Protein 8J3M (pdb70)

Organism: NCBI:txid77133

Secondary structure (DSSP, 8-state):
-----STT-S-TT-EEEEE--HHHH---TTSTTPPPBHHHHHHTSTTSSGGG--SSSTT-TTT-HHHHHHHHHHHT-SEEEEE--HHHH-TTSSSS--HHHHHHHHHHHHHHHHTT-EEEEEEESS--BHHHHHTTGGGSTTHHHHHHHHHHHHHHHHTTT--EEEEEE-HHHHHIIIIII-SSTT-----HHHHHHHHHHHHHHHHHHHHHHHSSS--EEEEEEEE-PEEPSSS-HHHHHHHHHHHT--BTTB-TT-SHHHHHHHHHS---GGGGG---TTPPP--HHHHHHHT---SEEEEEES--EEB-TTSPBPPPPTT--B-TTSPBP-TTHHHHHHHHHHHHH---EEEEEE---B-----TTS----HHHHHHHHHHHHHHHHHHHTT--EEEEEEE-SB----GGGGGG-B--SEEEETTTTEEEE-HHHHHHHHHHHTTTTT-/-----SSS-S-TT-EEEEE--HHHH---TT-TTPPPBHHHHHTTSTTSSGGG--TTTTT-TTT-HHHHHHHHHHHT-SEEEEE--HHHH-TTSSS---HHHHHHHHHHHHHHHHTT-EEEEEEESS--BHHHHTTTGGGSTTHHHHHHHHHHHHHHHHTTT--EEEEEE-HHHHHIIIIIS-SSTT-----HHHHHHHHHHHHHHHHHHHHHHHSSS--EEEEEEEE--EE-SSSSHHHHHHHHHHHT--BTTB-TT-SHHHHIIIIIS---THHHH---TTPPP--HHHHHHHT---SEEEEEES--EEB-TTSPBPPPPTT--B-TTSPBP-TTHHHHHHHHHHHHH---EEEEEE---B-----TTS----HHHHHHHHHHHHHHHHHHHTT--EEEEEEE-SS----GGGGGG-B--SEEEETTTTEEEE-HHHHHHHHHHHTTTTT-/---TT-EEEEE--HHHH---TTSTTPPPBHHHHHHTSTTSSGGG--TTTTT-TTT-HHHHHHHHHHHT-SEEEEE--HHHHSTTSSSS--HHHHHHHHHHHHHHHHTTPEEEEEEESS--BHHHHTTTGGGSTTHHHHHHHHHHHHHHHHTTT--EEEEEE-HHHHHIIIIII-SSTT-----HHHHHHHHHHHHHHHHHHHHHHHSSS--EEEEEEE--PEEPSSS-HHHHHHHHHHHT--BTTB-TT-SHHHHIIIIIS---HHHHH---TT-----HHHHHHHT---SEEEEE-S--EEB-TTSPBPPPPTT--B-TTSPBP-TTHHHHHHHHHHHHH---EEEEEE---B-----TTS----HHHHHHHHHHHHHHHHHHHTT--EEEEEEE-SB----GGGGGG-B--SEEEETTTTEEEE-HHHHHHHHHHHTTTTT-/---TT-EEEEE--HHHH---TT-TTPPPBHHHHHTTSTTSSGGG--SSSTT-GGGGHHHHHHHHHHTT-SEEEEE--HHHHSTTSSSS--HHHHHHHHHHHHHHHHTT-EEEEEEESS--BHHHHHTTGGGSTTHHHHHHHHHHHHHHHHTTT--EEEEEE-HHHHHIIIIII-SSTT-----HHHHHHHHHHHHHHHHHHHHHHHSSS--EEEEEEE--PEEESSS-HHHHHHHHHHHT--BTTB-TT-SHHHHIIIIIS---GGGGG---TT-----HHHHHHHT---SEEEEE-S--EEE-TTSPBPPPPTT--B-TTS-B--TTHHHHHHHHHHHHH---EEEEEE---B-----TTS----HHHHHHHHHHHHHHHHHHHTT--EEEEEEE-SB----GGGGGG-B--SEEEETTTTEEEE-HHHHHHHHHHHTTTS--

Foldseek 3Di:
DAFDAQVVFFDPQFQQAAEDECLWAAAPQPPQQFAAFLQNVQLCDPPLADVSFGSNCWLNCLVCVLVLLVLCLVLVGQAYHYEQQCRLQVVLLADDGRVSSLVSVVVNLCSCVVSNHAYAYEHDDQGHRVNCVVVVALLDPCNLVSLLRSLLVCCVSPVVRHFHYEHDAAQLCNLCCCAPVQSFPPRHNDDLLSSQSSLLSSLLSQLSSVVSSPPDDHHAYEYEHEAAQEDFPDPPPLRLVLSLCLQQDAASVGHSNGDNQRVCLQQVLDGPPRLVVDDDPNHDDCDSVSSPSSHDDGAEYEYAYAYHFYAYSNNHTDDDDDVADAAQVGHHQHLLCLQRVLQSVCVVRVHEYEHQEYWGWHPWDQDPVRATEDVVRQVSVLSNSVNNSVNVSRPRRYRYYHYPHCEQTQPGNHGSSTGGHCWYADPVVSDTHRHPNSNSSSVCVVVVNPVD/DAFPFQPPFFDPQFQAAAADECLWAAAPQPDLQQAAFLQNVQLCDPPLFAVSFGSNCWLNCLPVVLVLLVLCLVLVGQAYHYEQQCRLQPVLLADDGRVSSLVSVVVNLCSQVVSNHAYAYEHDPQGHRVNVVVVVALLDPCNLVSLLRSLLVCCVSPVVRHAHYEHYAAQLCSLCCCAPVQSFPPRHNDDLQSSLSSLLSSLLSQLSSVVSSPPDDHHAYEYEHEAAQEDFPDPPPLSLVLSLCLLQDAASVGHSNGDNQNCCLQQVLDGPPRLVVDDPPPRDDCDSVSSVSSHDDGQEYEYAYAHHFYAYSNNHTDDDDPPAPAALVGHHQHQLCLQRVLLSVCVPRVHEYEHNEYFGWHPWDQDPVRATEDVVRQVSCLSNSVNNSVNVSRPRRYRYYHYPHCEQTQPGSHGSSTGGHCWYADPVVSDIHRHPSSNSSSVCVVVVNPPD/DFDPQFQQAAEDECLWAAAPCPPLQQAAFLQNVQLCPPPLADVSFGSNCWLNCLVVVLVLLVLCLVLPGQAYEYEQQCRLQVVLLDDDGRVSSLVSVVVNLVSCVVSNHAYAYEHDPLRHRVNCVVVVALLDPCNLVSLLRSLLVCCVSPVVRHQHYEHYAAQLCSLCCDAPCQSFPPRHRDDLLSSQSSLLSSLLSLLSSVVSSPPDDHHAYEYEHAAAFEDFPDPPPLSLVLRLCLLQDAASVGHSRGDNQRVCLQQVLDGPPRLVVDDPPNHDDDDSVSSVSSHDDGAEYEYAYAYHFYAYSNNHTDDDDPPAPAALVGHHQHLLCLQSVLLSCCVVRVHAYEHNEYFGWHPWDQDPVRATEDVVRQCSCLSNVVNNVVNVVVPRHYRYHHYPHCEQTQPGNHGSSTGGHCWYADPVVSDTHGHPNSNSSSVCVVVVNPVD/DFDPLFQAAAEDECLWAAAPQPDLQQAAFLQNVQLCPPPLFDVSFGSNCKLNCLVVVPVLLVLCLVLVGQAYHYEQQCRLQVVLLDDDGRVSSLVSVVVNLCSCVVSNYAYAYEHDPLGHRVNCVVVVALLDPCNLVSLLRSLLVCCVSCVVRHQHYEDDAAQLCSLCCCAPVQSFPPRHRDDLLSSQSSLLSSLLSQLSSVVSSPPDDHHAYEYEHEAAQEAFPDPDPLSLVLSLCLLQDAASVGQSNGDNQNVCLQQVLDGDPRLVVDPDPNHDDCDSVSSVSSHDDGQEYEYAYAYHFYAYSNSHTDDDDVPAPAALVGHHQHLLCLQRVQLSCCVVRVHAYEHNEYFGWHPWDQDPVRATEDVVRLVSVLSNVVNNVVNVVVPGRYRYHHYPHCEQTQPGSHGSSTGGHCWYADPVVSDTHRHVNSNSSSVCVVVVNPVD

Sequence (1792 aa):
LVPRGSHMGFPKDFLWGTATASYQIEGAAFEDGKGLNIWDVFSHQEGKIFENHNGDVACDHYNRLEEDLDILSKLGVKSYRFSVSWSRVLPAGIGQVNHKGIAFYQMLISGLRERGIIPCMTLYHWDLPYALHLKGGWLNDDSPNWFAEYAKVIKTYFGKEVSYFITFNEPQVFVGCGYLSGNHAPGYQLPKAEIVRIAHNVLKAHGLAVKELRKGEPCKIGFTGASCPCIPASDRKEDIEAAYNQYFSSNSNEFVFTDAFWFDPVLKGRYPKWVTYINNVSMPIITKEDMELISQPIDFVGLNIYNGKYVNEDGGILQKKQGVPRTAIGWPITQEALYWGPRFTSERYHKPIMITENGMSCHDCISLDGKVHDENRIDYMHRYLLQLKKAIADGVDVEGYYAWSLLDNFEWANGYNDRFGITYVDYETQQRIIKDSGFFYQQIIETNGDLLLVPRGSHMGFPKDFLWGTATASYQIEGAAFEDGKGLNIWDVFSHQEGKIFENHNGDVACDHYNRLEEDLDILSKLGVKSYRFSVSWSRVLPAGIGQVNHKGIAFYQMLISGLRERGIIPCMTLYHWDLPYALHLKGGWLNDDSPNWFAEYAKVIKTYFGKEVSYFITFNEPQVFVGCGYLSGNHAPGYQLPKAEIVRIAHNVLKAHGLAVKELRKGEPCKIGFTGASCPCIPASDRKEDIEAAYNQYFSSNSNEFVFTDAFWFDPVLKGRYPKWVTYINNVSMPIITKEDMELISQPIDFVGLNIYNGKYVNEDGGILQKKQGVPRTAIGWPITQEALYWGPRFTSERYHKPIMITENGMSCHDCISLDGKVHDENRIDYMHRYLLQLKKAIADGVDVEGYYAWSLLDNFEWANGYNDRFGITYVDYETQQRIIKDSGFFYQQIIETNGDLLGFPKDFLWGTATASYQIEGAAFEDGKGLNIWDVFSHQEGKIFENHNGDVACDHYNRLEEDLDILSKLGVKSYRFSVSWSRVLPAGIGQVNHKGIAFYQMLISGLRERGIIPCMTLYHWDLPYALHLKGGWLNDDSPNWFAEYAKVIKTYFGKEVSYFITFNEPQVFVGCGYLSGNHAPGYQLPKAEIVRIAHNVLKAHGLAVKELRKGEPCKIGFTGASCPCIPASDRKEDIEAAYNQYFSSNSNEFVFTDAFWFDPVLKGRYPKWVTYINNVSMPIITKEDMELISQPIDFVGLNIYNGKYVNEDGGILQKKQGVPRTAIGWPITQEALYWGPRFTSERYHKPIMITENGMSCHDCISLDGKVHDENRIDYMHRYLLQLKKAIADGVDVEGYYAWSLLDNFEWANGYNDRFGITYVDYETQQRIIKDSGFFYQQIIETNGDLLGFPKDFLWGTATASYQIEGAAFEDGKGLNIWDVFSHQEGKIFENHNGDVACDHYNRLEEDLDILSKLGVKSYRFSVSWSRVLPAGIGQVNHKGIAFYQMLISGLRERGIIPCMTLYHWDLPYALHLKGGWLNDDSPNWFAEYAKVIKTYFGKEVSYFITFNEPQVFVGCGYLSGNHAPGYQLPKAEIVRIAHNVLKAHGLAVKELRKGEPCKIGFTGASCPCIPASDRKEDIEAAYNQYFSSNSNEFVFTDAFWFDPVLKGRYPKWVTYINNVSMPIITKEDMELISQPIDFVGLNIYNGKYVNEDGGILQKKQGVPRTAIGWPITQEALYWGPRFTSERYHKPIMITENGMSCHDCISLDGKVHDENRIDYMHRYLLQLKKAIADGVDVEGYYAWSLLDNFEWANGYNDRFGITYVDYETQQRIIKDSGFFYQQIIETNGDLL

Structure (mmCIF, N/CA/C/O backbone):
data_8J3M
#
_entry.id   8J3M
#
_cell.length_a   105.701
_cell.length_b   113.873
_cell.length_c   181.865
_cell.angle_alpha   90.000
_cell.angle_beta   90.000
_cell.angle_gamma   90.000
#
_symmetry.space_group_name_H-M   'P 21 21 21'
#
loop_
_entity.id
_entity.type
_entity.pdbx_description
1 polymer Beta-glucosidase
2 non-polymer GLYCEROL
3 non-polymer 'SULFATE ION'
4 water water
#
loop_
_atom_site.group_PDB
_atom_site.id
_atom_site.type_symbol
_atom_site.label_atom_id
_atom_site.label_alt_id
_atom_site.label_comp_id
_atom_site.label_asym_id
_atom_site.label_entity_id
_atom_site.label_seq_id
_atom_site.pdbx_PDB_ins_code
_atom_site.Cartn_x
_atom_site.Cartn_y
_atom_site.Cartn_z
_atom_site.occupancy
_atom_site.B_iso_or_equiv
_atom_site.auth_seq_id
_atom_site.auth_comp_id
_atom_site.auth_asym_id
_atom_site.auth_atom_id
_atom_site.pdbx_PDB_model_num
ATOM 1 N N . LEU A 1 14 ? -13.237 48.908 43.454 1.000 47.110 -6 LEU A N 1
ATOM 2 C CA . LEU A 1 14 ? -12.844 50.156 44.163 1.000 47.256 -6 LEU A CA 1
ATOM 3 C C . LEU A 1 14 ? -14.005 51.145 44.163 1.000 45.664 -6 LEU A C 1
ATOM 4 O O . LEU A 1 14 ? -14.797 51.200 43.231 1.000 44.971 -6 LEU A O 1
ATOM 9 N N . VAL A 1 15 ? -14.055 51.965 45.209 1.000 45.414 -5 VAL A N 1
ATOM 10 C CA . VAL A 1 15 ? -15.009 53.052 45.282 1.000 46.678 -5 VAL A CA 1
ATOM 11 C C . VAL A 1 15 ? -14.315 54.337 44.841 1.000 44.237 -5 VAL A C 1
ATOM 12 O O . VAL A 1 15 ? -13.347 54.752 45.471 1.000 45.858 -5 VAL A O 1
ATOM 16 N N . PRO A 1 16 ? -14.766 55.012 43.759 1.000 42.883 -4 PRO A N 1
ATOM 17 C CA . PRO A 1 16 ? -14.102 56.235 43.309 1.000 47.082 -4 PRO A CA 1
ATOM 18 C C . PRO A 1 16 ? -14.022 57.330 44.378 1.000 51.194 -4 PRO A C 1
ATOM 19 O O . PRO A 1 16 ? -14.750 57.326 45.373 1.000 46.277 -4 PRO A O 1
ATOM 23 N N . ARG A 1 17 ? -13.069 58.240 44.158 1.000 55.912 -3 ARG A N 1
ATOM 24 C CA . ARG A 1 17 ? -12.869 59.421 44.978 1.000 59.818 -3 ARG A CA 1
ATOM 25 C C . ARG A 1 17 ? -13.357 60.652 44.211 1.000 56.675 -3 ARG A C 1
ATOM 26 O O . ARG A 1 17 ? -13.855 61.592 44.817 1.000 59.548 -3 ARG A O 1
ATOM 34 N N . GLY A 1 18 ? -13.219 60.626 42.876 1.000 54.519 -2 GLY A N 1
ATOM 35 C CA . GLY A 1 18 ? -13.480 61.780 42.031 1.000 57.587 -2 GLY A CA 1
ATOM 36 C C . GLY A 1 18 ? -12.187 62.493 41.632 1.000 60.791 -2 GLY A C 1
ATOM 37 O O . GLY A 1 18 ? -11.176 62.381 42.322 1.000 53.893 -2 GLY A O 1
ATOM 38 N N . SER A 1 19 ? -12.242 63.248 40.526 1.000 66.044 -1 SER A N 1
ATOM 39 C CA . SER A 1 19 ? -11.067 63.891 39.951 1.000 72.098 -1 SER A CA 1
ATOM 40 C C . SER A 1 19 ? -10.660 65.116 40.770 1.000 78.781 -1 SER A C 1
ATOM 41 O O . SER A 1 19 ? -9.469 65.367 40.942 1.000 86.839 -1 SER A O 1
ATOM 44 N N . HIS A 1 20 ? -11.660 65.857 41.270 1.000 77.366 0 HIS A N 1
ATOM 45 C CA . HIS A 1 20 ? -11.479 67.227 41.726 1.000 80.762 0 HIS A CA 1
ATOM 46 C C . HIS A 1 20 ? -10.085 67.437 42.316 1.000 78.045 0 HIS A C 1
ATOM 47 O O . HIS A 1 20 ? -9.289 68.188 41.751 1.000 71.868 0 HIS A O 1
ATOM 54 N N . MET A 1 21 ? -9.803 66.766 43.443 1.000 75.527 1 MET A N 1
ATOM 55 C CA . MET A 1 21 ? -8.637 67.081 44.256 1.000 76.779 1 MET A CA 1
ATOM 56 C C . MET A 1 21 ? -7.348 66.774 43.491 1.000 71.515 1 MET A C 1
ATOM 57 O O . MET A 1 21 ? -6.364 67.492 43.653 1.000 72.378 1 MET A O 1
ATOM 62 N N . GLY A 1 22 ? -7.366 65.723 42.655 1.000 65.528 2 GLY A N 1
ATOM 63 C CA . GLY A 1 22 ? -6.157 65.206 42.036 1.000 58.650 2 GLY A CA 1
ATOM 64 C C . GLY A 1 22 ? -5.274 64.541 43.088 1.000 55.955 2 GLY A C 1
ATOM 65 O O . GLY A 1 22 ? -5.760 63.761 43.910 1.000 54.264 2 GLY A O 1
ATOM 66 N N . PHE A 1 23 ? -3.986 64.895 43.092 1.000 53.655 3 PHE A N 1
ATOM 67 C CA . PHE A 1 23 ? -3.049 64.343 44.056 1.000 51.903 3 PHE A CA 1
ATOM 68 C C . PHE A 1 23 ? -3.357 64.893 45.447 1.000 52.113 3 PHE A C 1
ATOM 69 O O . PHE A 1 23 ? -3.625 66.079 45.593 1.000 47.085 3 PHE A O 1
ATOM 77 N N . PRO A 1 24 ? -3.339 64.048 46.507 1.000 57.567 4 PRO A N 1
ATOM 78 C CA . PRO A 1 24 ? -3.536 64.515 47.880 1.000 59.937 4 PRO A CA 1
ATOM 79 C C . PRO A 1 24 ? -2.611 65.660 48.279 1.000 60.672 4 PRO A C 1
ATOM 80 O O . PRO A 1 24 ? -1.551 65.861 47.688 1.000 57.540 4 PRO A O 1
ATOM 84 N N . LYS A 1 25 ? -3.034 66.396 49.308 1.000 64.292 5 LYS A N 1
ATOM 85 C CA . LYS A 1 25 ? -2.344 67.600 49.737 1.000 71.013 5 LYS A CA 1
ATOM 86 C C . LYS A 1 25 ? -1.017 67.214 50.388 1.000 65.261 5 LYS A C 1
ATOM 87 O O . LYS A 1 25 ? -0.042 67.957 50.301 1.000 63.536 5 LYS A O 1
ATOM 93 N N . ASP A 1 26 ? -0.994 66.038 51.024 1.000 62.556 6 ASP A N 1
ATOM 94 C CA . ASP A 1 26 ? 0.164 65.578 51.777 1.000 65.783 6 ASP A CA 1
ATOM 95 C C . ASP A 1 26 ? 0.889 64.475 50.997 1.000 61.504 6 ASP A C 1
ATOM 96 O O . ASP A 1 26 ? 1.536 63.606 51.586 1.000 58.764 6 ASP A O 1
ATOM 101 N N . PHE A 1 27 ? 0.810 64.540 49.661 1.000 53.352 7 PHE A N 1
ATOM 102 C CA . PHE A 1 27 ? 1.412 63.535 48.801 1.000 54.002 7 PHE A CA 1
ATOM 103 C C . PHE A 1 27 ? 2.935 63.671 48.832 1.000 51.240 7 PHE A C 1
ATOM 104 O O . PHE A 1 27 ? 3.469 64.762 48.616 1.000 43.918 7 PHE A O 1
ATOM 112 N N . LEU A 1 28 ? 3.615 62.544 49.094 1.000 51.076 8 LEU A N 1
ATOM 113 C CA . LEU A 1 28 ? 5.068 62.504 49.175 1.000 50.276 8 LEU A CA 1
ATOM 114 C C . LEU A 1 28 ? 5.664 62.433 47.771 1.000 47.584 8 LEU A C 1
ATOM 115 O O . LEU A 1 28 ? 5.832 61.351 47.215 1.000 50.860 8 LEU A O 1
ATOM 120 N N . TRP A 1 29 ? 5.960 63.606 47.206 1.000 44.843 9 TRP A N 1
ATOM 121 C CA . TRP A 1 29 ? 6.745 63.718 45.989 1.000 45.988 9 TRP A CA 1
ATOM 122 C C . TRP A 1 29 ? 8.216 63.494 46.321 1.000 48.631 9 TRP A C 1
ATOM 123 O O . TRP A 1 29 ? 8.856 64.357 46.929 1.000 49.801 9 TRP A O 1
ATOM 134 N N . GLY A 1 30 ? 8.735 62.323 45.925 1.000 46.933 10 GLY A N 1
ATOM 135 C CA . GLY A 1 30 ? 10.063 61.901 46.346 1.000 44.037 10 GLY A CA 1
ATOM 136 C C . GLY A 1 30 ? 10.992 61.547 45.184 1.000 43.489 10 GLY A C 1
ATOM 137 O O . GLY A 1 30 ? 10.609 61.603 44.016 1.000 38.749 10 GLY A O 1
ATOM 138 N N . THR A 1 31 ? 12.235 61.218 45.554 1.000 40.814 11 THR A N 1
ATOM 139 C CA . THR A 1 31 ? 13.209 60.601 44.675 1.000 39.723 11 THR A CA 1
ATOM 140 C C . THR A 1 31 ? 13.883 59.490 45.478 1.000 38.870 11 THR A C 1
ATOM 141 O O . THR A 1 31 ? 13.930 59.554 46.710 1.000 36.631 11 THR A O 1
ATOM 145 N N . ALA A 1 32 ? 14.376 58.457 44.785 1.000 35.807 12 ALA A N 1
ATOM 146 C CA . ALA A 1 32 ? 14.920 57.296 45.469 1.000 32.542 12 ALA A CA 1
ATOM 147 C C . ALA A 1 32 ? 16.330 57.003 44.973 1.000 33.513 12 ALA A C 1
ATOM 148 O O . ALA A 1 32 ? 16.667 57.258 43.815 1.000 34.399 12 ALA A O 1
ATOM 150 N N . THR A 1 33 ? 17.138 56.482 45.900 1.000 34.439 13 THR A N 1
ATOM 151 C CA . THR A 1 33 ? 18.445 55.931 45.605 1.000 34.382 13 THR A CA 1
ATOM 152 C C . THR A 1 33 ? 18.615 54.670 46.446 1.000 33.747 13 THR A C 1
ATOM 153 O O . THR A 1 33 ? 17.699 54.306 47.190 1.000 33.467 13 THR A O 1
ATOM 157 N N . ALA A 1 34 ? 19.801 54.049 46.337 1.000 33.223 14 ALA A N 1
ATOM 158 C CA . ALA A 1 34 ? 20.181 52.898 47.138 1.000 31.862 14 ALA A CA 1
ATOM 159 C C . ALA A 1 34 ? 21.668 52.976 47.474 1.000 31.363 14 ALA A C 1
ATOM 160 O O . ALA A 1 34 ? 22.463 53.483 46.691 1.000 31.702 14 ALA A O 1
ATOM 162 N N . SER A 1 35 ? 22.030 52.421 48.628 1.000 32.593 15 SER A N 1
ATOM 163 C CA . SER A 1 35 ? 23.347 52.636 49.200 1.000 33.007 15 SER A CA 1
ATOM 164 C C . SER A 1 35 ? 24.440 52.256 48.205 1.000 31.031 15 SER A C 1
ATOM 165 O O . SER A 1 35 ? 25.216 53.122 47.811 1.000 31.767 15 SER A O 1
ATOM 168 N N . TYR A 1 36 ? 24.477 50.984 47.778 1.000 30.638 16 TYR A N 1
ATOM 169 C CA . TYR A 1 36 ? 25.568 50.506 46.940 1.000 31.555 16 TYR A CA 1
ATOM 170 C C . TYR A 1 36 ? 25.626 51.263 45.616 1.000 31.186 16 TYR A C 1
ATOM 171 O O . TYR A 1 36 ? 26.689 51.391 45.016 1.000 31.710 16 TYR A O 1
ATOM 180 N N . GLN A 1 37 ? 24.481 51.756 45.145 1.000 30.048 17 GLN A N 1
ATOM 181 C CA . GLN A 1 37 ? 24.437 52.336 43.818 1.000 29.008 17 GLN A CA 1
ATOM 182 C C . GLN A 1 37 ? 25.084 53.723 43.794 1.000 28.990 17 GLN A C 1
ATOM 183 O O . GLN A 1 37 ? 25.572 54.127 42.737 1.000 28.838 17 GLN A O 1
ATOM 189 N N . ILE A 1 38 ? 25.100 54.449 44.929 1.000 28.127 18 ILE A N 1
ATOM 190 C CA . ILE A 1 38 ? 25.543 55.840 44.922 1.000 29.256 18 ILE A CA 1
ATOM 191 C C . ILE A 1 38 ? 26.735 56.102 45.852 1.000 32.165 18 ILE A C 1
ATOM 192 O O . ILE A 1 38 ? 27.542 56.977 45.549 1.000 32.559 18 ILE A O 1
ATOM 197 N N . GLU A 1 39 ? 26.863 55.381 46.974 1.000 35.203 19 GLU A N 1
ATOM 198 C CA . GLU A 1 39 ? 27.674 55.864 48.093 1.000 33.683 19 GLU A CA 1
ATOM 199 C C . GLU A 1 39 ? 29.173 55.864 47.795 1.000 36.109 19 GLU A C 1
ATOM 200 O O . GLU A 1 39 ? 29.876 56.811 48.146 1.000 35.635 19 GLU A O 1
ATOM 206 N N . GLY A 1 40 ? 29.675 54.783 47.191 1.000 36.173 20 GLY A N 1
ATOM 207 C CA . GLY A 1 40 ? 31.108 54.559 47.155 1.000 35.015 20 GLY A CA 1
ATOM 208 C C . GLY A 1 40 ? 31.669 54.339 48.560 1.000 34.914 20 GLY A C 1
ATOM 209 O O . GLY A 1 40 ? 30.987 53.787 49.421 1.000 31.817 20 GLY A O 1
ATOM 210 N N . ALA A 1 41 ? 32.919 54.780 48.777 1.000 36.029 21 ALA A N 1
ATOM 211 C CA . ALA A 1 41 ? 33.648 54.548 50.021 1.000 33.970 21 ALA A CA 1
ATOM 212 C C . ALA A 1 41 ? 33.345 53.154 50.571 1.000 33.011 21 ALA A C 1
ATOM 213 O O . ALA A 1 41 ? 33.029 52.982 51.748 1.000 32.328 21 ALA A O 1
ATOM 215 N N . ALA A 1 42 ? 33.494 52.148 49.705 1.000 34.810 22 ALA A N 1
ATOM 216 C CA . ALA A 1 42 ? 33.088 50.787 50.010 1.000 36.366 22 ALA A CA 1
ATOM 217 C C . ALA A 1 42 ? 34.039 50.126 51.009 1.000 39.201 22 ALA A C 1
ATOM 218 O O . ALA A 1 42 ? 33.645 49.176 51.680 1.000 42.624 22 ALA A O 1
ATOM 220 N N . PHE A 1 43 ? 35.279 50.621 51.109 1.000 42.088 23 PHE A N 1
ATOM 221 C CA . PHE A 1 43 ? 36.287 50.011 51.969 1.000 43.758 23 PHE A CA 1
ATOM 222 C C . PHE A 1 43 ? 36.841 51.022 52.980 1.000 45.695 23 PHE A C 1
ATOM 223 O O . PHE A 1 43 ? 37.972 50.872 53.438 1.000 44.500 23 PHE A O 1
ATOM 231 N N . GLU A 1 44 ? 36.040 52.031 53.349 1.000 46.968 24 GLU A N 1
ATOM 232 C CA . GLU A 1 44 ? 36.505 53.122 54.195 1.000 49.599 24 GLU A CA 1
ATOM 233 C C . GLU A 1 44 ? 35.797 53.095 55.546 1.000 46.669 24 GLU A C 1
ATOM 234 O O . GLU A 1 44 ? 34.720 52.520 55.681 1.000 47.094 24 GLU A O 1
ATOM 240 N N . ASP A 1 45 ? 36.430 53.725 56.544 1.000 46.075 25 ASP A N 1
ATOM 241 C CA . ASP A 1 45 ? 35.774 54.074 57.795 1.000 44.269 25 ASP A CA 1
ATOM 242 C C . ASP A 1 45 ? 35.189 52.829 58.459 1.000 41.984 25 ASP A C 1
ATOM 243 O O . ASP A 1 45 ? 34.107 52.883 59.040 1.000 44.767 25 ASP A O 1
ATOM 248 N N . GLY A 1 46 ? 35.919 51.711 58.356 1.000 40.492 26 GLY A N 1
ATOM 249 C CA . GLY A 1 46 ? 35.583 50.482 59.056 1.000 38.817 26 GLY A CA 1
ATOM 250 C C . GLY A 1 46 ? 34.353 49.754 58.508 1.000 39.007 26 GLY A C 1
ATOM 251 O O . GLY A 1 46 ? 33.894 48.803 59.132 1.000 41.451 26 GLY A O 1
ATOM 252 N N . LYS A 1 47 ? 33.836 50.159 57.339 1.000 40.854 27 LYS A N 1
ATOM 253 C CA . LYS A 1 47 ? 32.693 49.482 56.738 1.000 37.526 27 LYS A CA 1
ATOM 254 C C . LYS A 1 47 ? 33.076 48.050 56.367 1.000 34.443 27 LYS A C 1
ATOM 255 O O . LYS A 1 47 ? 34.142 47.818 55.813 1.000 32.743 27 LYS A O 1
ATOM 261 N N . GLY A 1 48 ? 32.195 47.092 56.654 1.000 34.241 28 GLY A N 1
ATOM 262 C CA . GLY A 1 48 ? 32.440 45.699 56.302 1.000 35.082 28 GLY A CA 1
ATOM 263 C C . GLY A 1 48 ? 32.088 45.414 54.842 1.000 33.271 28 GLY A C 1
ATOM 264 O O . GLY A 1 48 ? 31.300 46.133 54.238 1.000 31.960 28 GLY A O 1
ATOM 265 N N . LEU A 1 49 ? 32.680 44.360 54.277 1.000 32.071 29 LEU A N 1
ATOM 266 C CA . LEU A 1 49 ? 32.390 43.984 52.903 1.000 31.652 29 LEU A CA 1
ATOM 267 C C . LEU A 1 49 ? 30.916 43.607 52.790 1.000 30.234 29 LEU A C 1
ATOM 268 O O . LEU A 1 49 ? 30.330 43.065 53.718 1.000 31.286 29 LEU A O 1
ATOM 273 N N . ASN A 1 50 ? 30.324 43.886 51.630 1.000 33.136 30 ASN A N 1
ATOM 274 C CA . ASN A 1 50 ? 29.013 43.345 51.299 1.000 31.678 30 ASN A CA 1
ATOM 275 C C . ASN A 1 50 ? 29.162 42.453 50.067 1.000 29.542 30 ASN A C 1
ATOM 276 O O . ASN A 1 50 ? 30.224 42.429 49.438 1.000 28.699 30 ASN A O 1
ATOM 281 N N . ILE A 1 51 ? 28.089 41.726 49.728 1.000 28.994 31 ILE A N 1
ATOM 282 C CA . ILE A 1 51 ? 28.156 40.718 48.683 1.000 26.881 31 ILE A CA 1
ATOM 283 C C . ILE A 1 51 ? 28.407 41.369 47.327 1.000 28.104 31 ILE A C 1
ATOM 284 O O . ILE A 1 51 ? 29.002 40.743 46.451 1.000 29.636 31 ILE A O 1
ATOM 289 N N . TRP A 1 52 ? 27.996 42.632 47.165 1.000 28.294 32 TRP A N 1
ATOM 290 C CA . TRP A 1 52 ? 28.186 43.336 45.909 1.000 27.013 32 TRP A CA 1
ATOM 291 C C . TRP A 1 52 ? 29.627 43.815 45.728 1.000 28.734 32 TRP A C 1
ATOM 292 O O . TRP A 1 52 ? 30.087 43.928 44.597 1.000 28.392 32 TRP A O 1
ATOM 303 N N . ASP A 1 53 ? 30.331 44.116 46.825 1.000 30.432 33 ASP A N 1
ATOM 304 C CA . ASP A 1 53 ? 31.759 44.399 46.748 1.000 32.397 33 ASP A CA 1
ATOM 305 C C . ASP A 1 53 ? 32.509 43.191 46.182 1.000 29.857 33 ASP A C 1
ATOM 306 O O . ASP A 1 53 ? 33.417 43.354 45.377 1.000 36.279 33 ASP A O 1
ATOM 311 N N . VAL A 1 54 ? 32.163 41.981 46.628 1.000 28.870 34 VAL A N 1
ATOM 312 C CA . VAL A 1 54 ? 32.848 40.784 46.169 1.000 29.693 34 VAL A CA 1
ATOM 313 C C . VAL A 1 54 ? 32.334 40.378 44.787 1.000 30.048 34 VAL A C 1
ATOM 314 O O . VAL A 1 54 ? 33.123 40.070 43.898 1.000 30.031 34 VAL A O 1
ATOM 318 N N . PHE A 1 55 ? 31.012 40.404 44.594 1.000 30.204 35 PHE A N 1
ATOM 319 C CA . PHE A 1 55 ? 30.419 40.007 43.325 1.000 29.688 35 PHE A CA 1
ATOM 320 C C . PHE A 1 55 ? 30.919 40.891 42.185 1.000 29.547 35 PHE A C 1
ATOM 321 O O . PHE A 1 55 ? 31.307 40.380 41.136 1.000 30.213 35 PHE A O 1
ATOM 329 N N . SER A 1 56 ? 30.889 42.214 42.395 1.000 29.790 36 SER A N 1
ATOM 330 C CA . SER A 1 56 ? 31.238 43.183 41.363 1.000 29.076 36 SER A CA 1
ATOM 331 C C . SER A 1 56 ? 32.707 43.071 40.950 1.000 30.330 36 SER A C 1
ATOM 332 O O . SER A 1 56 ? 33.052 43.472 39.845 1.000 32.741 36 SER A O 1
ATOM 335 N N . HIS A 1 57 ? 33.567 42.544 41.830 1.000 31.428 37 HIS A N 1
ATOM 336 C CA . HIS A 1 57 ? 34.990 42.398 41.539 1.000 33.600 37 HIS A CA 1
ATOM 337 C C . HIS A 1 57 ? 35.299 41.047 40.901 1.000 34.283 37 HIS A C 1
ATOM 338 O O . HIS A 1 57 ? 36.458 40.756 40.624 1.000 35.220 37 HIS A O 1
ATOM 345 N N . GLN A 1 58 ? 34.271 40.230 40.668 1.000 37.769 38 GLN A N 1
ATOM 346 C CA . GLN A 1 58 ? 34.434 38.953 39.995 1.000 40.078 38 GLN A CA 1
ATOM 347 C C . GLN A 1 58 ? 34.357 39.174 38.479 1.000 40.838 38 GLN A C 1
ATOM 348 O O . GLN A 1 58 ? 33.430 39.807 37.963 1.000 35.776 38 GLN A O 1
ATOM 354 N N . GLU A 1 59 ? 35.371 38.665 37.768 1.000 42.759 39 GLU A N 1
ATOM 355 C CA . GLU A 1 59 ? 35.491 38.832 36.326 1.000 43.244 39 GLU A CA 1
ATOM 356 C C . GLU A 1 59 ? 34.184 38.437 35.644 1.000 34.567 39 GLU A C 1
ATOM 357 O O . GLU A 1 59 ? 33.653 37.363 35.898 1.000 35.374 39 GLU A O 1
ATOM 363 N N . GLY A 1 60 ? 33.651 39.340 34.818 1.000 33.561 40 GLY A N 1
ATOM 364 C CA . GLY A 1 60 ? 32.570 39.012 33.899 1.000 32.824 40 GLY A CA 1
ATOM 365 C C . GLY A 1 60 ? 31.169 39.224 34.472 1.000 31.710 40 GLY A C 1
ATOM 366 O O . GLY A 1 60 ? 30.196 39.145 33.731 1.000 30.706 40 GLY A O 1
ATOM 367 N N . LYS A 1 61 ? 31.056 39.507 35.772 1.000 29.468 41 LYS A N 1
ATOM 368 C CA . LYS A 1 61 ? 29.756 39.601 36.414 1.000 30.415 41 LYS A CA 1
ATOM 369 C C . LYS A 1 61 ? 29.038 40.910 36.071 1.000 29.486 41 LYS A C 1
ATOM 370 O O . LYS A 1 61 ? 27.810 40.937 36.000 1.000 28.324 41 LYS A O 1
ATOM 376 N N . ILE A 1 62 ? 29.800 41.984 35.867 1.000 29.255 42 ILE A N 1
ATOM 377 C CA . ILE A 1 62 ? 29.241 43.296 35.598 1.000 28.908 42 ILE A CA 1
ATOM 378 C C . ILE A 1 62 ? 29.684 43.747 34.213 1.000 30.230 42 ILE A C 1
ATOM 379 O O . ILE A 1 62 ? 30.788 43.430 33.779 1.000 30.447 42 ILE A O 1
ATOM 384 N N . PHE A 1 63 ? 28.824 44.540 33.561 1.000 32.728 43 PHE A N 1
ATOM 385 C CA . PHE A 1 63 ? 29.166 45.280 32.359 1.000 31.528 43 PHE A CA 1
ATOM 386 C C . PHE A 1 63 ? 30.528 45.953 32.514 1.000 33.304 43 PHE A C 1
ATOM 387 O O . PHE A 1 63 ? 30.723 46.778 33.411 1.000 28.842 43 PHE A O 1
ATOM 395 N N . GLU A 1 64 ? 31.449 45.561 31.622 1.000 33.234 44 GLU A N 1
ATOM 396 C CA . GLU A 1 64 ? 32.811 46.068 31.544 1.000 36.772 44 GLU A CA 1
ATOM 397 C C . GLU A 1 64 ? 33.495 46.090 32.913 1.000 34.935 44 GLU A C 1
ATOM 398 O O . GLU A 1 64 ? 34.310 46.963 33.173 1.000 34.367 44 GLU A O 1
ATOM 404 N N . ASN A 1 65 ? 33.181 45.106 33.762 1.000 34.097 45 ASN A N 1
ATOM 405 C CA . ASN A 1 65 ? 33.791 44.959 35.075 1.000 35.520 45 ASN A CA 1
ATOM 406 C C . ASN A 1 65 ? 33.673 46.237 35.903 1.000 34.445 45 ASN A C 1
ATOM 407 O O . ASN A 1 65 ? 34.508 46.485 36.768 1.000 33.819 45 ASN A O 1
ATOM 412 N N . HIS A 1 66 ? 32.605 47.015 35.690 1.000 32.903 46 HIS A N 1
ATOM 413 C CA . HIS A 1 66 ? 32.312 48.141 36.560 1.000 30.985 46 HIS A CA 1
ATOM 414 C C . HIS A 1 66 ? 32.057 47.612 37.971 1.000 29.723 46 HIS A C 1
ATOM 415 O O . HIS A 1 66 ? 31.768 46.432 38.154 1.000 31.015 46 HIS A O 1
ATOM 422 N N . ASN A 1 67 ? 32.188 48.494 38.966 1.000 30.470 47 ASN A N 1
ATOM 423 C CA . ASN A 1 67 ? 31.882 48.165 40.350 1.000 31.064 47 ASN A CA 1
ATOM 424 C C . ASN A 1 67 ? 31.466 49.432 41.081 1.000 28.503 47 ASN A C 1
ATOM 425 O O . ASN A 1 67 ? 31.604 50.525 40.540 1.000 28.510 47 ASN A O 1
ATOM 430 N N . GLY A 1 68 ? 30.987 49.261 42.319 1.000 27.745 48 GLY A N 1
ATOM 431 C CA . GLY A 1 68 ? 30.491 50.360 43.129 1.000 27.616 48 GLY A CA 1
ATOM 432 C C . GLY A 1 68 ? 31.490 50.857 44.176 1.000 28.626 48 GLY A C 1
ATOM 433 O O . GLY A 1 68 ? 31.083 51.471 45.163 1.000 30.208 48 GLY A O 1
ATOM 434 N N . ASP A 1 69 ? 32.789 50.617 43.945 1.000 28.784 49 ASP A N 1
ATOM 435 C CA . ASP A 1 69 ? 33.838 51.083 44.844 1.000 31.832 49 ASP A CA 1
ATOM 436 C C . ASP A 1 69 ? 33.685 52.575 45.115 1.000 33.100 49 ASP A C 1
ATOM 437 O O . ASP A 1 69 ? 33.752 53.007 46.262 1.000 32.771 49 ASP A O 1
ATOM 442 N N . VAL A 1 70 ? 33.489 53.346 44.037 1.000 34.354 50 VAL A N 1
ATOM 443 C CA . VAL A 1 70 ? 33.406 54.793 44.102 1.000 33.803 50 VAL A CA 1
ATOM 444 C C . VAL A 1 70 ? 31.978 55.237 43.796 1.000 31.453 50 VAL A C 1
ATOM 445 O O . VAL A 1 70 ? 31.437 56.102 44.479 1.000 31.337 50 VAL A O 1
ATOM 449 N N . ALA A 1 71 ? 31.377 54.667 42.747 1.000 32.758 51 ALA A N 1
ATOM 450 C CA . ALA A 1 71 ? 30.019 55.020 42.360 1.000 31.959 51 ALA A CA 1
ATOM 451 C C . ALA A 1 71 ? 29.931 56.531 42.157 1.000 32.148 51 ALA A C 1
ATOM 452 O O . ALA A 1 71 ? 30.703 57.088 41.375 1.000 33.181 51 ALA A O 1
ATOM 454 N N . CYS A 1 72 ? 29.008 57.184 42.875 1.000 32.159 52 CYS A N 1
ATOM 455 C CA . CYS A 1 72 ? 28.798 58.618 42.779 1.000 32.030 52 CYS A CA 1
ATOM 456 C C . CYS A 1 72 ? 29.522 59.333 43.917 1.000 32.920 52 CYS A C 1
ATOM 457 O O . CYS A 1 72 ? 29.410 60.546 44.050 1.000 34.859 52 CYS A O 1
ATOM 460 N N . ASP A 1 73 ? 30.247 58.566 44.740 1.000 34.319 53 ASP A N 1
ATOM 461 C CA . ASP A 1 73 ? 31.046 59.111 45.827 1.000 36.064 53 ASP A CA 1
ATOM 462 C C . ASP A 1 73 ? 30.159 59.945 46.753 1.000 35.765 53 ASP A C 1
ATOM 463 O O . ASP A 1 73 ? 30.616 60.921 47.342 1.000 38.068 53 ASP A O 1
ATOM 468 N N . HIS A 1 74 ? 28.908 59.504 46.909 1.000 32.924 54 HIS A N 1
ATOM 469 C CA . HIS A 1 74 ? 27.885 60.209 47.665 1.000 35.239 54 HIS A CA 1
ATOM 470 C C . HIS A 1 74 ? 28.230 60.275 49.153 1.000 37.213 54 HIS A C 1
ATOM 471 O O . HIS A 1 74 ? 27.806 61.195 49.851 1.000 40.200 54 HIS A O 1
ATOM 478 N N . TYR A 1 75 ? 28.975 59.280 49.641 1.000 37.658 55 TYR A N 1
ATOM 479 C CA . TYR A 1 75 ? 29.486 59.291 51.002 1.000 38.823 55 TYR A CA 1
ATOM 480 C C . TYR A 1 75 ? 30.274 60.575 51.283 1.000 40.282 55 TYR A C 1
ATOM 481 O O . TYR A 1 75 ? 30.170 61.129 52.375 1.000 39.813 55 TYR A O 1
ATOM 490 N N . ASN A 1 76 ? 31.055 61.044 50.301 1.000 39.020 56 ASN A N 1
ATOM 491 C CA . ASN A 1 76 ? 31.905 62.213 50.480 1.000 40.327 56 ASN A CA 1
ATOM 492 C C . ASN A 1 76 ? 31.277 63.485 49.915 1.000 41.657 56 ASN A C 1
ATOM 493 O O . ASN A 1 76 ? 31.831 64.565 50.113 1.000 45.225 56 ASN A O 1
ATOM 498 N N . ARG A 1 77 ? 30.153 63.372 49.194 1.000 41.908 57 ARG A N 1
ATOM 499 C CA . ARG A 1 77 ? 29.573 64.523 48.514 1.000 40.483 57 ARG A CA 1
ATOM 500 C C . ARG A 1 77 ? 28.121 64.691 48.944 1.000 40.549 57 ARG A C 1
ATOM 501 O O . ARG A 1 77 ? 27.305 65.206 48.181 1.000 41.597 57 ARG A O 1
ATOM 509 N N . LEU A 1 78 ? 27.847 64.273 50.184 1.000 40.466 58 LEU A N 1
ATOM 510 C CA . LEU A 1 78 ? 26.518 64.259 50.776 1.000 43.783 58 LEU A CA 1
ATOM 511 C C . LEU A 1 78 ? 25.874 65.642 50.683 1.000 46.008 58 LEU A C 1
ATOM 512 O O . LEU A 1 78 ? 24.709 65.779 50.303 1.000 45.690 58 LEU A O 1
ATOM 517 N N . GLU A 1 79 ? 26.665 66.652 51.051 1.000 44.281 59 GLU A N 1
ATOM 518 C CA . GLU A 1 79 ? 26.215 68.028 51.151 1.000 47.023 59 GLU A CA 1
ATOM 519 C C . GLU A 1 79 ? 25.690 68.499 49.799 1.000 41.752 59 GLU A C 1
ATOM 520 O O . GLU A 1 79 ? 24.652 69.142 49.724 1.000 39.348 59 GLU A O 1
ATOM 526 N N . GLU A 1 80 ? 26.446 68.192 48.743 1.000 40.528 60 GLU A N 1
ATOM 527 C CA . GLU A 1 80 ? 26.139 68.642 47.397 1.000 41.926 60 GLU A CA 1
ATOM 528 C C . GLU A 1 80 ? 24.822 68.027 46.918 1.000 42.248 60 GLU A C 1
ATOM 529 O O . GLU A 1 80 ? 24.083 68.665 46.180 1.000 46.643 60 GLU A O 1
ATOM 535 N N . ASP A 1 81 ? 24.541 66.783 47.328 1.000 42.634 61 ASP A N 1
ATOM 536 C CA . ASP A 1 81 ? 23.381 66.057 46.837 1.000 42.713 61 ASP A CA 1
ATOM 537 C C . ASP A 1 81 ? 22.136 66.515 47.593 1.000 42.075 61 ASP A C 1
ATOM 538 O O . ASP A 1 81 ? 21.049 66.592 47.019 1.000 41.751 61 ASP A O 1
ATOM 543 N N . LEU A 1 82 ? 22.309 66.812 48.884 1.000 41.415 62 LEU A N 1
ATOM 544 C CA . LEU A 1 82 ? 21.247 67.408 49.679 1.000 42.939 62 LEU A CA 1
ATOM 545 C C . LEU A 1 82 ? 20.822 68.753 49.092 1.000 43.132 62 LEU A C 1
ATOM 546 O O . LEU A 1 82 ? 19.639 69.093 49.102 1.000 44.275 62 LEU A O 1
ATOM 551 N N . ASP A 1 83 ? 21.790 69.525 48.588 1.000 43.227 63 ASP A N 1
ATOM 552 C CA . ASP A 1 83 ? 21.486 70.814 47.990 1.000 45.141 63 ASP A CA 1
ATOM 553 C C . ASP A 1 83 ? 20.661 70.599 46.727 1.000 43.764 63 ASP A C 1
ATOM 554 O O . ASP A 1 83 ? 19.757 71.381 46.445 1.000 43.079 63 ASP A O 1
ATOM 559 N N . ILE A 1 84 ? 20.960 69.530 45.984 1.000 41.461 64 ILE A N 1
ATOM 560 C CA . ILE A 1 84 ? 20.176 69.222 44.802 1.000 43.186 64 ILE A CA 1
ATOM 561 C C . ILE A 1 84 ? 18.736 68.864 45.192 1.000 42.498 64 ILE A C 1
ATOM 562 O O . ILE A 1 84 ? 17.803 69.275 44.502 1.000 45.157 64 ILE A O 1
ATOM 567 N N . LEU A 1 85 ? 18.542 68.133 46.298 1.000 41.698 65 LEU A N 1
ATOM 568 C CA . LEU A 1 85 ? 17.200 67.779 46.752 1.000 43.869 65 LEU A CA 1
ATOM 569 C C . LEU A 1 85 ? 16.380 69.027 47.094 1.000 45.707 65 LEU A C 1
ATOM 570 O O . LEU A 1 85 ? 15.227 69.133 46.674 1.000 46.096 65 LEU A O 1
ATOM 575 N N . SER A 1 86 ? 16.972 69.951 47.871 1.000 47.903 66 SER A N 1
ATOM 576 C CA . SER A 1 86 ? 16.342 71.221 48.210 1.000 47.873 66 SER A CA 1
ATOM 577 C C . SER A 1 86 ? 16.037 72.012 46.949 1.000 48.541 66 SER A C 1
ATOM 578 O O . SER A 1 86 ? 14.940 72.538 46.793 1.000 47.665 66 SER A O 1
ATOM 581 N N . LYS A 1 87 ? 17.033 72.105 46.067 1.000 49.352 67 LYS A N 1
ATOM 582 C CA . LYS A 1 87 ? 16.889 72.889 44.856 1.000 54.856 67 LYS A CA 1
ATOM 583 C C . LYS A 1 87 ? 15.681 72.399 44.064 1.000 56.196 67 LYS A C 1
ATOM 584 O O . LYS A 1 87 ? 14.948 73.211 43.512 1.000 59.808 67 LYS A O 1
ATOM 590 N N . LEU A 1 88 ? 15.476 71.076 44.024 1.000 57.366 68 LEU A N 1
ATOM 591 C CA . LEU A 1 88 ? 14.415 70.483 43.223 1.000 57.869 68 LEU A CA 1
ATOM 592 C C . LEU A 1 88 ? 13.071 70.618 43.931 1.000 54.681 68 LEU A C 1
ATOM 593 O O . LEU A 1 88 ? 12.028 70.535 43.286 1.000 49.088 68 LEU A O 1
ATOM 598 N N . GLY A 1 89 ? 13.108 70.818 45.253 1.000 52.747 69 GLY A N 1
ATOM 599 C CA . GLY A 1 89 ? 11.896 71.005 46.032 1.000 50.622 69 GLY A CA 1
ATOM 600 C C . GLY A 1 89 ? 11.219 69.675 46.348 1.000 48.397 69 GLY A C 1
ATOM 601 O O . GLY A 1 89 ? 10.013 69.633 46.548 1.000 48.178 69 GLY A O 1
ATOM 602 N N . VAL A 1 90 ? 12.025 68.608 46.418 1.000 47.289 70 VAL A N 1
ATOM 603 C CA . VAL A 1 90 ? 11.549 67.265 46.709 1.000 46.864 70 VAL A CA 1
ATOM 604 C C . VAL A 1 90 ? 11.050 67.222 48.153 1.000 46.413 70 VAL A C 1
ATOM 605 O O . VAL A 1 90 ? 11.681 67.800 49.031 1.000 50.592 70 VAL A O 1
ATOM 609 N N . LYS A 1 91 ? 9.936 66.516 48.396 1.000 47.736 71 LYS A N 1
ATOM 610 C CA . LYS A 1 91 ? 9.341 66.439 49.726 1.000 47.910 71 LYS A CA 1
ATOM 611 C C . LYS A 1 91 ? 9.923 65.279 50.532 1.000 45.651 71 LYS A C 1
ATOM 612 O O . LYS A 1 91 ? 10.049 65.373 51.753 1.000 42.012 71 LYS A O 1
ATOM 618 N N . SER A 1 92 ? 10.260 64.181 49.848 1.000 44.458 72 SER A N 1
ATOM 619 C CA . SER A 1 92 ? 10.755 62.989 50.518 1.000 42.196 72 SER A CA 1
ATOM 620 C C . SER A 1 92 ? 11.967 62.438 49.765 1.000 42.981 72 SER A C 1
ATOM 621 O O . SER A 1 92 ? 12.047 62.542 48.546 1.000 41.064 72 SER A O 1
ATOM 624 N N . TYR A 1 93 ? 12.935 61.901 50.517 1.000 43.537 73 TYR A N 1
ATOM 625 C CA . TYR A 1 93 ? 14.108 61.270 49.940 1.000 40.368 73 TYR A CA 1
ATOM 626 C C . TYR A 1 93 ? 14.147 59.819 50.400 1.000 40.267 73 TYR A C 1
ATOM 627 O O . TYR A 1 93 ? 14.305 59.549 51.587 1.000 41.383 73 TYR A O 1
ATOM 636 N N . ARG A 1 94 ? 13.978 58.900 49.447 1.000 39.002 74 ARG A N 1
ATOM 637 C CA . ARG A 1 94 ? 14.124 57.481 49.718 1.000 37.693 74 ARG A CA 1
ATOM 638 C C . ARG A 1 94 ? 15.564 57.054 49.443 1.000 34.395 74 ARG A C 1
ATOM 639 O O . ARG A 1 94 ? 16.088 57.275 48.361 1.000 35.085 74 ARG A O 1
ATOM 647 N N . PHE A 1 95 ? 16.181 56.450 50.454 1.000 35.320 75 PHE A N 1
ATOM 648 C CA . PHE A 1 95 ? 17.552 55.973 50.405 1.000 34.998 75 PHE A CA 1
ATOM 649 C C . PHE A 1 95 ? 17.610 54.656 51.164 1.000 32.925 75 PHE A C 1
ATOM 650 O O . PHE A 1 95 ? 16.687 54.364 51.927 1.000 32.744 75 PHE A O 1
ATOM 658 N N . SER A 1 96 ? 18.719 53.914 51.007 1.000 33.325 76 SER A N 1
ATOM 659 C CA . SER A 1 96 ? 18.919 52.687 51.768 1.000 31.686 76 SER A CA 1
ATOM 660 C C . SER A 1 96 ? 20.104 52.868 52.703 1.000 31.816 76 SER A C 1
ATOM 661 O O . SER A 1 96 ? 21.036 53.608 52.397 1.000 35.060 76 SER A O 1
ATOM 664 N N . VAL A 1 97 ? 20.038 52.173 53.839 1.000 33.096 77 VAL A N 1
ATOM 665 C CA . VAL A 1 97 ? 21.151 52.107 54.764 1.000 34.304 77 VAL A CA 1
ATOM 666 C C . VAL A 1 97 ? 22.007 50.902 54.392 1.000 32.486 77 VAL A C 1
ATOM 667 O O . VAL A 1 97 ? 21.495 49.818 54.147 1.000 34.180 77 VAL A O 1
ATOM 671 N N . SER A 1 98 ? 23.323 51.109 54.330 1.000 36.612 78 SER A N 1
ATOM 672 C CA . SER A 1 98 ? 24.256 50.017 54.120 1.000 34.939 78 SER A CA 1
ATOM 673 C C . SER A 1 98 ? 24.452 49.307 55.449 1.000 35.153 78 SER A C 1
ATOM 674 O O . SER A 1 98 ? 25.145 49.813 56.328 1.000 39.380 78 SER A O 1
ATOM 677 N N . TRP A 1 99 ? 23.811 48.144 55.561 1.000 33.789 79 TRP A N 1
ATOM 678 C CA . TRP A 1 99 ? 23.912 47.262 56.708 1.000 32.204 79 TRP A CA 1
ATOM 679 C C . TRP A 1 99 ? 25.372 47.082 57.110 1.000 33.856 79 TRP A C 1
ATOM 680 O O . TRP A 1 99 ? 25.703 47.149 58.295 1.000 33.578 79 TRP A O 1
ATOM 691 N N . SER A 1 100 ? 26.247 46.895 56.115 1.000 33.592 80 SER A N 1
ATOM 692 C CA . SER A 1 100 ? 27.637 46.557 56.375 1.000 34.474 80 SER A CA 1
ATOM 693 C C . SER A 1 100 ? 28.432 47.783 56.823 1.000 36.416 80 SER A C 1
ATOM 694 O O . SER A 1 100 ? 29.510 47.657 57.406 1.000 37.948 80 SER A O 1
ATOM 697 N N . ARG A 1 101 ? 27.889 48.975 56.578 1.000 37.035 81 ARG A N 1
ATOM 698 C CA . ARG A 1 101 ? 28.520 50.200 57.039 1.000 39.115 81 ARG A CA 1
ATOM 699 C C . ARG A 1 101 ? 28.248 50.412 58.531 1.000 38.548 81 ARG A C 1
ATOM 700 O O . ARG A 1 101 ? 29.091 50.935 59.253 1.000 39.524 81 ARG A O 1
ATOM 708 N N . VAL A 1 102 ? 27.067 50.011 59.001 1.000 40.601 82 VAL A N 1
ATOM 709 C CA . VAL A 1 102 ? 26.709 50.211 60.395 1.000 41.963 82 VAL A CA 1
ATOM 710 C C . VAL A 1 102 ? 27.069 48.981 61.227 1.000 41.264 82 VAL A C 1
ATOM 711 O O . VAL A 1 102 ? 27.412 49.133 62.394 1.000 46.832 82 VAL A O 1
ATOM 715 N N . LEU A 1 103 ? 26.983 47.783 60.632 1.000 40.389 83 LEU A N 1
ATOM 716 C CA . LEU A 1 103 ? 27.369 46.535 61.280 1.000 38.638 83 LEU A CA 1
ATOM 717 C C . LEU A 1 103 ? 28.349 45.780 60.381 1.000 37.874 83 LEU A C 1
ATOM 718 O O . LEU A 1 103 ? 27.938 44.906 59.621 1.000 35.947 83 LEU A O 1
ATOM 723 N N . PRO A 1 104 ? 29.671 46.075 60.433 1.000 37.664 84 PRO A N 1
ATOM 724 C CA . PRO A 1 104 ? 30.643 45.460 59.523 1.000 38.462 84 PRO A CA 1
ATOM 725 C C . PRO A 1 104 ? 30.561 43.937 59.410 1.000 38.006 84 PRO A C 1
ATOM 726 O O . PRO A 1 104 ? 30.757 43.395 58.329 1.000 39.071 84 PRO A O 1
ATOM 730 N N . ALA A 1 105 ? 30.273 43.252 60.524 1.000 39.254 85 ALA A N 1
ATOM 731 C CA . ALA A 1 105 ? 30.151 41.800 60.530 1.000 38.655 85 ALA A CA 1
ATOM 732 C C . ALA A 1 105 ? 28.688 41.379 60.378 1.000 38.414 85 ALA A C 1
ATOM 733 O O . ALA A 1 105 ? 28.383 40.192 60.436 1.000 38.160 85 ALA A O 1
ATOM 735 N N . GLY A 1 106 ? 27.780 42.352 60.217 1.000 41.047 86 GLY A N 1
ATOM 736 C CA . GLY A 1 106 ? 26.358 42.080 60.041 1.000 42.101 86 GLY A CA 1
ATOM 737 C C . GLY A 1 106 ? 25.592 41.987 61.364 1.000 40.110 86 GLY A C 1
ATOM 738 O O . GLY A 1 106 ? 24.392 42.276 61.425 1.000 37.053 86 GLY A O 1
ATOM 739 N N . ILE A 1 107 ? 26.285 41.518 62.403 1.000 40.891 87 ILE A N 1
ATOM 740 C CA . ILE A 1 107 ? 25.755 41.488 63.758 1.000 41.922 87 ILE A CA 1
ATOM 741 C C . ILE A 1 107 ? 26.859 41.918 64.723 1.000 42.356 87 ILE A C 1
ATOM 742 O O . ILE A 1 107 ? 28.027 41.956 64.351 1.000 40.151 87 ILE A O 1
ATOM 747 N N . GLY A 1 108 ? 26.465 42.213 65.968 1.000 43.694 88 GLY A N 1
ATOM 748 C CA . GLY A 1 108 ? 27.392 42.554 67.030 1.000 44.762 88 GLY A CA 1
ATOM 749 C C . GLY A 1 108 ? 27.796 44.025 66.985 1.000 46.602 88 GLY A C 1
ATOM 750 O O . GLY A 1 108 ? 26.952 44.917 67.087 1.000 47.986 88 GLY A O 1
ATOM 751 N N . GLN A 1 109 ? 29.101 44.255 66.814 1.000 46.579 89 GLN A N 1
ATOM 752 C CA . GLN A 1 109 ? 29.710 45.560 67.001 1.000 50.555 89 GLN A CA 1
ATOM 753 C C . GLN A 1 109 ? 29.139 46.561 65.995 1.000 51.569 89 GLN A C 1
ATOM 754 O O . GLN A 1 109 ? 29.136 46.316 64.792 1.000 53.092 89 GLN A O 1
ATOM 760 N N . VAL A 1 110 ? 28.671 47.703 66.505 1.000 49.457 90 VAL A N 1
ATOM 761 C CA . VAL A 1 110 ? 28.199 48.788 65.662 1.000 47.657 90 VAL A CA 1
ATOM 762 C C . VAL A 1 110 ? 29.398 49.646 65.272 1.000 45.980 90 VAL A C 1
ATOM 763 O O . VAL A 1 110 ? 30.352 49.765 66.033 1.000 42.572 90 VAL A O 1
ATOM 767 N N . ASN A 1 111 ? 29.344 50.210 64.062 1.000 45.885 91 ASN A N 1
ATOM 768 C CA . ASN A 1 111 ? 30.396 51.060 63.528 1.000 48.510 91 ASN A CA 1
ATOM 769 C C . ASN A 1 111 ? 29.912 52.504 63.570 1.000 49.335 91 ASN A C 1
ATOM 770 O O . ASN A 1 111 ? 29.047 52.882 62.785 1.000 49.729 91 ASN A O 1
ATOM 775 N N . HIS A 1 112 ? 30.512 53.311 64.453 1.000 52.574 92 HIS A N 1
ATOM 776 C CA . HIS A 1 112 ? 29.979 54.625 64.781 1.000 51.969 92 HIS A CA 1
ATOM 777 C C . HIS A 1 112 ? 30.206 55.603 63.628 1.000 48.283 92 HIS A C 1
ATOM 778 O O . HIS A 1 112 ? 29.365 56.461 63.374 1.000 46.247 92 HIS A O 1
ATOM 785 N N . LYS A 1 113 ? 31.328 55.455 62.914 1.000 46.397 93 LYS A N 1
ATOM 786 C CA . LYS A 1 113 ? 31.591 56.257 61.731 1.000 50.259 93 LYS A CA 1
ATOM 787 C C . LYS A 1 113 ? 30.473 56.052 60.709 1.000 49.821 93 LYS A C 1
ATOM 788 O O . LYS A 1 113 ? 30.082 56.991 60.016 1.000 49.918 93 LYS A O 1
ATOM 794 N N . GLY A 1 114 ? 29.966 54.816 60.634 1.000 48.189 94 GLY A N 1
ATOM 795 C CA . GLY A 1 114 ? 28.868 54.477 59.748 1.000 47.288 94 GLY A CA 1
ATOM 796 C C . GLY A 1 114 ? 27.562 55.138 60.176 1.000 44.075 94 GLY A C 1
ATOM 797 O O . GLY A 1 114 ? 26.873 55.732 59.354 1.000 41.926 94 GLY A O 1
ATOM 798 N N . ILE A 1 115 ? 27.230 55.012 61.464 1.000 44.114 95 ILE A N 1
ATOM 799 C CA . ILE A 1 115 ? 26.060 55.664 62.032 1.000 43.342 95 ILE A CA 1
ATOM 800 C C . ILE A 1 115 ? 26.144 57.163 61.757 1.000 41.426 95 ILE A C 1
ATOM 801 O O . ILE A 1 115 ? 25.181 57.770 61.293 1.000 42.362 95 ILE A O 1
ATOM 806 N N . ALA A 1 116 ? 27.322 57.734 62.016 1.000 40.163 96 ALA A N 1
ATOM 807 C CA . ALA A 1 116 ? 27.549 59.162 61.876 1.000 42.967 96 ALA A CA 1
ATOM 808 C C . ALA A 1 116 ? 27.172 59.645 60.476 1.000 44.262 96 ALA A C 1
ATOM 809 O O . ALA A 1 116 ? 26.689 60.763 60.329 1.000 46.404 96 ALA A O 1
ATOM 811 N N . PHE A 1 117 ? 27.436 58.830 59.444 1.000 43.421 97 PHE A N 1
ATOM 812 C CA . PHE A 1 117 ? 27.197 59.262 58.074 1.000 40.687 97 PHE A CA 1
ATOM 813 C C . PHE A 1 117 ? 25.703 59.451 57.843 1.000 37.382 97 PHE A C 1
ATOM 814 O O . PHE A 1 117 ? 25.289 60.472 57.300 1.000 36.902 97 PHE A O 1
ATOM 822 N N . TYR A 1 118 ? 24.914 58.454 58.256 1.000 38.475 98 TYR A N 1
ATOM 823 C CA . TYR A 1 118 ? 23.475 58.470 58.057 1.000 41.244 98 TYR A CA 1
ATOM 824 C C . TYR A 1 118 ? 22.844 59.513 58.976 1.000 43.109 98 TYR A C 1
ATOM 825 O O . TYR A 1 118 ? 21.837 60.132 58.624 1.000 38.913 98 TYR A O 1
ATOM 834 N N . GLN A 1 119 ? 23.463 59.711 60.145 1.000 45.936 99 GLN A N 1
ATOM 835 C CA . GLN A 1 119 ? 23.081 60.785 61.049 1.000 47.200 99 GLN A CA 1
ATOM 836 C C . GLN A 1 119 ? 23.222 62.131 60.345 1.000 45.214 99 GLN A C 1
ATOM 837 O O . GLN A 1 119 ? 22.299 62.942 60.383 1.000 46.175 99 GLN A O 1
ATOM 843 N N . MET A 1 120 ? 24.372 62.353 59.695 1.000 44.886 100 MET A N 1
ATOM 844 C CA . MET A 1 120 ? 24.626 63.607 59.002 1.000 46.674 100 MET A CA 1
ATOM 845 C C . MET A 1 120 ? 23.656 63.762 57.824 1.000 45.939 100 MET A C 1
ATOM 846 O O . MET A 1 120 ? 23.228 64.875 57.527 1.000 48.146 100 MET A O 1
ATOM 851 N N . LEU A 1 121 ? 23.298 62.652 57.162 1.000 45.108 101 LEU A N 1
ATOM 852 C CA . LEU A 1 121 ? 22.342 62.684 56.059 1.000 43.785 101 LEU A CA 1
ATOM 853 C C . LEU A 1 121 ? 20.959 63.065 56.574 1.000 43.479 101 LEU A C 1
ATOM 854 O O . LEU A 1 121 ? 20.287 63.907 55.985 1.000 44.888 101 LEU A O 1
ATOM 859 N N . ILE A 1 122 ? 20.535 62.446 57.676 1.000 43.537 102 ILE A N 1
ATOM 860 C CA . ILE A 1 122 ? 19.183 62.656 58.170 1.000 45.290 102 ILE A CA 1
ATOM 861 C C . ILE A 1 122 ? 19.042 64.067 58.746 1.000 45.690 102 ILE A C 1
ATOM 862 O O . ILE A 1 122 ? 17.989 64.675 58.602 1.000 45.910 102 ILE A O 1
ATOM 867 N N . SER A 1 123 ? 20.101 64.596 59.372 1.000 47.817 103 SER A N 1
ATOM 868 C CA . SER A 1 123 ? 20.091 65.969 59.862 1.000 45.965 103 SER A CA 1
ATOM 869 C C . SER A 1 123 ? 19.987 66.932 58.684 1.000 47.561 103 SER A C 1
ATOM 870 O O . SER A 1 123 ? 19.198 67.873 58.724 1.000 51.662 103 SER A O 1
ATOM 873 N N . GLY A 1 124 ? 20.792 66.679 57.644 1.000 44.231 104 GLY A N 1
ATOM 874 C CA . GLY A 1 124 ? 20.753 67.457 56.414 1.000 45.538 104 GLY A CA 1
ATOM 875 C C . GLY A 1 124 ? 19.369 67.479 55.761 1.000 45.145 104 GLY A C 1
ATOM 876 O O . GLY A 1 124 ? 18.982 68.486 55.173 1.000 43.858 104 GLY A O 1
ATOM 877 N N . LEU A 1 125 ? 18.641 66.357 55.857 1.000 51.108 105 LEU A N 1
ATOM 878 C CA . LEU A 1 125 ? 17.302 66.226 55.296 1.000 50.069 105 LEU A CA 1
ATOM 879 C C . LEU A 1 125 ? 16.297 67.024 56.126 1.000 50.698 105 LEU A C 1
ATOM 880 O O . LEU A 1 125 ? 15.476 67.752 55.569 1.000 49.609 105 LEU A O 1
ATOM 885 N N . ARG A 1 126 ? 16.345 66.855 57.454 1.000 51.053 106 ARG A N 1
ATOM 886 C CA . ARG A 1 126 ? 15.388 67.504 58.340 1.000 52.454 106 ARG A CA 1
ATOM 887 C C . ARG A 1 126 ? 15.618 69.017 58.324 1.000 49.334 106 ARG A C 1
ATOM 888 O O . ARG A 1 126 ? 14.654 69.775 58.346 1.000 47.023 106 ARG A O 1
ATOM 896 N N . GLU A 1 127 ? 16.887 69.435 58.232 1.000 48.304 107 GLU A N 1
ATOM 897 C CA . GLU A 1 127 ? 17.263 70.837 58.115 1.000 51.586 107 GLU A CA 1
ATOM 898 C C . GLU A 1 127 ? 16.637 71.460 56.864 1.000 52.391 107 GLU A C 1
ATOM 899 O O . GLU A 1 127 ? 16.348 72.656 56.851 1.000 49.111 107 GLU A O 1
ATOM 905 N N . ARG A 1 128 ? 16.446 70.653 55.809 1.000 49.422 108 ARG A N 1
ATOM 906 C CA . ARG A 1 128 ? 15.893 71.142 54.555 1.000 46.474 108 ARG A CA 1
ATOM 907 C C . ARG A 1 128 ? 14.401 70.819 54.459 1.000 46.571 108 ARG A C 1
ATOM 908 O O . ARG A 1 128 ? 13.777 71.093 53.436 1.000 41.945 108 ARG A O 1
ATOM 916 N N . GLY A 1 129 ? 13.837 70.240 55.529 1.000 49.488 109 GLY A N 1
ATOM 917 C CA . GLY A 1 129 ? 12.424 69.887 55.588 1.000 51.052 109 GLY A CA 1
ATOM 918 C C . GLY A 1 129 ? 12.047 68.758 54.627 1.000 52.050 109 GLY A C 1
ATOM 919 O O . GLY A 1 129 ? 10.943 68.751 54.083 1.000 48.594 109 GLY A O 1
ATOM 920 N N . ILE A 1 130 ? 12.968 67.804 54.426 1.000 49.754 110 ILE A N 1
ATOM 921 C CA . ILE A 1 130 ? 12.735 66.681 53.529 1.000 47.867 110 ILE A CA 1
ATOM 922 C C . ILE A 1 130 ? 12.499 65.434 54.376 1.000 45.696 110 ILE A C 1
ATOM 923 O O . ILE A 1 130 ? 13.317 65.112 55.236 1.000 45.214 110 ILE A O 1
ATOM 928 N N . ILE A 1 131 ? 11.378 64.746 54.117 1.000 41.987 111 ILE A N 1
ATOM 929 C CA . ILE A 1 131 ? 10.986 63.578 54.891 1.000 44.008 111 ILE A CA 1
ATOM 930 C C . ILE A 1 131 ? 11.838 62.374 54.489 1.000 47.111 111 ILE A C 1
ATOM 931 O O . ILE A 1 131 ? 11.793 61.916 53.345 1.000 43.729 111 ILE A O 1
ATOM 936 N N . PRO A 1 132 ? 12.631 61.814 55.431 1.000 45.488 112 PRO A N 1
ATOM 937 C CA . PRO A 1 132 ? 13.373 60.577 55.183 1.000 45.039 112 PRO A CA 1
ATOM 938 C C . PRO A 1 132 ? 12.469 59.363 54.969 1.000 44.266 112 PRO A C 1
ATOM 939 O O . PRO A 1 132 ? 11.545 59.133 55.746 1.000 43.221 112 PRO A O 1
ATOM 943 N N . CYS A 1 133 ? 12.753 58.597 53.906 1.000 42.425 113 CYS A N 1
ATOM 944 C CA . CYS A 1 133 ? 12.156 57.284 53.697 1.000 41.647 113 CYS A CA 1
ATOM 945 C C . CYS A 1 133 ? 13.279 56.245 53.615 1.000 40.231 113 CYS A C 1
ATOM 946 O O . CYS A 1 133 ? 14.016 56.200 52.635 1.000 41.234 113 CYS A O 1
ATOM 949 N N . MET A 1 134 ? 13.424 55.433 54.671 1.000 41.373 114 MET A N 1
ATOM 950 C CA . MET A 1 134 ? 14.616 54.619 54.860 1.000 39.200 114 MET A CA 1
ATOM 951 C C . MET A 1 134 ? 14.313 53.173 54.488 1.000 37.906 114 MET A C 1
ATOM 952 O O . MET A 1 134 ? 13.524 52.521 55.167 1.000 31.639 114 MET A O 1
ATOM 957 N N . THR A 1 135 ? 14.965 52.704 53.410 1.000 37.251 115 THR A N 1
ATOM 958 C CA . THR A 1 135 ? 15.016 51.296 53.040 1.000 35.753 115 THR A CA 1
ATOM 959 C C . THR A 1 135 ? 16.084 50.624 53.907 1.000 34.455 115 THR A C 1
ATOM 960 O O . THR A 1 135 ? 17.216 51.092 53.952 1.000 31.676 115 THR A O 1
ATOM 964 N N . LEU A 1 136 ? 15.722 49.548 54.617 1.000 34.294 116 LEU A N 1
ATOM 965 C CA . LEU A 1 136 ? 16.682 48.846 55.456 1.000 33.553 116 LEU A CA 1
ATOM 966 C C . LEU A 1 136 ? 17.567 47.933 54.609 1.000 32.915 116 LEU A C 1
ATOM 967 O O . LEU A 1 136 ? 18.783 47.921 54.802 1.000 35.687 116 LEU A O 1
ATOM 972 N N . TYR A 1 137 ? 16.953 47.168 53.696 1.000 30.881 117 TYR A N 1
ATOM 973 C CA . TYR A 1 137 ? 17.674 46.215 52.859 1.000 30.792 117 TYR A CA 1
ATOM 974 C C . TYR A 1 137 ? 17.428 46.465 51.371 1.000 30.606 117 TYR A C 1
ATOM 975 O O . TYR A 1 137 ? 16.355 46.167 50.837 1.000 30.601 117 TYR A O 1
ATOM 984 N N . HIS A 1 138 ? 18.460 46.978 50.698 1.000 31.906 118 HIS A N 1
ATOM 985 C CA . HIS A 1 138 ? 18.434 47.128 49.256 1.000 32.029 118 HIS A CA 1
ATOM 986 C C . HIS A 1 138 ? 19.615 46.353 48.680 1.000 29.984 118 HIS A C 1
ATOM 987 O O . HIS A 1 138 ? 20.440 46.938 48.000 1.000 28.765 118 HIS A O 1
ATOM 994 N N . TRP A 1 139 ? 19.714 45.069 49.066 1.000 30.870 119 TRP A N 1
ATOM 995 C CA . TRP A 1 139 ? 20.446 44.015 48.371 1.000 30.317 119 TRP A CA 1
ATOM 996 C C . TRP A 1 139 ? 21.874 43.832 48.886 1.000 32.385 119 TRP A C 1
ATOM 997 O O . TRP A 1 139 ? 22.519 42.837 48.544 1.000 30.308 119 TRP A O 1
ATOM 1008 N N . ASP A 1 140 ? 22.374 44.777 49.690 1.000 31.568 120 ASP A N 1
ATOM 1009 C CA . ASP A 1 140 ? 23.782 44.764 50.065 1.000 30.895 120 ASP A CA 1
ATOM 1010 C C . ASP A 1 140 ? 23.968 43.937 51.334 1.000 31.316 120 ASP A C 1
ATOM 1011 O O . ASP A 1 140 ? 24.321 44.482 52.376 1.000 33.689 120 ASP A O 1
ATOM 1016 N N . LEU A 1 141 ? 23.765 42.614 51.221 1.000 30.485 121 LEU A N 1
ATOM 1017 C CA . LEU A 1 141 ? 23.924 41.706 52.350 1.000 30.994 121 LEU A CA 1
ATOM 1018 C C . LEU A 1 141 ? 25.370 41.745 52.831 1.000 31.982 121 LEU A C 1
ATOM 1019 O O . LEU A 1 141 ? 26.294 41.597 52.027 1.000 33.686 121 LEU A O 1
ATOM 1024 N N . PRO A 1 142 ? 25.613 41.958 54.146 1.000 30.965 122 PRO A N 1
ATOM 1025 C CA . PRO A 1 142 ? 26.962 41.852 54.703 1.000 31.842 122 PRO A CA 1
ATOM 1026 C C . PRO A 1 142 ? 27.629 40.512 54.389 1.000 31.716 122 PRO A C 1
ATOM 1027 O O . PRO A 1 142 ? 27.067 39.435 54.616 1.000 32.782 122 PRO A O 1
ATOM 1031 N N . TYR A 1 143 ? 28.854 40.598 53.876 1.000 31.492 123 TYR A N 1
ATOM 1032 C CA . TYR A 1 143 ? 29.554 39.441 53.357 1.000 33.289 123 TYR A CA 1
ATOM 1033 C C . TYR A 1 143 ? 29.774 38.405 54.453 1.000 31.844 123 TYR A C 1
ATOM 1034 O O . TYR A 1 143 ? 29.682 37.214 54.190 1.000 32.877 123 TYR A O 1
ATOM 1043 N N . ALA A 1 144 ? 30.055 38.865 55.675 1.000 33.080 124 ALA A N 1
ATOM 1044 C CA . ALA A 1 144 ? 30.259 37.979 56.812 1.000 33.454 124 ALA A CA 1
ATOM 1045 C C . ALA A 1 144 ? 29.050 37.065 56.987 1.000 33.877 124 ALA A C 1
ATOM 1046 O O . ALA A 1 144 ? 29.201 35.901 57.359 1.000 34.264 124 ALA A O 1
ATOM 1048 N N . LEU A 1 145 ? 27.850 37.596 56.721 1.000 33.888 125 LEU A N 1
ATOM 1049 C CA . LEU A 1 145 ? 26.626 36.824 56.874 1.000 33.847 125 LEU A CA 1
ATOM 1050 C C . LEU A 1 145 ? 26.461 35.854 55.703 1.000 34.223 125 LEU A C 1
ATOM 1051 O O . LEU A 1 145 ? 25.936 34.756 55.869 1.000 35.391 125 LEU A O 1
ATOM 1056 N N . HIS A 1 146 ? 26.902 36.278 54.517 1.000 34.501 126 HIS A N 1
ATOM 1057 C CA . HIS A 1 146 ? 26.960 35.412 53.352 1.000 31.690 126 HIS A CA 1
ATOM 1058 C C . HIS A 1 146 ? 27.861 34.204 53.628 1.000 29.741 126 HIS A C 1
ATOM 1059 O O . HIS A 1 146 ? 27.531 33.089 53.261 1.000 27.390 126 HIS A O 1
ATOM 1066 N N . LEU A 1 147 ? 28.991 34.411 54.312 1.000 30.872 127 LEU A N 1
ATOM 1067 C CA . LEU A 1 147 ? 29.889 33.310 54.625 1.000 31.153 127 LEU A CA 1
ATOM 1068 C C . LEU A 1 147 ? 29.196 32.284 55.522 1.000 31.721 127 LEU A C 1
ATOM 1069 O O . LEU A 1 147 ? 29.592 31.122 55.528 1.000 33.097 127 LEU A O 1
ATOM 1074 N N . LYS A 1 148 ? 28.156 32.712 56.256 1.000 31.775 128 LYS A N 1
ATOM 1075 C CA . LYS A 1 148 ? 27.396 31.837 57.134 1.000 32.055 128 LYS A CA 1
ATOM 1076 C C . LYS A 1 148 ? 26.118 31.327 56.466 1.000 30.934 128 LYS A C 1
ATOM 1077 O O . LYS A 1 148 ? 25.196 30.883 57.152 1.000 29.305 128 LYS A O 1
ATOM 1083 N N . GLY A 1 149 ? 26.064 31.375 55.130 1.000 29.847 129 GLY A N 1
ATOM 1084 C CA . GLY A 1 149 ? 24.964 30.800 54.372 1.000 28.603 129 GLY A CA 1
ATOM 1085 C C . GLY A 1 149 ? 23.910 31.829 53.962 1.000 29.890 129 GLY A C 1
ATOM 1086 O O . GLY A 1 149 ? 22.941 31.487 53.285 1.000 29.819 129 GLY A O 1
ATOM 1087 N N . GLY A 1 150 ? 24.100 33.095 54.361 1.000 30.664 130 GLY A N 1
ATOM 1088 C CA . GLY A 1 150 ? 23.144 34.139 54.038 1.000 30.756 130 GLY A CA 1
ATOM 1089 C C . GLY A 1 150 ? 21.722 33.716 54.409 1.000 30.418 130 GLY A C 1
ATOM 1090 O O . GLY A 1 150 ? 21.487 33.234 55.515 1.000 30.583 130 GLY A O 1
ATOM 1091 N N . TRP A 1 151 ? 20.801 33.850 53.452 1.000 30.683 131 TRP A N 1
ATOM 1092 C CA . TRP A 1 151 ? 19.376 33.691 53.701 1.000 31.245 131 TRP A CA 1
ATOM 1093 C C . TRP A 1 151 ? 18.978 32.219 53.765 1.000 31.762 131 TRP A C 1
ATOM 1094 O O . TRP A 1 151 ? 17.814 31.915 54.032 1.000 32.082 131 TRP A O 1
ATOM 1105 N N . LEU A 1 152 ? 19.948 31.321 53.533 1.000 30.768 132 LEU A N 1
ATOM 1106 C CA . LEU A 1 152 ? 19.747 29.891 53.713 1.000 30.932 132 LEU A CA 1
ATOM 1107 C C . LEU A 1 152 ? 19.782 29.531 55.189 1.000 30.760 132 LEU A C 1
ATOM 1108 O O . LEU A 1 152 ? 19.218 28.510 55.567 1.000 32.111 132 LEU A O 1
ATOM 1113 N N . ASN A 1 153 ? 20.467 30.357 55.991 1.000 32.716 133 ASN A N 1
ATOM 1114 C CA . ASN A 1 153 ? 20.669 30.102 57.409 1.000 32.107 133 ASN A CA 1
ATOM 1115 C C . ASN A 1 153 ? 19.383 30.390 58.181 1.000 33.856 133 ASN A C 1
ATOM 1116 O O . ASN A 1 153 ? 18.748 31.434 57.988 1.000 33.112 133 ASN A O 1
ATOM 1121 N N . ASP A 1 154 ? 19.029 29.454 59.073 1.000 35.030 134 ASP A N 1
ATOM 1122 C CA . ASP A 1 154 ? 17.858 29.567 59.930 1.000 36.739 134 ASP A CA 1
ATOM 1123 C C . ASP A 1 154 ? 17.904 30.851 60.750 1.000 35.870 134 ASP A C 1
ATOM 1124 O O . ASP A 1 154 ? 16.861 31.369 61.111 1.000 35.311 134 ASP A O 1
ATOM 1129 N N . ASP A 1 155 ? 19.108 31.356 61.053 1.000 36.797 135 ASP A N 1
ATOM 1130 C CA . ASP A 1 155 ? 19.274 32.508 61.926 1.000 36.128 135 ASP A CA 1
ATOM 1131 C C . ASP A 1 155 ? 19.213 33.833 61.166 1.000 36.235 135 ASP A C 1
ATOM 1132 O O . ASP A 1 155 ? 19.203 34.891 61.799 1.000 36.289 135 ASP A O 1
ATOM 1137 N N . SER A 1 156 ? 19.126 33.793 59.828 1.000 35.225 136 SER A N 1
ATOM 1138 C CA . SER A 1 156 ? 19.142 35.019 59.047 1.000 33.747 136 SER A CA 1
ATOM 1139 C C . SER A 1 156 ? 18.020 35.975 59.469 1.000 33.993 136 SER A C 1
ATOM 1140 O O . SER A 1 156 ? 18.220 37.184 59.464 1.000 34.360 136 SER A O 1
ATOM 1143 N N . PRO A 1 157 ? 16.803 35.524 59.843 1.000 36.908 137 PRO A N 1
ATOM 1144 C CA . PRO A 1 157 ? 15.799 36.458 60.353 1.000 36.210 137 PRO A CA 1
ATOM 1145 C C . PRO A 1 157 ? 16.305 37.208 61.583 1.000 36.121 137 PRO A C 1
ATOM 1146 O O . PRO A 1 157 ? 16.139 38.421 61.670 1.000 40.961 137 PRO A O 1
ATOM 1150 N N . ASN A 1 158 ? 16.960 36.493 62.505 1.000 36.066 138 ASN A N 1
ATOM 1151 C CA . ASN A 1 158 ? 17.439 37.092 63.742 1.000 37.709 138 ASN A CA 1
ATOM 1152 C C . ASN A 1 158 ? 18.550 38.097 63.461 1.000 38.739 138 ASN A C 1
ATOM 1153 O O . ASN A 1 158 ? 18.671 39.083 64.176 1.000 37.824 138 ASN A O 1
ATOM 1158 N N . TRP A 1 159 ? 19.370 37.828 62.434 1.000 37.963 139 TRP A N 1
ATOM 1159 C CA . TRP A 1 159 ? 20.413 38.749 62.023 1.000 37.161 139 TRP A CA 1
ATOM 1160 C C . TRP A 1 159 ? 19.772 40.060 61.596 1.000 36.504 139 TRP A C 1
ATOM 1161 O O . TRP A 1 159 ? 20.228 41.135 61.992 1.000 34.060 139 TRP A O 1
ATOM 1172 N N . PHE A 1 160 ? 18.722 39.935 60.771 1.000 35.528 140 PHE A N 1
ATOM 1173 C CA . PHE A 1 160 ? 18.020 41.088 60.237 1.000 37.016 140 PHE A CA 1
ATOM 1174 C C . PHE A 1 160 ? 17.333 41.856 61.369 1.000 36.288 140 PHE A C 1
ATOM 1175 O O . PHE A 1 160 ? 17.356 43.081 61.381 1.000 37.020 140 PHE A O 1
ATOM 1183 N N . ALA A 1 161 ? 16.734 41.134 62.319 1.000 37.453 141 ALA A N 1
ATOM 1184 C CA . ALA A 1 161 ? 16.090 41.743 63.477 1.000 37.143 141 ALA A CA 1
ATOM 1185 C C . ALA A 1 161 ? 17.075 42.614 64.257 1.000 36.618 141 ALA A C 1
ATOM 1186 O O . ALA A 1 161 ? 16.772 43.752 64.594 1.000 37.898 141 ALA A O 1
ATOM 1188 N N . GLU A 1 162 ? 18.270 42.080 64.521 1.000 38.054 142 GLU A N 1
ATOM 1189 C CA . GLU A 1 162 ? 19.318 42.816 65.216 1.000 40.080 142 GLU A CA 1
ATOM 1190 C C . GLU A 1 162 ? 19.643 44.114 64.470 1.000 40.167 142 GLU A C 1
ATOM 1191 O O . GLU A 1 162 ? 19.786 45.164 65.091 1.000 42.517 142 GLU A O 1
ATOM 1197 N N . TYR A 1 163 ? 19.743 44.036 63.137 1.000 39.640 143 TYR A N 1
ATOM 1198 C CA . TYR A 1 163 ? 19.985 45.189 62.284 1.000 38.280 143 TYR A CA 1
ATOM 1199 C C . TYR A 1 163 ? 18.841 46.196 62.414 1.000 37.756 143 TYR A C 1
ATOM 1200 O O . TYR A 1 163 ? 19.076 47.394 62.576 1.000 32.555 143 TYR A O 1
ATOM 1209 N N . ALA A 1 164 ? 17.601 45.699 62.345 1.000 36.141 144 ALA A N 1
ATOM 1210 C CA . ALA A 1 164 ? 16.436 46.559 62.461 1.000 38.408 144 ALA A CA 1
ATOM 1211 C C . ALA A 1 164 ? 16.493 47.310 63.793 1.000 40.396 144 ALA A C 1
ATOM 1212 O O . ALA A 1 164 ? 16.346 48.528 63.829 1.000 42.524 144 ALA A O 1
ATOM 1214 N N . LYS A 1 165 ? 16.794 46.590 64.879 1.000 43.620 145 LYS A N 1
ATOM 1215 C CA . LYS A 1 165 ? 16.822 47.192 66.204 1.000 47.222 145 LYS A CA 1
ATOM 1216 C C . LYS A 1 165 ? 17.812 48.351 66.231 1.000 49.012 145 LYS A C 1
ATOM 1217 O O . LYS A 1 165 ? 17.523 49.405 66.792 1.000 51.758 145 LYS A O 1
ATOM 1223 N N . VAL A 1 166 ? 18.985 48.136 65.627 1.000 49.211 146 VAL A N 1
ATOM 1224 C CA . VAL A 1 166 ? 20.012 49.163 65.572 1.000 48.895 146 VAL A CA 1
ATOM 1225 C C . VAL A 1 166 ? 19.489 50.353 64.768 1.000 43.870 146 VAL A C 1
ATOM 1226 O O . VAL A 1 166 ? 19.706 51.495 65.161 1.000 41.517 146 VAL A O 1
ATOM 1230 N N . ILE A 1 167 ? 18.795 50.088 63.654 1.000 40.407 147 ILE A N 1
ATOM 1231 C CA . ILE A 1 167 ? 18.227 51.158 62.849 1.000 39.611 147 ILE A CA 1
ATOM 1232 C C . ILE A 1 167 ? 17.306 52.017 63.721 1.000 40.419 147 ILE A C 1
ATOM 1233 O O . ILE A 1 167 ? 17.499 53.222 63.826 1.000 42.573 147 ILE A O 1
ATOM 1238 N N . LYS A 1 168 ? 16.303 51.396 64.345 1.000 42.440 148 LYS A N 1
ATOM 1239 C CA . LYS A 1 168 ? 15.345 52.116 65.171 1.000 45.137 148 LYS A CA 1
ATOM 1240 C C . LYS A 1 168 ? 16.068 52.880 66.279 1.000 45.423 148 LYS A C 1
ATOM 1241 O O . LYS A 1 168 ? 15.794 54.053 66.505 1.000 47.778 148 LYS A O 1
ATOM 1247 N N . THR A 1 169 ? 16.994 52.200 66.964 1.000 45.965 149 THR A N 1
ATOM 1248 C CA . THR A 1 169 ? 17.741 52.786 68.065 1.000 47.732 149 THR A CA 1
ATOM 1249 C C . THR A 1 169 ? 18.359 54.122 67.657 1.000 50.276 149 THR A C 1
ATOM 1250 O O . THR A 1 169 ? 18.191 55.113 68.362 1.000 51.515 149 THR A O 1
ATOM 1254 N N . TYR A 1 170 ? 19.074 54.151 66.527 1.000 49.124 150 TYR A N 1
ATOM 1255 C CA . TYR A 1 170 ? 19.872 55.314 66.175 1.000 49.355 150 TYR A CA 1
ATOM 1256 C C . TYR A 1 170 ? 19.085 56.301 65.312 1.000 48.717 150 TYR A C 1
ATOM 1257 O O . TYR A 1 170 ? 19.451 57.471 65.267 1.000 50.655 150 TYR A O 1
ATOM 1266 N N . PHE A 1 171 ? 18.020 55.851 64.632 1.000 47.884 151 PHE A N 1
ATOM 1267 C CA . PHE A 1 171 ? 17.331 56.700 63.666 1.000 45.638 151 PHE A CA 1
ATOM 1268 C C . PHE A 1 171 ? 15.823 56.762 63.921 1.000 45.960 151 PHE A C 1
ATOM 1269 O O . PHE A 1 171 ? 15.105 57.429 63.180 1.000 46.065 151 PHE A O 1
ATOM 1277 N N . GLY A 1 172 ? 15.338 56.077 64.962 1.000 48.602 152 GLY A N 1
ATOM 1278 C CA . GLY A 1 172 ? 13.913 56.054 65.263 1.000 51.425 152 GLY A CA 1
ATOM 1279 C C . GLY A 1 172 ? 13.384 57.433 65.662 1.000 52.871 152 GLY A C 1
ATOM 1280 O O . GLY A 1 172 ? 12.193 57.708 65.534 1.000 48.419 152 GLY A O 1
ATOM 1281 N N . LYS A 1 173 ? 14.285 58.295 66.142 1.000 53.281 153 LYS A N 1
ATOM 1282 C CA . LYS A 1 173 ? 13.918 59.636 66.557 1.000 59.573 153 LYS A CA 1
ATOM 1283 C C . LYS A 1 173 ? 13.427 60.420 65.341 1.000 59.083 153 LYS A C 1
ATOM 1284 O O . LYS A 1 173 ? 12.299 60.899 65.329 1.000 62.324 153 LYS A O 1
ATOM 1290 N N . GLU A 1 174 ? 14.261 60.508 64.300 1.000 55.783 154 GLU A N 1
ATOM 1291 C CA . GLU A 1 174 ? 14.052 61.500 63.260 1.000 55.407 154 GLU A CA 1
ATOM 1292 C C . GLU A 1 174 ? 13.499 60.893 61.971 1.000 52.104 154 GLU A C 1
ATOM 1293 O O . GLU A 1 174 ? 13.177 61.642 61.046 1.000 49.825 154 GLU A O 1
ATOM 1299 N N . VAL A 1 175 ? 13.390 59.558 61.892 1.000 47.580 155 VAL A N 1
ATOM 1300 C CA . VAL A 1 175 ? 12.885 58.919 60.685 1.000 46.536 155 VAL A CA 1
ATOM 1301 C C . VAL A 1 175 ? 11.587 58.183 61.011 1.000 42.662 155 VAL A C 1
ATOM 1302 O O . VAL A 1 175 ? 11.573 57.361 61.916 1.000 43.016 155 VAL A O 1
ATOM 1306 N N . SER A 1 176 ? 10.532 58.453 60.227 1.000 45.136 156 SER A N 1
ATOM 1307 C CA . SER A 1 176 ? 9.188 57.947 60.489 1.000 47.652 156 SER A CA 1
ATOM 1308 C C . SER A 1 176 ? 8.645 57.123 59.320 1.000 44.970 156 SER A C 1
ATOM 1309 O O . SER A 1 176 ? 7.489 56.708 59.351 1.000 42.144 156 SER A O 1
ATOM 1312 N N . TYR A 1 177 ? 9.472 56.907 58.290 1.000 45.430 157 TYR A N 1
ATOM 1313 C CA . TYR A 1 177 ? 9.118 56.071 57.154 1.000 44.531 157 TYR A CA 1
ATOM 1314 C C . TYR A 1 177 ? 10.235 55.056 56.913 1.000 45.105 157 TYR A C 1
ATOM 1315 O O . TYR A 1 177 ? 11.380 55.422 56.651 1.000 40.862 157 TYR A O 1
ATOM 1324 N N . PHE A 1 178 ? 9.881 53.773 57.020 1.000 46.939 158 PHE A N 1
ATOM 1325 C CA . PHE A 1 178 ? 10.830 52.687 56.859 1.000 44.460 158 PHE A CA 1
ATOM 1326 C C . PHE A 1 178 ? 10.270 51.678 55.864 1.000 44.334 158 PHE A C 1
ATOM 1327 O O . PHE A 1 178 ? 9.070 51.411 55.867 1.000 44.044 158 PHE A O 1
ATOM 1335 N N . ILE A 1 179 ? 11.162 51.127 55.034 1.000 39.845 159 ILE A N 1
ATOM 1336 C CA . ILE A 1 179 ? 10.858 49.984 54.198 1.000 36.278 159 ILE A CA 1
ATOM 1337 C C . ILE A 1 179 ? 11.857 48.888 54.550 1.000 35.269 159 ILE A C 1
ATOM 1338 O O . ILE A 1 179 ? 13.062 49.122 54.521 1.000 38.970 159 ILE A O 1
ATOM 1343 N N . THR A 1 180 ? 11.347 47.704 54.898 1.000 37.162 160 THR A N 1
ATOM 1344 C CA . THR A 1 180 ? 12.186 46.595 55.324 1.000 38.027 160 THR A CA 1
ATOM 1345 C C . THR A 1 180 ? 12.980 46.046 54.140 1.000 40.274 160 THR A C 1
ATOM 1346 O O . THR A 1 180 ? 14.209 46.005 54.194 1.000 40.437 160 THR A O 1
ATOM 1350 N N . PHE A 1 181 ? 12.273 45.641 53.074 1.000 35.593 161 PHE A N 1
ATOM 1351 C CA . PHE A 1 181 ? 12.915 44.972 51.954 1.000 34.742 161 PHE A CA 1
ATOM 1352 C C . PHE A 1 181 ? 12.566 45.668 50.642 1.000 33.030 161 PHE A C 1
ATOM 1353 O O . PHE A 1 181 ? 11.419 46.015 50.393 1.000 34.753 161 PHE A O 1
ATOM 1361 N N . ASN A 1 182 ? 13.585 45.849 49.802 1.000 32.942 162 ASN A N 1
ATOM 1362 C CA . ASN A 1 182 ? 13.384 46.271 48.431 1.000 33.237 162 ASN A CA 1
ATOM 1363 C C . ASN A 1 182 ? 13.405 45.053 47.520 1.000 33.650 162 ASN A C 1
ATOM 1364 O O . ASN A 1 182 ? 14.409 44.354 47.467 1.000 32.614 162 ASN A O 1
ATOM 1369 N N . GLU A 1 183 ? 12.302 44.838 46.795 1.000 32.919 163 GLU A N 1
ATOM 1370 C CA . GLU A 1 183 ? 12.255 43.928 45.661 1.000 34.081 163 GLU A CA 1
ATOM 1371 C C . GLU A 1 183 ? 12.860 42.566 46.000 1.000 33.880 163 GLU A C 1
ATOM 1372 O O . GLU A 1 183 ? 13.885 42.183 45.454 1.000 33.209 163 GLU A O 1
ATOM 1378 N N . PRO A 1 184 ? 12.217 41.756 46.864 1.000 35.421 164 PRO A N 1
ATOM 1379 C CA . PRO A 1 184 ? 12.643 40.371 47.083 1.000 34.450 164 PRO A CA 1
ATOM 1380 C C . PRO A 1 184 ? 12.588 39.523 45.815 1.000 34.386 164 PRO A C 1
ATOM 1381 O O . PRO A 1 184 ? 13.383 38.604 45.638 1.000 35.617 164 PRO A O 1
ATOM 1385 N N . GLN A 1 185 ? 11.648 39.850 44.924 1.000 32.694 165 GLN A N 1
ATOM 1386 C CA . GLN A 1 185 ? 11.588 39.229 43.617 1.000 30.622 165 GLN A CA 1
ATOM 1387 C C . GLN A 1 185 ? 12.968 39.236 42.967 1.000 30.709 165 GLN A C 1
ATOM 1388 O O . GLN A 1 185 ? 13.364 38.241 42.368 1.000 30.392 165 GLN A O 1
ATOM 1394 N N . VAL A 1 186 ? 13.665 40.376 43.043 1.000 28.950 166 VAL A N 1
ATOM 1395 C CA . VAL A 1 186 ? 14.876 40.571 42.271 1.000 30.573 166 VAL A CA 1
ATOM 1396 C C . VAL A 1 186 ? 16.063 40.006 43.044 1.000 29.837 166 VAL A C 1
ATOM 1397 O O . VAL A 1 186 ? 16.832 39.222 42.486 1.000 30.292 166 VAL A O 1
ATOM 1401 N N . PHE A 1 187 ? 16.206 40.371 44.323 1.000 30.109 167 PHE A N 1
ATOM 1402 C CA . PHE A 1 187 ? 17.430 40.018 45.029 1.000 30.322 167 PHE A CA 1
ATOM 1403 C C . PHE A 1 187 ? 17.455 38.528 45.339 1.000 29.128 167 PHE A C 1
ATOM 1404 O O . PHE A 1 187 ? 18.538 37.964 45.449 1.000 27.860 167 PHE A O 1
ATOM 1412 N N . VAL A 1 188 ? 16.278 37.896 45.442 1.000 28.832 168 VAL A N 1
ATOM 1413 C CA . VAL A 1 188 ? 16.219 36.453 45.611 1.000 29.116 168 VAL A CA 1
ATOM 1414 C C . VAL A 1 188 ? 16.231 35.784 44.241 1.000 30.743 168 VAL A C 1
ATOM 1415 O O . VAL A 1 188 ? 17.005 34.859 44.018 1.000 30.310 168 VAL A O 1
ATOM 1419 N N . GLY A 1 189 ? 15.346 36.238 43.346 1.000 28.720 169 GLY A N 1
ATOM 1420 C CA . GLY A 1 189 ? 15.268 35.693 42.003 1.000 29.765 169 GLY A CA 1
ATOM 1421 C C . GLY A 1 189 ? 16.571 35.831 41.213 1.000 30.103 169 GLY A C 1
ATOM 1422 O O . GLY A 1 189 ? 17.073 34.855 40.656 1.000 32.074 169 GLY A O 1
ATOM 1423 N N . CYS A 1 190 ? 17.092 37.057 41.114 1.000 30.607 170 CYS A N 1
ATOM 1424 C CA . CYS A 1 190 ? 18.292 37.303 40.331 1.000 29.677 170 CYS A CA 1
ATOM 1425 C C . CYS A 1 190 ? 19.522 36.881 41.141 1.000 28.651 170 CYS A C 1
ATOM 1426 O O . CYS A 1 190 ? 20.518 36.419 40.589 1.000 29.768 170 CYS A O 1
ATOM 1429 N N . GLY A 1 191 ? 19.440 37.015 42.467 1.000 27.935 171 GLY A N 1
ATOM 1430 C CA . GLY A 1 191 ? 20.571 36.710 43.329 1.000 28.066 171 GLY A CA 1
ATOM 1431 C C . GLY A 1 191 ? 20.820 35.211 43.463 1.000 28.311 171 GLY A C 1
ATOM 1432 O O . GLY A 1 191 ? 21.957 34.765 43.593 1.000 28.317 171 GLY A O 1
ATOM 1433 N N . TYR A 1 192 ? 19.742 34.431 43.437 1.000 28.286 172 TYR A N 1
ATOM 1434 C CA . TYR A 1 192 ? 19.818 33.043 43.846 1.000 28.917 172 TYR A CA 1
ATOM 1435 C C . TYR A 1 192 ? 19.179 32.084 42.841 1.000 28.961 172 TYR A C 1
ATOM 1436 O O . TYR A 1 192 ? 19.450 30.890 42.938 1.000 28.587 172 TYR A O 1
ATOM 1445 N N . LEU A 1 193 ? 18.358 32.562 41.886 1.000 27.924 173 LEU A N 1
ATOM 1446 C CA . LEU A 1 193 ? 17.773 31.646 40.909 1.000 28.664 173 LEU A CA 1
ATOM 1447 C C . LEU A 1 193 ? 18.444 31.819 39.547 1.000 28.319 173 LEU A C 1
ATOM 1448 O O . LEU A 1 193 ? 18.941 30.845 38.996 1.000 27.931 173 LEU A O 1
ATOM 1453 N N . SER A 1 194 ? 18.492 33.049 39.022 1.000 30.140 174 SER A N 1
ATOM 1454 C CA . SER A 1 194 ? 19.068 33.290 37.705 1.000 32.235 174 SER A CA 1
ATOM 1455 C C . SER A 1 194 ? 20.583 33.451 37.810 1.000 33.087 174 SER A C 1
ATOM 1456 O O . SER A 1 194 ? 21.304 33.091 36.886 1.000 30.235 174 SER A O 1
ATOM 1459 N N . GLY A 1 195 ? 21.045 34.045 38.917 1.000 32.075 175 GLY A N 1
ATOM 1460 C CA . GLY A 1 195 ? 22.463 34.136 39.228 1.000 31.697 175 GLY A CA 1
ATOM 1461 C C . GLY A 1 195 ? 23.144 35.370 38.640 1.000 30.277 175 GLY A C 1
ATOM 1462 O O . GLY A 1 195 ? 24.367 35.441 38.629 1.000 27.806 175 GLY A O 1
ATOM 1463 N N . ASN A 1 196 ? 22.358 36.347 38.165 1.000 31.657 176 ASN A N 1
ATOM 1464 C CA . ASN A 1 196 ? 22.911 37.511 37.496 1.000 31.574 176 ASN A CA 1
ATOM 1465 C C . ASN A 1 196 ? 23.263 38.602 38.495 1.000 30.111 176 ASN A C 1
ATOM 1466 O O . ASN A 1 196 ? 24.033 39.494 38.157 1.000 31.709 176 ASN A O 1
ATOM 1471 N N . HIS A 1 197 ? 22.674 38.536 39.693 1.000 28.461 177 HIS A N 1
ATOM 1472 C CA . HIS A 1 197 ? 22.972 39.465 40.768 1.000 29.759 177 HIS A CA 1
ATOM 1473 C C . HIS A 1 197 ? 23.682 38.732 41.899 1.000 28.797 177 HIS A C 1
ATOM 1474 O O . HIS A 1 197 ? 23.650 37.509 41.968 1.000 29.666 177 HIS A O 1
ATOM 1481 N N . ALA A 1 198 ? 24.312 39.506 42.785 1.000 29.464 178 ALA A N 1
ATOM 1482 C CA . ALA A 1 198 ? 24.998 38.952 43.939 1.000 29.833 178 ALA A CA 1
ATOM 1483 C C . ALA A 1 198 ? 24.006 38.154 44.773 1.000 28.838 178 ALA A C 1
ATOM 1484 O O . ALA A 1 198 ? 22.861 38.571 44.922 1.000 28.300 178 ALA A O 1
ATOM 1486 N N . PRO A 1 199 ? 24.417 37.017 45.371 1.000 27.359 179 PRO A N 1
ATOM 1487 C CA . PRO A 1 199 ? 25.782 36.495 45.249 1.000 27.578 179 PRO A CA 1
ATOM 1488 C C . PRO A 1 199 ? 26.060 35.644 44.011 1.000 28.203 179 PRO A C 1
ATOM 1489 O O . PRO A 1 199 ? 27.171 35.166 43.836 1.000 28.055 179 PRO A O 1
ATOM 1493 N N . GLY A 1 200 ? 25.048 35.450 43.157 1.000 30.196 180 GLY A N 1
ATOM 1494 C CA . GLY A 1 200 ? 25.259 34.894 41.830 1.000 29.052 180 GLY A CA 1
ATOM 1495 C C . GLY A 1 200 ? 25.013 33.390 41.775 1.000 29.617 180 GLY A C 1
ATOM 1496 O O . GLY A 1 200 ? 25.689 32.678 41.047 1.000 27.604 180 GLY A O 1
ATOM 1497 N N . TYR A 1 201 ? 24.043 32.910 42.562 1.000 31.310 181 TYR A N 1
ATOM 1498 C CA . TYR A 1 201 ? 23.766 31.486 42.652 1.000 30.121 181 TYR A CA 1
ATOM 1499 C C . TYR A 1 201 ? 22.568 31.116 41.775 1.000 31.095 181 TYR A C 1
ATOM 1500 O O . TYR A 1 201 ? 21.754 31.963 41.387 1.000 29.069 181 TYR A O 1
ATOM 1509 N N . GLN A 1 202 ? 22.528 29.830 41.424 1.000 31.592 182 GLN A N 1
ATOM 1510 C CA . GLN A 1 202 ? 21.413 29.215 40.724 1.000 31.538 182 GLN A CA 1
ATOM 1511 C C . GLN A 1 202 ? 20.981 28.016 41.553 1.000 29.123 182 GLN A C 1
ATOM 1512 O O . GLN A 1 202 ? 21.497 26.923 41.376 1.000 28.976 182 GLN A O 1
ATOM 1518 N N . LEU A 1 203 ? 20.065 28.261 42.490 1.000 28.222 183 LEU A N 1
ATOM 1519 C CA . LEU A 1 203 ? 19.697 27.282 43.494 1.000 29.412 183 LEU A CA 1
ATOM 1520 C C . LEU A 1 203 ? 18.405 26.571 43.101 1.000 30.583 183 LEU A C 1
ATOM 1521 O O . LEU A 1 203 ? 17.586 27.101 42.360 1.000 30.679 183 LEU A O 1
ATOM 1526 N N . PRO A 1 204 ? 18.166 25.345 43.605 1.000 32.975 184 PRO A N 1
ATOM 1527 C CA . PRO A 1 204 ? 16.898 24.661 43.361 1.000 32.797 184 PRO A CA 1
ATOM 1528 C C . PRO A 1 204 ? 15.726 25.347 44.055 1.000 33.984 184 PRO A C 1
ATOM 1529 O O . PRO A 1 204 ? 15.901 26.084 45.026 1.000 31.909 184 PRO A O 1
ATOM 1533 N N . LYS A 1 205 ? 14.536 25.034 43.541 1.000 33.839 185 LYS A N 1
ATOM 1534 C CA . LYS A 1 205 ? 13.265 25.603 43.959 1.000 37.380 185 LYS A CA 1
ATOM 1535 C C . LYS A 1 205 ? 13.138 25.601 45.485 1.000 35.430 185 LYS A C 1
ATOM 1536 O O . LYS A 1 205 ? 12.805 26.623 46.086 1.000 38.472 185 LYS A O 1
ATOM 1542 N N . ALA A 1 206 ? 13.433 24.457 46.109 1.000 34.376 186 ALA A N 1
ATOM 1543 C CA . ALA A 1 206 ? 13.276 24.304 47.546 1.000 32.651 186 ALA A CA 1
ATOM 1544 C C . ALA A 1 206 ? 14.082 25.362 48.296 1.000 33.571 186 ALA A C 1
ATOM 1545 O O . ALA A 1 206 ? 13.636 25.875 49.324 1.000 33.238 186 ALA A O 1
ATOM 1547 N N . GLU A 1 207 ? 15.289 25.655 47.804 1.000 30.934 187 GLU A N 1
ATOM 1548 C CA . GLU A 1 207 ? 16.156 26.618 48.466 1.000 31.874 187 GLU A CA 1
ATOM 1549 C C . GLU A 1 207 ? 15.646 28.037 48.225 1.000 30.238 187 GLU A C 1
ATOM 1550 O O . GLU A 1 207 ? 15.750 28.899 49.093 1.000 31.466 187 GLU A O 1
ATOM 1556 N N . ILE A 1 208 ? 15.090 28.278 47.042 1.000 29.068 188 ILE A N 1
ATOM 1557 C CA . ILE A 1 208 ? 14.441 29.546 46.773 1.000 31.710 188 ILE A CA 1
ATOM 1558 C C . ILE A 1 208 ? 13.291 29.749 47.769 1.000 31.134 188 ILE A C 1
ATOM 1559 O O . ILE A 1 208 ? 13.122 30.844 48.296 1.000 30.245 188 ILE A O 1
ATOM 1564 N N . VAL A 1 209 ? 12.514 28.694 48.045 1.000 32.348 189 VAL A N 1
ATOM 1565 C CA . VAL A 1 209 ? 11.408 28.804 48.992 1.000 32.454 189 VAL A CA 1
ATOM 1566 C C . VAL A 1 209 ? 11.949 29.046 50.402 1.000 32.794 189 VAL A C 1
ATOM 1567 O O . VAL A 1 209 ? 11.417 29.875 51.135 1.000 34.567 189 VAL A O 1
ATOM 1571 N N . ARG A 1 210 ? 13.002 28.312 50.777 1.000 32.116 190 ARG A N 1
ATOM 1572 C CA . ARG A 1 210 ? 13.680 28.501 52.050 1.000 31.585 190 ARG A CA 1
ATOM 1573 C C . ARG A 1 210 ? 14.157 29.945 52.233 1.000 31.786 190 ARG A C 1
ATOM 1574 O O . ARG A 1 210 ? 14.015 30.517 53.312 1.000 31.659 190 ARG A O 1
ATOM 1582 N N . ILE A 1 211 ? 14.776 30.523 51.200 1.000 30.384 191 ILE A N 1
ATOM 1583 C CA . ILE A 1 211 ? 15.282 31.883 51.300 1.000 30.197 191 ILE A CA 1
ATOM 1584 C C . ILE A 1 211 ? 14.103 32.847 51.422 1.000 30.578 191 ILE A C 1
ATOM 1585 O O . ILE A 1 211 ? 14.132 33.753 52.252 1.000 31.664 191 ILE A O 1
ATOM 1590 N N . ALA A 1 212 ? 13.087 32.656 50.576 1.000 31.158 192 ALA A N 1
ATOM 1591 C CA . ALA A 1 212 ? 11.903 33.494 50.622 1.000 33.451 192 ALA A CA 1
ATOM 1592 C C . ALA A 1 212 ? 11.357 33.500 52.041 1.000 33.951 192 ALA A C 1
ATOM 1593 O O . ALA A 1 212 ? 11.120 34.562 52.615 1.000 38.049 192 ALA A O 1
ATOM 1595 N N . HIS A 1 213 ? 11.197 32.295 52.594 1.000 36.051 193 HIS A N 1
ATOM 1596 C CA . HIS A 1 213 ? 10.569 32.115 53.891 1.000 36.154 193 HIS A CA 1
ATOM 1597 C C . HIS A 1 213 ? 11.365 32.876 54.944 1.000 36.281 193 HIS A C 1
ATOM 1598 O O . HIS A 1 213 ? 10.785 33.541 55.799 1.000 39.138 193 HIS A O 1
ATOM 1605 N N . ASN A 1 214 ? 12.695 32.830 54.832 1.000 33.785 194 ASN A N 1
ATOM 1606 C CA . ASN A 1 214 ? 13.563 33.473 55.801 1.000 35.243 194 ASN A CA 1
ATOM 1607 C C . ASN A 1 214 ? 13.589 34.988 55.596 1.000 35.032 194 ASN A C 1
ATOM 1608 O O . ASN A 1 214 ? 13.795 35.727 56.555 1.000 34.543 194 ASN A O 1
ATOM 1613 N N . VAL A 1 215 ? 13.400 35.457 54.358 1.000 34.783 195 VAL A N 1
ATOM 1614 C CA . VAL A 1 215 ? 13.315 36.890 54.109 1.000 35.701 195 VAL A CA 1
ATOM 1615 C C . VAL A 1 215 ? 12.005 37.421 54.693 1.000 37.091 195 VAL A C 1
ATOM 1616 O O . VAL A 1 215 ? 11.963 38.511 55.262 1.000 35.652 195 VAL A O 1
ATOM 1620 N N . LEU A 1 216 ? 10.928 36.648 54.539 1.000 38.086 196 LEU A N 1
ATOM 1621 C CA . LEU A 1 216 ? 9.617 37.091 54.992 1.000 39.710 196 LEU A CA 1
ATOM 1622 C C . LEU A 1 216 ? 9.569 37.109 56.516 1.000 39.646 196 LEU A C 1
ATOM 1623 O O . LEU A 1 216 ? 9.119 38.092 57.089 1.000 44.283 196 LEU A O 1
ATOM 1628 N N . LYS A 1 217 ? 10.074 36.055 57.168 1.000 38.333 197 LYS A N 1
ATOM 1629 C CA . LYS A 1 217 ? 10.162 36.039 58.619 1.000 38.492 197 LYS A CA 1
ATOM 1630 C C . LYS A 1 217 ? 11.058 37.174 59.111 1.000 39.282 197 LYS A C 1
ATOM 1631 O O . LYS A 1 217 ? 10.770 37.784 60.143 1.000 38.194 197 LYS A O 1
ATOM 1637 N N . ALA A 1 218 ? 12.151 37.447 58.383 1.000 36.500 198 ALA A N 1
ATOM 1638 C CA . ALA A 1 218 ? 13.004 38.575 58.712 1.000 34.922 198 ALA A CA 1
ATOM 1639 C C . ALA A 1 218 ? 12.176 39.856 58.718 1.000 36.876 198 ALA A C 1
ATOM 1640 O O . ALA A 1 218 ? 12.379 40.708 59.576 1.000 38.551 198 ALA A O 1
ATOM 1642 N N . HIS A 1 219 ? 11.279 39.987 57.730 1.000 36.199 199 HIS A N 1
ATOM 1643 C CA . HIS A 1 219 ? 10.431 41.158 57.603 1.000 38.946 199 HIS A CA 1
ATOM 1644 C C . HIS A 1 219 ? 9.628 41.337 58.891 1.000 38.920 199 HIS A C 1
ATOM 1645 O O . HIS A 1 219 ? 9.648 42.413 59.484 1.000 40.533 199 HIS A O 1
ATOM 1652 N N . GLY A 1 220 ? 8.945 40.267 59.313 1.000 40.456 200 GLY A N 1
ATOM 1653 C CA . GLY A 1 220 ? 8.147 40.276 60.529 1.000 39.803 200 GLY A CA 1
ATOM 1654 C C . GLY A 1 220 ? 8.935 40.820 61.715 1.000 41.253 200 GLY A C 1
ATOM 1655 O O . GLY A 1 220 ? 8.537 41.797 62.344 1.000 44.526 200 GLY A O 1
ATOM 1656 N N . LEU A 1 221 ? 10.079 40.191 61.989 1.000 40.357 201 LEU A N 1
ATOM 1657 C CA . LEU A 1 221 ? 10.884 40.543 63.143 1.000 42.337 201 LEU A CA 1
ATOM 1658 C C . LEU A 1 221 ? 11.323 42.002 63.060 1.000 42.527 201 LEU A C 1
ATOM 1659 O O . LEU A 1 221 ? 11.370 42.688 64.076 1.000 43.665 201 LEU A O 1
ATOM 1664 N N . ALA A 1 222 ? 11.634 42.475 61.848 1.000 40.708 202 ALA A N 1
ATOM 1665 C CA . ALA A 1 222 ? 12.047 43.855 61.665 1.000 39.921 202 ALA A CA 1
ATOM 1666 C C . ALA A 1 222 ? 10.885 44.799 61.980 1.000 42.170 202 ALA A C 1
ATOM 1667 O O . ALA A 1 222 ? 11.079 45.807 62.666 1.000 38.310 202 ALA A O 1
ATOM 1669 N N . VAL A 1 223 ? 9.680 44.467 61.491 1.000 40.988 203 VAL A N 1
ATOM 1670 C CA . VAL A 1 223 ? 8.508 45.284 61.767 1.000 43.285 203 VAL A CA 1
ATOM 1671 C C . VAL A 1 223 ? 8.392 45.461 63.282 1.000 43.879 203 VAL A C 1
ATOM 1672 O O . VAL A 1 223 ? 8.333 46.586 63.771 1.000 43.083 203 VAL A O 1
ATOM 1676 N N . LYS A 1 224 ? 8.403 44.343 64.014 1.000 44.955 204 LYS A N 1
ATOM 1677 C CA . LYS A 1 224 ? 8.337 44.364 65.467 1.000 46.209 204 LYS A CA 1
ATOM 1678 C C . LYS A 1 224 ? 9.401 45.299 66.046 1.000 48.291 204 LYS A C 1
ATOM 1679 O O . LYS A 1 224 ? 9.110 46.057 66.972 1.000 46.341 204 LYS A O 1
ATOM 1685 N N . GLU A 1 225 ? 10.624 45.260 65.499 1.000 46.451 205 GLU A N 1
ATOM 1686 C CA . GLU A 1 225 ? 11.706 46.080 66.027 1.000 46.644 205 GLU A CA 1
ATOM 1687 C C . GLU A 1 225 ? 11.458 47.555 65.726 1.000 45.538 205 GLU A C 1
ATOM 1688 O O . GLU A 1 225 ? 11.833 48.417 66.519 1.000 46.820 205 GLU A O 1
ATOM 1694 N N . LEU A 1 226 ? 10.812 47.836 64.589 1.000 44.839 206 LEU A N 1
ATOM 1695 C CA . LEU A 1 226 ? 10.539 49.203 64.176 1.000 45.745 206 LEU A CA 1
ATOM 1696 C C . LEU A 1 226 ? 9.345 49.781 64.942 1.000 45.450 206 LEU A C 1
ATOM 1697 O O . LEU A 1 226 ? 9.176 50.996 64.969 1.000 44.375 206 LEU A O 1
ATOM 1702 N N . ARG A 1 227 ? 8.530 48.914 65.557 1.000 46.363 207 ARG A N 1
ATOM 1703 C CA . ARG A 1 227 ? 7.365 49.335 66.323 1.000 47.979 207 ARG A CA 1
ATOM 1704 C C . ARG A 1 227 ? 7.764 49.818 67.719 1.000 53.163 207 ARG A C 1
ATOM 1705 O O . ARG A 1 227 ? 7.045 50.611 68.324 1.000 56.053 207 ARG A O 1
ATOM 1713 N N . LYS A 1 228 ? 8.906 49.346 68.230 1.000 53.367 208 LYS A N 1
ATOM 1714 C CA . LYS A 1 228 ? 9.361 49.725 69.558 1.000 56.223 208 LYS A CA 1
ATOM 1715 C C . LYS A 1 228 ? 9.888 51.158 69.527 1.000 56.746 208 LYS A C 1
ATOM 1716 O O . LYS A 1 228 ? 10.858 51.442 68.831 1.000 62.706 208 LYS A O 1
ATOM 1722 N N . GLY A 1 229 ? 9.245 52.046 70.297 1.000 53.332 209 GLY A N 1
ATOM 1723 C CA . GLY A 1 229 ? 9.661 53.436 70.399 1.000 50.880 209 GLY A CA 1
ATOM 1724 C C . GLY A 1 229 ? 8.759 54.359 69.582 1.000 51.182 209 GLY A C 1
ATOM 1725 O O . GLY A 1 229 ? 7.545 54.197 69.581 1.000 49.560 209 GLY A O 1
ATOM 1726 N N . GLU A 1 230 ? 9.367 55.305 68.858 1.000 52.891 210 GLU A N 1
ATOM 1727 C CA . GLU A 1 230 ? 8.626 56.381 68.219 1.000 52.147 210 GLU A CA 1
ATOM 1728 C C . GLU A 1 230 ? 7.733 55.788 67.134 1.000 52.793 210 GLU A C 1
ATOM 1729 O O . GLU A 1 230 ? 8.146 54.876 66.428 1.000 52.503 210 GLU A O 1
ATOM 1735 N N . PRO A 1 231 ? 6.481 56.270 66.964 1.000 51.838 211 PRO A N 1
ATOM 1736 C CA . PRO A 1 231 ? 5.599 55.734 65.929 1.000 49.559 211 PRO A CA 1
ATOM 1737 C C . PRO A 1 231 ? 6.157 56.063 64.547 1.000 47.781 211 PRO A C 1
ATOM 1738 O O . PRO A 1 231 ? 6.890 57.037 64.384 1.000 48.200 211 PRO A O 1
ATOM 1742 N N . CYS A 1 232 ? 5.806 55.236 63.560 1.000 47.407 212 CYS A N 1
ATOM 1743 C CA . CYS A 1 232 ? 6.336 55.367 62.215 1.000 45.897 212 CYS A CA 1
ATOM 1744 C C . CYS A 1 232 ? 5.495 54.528 61.260 1.000 43.716 212 CYS A C 1
ATOM 1745 O O . CYS A 1 232 ? 4.721 53.686 61.700 1.000 39.533 212 CYS A O 1
ATOM 1748 N N . LYS A 1 233 ? 5.662 54.789 59.955 1.000 48.924 213 LYS A N 1
ATOM 1749 C CA . LYS A 1 233 ? 4.992 54.041 58.901 1.000 49.009 213 LYS A CA 1
ATOM 1750 C C . LYS A 1 233 ? 5.973 53.052 58.272 1.000 46.566 213 LYS A C 1
ATOM 1751 O O . LYS A 1 233 ? 7.056 53.435 57.842 1.000 43.989 213 LYS A O 1
ATOM 1757 N N . ILE A 1 234 ? 5.582 51.776 58.233 1.000 47.792 214 ILE A N 1
ATOM 1758 C CA . ILE A 1 234 ? 6.447 50.711 57.756 1.000 46.025 214 ILE A CA 1
ATOM 1759 C C . ILE A 1 234 ? 5.871 50.172 56.454 1.000 43.588 214 ILE A C 1
ATOM 1760 O O . ILE A 1 234 ? 4.657 50.062 56.321 1.000 41.166 214 ILE A O 1
ATOM 1765 N N . GLY A 1 235 ? 6.761 49.867 55.498 1.000 40.695 215 GLY A N 1
ATOM 1766 C CA . GLY A 1 235 ? 6.360 49.379 54.191 1.000 38.601 215 GLY A CA 1
ATOM 1767 C C . GLY A 1 235 ? 7.171 48.160 53.760 1.000 38.829 215 GLY A C 1
ATOM 1768 O O . GLY A 1 235 ? 8.205 47.854 54.359 1.000 39.267 215 GLY A O 1
ATOM 1769 N N . PHE A 1 236 ? 6.674 47.495 52.706 1.000 37.980 216 PHE A N 1
ATOM 1770 C CA . PHE A 1 236 ? 7.358 46.424 51.995 1.000 37.321 216 PHE A CA 1
ATOM 1771 C C . PHE A 1 236 ? 7.243 46.687 50.492 1.000 37.843 216 PHE A C 1
ATOM 1772 O O . PHE A 1 236 ? 6.142 46.863 49.975 1.000 35.823 216 PHE A O 1
ATOM 1780 N N . THR A 1 237 ? 8.383 46.703 49.786 1.000 37.736 217 THR A N 1
ATOM 1781 C CA . THR A 1 237 ? 8.424 47.053 48.370 1.000 37.085 217 THR A CA 1
ATOM 1782 C C . THR A 1 237 ? 8.642 45.814 47.506 1.000 35.237 217 THR A C 1
ATOM 1783 O O . THR A 1 237 ? 9.610 45.090 47.714 1.000 35.757 217 THR A O 1
ATOM 1787 N N . GLY A 1 238 ? 7.759 45.595 46.525 1.000 34.970 218 GLY A N 1
ATOM 1788 C CA . GLY A 1 238 ? 7.927 44.533 45.547 1.000 32.266 218 GLY A CA 1
ATOM 1789 C C . GLY A 1 238 ? 8.232 45.092 44.161 1.000 34.616 218 GLY A C 1
ATOM 1790 O O . GLY A 1 238 ? 7.802 46.194 43.823 1.000 35.806 218 GLY A O 1
ATOM 1791 N N . ALA A 1 239 ? 8.990 44.327 43.366 1.000 34.586 219 ALA A N 1
ATOM 1792 C CA . ALA A 1 239 ? 9.077 44.569 41.936 1.000 34.262 219 ALA A CA 1
ATOM 1793 C C . ALA A 1 239 ? 7.769 44.106 41.312 1.000 37.022 219 ALA A C 1
ATOM 1794 O O . ALA A 1 239 ? 7.401 42.941 41.452 1.000 35.820 219 ALA A O 1
ATOM 1796 N N . SER A 1 240 ? 7.077 45.026 40.642 1.000 37.620 220 SER A N 1
ATOM 1797 C CA . SER A 1 240 ? 5.792 44.709 40.049 1.000 39.909 220 SER A CA 1
ATOM 1798 C C . SER A 1 240 ? 5.864 44.900 38.542 1.000 39.867 220 SER A C 1
ATOM 1799 O O . SER A 1 240 ? 6.405 45.887 38.051 1.000 40.356 220 SER A O 1
ATOM 1802 N N . CYS A 1 241 ? 5.315 43.926 37.820 1.000 43.770 221 CYS A N 1
ATOM 1803 C CA . CYS A 1 241 ? 5.156 44.025 36.384 1.000 45.663 221 CYS A CA 1
ATOM 1804 C C . CYS A 1 241 ? 3.665 43.904 36.091 1.000 44.851 221 CYS A C 1
ATOM 1805 O O . CYS A 1 241 ? 3.167 42.800 35.898 1.000 42.890 221 CYS A O 1
ATOM 1808 N N . PRO A 1 242 ? 2.897 45.022 36.133 1.000 44.489 222 PRO A N 1
ATOM 1809 C CA . PRO A 1 242 ? 1.441 44.971 35.972 1.000 41.658 222 PRO A CA 1
ATOM 1810 C C . PRO A 1 242 ? 0.972 44.369 34.652 1.000 39.602 222 PRO A C 1
ATOM 1811 O O . PRO A 1 242 ? 1.515 44.659 33.590 1.000 39.066 222 PRO A O 1
ATOM 1815 N N . CYS A 1 243 ? -0.036 43.499 34.753 1.000 40.658 223 CYS A N 1
ATOM 1816 C CA . CYS A 1 243 ? -0.766 43.015 33.595 1.000 40.477 223 CYS A CA 1
ATOM 1817 C C . CYS A 1 243 ? -1.786 44.068 33.176 1.000 39.878 223 CYS A C 1
ATOM 1818 O O . CYS A 1 243 ? -2.624 44.459 33.984 1.000 38.246 223 CYS A O 1
ATOM 1821 N N . ILE A 1 244 ? -1.690 44.515 31.920 1.000 40.997 224 ILE A N 1
ATOM 1822 C CA . ILE A 1 244 ? -2.535 45.573 31.386 1.000 41.237 224 ILE A CA 1
ATOM 1823 C C . ILE A 1 244 ? -3.644 44.936 30.549 1.000 40.442 224 ILE A C 1
ATOM 1824 O O . ILE A 1 244 ? -3.363 44.326 29.522 1.000 37.565 224 ILE A O 1
ATOM 1829 N N . PRO A 1 245 ? -4.929 45.095 30.945 1.000 39.919 225 PRO A N 1
ATOM 1830 C CA . PRO A 1 245 ? -6.042 44.420 30.281 1.000 40.408 225 PRO A CA 1
ATOM 1831 C C . PRO A 1 245 ? -6.217 44.857 28.833 1.000 41.783 225 PRO A C 1
ATOM 1832 O O . PRO A 1 245 ? -5.890 45.989 28.485 1.000 44.312 225 PRO A O 1
ATOM 1836 N N . ALA A 1 246 ? -6.780 43.962 28.014 1.000 44.011 226 ALA A N 1
ATOM 1837 C CA . ALA A 1 246 ? -6.943 44.215 26.591 1.000 47.627 226 ALA A CA 1
ATOM 1838 C C . ALA A 1 246 ? -7.946 45.345 26.347 1.000 49.409 226 ALA A C 1
ATOM 1839 O O . ALA A 1 246 ? -7.856 46.046 25.342 1.000 50.591 226 ALA A O 1
ATOM 1841 N N . SER A 1 247 ? -8.911 45.509 27.258 1.000 47.789 227 SER A N 1
ATOM 1842 C CA . SER A 1 247 ? -9.884 46.585 27.153 1.000 49.979 227 SER A CA 1
ATOM 1843 C C . SER A 1 247 ? -10.501 46.850 28.524 1.000 49.878 227 SER A C 1
ATOM 1844 O O . SER A 1 247 ? -10.050 46.284 29.519 1.000 45.754 227 SER A O 1
ATOM 1847 N N . ASP A 1 248 ? -11.532 47.708 28.562 1.000 50.969 228 ASP A N 1
ATOM 1848 C CA . ASP A 1 248 ? -12.233 48.012 29.798 1.000 54.632 228 ASP A CA 1
ATOM 1849 C C . ASP A 1 248 ? -13.350 47.003 30.066 1.000 53.009 228 ASP A C 1
ATOM 1850 O O . ASP A 1 248 ? -14.045 47.132 31.068 1.000 54.321 228 ASP A O 1
ATOM 1855 N N . ARG A 1 249 ? -13.530 45.994 29.204 1.000 55.061 229 ARG A N 1
ATOM 1856 C CA . ARG A 1 249 ? -14.551 44.984 29.457 1.000 57.648 229 ARG A CA 1
ATOM 1857 C C . ARG A 1 249 ? -14.237 44.292 30.782 1.000 55.884 229 ARG A C 1
ATOM 1858 O O . ARG A 1 249 ? -13.071 44.115 31.122 1.000 55.300 229 ARG A O 1
ATOM 1866 N N . LYS A 1 250 ? -15.283 43.922 31.529 1.000 55.314 230 LYS A N 1
ATOM 1867 C CA . LYS A 1 250 ? -15.121 43.402 32.882 1.000 57.525 230 LYS A CA 1
ATOM 1868 C C . LYS A 1 250 ? -14.350 42.083 32.891 1.000 56.664 230 LYS A C 1
ATOM 1869 O O . LYS A 1 250 ? -13.560 41.840 33.802 1.000 55.437 230 LYS A O 1
ATOM 1875 N N . GLU A 1 251 ? -14.594 41.231 31.890 1.000 52.353 231 GLU A N 1
ATOM 1876 C CA . GLU A 1 251 ? -13.924 39.943 31.811 1.000 57.109 231 GLU A CA 1
ATOM 1877 C C . GLU A 1 251 ? -12.430 40.137 31.535 1.000 56.264 231 GLU A C 1
ATOM 1878 O O . GLU A 1 251 ? -11.610 39.374 32.039 1.000 54.534 231 GLU A O 1
ATOM 1884 N N . ASP A 1 252 ? -12.081 41.155 30.738 1.000 55.619 232 ASP A N 1
ATOM 1885 C CA . ASP A 1 252 ? -10.702 41.371 30.322 1.000 55.518 232 ASP A CA 1
ATOM 1886 C C . ASP A 1 252 ? -9.903 41.891 31.516 1.000 51.089 232 ASP A C 1
ATOM 1887 O O . ASP A 1 252 ? -8.787 41.443 31.764 1.000 48.205 232 ASP A O 1
ATOM 1892 N N . ILE A 1 253 ? -10.502 42.823 32.260 1.000 46.472 233 ILE A N 1
ATOM 1893 C CA . ILE A 1 253 ? -9.901 43.317 33.484 1.000 48.627 233 ILE A CA 1
ATOM 1894 C C . ILE A 1 253 ? -9.676 42.137 34.427 1.000 48.150 233 ILE A C 1
ATOM 1895 O O . ILE A 1 253 ? -8.587 41.979 34.966 1.000 47.990 233 ILE A O 1
ATOM 1900 N N . GLU A 1 254 ? -10.710 41.309 34.598 1.000 50.015 234 GLU A N 1
ATOM 1901 C CA . GLU A 1 254 ? -10.679 40.185 35.521 1.000 54.572 234 GLU A CA 1
ATOM 1902 C C . GLU A 1 254 ? -9.557 39.209 35.158 1.000 48.460 234 GLU A C 1
ATOM 1903 O O . GLU A 1 254 ? -8.909 38.666 36.042 1.000 47.543 234 GLU A O 1
ATOM 1909 N N . ALA A 1 255 ? -9.350 38.972 33.860 1.000 46.758 235 ALA A N 1
ATOM 1910 C CA . ALA A 1 255 ? -8.336 38.040 33.395 1.000 45.781 235 ALA A CA 1
ATOM 1911 C C . ALA A 1 255 ? -6.938 38.597 33.680 1.000 46.737 235 ALA A C 1
ATOM 1912 O O . ALA A 1 255 ? -6.022 37.848 34.036 1.000 43.675 235 ALA A O 1
ATOM 1914 N N . ALA A 1 256 ? -6.796 39.918 33.520 1.000 42.186 236 ALA A N 1
ATOM 1915 C CA . ALA A 1 256 ? -5.540 40.598 33.780 1.000 42.288 236 ALA A CA 1
ATOM 1916 C C . ALA A 1 256 ? -5.233 40.561 35.275 1.000 41.125 236 ALA A C 1
ATOM 1917 O O . ALA A 1 256 ? -4.081 40.394 35.662 1.000 41.220 236 ALA A O 1
ATOM 1919 N N . TYR A 1 257 ? -6.277 40.682 36.103 1.000 37.513 237 TYR A N 1
ATOM 1920 C CA . TYR A 1 257 ? -6.126 40.663 37.549 1.000 38.190 237 TYR A CA 1
ATOM 1921 C C . TYR A 1 257 ? -5.642 39.286 37.994 1.000 38.863 237 TYR A C 1
ATOM 1922 O O . TYR A 1 257 ? -4.761 39.182 38.847 1.000 43.270 237 TYR A O 1
ATOM 1931 N N . ASN A 1 258 ? -6.244 38.237 37.426 1.000 39.621 238 ASN A N 1
ATOM 1932 C CA . ASN A 1 258 ? -5.924 36.870 37.801 1.000 41.824 238 ASN A CA 1
ATOM 1933 C C . ASN A 1 258 ? -4.493 36.532 37.383 1.000 41.476 238 ASN A C 1
ATOM 1934 O O . ASN A 1 258 ? -3.756 35.945 38.167 1.000 40.138 238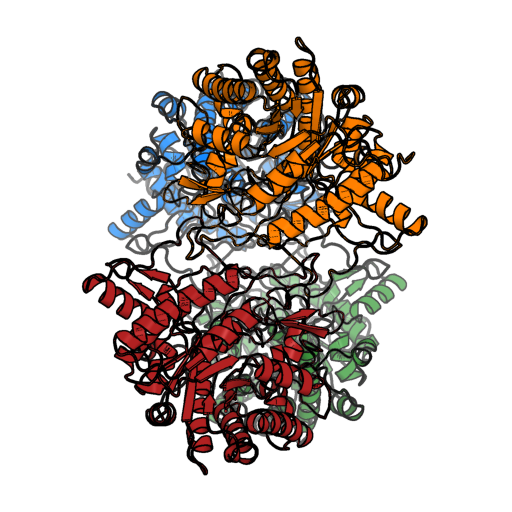 ASN A O 1
ATOM 1939 N N . GLN A 1 259 ? -4.113 36.905 36.153 1.000 41.467 239 GLN A N 1
ATOM 1940 C CA . GLN A 1 259 ? -2.778 36.631 35.650 1.000 44.763 239 GLN A CA 1
ATOM 1941 C C . GLN A 1 259 ? -1.743 37.360 36.509 1.000 45.824 239 GLN A C 1
ATOM 1942 O O . GLN A 1 259 ? -0.687 36.808 36.799 1.000 49.773 239 GLN A O 1
ATOM 1948 N N . TYR A 1 260 ? -2.073 38.584 36.938 1.000 44.258 240 TYR A N 1
ATOM 1949 C CA . TYR A 1 260 ? -1.172 39.435 37.704 1.000 44.031 240 TYR A CA 1
ATOM 1950 C C . TYR A 1 260 ? -0.886 38.822 39.073 1.000 40.595 240 TYR A C 1
ATOM 1951 O O . TYR A 1 260 ? 0.214 38.960 39.602 1.000 37.498 240 TYR A O 1
ATOM 1960 N N . PHE A 1 261 ? -1.890 38.165 39.656 1.000 38.958 241 PHE A N 1
ATOM 1961 C CA . PHE A 1 261 ? -1.744 37.611 40.991 1.000 37.873 241 PHE A CA 1
ATOM 1962 C C . PHE A 1 261 ? -1.574 36.096 40.937 1.000 35.617 241 PHE A C 1
ATOM 1963 O O . PHE A 1 261 ? -1.670 35.439 41.967 1.000 37.169 241 PHE A O 1
ATOM 1971 N N . SER A 1 262 ? -1.264 35.548 39.757 1.000 35.520 242 SER A N 1
ATOM 1972 C CA . SER A 1 262 ? -1.032 34.119 39.641 1.000 38.784 242 SER A CA 1
ATOM 1973 C C . SER A 1 262 ? 0.411 33.785 40.018 1.000 38.619 242 SER A C 1
ATOM 1974 O O . SER A 1 262 ? 1.297 34.643 39.989 1.000 35.361 242 SER A O 1
ATOM 1977 N N . SER A 1 263 ? 0.612 32.524 40.412 1.000 38.701 243 SER A N 1
ATOM 1978 C CA . SER A 1 263 ? 1.933 31.956 40.617 1.000 39.850 243 SER A CA 1
ATOM 1979 C C . SER A 1 263 ? 1.803 30.440 40.597 1.000 40.885 243 SER A C 1
ATOM 1980 O O . SER A 1 263 ? 0.705 29.914 40.720 1.000 37.598 243 SER A O 1
ATOM 1983 N N . ASN A 1 264 ? 2.930 29.756 40.392 1.000 41.536 244 ASN A N 1
ATOM 1984 C CA . ASN A 1 264 ? 2.977 28.308 40.468 1.000 40.757 244 ASN A CA 1
ATOM 1985 C C . ASN A 1 264 ? 4.414 27.909 40.781 1.000 41.185 244 ASN A C 1
ATOM 1986 O O . ASN A 1 264 ? 5.302 28.756 40.754 1.000 40.994 244 ASN A O 1
ATOM 1991 N N . SER A 1 265 ? 4.621 26.618 41.053 1.000 42.394 245 SER A N 1
ATOM 1992 C CA . SER A 1 265 ? 5.904 26.113 41.519 1.000 45.886 245 SER A CA 1
ATOM 1993 C C . SER A 1 265 ? 7.000 26.280 40.465 1.000 45.804 245 SER A C 1
ATOM 1994 O O . SER A 1 265 ? 8.171 26.288 40.817 1.000 51.455 245 SER A O 1
ATOM 1997 N N . ASN A 1 266 ? 6.633 26.468 39.191 1.000 45.958 246 ASN A N 1
ATOM 1998 C CA . ASN A 1 266 ? 7.611 26.665 38.130 1.000 47.412 246 ASN A CA 1
ATOM 1999 C C . ASN A 1 266 ? 7.847 28.146 37.821 1.000 48.875 246 ASN A C 1
ATOM 2000 O O . ASN A 1 266 ? 8.675 28.468 36.974 1.000 49.714 246 ASN A O 1
ATOM 2005 N N . GLU A 1 267 ? 7.111 29.050 38.470 1.000 47.536 247 GLU A N 1
ATOM 2006 C CA . GLU A 1 267 ? 7.182 30.463 38.137 1.000 47.908 247 GLU A CA 1
ATOM 2007 C C . GLU A 1 267 ? 6.513 31.249 39.257 1.000 45.916 247 GLU A C 1
ATOM 2008 O O . GLU A 1 267 ? 5.314 31.513 39.197 1.000 44.625 247 GLU A O 1
ATOM 2014 N N . PHE A 1 268 ? 7.280 31.564 40.306 1.000 42.173 248 PHE A N 1
ATOM 2015 C CA . PHE A 1 268 ? 6.716 32.250 41.459 1.000 39.254 248 PHE A CA 1
ATOM 2016 C C . PHE A 1 268 ? 7.587 33.411 41.923 1.000 39.872 248 PHE A C 1
ATOM 2017 O O . PHE A 1 268 ? 7.049 34.408 42.404 1.000 40.085 248 PHE A O 1
ATOM 2025 N N . VAL A 1 269 ? 8.918 33.275 41.823 1.000 35.226 249 VAL A N 1
ATOM 2026 C CA . VAL A 1 269 ? 9.796 34.117 42.616 1.000 36.060 249 VAL A CA 1
ATOM 2027 C C . VAL A 1 269 ? 9.673 35.576 42.182 1.000 34.619 249 VAL A C 1
ATOM 2028 O O . VAL A 1 269 ? 9.826 36.461 43.017 1.000 33.392 249 VAL A O 1
ATOM 2032 N N . PHE A 1 270 ? 9.386 35.816 40.898 1.000 36.468 250 PHE A N 1
ATOM 2033 C CA . PHE A 1 270 ? 9.236 37.164 40.369 1.000 37.353 250 PHE A CA 1
ATOM 2034 C C . PHE A 1 270 ? 7.785 37.655 40.388 1.000 40.287 250 PHE A C 1
ATOM 2035 O O . PHE A 1 270 ? 7.493 38.685 39.791 1.000 44.182 250 PHE A O 1
ATOM 2043 N N . THR A 1 271 ? 6.869 36.948 41.059 1.000 38.319 251 THR A N 1
ATOM 2044 C CA . THR A 1 271 ? 5.469 37.350 41.049 1.000 37.822 251 THR A CA 1
ATOM 2045 C C . THR A 1 271 ? 5.186 38.272 42.228 1.000 39.980 251 THR A C 1
ATOM 2046 O O . THR A 1 271 ? 6.001 38.425 43.138 1.000 38.757 251 THR A O 1
ATOM 2050 N N . ASP A 1 272 ? 4.005 38.889 42.183 1.000 37.380 252 ASP A N 1
ATOM 2051 C CA . ASP A 1 272 ? 3.538 39.724 43.270 1.000 39.571 252 ASP A CA 1
ATOM 2052 C C . ASP A 1 272 ? 2.980 38.855 44.389 1.000 36.135 252 ASP A C 1
ATOM 2053 O O . ASP A 1 272 ? 3.305 39.060 45.552 1.000 35.616 252 ASP A O 1
ATOM 2058 N N . ALA A 1 273 ? 2.142 37.882 44.018 1.000 36.342 253 ALA A N 1
ATOM 2059 C CA . ALA A 1 273 ? 1.330 37.156 44.984 1.000 37.104 253 ALA A CA 1
ATOM 2060 C C . ALA A 1 273 ? 2.214 36.390 45.963 1.000 37.306 253 ALA A C 1
ATOM 2061 O O . ALA A 1 273 ? 1.928 36.348 47.159 1.000 37.511 253 ALA A O 1
ATOM 2063 N N . PHE A 1 274 ? 3.313 35.822 45.450 1.000 36.084 254 PHE A N 1
ATOM 2064 C CA . PHE A 1 274 ? 4.124 34.896 46.216 1.000 33.947 254 PHE A CA 1
ATOM 2065 C C . PHE A 1 274 ? 4.646 35.590 47.465 1.000 34.231 254 PHE A C 1
ATOM 2066 O O . PHE A 1 274 ? 4.773 34.944 48.502 1.000 37.054 254 PHE A O 1
ATOM 2074 N N . TRP A 1 275 ? 4.939 36.897 47.351 1.000 34.214 255 TRP A N 1
ATOM 2075 C CA . TRP A 1 275 ? 5.512 37.673 48.447 1.000 36.150 255 TRP A CA 1
ATOM 2076 C C . TRP A 1 275 ? 4.446 38.456 49.215 1.000 37.112 255 TRP A C 1
ATOM 2077 O O . TRP A 1 275 ? 4.433 38.460 50.443 1.000 37.516 255 TRP A O 1
ATOM 2088 N N . PHE A 1 276 ? 3.569 39.144 48.482 1.000 39.380 256 PHE A N 1
ATOM 2089 C CA . PHE A 1 276 ? 2.633 40.070 49.096 1.000 40.359 256 PHE A CA 1
ATOM 2090 C C . PHE A 1 276 ? 1.513 39.339 49.843 1.000 40.421 256 PHE A C 1
ATOM 2091 O O . PHE A 1 276 ? 0.970 39.890 50.796 1.000 44.100 256 PHE A O 1
ATOM 2099 N N . ASP A 1 277 ? 1.141 38.128 49.409 1.000 37.283 257 ASP A N 1
ATOM 2100 C CA . ASP A 1 277 ? 0.124 37.355 50.110 1.000 37.496 257 ASP A CA 1
ATOM 2101 C C . ASP A 1 277 ? 0.608 36.997 51.516 1.000 38.716 257 ASP A C 1
ATOM 2102 O O . ASP A 1 277 ? -0.089 37.268 52.491 1.000 40.398 257 ASP A O 1
ATOM 2107 N N . PRO A 1 278 ? 1.784 36.357 51.698 1.000 37.667 258 PRO A N 1
ATOM 2108 C CA . PRO A 1 278 ? 2.323 36.143 53.040 1.000 38.236 258 PRO A CA 1
ATOM 2109 C C . PRO A 1 278 ? 2.388 37.402 53.902 1.000 42.116 258 PRO A C 1
ATOM 2110 O O . PRO A 1 278 ? 1.990 37.375 55.066 1.000 42.183 258 PRO A O 1
ATOM 2114 N N . VAL A 1 279 ? 2.895 38.506 53.338 1.000 43.224 259 VAL A N 1
ATOM 2115 C CA . VAL A 1 279 ? 3.045 39.728 54.115 1.000 44.552 259 VAL A CA 1
ATOM 2116 C C . VAL A 1 279 ? 1.665 40.213 54.564 1.000 45.003 259 VAL A C 1
ATOM 2117 O O . VAL A 1 279 ? 1.455 40.449 55.748 1.000 45.994 259 VAL A O 1
ATOM 2121 N N . LEU A 1 280 ? 0.727 40.335 53.617 1.000 42.378 260 LEU A N 1
ATOM 2122 C CA . LEU A 1 280 ? -0.497 41.085 53.844 1.000 43.768 260 LEU A CA 1
ATOM 2123 C C . LEU A 1 280 ? -1.647 40.171 54.269 1.000 44.961 260 LEU A C 1
ATOM 2124 O O . LEU A 1 280 ? -2.425 40.559 55.132 1.000 50.504 260 LEU A O 1
ATOM 2129 N N . LYS A 1 281 ? -1.758 38.972 53.675 1.000 44.184 261 LYS A N 1
ATOM 2130 C CA . LYS A 1 281 ? -2.839 38.049 53.996 1.000 44.935 261 LYS A CA 1
ATOM 2131 C C . LYS A 1 281 ? -2.386 36.907 54.912 1.000 44.095 261 LYS A C 1
ATOM 2132 O O . LYS A 1 281 ? -3.210 36.123 55.361 1.000 44.302 261 LYS A O 1
ATOM 2138 N N . GLY A 1 282 ? -1.087 36.784 55.185 1.000 45.378 262 GLY A N 1
ATOM 2139 C CA . GLY A 1 282 ? -0.603 35.763 56.105 1.000 46.246 262 GLY A CA 1
ATOM 2140 C C . GLY A 1 282 ? -0.700 34.341 55.546 1.000 45.666 262 GLY A C 1
ATOM 2141 O O . GLY A 1 282 ? -0.741 33.377 56.304 1.000 43.584 262 GLY A O 1
ATOM 2142 N N . ARG A 1 283 ? -0.710 34.204 54.217 1.000 45.678 263 ARG A N 1
ATOM 2143 C CA . ARG A 1 283 ? -0.757 32.892 53.597 1.000 46.525 263 ARG A CA 1
ATOM 2144 C C . ARG A 1 283 ? 0.049 32.928 52.297 1.000 47.091 263 ARG A C 1
ATOM 2145 O O . ARG A 1 283 ? 0.031 33.935 51.587 1.000 46.858 263 ARG A O 1
ATOM 2153 N N . TYR A 1 284 ? 0.754 31.824 52.002 1.000 39.793 264 TYR A N 1
ATOM 2154 C CA . TYR A 1 284 ? 1.381 31.639 50.705 1.000 38.982 264 TYR A CA 1
ATOM 2155 C C . TYR A 1 284 ? 0.316 31.248 49.693 1.000 39.718 264 TYR A C 1
ATOM 2156 O O . TYR A 1 284 ? -0.782 30.843 50.066 1.000 40.501 264 TYR A O 1
ATOM 2165 N N . PRO A 1 285 ? 0.612 31.358 48.382 1.000 37.272 265 PRO A N 1
ATOM 2166 C CA . PRO A 1 285 ? -0.234 30.759 47.353 1.000 39.685 265 PRO A CA 1
ATOM 2167 C C . PRO A 1 285 ? -0.430 29.271 47.632 1.000 43.158 265 PRO A C 1
ATOM 2168 O O . PRO A 1 285 ? 0.489 28.609 48.113 1.000 38.850 265 PRO A O 1
ATOM 2172 N N . LYS A 1 286 ? -1.626 28.760 47.304 1.000 46.904 266 LYS A N 1
ATOM 2173 C CA . LYS A 1 286 ? -2.074 27.458 47.774 1.000 51.631 266 LYS A CA 1
ATOM 2174 C C . LYS A 1 286 ? -1.063 26.387 47.361 1.000 47.520 266 LYS A C 1
ATOM 2175 O O . LYS A 1 286 ? -0.761 25.496 48.147 1.000 47.161 266 LYS A O 1
ATOM 2181 N N . TRP A 1 287 ? -0.509 26.508 46.149 1.000 44.240 267 TRP A N 1
ATOM 2182 C CA . TRP A 1 287 ? 0.368 25.490 45.595 1.000 45.617 267 TRP A CA 1
ATOM 2183 C C . TRP A 1 287 ? 1.523 25.167 46.544 1.000 46.615 267 TRP A C 1
ATOM 2184 O O . TRP A 1 287 ? 1.986 24.032 46.574 1.000 50.064 267 TRP A O 1
ATOM 2195 N N . VAL A 1 288 ? 1.979 26.146 47.332 1.000 49.620 268 VAL A N 1
ATOM 2196 C CA . VAL A 1 288 ? 3.149 25.962 48.182 1.000 49.598 268 VAL A CA 1
ATOM 2197 C C . VAL A 1 288 ? 2.941 24.799 49.158 1.000 49.829 268 VAL A C 1
ATOM 2198 O O . VAL A 1 288 ? 3.895 24.088 49.465 1.000 47.008 268 VAL A O 1
ATOM 2202 N N . THR A 1 289 ? 1.702 24.583 49.621 1.000 53.088 269 THR A N 1
ATOM 2203 C CA . THR A 1 289 ? 1.427 23.593 50.656 1.000 54.908 269 THR A CA 1
ATOM 2204 C C . THR A 1 289 ? 1.632 22.163 50.152 1.000 52.402 269 THR A C 1
ATOM 2205 O O . THR A 1 289 ? 1.799 21.257 50.958 1.000 52.311 269 THR A O 1
ATOM 2209 N N . TYR A 1 290 ? 1.583 21.947 48.834 1.000 50.550 270 TYR A N 1
ATOM 2210 C CA . TYR A 1 290 ? 1.630 20.604 48.279 1.000 51.088 270 TYR A CA 1
ATOM 2211 C C . TYR A 1 290 ? 3.025 20.260 47.768 1.000 53.579 270 TYR A C 1
ATOM 2212 O O . TYR A 1 290 ? 3.226 19.155 47.276 1.000 55.358 270 TYR A O 1
ATOM 2221 N N . ILE A 1 291 ? 3.978 21.198 47.871 1.000 57.307 271 ILE A N 1
ATOM 2222 C CA . ILE A 1 291 ? 5.336 20.946 47.411 1.000 61.014 271 ILE A CA 1
ATOM 2223 C C . ILE A 1 291 ? 6.036 20.070 48.443 1.000 58.246 271 ILE A C 1
ATOM 2224 O O . ILE A 1 291 ? 5.926 20.313 49.642 1.000 58.694 271 ILE A O 1
ATOM 2229 N N . ASN A 1 292 ? 6.768 19.068 47.949 1.000 61.448 272 ASN A N 1
ATOM 2230 C CA . ASN A 1 292 ? 7.363 18.044 48.796 1.000 65.853 272 ASN A CA 1
ATOM 2231 C C . ASN A 1 292 ? 8.842 17.848 48.453 1.000 64.876 272 ASN A C 1
ATOM 2232 O O . ASN A 1 292 ? 9.453 16.893 48.924 1.000 63.915 272 ASN A O 1
ATOM 2237 N N . ASN A 1 293 ? 9.425 18.773 47.671 1.000 64.813 273 ASN A N 1
ATOM 2238 C CA . ASN A 1 293 ? 10.778 18.617 47.153 1.000 62.485 273 ASN A CA 1
ATOM 2239 C C . ASN A 1 293 ? 11.752 18.369 48.299 1.000 56.003 273 ASN A C 1
ATOM 2240 O O . ASN A 1 293 ? 11.489 18.728 49.443 1.000 56.672 273 ASN A O 1
ATOM 2245 N N . VAL A 1 294 ? 12.888 17.762 47.956 1.000 57.694 274 VAL A N 1
ATOM 2246 C CA . VAL A 1 294 ? 13.935 17.488 48.925 1.000 55.872 274 VAL A CA 1
ATOM 2247 C C . VAL A 1 294 ? 14.355 18.823 49.540 1.000 54.426 274 VAL A C 1
ATOM 2248 O O . VAL A 1 294 ? 14.661 19.769 48.813 1.000 47.416 274 VAL A O 1
ATOM 2252 N N . SER A 1 295 ? 14.317 18.898 50.879 1.000 50.058 275 SER A N 1
ATOM 2253 C CA . SER A 1 295 ? 14.880 20.017 51.618 1.000 45.768 275 SER A CA 1
ATOM 2254 C C . SER A 1 295 ? 13.897 21.181 51.745 1.000 42.961 275 SER A C 1
ATOM 2255 O O . SER A 1 295 ? 14.287 22.259 52.181 1.000 40.612 275 SER A O 1
ATOM 2258 N N . MET A 1 296 ? 12.622 20.978 51.399 1.000 44.128 276 MET A N 1
ATOM 2259 C CA . MET A 1 296 ? 11.659 22.058 51.539 1.000 43.338 276 MET A CA 1
ATOM 2260 C C . MET A 1 296 ? 11.672 22.530 52.988 1.000 40.151 276 MET A C 1
ATOM 2261 O O . MET A 1 296 ? 11.811 21.721 53.892 1.000 42.558 276 MET A O 1
ATOM 2266 N N . PRO A 1 297 ? 11.586 23.849 53.262 1.000 38.709 277 PRO A N 1
ATOM 2267 C CA . PRO A 1 297 ? 11.484 24.340 54.637 1.000 41.344 277 PRO A CA 1
ATOM 2268 C C . PRO A 1 297 ? 10.128 23.980 55.241 1.000 42.308 277 PRO A C 1
ATOM 2269 O O . PRO A 1 297 ? 9.138 23.882 54.521 1.000 38.484 277 PRO A O 1
ATOM 2273 N N . ILE A 1 298 ? 10.100 23.783 56.563 1.000 44.875 278 ILE A N 1
ATOM 2274 C CA . ILE A 1 298 ? 8.850 23.565 57.274 1.000 46.468 278 ILE A CA 1
ATOM 2275 C C . ILE A 1 298 ? 8.198 24.925 57.505 1.000 43.994 278 ILE A C 1
ATOM 2276 O O . ILE A 1 298 ? 8.788 25.806 58.121 1.000 44.692 278 ILE A O 1
ATOM 2281 N N . ILE A 1 299 ? 6.993 25.104 56.959 1.000 42.638 279 ILE A N 1
ATOM 2282 C CA . ILE A 1 299 ? 6.302 26.379 57.060 1.000 44.282 279 ILE A CA 1
ATOM 2283 C C . ILE A 1 299 ? 5.157 26.228 58.063 1.000 44.034 279 ILE A C 1
ATOM 2284 O O . ILE A 1 299 ? 4.257 25.427 57.835 1.000 38.380 279 ILE A O 1
ATOM 2289 N N . THR A 1 300 ? 5.228 26.983 59.173 1.000 45.923 280 THR A N 1
ATOM 2290 C CA . THR A 1 300 ? 4.322 26.815 60.302 1.000 48.421 280 THR A CA 1
ATOM 2291 C C . THR A 1 300 ? 3.376 28.011 60.404 1.000 50.412 280 THR A C 1
ATOM 2292 O O . THR A 1 300 ? 3.570 29.034 59.754 1.000 48.329 280 THR A O 1
ATOM 2296 N N . LYS A 1 301 ? 2.366 27.872 61.268 1.000 54.609 281 LYS A N 1
ATOM 2297 C CA . LYS A 1 301 ? 1.315 28.862 61.425 1.000 55.183 281 LYS A CA 1
ATOM 2298 C C . LYS A 1 301 ? 1.893 30.060 62.172 1.000 52.070 281 LYS A C 1
ATOM 2299 O O . LYS A 1 301 ? 1.534 31.203 61.892 1.000 51.927 281 LYS A O 1
ATOM 2305 N N . GLU A 1 302 ? 2.793 29.771 63.120 1.000 50.512 282 GLU A N 1
ATOM 2306 C CA . GLU A 1 302 ? 3.517 30.789 63.865 1.000 53.801 282 GLU A CA 1
ATOM 2307 C C . GLU A 1 302 ? 4.380 31.616 62.910 1.000 51.802 282 GLU A C 1
ATOM 2308 O O . GLU A 1 302 ? 4.545 32.820 63.109 1.000 48.440 282 GLU A O 1
ATOM 2314 N N . ASP A 1 303 ? 4.943 30.954 61.888 1.000 48.723 283 ASP A N 1
ATOM 2315 C CA . ASP A 1 303 ? 5.718 31.637 60.864 1.000 45.320 283 ASP A CA 1
ATOM 2316 C C . ASP A 1 303 ? 4.838 32.684 60.182 1.000 43.449 283 ASP A C 1
ATOM 2317 O O . ASP A 1 303 ? 5.256 33.829 60.034 1.000 43.082 283 ASP A O 1
ATOM 2322 N N . MET A 1 304 ? 3.620 32.278 59.793 1.000 41.074 284 MET A N 1
ATOM 2323 C CA . MET A 1 304 ? 2.769 33.092 58.939 1.000 43.476 284 MET A CA 1
ATOM 2324 C C . MET A 1 304 ? 2.203 34.289 59.705 1.000 46.473 284 MET A C 1
ATOM 2325 O O . MET A 1 304 ? 1.988 35.344 59.109 1.000 48.644 284 MET A O 1
ATOM 2330 N N . GLU A 1 305 ? 1.973 34.133 61.016 1.000 47.314 285 GLU A N 1
ATOM 2331 C CA . GLU A 1 305 ? 1.586 35.248 61.870 1.000 49.540 285 GLU A CA 1
ATOM 2332 C C . GLU A 1 305 ? 2.741 36.237 62.012 1.000 45.173 285 GLU A C 1
ATOM 2333 O O . GLU A 1 305 ? 2.534 37.449 61.977 1.000 44.006 285 GLU A O 1
ATOM 2339 N N . LEU A 1 306 ? 3.954 35.713 62.216 1.000 43.219 286 LEU A N 1
ATOM 2340 C CA . LEU A 1 306 ? 5.138 36.554 62.306 1.000 43.960 286 LEU A CA 1
ATOM 2341 C C . LEU A 1 306 ? 5.313 37.368 61.020 1.000 44.633 286 LEU A C 1
ATOM 2342 O O . LEU A 1 306 ? 5.565 38.566 61.079 1.000 42.190 286 LEU A O 1
ATOM 2347 N N . ILE A 1 307 ? 5.171 36.710 59.863 1.000 40.730 287 ILE A N 1
ATOM 2348 C CA . ILE A 1 307 ? 5.396 37.344 58.573 1.000 40.983 287 ILE A CA 1
ATOM 2349 C C . ILE A 1 307 ? 4.404 38.488 58.381 1.000 42.590 287 ILE A C 1
ATOM 2350 O O . ILE A 1 307 ? 4.771 39.560 57.907 1.000 41.523 287 ILE A O 1
ATOM 2355 N N . SER A 1 308 ? 3.148 38.260 58.773 1.000 46.457 288 SER A N 1
ATOM 2356 C CA . SER A 1 308 ? 2.071 39.182 58.457 1.000 45.687 288 SER A CA 1
ATOM 2357 C C . SER A 1 308 ? 1.853 40.195 59.578 1.000 44.754 288 SER A C 1
ATOM 2358 O O . SER A 1 308 ? 0.718 40.441 59.960 1.000 46.039 288 SER A O 1
ATOM 2361 N N . GLN A 1 309 ? 2.926 40.796 60.098 1.000 45.869 289 GLN A N 1
ATOM 2362 C CA . GLN A 1 309 ? 2.777 41.886 61.048 1.000 46.695 289 GLN A CA 1
ATOM 2363 C C . GLN A 1 309 ? 2.110 43.068 60.352 1.000 49.343 289 GLN A C 1
ATOM 2364 O O . GLN A 1 309 ? 2.413 43.349 59.199 1.000 51.437 289 GLN A O 1
ATOM 2370 N N . PRO A 1 310 ? 1.203 43.814 61.020 1.000 47.494 290 PRO A N 1
ATOM 2371 C CA . PRO A 1 310 ? 0.563 44.965 60.387 1.000 45.223 290 PRO A CA 1
ATOM 2372 C C . PRO A 1 310 ? 1.600 45.978 59.898 1.000 42.642 290 PRO A C 1
ATOM 2373 O O . PRO A 1 310 ? 2.497 46.378 60.639 1.000 43.342 290 PRO A O 1
ATOM 2377 N N . ILE A 1 311 ? 1.480 46.363 58.628 1.000 41.498 291 ILE A N 1
ATOM 2378 C CA . ILE A 1 311 ? 2.312 47.397 58.035 1.000 43.071 291 ILE A CA 1
ATOM 2379 C C . ILE A 1 311 ? 1.386 48.442 57.430 1.000 42.538 291 ILE A C 1
ATOM 2380 O O . ILE A 1 311 ? 0.211 48.164 57.201 1.000 46.313 291 ILE A O 1
ATOM 2385 N N . ASP A 1 312 ? 1.956 49.601 57.099 1.000 41.606 292 ASP A N 1
ATOM 2386 C CA . ASP A 1 312 ? 1.186 50.809 56.862 1.000 41.459 292 ASP A CA 1
ATOM 2387 C C . ASP A 1 312 ? 0.985 51.059 55.373 1.000 41.004 292 ASP A C 1
ATOM 2388 O O . ASP A 1 312 ? -0.075 51.542 54.986 1.000 41.252 292 ASP A O 1
ATOM 2393 N N . PHE A 1 313 ? 1.990 50.746 54.543 1.000 40.456 293 PHE A N 1
ATOM 2394 C CA . PHE A 1 313 ? 1.854 50.950 53.110 1.000 40.721 293 PHE A CA 1
ATOM 2395 C C . PHE A 1 313 ? 2.510 49.809 52.336 1.000 40.320 293 PHE A C 1
ATOM 2396 O O . PHE A 1 313 ? 3.376 49.111 52.853 1.000 40.287 293 PHE A O 1
ATOM 2404 N N . VAL A 1 314 ? 2.045 49.626 51.097 1.000 40.426 294 VAL A N 1
ATOM 2405 C CA . VAL A 1 314 ? 2.645 48.718 50.139 1.000 40.802 294 VAL A CA 1
ATOM 2406 C C . VAL A 1 314 ? 3.492 49.554 49.180 1.000 43.367 294 VAL A C 1
ATOM 2407 O O . VAL A 1 314 ? 3.035 50.579 48.672 1.000 40.739 294 VAL A O 1
ATOM 2411 N N . GLY A 1 315 ? 4.748 49.129 48.988 1.000 40.731 295 GLY A N 1
ATOM 2412 C CA . GLY A 1 315 ? 5.646 49.762 48.039 1.000 38.204 295 GLY A CA 1
ATOM 2413 C C . GLY A 1 315 ? 5.630 49.034 46.698 1.000 35.877 295 GLY A C 1
ATOM 2414 O O . GLY A 1 315 ? 5.823 47.824 46.635 1.000 36.636 295 GLY A O 1
ATOM 2415 N N . LEU A 1 316 ? 5.382 49.782 45.624 1.000 36.608 296 LEU A N 1
ATOM 2416 C CA . LEU A 1 316 ? 5.431 49.228 44.284 1.000 35.342 296 LEU A CA 1
ATOM 2417 C C . LEU A 1 316 ? 6.559 49.908 43.510 1.000 35.395 296 LEU A C 1
ATOM 2418 O O . LEU A 1 316 ? 6.611 51.135 43.431 1.000 33.512 296 LEU A O 1
ATOM 2423 N N . ASN A 1 317 ? 7.473 49.084 42.980 1.000 33.608 297 ASN A N 1
ATOM 2424 C CA . ASN A 1 317 ? 8.440 49.507 41.987 1.000 32.609 297 ASN A CA 1
ATOM 2425 C C . ASN A 1 317 ? 7.878 49.107 40.639 1.000 32.380 297 ASN A C 1
ATOM 2426 O O . ASN A 1 317 ? 7.806 47.926 40.325 1.000 36.367 297 ASN A O 1
ATOM 2431 N N . ILE A 1 318 ? 7.404 50.096 39.886 1.000 34.254 298 ILE A N 1
ATOM 2432 C CA . ILE A 1 318 ? 6.825 49.830 38.583 1.000 34.783 298 ILE A CA 1
ATOM 2433 C C . ILE A 1 318 ? 7.565 50.669 37.554 1.000 34.668 298 ILE A C 1
ATOM 2434 O O . ILE A 1 318 ? 7.657 51.884 37.696 1.000 36.739 298 ILE A O 1
ATOM 2439 N N . TYR A 1 319 ? 8.115 49.979 36.551 1.000 38.464 299 TYR A N 1
ATOM 2440 C CA . TYR A 1 319 ? 8.787 50.593 35.417 1.000 37.097 299 TYR A CA 1
ATOM 2441 C C . TYR A 1 319 ? 7.942 50.376 34.164 1.000 38.039 299 TYR A C 1
ATOM 2442 O O . TYR A 1 319 ? 7.759 51.282 33.354 1.000 39.309 299 TYR A O 1
ATOM 2451 N N . ASN A 1 320 ? 7.394 49.172 34.022 1.000 39.583 300 ASN A N 1
ATOM 2452 C CA . ASN A 1 320 ? 6.526 48.875 32.900 1.000 42.364 300 ASN A CA 1
ATOM 2453 C C . ASN A 1 320 ? 5.702 47.639 33.233 1.000 41.955 300 ASN A C 1
ATOM 2454 O O . ASN A 1 320 ? 5.917 47.005 34.260 1.000 43.200 300 ASN A O 1
ATOM 2459 N N . GLY A 1 321 ? 4.744 47.332 32.358 1.000 40.258 301 GLY A N 1
ATOM 2460 C CA . GLY A 1 321 ? 3.902 46.165 32.518 1.000 40.795 301 GLY A CA 1
ATOM 2461 C C . GLY A 1 321 ? 3.916 45.319 31.253 1.000 41.549 301 GLY A C 1
ATOM 2462 O O . GLY A 1 321 ? 4.807 45.472 30.421 1.000 39.095 301 GLY A O 1
ATOM 2463 N N . LYS A 1 322 ? 2.913 44.441 31.142 1.000 44.833 302 LYS A N 1
ATOM 2464 C CA . LYS A 1 322 ? 2.757 43.552 30.006 1.000 47.919 302 LYS A CA 1
ATOM 2465 C C . LYS A 1 322 ? 1.300 43.596 29.560 1.000 46.966 302 LYS A C 1
ATOM 2466 O O . LYS A 1 322 ? 0.393 43.513 30.388 1.000 46.533 302 LYS A O 1
ATOM 2472 N N . TYR A 1 323 ? 1.089 43.768 28.250 1.000 47.282 303 TYR A N 1
ATOM 2473 C CA . TYR A 1 323 ? -0.252 43.751 27.683 1.000 46.607 303 TYR A CA 1
ATOM 2474 C C . TYR A 1 323 ? -0.729 42.304 27.595 1.000 47.945 303 TYR A C 1
ATOM 2475 O O . TYR A 1 323 ? -0.036 41.458 27.032 1.000 50.820 303 TYR A O 1
ATOM 2484 N N . VAL A 1 324 ? -1.900 42.028 28.185 1.000 45.985 304 VAL A N 1
ATOM 2485 C CA . VAL A 1 324 ? -2.461 40.690 28.153 1.000 49.440 304 VAL A CA 1
ATOM 2486 C C . VAL A 1 324 ? -3.725 40.711 27.305 1.000 50.174 304 VAL A C 1
ATOM 2487 O O . VAL A 1 324 ? -4.341 41.757 27.131 1.000 49.978 304 VAL A O 1
ATOM 2491 N N . ASN A 1 325 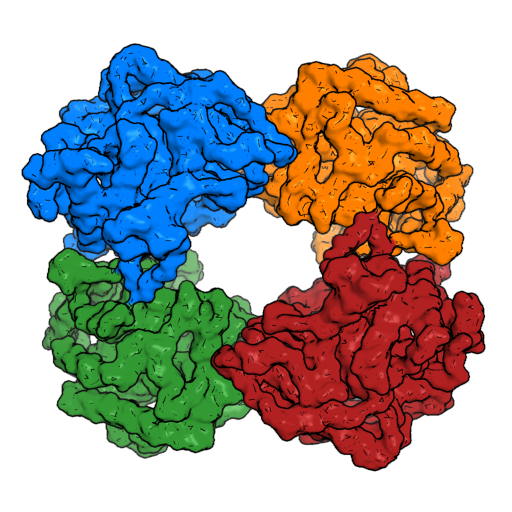? -4.089 39.532 26.793 1.000 53.694 305 ASN A N 1
ATOM 2492 C CA . ASN A 1 325 ? -5.280 39.369 25.976 1.000 55.095 305 ASN A CA 1
ATOM 2493 C C . ASN A 1 325 ? -6.487 39.201 26.900 1.000 57.277 305 ASN A C 1
ATOM 2494 O O . ASN A 1 325 ? -6.389 39.382 28.118 1.000 54.143 305 ASN A O 1
ATOM 2499 N N . GLU A 1 326 ? -7.632 38.870 26.297 1.000 59.220 306 GLU A N 1
ATOM 2500 C CA . GLU A 1 326 ? -8.886 38.729 27.021 1.000 61.409 306 GLU A CA 1
ATOM 2501 C C . GLU A 1 326 ? -8.813 37.565 28.013 1.000 60.319 306 GLU A C 1
ATOM 2502 O O . GLU A 1 326 ? -9.518 37.593 29.021 1.000 58.051 306 GLU A O 1
ATOM 2508 N N . ASP A 1 327 ? -7.961 36.561 27.733 1.000 62.373 307 ASP A N 1
ATOM 2509 C CA . ASP A 1 327 ? -7.868 35.350 28.543 1.000 60.661 307 ASP A CA 1
ATOM 2510 C C . ASP A 1 327 ? -6.674 35.392 29.499 1.000 59.422 307 ASP A C 1
ATOM 2511 O O . ASP A 1 327 ? -6.445 34.427 30.222 1.000 63.807 307 ASP A O 1
ATOM 2516 N N . GLY A 1 328 ? -5.897 36.482 29.487 1.000 56.254 308 GLY A N 1
ATOM 2517 C CA . GLY A 1 328 ? -4.820 36.671 30.449 1.000 53.068 308 GLY A CA 1
ATOM 2518 C C . GLY A 1 328 ? -3.459 36.192 29.944 1.000 53.715 308 GLY A C 1
ATOM 2519 O O . GLY A 1 328 ? -2.488 36.228 30.697 1.000 53.501 308 GLY A O 1
ATOM 2520 N N . GLY A 1 329 ? -3.398 35.736 28.682 1.000 52.555 309 GLY A N 1
ATOM 2521 C CA . GLY A 1 329 ? -2.142 35.402 28.028 1.000 52.123 309 GLY A CA 1
ATOM 2522 C C . GLY A 1 329 ? -1.413 36.669 27.590 1.000 55.165 309 GLY A C 1
ATOM 2523 O O . GLY A 1 329 ? -2.035 37.707 27.392 1.000 55.330 309 GLY A O 1
ATOM 2524 N N . ILE A 1 330 ? -0.090 36.585 27.446 1.000 60.987 310 ILE A N 1
ATOM 2525 C CA . ILE A 1 330 ? 0.717 37.780 27.247 1.000 62.553 310 ILE A CA 1
ATOM 2526 C C . ILE A 1 330 ? 0.714 38.107 25.756 1.000 59.791 310 ILE A C 1
ATOM 2527 O O . ILE A 1 330 ? 1.099 37.269 24.949 1.000 60.379 310 ILE A O 1
ATOM 2532 N N . LEU A 1 331 ? 0.252 39.315 25.405 1.000 61.608 311 LEU A N 1
ATOM 2533 C CA . LEU A 1 331 ? 0.159 39.743 24.017 1.000 65.426 311 LEU A CA 1
ATOM 2534 C C . LEU A 1 331 ? 1.547 40.084 23.475 1.000 69.516 311 LEU A C 1
ATOM 2535 O O . LEU A 1 331 ? 2.397 40.588 24.206 1.000 69.109 311 LEU A O 1
ATOM 2540 N N . GLN A 1 332 ? 1.746 39.828 22.174 1.000 71.088 312 GLN A N 1
ATOM 2541 C CA . GLN A 1 332 ? 3.003 40.106 21.493 1.000 72.647 312 GLN A CA 1
ATOM 2542 C C . GLN A 1 332 ? 3.237 41.615 21.472 1.000 65.292 312 GLN A C 1
ATOM 2543 O O . GLN A 1 332 ? 2.311 42.368 21.182 1.000 64.740 312 GLN A O 1
ATOM 2549 N N . LYS A 1 333 ? 4.474 42.043 21.763 1.000 59.782 313 LYS A N 1
ATOM 2550 C CA . LYS A 1 333 ? 4.807 43.458 21.837 1.000 54.928 313 LYS A CA 1
ATOM 2551 C C . LYS A 1 333 ? 4.616 44.105 20.464 1.000 52.154 313 LYS A C 1
ATOM 2552 O O . LYS A 1 333 ? 4.780 43.459 19.435 1.000 53.081 313 LYS A O 1
ATOM 2558 N N . LYS A 1 334 ? 4.245 45.389 20.462 1.000 48.314 314 LYS A N 1
ATOM 2559 C CA . LYS A 1 334 ? 4.049 46.132 19.229 1.000 47.525 314 LYS A CA 1
ATOM 2560 C C . LYS A 1 334 ? 5.399 46.308 18.542 1.000 42.072 314 LYS A C 1
ATOM 2561 O O . LYS A 1 334 ? 6.438 46.421 19.194 1.000 37.590 314 LYS A O 1
ATOM 2567 N N . GLN A 1 335 ? 5.370 46.336 17.214 1.000 39.436 315 GLN A N 1
ATOM 2568 C CA . GLN A 1 335 ? 6.591 46.484 16.449 1.000 38.353 315 GLN A CA 1
ATOM 2569 C C . GLN A 1 335 ? 7.112 47.912 16.604 1.000 37.567 315 GLN A C 1
ATOM 2570 O O . GLN A 1 335 ? 6.401 48.869 16.304 1.000 38.609 315 GLN A O 1
ATOM 2576 N N . GLY A 1 336 ? 8.364 48.040 17.066 1.000 36.418 316 GLY A N 1
ATOM 2577 C CA . GLY A 1 336 ? 8.962 49.337 17.339 1.000 35.668 316 GLY A CA 1
ATOM 2578 C C . GLY A 1 336 ? 8.263 50.072 18.484 1.000 36.662 316 GLY A C 1
ATOM 2579 O O . GLY A 1 336 ? 8.239 51.299 18.508 1.000 35.379 316 GLY A O 1
ATOM 2580 N N . VAL A 1 337 ? 7.698 49.308 19.429 1.000 37.514 317 VAL A N 1
ATOM 2581 C CA . VAL A 1 337 ? 7.138 49.849 20.658 1.000 38.810 317 VAL A CA 1
ATOM 2582 C C . VAL A 1 337 ? 8.141 50.814 21.290 1.000 40.111 317 VAL A C 1
ATOM 2583 O O . VAL A 1 337 ? 9.337 50.536 21.333 1.000 42.351 317 VAL A O 1
ATOM 2587 N N . PRO A 1 338 ? 7.707 52.001 21.768 1.000 41.079 318 PRO A N 1
ATOM 2588 C CA . PRO A 1 338 ? 8.589 52.891 22.521 1.000 40.086 318 PRO A CA 1
ATOM 2589 C C . PRO A 1 338 ? 9.274 52.187 23.686 1.000 37.528 318 PRO A C 1
ATOM 2590 O O . PRO A 1 338 ? 8.628 51.481 24.457 1.000 32.106 318 PRO A O 1
ATOM 2594 N N . ARG A 1 339 ? 10.589 52.402 23.812 1.000 37.996 319 ARG A N 1
ATOM 2595 C CA . ARG A 1 339 ? 11.374 51.662 24.783 1.000 37.554 319 ARG A CA 1
ATOM 2596 C C . ARG A 1 339 ? 12.393 52.600 25.424 1.000 37.681 319 ARG A C 1
ATOM 2597 O O . ARG A 1 339 ? 12.453 53.776 25.088 1.000 38.029 319 ARG A O 1
ATOM 2605 N N . THR A 1 340 ? 13.180 52.061 26.359 1.000 36.081 320 THR A N 1
ATOM 2606 C CA . THR A 1 340 ? 14.130 52.850 27.125 1.000 34.575 320 THR A CA 1
ATOM 2607 C C . THR A 1 340 ? 15.537 52.374 26.774 1.000 33.595 320 THR A C 1
ATOM 2608 O O . THR A 1 340 ? 15.699 51.506 25.918 1.000 31.933 320 THR A O 1
ATOM 2612 N N . ALA A 1 341 ? 16.542 52.945 27.450 1.000 35.441 321 ALA A N 1
ATOM 2613 C CA . ALA A 1 341 ? 17.940 52.700 27.121 1.000 34.736 321 ALA A CA 1
ATOM 2614 C C . ALA A 1 341 ? 18.374 51.316 27.607 1.000 35.171 321 ALA A C 1
ATOM 2615 O O . ALA A 1 341 ? 19.378 50.781 27.140 1.000 34.590 321 ALA A O 1
ATOM 2617 N N . ILE A 1 342 ? 17.621 50.750 28.555 1.000 32.983 322 ILE A N 1
ATOM 2618 C CA . ILE A 1 342 ? 17.947 49.455 29.128 1.000 32.533 322 ILE A CA 1
ATOM 2619 C C . ILE A 1 342 ? 17.194 48.357 28.378 1.000 33.724 322 ILE A C 1
ATOM 2620 O O . ILE A 1 342 ? 17.398 47.179 28.649 1.000 35.032 322 ILE A O 1
ATOM 2625 N N . GLY A 1 343 ? 16.317 48.744 27.443 1.000 33.654 323 GLY A N 1
ATOM 2626 C CA . GLY A 1 343 ? 15.649 47.778 26.584 1.000 34.543 323 GLY A CA 1
ATOM 2627 C C . GLY A 1 343 ? 14.170 47.572 26.917 1.000 34.116 323 GLY A C 1
ATOM 2628 O O . GLY A 1 343 ? 13.447 47.004 26.106 1.000 33.702 323 GLY A O 1
ATOM 2629 N N . TRP A 1 344 ? 13.726 48.034 28.095 1.000 36.001 324 TRP A N 1
ATOM 2630 C CA . TRP A 1 344 ? 12.351 47.845 28.546 1.000 34.712 324 TRP A CA 1
ATOM 2631 C C . TRP A 1 344 ? 11.378 48.694 27.731 1.000 36.478 324 TRP A C 1
ATOM 2632 O O . TRP A 1 344 ? 11.696 49.822 27.342 1.000 33.830 324 TRP A O 1
ATOM 2643 N N . PRO A 1 345 ? 10.130 48.209 27.533 1.000 38.265 325 PRO A N 1
ATOM 2644 C CA . PRO A 1 345 ? 9.104 48.988 26.846 1.000 38.532 325 PRO A CA 1
ATOM 2645 C C . PRO A 1 345 ? 8.468 50.027 27.762 1.000 39.332 325 PRO A C 1
ATOM 2646 O O . PRO A 1 345 ? 8.414 49.853 28.980 1.000 36.475 325 PRO A O 1
ATOM 2650 N N . ILE A 1 346 ? 7.989 51.108 27.137 1.000 42.892 326 ILE A N 1
ATOM 2651 C CA . ILE A 1 346 ? 7.236 52.145 27.816 1.000 40.488 326 ILE A CA 1
ATOM 2652 C C . ILE A 1 346 ? 5.766 51.755 27.738 1.000 37.763 326 ILE A C 1
ATOM 2653 O O . ILE A 1 346 ? 5.244 51.633 26.636 1.000 33.086 326 ILE A O 1
ATOM 2658 N N . THR A 1 347 ? 5.152 51.544 28.915 1.000 35.473 327 THR A N 1
ATOM 2659 C CA . THR A 1 347 ? 3.772 51.104 29.055 1.000 38.035 327 THR A CA 1
ATOM 2660 C C . THR A 1 347 ? 3.118 51.906 30.178 1.000 36.681 327 THR A C 1
ATOM 2661 O O . THR A 1 347 ? 3.072 51.479 31.328 1.000 35.235 327 THR A O 1
ATOM 2665 N N . GLN A 1 348 ? 2.639 53.097 29.825 1.000 39.324 328 GLN A N 1
ATOM 2666 C CA . GLN A 1 348 ? 2.143 54.076 30.785 1.000 39.473 328 GLN A CA 1
ATOM 2667 C C . GLN A 1 348 ? 1.053 53.502 31.693 1.000 38.247 328 GLN A C 1
ATOM 2668 O O . GLN A 1 348 ? 0.986 53.854 32.871 1.000 37.956 328 GLN A O 1
ATOM 2674 N N . GLU A 1 349 ? 0.213 52.608 31.158 1.000 38.728 329 GLU A N 1
ATOM 2675 C CA . GLU A 1 349 ? -0.959 52.129 31.879 1.000 38.069 329 GLU A CA 1
ATOM 2676 C C . GLU A 1 349 ? -0.550 51.261 33.072 1.000 37.781 329 GLU A C 1
ATOM 2677 O O . GLU A 1 349 ? -1.351 51.035 33.977 1.000 36.650 329 GLU A O 1
ATOM 2683 N N . ALA A 1 350 ? 0.707 50.792 33.097 1.000 35.544 330 ALA A N 1
ATOM 2684 C CA . ALA A 1 350 ? 1.192 50.000 34.215 1.000 33.187 330 ALA A CA 1
ATOM 2685 C C . ALA A 1 350 ? 1.052 50.773 35.525 1.000 36.338 330 ALA A C 1
ATOM 2686 O O . ALA A 1 350 ? 0.817 50.174 36.578 1.000 36.328 330 ALA A O 1
ATOM 2688 N N . LEU A 1 351 ? 1.164 52.107 35.468 1.000 37.804 331 LEU A N 1
ATOM 2689 C CA . LEU A 1 351 ? 1.090 52.903 36.683 1.000 39.873 331 LEU A CA 1
ATOM 2690 C C . LEU A 1 351 ? -0.362 53.271 37.013 1.000 39.724 331 LEU A C 1
ATOM 2691 O O . LEU A 1 351 ? -0.594 54.036 37.948 1.000 37.535 331 LEU A O 1
ATOM 2696 N N . TYR A 1 352 ? -1.321 52.712 36.256 1.000 40.574 332 TYR A N 1
ATOM 2697 C CA . TYR A 1 352 ? -2.727 52.697 36.642 1.000 40.091 332 TYR A CA 1
ATOM 2698 C C . TYR A 1 352 ? -3.095 51.313 37.177 1.000 36.457 332 TYR A C 1
ATOM 2699 O O . TYR A 1 352 ? -3.500 51.169 38.327 1.000 35.387 332 TYR A O 1
ATOM 2708 N N . TRP A 1 353 ? -2.948 50.292 36.330 1.000 36.702 333 TRP A N 1
ATOM 2709 C CA . TRP A 1 353 ? -3.421 48.951 36.650 1.000 38.431 333 TRP A CA 1
ATOM 2710 C C . TRP A 1 353 ? -2.643 48.315 37.803 1.000 37.117 333 TRP A C 1
ATOM 2711 O O . TRP A 1 353 ? -3.225 47.635 38.640 1.000 36.329 333 TRP A O 1
ATOM 2722 N N . GLY A 1 354 ? -1.331 48.541 37.862 1.000 35.904 334 GLY A N 1
ATOM 2723 C CA . GLY A 1 354 ? -0.545 48.068 38.987 1.000 34.259 334 GLY A CA 1
ATOM 2724 C C . GLY A 1 354 ? -1.130 48.523 40.326 1.000 34.594 334 GLY A C 1
ATOM 2725 O O . GLY A 1 354 ? -1.539 47.698 41.137 1.000 33.072 334 GLY A O 1
ATOM 2726 N N . PRO A 1 355 ? -1.150 49.841 40.631 1.000 33.381 335 PRO A N 1
ATOM 2727 C CA . PRO A 1 355 ? -1.737 50.329 41.880 1.000 34.297 335 PRO A CA 1
ATOM 2728 C C . PRO A 1 355 ? -3.201 49.930 42.085 1.000 36.764 335 PRO A C 1
ATOM 2729 O O . PRO A 1 355 ? -3.622 49.688 43.214 1.000 37.086 335 PRO A O 1
ATOM 2733 N N . ARG A 1 356 ? -3.974 49.861 40.995 1.000 34.833 336 ARG A N 1
ATOM 2734 C CA . ARG A 1 356 ? -5.383 49.527 41.095 1.000 37.563 336 ARG A CA 1
ATOM 2735 C C . ARG A 1 356 ? -5.554 48.103 41.617 1.000 39.259 336 ARG A C 1
ATOM 2736 O O . ARG A 1 356 ? -6.237 47.893 42.616 1.000 37.806 336 ARG A O 1
ATOM 2744 N N . PHE A 1 357 ? -4.935 47.129 40.930 1.000 38.061 337 PHE A N 1
ATOM 2745 C CA . PHE A 1 357 ? -5.084 45.725 41.286 1.000 36.153 337 PHE A CA 1
ATOM 2746 C C . PHE A 1 357 ? -4.526 45.467 42.678 1.000 36.075 337 PHE A C 1
ATOM 2747 O O . PHE A 1 357 ? -5.103 44.690 43.435 1.000 36.115 337 PHE A O 1
ATOM 2755 N N . THR A 1 358 ? -3.421 46.141 43.019 1.000 36.859 338 THR A N 1
ATOM 2756 C CA . THR A 1 358 ? -2.813 45.970 44.327 1.000 37.344 338 THR A CA 1
ATOM 2757 C C . THR A 1 358 ? -3.760 46.503 45.407 1.000 38.577 338 THR A C 1
ATOM 2758 O O . THR A 1 358 ? -3.898 45.895 46.468 1.000 35.898 338 THR A O 1
ATOM 2762 N N . SER A 1 359 ? -4.419 47.639 45.133 1.000 41.532 339 SER A N 1
ATOM 2763 C CA . SER A 1 359 ? -5.392 48.210 46.059 1.000 43.822 339 SER A CA 1
ATOM 2764 C C . SER A 1 359 ? -6.612 47.295 46.211 1.000 41.143 339 SER A C 1
ATOM 2765 O O . SER A 1 359 ? -7.087 47.087 47.324 1.000 40.693 339 SER A O 1
ATOM 2768 N N . GLU A 1 360 ? -7.109 46.755 45.089 1.000 41.259 340 GLU A N 1
ATOM 2769 C CA . GLU A 1 360 ? -8.290 45.902 45.085 1.000 43.921 340 GLU A CA 1
ATOM 2770 C C . GLU A 1 360 ? -8.031 44.647 45.913 1.000 47.191 340 GLU A C 1
ATOM 2771 O O . GLU A 1 360 ? -8.901 44.220 46.668 1.000 49.697 340 GLU A O 1
ATOM 2777 N N . ARG A 1 361 ? -6.821 44.084 45.797 1.000 48.000 341 ARG A N 1
ATOM 2778 C CA . ARG A 1 361 ? -6.505 42.817 46.434 1.000 44.686 341 ARG A CA 1
ATOM 2779 C C . ARG A 1 361 ? -6.254 42.982 47.931 1.000 42.405 341 ARG A C 1
ATOM 2780 O O . ARG A 1 361 ? -6.640 42.111 48.699 1.000 40.193 341 ARG A O 1
ATOM 2788 N N . TYR A 1 362 ? -5.564 44.056 48.340 1.000 41.012 342 TYR A N 1
ATOM 2789 C CA . TYR A 1 362 ? -5.040 44.134 49.695 1.000 40.324 342 TYR A CA 1
ATOM 2790 C C . TYR A 1 362 ? -5.666 45.279 50.488 1.000 42.955 342 TYR A C 1
ATOM 2791 O O . TYR A 1 362 ? -5.557 45.282 51.708 1.000 42.951 342 TYR A O 1
ATOM 2800 N N . HIS A 1 363 ? -6.270 46.262 49.799 1.000 47.699 343 HIS A N 1
ATOM 2801 C CA . HIS A 1 363 ? -6.940 47.385 50.443 1.000 50.472 343 HIS A CA 1
ATOM 2802 C C . HIS A 1 363 ? -5.971 48.150 51.346 1.000 50.511 343 HIS A C 1
ATOM 2803 O O . HIS A 1 363 ? -6.324 48.493 52.474 1.000 50.003 343 HIS A O 1
ATOM 2810 N N . LYS A 1 364 ? -4.750 48.400 50.852 1.000 47.884 344 LYS A N 1
ATOM 2811 C CA . LYS A 1 364 ? -3.744 49.112 51.621 1.000 45.345 344 LYS A CA 1
ATOM 2812 C C . LYS A 1 364 ? -3.350 50.388 50.890 1.000 41.345 344 LYS A C 1
ATOM 2813 O O . LYS A 1 364 ? -3.474 50.483 49.676 1.000 42.541 344 LYS A O 1
ATOM 2819 N N . PRO A 1 365 ? -2.863 51.412 51.621 1.000 42.710 345 PRO A N 1
ATOM 2820 C CA . PRO A 1 365 ? -2.204 52.549 50.988 1.000 41.190 345 PRO A CA 1
ATOM 2821 C C . PRO A 1 365 ? -1.010 52.052 50.174 1.000 42.710 345 PRO A C 1
ATOM 2822 O O . PRO A 1 365 ? -0.315 51.119 50.580 1.000 41.426 345 PRO A O 1
ATOM 2826 N N . ILE A 1 366 ? -0.794 52.699 49.031 1.000 41.479 346 ILE A N 1
ATOM 2827 C CA . ILE A 1 366 ? 0.278 52.351 48.120 1.000 43.314 346 ILE A CA 1
ATOM 2828 C C . ILE A 1 366 ? 1.202 53.554 48.000 1.000 45.555 346 ILE A C 1
ATOM 2829 O O . ILE A 1 366 ? 0.746 54.695 48.003 1.000 47.471 346 ILE A O 1
ATOM 2834 N N . MET A 1 367 ? 2.506 53.273 47.936 1.000 43.536 347 MET A N 1
ATOM 2835 C CA . MET A 1 367 ? 3.487 54.261 47.541 1.000 42.219 347 MET A CA 1
ATOM 2836 C C . MET A 1 367 ? 4.252 53.693 46.357 1.000 38.088 347 MET A C 1
ATOM 2837 O O . MET A 1 367 ? 4.620 52.526 46.375 1.000 37.737 347 MET A O 1
ATOM 2842 N N . ILE A 1 368 ? 4.397 54.501 45.307 1.000 37.992 348 ILE A N 1
ATOM 2843 C CA . ILE A 1 368 ? 5.279 54.165 44.204 1.000 38.025 348 ILE A CA 1
ATOM 2844 C C . ILE A 1 368 ? 6.703 54.461 44.667 1.000 36.414 348 ILE A C 1
ATOM 2845 O O . ILE A 1 368 ? 7.141 55.608 44.645 1.000 39.472 348 ILE A O 1
ATOM 2850 N N . THR A 1 369 ? 7.403 53.421 45.129 1.000 36.593 349 THR A N 1
ATOM 2851 C CA . THR A 1 369 ? 8.714 53.611 45.731 1.000 36.283 349 THR A CA 1
ATOM 2852 C C . THR A 1 369 ? 9.778 53.747 44.647 1.000 34.011 349 THR A C 1
ATOM 2853 O O . THR A 1 369 ? 10.869 54.224 44.941 1.000 36.182 349 THR A O 1
ATOM 2857 N N . GLU A 1 370 ? 9.450 53.353 43.408 1.000 32.974 350 GLU A N 1
ATOM 2858 C CA . GLU A 1 370 ? 10.321 53.593 42.264 1.000 32.667 350 GLU A CA 1
ATOM 2859 C C . GLU A 1 370 ? 9.504 53.691 40.984 1.000 31.411 350 GLU A C 1
ATOM 2860 O O . GLU A 1 370 ? 8.621 52.878 40.735 1.000 32.712 350 GLU A O 1
ATOM 2866 N N . ASN A 1 371 ? 9.836 54.705 40.189 1.000 32.353 351 ASN A N 1
ATOM 2867 C CA . ASN A 1 371 ? 9.352 54.827 38.828 1.000 34.482 351 ASN A CA 1
ATOM 2868 C C . ASN A 1 371 ? 10.321 55.739 38.096 1.000 33.280 351 ASN A C 1
ATOM 2869 O O . ASN A 1 371 ? 10.634 56.826 38.573 1.000 36.084 351 ASN A O 1
ATOM 2874 N N . GLY A 1 372 ? 10.817 55.278 36.951 1.000 34.490 352 GLY A N 1
ATOM 2875 C CA . GLY A 1 372 ? 11.862 56.010 36.260 1.000 34.281 352 GLY A CA 1
ATOM 2876 C C . GLY A 1 372 ? 12.220 55.331 34.948 1.000 33.735 352 GLY A C 1
ATOM 2877 O O . GLY A 1 372 ? 11.624 54.321 34.599 1.000 32.687 352 GLY A O 1
ATOM 2878 N N . MET A 1 373 ? 13.208 55.900 34.252 1.000 33.767 353 MET A N 1
ATOM 2879 C CA . MET A 1 373 ? 13.547 55.473 32.910 1.000 32.371 353 MET A CA 1
ATOM 2880 C C . MET A 1 373 ? 15.060 55.580 32.718 1.000 33.083 353 MET A C 1
ATOM 2881 O O . MET A 1 373 ? 15.668 56.562 33.141 1.000 31.864 353 MET A O 1
ATOM 2886 N N . SER A 1 374 ? 15.646 54.553 32.091 1.000 33.474 354 SER A N 1
ATOM 2887 C CA . SER A 1 374 ? 17.022 54.608 31.624 1.000 35.168 354 SER A CA 1
ATOM 2888 C C . SER A 1 374 ? 17.040 55.313 30.273 1.000 34.445 354 SER A C 1
ATOM 2889 O O . SER A 1 374 ? 16.288 54.933 29.383 1.000 36.700 354 SER A O 1
ATOM 2892 N N . CYS A 1 375 ? 17.879 56.346 30.141 1.000 35.019 355 CYS A N 1
ATOM 2893 C CA . CYS A 1 375 ? 18.014 57.097 28.902 1.000 33.968 355 CYS A CA 1
ATOM 2894 C C . CYS A 1 375 ? 19.489 57.191 28.525 1.000 32.933 355 CYS A C 1
ATOM 2895 O O . CYS A 1 375 ? 20.345 57.180 29.401 1.000 36.411 355 CYS A O 1
ATOM 2898 N N . HIS A 1 376 ? 19.766 57.295 27.220 1.000 33.921 356 HIS A N 1
ATOM 2899 C CA . HIS A 1 376 ? 21.110 57.525 26.706 1.000 34.821 356 HIS A CA 1
ATOM 2900 C C . HIS A 1 376 ? 21.437 59.010 26.841 1.000 33.289 356 HIS A C 1
ATOM 2901 O O . HIS A 1 376 ? 21.510 59.751 25.867 1.000 30.057 356 HIS A O 1
ATOM 2908 N N . ASP A 1 377 ? 21.604 59.449 28.084 1.000 34.986 357 ASP A N 1
ATOM 2909 C CA . ASP A 1 377 ? 21.834 60.852 28.355 1.000 35.156 357 ASP A CA 1
ATOM 2910 C C . ASP A 1 377 ? 23.301 61.171 28.102 1.000 38.038 357 ASP A C 1
ATOM 2911 O O . ASP A 1 377 ? 24.164 60.311 28.248 1.000 38.078 357 ASP A O 1
ATOM 2916 N N . CYS A 1 378 ? 23.537 62.418 27.695 1.000 41.381 358 CYS A N 1
ATOM 2917 C CA . CYS A 1 378 ? 24.870 62.955 27.509 1.000 45.026 358 CYS A CA 1
ATOM 2918 C C . CYS A 1 378 ? 24.816 64.444 27.824 1.000 45.557 358 CYS A C 1
ATOM 2919 O O . CYS A 1 378 ? 23.731 65.007 27.989 1.000 40.551 358 CYS A O 1
ATOM 2922 N N . ILE A 1 379 ? 25.996 65.059 27.923 1.000 43.962 359 ILE A N 1
ATOM 2923 C CA . ILE A 1 379 ? 26.093 66.503 27.998 1.000 45.923 359 ILE A CA 1
ATOM 2924 C C . ILE A 1 379 ? 26.164 67.034 26.567 1.000 46.706 359 ILE A C 1
ATOM 2925 O O . ILE A 1 379 ? 27.100 66.719 25.833 1.000 49.275 359 ILE A O 1
ATOM 2930 N N . SER A 1 380 ? 25.149 67.817 26.180 1.000 45.829 360 SER A N 1
ATOM 2931 C CA . SER A 1 380 ? 25.101 68.433 24.866 1.000 45.023 360 SER A CA 1
ATOM 2932 C C . SER A 1 380 ? 26.123 69.563 24.779 1.000 44.987 360 SER A C 1
ATOM 2933 O O . SER A 1 380 ? 26.670 69.983 25.795 1.000 44.923 360 SER A O 1
ATOM 2936 N N . LEU A 1 381 ? 26.339 70.056 23.553 1.000 44.206 361 LEU A N 1
ATOM 2937 C CA . LEU A 1 381 ? 27.294 71.118 23.268 1.000 43.957 361 LEU A CA 1
ATOM 2938 C C . LEU A 1 381 ? 26.999 72.365 24.104 1.000 41.838 361 LEU A C 1
ATOM 2939 O O . LEU A 1 381 ? 27.918 73.088 24.468 1.000 42.534 361 LEU A O 1
ATOM 2944 N N . ASP A 1 382 ? 25.727 72.582 24.450 1.000 39.634 362 ASP A N 1
ATOM 2945 C CA . ASP A 1 382 ? 25.317 73.719 25.258 1.000 38.638 362 ASP A CA 1
ATOM 2946 C C . ASP A 1 382 ? 25.620 73.515 26.745 1.000 39.586 362 ASP A C 1
ATOM 2947 O O . ASP A 1 382 ? 25.279 74.386 27.543 1.000 41.428 362 ASP A O 1
ATOM 2952 N N . GLY A 1 383 ? 26.220 72.374 27.134 1.000 37.214 363 GLY A N 1
ATOM 2953 C CA . GLY A 1 383 ? 26.618 72.139 28.518 1.000 36.155 363 GLY A CA 1
ATOM 2954 C C . GLY A 1 383 ? 25.500 71.562 29.394 1.000 37.926 363 GLY A C 1
ATOM 2955 O O . GLY A 1 383 ? 25.699 71.318 30.580 1.000 36.398 363 GLY A O 1
ATOM 2956 N N . LYS A 1 384 ? 24.321 71.314 28.812 1.000 41.399 364 LYS A N 1
ATOM 2957 C CA . LYS A 1 384 ? 23.174 70.830 29.566 1.000 42.536 364 LYS A CA 1
ATOM 2958 C C . LYS A 1 384 ? 22.865 69.382 29.181 1.000 39.126 364 LYS A C 1
ATOM 2959 O O . LYS A 1 384 ? 23.453 68.833 28.245 1.000 39.180 364 LYS A O 1
ATOM 2965 N N . VAL A 1 385 ? 21.927 68.778 29.925 1.000 36.643 365 VAL A N 1
ATOM 2966 C CA . VAL A 1 385 ? 21.489 67.412 29.697 1.000 36.903 365 VAL A CA 1
ATOM 2967 C C . VAL A 1 385 ? 19.997 67.405 29.383 1.000 37.944 365 VAL A C 1
ATOM 2968 O O . VAL A 1 385 ? 19.173 67.563 30.278 1.000 37.982 365 VAL A O 1
ATOM 2972 N N . HIS A 1 386 ? 19.671 67.194 28.104 1.000 37.111 366 HIS A N 1
ATOM 2973 C CA . HIS A 1 386 ? 18.298 67.232 27.627 1.000 38.756 366 HIS A CA 1
ATOM 2974 C C . HIS A 1 386 ? 17.751 65.807 27.574 1.000 39.504 366 HIS A C 1
ATOM 2975 O O . HIS A 1 386 ? 18.270 64.975 26.834 1.000 39.838 366 HIS A O 1
ATOM 2982 N N . ASP A 1 387 ? 16.714 65.533 28.375 1.000 38.434 367 ASP A N 1
ATOM 2983 C CA . ASP A 1 387 ? 16.150 64.198 28.471 1.000 36.643 367 ASP A CA 1
ATOM 2984 C C . ASP A 1 387 ? 14.632 64.254 28.321 1.000 37.131 367 ASP A C 1
ATOM 2985 O O . ASP A 1 387 ? 13.909 63.858 29.231 1.000 37.097 367 ASP A O 1
ATOM 2990 N N . GLU A 1 388 ? 14.166 64.723 27.153 1.000 39.526 368 GLU A N 1
ATOM 2991 C CA . GLU A 1 388 ? 12.743 64.864 26.869 1.000 41.783 368 GLU A CA 1
ATOM 2992 C C . GLU A 1 388 ? 12.047 63.508 26.979 1.000 39.521 368 GLU A C 1
ATOM 2993 O O . GLU A 1 388 ? 10.913 63.432 27.449 1.000 39.335 368 GLU A O 1
ATOM 2999 N N . ASN A 1 389 ? 12.725 62.441 26.547 1.000 36.057 369 ASN A N 1
ATOM 3000 C CA . ASN A 1 389 ? 12.134 61.114 26.587 1.000 36.094 369 ASN A CA 1
ATOM 3001 C C . ASN A 1 389 ? 11.756 60.760 28.029 1.000 36.575 369 ASN A C 1
ATOM 3002 O O . ASN A 1 389 ? 10.686 60.201 28.262 1.000 36.795 369 ASN A O 1
ATOM 3007 N N . ARG A 1 390 ? 12.621 61.101 28.999 1.000 34.378 370 ARG A N 1
ATOM 3008 C CA . ARG A 1 390 ? 12.330 60.869 30.407 1.000 34.365 370 ARG A CA 1
ATOM 3009 C C . ARG A 1 390 ? 11.157 61.738 30.868 1.000 34.567 370 ARG A C 1
ATOM 3010 O O . ARG A 1 390 ? 10.344 61.299 31.678 1.000 36.876 370 ARG A O 1
ATOM 3018 N N . ILE A 1 391 ? 11.081 62.977 30.371 1.000 36.564 371 ILE A N 1
ATOM 3019 C CA . ILE A 1 391 ? 9.997 63.882 30.724 1.000 37.366 371 ILE A CA 1
ATOM 3020 C C . ILE A 1 391 ? 8.663 63.303 30.245 1.000 37.436 371 ILE A C 1
ATOM 3021 O O . ILE A 1 391 ? 7.690 63.258 30.996 1.000 35.845 371 ILE A O 1
ATOM 3026 N N . ASP A 1 392 ? 8.624 62.863 28.989 1.000 35.184 372 ASP A N 1
ATOM 3027 C CA . ASP A 1 392 ? 7.413 62.291 28.428 1.000 35.880 372 ASP A CA 1
ATOM 3028 C C . ASP A 1 392 ? 6.989 61.045 29.207 1.000 36.484 372 ASP A C 1
ATOM 3029 O O . ASP A 1 392 ? 5.816 60.902 29.556 1.000 35.613 372 ASP A O 1
ATOM 3034 N N . TYR A 1 393 ? 7.944 60.140 29.454 1.000 34.432 373 TYR A N 1
ATOM 3035 C CA . TYR A 1 393 ? 7.729 58.972 30.290 1.000 34.263 373 TYR A CA 1
ATOM 3036 C C . TYR A 1 393 ? 7.099 59.389 31.620 1.000 35.729 373 TYR A C 1
ATOM 3037 O O . TYR A 1 393 ? 6.034 58.903 31.990 1.000 41.042 373 TYR A O 1
ATOM 3046 N N . MET A 1 394 ? 7.763 60.293 32.341 1.000 35.910 374 MET A N 1
ATOM 3047 C CA . MET A 1 394 ? 7.304 60.717 33.653 1.000 36.518 374 MET A CA 1
ATOM 3048 C C . MET A 1 394 ? 5.906 61.320 33.546 1.000 38.034 374 MET A C 1
ATOM 3049 O O . MET A 1 394 ? 5.033 61.029 34.359 1.000 35.624 374 MET A O 1
ATOM 3054 N N . HIS A 1 395 ? 5.712 62.167 32.531 1.000 39.249 375 HIS A N 1
ATOM 3055 C CA . HIS A 1 395 ? 4.443 62.844 32.345 1.000 40.590 375 HIS A CA 1
ATOM 3056 C C . HIS A 1 395 ? 3.359 61.786 32.161 1.000 37.429 375 HIS A C 1
ATOM 3057 O O . HIS A 1 395 ? 2.394 61.778 32.916 1.000 36.515 375 HIS A O 1
ATOM 3064 N N . ARG A 1 396 ? 3.569 60.874 31.201 1.000 36.117 376 ARG A N 1
ATOM 3065 C CA . ARG A 1 396 ? 2.599 59.839 30.862 1.000 37.927 376 ARG A CA 1
ATOM 3066 C C . ARG A 1 396 ? 2.267 58.947 32.057 1.000 37.400 376 ARG A C 1
ATOM 3067 O O . ARG A 1 396 ? 1.104 58.637 32.284 1.000 41.410 376 ARG A O 1
ATOM 3075 N N . TYR A 1 397 ? 3.284 58.518 32.808 1.000 37.411 377 TYR A N 1
ATOM 3076 C CA . TYR A 1 397 ? 3.076 57.572 33.893 1.000 39.206 377 TYR A CA 1
ATOM 3077 C C . TYR A 1 397 ? 2.317 58.238 35.039 1.000 39.283 377 TYR A C 1
ATOM 3078 O O . TYR A 1 397 ? 1.414 57.623 35.601 1.000 40.517 377 TYR A O 1
ATOM 3087 N N . LEU A 1 398 ? 2.680 59.487 35.369 1.000 38.898 378 LEU A N 1
ATOM 3088 C CA . LEU A 1 398 ? 2.036 60.220 36.450 1.000 42.162 378 LEU A CA 1
ATOM 3089 C C . LEU A 1 398 ? 0.558 60.492 36.143 1.000 43.611 378 LEU A C 1
ATOM 3090 O O . LEU A 1 398 ? -0.251 60.554 37.069 1.000 42.188 378 LEU A O 1
ATOM 3095 N N . LEU A 1 399 ? 0.206 60.654 34.858 1.000 42.344 379 LEU A N 1
ATOM 3096 C CA . LEU A 1 399 ? -1.189 60.842 34.481 1.000 43.176 379 LEU A CA 1
ATOM 3097 C C . LEU A 1 399 ? -1.998 59.613 34.890 1.000 44.447 379 LEU A C 1
ATOM 3098 O O . LEU A 1 399 ? -3.073 59.739 35.479 1.000 45.243 379 LEU A O 1
ATOM 3103 N N . GLN A 1 400 ? -1.433 58.431 34.606 1.000 41.342 380 GLN A N 1
ATOM 3104 C CA . GLN A 1 400 ? -2.072 57.153 34.871 1.000 39.868 380 GLN A CA 1
ATOM 3105 C C . GLN A 1 400 ? -2.217 56.928 36.372 1.000 40.644 380 GLN A C 1
ATOM 3106 O O . GLN A 1 400 ? -3.182 56.306 36.811 1.000 40.918 380 GLN A O 1
ATOM 3112 N N . LEU A 1 401 ? -1.241 57.415 37.142 1.000 37.593 381 LEU A N 1
ATOM 3113 C CA . LEU A 1 401 ? -1.283 57.271 38.584 1.000 39.451 381 LEU A CA 1
ATOM 3114 C C . LEU A 1 401 ? -2.326 58.224 39.159 1.000 39.869 381 LEU A C 1
ATOM 3115 O O . LEU A 1 401 ? -2.941 57.907 40.171 1.000 37.435 381 LEU A O 1
ATOM 3120 N N . LYS A 1 402 ? -2.493 59.390 38.523 1.000 42.401 382 LYS A N 1
ATOM 3121 C CA . LYS A 1 402 ? -3.509 60.343 38.942 1.000 48.085 382 LYS A CA 1
ATOM 3122 C C . LYS A 1 402 ? -4.902 59.768 38.668 1.000 45.527 382 LYS A C 1
ATOM 3123 O O . LYS A 1 402 ? -5.818 59.938 39.473 1.000 43.169 382 LYS A O 1
ATOM 3129 N N . LYS A 1 403 ? -5.051 59.080 37.531 1.000 44.921 383 LYS A N 1
ATOM 3130 C CA . LYS A 1 403 ? -6.296 58.409 37.187 1.000 46.527 383 LYS A CA 1
ATOM 3131 C C . LYS A 1 403 ? -6.612 57.330 38.226 1.000 47.683 383 LYS A C 1
ATOM 3132 O O . LYS A 1 403 ? -7.766 57.154 38.615 1.000 47.959 383 LYS A O 1
ATOM 3138 N N . ALA A 1 404 ? -5.583 56.611 38.689 1.000 43.524 384 ALA A N 1
ATOM 3139 C CA . ALA A 1 404 ? -5.785 55.562 39.676 1.000 41.345 384 ALA A CA 1
ATOM 3140 C C . ALA A 1 404 ? -6.289 56.166 40.986 1.000 40.512 384 ALA A C 1
ATOM 3141 O O . ALA A 1 404 ? -7.142 55.573 41.647 1.000 39.993 384 ALA A O 1
ATOM 3143 N N . ILE A 1 405 ? -5.744 57.333 41.359 1.000 38.438 385 ILE A N 1
ATOM 3144 C CA . ILE A 1 405 ? -6.161 58.025 42.571 1.000 41.432 385 ILE A CA 1
ATOM 3145 C C . ILE A 1 405 ? -7.615 58.477 42.432 1.000 44.152 385 ILE A C 1
ATOM 3146 O O . ILE A 1 405 ? -8.369 58.421 43.403 1.000 45.227 385 ILE A O 1
ATOM 3151 N N . ALA A 1 406 ? -8.003 58.919 41.229 1.000 44.045 386 ALA A N 1
ATOM 3152 C CA . ALA A 1 406 ? -9.368 59.357 40.989 1.000 42.426 386 ALA A CA 1
ATOM 3153 C C . ALA A 1 406 ? -10.323 58.182 41.192 1.000 45.914 386 ALA A C 1
ATOM 3154 O O . ALA A 1 406 ? -11.362 58.332 41.838 1.000 46.181 386 ALA A O 1
ATOM 3156 N N . ASP A 1 407 ? -9.934 57.006 40.679 1.000 43.027 387 ASP A N 1
ATOM 3157 C CA . ASP A 1 407 ? -10.765 55.813 40.749 1.000 38.966 387 ASP A CA 1
ATOM 3158 C C . ASP A 1 407 ? -10.658 55.153 42.121 1.000 36.949 387 ASP A C 1
ATOM 3159 O O . ASP A 1 407 ? -11.149 54.043 42.298 1.000 41.671 387 ASP A O 1
ATOM 3164 N N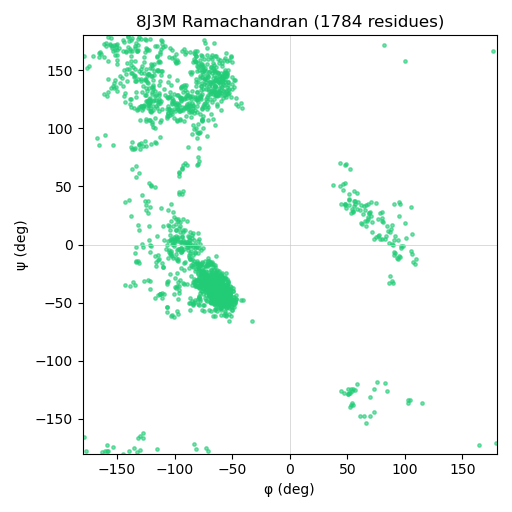 . GLY A 1 408 ? -10.026 55.829 43.091 1.000 35.161 388 GLY A N 1
ATOM 3165 C CA . GLY A 1 408 ? -10.169 55.479 44.495 1.000 34.550 388 GLY A CA 1
ATOM 3166 C C . GLY A 1 408 ? -9.005 54.657 45.050 1.000 37.285 388 GLY A C 1
ATOM 3167 O O . GLY A 1 408 ? -9.147 54.027 46.098 1.000 38.425 388 GLY A O 1
ATOM 3168 N N . VAL A 1 409 ? -7.857 54.667 44.363 1.000 36.512 389 VAL A N 1
ATOM 3169 C CA . VAL A 1 409 ? -6.667 54.023 44.892 1.000 40.217 389 VAL A CA 1
ATOM 3170 C C . VAL A 1 409 ? -6.030 54.978 45.894 1.000 39.263 389 VAL A C 1
ATOM 3171 O O . VAL A 1 409 ? -5.818 56.147 45.592 1.000 39.934 389 VAL A O 1
ATOM 3175 N N . ASP A 1 410 ? -5.702 54.467 47.076 1.000 40.847 390 ASP A N 1
ATOM 3176 C CA . ASP A 1 410 ? -5.047 55.284 48.078 1.000 44.739 390 ASP A CA 1
ATOM 3177 C C . ASP A 1 410 ? -3.541 55.303 47.795 1.000 45.461 390 ASP A C 1
ATOM 3178 O O . ASP A 1 410 ? -2.826 54.368 48.146 1.000 48.318 390 ASP A O 1
ATOM 3183 N N . VAL A 1 411 ? -3.063 56.380 47.163 1.000 44.635 391 VAL A N 1
ATOM 3184 C CA . VAL A 1 411 ? -1.651 56.531 46.850 1.000 41.500 391 VAL A CA 1
ATOM 3185 C C . VAL A 1 411 ? -1.084 57.697 47.652 1.000 43.396 391 VAL A C 1
ATOM 3186 O O . VAL A 1 411 ? -1.509 58.837 47.476 1.000 47.796 391 VAL A O 1
ATOM 3190 N N . GLU A 1 412 ? -0.074 57.396 48.476 1.000 40.316 392 GLU A N 1
ATOM 3191 C CA . GLU A 1 412 ? 0.464 58.333 49.446 1.000 40.313 392 GLU A CA 1
ATOM 3192 C C . GLU A 1 412 ? 1.781 58.962 48.995 1.000 38.280 392 GLU A C 1
ATOM 3193 O O . GLU A 1 412 ? 2.261 59.887 49.641 1.000 41.507 392 GLU A O 1
ATOM 3199 N N . GLY A 1 413 ? 2.384 58.465 47.907 1.000 39.989 393 GLY A N 1
ATOM 3200 C CA . GLY A 1 413 ? 3.707 58.939 47.521 1.000 37.696 393 GLY A CA 1
ATOM 3201 C C . GLY A 1 413 ? 4.194 58.376 46.189 1.000 36.245 393 GLY A C 1
ATOM 3202 O O . GLY A 1 413 ? 3.791 57.293 45.763 1.000 36.579 393 GLY A O 1
ATOM 3203 N N . TYR A 1 414 ? 5.074 59.145 45.545 1.000 34.493 394 TYR A N 1
ATOM 3204 C CA . TYR A 1 414 ? 5.691 58.754 44.294 1.000 34.329 394 TYR A CA 1
ATOM 3205 C C . TYR A 1 414 ? 7.159 59.131 44.358 1.000 36.170 394 TYR A C 1
ATOM 3206 O O . TYR A 1 414 ? 7.488 60.288 44.607 1.000 37.192 394 TYR A O 1
ATOM 3215 N N . TYR A 1 415 ? 8.024 58.139 44.124 1.000 38.821 395 TYR A N 1
ATOM 3216 C CA . TYR A 1 415 ? 9.456 58.332 44.230 1.000 35.995 395 TYR A CA 1
ATOM 3217 C C . TYR A 1 415 ? 10.096 58.069 42.874 1.000 35.634 395 TYR A C 1
ATOM 3218 O O . TYR A 1 415 ? 10.025 56.957 42.360 1.000 37.460 395 TYR A O 1
ATOM 3227 N N . ALA A 1 416 ? 10.691 59.122 42.296 1.000 34.985 396 ALA A N 1
ATOM 3228 C CA . ALA A 1 416 ? 11.390 59.024 41.026 1.000 37.369 396 ALA A CA 1
ATOM 3229 C C . ALA A 1 416 ? 12.692 58.256 41.231 1.000 34.029 396 ALA A C 1
ATOM 3230 O O . ALA A 1 416 ? 13.474 58.569 42.125 1.000 32.554 396 ALA A O 1
ATOM 3232 N N . TRP A 1 417 ? 12.886 57.211 40.429 1.000 35.865 397 TRP A N 1
ATOM 3233 C CA . TRP A 1 417 ? 14.188 56.567 40.342 1.000 35.506 397 TRP A CA 1
ATOM 3234 C C . TRP A 1 417 ? 14.915 57.141 39.129 1.000 34.543 397 TRP A C 1
ATOM 3235 O O . TRP A 1 417 ? 14.435 56.988 38.012 1.000 34.778 397 TRP A O 1
ATOM 3246 N N . SER A 1 418 ? 16.050 57.828 39.318 1.000 33.427 398 SER A N 1
ATOM 3247 C CA . SER A 1 418 ? 16.750 58.018 40.576 1.000 32.531 398 SER A CA 1
ATOM 3248 C C . SER A 1 418 ? 17.147 59.488 40.695 1.000 33.131 398 SER A C 1
ATOM 3249 O O . SER A 1 418 ? 17.015 60.256 39.739 1.000 33.456 398 SER A O 1
ATOM 3252 N N . LEU A 1 419 ? 17.638 59.873 41.876 1.000 33.299 399 LEU A N 1
ATOM 3253 C CA . LEU A 1 419 ? 18.145 61.217 42.083 1.000 32.713 399 LEU A CA 1
ATOM 3254 C C . LEU A 1 419 ? 19.363 61.429 41.190 1.000 32.493 399 LEU A C 1
ATOM 3255 O O . LEU A 1 419 ? 19.460 62.463 40.532 1.000 35.185 399 LEU A O 1
ATOM 3260 N N . LEU A 1 420 ? 20.255 60.429 41.169 1.000 32.068 400 LEU A N 1
ATOM 3261 C CA . LEU A 1 420 ? 21.490 60.468 40.394 1.000 33.275 400 LEU A CA 1
ATOM 3262 C C . LEU A 1 420 ? 21.545 59.290 39.420 1.000 30.605 400 LEU A C 1
ATOM 3263 O O . LEU A 1 420 ? 21.113 58.188 39.740 1.000 29.909 400 LEU A O 1
ATOM 3268 N N . ASP A 1 421 ? 22.155 59.513 38.254 1.000 32.295 401 ASP A N 1
ATOM 3269 C CA . ASP A 1 421 ? 22.777 58.426 37.522 1.000 33.596 401 ASP A CA 1
ATOM 3270 C C . ASP A 1 421 ? 23.634 57.656 38.521 1.000 34.136 401 ASP A C 1
ATOM 3271 O O . ASP A 1 421 ? 24.234 58.266 39.407 1.000 36.499 401 ASP A O 1
ATOM 3276 N N . ASN A 1 422 ? 23.656 56.325 38.404 1.000 31.364 402 ASN A N 1
ATOM 3277 C CA . ASN A 1 422 ? 24.303 55.504 39.411 1.000 32.897 402 ASN A CA 1
ATOM 3278 C C . ASN A 1 422 ? 24.678 54.144 38.824 1.000 31.678 402 ASN A C 1
ATOM 3279 O O . ASN A 1 422 ? 24.495 53.907 37.630 1.000 28.111 402 ASN A O 1
ATOM 3284 N N . PHE A 1 423 ? 25.247 53.293 39.691 1.000 29.185 403 PHE A N 1
ATOM 3285 C CA . PHE A 1 423 ? 25.659 51.943 39.352 1.000 30.347 403 PHE A CA 1
ATOM 3286 C C . PHE A 1 423 ? 24.429 51.047 39.273 1.000 28.121 403 PHE A C 1
ATOM 3287 O O . PHE A 1 423 ? 23.876 50.671 40.305 1.000 27.783 403 PHE A O 1
ATOM 3295 N N . GLU A 1 424 ? 24.046 50.672 38.043 1.000 28.981 404 GLU A N 1
ATOM 3296 C CA . GLU A 1 424 ? 22.834 49.900 37.808 1.000 28.176 404 GLU A CA 1
ATOM 3297 C C . GLU A 1 424 ? 23.184 48.408 37.767 1.000 28.420 404 GLU A C 1
ATOM 3298 O O . GLU A 1 424 ? 23.059 47.749 36.737 1.000 27.855 404 GLU A O 1
ATOM 3304 N N . TRP A 1 425 ? 23.641 47.896 38.918 1.000 25.730 405 TRP A N 1
ATOM 3305 C CA . TRP A 1 425 ? 23.831 46.480 39.159 1.000 26.870 405 TRP A CA 1
ATOM 3306 C C . TRP A 1 425 ? 24.639 45.830 38.034 1.000 28.581 405 TRP A C 1
ATOM 3307 O O . TRP A 1 425 ? 25.748 46.284 37.756 1.000 28.650 405 TRP A O 1
ATOM 3318 N N . ALA A 1 426 ? 24.113 44.778 37.395 1.000 28.383 406 ALA A N 1
ATOM 3319 C CA . ALA A 1 426 ? 24.901 44.011 36.443 1.000 30.991 406 ALA A CA 1
ATOM 3320 C C . ALA A 1 426 ? 25.157 44.830 35.180 1.000 32.186 406 ALA A C 1
ATOM 3321 O O . ALA A 1 426 ? 26.033 44.478 34.389 1.000 32.221 406 ALA A O 1
ATOM 3323 N N . ASN A 1 427 ? 24.412 45.932 35.013 1.000 31.831 407 ASN A N 1
ATOM 3324 C CA . ASN A 1 427 ? 24.584 46.801 33.865 1.000 33.523 407 ASN A CA 1
ATOM 3325 C C . ASN A 1 427 ? 25.617 47.894 34.122 1.000 31.264 407 ASN A C 1
ATOM 3326 O O . ASN A 1 427 ? 25.826 48.729 33.255 1.000 30.343 407 ASN A O 1
ATOM 3331 N N . GLY A 1 428 ? 26.227 47.918 35.305 1.000 32.046 408 GLY A N 1
ATOM 3332 C CA . GLY A 1 428 ? 27.228 48.921 35.631 1.000 31.126 408 GLY A CA 1
ATOM 3333 C C . GLY A 1 428 ? 26.707 50.340 35.427 1.000 32.442 408 GLY A C 1
ATOM 3334 O O . GLY A 1 428 ? 25.555 50.645 35.739 1.000 32.089 408 GLY A O 1
ATOM 3335 N N . TYR A 1 429 ? 27.553 51.206 34.859 1.000 31.220 409 TYR A N 1
ATOM 3336 C CA . TYR A 1 429 ? 27.200 52.607 34.705 1.000 32.638 409 TYR A CA 1
ATOM 3337 C C . TYR A 1 429 ? 26.612 52.875 33.317 1.000 32.906 409 TYR A C 1
ATOM 3338 O O . TYR A 1 429 ? 26.468 54.032 32.939 1.000 34.117 409 TYR A O 1
ATOM 3347 N N . ASN A 1 430 ? 26.206 51.813 32.606 1.000 30.620 410 ASN A N 1
ATOM 3348 C CA . ASN A 1 430 ? 25.809 51.910 31.211 1.000 31.661 410 ASN A CA 1
ATOM 3349 C C . ASN A 1 430 ? 24.330 52.300 31.106 1.000 31.478 410 ASN A C 1
ATOM 3350 O O . ASN A 1 430 ? 23.814 52.518 30.011 1.000 28.198 410 ASN A O 1
ATOM 3355 N N . ASP A 1 431 ? 23.649 52.371 32.256 1.000 31.692 411 ASP A N 1
ATOM 3356 C CA . ASP A 1 431 ? 22.255 52.780 32.310 1.000 31.504 411 ASP A CA 1
ATOM 3357 C C . ASP A 1 431 ? 22.112 53.910 33.324 1.000 31.953 411 ASP A C 1
ATOM 3358 O O . ASP A 1 431 ? 22.444 53.742 34.504 1.000 36.678 411 ASP A O 1
ATOM 3363 N N . ARG A 1 432 ? 21.660 55.056 32.803 1.000 28.977 412 ARG A N 1
ATOM 3364 C CA . ARG A 1 432 ? 21.476 56.290 33.546 1.000 30.177 412 ARG A CA 1
ATOM 3365 C C . ARG A 1 432 ? 19.983 56.510 33.785 1.000 29.496 412 ARG A C 1
ATOM 3366 O O . ARG A 1 432 ? 19.254 56.750 32.833 1.000 29.422 412 ARG A O 1
ATOM 3374 N N . PHE A 1 433 ? 19.560 56.434 35.058 1.000 29.796 413 PHE A N 1
ATOM 3375 C CA . PHE A 1 433 ? 18.169 56.590 35.465 1.000 31.055 413 PHE A CA 1
ATOM 3376 C C . PHE A 1 433 ? 17.900 57.923 36.167 1.000 32.191 413 PHE A C 1
ATOM 3377 O O . PHE A 1 433 ? 16.765 58.194 36.561 1.000 31.029 413 PHE A O 1
ATOM 3385 N N . GLY A 1 434 ? 18.936 58.750 36.330 1.000 31.383 414 GLY A N 1
ATOM 3386 C CA . GLY A 1 434 ? 18.845 59.921 37.184 1.000 32.284 414 GLY A CA 1
ATOM 3387 C C . GLY A 1 434 ? 18.050 61.072 36.562 1.000 33.545 414 GLY A C 1
ATOM 3388 O O . GLY A 1 434 ? 17.968 61.215 35.338 1.000 34.212 414 GLY A O 1
ATOM 3389 N N . ILE A 1 435 ? 17.479 61.912 37.433 1.000 32.817 415 ILE A N 1
ATOM 3390 C CA . ILE A 1 435 ? 17.106 63.271 37.063 1.000 35.029 415 ILE A CA 1
ATOM 3391 C C . ILE A 1 435 ? 18.323 64.188 37.194 1.000 36.824 415 ILE A C 1
ATOM 3392 O O . ILE A 1 435 ? 18.277 65.343 36.766 1.000 39.291 415 ILE A O 1
ATOM 3397 N N . THR A 1 436 ? 19.412 63.669 37.782 1.000 35.725 416 THR A N 1
ATOM 3398 C CA . THR A 1 436 ? 20.681 64.380 37.838 1.000 35.001 416 THR A CA 1
ATOM 3399 C C . THR A 1 436 ? 21.755 63.557 37.123 1.000 33.940 416 THR A C 1
ATOM 3400 O O . THR A 1 436 ? 21.941 62.376 37.399 1.000 32.393 416 THR A O 1
ATOM 3404 N N . TYR A 1 437 ? 22.485 64.200 36.210 1.000 34.810 417 TYR A N 1
ATOM 3405 C CA . TYR A 1 437 ? 23.538 63.534 35.465 1.000 33.898 417 TYR A CA 1
ATOM 3406 C C . TYR A 1 437 ? 24.802 63.494 36.320 1.000 36.892 417 TYR A C 1
ATOM 3407 O O . TYR A 1 437 ? 25.077 64.450 37.041 1.000 34.655 417 TYR A O 1
ATOM 3416 N N . VAL A 1 438 ? 25.550 62.383 36.236 1.000 35.970 418 VAL A N 1
ATOM 3417 C CA . VAL A 1 438 ? 26.841 62.278 36.898 1.000 36.045 418 VAL A CA 1
ATOM 3418 C C . VAL A 1 438 ? 27.904 61.971 35.848 1.000 38.174 418 VAL A C 1
ATOM 3419 O O . VAL A 1 438 ? 27.818 60.957 35.157 1.000 35.980 418 VAL A O 1
ATOM 3423 N N . ASP A 1 439 ? 28.881 62.876 35.733 1.000 35.313 419 ASP A N 1
ATOM 3424 C CA . ASP A 1 439 ? 30.105 62.619 34.995 1.000 34.707 419 ASP A CA 1
ATOM 3425 C C . ASP A 1 439 ? 31.070 61.968 35.976 1.000 36.136 419 ASP A C 1
ATOM 3426 O O . ASP A 1 439 ? 31.482 62.602 36.947 1.000 41.360 419 ASP A O 1
ATOM 3431 N N . TYR A 1 440 ? 31.398 60.697 35.720 1.000 33.964 420 TYR A N 1
ATOM 3432 C CA . TYR A 1 440 ? 32.114 59.869 36.679 1.000 33.448 420 TYR A CA 1
ATOM 3433 C C . TYR A 1 440 ? 33.602 60.221 36.702 1.000 35.396 420 TYR A C 1
ATOM 3434 O O . TYR A 1 440 ? 34.290 59.900 37.665 1.000 39.779 420 TYR A O 1
ATOM 3443 N N . GLU A 1 441 ? 34.089 60.910 35.663 1.000 37.367 421 GLU A N 1
ATOM 3444 C CA . GLU A 1 441 ? 35.464 61.387 35.627 1.000 38.198 421 GLU A CA 1
ATOM 3445 C C . GLU A 1 441 ? 35.671 62.503 36.653 1.000 35.825 421 GLU A C 1
ATOM 3446 O O . GLU A 1 441 ? 36.716 62.561 37.298 1.000 35.319 421 GLU A O 1
ATOM 3452 N N . THR A 1 442 ? 34.669 63.380 36.809 1.000 35.486 422 THR A N 1
ATOM 3453 C CA . THR A 1 442 ? 34.790 64.550 37.672 1.000 35.080 422 THR A CA 1
ATOM 3454 C C . THR A 1 442 ? 33.853 64.481 38.873 1.000 34.088 422 THR A C 1
ATOM 3455 O O . THR A 1 442 ? 33.987 65.296 39.775 1.000 34.543 422 THR A O 1
ATOM 3459 N N . GLN A 1 443 ? 32.889 63.549 38.849 1.000 32.939 423 GLN A N 1
ATOM 3460 C CA . GLN A 1 443 ? 31.808 63.458 39.825 1.000 32.685 423 GLN A CA 1
ATOM 3461 C C . GLN A 1 443 ? 30.920 64.699 39.794 1.000 33.547 423 GLN A C 1
ATOM 3462 O O . GLN A 1 443 ? 30.128 64.919 40.707 1.000 34.125 423 GLN A O 1
ATOM 3468 N N . GLN A 1 444 ? 31.000 65.480 38.714 1.000 36.566 424 GLN A N 1
ATOM 3469 C CA . GLN A 1 444 ? 30.140 66.636 38.566 1.000 37.742 424 GLN A CA 1
ATOM 3470 C C . GLN A 1 444 ? 28.690 66.171 38.456 1.000 37.274 424 GLN A C 1
ATOM 3471 O O . GLN A 1 444 ? 28.403 65.216 37.739 1.000 37.921 424 GLN A O 1
ATOM 3477 N N . ARG A 1 445 ? 27.793 66.851 39.178 1.000 37.057 425 ARG A N 1
ATOM 3478 C CA . ARG A 1 445 ? 26.359 66.717 38.986 1.000 37.106 425 ARG A CA 1
ATOM 3479 C C . ARG A 1 445 ? 25.864 67.812 38.039 1.000 40.265 425 ARG A C 1
ATOM 3480 O O . ARG A 1 445 ? 26.231 68.975 38.174 1.000 41.101 425 ARG A O 1
ATOM 3488 N N . ILE A 1 446 ? 25.026 67.424 37.074 1.000 40.986 426 ILE A N 1
ATOM 3489 C CA . ILE A 1 446 ? 24.274 68.366 36.266 1.000 39.311 426 ILE A CA 1
ATOM 3490 C C . ILE A 1 446 ? 22.815 67.934 36.305 1.000 39.685 426 ILE A C 1
ATOM 3491 O O . ILE A 1 446 ? 22.488 66.827 35.877 1.000 37.800 426 ILE A O 1
ATOM 3496 N N . ILE A 1 447 ? 21.955 68.818 36.822 1.000 38.828 427 ILE A N 1
ATOM 3497 C CA . ILE A 1 447 ? 20.529 68.557 36.868 1.000 39.716 427 ILE A CA 1
ATOM 3498 C C . ILE A 1 447 ? 20.024 68.478 35.430 1.000 40.227 427 ILE A C 1
ATOM 3499 O O . ILE A 1 447 ? 20.369 69.318 34.601 1.000 40.610 427 ILE A O 1
ATOM 3504 N N . LYS A 1 448 ? 19.260 67.419 35.135 1.000 41.443 428 LYS A N 1
ATOM 3505 C CA . LYS A 1 448 ? 18.706 67.216 33.805 1.000 43.809 428 LYS A CA 1
ATOM 3506 C C . LYS A 1 448 ? 17.431 68.044 33.673 1.000 42.727 428 LYS A C 1
ATOM 3507 O O . LYS A 1 448 ? 16.892 68.508 34.674 1.000 40.405 428 LYS A O 1
ATOM 3513 N N . ASP A 1 449 ? 16.954 68.200 32.430 1.000 42.049 429 ASP A N 1
ATOM 3514 C CA . ASP A 1 449 ? 15.692 68.873 32.157 1.000 41.105 429 ASP A CA 1
ATOM 3515 C C . ASP A 1 449 ? 14.571 68.249 32.985 1.000 40.479 429 ASP A C 1
ATOM 3516 O O . ASP A 1 449 ? 13.700 68.961 33.478 1.000 42.903 429 ASP A O 1
ATOM 3521 N N . SER A 1 450 ? 14.600 66.919 33.139 1.000 39.382 430 SER A N 1
ATOM 3522 C CA . SER A 1 450 ? 13.571 66.206 33.876 1.000 36.920 430 SER A CA 1
ATOM 3523 C C . SER A 1 450 ? 13.530 66.660 35.330 1.000 35.507 430 SER A C 1
ATOM 3524 O O . SER A 1 450 ? 12.490 66.590 35.971 1.000 37.377 430 SER A O 1
ATOM 3527 N N . GLY A 1 451 ? 14.687 67.048 35.867 1.000 37.410 431 GLY A N 1
ATOM 3528 C CA . GLY A 1 451 ? 14.777 67.497 37.245 1.000 37.681 431 GLY A CA 1
ATOM 3529 C C . GLY A 1 451 ? 13.917 68.738 37.475 1.000 37.150 431 GLY A C 1
ATOM 3530 O O . GLY A 1 451 ? 13.145 68.783 38.428 1.000 35.756 431 GLY A O 1
ATOM 3531 N N . PHE A 1 452 ? 14.043 69.712 36.565 1.000 38.136 432 PHE A N 1
ATOM 3532 C CA . PHE A 1 452 ? 13.252 70.935 36.608 1.000 41.637 432 PHE A CA 1
ATOM 3533 C C . PHE A 1 452 ? 11.786 70.628 36.301 1.000 41.339 432 PHE A C 1
ATOM 3534 O O . PHE A 1 452 ? 10.899 71.178 36.944 1.000 45.999 432 PHE A O 1
ATOM 3542 N N . PHE A 1 453 ? 11.533 69.747 35.326 1.000 40.373 433 PHE A N 1
ATOM 3543 C CA . PHE A 1 453 ? 10.179 69.311 35.027 1.000 39.894 433 PHE A CA 1
ATOM 3544 C C . PHE A 1 453 ? 9.490 68.753 36.276 1.000 40.685 433 PHE A C 1
ATOM 3545 O O . PHE A 1 453 ? 8.332 69.071 36.542 1.000 37.925 433 PHE A O 1
ATOM 3553 N N . TYR A 1 454 ? 10.201 67.905 37.035 1.000 38.005 434 TYR A N 1
ATOM 3554 C CA . TYR A 1 454 ? 9.645 67.291 38.234 1.000 36.545 434 TYR A CA 1
ATOM 3555 C C . TYR A 1 454 ? 9.441 68.351 39.321 1.000 38.901 434 TYR A C 1
ATOM 3556 O O . TYR A 1 454 ? 8.455 68.294 40.058 1.000 38.889 434 TYR A O 1
ATOM 3565 N N . GLN A 1 455 ? 10.382 69.303 39.421 1.000 39.871 435 GLN A N 1
ATOM 3566 C CA . GLN A 1 455 ? 10.294 70.409 40.363 1.000 42.359 435 GLN A CA 1
ATOM 3567 C C . GLN A 1 455 ? 8.976 71.167 40.179 1.000 42.608 435 GLN A C 1
ATOM 3568 O O . GLN A 1 455 ? 8.296 71.483 41.149 1.000 42.326 435 GLN A O 1
ATOM 3574 N N . GLN A 1 456 ? 8.615 71.443 38.924 1.000 42.609 436 GLN A N 1
ATOM 3575 C CA . GLN A 1 456 ? 7.417 72.203 38.613 1.000 47.228 436 GLN A CA 1
ATOM 3576 C C . GLN A 1 456 ? 6.178 71.389 38.997 1.000 48.477 436 GLN A C 1
ATOM 3577 O O . GLN A 1 456 ? 5.209 71.938 39.522 1.000 47.004 436 GLN A O 1
ATOM 3583 N N . ILE A 1 457 ? 6.231 70.071 38.769 1.000 47.377 437 ILE A N 1
ATOM 3584 C CA . ILE A 1 457 ? 5.134 69.178 39.117 1.000 48.109 437 ILE A CA 1
ATOM 3585 C C . ILE A 1 457 ? 4.849 69.238 40.615 1.000 48.586 437 ILE A C 1
ATOM 3586 O O . ILE A 1 457 ? 3.689 69.294 41.019 1.000 45.430 437 ILE A O 1
ATOM 3591 N N . ILE A 1 458 ? 5.911 69.199 41.425 1.000 46.947 438 ILE A N 1
ATOM 3592 C CA . ILE A 1 458 ? 5.779 69.179 42.873 1.000 46.079 438 ILE A CA 1
ATOM 3593 C C . ILE A 1 458 ? 5.203 70.511 43.348 1.000 45.709 438 ILE A C 1
ATOM 3594 O O . ILE A 1 458 ? 4.294 70.531 44.175 1.000 44.881 438 ILE A O 1
ATOM 3599 N N . GLU A 1 459 ? 5.736 71.614 42.810 1.000 46.537 439 GLU A N 1
ATOM 3600 C CA . GLU A 1 459 ? 5.301 72.949 43.186 1.000 47.893 439 GLU A CA 1
ATOM 3601 C C . GLU A 1 459 ? 3.820 73.138 42.862 1.000 48.052 439 GLU A C 1
ATOM 3602 O O . GLU A 1 459 ? 3.124 73.845 43.585 1.000 51.121 439 GLU A O 1
ATOM 3608 N N . THR A 1 460 ? 3.340 72.488 41.797 1.000 44.418 440 THR A N 1
ATOM 3609 C CA . THR A 1 460 ? 1.935 72.555 41.427 1.000 42.531 440 THR A CA 1
ATOM 3610 C C . THR A 1 460 ? 1.193 71.319 41.928 1.000 41.213 440 THR A C 1
ATOM 3611 O O . THR A 1 460 ? 0.030 71.116 41.599 1.000 43.259 440 THR A O 1
ATOM 3615 N N . ASN A 1 461 ? 1.872 70.484 42.719 1.000 42.556 441 ASN A N 1
ATOM 3616 C CA . ASN A 1 461 ? 1.307 69.244 43.233 1.000 44.290 441 ASN A CA 1
ATOM 3617 C C . ASN A 1 461 ? 0.651 68.422 42.121 1.000 39.156 441 ASN A C 1
ATOM 3618 O O . ASN A 1 461 ? -0.311 67.696 42.361 1.000 39.961 441 ASN A O 1
ATOM 3623 N N . GLY A 1 462 ? 1.186 68.533 40.904 1.000 41.242 442 GLY A N 1
ATOM 3624 C CA . GLY A 1 462 ? 0.743 67.727 39.781 1.000 41.505 442 GLY A CA 1
ATOM 3625 C C . GLY A 1 462 ? -0.580 68.195 39.180 1.000 41.466 442 GLY A C 1
ATOM 3626 O O . GLY A 1 462 ? -1.099 67.537 38.284 1.000 38.718 442 GLY A O 1
ATOM 3627 N N . ASP A 1 463 ? -1.094 69.346 39.634 1.000 42.652 443 ASP A N 1
ATOM 3628 C CA . ASP A 1 463 ? -2.391 69.827 39.181 1.000 46.352 443 ASP A CA 1
ATOM 3629 C C . ASP A 1 463 ? -2.386 70.086 37.673 1.000 45.430 443 ASP A C 1
ATOM 3630 O O . ASP A 1 463 ? -3.435 69.986 37.043 1.000 45.677 443 ASP A O 1
ATOM 3635 N N . LEU A 1 464 ? -1.220 70.420 37.099 1.000 47.289 444 LEU A N 1
ATOM 3636 C CA . LEU A 1 464 ? -1.138 70.863 35.713 1.000 47.550 444 LEU A CA 1
ATOM 3637 C C . LEU A 1 464 ? -0.708 69.737 34.770 1.000 47.290 444 LEU A C 1
ATOM 3638 O O . LEU A 1 464 ? -0.387 70.006 33.617 1.000 48.582 444 LEU A O 1
ATOM 3643 N N . LEU A 1 465 ? -0.711 68.480 35.234 1.000 46.423 445 LEU A N 1
ATOM 3644 C CA . LEU A 1 465 ? -0.302 67.360 34.393 1.000 46.421 445 LEU A CA 1
ATOM 3645 C C . LEU A 1 465 ? -1.277 67.206 33.220 1.000 44.882 445 LEU A C 1
ATOM 3646 O O . LEU A 1 465 ? -2.480 67.349 33.468 1.000 45.701 445 LEU A O 1
ATOM 3652 N N . LEU B 1 14 ? 66.169 9.196 46.386 1.000 41.127 -6 LEU B N 1
ATOM 3653 C CA . LEU B 1 14 ? 65.732 7.991 47.139 1.000 41.775 -6 LEU B CA 1
ATOM 3654 C C . LEU B 1 14 ? 66.840 6.943 47.134 1.000 41.620 -6 LEU B C 1
ATOM 3655 O O . LEU B 1 14 ? 67.580 6.797 46.167 1.000 39.620 -6 LEU B O 1
ATOM 3660 N N . VAL B 1 15 ? 66.929 6.201 48.235 1.000 39.516 -5 VAL B N 1
ATOM 3661 C CA . VAL B 1 15 ? 67.841 5.078 48.326 1.000 38.545 -5 VAL B CA 1
ATOM 3662 C C . VAL B 1 15 ? 67.095 3.856 47.824 1.000 34.377 -5 VAL B C 1
ATOM 3663 O O . VAL B 1 15 ? 66.052 3.520 48.359 1.000 34.320 -5 VAL B O 1
ATOM 3667 N N . PRO B 1 16 ? 67.568 3.156 46.777 1.000 35.876 -4 PRO B N 1
ATOM 3668 C CA . PRO B 1 16 ? 66.861 1.968 46.303 1.000 37.263 -4 PRO B CA 1
ATOM 3669 C C . PRO B 1 16 ? 66.943 0.836 47.318 1.000 40.416 -4 PRO B C 1
ATOM 3670 O O . PRO B 1 16 ? 67.784 0.856 48.218 1.000 38.860 -4 PRO B O 1
ATOM 3674 N N . ARG B 1 17 ? 66.039 -0.135 47.176 1.000 43.509 -3 ARG B N 1
ATOM 3675 C CA . ARG B 1 17 ? 66.159 -1.388 47.906 1.000 45.652 -3 ARG B CA 1
ATOM 3676 C C . ARG B 1 17 ? 66.390 -2.537 46.925 1.000 40.942 -3 ARG B C 1
ATOM 3677 O O . ARG B 1 17 ? 66.714 -3.639 47.348 1.000 44.092 -3 ARG B O 1
ATOM 3685 N N . GLY B 1 18 ? 66.269 -2.269 45.619 1.000 43.076 -2 GLY B N 1
ATOM 3686 C CA . GLY B 1 18 ? 66.419 -3.289 44.593 1.000 44.627 -2 GLY B CA 1
ATOM 3687 C C . GLY B 1 18 ? 65.137 -4.100 44.411 1.000 47.850 -2 GLY B C 1
ATOM 3688 O O . GLY B 1 18 ? 64.205 -3.986 45.212 1.000 45.005 -2 GLY B O 1
ATOM 3689 N N . SER B 1 19 ? 65.120 -4.945 43.371 1.000 50.487 -1 SER B N 1
ATOM 3690 C CA . SER B 1 19 ? 63.894 -5.579 42.904 1.000 56.859 -1 SER B CA 1
ATOM 3691 C C . SER B 1 19 ? 63.763 -7.029 43.378 1.000 62.395 -1 SER B C 1
ATOM 3692 O O . SER B 1 19 ? 62.931 -7.765 42.854 1.000 66.042 -1 SER B O 1
ATOM 3695 N N . HIS B 1 20 ? 64.544 -7.440 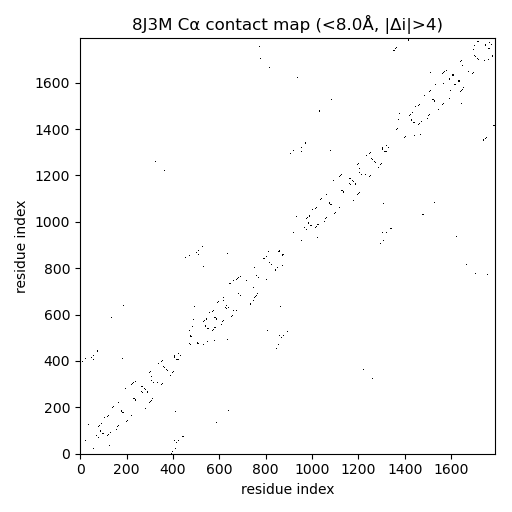44.387 1.000 64.966 0 HIS B N 1
ATOM 3696 C CA . HIS B 1 20 ? 64.477 -8.810 44.873 1.000 67.376 0 HIS B CA 1
ATOM 3697 C C . HIS B 1 20 ? 63.200 -9.016 45.689 1.000 64.836 0 HIS B C 1
ATOM 3698 O O . HIS B 1 20 ? 62.450 -9.952 45.431 1.000 61.825 0 HIS B O 1
ATOM 3705 N N . MET B 1 21 ? 62.967 -8.134 46.669 1.000 64.018 1 MET B N 1
ATOM 3706 C CA . MET B 1 21 ? 61.978 -8.370 47.712 1.000 65.438 1 MET B CA 1
ATOM 3707 C C . MET B 1 21 ? 60.563 -8.226 47.144 1.000 58.415 1 MET B C 1
ATOM 3708 O O . MET B 1 21 ? 59.672 -8.972 47.538 1.000 60.599 1 MET B O 1
ATOM 3713 N N . GLY B 1 22 ? 60.362 -7.265 46.229 1.000 52.657 2 GLY B N 1
ATOM 3714 C CA . GLY B 1 22 ? 59.038 -6.935 45.723 1.000 47.353 2 GLY B CA 1
ATOM 3715 C C . GLY B 1 22 ? 58.195 -6.175 46.752 1.000 45.708 2 GLY B C 1
ATOM 3716 O O . GLY B 1 22 ? 58.710 -5.352 47.510 1.000 41.396 2 GLY B O 1
ATOM 3717 N N . PHE B 1 23 ? 56.883 -6.449 46.768 1.000 41.872 3 PHE B N 1
ATOM 3718 C CA . PHE B 1 23 ? 55.975 -5.784 47.686 1.000 39.647 3 PHE B CA 1
ATOM 3719 C C . PHE B 1 23 ? 56.250 -6.231 49.113 1.000 41.548 3 PHE B C 1
ATOM 3720 O O . PHE B 1 23 ? 56.410 -7.419 49.351 1.000 44.579 3 PHE B O 1
ATOM 3728 N N . PRO B 1 24 ? 56.239 -5.314 50.107 1.000 44.466 4 PRO B N 1
ATOM 3729 C CA . PRO B 1 24 ? 56.456 -5.690 51.503 1.000 46.210 4 PRO B CA 1
ATOM 3730 C C . PRO B 1 24 ? 55.514 -6.769 52.037 1.000 50.093 4 PRO B C 1
ATOM 3731 O O . PRO B 1 24 ? 54.460 -7.049 51.471 1.000 50.326 4 PRO B O 1
ATOM 3735 N N . LYS B 1 25 ? 55.906 -7.330 53.183 1.000 54.189 5 LYS B N 1
ATOM 3736 C CA . LYS B 1 25 ? 55.283 -8.511 53.759 1.000 56.277 5 LYS B CA 1
ATOM 3737 C C . LYS B 1 25 ? 53.936 -8.116 54.358 1.000 54.557 5 LYS B C 1
ATOM 3738 O O . LYS B 1 25 ? 52.993 -8.903 54.371 1.000 54.673 5 LYS B O 1
ATOM 3744 N N . ASP B 1 26 ? 53.866 -6.870 54.827 1.000 51.171 6 ASP B N 1
ATOM 3745 C CA . ASP B 1 26 ? 52.707 -6.357 55.534 1.000 55.090 6 ASP B CA 1
ATOM 3746 C C . ASP B 1 26 ? 51.878 -5.464 54.611 1.000 49.616 6 ASP B C 1
ATOM 3747 O O . ASP B 1 26 ? 51.084 -4.661 55.088 1.000 51.417 6 ASP B O 1
ATOM 3752 N N . PHE B 1 27 ? 52.048 -5.611 53.293 1.000 47.356 7 PHE B N 1
ATOM 3753 C CA . PHE B 1 27 ? 51.438 -4.690 52.350 1.000 43.986 7 PHE B CA 1
ATOM 3754 C C . PHE B 1 27 ? 49.919 -4.792 52.438 1.000 41.722 7 PHE B C 1
ATOM 3755 O O . PHE B 1 27 ? 49.365 -5.886 52.355 1.000 40.945 7 PHE B O 1
ATOM 3763 N N . LEU B 1 28 ? 49.258 -3.639 52.602 1.000 41.152 8 LEU B N 1
ATOM 3764 C CA . LEU B 1 28 ? 47.810 -3.588 52.692 1.000 40.110 8 LEU B CA 1
ATOM 3765 C C . LEU B 1 28 ? 47.201 -3.648 51.290 1.000 40.123 8 LEU B C 1
ATOM 3766 O O . LEU B 1 28 ? 47.107 -2.648 50.581 1.000 40.729 8 LEU B O 1
ATOM 3771 N N . TRP B 1 29 ? 46.799 -4.855 50.896 1.000 38.907 9 TRP B N 1
ATOM 3772 C CA . TRP B 1 29 ? 46.020 -5.061 49.691 1.000 37.634 9 TRP B CA 1
ATOM 3773 C C . TRP B 1 29 ? 44.555 -4.781 49.996 1.000 39.020 9 TRP B C 1
ATOM 3774 O O . TRP B 1 29 ? 43.937 -5.484 50.799 1.000 38.715 9 TRP B O 1
ATOM 3785 N N . GLY B 1 30 ? 44.010 -3.747 49.350 1.000 38.522 10 GLY B N 1
ATOM 3786 C CA . GLY B 1 30 ? 42.675 -3.283 49.686 1.000 37.468 10 GLY B CA 1
ATOM 3787 C C . GLY B 1 30 ? 41.775 -3.075 48.470 1.000 35.158 10 GLY B C 1
ATOM 3788 O O . GLY B 1 30 ? 42.175 -3.281 47.322 1.000 34.355 10 GLY B O 1
ATOM 3789 N N . THR B 1 31 ? 40.530 -2.711 48.790 1.000 32.563 11 THR B N 1
ATOM 3790 C CA . THR B 1 31 ? 39.554 -2.197 47.850 1.000 33.914 11 THR B CA 1
ATOM 3791 C C . THR B 1 31 ? 38.843 -1.036 48.554 1.000 33.682 11 THR B C 1
ATOM 3792 O O . THR B 1 31 ? 38.864 -0.924 49.788 1.000 33.947 11 THR B O 1
ATOM 3796 N N . ALA B 1 32 ? 38.242 -0.139 47.772 1.000 31.401 12 ALA B N 1
ATOM 3797 C CA . ALA B 1 32 ? 37.779 1.117 48.334 1.000 30.159 12 ALA B CA 1
ATOM 3798 C C . ALA B 1 32 ? 36.374 1.425 47.837 1.000 29.777 12 ALA B C 1
ATOM 3799 O O . ALA B 1 32 ? 36.018 1.119 46.700 1.000 31.653 12 ALA B O 1
ATOM 3801 N N . THR B 1 33 ? 35.593 2.043 48.725 1.000 30.278 13 THR B N 1
ATOM 3802 C CA . THR B 1 33 ? 34.284 2.573 48.390 1.000 30.978 13 THR B CA 1
ATOM 3803 C C . THR B 1 33 ? 34.098 3.911 49.096 1.000 30.183 13 THR B C 1
ATOM 3804 O O . THR B 1 33 ? 34.965 4.356 49.847 1.000 33.826 13 THR B O 1
ATOM 3808 N N . ALA B 1 34 ? 32.944 4.531 48.851 1.000 31.773 14 ALA B N 1
ATOM 3809 C CA . ALA B 1 34 ? 32.550 5.748 49.531 1.000 30.418 14 ALA B CA 1
ATOM 3810 C C . ALA B 1 34 ? 31.056 5.680 49.825 1.000 31.371 14 ALA B C 1
ATOM 3811 O O . ALA B 1 34 ? 30.298 5.061 49.071 1.000 30.191 14 ALA B O 1
ATOM 3813 N N . SER B 1 35 ? 30.663 6.353 50.910 1.000 31.048 15 SER B N 1
ATOM 3814 C CA . SER B 1 35 ? 29.357 6.178 51.511 1.000 30.337 15 SER B CA 1
ATOM 3815 C C . SER B 1 35 ? 28.264 6.438 50.481 1.000 30.093 15 SER B C 1
ATOM 3816 O O . SER B 1 35 ? 27.478 5.546 50.180 1.000 30.096 15 SER B O 1
ATOM 3819 N N . TYR B 1 36 ? 28.243 7.648 49.916 1.000 30.253 16 TYR B N 1
ATOM 3820 C CA . TYR B 1 36 ? 27.141 8.044 49.057 1.000 30.365 16 TYR B CA 1
ATOM 3821 C C . TYR B 1 36 ? 27.100 7.156 47.817 1.000 29.257 16 TYR B C 1
ATOM 3822 O O . TYR B 1 36 ? 26.039 6.953 47.242 1.000 29.495 16 TYR B O 1
ATOM 3831 N N . GLN B 1 37 ? 28.244 6.593 47.424 1.000 29.399 17 GLN B N 1
ATOM 3832 C CA . GLN B 1 37 ? 28.302 5.920 46.138 1.000 27.042 17 GLN B CA 1
ATOM 3833 C C . GLN B 1 37 ? 27.692 4.529 46.224 1.000 26.854 17 GLN B C 1
ATOM 3834 O O . GLN B 1 37 ? 27.307 4.006 45.183 1.000 25.089 17 GLN B O 1
ATOM 3840 N N . ILE B 1 38 ? 27.576 3.948 47.431 1.000 26.942 18 ILE B N 1
ATOM 3841 C CA . ILE B 1 38 ? 27.137 2.562 47.542 1.000 29.017 18 ILE B CA 1
ATOM 3842 C C . ILE B 1 38 ? 25.947 2.378 48.489 1.000 29.209 18 ILE B C 1
ATOM 3843 O O . ILE B 1 38 ? 25.158 1.466 48.274 1.000 27.836 18 ILE B O 1
ATOM 3848 N N . GLU B 1 39 ? 25.825 3.204 49.535 1.000 31.669 19 GLU B N 1
ATOM 3849 C CA . GLU B 1 39 ? 25.018 2.838 50.694 1.000 31.095 19 GLU B CA 1
ATOM 3850 C C . GLU B 1 39 ? 23.532 2.796 50.364 1.000 34.409 19 GLU B C 1
ATOM 3851 O O . GLU B 1 39 ? 22.854 1.817 50.683 1.000 35.498 19 GLU B O 1
ATOM 3857 N N . GLY B 1 40 ? 23.031 3.860 49.732 1.000 32.770 20 GLY B N 1
ATOM 3858 C CA . GLY B 1 40 ? 21.598 4.046 49.622 1.000 32.171 20 GLY B CA 1
ATOM 3859 C C . GLY B 1 40 ? 21.001 4.371 50.988 1.000 30.499 20 GLY B C 1
ATOM 3860 O O . GLY B 1 40 ? 21.653 4.985 51.829 1.000 26.885 20 GLY B O 1
ATOM 3861 N N . ALA B 1 41 ? 19.757 3.935 51.208 1.000 34.190 21 ALA B N 1
ATOM 3862 C CA . ALA B 1 41 ? 19.072 4.211 52.459 1.000 32.155 21 ALA B CA 1
ATOM 3863 C C . ALA B 1 41 ? 19.298 5.670 52.853 1.000 31.875 21 ALA B C 1
ATOM 3864 O O . ALA B 1 41 ? 19.680 5.965 53.985 1.000 32.887 21 ALA B O 1
ATOM 3866 N N . ALA B 1 42 ? 19.053 6.580 51.903 1.000 32.146 22 ALA B N 1
ATOM 3867 C CA . ALA B 1 42 ? 19.446 7.975 52.045 1.000 32.796 22 ALA B CA 1
ATOM 3868 C C . ALA B 1 42 ? 18.508 8.735 52.984 1.000 34.268 22 ALA B C 1
ATOM 3869 O O . ALA B 1 42 ? 18.917 9.749 53.537 1.000 34.524 22 ALA B O 1
ATOM 3871 N N . PHE B 1 43 ? 17.268 8.246 53.142 1.000 36.459 23 PHE B N 1
ATOM 3872 C CA . PHE B 1 43 ? 16.237 8.942 53.900 1.000 39.516 23 PHE B CA 1
ATOM 3873 C C . PHE B 1 43 ? 15.655 8.058 55.005 1.000 42.810 23 PHE B C 1
ATOM 3874 O O . PHE B 1 43 ? 14.476 8.180 55.323 1.000 45.151 23 PHE B O 1
ATOM 3882 N N . GLU B 1 44 ? 16.482 7.187 55.599 1.000 45.802 24 GLU B N 1
ATOM 3883 C CA . GLU B 1 44 ? 16.020 6.223 56.586 1.000 46.658 24 GLU B CA 1
ATOM 3884 C C . GLU B 1 44 ? 16.846 6.324 57.864 1.000 45.717 24 GLU B C 1
ATOM 3885 O O . GLU B 1 44 ? 17.983 6.787 57.843 1.000 42.196 24 GLU B O 1
ATOM 3891 N N . ASP B 1 45 ? 16.248 5.855 58.970 1.000 48.067 25 ASP B N 1
ATOM 3892 C CA . ASP B 1 45 ? 16.945 5.576 60.220 1.000 44.861 25 ASP B CA 1
ATOM 3893 C C . ASP B 1 45 ? 17.511 6.862 60.809 1.000 41.973 25 ASP B C 1
ATOM 3894 O O . ASP B 1 45 ? 18.554 6.852 61.458 1.000 42.332 25 ASP B O 1
ATOM 3899 N N . GLY B 1 46 ? 16.786 7.964 60.587 1.000 43.118 26 GLY B N 1
ATOM 3900 C CA . GLY B 1 46 ? 17.149 9.259 61.134 1.000 41.018 26 GLY B CA 1
ATOM 3901 C C . GLY B 1 46 ? 18.335 9.909 60.419 1.000 38.813 26 GLY B C 1
ATOM 3902 O O . GLY B 1 46 ? 18.815 10.956 60.854 1.000 40.116 26 GLY B O 1
ATOM 3903 N N . LYS B 1 47 ? 18.808 9.312 59.318 1.000 36.482 27 LYS B N 1
ATOM 3904 C CA . LYS B 1 47 ? 19.887 9.942 58.574 1.000 35.174 27 LYS B CA 1
ATOM 3905 C C . LYS B 1 47 ? 19.411 11.297 58.060 1.000 32.943 27 LYS B C 1
ATOM 3906 O O . LYS B 1 47 ? 18.328 11.401 57.492 1.000 31.443 27 LYS B O 1
ATOM 3912 N N . GLY B 1 48 ? 20.230 12.323 58.286 1.000 31.878 28 GLY B N 1
ATOM 3913 C CA . GLY B 1 48 ? 19.970 13.659 57.780 1.000 32.544 28 GLY B CA 1
ATOM 3914 C C . GLY B 1 48 ? 20.386 13.808 56.318 1.000 31.497 28 GLY B C 1
ATOM 3915 O O . GLY B 1 48 ? 21.156 13.012 55.780 1.000 31.596 28 GLY B O 1
ATOM 3916 N N . LEU B 1 49 ? 19.863 14.856 55.679 1.000 31.866 29 LEU B N 1
ATOM 3917 C CA . LEU B 1 49 ? 20.200 15.132 54.299 1.000 30.740 29 LEU B CA 1
ATOM 3918 C C . LEU B 1 49 ? 21.677 15.490 54.210 1.000 28.309 29 LEU B C 1
ATOM 3919 O O . LEU B 1 49 ? 22.247 16.021 55.152 1.000 27.690 29 LEU B O 1
ATOM 3924 N N . ASN B 1 50 ? 22.275 15.162 53.066 1.000 29.195 30 ASN B N 1
ATOM 3925 C CA . ASN B 1 50 ? 23.594 15.654 52.704 1.000 28.625 30 ASN B CA 1
ATOM 3926 C C . ASN B 1 50 ? 23.446 16.386 51.371 1.000 27.634 30 ASN B C 1
ATOM 3927 O O . ASN B 1 50 ? 22.412 16.257 50.720 1.000 26.713 30 ASN B O 1
ATOM 3932 N N . ILE B 1 51 ? 24.481 17.133 50.973 1.000 26.691 31 ILE B N 1
ATOM 3933 C CA . ILE B 1 51 ? 24.422 18.000 49.804 1.000 26.408 31 ILE B CA 1
ATOM 3934 C C . ILE B 1 51 ? 24.187 17.209 48.523 1.000 28.369 31 ILE B C 1
ATOM 3935 O O . ILE B 1 51 ? 23.654 17.762 47.565 1.000 30.434 31 ILE B O 1
ATOM 3940 N N . TRP B 1 52 ? 24.587 15.932 48.501 1.000 29.536 32 TRP B N 1
ATOM 3941 C CA . TRP B 1 52 ? 24.414 15.099 47.323 1.000 28.351 32 TRP B CA 1
ATOM 3942 C C . TRP B 1 52 ? 22.970 14.623 47.181 1.000 31.010 32 TRP B C 1
ATOM 3943 O O . TRP B 1 52 ? 22.480 14.494 46.057 1.000 30.630 32 TRP B O 1
ATOM 3954 N N . ASP B 1 53 ? 22.292 14.360 48.310 1.000 30.950 33 ASP B N 1
ATOM 3955 C CA . ASP B 1 53 ? 20.865 14.071 48.276 1.000 29.862 33 ASP B CA 1
ATOM 3956 C C . ASP B 1 53 ? 20.129 15.189 47.529 1.000 28.370 33 ASP B C 1
ATOM 3957 O O . ASP B 1 53 ? 19.280 14.929 46.689 1.000 28.780 33 ASP B O 1
ATOM 3962 N N . VAL B 1 54 ? 20.455 16.438 47.850 1.000 29.848 34 VAL B N 1
ATOM 3963 C CA . VAL B 1 54 ? 19.786 17.591 47.278 1.000 29.094 34 VAL B CA 1
ATOM 3964 C C . VAL B 1 54 ? 20.324 17.850 45.872 1.000 29.036 34 VAL B C 1
ATOM 3965 O O . VAL B 1 54 ? 19.553 18.084 44.948 1.000 28.776 34 VAL B O 1
ATOM 3969 N N . PHE B 1 55 ? 21.648 17.798 45.697 1.000 28.837 35 PHE B N 1
ATOM 3970 C CA . PHE B 1 55 ? 22.236 18.117 44.404 1.000 28.961 35 PHE B CA 1
ATOM 3971 C C . PHE B 1 55 ? 21.742 17.144 43.331 1.000 28.905 35 PHE B C 1
ATOM 3972 O O . PHE B 1 55 ? 21.395 17.561 42.229 1.000 30.713 35 PHE B O 1
ATOM 3980 N N . SER B 1 56 ? 21.703 15.848 43.659 1.000 29.952 36 SER B N 1
ATOM 3981 C CA . SER B 1 56 ? 21.375 14.806 42.697 1.000 29.915 36 SER B CA 1
ATOM 3982 C C . SER B 1 56 ? 19.897 14.837 42.308 1.000 31.629 36 SER B C 1
ATOM 3983 O O . SER B 1 56 ? 19.521 14.217 41.318 1.000 33.773 36 SER B O 1
ATOM 3986 N N . HIS B 1 57 ? 19.056 15.524 43.091 1.000 33.664 37 HIS B N 1
ATOM 3987 C CA . HIS B 1 57 ? 17.638 15.619 42.771 1.000 36.072 37 HIS B CA 1
ATOM 3988 C C . HIS B 1 57 ? 17.334 16.885 41.972 1.000 36.982 37 HIS B C 1
ATOM 3989 O O . HIS B 1 57 ? 16.196 17.082 41.562 1.000 37.349 37 HIS B O 1
ATOM 3996 N N . GLN B 1 58 ? 18.343 17.732 41.743 1.000 38.125 38 GLN B N 1
ATOM 3997 C CA . GLN B 1 58 ? 18.180 18.889 40.881 1.000 40.332 38 GLN B CA 1
ATOM 3998 C C . GLN B 1 58 ? 18.291 18.462 39.423 1.000 39.807 38 GLN B C 1
ATOM 3999 O O . GLN B 1 58 ? 19.274 17.847 39.018 1.000 38.141 38 GLN B O 1
ATOM 4005 N N . GLU B 1 59 ? 17.272 18.835 38.648 1.000 40.415 39 GLU B N 1
ATOM 4006 C CA . GLU B 1 59 ? 17.203 18.554 37.226 1.000 44.018 39 GLU B CA 1
ATOM 4007 C C . GLU B 1 59 ? 18.525 18.904 36.542 1.000 37.077 39 GLU B C 1
ATOM 4008 O O . GLU B 1 59 ? 19.018 20.020 36.657 1.000 39.474 39 GLU B O 1
ATOM 4014 N N . GLY B 1 60 ? 19.086 17.931 35.827 1.000 35.049 40 GLY B N 1
ATOM 4015 C CA . GLY B 1 60 ? 20.151 18.191 34.872 1.000 33.570 40 GLY B CA 1
ATOM 4016 C C . GLY B 1 60 ? 21.538 18.107 35.501 1.000 32.785 40 GLY B C 1
ATOM 4017 O O . GLY B 1 60 ? 22.533 18.266 34.809 1.000 32.487 40 GLY B O 1
ATOM 4018 N N . LYS B 1 61 ? 21.616 17.828 36.803 1.000 30.537 41 LYS B N 1
ATOM 4019 C CA . LYS B 1 61 ? 22.903 17.867 37.477 1.000 31.862 41 LYS B CA 1
ATOM 4020 C C . LYS B 1 61 ? 23.658 16.551 37.313 1.000 29.947 41 LYS B C 1
ATOM 4021 O O . LYS B 1 61 ? 24.889 16.549 37.276 1.000 30.464 41 LYS B O 1
ATOM 4027 N N . ILE B 1 62 ? 22.922 15.443 37.227 1.000 29.035 42 ILE B N 1
ATOM 4028 C CA . ILE B 1 62 ? 23.515 14.121 37.121 1.000 30.166 42 ILE B CA 1
ATOM 4029 C C . ILE B 1 62 ? 23.091 13.511 35.794 1.000 31.943 42 ILE B C 1
ATOM 4030 O O . ILE B 1 62 ? 21.971 13.738 35.349 1.000 30.702 42 ILE B O 1
ATOM 4035 N N . PHE B 1 63 ? 23.986 12.719 35.191 1.000 31.782 43 PHE B N 1
ATOM 4036 C CA . PHE B 1 63 ? 23.650 11.879 34.052 1.000 32.731 43 PHE B CA 1
ATOM 4037 C C . PHE B 1 63 ? 22.295 11.193 34.256 1.000 32.935 43 PHE B C 1
ATOM 4038 O O . PHE B 1 63 ? 22.084 10.460 35.224 1.000 29.989 43 PHE B O 1
ATOM 4046 N N . GLU B 1 64 ? 21.387 11.461 33.314 1.000 34.585 44 GLU B N 1
ATOM 4047 C CA . GLU B 1 64 ? 20.032 10.928 33.279 1.000 36.175 44 GLU B CA 1
ATOM 4048 C C . GLU B 1 64 ? 19.352 10.990 34.646 1.000 35.511 44 GLU B C 1
ATOM 4049 O O . GLU B 1 64 ? 18.547 10.124 34.966 1.000 34.397 44 GLU B O 1
ATOM 4055 N N . ASN B 1 65 ? 19.657 12.046 35.414 1.000 34.135 45 ASN B N 1
ATOM 4056 C CA . ASN B 1 65 ? 19.030 12.315 36.696 1.000 34.894 45 ASN B CA 1
ATOM 4057 C C . ASN B 1 65 ? 19.144 11.130 37.653 1.000 33.871 45 ASN B C 1
ATOM 4058 O O . ASN B 1 65 ? 18.295 10.975 38.530 1.000 35.066 45 ASN B O 1
ATOM 4063 N N . HIS B 1 66 ? 20.206 10.329 37.516 1.000 31.424 46 HIS B N 1
ATOM 4064 C CA . HIS B 1 66 ? 20.516 9.293 38.490 1.000 29.734 46 HIS B CA 1
ATOM 4065 C C . HIS B 1 66 ? 20.783 9.945 39.848 1.000 29.017 46 HIS B C 1
ATOM 4066 O O . HIS B 1 66 ? 21.159 11.109 39.921 1.000 29.048 46 HIS B O 1
ATOM 4073 N N . ASN B 1 67 ? 20.608 9.182 40.929 1.000 31.343 47 ASN B N 1
ATOM 4074 C CA . ASN B 1 67 ? 20.891 9.676 42.270 1.000 31.666 47 ASN B CA 1
ATOM 4075 C C . ASN B 1 67 ? 21.303 8.514 43.169 1.000 29.574 47 ASN B C 1
ATOM 4076 O O . ASN B 1 67 ? 21.198 7.362 42.774 1.000 30.571 47 ASN B O 1
ATOM 4081 N N . GLY B 1 68 ? 21.763 8.833 44.386 1.000 31.468 48 GLY B N 1
ATOM 4082 C CA . GLY B 1 68 ? 22.251 7.835 45.325 1.000 30.383 48 GLY B CA 1
ATOM 4083 C C . GLY B 1 68 ? 21.208 7.432 46.373 1.000 32.308 48 GLY B C 1
ATOM 4084 O O . GLY B 1 68 ? 21.575 6.911 47.431 1.000 29.044 48 GLY B O 1
ATOM 4085 N N . ASP B 1 69 ? 19.917 7.643 46.063 1.000 31.451 49 ASP B N 1
ATOM 4086 C CA . ASP B 1 69 ? 18.830 7.253 46.952 1.000 32.442 49 ASP B CA 1
ATOM 4087 C C . ASP B 1 69 ? 19.005 5.793 47.360 1.000 32.477 49 ASP B C 1
ATOM 4088 O O . ASP B 1 69 ? 18.948 5.482 48.548 1.000 31.051 49 ASP B O 1
ATOM 4093 N N . VAL B 1 70 ? 19.247 4.918 46.370 1.000 31.125 50 VAL B N 1
ATOM 4094 C CA . VAL B 1 70 ? 19.365 3.487 46.611 1.000 32.756 50 VAL B CA 1
ATOM 4095 C C . VAL B 1 70 ? 20.787 2.999 46.324 1.000 31.741 50 VAL B C 1
ATOM 4096 O O . VAL B 1 70 ? 21.309 2.184 47.077 1.000 31.493 50 VAL B O 1
ATOM 4100 N N . ALA B 1 71 ? 21.384 3.459 45.215 1.000 32.374 51 ALA B N 1
ATOM 4101 C CA . ALA B 1 71 ? 22.768 3.135 44.895 1.000 33.341 51 ALA B CA 1
ATOM 4102 C C . ALA B 1 71 ? 22.932 1.619 44.797 1.000 32.939 51 ALA B C 1
ATOM 4103 O O . ALA B 1 71 ? 22.276 1.000 43.972 1.000 31.347 51 ALA B O 1
ATOM 4105 N N . CYS B 1 72 ? 23.791 1.025 45.635 1.000 31.704 52 CYS B N 1
ATOM 4106 C CA . CYS B 1 72 ? 24.012 -0.414 45.629 1.000 32.679 52 CYS B CA 1
ATOM 4107 C C . CYS B 1 72 ? 23.253 -1.071 46.789 1.000 33.066 52 CYS B C 1
ATOM 4108 O O . CYS B 1 72 ? 23.356 -2.280 46.990 1.000 35.377 52 CYS B O 1
ATOM 4111 N N . ASP B 1 73 ? 22.531 -0.264 47.575 1.000 32.866 53 ASP B N 1
ATOM 4112 C CA . ASP B 1 73 ? 21.727 -0.741 48.693 1.000 34.325 53 ASP B CA 1
ATOM 4113 C C . ASP B 1 73 ? 22.624 -1.469 49.697 1.000 35.543 53 ASP B C 1
ATOM 4114 O O . ASP B 1 73 ? 22.204 -2.444 50.323 1.000 36.225 53 ASP B O 1
ATOM 4119 N N . HIS B 1 74 ? 23.849 -0.954 49.862 1.000 32.069 54 HIS B N 1
ATOM 4120 C CA . HIS B 1 74 ? 24.871 -1.605 50.663 1.000 32.619 54 HIS B CA 1
ATOM 4121 C C . HIS B 1 74 ? 24.454 -1.583 52.130 1.000 34.880 54 HIS B C 1
ATOM 4122 O O . HIS B 1 74 ? 24.819 -2.473 52.900 1.000 36.120 54 HIS B O 1
ATOM 4129 N N . TYR B 1 75 ? 23.696 -0.546 52.503 1.000 37.021 55 TYR B N 1
ATOM 4130 C CA . TYR B 1 75 ? 23.176 -0.403 53.853 1.000 39.040 55 TYR B CA 1
ATOM 4131 C C . TYR B 1 75 ? 22.414 -1.663 54.266 1.000 36.057 55 TYR B C 1
ATOM 4132 O O . TYR B 1 75 ? 22.497 -2.068 55.416 1.000 36.236 55 TYR B O 1
ATOM 4141 N N . ASN B 1 76 ? 21.672 -2.260 53.326 1.000 36.566 56 ASN B N 1
ATOM 4142 C CA . ASN B 1 76 ? 20.849 -3.427 53.593 1.000 38.229 56 ASN B CA 1
ATOM 4143 C C . ASN B 1 76 ? 21.541 -4.730 53.196 1.000 41.524 56 ASN B C 1
ATOM 4144 O O . ASN B 1 76 ? 21.066 -5.796 53.576 1.000 42.053 56 ASN B O 1
ATOM 4149 N N . ARG B 1 77 ? 22.635 -4.665 52.424 1.000 40.430 57 ARG B N 1
ATOM 4150 C CA . ARG B 1 77 ? 23.235 -5.872 51.872 1.000 40.512 57 ARG B CA 1
ATOM 4151 C C . ARG B 1 77 ? 24.680 -5.978 52.340 1.000 38.414 57 ARG B C 1
ATOM 4152 O O . ARG B 1 77 ? 25.520 -6.540 51.648 1.000 38.565 57 ARG B O 1
ATOM 4160 N N . LEU B 1 78 ? 24.924 -5.473 53.550 1.000 39.845 58 LEU B N 1
ATOM 4161 C CA . LEU B 1 78 ? 26.250 -5.393 54.137 1.000 43.843 58 LEU B CA 1
ATOM 4162 C C . LEU B 1 78 ? 26.899 -6.776 54.180 1.000 46.151 58 LEU B C 1
ATOM 4163 O O . LEU B 1 78 ? 28.078 -6.926 53.856 1.000 42.673 58 LEU B O 1
ATOM 4168 N N . GLU B 1 79 ? 26.109 -7.784 54.569 1.000 46.118 59 GLU B N 1
ATOM 4169 C CA . GLU B 1 79 ? 26.620 -9.116 54.846 1.000 47.017 59 GLU B CA 1
ATOM 4170 C C . GLU B 1 79 ? 27.106 -9.787 53.563 1.000 43.903 59 GLU B C 1
ATOM 4171 O O . GLU B 1 79 ? 28.083 -10.531 53.573 1.000 46.809 59 GLU B O 1
ATOM 4177 N N . GLU B 1 80 ? 26.398 -9.542 52.464 1.000 40.741 60 GLU B N 1
ATOM 4178 C CA . GLU B 1 80 ? 26.773 -10.084 51.173 1.000 42.675 60 GLU B CA 1
ATOM 4179 C C . GLU B 1 80 ? 28.065 -9.420 50.693 1.000 40.602 60 GLU B C 1
ATOM 4180 O O . GLU B 1 80 ? 28.878 -10.060 50.030 1.000 44.322 60 GLU B O 1
ATOM 4186 N N . ASP B 1 81 ? 28.254 -8.138 51.032 1.000 40.280 61 ASP B N 1
ATOM 4187 C CA . ASP B 1 81 ? 29.387 -7.364 50.537 1.000 39.281 61 ASP B CA 1
ATOM 4188 C C . ASP B 1 81 ? 30.646 -7.741 51.317 1.000 37.060 61 ASP B C 1
ATOM 4189 O O . ASP B 1 81 ? 31.715 -7.892 50.726 1.000 35.189 61 ASP B O 1
ATOM 4194 N N . LEU B 1 82 ? 30.493 -7.903 52.638 1.000 38.505 62 LEU B N 1
ATOM 4195 C CA . LEU B 1 82 ? 31.546 -8.416 53.505 1.000 40.339 62 LEU B CA 1
ATOM 4196 C C . LEU B 1 82 ? 31.997 -9.798 53.037 1.000 39.273 62 LEU B C 1
ATOM 4197 O O . LEU B 1 82 ? 33.186 -10.107 53.082 1.000 41.544 62 LEU B O 1
ATOM 4202 N N . ASP B 1 83 ? 31.043 -10.631 52.606 1.000 38.478 63 ASP B N 1
ATOM 4203 C CA . ASP B 1 83 ? 31.357 -11.977 52.153 1.000 41.349 63 ASP B CA 1
ATOM 4204 C C . ASP B 1 83 ? 32.189 -11.895 50.876 1.000 40.884 63 ASP B C 1
ATOM 4205 O O . ASP B 1 83 ? 33.094 -12.704 50.667 1.000 41.717 63 ASP B O 1
ATOM 4210 N N . ILE B 1 84 ? 31.876 -10.923 50.017 1.000 39.718 64 ILE B N 1
ATOM 4211 C CA . ILE B 1 84 ? 32.657 -10.756 48.806 1.000 39.251 64 ILE B CA 1
ATOM 4212 C C . ILE B 1 84 ? 34.085 -10.383 49.197 1.000 38.764 64 ILE B C 1
ATOM 4213 O O . ILE B 1 84 ? 35.036 -10.962 48.673 1.000 41.348 64 ILE B O 1
ATOM 4218 N N . LEU B 1 85 ? 34.229 -9.456 50.150 1.000 40.363 65 LEU B N 1
ATOM 4219 C CA . LEU B 1 85 ? 35.551 -9.024 50.583 1.000 41.392 65 LEU B CA 1
ATOM 4220 C C . LEU B 1 85 ? 36.403 -10.230 50.990 1.000 44.791 65 LEU B C 1
ATOM 4221 O O . LEU B 1 85 ? 37.537 -10.363 50.523 1.000 43.246 65 LEU B O 1
ATOM 4226 N N . SER B 1 86 ? 35.858 -11.109 51.849 1.000 45.126 66 SER B N 1
ATOM 4227 C CA . SER B 1 86 ? 36.642 -12.215 52.387 1.000 48.430 66 SER B CA 1
ATOM 4228 C C . SER B 1 86 ? 36.889 -13.268 51.310 1.000 43.605 66 SER B C 1
ATOM 4229 O O . SER B 1 86 ? 37.973 -13.830 51.244 1.000 44.301 66 SER B O 1
ATOM 4232 N N . LYS B 1 87 ? 35.897 -13.506 50.448 1.000 43.695 67 LYS B N 1
ATOM 4233 C CA . LYS B 1 87 ? 36.055 -14.443 49.349 1.000 44.741 67 LYS B CA 1
ATOM 4234 C C . LYS B 1 87 ? 37.218 -14.029 48.444 1.000 45.019 67 LYS B C 1
ATOM 4235 O O . LYS B 1 87 ? 37.857 -14.889 47.849 1.000 47.116 67 LYS B O 1
ATOM 4241 N N . LEU B 1 88 ? 37.482 -12.722 48.324 1.000 45.812 68 LEU B N 1
ATOM 4242 C CA . LEU B 1 88 ? 38.557 -12.230 47.474 1.000 46.328 68 LEU B CA 1
ATOM 4243 C C . LEU B 1 88 ? 39.894 -12.200 48.214 1.000 43.941 68 LEU B C 1
ATOM 4244 O O . LEU B 1 88 ? 40.941 -12.032 47.583 1.000 43.911 68 LEU B O 1
ATOM 4249 N N . GLY B 1 89 ? 39.864 -12.358 49.542 1.000 42.204 69 GLY B N 1
ATOM 4250 C CA . GLY B 1 89 ? 41.082 -12.386 50.343 1.000 40.352 69 GLY B CA 1
ATOM 4251 C C . GLY B 1 89 ? 41.635 -10.988 50.622 1.000 43.060 69 GLY B C 1
ATOM 4252 O O . GLY B 1 89 ? 42.800 -10.835 50.990 1.000 44.106 69 GLY B O 1
ATOM 4253 N N . VAL B 1 90 ? 40.780 -9.967 50.486 1.000 43.397 70 VAL B N 1
ATOM 4254 C CA . VAL B 1 90 ? 41.196 -8.584 50.654 1.000 45.940 70 VAL B CA 1
ATOM 4255 C C . VAL B 1 90 ? 41.710 -8.379 52.079 1.000 42.389 70 VAL B C 1
ATOM 4256 O O . VAL B 1 90 ? 41.040 -8.780 53.022 1.000 45.038 70 VAL B O 1
ATOM 4260 N N . LYS B 1 91 ? 42.880 -7.737 52.220 1.000 43.105 71 LYS B N 1
ATOM 4261 C CA . LYS B 1 91 ? 43.504 -7.498 53.516 1.000 43.992 71 LYS B CA 1
ATOM 4262 C C . LYS B 1 91 ? 42.858 -6.314 54.229 1.000 42.792 71 LYS B C 1
ATOM 4263 O O . LYS B 1 91 ? 42.800 -6.283 55.461 1.000 44.711 71 LYS B O 1
ATOM 4269 N N . SER B 1 92 ? 42.436 -5.310 53.454 1.000 38.957 72 SER B N 1
ATOM 4270 C CA . SER B 1 92 ? 41.919 -4.083 54.035 1.000 37.444 72 SER B CA 1
ATOM 4271 C C . SER B 1 92 ? 40.750 -3.569 53.206 1.000 35.504 72 SER B C 1
ATOM 4272 O O . SER B 1 92 ? 40.714 -3.746 51.996 1.000 34.454 72 SER B O 1
ATOM 4275 N N . TYR B 1 93 ? 39.788 -2.940 53.882 1.000 34.748 73 TYR B N 1
ATOM 4276 C CA . TYR B 1 93 ? 38.626 -2.386 53.211 1.000 34.951 73 TYR B CA 1
ATOM 4277 C C . TYR B 1 93 ? 38.563 -0.903 53.546 1.000 36.567 73 TYR B C 1
ATOM 4278 O O . TYR B 1 93 ? 38.439 -0.526 54.718 1.000 34.649 73 TYR B O 1
ATOM 4287 N N . ARG B 1 94 ? 38.684 -0.085 52.490 1.000 35.935 74 ARG B N 1
ATOM 4288 C CA . ARG B 1 94 ? 38.562 1.356 52.599 1.000 33.002 74 ARG B CA 1
ATOM 4289 C C . ARG B 1 94 ? 37.121 1.769 52.306 1.000 32.800 74 ARG B C 1
ATOM 4290 O O . ARG B 1 94 ? 36.568 1.457 51.252 1.000 32.009 74 ARG B O 1
ATOM 4298 N N . PHE B 1 95 ? 36.542 2.511 53.250 1.000 31.719 75 PHE B N 1
ATOM 4299 C CA . PHE B 1 95 ? 35.176 2.994 53.144 1.000 30.707 75 PHE B CA 1
ATOM 4300 C C . PHE B 1 95 ? 35.115 4.371 53.794 1.000 29.692 75 PHE B C 1
ATOM 4301 O O . PHE B 1 95 ? 36.048 4.754 54.494 1.000 31.731 75 PHE B O 1
ATOM 4309 N N . SER B 1 96 ? 34.018 5.102 53.558 1.000 28.303 76 SER B N 1
ATOM 4310 C CA . SER B 1 96 ? 33.782 6.381 54.206 1.000 28.027 76 SER B CA 1
ATOM 4311 C C . SER B 1 96 ? 32.552 6.257 55.097 1.000 29.775 76 SER B C 1
ATOM 4312 O O . SER B 1 96 ? 31.654 5.469 54.810 1.000 27.842 76 SER B O 1
ATOM 4315 N N . VAL B 1 97 ? 32.542 7.032 56.178 1.000 30.066 77 VAL B N 1
ATOM 4316 C CA . VAL B 1 97 ? 31.364 7.151 57.011 1.000 30.794 77 VAL B CA 1
ATOM 4317 C C . VAL B 1 97 ? 30.545 8.331 56.500 1.000 30.004 77 VAL B C 1
ATOM 4318 O O . VAL B 1 97 ? 31.096 9.384 56.187 1.000 29.917 77 VAL B O 1
ATOM 4322 N N . SER B 1 98 ? 29.227 8.130 56.435 1.000 32.037 78 SER B N 1
ATOM 4323 C CA . SER B 1 98 ? 28.279 9.196 56.162 1.000 32.161 78 SER B CA 1
ATOM 4324 C C . SER B 1 98 ? 28.114 10.071 57.399 1.000 34.102 78 SER B C 1
ATOM 4325 O O . SER B 1 98 ? 27.377 9.728 58.325 1.000 33.540 78 SER B O 1
ATOM 4328 N N . TRP B 1 99 ? 28.798 11.215 57.377 1.000 32.920 79 TRP B N 1
ATOM 4329 C CA . TRP B 1 99 ? 28.620 12.262 58.364 1.000 34.305 79 TRP B CA 1
ATOM 4330 C C . TRP B 1 99 ? 27.138 12.443 58.706 1.000 36.094 79 TRP B C 1
ATOM 4331 O O . TRP B 1 99 ? 26.775 12.445 59.881 1.000 37.178 79 TRP B O 1
ATOM 4342 N N . SER B 1 100 ? 26.275 12.537 57.687 1.000 33.337 80 SER B N 1
ATOM 4343 C CA . SER B 1 100 ? 24.879 12.894 57.895 1.000 34.426 80 SER B CA 1
ATOM 4344 C C . SER B 1 100 ? 24.094 11.761 58.554 1.000 35.565 80 SER B C 1
ATOM 4345 O O . SER B 1 100 ? 23.005 12.002 59.076 1.000 37.399 80 SER B O 1
ATOM 4348 N N . ARG B 1 101 ? 24.643 10.539 58.522 1.000 36.263 81 ARG B N 1
ATOM 4349 C CA . ARG B 1 101 ? 23.999 9.368 59.100 1.000 37.143 81 ARG B CA 1
ATOM 4350 C C . ARG B 1 101 ? 24.251 9.308 60.608 1.000 36.067 81 ARG B C 1
ATOM 4351 O O . ARG B 1 101 ? 23.386 8.862 61.364 1.000 38.196 81 ARG B O 1
ATOM 4359 N N . VAL B 1 102 ? 25.430 9.760 61.045 1.000 36.749 82 VAL B N 1
ATOM 4360 C CA . VAL B 1 102 ? 25.814 9.675 62.448 1.000 37.87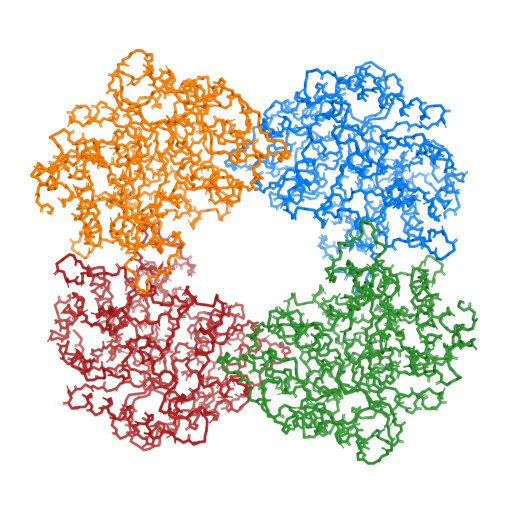4 82 VAL B CA 1
ATOM 4361 C C . VAL B 1 102 ? 25.559 11.009 63.154 1.000 39.710 82 VAL B C 1
ATOM 4362 O O . VAL B 1 102 ? 25.405 11.029 64.373 1.000 44.810 82 VAL B O 1
ATOM 4366 N N . LEU B 1 103 ? 25.546 12.112 62.393 1.000 38.361 83 LEU B N 1
ATOM 4367 C CA . LEU B 1 103 ? 25.208 13.433 62.899 1.000 39.080 83 LEU B CA 1
ATOM 4368 C C . LEU B 1 103 ? 24.246 14.108 61.927 1.000 37.916 83 LEU B C 1
ATOM 4369 O O . LEU B 1 103 ? 24.668 14.890 61.090 1.000 39.103 83 LEU B O 1
ATOM 4374 N N . PRO B 1 104 ? 22.926 13.829 61.998 1.000 37.673 84 PRO B N 1
ATOM 4375 C CA . PRO B 1 104 ? 21.965 14.345 61.019 1.000 37.855 84 PRO B CA 1
ATOM 4376 C C . PRO B 1 104 ? 21.935 15.859 60.811 1.000 36.372 84 PRO B C 1
ATOM 4377 O O . PRO B 1 104 ? 21.662 16.312 59.707 1.000 35.000 84 PRO B O 1
ATOM 4381 N N . ALA B 1 105 ? 22.187 16.637 61.866 1.000 36.175 85 ALA B N 1
ATOM 4382 C CA . ALA B 1 105 ? 22.333 18.078 61.730 1.000 37.954 85 ALA B CA 1
ATOM 4383 C C . ALA B 1 105 ? 23.800 18.470 61.536 1.000 36.711 85 ALA B C 1
ATOM 4384 O O . ALA B 1 105 ? 24.111 19.660 61.510 1.000 37.450 85 ALA B O 1
ATOM 4386 N N . GLY B 1 106 ? 24.703 17.482 61.436 1.000 35.860 86 GLY B N 1
ATOM 4387 C CA . GLY B 1 106 ? 26.124 17.745 61.243 1.000 34.408 86 GLY B CA 1
ATOM 4388 C C . GLY B 1 106 ? 26.879 17.969 62.555 1.000 35.143 86 GLY B C 1
ATOM 4389 O O . GLY B 1 106 ? 28.071 17.668 62.653 1.000 32.906 86 GLY B O 1
ATOM 4390 N N . ILE B 1 107 ? 26.190 18.567 63.530 1.000 35.293 87 ILE B N 1
ATOM 4391 C CA . ILE B 1 107 ? 26.687 18.703 64.891 1.000 38.398 87 ILE B CA 1
ATOM 4392 C C . ILE B 1 107 ? 25.566 18.306 65.856 1.000 39.255 87 ILE B C 1
ATOM 4393 O O . ILE B 1 107 ? 24.437 18.057 65.425 1.000 36.894 87 ILE B O 1
ATOM 4398 N N . GLY B 1 108 ? 25.900 18.238 67.154 1.000 39.264 88 GLY B N 1
ATOM 4399 C CA . GLY B 1 108 ? 24.936 17.937 68.200 1.000 40.503 88 GLY B CA 1
ATOM 4400 C C . GLY B 1 108 ? 24.559 16.456 68.262 1.000 42.999 88 GLY B C 1
ATOM 4401 O O . GLY B 1 108 ? 25.404 15.593 68.492 1.000 41.539 88 GLY B O 1
ATOM 4402 N N . GLN B 1 109 ? 23.270 16.176 68.048 1.000 45.370 89 GLN B N 1
ATOM 4403 C CA . GLN B 1 109 ? 22.681 14.893 68.393 1.000 48.885 89 GLN B CA 1
ATOM 4404 C C . GLN B 1 109 ? 23.260 13.791 67.505 1.000 47.299 89 GLN B C 1
ATOM 4405 O O . GLN B 1 109 ? 23.164 13.851 66.280 1.000 47.348 89 GLN B O 1
ATOM 4411 N N . VAL B 1 110 ? 23.847 12.774 68.144 1.000 44.828 90 VAL B N 1
ATOM 4412 C CA . VAL B 1 110 ? 24.309 11.583 67.454 1.000 42.044 90 VAL B CA 1
ATOM 4413 C C . VAL B 1 110 ? 23.098 10.718 67.135 1.000 40.880 90 VAL B C 1
ATOM 4414 O O . VAL B 1 110 ? 22.158 10.676 67.911 1.000 39.974 90 VAL B O 1
ATOM 4418 N N . ASN B 1 111 ? 23.117 10.049 65.981 1.000 41.409 91 ASN B N 1
ATOM 4419 C CA . ASN B 1 111 ? 22.068 9.113 65.617 1.000 44.406 91 ASN B CA 1
ATOM 4420 C C . ASN B 1 111 ? 22.593 7.684 65.744 1.000 47.748 91 ASN B C 1
ATOM 4421 O O . ASN B 1 111 ? 23.391 7.233 64.920 1.000 47.016 91 ASN B O 1
ATOM 4426 N N . HIS B 1 112 ? 22.105 6.958 66.758 1.000 45.010 92 HIS B N 1
ATOM 4427 C CA . HIS B 1 112 ? 22.748 5.723 67.181 1.000 43.477 92 HIS B CA 1
ATOM 4428 C C . HIS B 1 112 ? 22.480 4.589 66.192 1.000 38.507 92 HIS B C 1
ATOM 4429 O O . HIS B 1 112 ? 23.277 3.660 66.104 1.000 39.296 92 HIS B O 1
ATOM 4436 N N . LYS B 1 113 ? 21.393 4.677 65.419 1.000 39.167 93 LYS B N 1
ATOM 4437 C CA . LYS B 1 113 ? 21.120 3.685 64.387 1.000 43.094 93 LYS B CA 1
ATOM 4438 C C . LYS B 1 113 ? 22.174 3.791 63.282 1.000 42.380 93 LYS B C 1
ATOM 4439 O O . LYS B 1 113 ? 22.599 2.785 62.718 1.000 44.424 93 LYS B O 1
ATOM 4445 N N . GLY B 1 114 ? 22.593 5.026 62.985 1.000 42.387 94 GLY B N 1
ATOM 4446 C CA . GLY B 1 114 ? 23.684 5.271 62.056 1.000 44.017 94 GLY B CA 1
ATOM 4447 C C . GLY B 1 114 ? 24.999 4.679 62.557 1.000 42.790 94 GLY B C 1
ATOM 4448 O O . GLY B 1 114 ? 25.698 3.981 61.822 1.000 42.461 94 GLY B O 1
ATOM 4449 N N . ILE B 1 115 ? 25.325 4.966 63.821 1.000 41.557 95 ILE B N 1
ATOM 4450 C CA . ILE B 1 115 ? 26.496 4.384 64.458 1.000 39.728 95 ILE B CA 1
ATOM 4451 C C . ILE B 1 115 ? 26.426 2.861 64.335 1.000 39.101 95 ILE B C 1
ATOM 4452 O O . ILE B 1 115 ? 27.407 2.226 63.960 1.000 37.815 95 ILE B O 1
ATOM 4457 N N . ALA B 1 116 ? 25.253 2.282 64.637 1.000 41.799 96 ALA B N 1
ATOM 4458 C CA . ALA B 1 116 ? 25.098 0.836 64.698 1.000 43.660 96 ALA B CA 1
ATOM 4459 C C . ALA B 1 116 ? 25.431 0.196 63.350 1.000 42.322 96 ALA B C 1
ATOM 4460 O O . ALA B 1 116 ? 25.973 -0.911 63.315 1.000 39.215 96 ALA B O 1
ATOM 4462 N N . PHE B 1 117 ? 25.076 0.881 62.251 1.000 40.851 97 PHE B N 1
ATOM 4463 C CA . PHE B 1 117 ? 25.378 0.391 60.914 1.000 38.125 97 PHE B CA 1
ATOM 4464 C C . PHE B 1 117 ? 26.883 0.212 60.740 1.000 36.287 97 PHE B C 1
ATOM 4465 O O . PHE B 1 117 ? 27.322 -0.857 60.328 1.000 39.660 97 PHE B O 1
ATOM 4473 N N . TYR B 1 118 ? 27.659 1.256 61.060 1.000 38.082 98 TYR B N 1
ATOM 4474 C CA . TYR B 1 118 ? 29.104 1.252 60.867 1.000 38.945 98 TYR B CA 1
ATOM 4475 C C . TYR B 1 118 ? 29.769 0.304 61.863 1.000 41.875 98 TYR B C 1
ATOM 4476 O O . TYR B 1 118 ? 30.789 -0.312 61.559 1.000 40.253 98 TYR B O 1
ATOM 4485 N N . GLN B 1 119 ? 29.146 0.174 63.038 1.000 45.366 99 GLN B N 1
ATOM 4486 C CA . GLN B 1 119 ? 29.574 -0.768 64.057 1.000 47.591 99 GLN B CA 1
ATOM 4487 C C . GLN B 1 119 ? 29.484 -2.190 63.513 1.000 42.644 99 GLN B C 1
ATOM 4488 O O . GLN B 1 119 ? 30.429 -2.961 63.637 1.000 43.609 99 GLN B O 1
ATOM 4494 N N . MET B 1 120 ? 28.345 -2.515 62.898 1.000 42.865 100 MET B N 1
ATOM 4495 C CA . MET B 1 120 ? 28.107 -3.835 62.342 1.000 43.831 100 MET B CA 1
ATOM 4496 C C . MET B 1 120 ? 29.017 -4.065 61.132 1.000 44.417 100 MET B C 1
ATOM 4497 O O . MET B 1 120 ? 29.375 -5.201 60.829 1.000 45.562 100 MET B O 1
ATOM 4502 N N . LEU B 1 121 ? 29.386 -2.991 60.424 1.000 43.238 101 LEU B N 1
ATOM 4503 C CA . LEU B 1 121 ? 30.341 -3.121 59.335 1.000 41.092 101 LEU B CA 1
ATOM 4504 C C . LEU B 1 121 ? 31.716 -3.459 59.903 1.000 39.167 101 LEU B C 1
ATOM 4505 O O . LEU B 1 121 ? 32.354 -4.394 59.440 1.000 39.623 101 LEU B O 1
ATOM 4510 N N . ILE B 1 122 ? 32.164 -2.702 60.908 1.000 39.320 102 ILE B N 1
ATOM 4511 C CA . ILE B 1 122 ? 33.508 -2.865 61.447 1.000 40.202 102 ILE B CA 1
ATOM 4512 C C . ILE B 1 122 ? 33.658 -4.237 62.118 1.000 42.221 102 ILE B C 1
ATOM 4513 O O . ILE B 1 122 ? 34.643 -4.931 61.874 1.000 40.023 102 ILE B O 1
ATOM 4518 N N . SER B 1 123 ? 32.673 -4.637 62.941 1.000 43.105 103 SER B N 1
ATOM 4519 C CA . SER B 1 123 ? 32.648 -5.969 63.533 1.000 42.692 103 SER B CA 1
ATOM 4520 C C . SER B 1 123 ? 32.731 -7.038 62.448 1.000 41.631 103 SER B C 1
ATOM 4521 O O . SER B 1 123 ? 33.496 -7.990 62.570 1.000 44.243 103 SER B O 1
ATOM 4524 N N . GLY B 1 124 ? 31.909 -6.881 61.406 1.000 40.931 104 GLY B N 1
ATOM 4525 C CA . GLY B 1 124 ? 31.907 -7.797 60.276 1.000 39.674 104 GLY B CA 1
ATOM 4526 C C . GLY B 1 124 ? 33.300 -7.952 59.665 1.000 39.935 104 GLY B C 1
ATOM 4527 O O . GLY B 1 124 ? 33.682 -9.058 59.281 1.000 39.093 104 GLY B O 1
ATOM 4528 N N . LEU B 1 125 ? 34.030 -6.828 59.581 1.000 37.811 105 LEU B N 1
ATOM 4529 C CA . LEU B 1 125 ? 35.368 -6.787 59.015 1.000 39.104 105 LEU B CA 1
ATOM 4530 C C . LEU B 1 125 ? 36.364 -7.462 59.955 1.000 44.538 105 LEU B C 1
ATOM 4531 O O . LEU B 1 125 ? 37.178 -8.267 59.506 1.000 46.799 105 LEU B O 1
ATOM 4536 N N . ARG B 1 126 ? 36.336 -7.101 61.245 1.000 47.195 106 ARG B N 1
ATOM 4537 C CA . ARG B 1 126 ? 37.305 -7.645 62.191 1.000 52.456 106 ARG B CA 1
ATOM 4538 C C . ARG B 1 126 ? 37.100 -9.152 62.328 1.000 47.182 106 ARG B C 1
ATOM 4539 O O . ARG B 1 126 ? 38.060 -9.891 62.497 1.000 52.147 106 ARG B O 1
ATOM 4547 N N . GLU B 1 127 ? 35.845 -9.591 62.220 1.000 46.365 107 GLU B N 1
ATOM 4548 C CA . GLU B 1 127 ? 35.488 -11.000 62.273 1.000 50.573 107 GLU B CA 1
ATOM 4549 C C . GLU B 1 127 ? 36.127 -11.766 61.112 1.000 49.364 107 GLU B C 1
ATOM 4550 O O . GLU B 1 127 ? 36.394 -12.957 61.247 1.000 47.915 107 GLU B O 1
ATOM 4556 N N . ARG B 1 128 ? 36.357 -11.084 59.976 1.000 46.012 108 ARG B N 1
ATOM 4557 C CA . ARG B 1 128 ? 36.917 -11.699 58.778 1.000 43.041 108 ARG B CA 1
ATOM 4558 C C . ARG B 1 128 ? 38.410 -11.391 58.652 1.000 39.811 108 ARG B C 1
ATOM 4559 O O . ARG B 1 128 ? 39.017 -11.704 57.634 1.000 39.383 108 ARG B O 1
ATOM 4567 N N . GLY B 1 129 ? 38.991 -10.760 59.677 1.000 40.224 109 GLY B N 1
ATOM 4568 C CA . GLY B 1 129 ? 40.405 -10.425 59.691 1.000 41.514 109 GLY B CA 1
ATOM 4569 C C . GLY B 1 129 ? 40.783 -9.384 58.637 1.000 42.293 109 GLY B C 1
ATOM 4570 O O . GLY B 1 129 ? 41.884 -9.432 58.101 1.000 40.892 109 GLY B O 1
ATOM 4571 N N . ILE B 1 130 ? 39.874 -8.438 58.359 1.000 42.440 110 ILE B N 1
ATOM 4572 C CA . ILE B 1 130 ? 40.101 -7.394 57.367 1.000 40.357 110 ILE B CA 1
ATOM 4573 C C . ILE B 1 130 ? 40.277 -6.056 58.081 1.000 39.671 110 ILE B C 1
ATOM 4574 O O . ILE B 1 130 ? 39.480 -5.699 58.940 1.000 38.581 110 ILE B O 1
ATOM 4579 N N . ILE B 1 131 ? 41.305 -5.305 57.679 1.000 40.053 111 ILE B N 1
ATOM 4580 C CA . ILE B 1 131 ? 41.685 -4.079 58.360 1.000 39.385 111 ILE B CA 1
ATOM 4581 C C . ILE B 1 131 ? 40.835 -2.917 57.844 1.000 40.175 111 ILE B C 1
ATOM 4582 O O . ILE B 1 131 ? 40.904 -2.566 56.667 1.000 38.246 111 ILE B O 1
ATOM 4587 N N . PRO B 1 132 ? 40.021 -2.266 58.707 1.000 39.290 112 PRO B N 1
ATOM 4588 C CA . PRO B 1 132 ? 39.245 -1.093 58.303 1.000 37.138 112 PRO B CA 1
ATOM 4589 C C . PRO B 1 132 ? 40.134 0.113 58.020 1.000 36.303 112 PRO B C 1
ATOM 4590 O O . PRO B 1 132 ? 40.999 0.447 58.827 1.000 34.031 112 PRO B O 1
ATOM 4594 N N . CYS B 1 133 ? 39.920 0.746 56.859 1.000 33.855 113 CYS B N 1
ATOM 4595 C CA . CYS B 1 133 ? 40.530 2.031 56.558 1.000 35.141 113 CYS B CA 1
ATOM 4596 C C . CYS B 1 133 ? 39.416 3.054 56.334 1.000 33.835 113 CYS B C 1
ATOM 4597 O O . CYS B 1 133 ? 38.786 3.069 55.277 1.000 36.047 113 CYS B O 1
ATOM 4600 N N . MET B 1 134 ? 39.158 3.876 57.357 1.000 32.413 114 MET B N 1
ATOM 4601 C CA . MET B 1 134 ? 37.958 4.698 57.394 1.000 33.987 114 MET B CA 1
ATOM 4602 C C . MET B 1 134 ? 38.281 6.112 56.909 1.000 34.140 114 MET B C 1
ATOM 4603 O O . MET B 1 134 ? 39.147 6.781 57.469 1.000 33.296 114 MET B O 1
ATOM 4608 N N . THR B 1 135 ? 37.581 6.538 55.844 1.000 33.719 115 THR B N 1
ATOM 4609 C CA . THR B 1 135 ? 37.585 7.916 55.382 1.000 31.271 115 THR B CA 1
ATOM 4610 C C . THR B 1 135 ? 36.484 8.676 56.113 1.000 30.239 115 THR B C 1
ATOM 4611 O O . THR B 1 135 ? 35.343 8.227 56.137 1.000 29.490 115 THR B O 1
ATOM 4615 N N . LEU B 1 136 ? 36.821 9.825 56.707 1.000 31.355 116 LEU B N 1
ATOM 4616 C CA . LEU B 1 136 ? 35.828 10.618 57.411 1.000 29.671 116 LEU B CA 1
ATOM 4617 C C . LEU B 1 136 ? 34.973 11.402 56.418 1.000 31.410 116 LEU B C 1
ATOM 4618 O O . LEU B 1 136 ? 33.739 11.385 56.502 1.000 31.704 116 LEU B O 1
ATOM 4623 N N . TYR B 1 137 ? 35.630 12.081 55.472 1.000 29.404 117 TYR B N 1
ATOM 4624 C CA . TYR B 1 137 ? 34.901 12.940 54.551 1.000 30.176 117 TYR B CA 1
ATOM 4625 C C . TYR B 1 137 ? 35.159 12.516 53.106 1.000 28.407 117 TYR B C 1
ATOM 4626 O O . TYR B 1 137 ? 36.237 12.737 52.572 1.000 26.856 117 TYR B O 1
ATOM 4635 N N . HIS B 1 138 ? 34.141 11.901 52.495 1.000 29.804 118 HIS B N 1
ATOM 4636 C CA . HIS B 1 138 ? 34.137 11.609 51.074 1.000 29.337 118 HIS B CA 1
ATOM 4637 C C . HIS B 1 138 ? 32.937 12.315 50.434 1.000 28.044 118 HIS B C 1
ATOM 4638 O O . HIS B 1 138 ? 32.135 11.675 49.759 1.000 25.261 118 HIS B O 1
ATOM 4645 N N . TRP B 1 139 ? 32.824 13.631 50.707 1.000 28.225 119 TRP B N 1
ATOM 4646 C CA . TRP B 1 139 ? 32.119 14.617 49.890 1.000 27.949 119 TRP B CA 1
ATOM 4647 C C . TRP B 1 139 ? 30.680 14.853 50.340 1.000 28.816 119 TRP B C 1
ATOM 4648 O O . TRP B 1 139 ? 30.048 15.805 49.881 1.000 29.812 119 TRP B O 1
ATOM 4659 N N . ASP B 1 140 ? 30.181 14.022 51.253 1.000 29.146 120 ASP B N 1
ATOM 4660 C CA . ASP B 1 140 ? 28.783 14.072 51.649 1.000 29.886 120 ASP B CA 1
ATOM 4661 C C . ASP B 1 140 ? 28.616 14.980 52.864 1.000 29.921 120 ASP B C 1
ATOM 4662 O O . ASP B 1 140 ? 28.282 14.511 53.955 1.000 31.554 120 ASP B O 1
ATOM 4667 N N . LEU B 1 141 ? 28.821 16.286 52.644 1.000 28.266 121 LEU B N 1
ATOM 4668 C CA . LEU B 1 141 ? 28.622 17.288 53.675 1.000 28.797 121 LEU B CA 1
ATOM 4669 C C . LEU B 1 141 ? 27.163 17.276 54.117 1.000 30.762 121 LEU B C 1
ATOM 4670 O O . LEU B 1 141 ? 26.268 17.279 53.264 1.000 29.724 121 LEU B O 1
ATOM 4675 N N . PRO B 1 142 ? 26.884 17.248 55.448 1.000 29.149 122 PRO B N 1
ATOM 4676 C CA . PRO B 1 142 ? 25.517 17.386 55.954 1.000 30.528 122 PRO B CA 1
ATOM 4677 C C . PRO B 1 142 ? 24.853 18.659 55.436 1.000 29.344 122 PRO B C 1
ATOM 4678 O O . PRO B 1 142 ? 25.428 19.746 55.511 1.000 29.956 122 PRO B O 1
ATOM 4682 N N . TYR B 1 143 ? 23.635 18.508 54.911 1.000 30.180 123 TYR B N 1
ATOM 4683 C CA . TYR B 1 143 ? 22.922 19.616 54.309 1.000 32.240 123 TYR B CA 1
ATOM 4684 C C . TYR B 1 143 ? 22.739 20.752 55.317 1.000 33.655 123 TYR B C 1
ATOM 4685 O O . TYR B 1 143 ? 22.895 21.921 54.961 1.000 33.342 123 TYR B O 1
ATOM 4694 N N . ALA B 1 144 ? 22.432 20.409 56.576 1.000 31.840 124 ALA B N 1
ATOM 4695 C CA . ALA B 1 144 ? 22.199 21.413 57.605 1.000 31.764 124 ALA B CA 1
ATOM 4696 C C . ALA B 1 144 ? 23.387 22.373 57.707 1.000 32.412 124 ALA B C 1
ATOM 4697 O O . ALA B 1 144 ? 23.204 23.558 57.982 1.000 32.648 124 ALA B O 1
ATOM 4699 N N . LEU B 1 145 ? 24.607 21.870 57.478 1.000 31.247 125 LEU B N 1
ATOM 4700 C CA . LEU B 1 145 ? 25.802 22.695 57.595 1.000 30.554 125 LEU B CA 1
ATOM 4701 C C . LEU B 1 145 ? 26.007 23.526 56.327 1.000 30.020 125 LEU B C 1
ATOM 4702 O O . LEU B 1 145 ? 26.489 24.659 56.386 1.000 30.948 125 LEU B O 1
ATOM 4707 N N . HIS B 1 146 ? 25.651 22.947 55.182 1.000 29.174 126 HIS B N 1
ATOM 4708 C CA . HIS B 1 146 ? 25.613 23.675 53.921 1.000 30.254 126 HIS B CA 1
ATOM 4709 C C . HIS B 1 146 ? 24.727 24.919 54.030 1.000 30.686 126 HIS B C 1
ATOM 4710 O O . HIS B 1 146 ? 25.054 25.971 53.495 1.000 29.881 126 HIS B O 1
ATOM 4717 N N . LEU B 1 147 ? 23.612 24.808 54.755 1.000 32.148 127 LEU B N 1
ATOM 4718 C CA . LEU B 1 147 ? 22.702 25.929 54.912 1.000 33.123 127 LEU B CA 1
ATOM 4719 C C . LEU B 1 147 ? 23.354 27.019 55.758 1.000 31.947 127 LEU B C 1
ATOM 4720 O O . LEU B 1 147 ? 22.938 28.176 55.688 1.000 31.379 127 LEU B O 1
ATOM 4725 N N . LYS B 1 148 ? 24.365 26.645 56.556 1.000 30.849 128 LYS B N 1
ATOM 4726 C CA . LYS B 1 148 ? 25.112 27.600 57.360 1.000 30.889 128 LYS B CA 1
ATOM 4727 C C . LYS B 1 148 ? 26.375 28.042 56.624 1.000 28.685 128 LYS B C 1
ATOM 4728 O O . LYS B 1 148 ? 27.307 28.557 57.237 1.000 26.523 128 LYS B O 1
ATOM 4734 N N . GLY B 1 149 ? 26.398 27.846 55.304 1.000 27.023 129 GLY B N 1
ATOM 4735 C CA . GLY B 1 149 ? 27.486 28.322 54.474 1.000 26.890 129 GLY B CA 1
ATOM 4736 C C . GLY B 1 149 ? 28.540 27.255 54.191 1.000 26.944 129 GLY B C 1
ATOM 4737 O O . GLY B 1 149 ? 29.488 27.518 53.459 1.000 28.372 129 GLY B O 1
ATOM 4738 N N . GLY B 1 150 ? 28.387 26.056 54.762 1.000 27.948 130 GLY B N 1
ATOM 4739 C CA . GLY B 1 150 ? 29.363 24.993 54.566 1.000 28.333 130 GLY B CA 1
ATOM 4740 C C . GLY B 1 150 ? 30.782 25.459 54.880 1.000 27.394 130 GLY B C 1
ATOM 4741 O O . GLY B 1 150 ? 31.017 26.053 55.927 1.000 29.800 130 GLY B O 1
ATOM 4742 N N . TRP B 1 151 ? 31.713 25.254 53.939 1.000 28.140 131 TRP B N 1
ATOM 4743 C CA . TRP B 1 151 ? 33.138 25.469 54.192 1.000 27.841 131 TRP B CA 1
ATOM 4744 C C . TRP B 1 151 ? 33.553 26.939 54.108 1.000 29.292 131 TRP B C 1
ATOM 4745 O O . TRP B 1 151 ? 34.728 27.254 54.312 1.000 29.782 131 TRP B O 1
ATOM 4756 N N . LEU B 1 152 ? 32.606 27.826 53.776 1.000 29.274 132 LEU B N 1
ATOM 4757 C CA . LEU B 1 152 ? 32.840 29.264 53.789 1.000 29.826 132 LEU B CA 1
ATOM 4758 C C . LEU B 1 152 ? 32.762 29.793 55.219 1.000 29.400 132 LEU B C 1
ATOM 4759 O O . LEU B 1 152 ? 33.301 30.852 55.519 1.000 27.938 132 LEU B O 1
ATOM 4764 N N . ASN B 1 153 ? 32.075 29.044 56.083 1.000 31.653 133 ASN B N 1
ATOM 4765 C CA . ASN B 1 153 ? 31.819 29.445 57.457 1.000 32.257 133 ASN B CA 1
ATOM 4766 C C . ASN B 1 153 ? 33.078 29.246 58.296 1.000 32.630 133 ASN B C 1
ATOM 4767 O O . ASN B 1 153 ? 33.695 28.186 58.246 1.000 30.546 133 ASN B O 1
ATOM 4772 N N . ASP B 1 154 ? 33.416 30.269 59.093 1.000 35.239 134 ASP B N 1
ATOM 4773 C CA . ASP B 1 154 ? 34.582 30.245 59.965 1.000 36.701 134 ASP B CA 1
ATOM 4774 C C . ASP B 1 154 ? 34.552 29.050 60.914 1.000 35.210 134 ASP B C 1
ATOM 4775 O O . ASP B 1 154 ? 35.607 28.587 61.326 1.000 31.546 134 ASP B O 1
ATOM 4780 N N . ASP B 1 155 ? 33.351 28.570 61.264 1.000 35.717 135 ASP B N 1
ATOM 4781 C CA . ASP B 1 155 ? 33.185 27.487 62.219 1.000 35.575 135 ASP B CA 1
ATOM 4782 C C . ASP B 1 155 ? 33.244 26.107 61.575 1.000 33.249 135 ASP B C 1
ATOM 4783 O O . ASP B 1 155 ? 33.115 25.113 62.286 1.000 34.684 135 ASP B O 1
ATOM 4788 N N . SER B 1 156 ? 33.445 26.023 60.257 1.000 32.628 136 SER B N 1
ATOM 4789 C CA . SER B 1 156 ? 33.396 24.726 59.601 1.000 32.258 136 SER B CA 1
ATOM 4790 C C . SER B 1 156 ? 34.503 23.809 60.125 1.000 32.562 136 SER B C 1
ATOM 4791 O O . SER B 1 156 ? 34.297 22.600 60.223 1.000 30.372 136 SER B O 1
ATOM 4794 N N . PRO B 1 157 ? 35.704 24.315 60.482 1.000 35.059 137 PRO B N 1
ATOM 4795 C CA . PRO B 1 157 ? 36.707 23.459 61.117 1.000 36.079 137 PRO B CA 1
ATOM 4796 C C . PRO B 1 157 ? 36.192 22.813 62.405 1.000 36.199 137 PRO B C 1
ATOM 4797 O O . PRO B 1 157 ? 36.372 21.611 62.611 1.000 37.639 137 PRO B O 1
ATOM 4801 N N . ASN B 1 158 ? 35.501 23.604 63.237 1.000 37.855 138 ASN B N 1
ATOM 4802 C CA . ASN B 1 158 ? 34.988 23.127 64.516 1.000 39.574 138 ASN B CA 1
ATOM 4803 C C . ASN B 1 158 ? 33.909 22.070 64.294 1.000 39.897 138 ASN B C 1
ATOM 4804 O O . ASN B 1 158 ? 33.832 21.103 65.043 1.000 39.384 138 ASN B O 1
ATOM 4809 N N . TRP B 1 159 ? 33.076 22.255 63.264 1.000 38.878 139 TRP B N 1
ATOM 4810 C CA . TRP B 1 159 ? 32.076 21.257 62.928 1.000 37.454 139 TRP B CA 1
ATOM 4811 C C . TRP B 1 159 ? 32.754 19.921 62.661 1.000 35.353 139 TRP B C 1
ATOM 4812 O O . TRP B 1 159 ? 32.318 18.886 63.160 1.000 34.797 139 TRP B O 1
ATOM 4823 N N . PHE B 1 160 ? 33.798 19.958 61.831 1.000 33.495 140 PHE B N 1
ATOM 4824 C CA . PHE B 1 160 ? 34.476 18.741 61.436 1.000 32.374 140 PHE B CA 1
ATOM 4825 C C . PHE B 1 160 ? 35.108 18.093 62.671 1.000 35.124 140 PHE B C 1
ATOM 4826 O O . PHE B 1 160 ? 34.959 16.885 62.867 1.000 33.381 140 PHE B O 1
ATOM 4834 N N . ALA B 1 161 ? 35.788 18.906 63.499 1.000 35.196 141 ALA B N 1
ATOM 4835 C CA . ALA B 1 161 ? 36.417 18.423 64.726 1.000 36.163 141 ALA B CA 1
ATOM 4836 C C . ALA B 1 161 ? 35.413 17.633 65.561 1.000 36.306 141 ALA B C 1
ATOM 4837 O O . ALA B 1 161 ? 35.711 16.539 66.028 1.000 39.512 141 ALA B O 1
ATOM 4839 N N . GLU B 1 162 ? 34.211 18.186 65.724 1.000 36.381 142 GLU B N 1
ATOM 4840 C CA . GLU B 1 162 ? 33.182 17.555 66.535 1.000 36.930 142 GLU B CA 1
ATOM 4841 C C . GLU B 1 162 ? 32.788 16.209 65.922 1.000 36.388 142 GLU B C 1
ATOM 4842 O O . GLU B 1 162 ? 32.571 15.228 66.636 1.000 36.447 142 GLU B O 1
ATOM 4848 N N . TYR B 1 163 ? 32.717 16.167 64.588 1.000 35.520 143 TYR B N 1
ATOM 4849 C CA . TYR B 1 163 ? 32.471 14.936 63.859 1.000 33.849 143 TYR B CA 1
ATOM 4850 C C . TYR B 1 163 ? 33.571 13.913 64.127 1.000 35.394 143 TYR B C 1
ATOM 4851 O O . TYR B 1 163 ? 33.281 12.734 64.324 1.000 35.978 143 TYR B O 1
ATOM 4860 N N . ALA B 1 164 ? 34.828 14.363 64.074 1.000 35.909 144 ALA B N 1
ATOM 4861 C CA . ALA B 1 164 ? 35.978 13.488 64.232 1.000 35.538 144 ALA B CA 1
ATOM 4862 C C . ALA B 1 164 ? 35.989 12.887 65.641 1.000 41.176 144 ALA B C 1
ATOM 4863 O O . ALA B 1 164 ? 36.304 11.710 65.817 1.000 40.568 144 ALA B O 1
ATOM 4865 N N . LYS B 1 165 ? 35.602 13.694 66.635 1.000 42.731 145 LYS B N 1
ATOM 4866 C CA . LYS B 1 165 ? 35.546 13.229 68.009 1.000 44.258 145 LYS B CA 1
ATOM 4867 C C . LYS B 1 165 ? 34.547 12.082 68.107 1.000 43.220 145 LYS B C 1
ATOM 4868 O O . LYS B 1 165 ? 34.839 11.050 68.709 1.000 42.542 145 LYS B O 1
ATOM 4874 N N . VAL B 1 166 ? 33.374 12.271 67.498 1.000 40.465 146 VAL B N 1
ATOM 4875 C CA . VAL B 1 166 ? 32.353 11.242 67.504 1.000 39.362 146 VAL B CA 1
ATOM 4876 C C . VAL B 1 166 ? 32.903 9.990 66.821 1.000 40.390 146 VAL B C 1
ATOM 4877 O O . VAL B 1 166 ? 32.667 8.876 67.286 1.000 43.529 146 VAL B O 1
ATOM 4881 N N . ILE B 1 167 ? 33.641 10.176 65.722 1.000 38.091 147 ILE B N 1
ATOM 4882 C CA . ILE B 1 167 ? 34.266 9.061 65.032 1.000 38.454 147 ILE B CA 1
ATOM 4883 C C . ILE B 1 167 ? 35.164 8.298 66.008 1.000 40.643 147 ILE B C 1
ATOM 4884 O O . ILE B 1 167 ? 35.077 7.074 66.090 1.000 40.516 147 ILE B O 1
ATOM 4889 N N . LYS B 1 168 ? 36.034 9.022 66.721 1.000 39.883 148 LYS B N 1
ATOM 4890 C CA . LYS B 1 168 ? 37.012 8.393 67.594 1.000 41.608 148 LYS B CA 1
ATOM 4891 C C . LYS B 1 168 ? 36.302 7.699 68.753 1.000 41.174 148 LYS B C 1
ATOM 4892 O O . LYS B 1 168 ? 36.578 6.543 69.058 1.000 39.853 148 LYS B O 1
ATOM 4898 N N . THR B 1 169 ? 35.346 8.407 69.355 1.000 41.710 149 THR B N 1
ATOM 4899 C CA . THR B 1 169 ? 34.607 7.907 70.500 1.000 40.521 149 THR B CA 1
ATOM 4900 C C . THR B 1 169 ? 34.029 6.531 70.185 1.000 41.769 149 THR B C 1
ATOM 4901 O O . THR B 1 169 ? 34.198 5.612 70.975 1.000 42.331 149 THR B O 1
ATOM 4905 N N . TYR B 1 170 ? 33.367 6.392 69.029 1.000 40.724 150 TYR B N 1
ATOM 4906 C CA . TYR B 1 170 ? 32.559 5.216 68.751 1.000 39.458 150 TYR B CA 1
ATOM 4907 C C . TYR B 1 170 ? 33.324 4.148 67.966 1.000 40.853 150 TYR B C 1
ATOM 4908 O O . TYR B 1 170 ? 32.903 2.993 67.975 1.000 40.439 150 TYR B O 1
ATOM 4917 N N . PHE B 1 171 ? 34.414 4.515 67.276 1.000 40.324 151 PHE B N 1
ATOM 4918 C CA . PHE B 1 171 ? 35.108 3.570 66.410 1.000 40.563 151 PHE B CA 1
ATOM 4919 C C . PHE B 1 171 ? 36.602 3.477 66.713 1.000 38.494 151 PHE B C 1
ATOM 4920 O O . PHE B 1 171 ? 37.284 2.671 66.093 1.000 37.817 151 PHE B O 1
ATOM 4928 N N . GLY B 1 172 ? 37.109 4.272 67.663 1.000 41.698 152 GLY B N 1
ATOM 4929 C CA . GLY B 1 172 ? 38.535 4.310 67.952 1.000 45.038 152 GLY B CA 1
ATOM 4930 C C . GLY B 1 172 ? 39.082 2.984 68.488 1.000 48.545 152 GLY B C 1
ATOM 4931 O O . GLY B 1 172 ? 40.286 2.729 68.409 1.000 46.151 152 GLY B O 1
ATOM 4932 N N . LYS B 1 173 ? 38.189 2.161 69.049 1.000 53.275 153 LYS B N 1
ATOM 4933 C CA . LYS B 1 173 ? 38.539 0.855 69.585 1.000 58.041 153 LYS B CA 1
ATOM 4934 C C . LYS B 1 173 ? 39.046 -0.042 68.461 1.000 55.829 153 LYS B C 1
ATOM 4935 O O . LYS B 1 173 ? 40.167 -0.541 68.526 1.000 59.931 153 LYS B O 1
ATOM 4941 N N . GLU B 1 174 ? 38.211 -0.223 67.429 1.000 51.003 154 GLU B N 1
ATOM 4942 C CA . GLU B 1 174 ? 38.407 -1.285 66.455 1.000 48.749 154 GLU B CA 1
ATOM 4943 C C . GLU B 1 174 ? 39.026 -0.761 65.157 1.000 48.511 154 GLU B C 1
ATOM 4944 O O . GLU B 1 174 ? 39.441 -1.573 64.330 1.000 52.149 154 GLU B O 1
ATOM 4950 N N . VAL B 1 175 ? 39.087 0.569 64.963 1.000 42.466 155 VAL B N 1
ATOM 4951 C CA . VAL B 1 175 ? 39.621 1.132 63.729 1.000 40.285 155 VAL B CA 1
ATOM 4952 C C . VAL B 1 175 ? 40.919 1.888 64.023 1.000 37.098 155 VAL B C 1
ATOM 4953 O O . VAL B 1 175 ? 40.948 2.766 64.883 1.000 39.825 155 VAL B O 1
ATOM 4957 N N . SER B 1 176 ? 41.973 1.562 63.261 1.000 38.763 156 SER B N 1
ATOM 4958 C CA . SER B 1 176 ? 43.327 2.058 63.486 1.000 40.811 156 SER B CA 1
ATOM 4959 C C . SER B 1 176 ? 43.877 2.823 62.279 1.000 39.334 156 SER B C 1
ATOM 4960 O O . SER B 1 176 ? 45.018 3.290 62.318 1.000 34.736 156 SER B O 1
ATOM 4963 N N . TYR B 1 177 ? 43.073 2.926 61.211 1.000 37.986 157 TYR B N 1
ATOM 4964 C CA . TYR B 1 177 ? 43.451 3.632 59.998 1.000 37.527 157 TYR B CA 1
ATOM 4965 C C . TYR B 1 177 ? 42.362 4.638 59.638 1.000 35.313 157 TYR B C 1
ATOM 4966 O O . TYR B 1 177 ? 41.220 4.261 59.393 1.000 35.232 157 TYR B O 1
ATOM 4975 N N . PHE B 1 178 ? 42.730 5.919 59.635 1.000 36.716 158 PHE B N 1
ATOM 4976 C CA . PHE B 1 178 ? 41.812 6.997 59.313 1.000 36.647 158 PHE B CA 1
ATOM 4977 C C . PHE B 1 178 ? 42.377 7.862 58.191 1.000 35.174 158 PHE B C 1
ATOM 4978 O O . PHE B 1 178 ? 43.574 8.125 58.148 1.000 34.002 158 PHE B O 1
ATOM 4986 N N . ILE B 1 179 ? 41.478 8.293 57.299 1.000 34.451 159 ILE B N 1
ATOM 4987 C CA . ILE B 1 179 ? 41.746 9.338 56.326 1.000 31.555 159 ILE B CA 1
ATOM 4988 C C . ILE B 1 179 ? 40.718 10.436 56.573 1.000 31.311 159 ILE B C 1
ATOM 4989 O O . ILE B 1 179 ? 39.517 10.178 56.528 1.000 30.406 159 ILE B O 1
ATOM 4994 N N . THR B 1 180 ? 41.215 11.648 56.852 1.000 31.377 160 THR B N 1
ATOM 4995 C CA . THR B 1 180 ? 40.388 12.793 57.185 1.000 31.258 160 THR B CA 1
ATOM 4996 C C . THR B 1 180 ? 39.580 13.236 55.967 1.000 32.150 160 THR B C 1
ATOM 4997 O O . THR B 1 180 ? 38.354 13.274 56.023 1.000 30.388 160 THR B O 1
ATOM 5001 N N . PHE B 1 181 ? 40.274 13.551 54.869 1.000 30.121 161 PHE B N 1
ATOM 5002 C CA . PHE B 1 181 ? 39.625 14.078 53.680 1.000 30.784 161 PHE B CA 1
ATOM 5003 C C . PHE B 1 181 ? 40.053 13.289 52.459 1.000 31.784 161 PHE B C 1
ATOM 5004 O O . PHE B 1 181 ? 41.218 12.926 52.320 1.000 30.848 161 PHE B O 1
ATOM 5012 N N . ASN B 1 182 ? 39.085 13.060 51.571 1.000 31.658 162 ASN B N 1
ATOM 5013 C CA . ASN B 1 182 ? 39.357 12.446 50.284 1.000 31.195 162 ASN B CA 1
ATOM 5014 C C . ASN B 1 182 ? 39.291 13.515 49.192 1.000 31.053 162 ASN B C 1
ATOM 5015 O O . ASN B 1 182 ? 38.252 14.144 49.021 1.000 29.050 162 ASN B O 1
ATOM 5020 N N . GLU B 1 183 ? 40.407 13.720 48.478 1.000 28.063 163 GLU B N 1
ATOM 5021 C CA . GLU B 1 183 ? 40.439 14.495 47.242 1.000 30.538 163 GLU B CA 1
ATOM 5022 C C . GLU B 1 183 ? 39.812 15.879 47.404 1.000 30.981 163 GLU B C 1
ATOM 5023 O O . GLU B 1 183 ? 38.819 16.184 46.742 1.000 30.006 163 GLU B O 1
ATOM 5029 N N . PRO B 1 184 ? 40.395 16.772 48.236 1.000 29.875 164 PRO B N 1
ATOM 5030 C CA . PRO B 1 184 ? 39.944 18.160 48.324 1.000 30.126 164 PRO B CA 1
ATOM 5031 C C . PRO B 1 184 ? 40.046 18.887 46.986 1.000 30.287 164 PRO B C 1
ATOM 5032 O O . PRO B 1 184 ? 39.315 19.839 46.738 1.000 28.644 164 PRO B O 1
ATOM 5036 N N . GLN B 1 185 ? 40.970 18.426 46.135 1.000 28.446 165 GLN B N 1
ATOM 5037 C CA . GLN B 1 185 ? 41.080 18.944 44.786 1.000 28.063 165 GLN B CA 1
ATOM 5038 C C . GLN B 1 185 ? 39.700 18.931 44.138 1.000 29.242 165 GLN B C 1
ATOM 5039 O O . GLN B 1 185 ? 39.296 19.928 43.552 1.000 29.518 165 GLN B O 1
ATOM 5045 N N . VAL B 1 186 ? 39.001 17.790 44.257 1.000 29.309 166 VAL B N 1
ATOM 5046 C CA . VAL B 1 186 ? 37.769 17.545 43.529 1.000 28.451 166 VAL B CA 1
ATOM 5047 C C . VAL B 1 186 ? 36.574 18.142 44.269 1.000 28.535 166 VAL B C 1
ATOM 5048 O O . VAL B 1 186 ? 35.761 18.821 43.647 1.000 32.001 166 VAL B O 1
ATOM 5052 N N . PHE B 1 187 ? 36.428 17.902 45.577 1.000 28.688 167 PHE B N 1
ATOM 5053 C CA . PHE B 1 187 ? 35.203 18.341 46.238 1.000 29.061 167 PHE B CA 1
ATOM 5054 C C . PHE B 1 187 ? 35.195 19.858 46.382 1.000 27.384 167 PHE B C 1
ATOM 5055 O O . PHE B 1 187 ? 34.125 20.448 46.388 1.000 29.758 167 PHE B O 1
ATOM 5063 N N . VAL B 1 188 ? 36.372 20.491 46.441 1.000 26.370 168 VAL B N 1
ATOM 5064 C CA . VAL B 1 188 ? 36.431 21.942 46.406 1.000 26.237 168 VAL B CA 1
ATOM 5065 C C . VAL B 1 188 ? 36.399 22.430 44.959 1.000 27.174 168 VAL B C 1
ATOM 5066 O O . VAL B 1 188 ? 35.572 23.275 44.614 1.000 31.566 168 VAL B O 1
ATOM 5070 N N . GLY B 1 189 ? 37.273 21.885 44.114 1.000 25.193 169 GLY B N 1
ATOM 5071 C CA . GLY B 1 189 ? 37.373 22.312 42.728 1.000 26.117 169 GLY B CA 1
ATOM 5072 C C . GLY B 1 189 ? 36.091 22.068 41.931 1.000 26.306 169 GLY B C 1
ATOM 5073 O O . GLY B 1 189 ? 35.563 22.986 41.304 1.000 29.636 169 GLY B O 1
ATOM 5074 N N . CYS B 1 190 ? 35.591 20.829 41.943 1.000 26.318 170 CYS B N 1
ATOM 5075 C CA . CYS B 1 190 ? 34.362 20.500 41.231 1.000 26.573 170 CYS B CA 1
ATOM 5076 C C . CYS B 1 190 ? 33.118 20.942 41.998 1.000 25.517 170 CYS B C 1
ATOM 5077 O O . CYS B 1 190 ? 32.091 21.229 41.394 1.000 24.812 170 CYS B O 1
ATOM 5080 N N . GLY B 1 191 ? 33.203 20.993 43.329 1.000 25.811 171 GLY B N 1
ATOM 5081 C CA . GLY B 1 191 ? 32.074 21.403 44.148 1.000 26.309 171 GLY B CA 1
ATOM 5082 C C . GLY B 1 191 ? 31.819 22.910 44.134 1.000 25.014 171 GLY B C 1
ATOM 5083 O O . GLY B 1 191 ? 30.669 23.330 44.190 1.000 25.722 171 GLY B O 1
ATOM 5084 N N . TYR B 1 192 ? 32.889 23.712 44.049 1.000 25.830 172 TYR B N 1
ATOM 5085 C CA . TYR B 1 192 ? 32.820 25.138 44.320 1.000 25.044 172 TYR B CA 1
ATOM 5086 C C . TYR B 1 192 ? 33.487 25.999 43.239 1.000 28.092 172 TYR B C 1
ATOM 5087 O O . TYR B 1 192 ? 33.267 27.207 43.244 1.000 27.207 172 TYR B O 1
ATOM 5096 N N . LEU B 1 193 ? 34.301 25.431 42.325 1.000 29.667 173 LEU B N 1
ATOM 5097 C CA . LEU B 1 193 ? 34.904 26.236 41.263 1.000 30.806 173 LEU B CA 1
ATOM 5098 C C . LEU B 1 193 ? 34.232 25.947 39.920 1.000 31.073 173 LEU B C 1
ATOM 5099 O O . LEU B 1 193 ? 33.686 26.861 39.319 1.000 30.302 173 LEU B O 1
ATOM 5104 N N . SER B 1 194 ? 34.242 24.686 39.465 1.000 31.781 174 SER B N 1
ATOM 5105 C CA . SER B 1 194 ? 33.620 24.337 38.196 1.000 32.546 174 SER B CA 1
ATOM 5106 C C . SER B 1 194 ? 32.122 24.115 38.373 1.000 31.273 174 SER B C 1
ATOM 5107 O O . SER B 1 194 ? 31.354 24.325 37.449 1.000 31.110 174 SER B O 1
ATOM 5110 N N . GLY B 1 195 ? 31.716 23.618 39.542 1.000 31.195 175 GLY B N 1
ATOM 5111 C CA . GLY B 1 195 ? 30.307 23.531 39.896 1.000 31.274 175 GLY B CA 1
ATOM 5112 C C . GLY B 1 195 ? 29.628 22.274 39.361 1.000 29.569 175 GLY B C 1
ATOM 5113 O O . GLY B 1 195 ? 28.409 22.210 39.338 1.000 28.317 175 GLY B O 1
ATOM 5114 N N . ASN B 1 196 ? 30.429 21.285 38.948 1.000 30.008 176 ASN B N 1
ATOM 5115 C CA . ASN B 1 196 ? 29.918 20.054 38.372 1.000 30.346 176 ASN B CA 1
ATOM 5116 C C . ASN B 1 196 ? 29.529 19.060 39.462 1.000 28.472 176 ASN B C 1
ATOM 5117 O O . ASN B 1 196 ? 28.783 18.131 39.174 1.000 29.068 176 ASN B O 1
ATOM 5122 N N . HIS B 1 197 ? 30.058 19.259 40.680 1.000 26.731 177 HIS B N 1
ATOM 5123 C CA . HIS B 1 197 ? 29.759 18.431 41.838 1.000 26.320 177 HIS B CA 1
ATOM 5124 C C . HIS B 1 197 ? 29.035 19.248 42.903 1.000 26.573 177 HIS B C 1
ATOM 5125 O O . HIS B 1 197 ? 29.101 20.475 42.904 1.000 27.236 177 HIS B O 1
ATOM 5132 N N . ALA B 1 198 ? 28.373 18.552 43.839 1.000 26.707 178 ALA B N 1
ATOM 5133 C CA . ALA B 1 198 ? 27.650 19.228 44.904 1.000 28.547 178 ALA B CA 1
ATOM 5134 C C . ALA B 1 198 ? 28.623 20.109 45.672 1.000 27.188 178 ALA B C 1
ATOM 5135 O O . ALA B 1 198 ? 29.778 19.736 45.831 1.000 29.343 178 ALA B O 1
ATOM 5137 N N . PRO B 1 199 ? 28.203 21.294 46.160 1.000 26.961 179 PRO B N 1
ATOM 5138 C CA . PRO B 1 199 ? 26.845 21.803 45.953 1.000 28.593 179 PRO B CA 1
ATOM 5139 C C . PRO B 1 199 ? 26.597 22.550 44.646 1.000 28.859 179 PRO B C 1
ATOM 5140 O O . PRO B 1 199 ? 25.532 23.132 44.471 1.000 29.139 179 PRO B O 1
ATOM 5144 N N . GLY B 1 200 ? 27.591 22.572 43.752 1.000 29.034 180 GLY B N 1
ATOM 5145 C CA . GLY B 1 200 ? 27.383 23.029 42.384 1.000 29.278 180 GLY B CA 1
ATOM 5146 C C . GLY B 1 200 ? 27.627 24.525 42.196 1.000 29.115 180 GLY B C 1
ATOM 5147 O O . GLY B 1 200 ? 26.976 25.151 41.371 1.000 29.304 180 GLY B O 1
ATOM 5148 N N . TYR B 1 201 ? 28.596 25.079 42.933 1.000 29.884 181 TYR B N 1
ATOM 5149 C CA . TYR B 1 201 ? 28.885 26.504 42.906 1.000 29.560 181 TYR B CA 1
ATOM 5150 C C . TYR B 1 201 ? 30.071 26.806 41.996 1.000 30.184 181 TYR B C 1
ATOM 5151 O O . TYR B 1 201 ? 30.835 25.914 41.615 1.000 27.402 181 TYR B O 1
ATOM 5160 N N . GLN B 1 202 ? 30.181 28.097 41.661 1.000 30.115 182 GLN B N 1
ATOM 5161 C CA . GLN B 1 202 ? 31.236 28.644 40.820 1.000 31.937 182 GLN B CA 1
ATOM 5162 C C . GLN B 1 202 ? 31.692 29.940 41.476 1.000 30.916 182 GLN B C 1
ATOM 5163 O O . GLN B 1 202 ? 31.255 31.029 41.110 1.000 29.535 182 GLN B O 1
ATOM 5169 N N . LEU B 1 203 ? 32.562 29.782 42.474 1.000 28.969 183 LEU B N 1
ATOM 5170 C CA . LEU B 1 203 ? 32.909 30.844 43.393 1.000 28.967 183 LEU B CA 1
ATOM 5171 C C . LEU B 1 203 ? 34.204 31.509 42.953 1.000 31.438 183 LEU B C 1
ATOM 5172 O O . LEU B 1 203 ? 35.024 30.890 42.290 1.000 30.866 183 LEU B O 1
ATOM 5177 N N . PRO B 1 204 ? 34.443 32.772 43.368 1.000 34.346 184 PRO B N 1
ATOM 5178 C CA . PRO B 1 204 ? 35.708 33.448 43.092 1.000 34.793 184 PRO B CA 1
ATOM 5179 C C . PRO B 1 204 ? 36.900 32.806 43.787 1.000 33.414 184 PRO B C 1
ATOM 5180 O O . PRO B 1 204 ? 36.740 32.067 44.761 1.000 33.412 184 PRO B O 1
ATOM 5184 N N . LYS B 1 205 ? 38.080 33.151 43.264 1.000 31.825 185 LYS B N 1
ATOM 5185 C CA . LYS B 1 205 ? 39.369 32.656 43.718 1.000 34.675 185 LYS B CA 1
ATOM 5186 C C . LYS B 1 205 ? 39.481 32.726 45.240 1.000 32.693 185 LYS B C 1
ATOM 5187 O O . LYS B 1 205 ? 39.902 31.770 45.880 1.000 34.523 185 LYS B O 1
ATOM 5193 N N . ALA B 1 206 ? 39.100 33.864 45.820 1.000 33.131 186 ALA B N 1
ATOM 5194 C CA . ALA B 1 206 ? 39.327 34.119 47.234 1.000 31.639 186 ALA B CA 1
ATOM 5195 C C . ALA B 1 206 ? 38.488 33.178 48.098 1.000 31.033 186 ALA B C 1
ATOM 5196 O O . ALA B 1 206 ? 38.924 32.789 49.184 1.000 30.119 186 ALA B O 1
ATOM 5198 N N . GLU B 1 207 ? 37.279 32.846 47.623 1.000 30.506 187 GLU B N 1
ATOM 5199 C CA . GLU B 1 207 ? 36.388 31.941 48.333 1.000 29.718 187 GLU B CA 1
ATOM 5200 C C . GLU B 1 207 ? 36.905 30.508 48.224 1.000 28.708 187 GLU B C 1
ATOM 5201 O O . GLU B 1 207 ? 36.724 29.728 49.150 1.000 27.891 187 GLU B O 1
ATOM 5207 N N . ILE B 1 208 ? 37.567 30.165 47.109 1.000 28.043 188 ILE B N 1
ATOM 5208 C CA . ILE B 1 208 ? 38.163 28.844 46.961 1.000 27.687 188 ILE B CA 1
ATOM 5209 C C . ILE B 1 208 ? 39.308 28.707 47.964 1.000 29.957 188 ILE B C 1
ATOM 5210 O O . ILE B 1 208 ? 39.456 27.663 48.592 1.000 31.168 188 ILE B O 1
ATOM 5215 N N . VAL B 1 209 ? 40.092 29.776 48.132 1.000 30.970 189 VAL B N 1
ATOM 5216 C CA . VAL B 1 209 ? 41.189 29.774 49.092 1.000 31.559 189 VAL B CA 1
ATOM 5217 C C . VAL B 1 209 ? 40.610 29.707 50.507 1.000 31.406 189 VAL B C 1
ATOM 5218 O O . VAL B 1 209 ? 41.141 28.999 51.362 1.000 34.162 189 VAL B O 1
ATOM 5222 N N . ARG B 1 210 ? 39.515 30.438 50.748 1.000 31.205 190 ARG B N 1
ATOM 5223 C CA . ARG B 1 210 ? 38.865 30.421 52.049 1.000 30.899 190 ARG B CA 1
ATOM 5224 C C . ARG B 1 210 ? 38.392 29.011 52.374 1.000 30.861 190 ARG B C 1
ATOM 5225 O O . ARG B 1 210 ? 38.615 28.531 53.483 1.000 32.191 190 ARG B O 1
ATOM 5233 N N . ILE B 1 211 ? 37.731 28.361 51.410 1.000 29.961 191 ILE B N 1
ATOM 5234 C CA . ILE B 1 211 ? 37.259 26.999 51.596 1.000 30.606 191 ILE B CA 1
ATOM 5235 C C . ILE B 1 211 ? 38.455 26.082 51.840 1.000 30.919 191 ILE B C 1
ATOM 5236 O O . ILE B 1 211 ? 38.424 25.251 52.741 1.000 31.947 191 ILE B O 1
ATOM 5241 N N . ALA B 1 212 ? 39.496 26.214 51.019 1.000 31.171 192 ALA B N 1
ATOM 5242 C CA . ALA B 1 212 ? 40.664 25.354 51.142 1.000 32.807 192 ALA B CA 1
ATOM 5243 C C . ALA B 1 212 ? 41.248 25.452 52.551 1.000 29.900 192 ALA B C 1
ATOM 5244 O O . ALA B 1 212 ? 41.538 24.435 53.173 1.000 31.781 192 ALA B O 1
ATOM 5246 N N . HIS B 1 213 ? 41.383 26.688 53.041 1.000 30.200 193 HIS B N 1
ATOM 5247 C CA . HIS B 1 213 ? 41.990 26.982 54.328 1.000 31.502 193 HIS B CA 1
ATOM 5248 C C . HIS B 1 213 ? 41.158 26.409 55.472 1.000 31.788 193 HIS B C 1
ATOM 5249 O O . HIS B 1 213 ? 41.717 25.898 56.450 1.000 33.477 193 HIS B O 1
ATOM 5256 N N . ASN B 1 214 ? 39.831 26.499 55.338 1.000 29.289 194 ASN B N 1
ATOM 5257 C CA . ASN B 1 214 ? 38.918 25.969 56.333 1.000 30.976 194 ASN B CA 1
ATOM 5258 C C . ASN B 1 214 ? 38.947 24.443 56.315 1.000 31.787 194 ASN B C 1
ATOM 5259 O O . ASN B 1 214 ? 38.858 23.831 57.372 1.000 32.106 194 ASN B O 1
ATOM 5264 N N . VAL B 1 215 ? 39.073 23.839 55.124 1.000 30.874 195 VAL B N 1
ATOM 5265 C CA . VAL B 1 215 ? 39.170 22.392 55.000 1.000 31.426 195 VAL B CA 1
ATOM 5266 C C . VAL B 1 215 ? 40.478 21.918 55.637 1.000 32.298 195 VAL B C 1
ATOM 5267 O O . VAL B 1 215 ? 40.524 20.885 56.304 1.000 32.850 195 VAL B O 1
ATOM 5271 N N . LEU B 1 216 ? 41.547 22.688 55.438 1.000 33.151 196 LEU B N 1
ATOM 5272 C CA . LEU B 1 216 ? 42.860 22.290 55.913 1.000 33.377 196 LEU B CA 1
ATOM 5273 C C . LEU B 1 216 ? 42.927 22.427 57.433 1.000 34.925 196 LEU B C 1
ATOM 5274 O O . LEU B 1 216 ? 43.494 21.564 58.098 1.000 35.775 196 LEU B O 1
ATOM 5279 N N . LYS B 1 217 ? 42.315 23.488 57.974 1.000 36.237 197 LYS B N 1
ATOM 5280 C CA . LYS B 1 217 ? 42.213 23.661 59.411 1.000 36.177 197 LYS B CA 1
ATOM 5281 C C . LYS B 1 217 ? 41.341 22.557 60.008 1.000 36.646 197 LYS B C 1
ATOM 5282 O O . LYS B 1 217 ? 41.618 22.070 61.101 1.000 37.365 197 LYS B O 1
ATOM 5288 N N . ALA B 1 218 ? 40.271 22.175 59.298 1.000 33.329 198 ALA B N 1
ATOM 5289 C CA . ALA B 1 218 ? 39.414 21.094 59.747 1.000 30.868 198 ALA B CA 1
ATOM 5290 C C . ALA B 1 218 ? 40.244 19.823 59.898 1.000 33.330 198 ALA B C 1
ATOM 5291 O O . ALA B 1 218 ? 40.097 19.096 60.878 1.000 34.490 198 ALA B O 1
ATOM 5293 N N . HIS B 1 219 ? 41.113 19.571 58.912 1.000 31.564 199 HIS B N 1
ATOM 5294 C CA . HIS B 1 219 ? 42.017 18.440 58.938 1.000 33.662 199 HIS B CA 1
ATOM 5295 C C . HIS B 1 219 ? 42.865 18.467 60.213 1.000 33.536 199 HIS B C 1
ATOM 5296 O O . HIS B 1 219 ? 42.891 17.499 60.964 1.000 34.181 199 HIS B O 1
ATOM 5303 N N . GLY B 1 220 ? 43.536 19.592 60.458 1.000 34.838 200 GLY B N 1
ATOM 5304 C CA . GLY B 1 220 ? 44.336 19.777 61.657 1.000 34.938 200 GLY B CA 1
ATOM 5305 C C . GLY B 1 220 ? 43.576 19.374 62.919 1.000 36.519 200 GLY B C 1
ATOM 5306 O O . GLY B 1 220 ? 44.060 18.566 63.697 1.000 39.331 200 GLY B O 1
ATOM 5307 N N . LEU B 1 221 ? 42.380 19.939 63.110 1.000 37.776 201 LEU B N 1
ATOM 5308 C CA . LEU B 1 221 ? 41.592 19.704 64.311 1.000 39.404 201 LEU B CA 1
ATOM 5309 C C . LEU B 1 221 ? 41.151 18.246 64.396 1.000 39.171 201 LEU B C 1
ATOM 5310 O O . LEU B 1 221 ? 41.022 17.702 65.495 1.000 42.593 201 LEU B O 1
ATOM 5315 N N . ALA B 1 222 ? 40.889 17.634 63.234 1.000 36.217 202 ALA B N 1
ATOM 5316 C CA . ALA B 1 222 ? 40.417 16.263 63.180 1.000 36.819 202 ALA B CA 1
ATOM 5317 C C . ALA B 1 222 ? 41.542 15.317 63.577 1.000 37.408 202 ALA B C 1
ATOM 5318 O O . ALA B 1 222 ? 41.298 14.338 64.273 1.000 36.707 202 ALA B O 1
ATOM 5320 N N . VAL B 1 223 ? 42.765 15.614 63.125 1.000 39.563 203 VAL B N 1
ATOM 5321 C CA . VAL B 1 223 ? 43.919 14.821 63.519 1.000 41.324 203 VAL B CA 1
ATOM 5322 C C . VAL B 1 223 ? 43.986 14.798 65.047 1.000 42.244 203 VAL B C 1
ATOM 5323 O O . VAL B 1 223 ? 44.067 13.729 65.641 1.000 44.316 203 VAL B O 1
ATOM 5327 N N . LYS B 1 224 ? 43.905 15.981 65.669 1.000 43.519 204 LYS B N 1
ATOM 5328 C CA . LYS B 1 224 ? 44.042 16.100 67.112 1.000 44.868 204 LYS B CA 1
ATOM 5329 C C . LYS B 1 224 ? 43.001 15.241 67.819 1.000 46.722 204 LYS B C 1
ATOM 5330 O O . LYS B 1 224 ? 43.321 14.596 68.815 1.000 48.112 204 LYS B O 1
ATOM 5336 N N . GLU B 1 225 ? 41.764 15.234 67.297 1.000 46.283 205 GLU B N 1
ATOM 5337 C CA . GLU B 1 225 ? 40.695 14.441 67.884 1.000 44.906 205 GLU B CA 1
ATOM 5338 C C . GLU B 1 225 ? 41.010 12.952 67.745 1.000 44.599 205 GLU B C 1
ATOM 5339 O O . GLU B 1 225 ? 40.763 12.178 68.672 1.000 45.560 205 GLU B O 1
ATOM 5345 N N . LEU B 1 226 ? 41.572 12.563 66.594 1.000 41.134 206 LEU B N 1
ATOM 5346 C CA . LEU B 1 226 ? 41.874 11.167 66.312 1.000 40.808 206 LEU B CA 1
ATOM 5347 C C . LEU B 1 226 ? 43.079 10.686 67.131 1.000 40.333 206 LEU B C 1
ATOM 5348 O O . LEU B 1 226 ? 43.258 9.482 67.287 1.000 40.270 206 LEU B O 1
ATOM 5353 N N . ARG B 1 227 ? 43.896 11.616 67.649 1.000 42.203 207 ARG B N 1
ATOM 5354 C CA . ARG B 1 227 ? 45.049 11.274 68.476 1.000 45.083 207 ARG B CA 1
ATOM 5355 C C . ARG B 1 227 ? 44.639 10.989 69.924 1.000 46.736 207 ARG B C 1
ATOM 5356 O O . ARG B 1 227 ? 45.407 10.375 70.654 1.000 51.644 207 ARG B O 1
ATOM 5364 N N . LYS B 1 228 ? 43.445 11.429 70.343 1.000 47.175 208 LYS B N 1
ATOM 5365 C CA . LYS B 1 228 ? 42.991 11.247 71.715 1.000 48.508 208 LYS B CA 1
ATOM 5366 C C . LYS B 1 228 ? 42.449 9.831 71.900 1.000 49.608 208 LYS B C 1
ATOM 5367 O O . LYS B 1 228 ? 41.417 9.486 71.332 1.000 50.622 208 LYS B O 1
ATOM 5373 N N . GLY B 1 229 ? 43.136 9.029 72.727 1.000 48.817 209 GLY B N 1
ATOM 5374 C CA . GLY B 1 229 ? 42.749 7.648 72.967 1.000 45.971 209 GLY B CA 1
ATOM 5375 C C . GLY B 1 229 ? 43.634 6.677 72.188 1.000 45.230 209 GLY B C 1
ATOM 5376 O O . GLY B 1 229 ? 44.851 6.830 72.156 1.000 42.465 209 GLY B O 1
ATOM 5377 N N . GLU B 1 230 ? 43.009 5.698 71.528 1.000 47.704 210 GLU B N 1
ATOM 5378 C CA . GLU B 1 230 ? 43.750 4.584 70.959 1.000 48.995 210 GLU B CA 1
ATOM 5379 C C . GLU B 1 230 ? 44.775 5.115 69.959 1.000 47.495 210 GLU B C 1
ATOM 5380 O O . GLU B 1 230 ? 44.600 6.192 69.395 1.000 46.196 210 GLU B O 1
ATOM 5386 N N . PRO B 1 231 ? 45.889 4.387 69.728 1.000 46.594 211 PRO B N 1
ATOM 5387 C CA . PRO B 1 231 ? 46.844 4.757 68.688 1.000 44.683 211 PRO B CA 1
ATOM 5388 C C . PRO B 1 231 ? 46.303 4.344 67.326 1.000 42.357 211 PRO B C 1
ATOM 5389 O O . PRO B 1 231 ? 45.643 3.314 67.208 1.000 44.531 211 PRO B O 1
ATOM 5393 N N . CYS B 1 232 ? 46.586 5.153 66.306 1.000 41.047 212 CYS B N 1
ATOM 5394 C CA . CYS B 1 232 ? 46.123 4.869 64.960 1.000 40.924 212 CYS B CA 1
ATOM 5395 C C . CYS B 1 232 ? 47.099 5.458 63.948 1.000 37.648 212 CYS B C 1
ATOM 5396 O O . CYS B 1 232 ? 47.998 6.204 64.315 1.000 35.456 212 CYS B O 1
ATOM 5399 N N . LYS B 1 233 ? 46.909 5.098 62.674 1.000 38.078 213 LYS B N 1
ATOM 5400 C CA . LYS B 1 233 ? 47.602 5.740 61.568 1.000 38.523 213 LYS B CA 1
ATOM 5401 C C . LYS B 1 233 ? 46.613 6.675 60.868 1.000 36.959 213 LYS B C 1
ATOM 5402 O O . LYS B 1 233 ? 45.486 6.281 60.584 1.000 36.678 213 LYS B O 1
ATOM 5408 N N . ILE B 1 234 ? 47.033 7.924 60.634 1.000 35.834 214 ILE B N 1
ATOM 5409 C CA . ILE B 1 234 ? 46.169 8.936 60.052 1.000 35.761 214 ILE B CA 1
ATOM 5410 C C . ILE B 1 234 ? 46.765 9.413 58.735 1.000 34.389 214 ILE B C 1
ATOM 5411 O O . ILE B 1 234 ? 47.953 9.715 58.664 1.000 32.626 214 ILE B O 1
ATOM 5416 N N . GLY B 1 235 ? 45.910 9.508 57.711 1.000 32.973 215 GLY B N 1
ATOM 5417 C CA . GLY B 1 235 ? 46.330 9.996 56.407 1.000 32.952 215 GLY B CA 1
ATOM 5418 C C . GLY B 1 235 ? 45.431 11.109 55.872 1.000 32.135 215 GLY B C 1
ATOM 5419 O O . GLY B 1 235 ? 44.458 11.500 56.511 1.000 30.715 215 GLY B O 1
ATOM 5420 N N . PHE B 1 236 ? 45.830 11.614 54.702 1.000 31.281 216 PHE B N 1
ATOM 5421 C CA . PHE B 1 236 ? 45.145 12.644 53.940 1.000 31.799 216 PHE B CA 1
ATOM 5422 C C . PHE B 1 236 ? 45.321 12.298 52.468 1.000 31.077 216 PHE B C 1
ATOM 5423 O O . PHE B 1 236 ? 46.452 12.076 52.033 1.000 30.788 216 PHE B O 1
ATOM 5431 N N . THR B 1 237 ? 44.214 12.252 51.720 1.000 30.472 217 THR B N 1
ATOM 5432 C CA . THR B 1 237 ? 44.213 11.725 50.366 1.000 31.849 217 THR B CA 1
ATOM 5433 C C . THR B 1 237 ? 44.037 12.849 49.353 1.000 32.041 217 THR B C 1
ATOM 5434 O O . THR B 1 237 ? 43.092 13.630 49.456 1.000 32.218 217 THR B O 1
ATOM 5438 N N . GLY B 1 238 ? 44.929 12.882 48.357 1.000 32.269 218 GLY B N 1
ATOM 5439 C CA . GLY B 1 238 ? 44.851 13.843 47.269 1.000 31.420 218 GLY B CA 1
ATOM 5440 C C . GLY B 1 238 ? 44.513 13.173 45.937 1.000 33.400 218 GLY B C 1
ATOM 5441 O O . GLY B 1 238 ? 44.860 12.014 45.699 1.000 30.144 218 GLY B O 1
ATOM 5442 N N . ALA B 1 239 ? 43.814 13.917 45.070 1.000 32.948 219 ALA B N 1
ATOM 5443 C CA . ALA B 1 239 ? 43.694 13.538 43.674 1.000 33.568 219 ALA B CA 1
ATOM 5444 C C . ALA B 1 239 ? 44.995 13.931 42.994 1.000 33.171 219 ALA B C 1
ATOM 5445 O O . ALA B 1 239 ? 45.405 15.080 43.078 1.000 34.505 219 ALA B O 1
ATOM 5447 N N . SER B 1 240 ? 45.646 12.986 42.325 1.000 33.906 220 SER B N 1
ATOM 5448 C CA . SER B 1 240 ? 46.948 13.280 41.751 1.000 34.680 220 SER B CA 1
ATOM 5449 C C . SER B 1 240 ? 46.946 12.878 40.286 1.000 33.808 220 SER B C 1
ATOM 5450 O O . SER B 1 240 ? 46.496 11.786 39.941 1.000 35.939 220 SER B O 1
ATOM 5453 N N . CYS B 1 241 ? 47.413 13.800 39.437 1.000 37.021 221 CYS B N 1
ATOM 5454 C CA . CYS B 1 241 ? 47.681 13.522 38.037 1.000 39.145 221 CYS B CA 1
ATOM 5455 C C . CYS B 1 241 ? 49.192 13.615 37.850 1.000 35.822 221 CYS B C 1
ATOM 5456 O O . CYS B 1 241 ? 49.731 14.707 37.697 1.000 37.149 221 CYS B O 1
ATOM 5459 N N . PRO B 1 242 ? 49.940 12.495 37.966 1.000 36.043 222 PRO B N 1
ATOM 5460 C CA . PRO B 1 242 ? 51.400 12.546 37.897 1.000 33.133 222 PRO B CA 1
ATOM 5461 C C . PRO B 1 242 ? 51.917 13.007 36.537 1.000 32.454 222 PRO B C 1
ATOM 5462 O O . PRO B 1 242 ? 51.373 12.647 35.495 1.000 31.630 222 PRO B O 1
ATOM 5466 N N . CYS B 1 243 ? 52.986 13.804 36.567 1.000 34.047 223 CYS B N 1
ATOM 5467 C CA . CYS B 1 243 ? 53.689 14.188 35.360 1.000 34.569 223 CYS B CA 1
ATOM 5468 C C . CYS B 1 243 ? 54.742 13.131 35.051 1.000 33.212 223 CYS B C 1
ATOM 5469 O O . CYS B 1 243 ? 55.610 12.876 35.869 1.000 34.463 223 CYS B O 1
ATOM 5472 N N . ILE B 1 244 ? 54.619 12.515 33.874 1.000 34.389 224 ILE B N 1
ATOM 5473 C CA . ILE B 1 244 ? 55.499 11.456 33.425 1.000 35.234 224 ILE B CA 1
ATOM 5474 C C . ILE B 1 244 ? 56.587 12.080 32.558 1.000 36.515 224 ILE B C 1
ATOM 5475 O O . ILE B 1 244 ? 56.289 12.629 31.501 1.000 33.111 224 ILE B O 1
ATOM 5480 N N . PRO B 1 245 ? 57.868 12.033 32.988 1.000 35.221 225 PRO B N 1
ATOM 5481 C CA . PRO B 1 245 ? 58.962 12.629 32.222 1.000 34.144 225 PRO B CA 1
ATOM 5482 C C . PRO B 1 245 ? 59.097 12.053 30.816 1.000 34.022 225 PRO B C 1
ATOM 5483 O O . PRO B 1 245 ? 58.702 10.921 30.565 1.000 34.426 225 PRO B O 1
ATOM 5487 N N . ALA B 1 246 ? 59.704 12.834 29.919 1.000 37.131 226 ALA B N 1
ATOM 5488 C CA . ALA B 1 246 ? 59.904 12.436 28.535 1.000 42.068 226 ALA B CA 1
ATOM 5489 C C . ALA B 1 246 ? 60.924 11.300 28.435 1.000 44.874 226 ALA B C 1
ATOM 5490 O O . ALA B 1 246 ? 60.865 10.507 27.499 1.000 47.222 226 ALA B O 1
ATOM 5492 N N . SER B 1 247 ? 61.859 11.231 29.394 1.000 44.163 227 SER B N 1
ATOM 5493 C CA . SER B 1 247 ? 62.873 10.188 29.415 1.000 45.688 227 SER B CA 1
ATOM 5494 C C . SER B 1 247 ? 63.464 10.071 30.817 1.000 45.262 227 SER B C 1
ATOM 5495 O O . SER B 1 247 ? 63.085 10.815 31.712 1.000 43.671 227 SER B O 1
ATOM 5498 N N . ASP B 1 248 ? 64.444 9.177 30.973 1.000 47.280 228 ASP B N 1
ATOM 5499 C CA . ASP B 1 248 ? 65.122 8.990 32.245 1.000 52.037 228 ASP B CA 1
ATOM 5500 C C . ASP B 1 248 ? 66.233 10.016 32.464 1.000 48.502 228 ASP B C 1
ATOM 5501 O O . ASP B 1 248 ? 66.851 10.012 33.527 1.000 49.402 228 ASP B O 1
ATOM 5506 N N . ARG B 1 249 ? 66.496 10.895 31.489 1.000 46.291 229 ARG B N 1
ATOM 5507 C CA . ARG B 1 249 ? 67.508 11.927 31.684 1.000 48.824 229 ARG B CA 1
ATOM 5508 C C . ARG B 1 249 ? 67.141 12.778 32.895 1.000 49.405 229 ARG B C 1
ATOM 5509 O O . ARG B 1 249 ? 65.960 13.044 33.133 1.000 46.028 229 ARG B O 1
ATOM 5517 N N . LYS B 1 250 ? 68.171 13.214 33.635 1.000 49.820 230 LYS B N 1
ATOM 5518 C CA . LYS B 1 250 ? 68.010 13.865 34.930 1.000 49.182 230 LYS B CA 1
ATOM 5519 C C . LYS B 1 250 ? 67.162 15.126 34.779 1.000 46.893 230 LYS B C 1
ATOM 5520 O O . LYS B 1 250 ? 66.284 15.387 35.603 1.000 43.011 230 LYS B O 1
ATOM 5526 N N . GLU B 1 251 ? 67.429 15.892 33.712 1.000 45.732 231 GLU B N 1
ATOM 5527 C CA . GLU B 1 251 ? 66.788 17.183 33.499 1.000 48.166 231 GLU B CA 1
ATOM 5528 C C . GLU B 1 251 ? 65.324 16.998 33.095 1.000 43.576 231 GLU B C 1
ATOM 5529 O O . GLU B 1 251 ? 64.483 17.829 33.432 1.000 42.115 231 GLU B O 1
ATOM 5535 N N . ASP B 1 252 ? 65.017 15.917 32.370 1.000 41.332 232 ASP B N 1
ATOM 5536 C CA . ASP B 1 252 ? 63.646 15.640 31.967 1.000 42.694 232 ASP B CA 1
ATOM 5537 C C . ASP B 1 252 ? 62.820 15.252 33.191 1.000 40.493 232 ASP B C 1
ATOM 5538 O O . ASP B 1 252 ? 61.658 15.627 33.294 1.000 38.766 232 ASP B O 1
ATOM 5543 N N . ILE B 1 253 ? 63.437 14.506 34.114 1.000 40.542 233 ILE B N 1
ATOM 5544 C CA . ILE B 1 253 ? 62.796 14.103 35.355 1.000 39.718 233 ILE B CA 1
ATOM 5545 C C . ILE B 1 253 ? 62.565 15.337 36.215 1.000 42.227 233 ILE B C 1
ATOM 5546 O O . ILE B 1 253 ? 61.463 15.549 36.715 1.000 45.057 233 ILE B O 1
ATOM 5551 N N . GLU B 1 254 ? 63.608 16.148 36.381 1.000 42.608 234 GLU B N 1
ATOM 5552 C CA . GLU B 1 254 ? 63.510 17.355 37.185 1.000 44.957 234 GLU B CA 1
ATOM 5553 C C . GLU B 1 254 ? 62.384 18.249 36.654 1.000 40.539 234 GLU B C 1
ATOM 5554 O O . GLU B 1 254 ? 61.614 18.800 37.439 1.000 35.887 234 GLU B O 1
ATOM 5560 N N . ALA B 1 255 ? 62.280 18.374 35.325 1.000 37.408 235 ALA B N 1
ATOM 5561 C CA . ALA B 1 255 ? 61.266 19.221 34.714 1.000 39.637 235 ALA B CA 1
ATOM 5562 C C . ALA B 1 255 ? 59.874 18.689 35.059 1.000 40.512 235 ALA B C 1
ATOM 5563 O O . ALA B 1 255 ? 58.990 19.466 35.401 1.000 43.459 235 ALA B O 1
ATOM 5565 N N . ALA B 1 256 ? 59.694 17.364 34.974 1.000 37.195 236 ALA B N 1
ATOM 5566 C CA . ALA B 1 256 ? 58.437 16.734 35.344 1.000 36.837 236 ALA B CA 1
ATOM 5567 C C . ALA B 1 256 ? 58.132 16.971 36.824 1.000 37.103 236 ALA B C 1
ATOM 5568 O O . ALA B 1 256 ? 56.984 17.244 37.177 1.000 37.530 236 ALA B O 1
ATOM 5570 N N . TYR B 1 257 ? 59.158 16.870 37.685 1.000 34.386 237 TYR B N 1
ATOM 5571 C CA . TYR B 1 257 ? 58.968 17.068 39.113 1.000 34.513 237 TYR B CA 1
ATOM 5572 C C . TYR B 1 257 ? 58.407 18.469 39.363 1.000 35.987 237 TYR B C 1
ATOM 5573 O O . TYR B 1 257 ? 57.451 18.633 40.117 1.000 38.754 237 TYR B O 1
ATOM 5582 N N . ASN B 1 258 ? 58.996 19.474 38.712 1.000 35.670 238 ASN B N 1
ATOM 5583 C CA . ASN B 1 258 ? 58.674 20.867 38.975 1.000 34.925 238 ASN B CA 1
ATOM 5584 C C . ASN B 1 258 ? 57.257 21.160 38.487 1.000 34.122 238 ASN B C 1
ATOM 5585 O O . ASN B 1 258 ? 56.501 21.848 39.167 1.000 37.147 238 ASN B O 1
ATOM 5590 N N . GLN B 1 259 ? 56.905 20.624 37.313 1.000 35.290 239 GLN B N 1
ATOM 5591 C CA . GLN B 1 259 ? 55.570 20.786 36.762 1.000 36.955 239 GLN B CA 1
ATOM 5592 C C . GLN B 1 259 ? 54.551 20.174 37.722 1.000 37.918 239 GLN B C 1
ATOM 5593 O O . GLN B 1 259 ? 53.555 20.808 38.058 1.000 35.716 239 GLN B O 1
ATOM 5599 N N . TYR B 1 260 ? 54.847 18.950 38.177 1.000 38.593 240 TYR B N 1
ATOM 5600 C CA . TYR B 1 260 ? 53.989 18.188 39.074 1.000 38.649 240 TYR B CA 1
ATOM 5601 C C . TYR B 1 260 ? 53.707 18.980 40.352 1.000 36.626 240 TYR B C 1
ATOM 5602 O O . TYR B 1 260 ? 52.610 18.916 40.894 1.000 34.343 240 TYR B O 1
ATOM 5611 N N . PHE B 1 261 ? 54.698 19.722 40.856 1.000 37.326 241 PHE B N 1
ATOM 5612 C CA . PHE B 1 261 ? 54.522 20.382 42.138 1.000 36.507 241 PHE B CA 1
ATOM 5613 C C . PHE B 1 261 ? 54.266 21.877 41.975 1.000 33.753 241 PHE B C 1
ATOM 5614 O O . PHE B 1 261 ? 54.272 22.601 42.967 1.000 34.121 241 PHE B O 1
ATOM 5622 N N . SER B 1 262 ? 53.984 22.316 40.742 1.000 33.341 242 SER B N 1
ATOM 5623 C CA . SER B 1 262 ? 53.745 23.719 40.466 1.000 35.640 242 SER B CA 1
ATOM 5624 C C . SER B 1 262 ? 52.291 24.054 40.786 1.000 37.451 242 SER B C 1
ATOM 5625 O O . SER B 1 262 ? 51.450 23.161 40.869 1.000 35.830 242 SER B O 1
ATOM 5628 N N . SER B 1 263 ? 52.037 25.351 40.994 1.000 39.101 243 SER B N 1
ATOM 5629 C CA . SER B 1 263 ? 50.697 25.896 41.112 1.000 37.747 243 SER B CA 1
ATOM 5630 C C . SER B 1 263 ? 50.787 27.410 40.973 1.000 39.695 243 SER B C 1
ATOM 5631 O O . SER B 1 263 ? 51.861 27.970 41.138 1.000 39.681 243 SER B O 1
ATOM 5634 N N . ASN B 1 264 ? 49.657 28.061 40.671 1.000 41.118 244 ASN B N 1
ATOM 5635 C CA . ASN B 1 264 ? 49.593 29.517 40.632 1.000 40.911 244 ASN B CA 1
ATOM 5636 C C . ASN B 1 264 ? 48.152 29.955 40.871 1.000 39.314 244 ASN B C 1
ATOM 5637 O O . ASN B 1 264 ? 47.258 29.117 40.975 1.000 37.770 244 ASN B O 1
ATOM 5642 N N . SER B 1 265 ? 47.924 31.270 40.909 1.000 40.778 245 SER B N 1
ATOM 5643 C CA . SER B 1 265 ? 46.614 31.798 41.269 1.000 44.486 245 SER B CA 1
ATOM 5644 C C . SER B 1 265 ? 45.547 31.431 40.238 1.000 42.810 245 SER B C 1
ATOM 5645 O O . SER B 1 265 ? 44.374 31.399 40.579 1.000 46.262 245 SER B O 1
ATOM 5648 N N . ASN B 1 266 ? 45.943 31.120 39.000 1.000 44.494 246 ASN B N 1
ATOM 5649 C CA . ASN B 1 266 ? 44.988 30.773 37.962 1.000 45.541 246 ASN B CA 1
ATOM 5650 C C . ASN B 1 266 ? 44.899 29.261 37.745 1.000 45.792 246 ASN B C 1
ATOM 5651 O O . ASN B 1 266 ? 44.193 28.822 36.843 1.000 50.689 246 ASN B O 1
ATOM 5656 N N . GLU B 1 267 ? 45.602 28.462 38.554 1.000 43.026 247 GLU B N 1
ATOM 5657 C CA . GLU B 1 267 ? 45.561 27.014 38.417 1.000 44.107 247 GLU B CA 1
ATOM 5658 C C . GLU B 1 267 ? 46.196 26.400 39.663 1.000 38.664 247 GLU B C 1
ATOM 5659 O O . GLU B 1 267 ? 47.408 26.238 39.724 1.000 37.163 247 GLU B O 1
ATOM 5665 N N . PHE B 1 268 ? 45.382 26.097 40.680 1.000 36.253 248 PHE B N 1
ATOM 5666 C CA . PHE B 1 268 ? 45.923 25.579 41.929 1.000 34.567 248 PHE B CA 1
ATOM 5667 C C . PHE B 1 268 ? 45.026 24.524 42.571 1.000 32.527 248 PHE B C 1
ATOM 5668 O O . PHE B 1 268 ? 45.525 23.601 43.195 1.000 29.727 248 PHE B O 1
ATOM 5676 N N . VAL B 1 269 ? 43.705 24.663 42.450 1.000 30.553 249 VAL B N 1
ATOM 5677 C CA . VAL B 1 269 ? 42.813 23.872 43.273 1.000 30.013 249 VAL B CA 1
ATOM 5678 C C . VAL B 1 269 ? 42.965 22.391 42.938 1.000 28.641 249 VAL B C 1
ATOM 5679 O O . VAL B 1 269 ? 42.779 21.562 43.812 1.000 28.142 249 VAL B O 1
ATOM 5683 N N . PHE B 1 270 ? 43.316 22.056 41.694 1.000 30.257 250 PHE B N 1
ATOM 5684 C CA . PHE B 1 270 ? 43.463 20.665 41.301 1.000 31.013 250 PHE B CA 1
ATOM 5685 C C . PHE B 1 270 ? 44.904 20.166 41.441 1.000 31.622 250 PHE B C 1
ATOM 5686 O O . PHE B 1 270 ? 45.196 19.044 41.054 1.000 34.679 250 PHE B O 1
ATOM 5694 N N . THR B 1 271 ? 45.801 20.960 42.027 1.000 32.969 251 THR B N 1
ATOM 5695 C CA . THR B 1 271 ? 47.208 20.587 42.088 1.000 31.836 251 THR B CA 1
ATOM 5696 C C . THR B 1 271 ? 47.514 19.874 43.401 1.000 34.291 251 THR B C 1
ATOM 5697 O O . THR B 1 271 ? 46.727 19.934 44.340 1.000 36.236 251 THR B O 1
ATOM 5701 N N . ASP B 1 272 ? 48.693 19.246 43.465 1.000 33.033 252 ASP B N 1
ATOM 5702 C CA . ASP B 1 272 ? 49.107 18.477 44.627 1.000 34.265 252 ASP B CA 1
ATOM 5703 C C . ASP B 1 272 ? 49.675 19.410 45.689 1.000 32.882 252 ASP B C 1
ATOM 5704 O O . ASP B 1 272 ? 49.296 19.331 46.855 1.000 34.872 252 ASP B O 1
ATOM 5709 N N . ALA B 1 273 ? 50.594 20.286 45.270 1.000 33.624 253 ALA B N 1
ATOM 5710 C CA . ALA B 1 273 ? 51.356 21.105 46.196 1.000 33.745 253 ALA B CA 1
ATOM 5711 C C . ALA B 1 273 ? 50.447 22.049 46.974 1.000 34.867 253 ALA B C 1
ATOM 5712 O O . ALA B 1 273 ? 50.708 22.325 48.144 1.000 34.698 253 ALA B O 1
ATOM 5714 N N . PHE B 1 274 ? 49.387 22.551 46.333 1.000 33.876 254 PHE B N 1
ATOM 5715 C CA . PHE B 1 274 ? 48.539 23.524 46.991 1.000 30.938 254 PHE B CA 1
ATOM 5716 C C . PHE B 1 274 ? 47.967 22.939 48.278 1.000 31.634 254 PHE B C 1
ATOM 5717 O O . PHE B 1 274 ? 47.753 23.666 49.246 1.000 30.436 254 PHE B O 1
ATOM 5725 N N . TRP B 1 275 ? 47.700 21.629 48.269 1.000 31.558 255 TRP B N 1
ATOM 5726 C CA . TRP B 1 275 ? 47.055 20.960 49.387 1.000 31.896 255 TRP B CA 1
ATOM 5727 C C . TRP B 1 275 ? 48.075 20.303 50.314 1.000 31.573 255 TRP B C 1
ATOM 5728 O O . TRP B 1 275 ? 47.917 20.354 51.536 1.000 30.684 255 TRP B O 1
ATOM 5739 N N . PHE B 1 276 ? 49.097 19.673 49.723 1.000 33.257 256 PHE B N 1
ATOM 5740 C CA . PHE B 1 276 ? 50.032 18.837 50.462 1.000 33.965 256 PHE B CA 1
ATOM 5741 C C . PHE B 1 276 ? 51.115 19.683 51.132 1.000 35.391 256 PHE B C 1
ATOM 5742 O O . PHE B 1 276 ? 51.607 19.310 52.194 1.000 34.163 256 PHE B O 1
ATOM 5750 N N . ASP B 1 277 ? 51.491 20.819 50.531 1.000 34.656 257 ASP B N 1
ATOM 5751 C CA . ASP B 1 277 ? 52.480 21.675 51.165 1.000 35.076 257 ASP B CA 1
ATOM 5752 C C . ASP B 1 277 ? 51.929 22.127 52.518 1.000 36.349 257 ASP B C 1
ATOM 5753 O O . ASP B 1 277 ? 52.560 21.889 53.543 1.000 36.390 257 ASP B O 1
ATOM 5758 N N . PRO B 1 278 ? 50.725 22.736 52.604 1.000 34.171 258 PRO B N 1
ATOM 5759 C CA . PRO B 1 278 ? 50.126 23.045 53.903 1.000 34.428 258 PRO B CA 1
ATOM 5760 C C . PRO B 1 278 ? 50.124 21.874 54.887 1.000 36.214 258 PRO B C 1
ATOM 5761 O O . PRO B 1 278 ? 50.565 22.029 56.024 1.000 36.609 258 PRO B O 1
ATOM 5765 N N . VAL B 1 279 ? 49.635 20.702 54.452 1.000 36.086 259 VAL B N 1
ATOM 5766 C CA . VAL B 1 279 ? 49.477 19.578 55.361 1.000 37.433 259 VAL B CA 1
ATOM 5767 C C . VAL B 1 279 ? 50.855 19.112 55.841 1.000 38.328 259 VAL B C 1
ATOM 5768 O O . VAL B 1 279 ? 51.061 18.968 57.042 1.000 36.008 259 VAL B O 1
ATOM 5772 N N . LEU B 1 280 ? 51.801 18.907 54.915 1.000 36.841 260 LEU B N 1
ATOM 5773 C CA . LEU B 1 280 ? 53.021 18.172 55.223 1.000 39.418 260 LEU B CA 1
ATOM 5774 C C . LEU B 1 280 ? 54.188 19.093 55.589 1.000 40.869 260 LEU B C 1
ATOM 5775 O O . LEU B 1 280 ? 55.002 18.730 56.429 1.000 44.346 260 LEU B O 1
ATOM 5780 N N . LYS B 1 281 ? 54.284 20.265 54.951 1.000 43.665 261 LYS B N 1
ATOM 5781 C CA . LYS B 1 281 ? 55.389 21.181 55.186 1.000 43.647 261 LYS B CA 1
ATOM 5782 C C . LYS B 1 281 ? 54.932 22.398 55.989 1.000 42.966 261 LYS B C 1
ATOM 5783 O O . LYS B 1 281 ? 55.748 23.251 56.311 1.000 45.288 261 LYS B O 1
ATOM 5789 N N . GLY B 1 282 ? 53.631 22.494 56.288 1.000 42.022 262 GLY B N 1
ATOM 5790 C CA . GLY B 1 282 ? 53.104 23.617 57.051 1.000 41.299 262 GLY B CA 1
ATOM 5791 C C . GLY B 1 282 ? 53.246 24.967 56.344 1.000 39.911 262 GLY B C 1
ATOM 5792 O O . GLY B 1 282 ? 53.270 25.993 57.011 1.000 35.483 262 GLY B O 1
ATOM 5793 N N . ARG B 1 283 ? 53.296 24.972 55.004 1.000 40.326 263 ARG B N 1
ATOM 5794 C CA . ARG B 1 283 ? 53.354 26.217 54.251 1.000 42.806 263 ARG B CA 1
ATOM 5795 C C . ARG B 1 283 ? 52.505 26.098 52.984 1.000 39.934 263 ARG B C 1
ATOM 5796 O O . ARG B 1 283 ? 52.485 25.051 52.341 1.000 38.969 263 ARG B O 1
ATOM 5804 N N . TYR B 1 284 ? 51.790 27.181 52.643 1.000 39.180 264 TYR B N 1
ATOM 5805 C CA . TYR B 1 284 ? 51.186 27.327 51.328 1.000 36.671 264 TYR B CA 1
ATOM 5806 C C . TYR B 1 284 ? 52.286 27.566 50.303 1.000 36.686 264 TYR B C 1
ATOM 5807 O O . TYR B 1 284 ? 53.386 27.960 50.674 1.000 37.727 264 TYR B O 1
ATOM 5816 N N . PRO B 1 285 ? 52.034 27.325 48.994 1.000 37.016 265 PRO B N 1
ATOM 5817 C CA . PRO B 1 285 ? 52.890 27.862 47.935 1.000 38.561 265 PRO B CA 1
ATOM 5818 C C . PRO B 1 285 ? 52.995 29.383 48.024 1.000 42.926 265 PRO B C 1
ATOM 5819 O O . PRO B 1 285 ? 52.035 30.047 48.407 1.000 44.773 265 PRO B O 1
ATOM 5823 N N . LYS B 1 286 ? 54.154 29.929 47.640 1.000 47.604 266 LYS B N 1
ATOM 5824 C CA . LYS B 1 286 ? 54.481 31.311 47.947 1.000 50.422 266 LYS B CA 1
ATOM 5825 C C . LYS B 1 286 ? 53.461 32.267 47.329 1.000 48.462 266 LYS B C 1
ATOM 5826 O O . LYS B 1 286 ? 53.186 33.317 47.904 1.000 52.997 266 LYS B O 1
ATOM 5832 N N . TRP B 1 287 ? 52.883 31.902 46.179 1.000 45.451 267 TRP B N 1
ATOM 5833 C CA . TRP B 1 287 ? 52.008 32.805 45.445 1.000 47.016 267 TRP B CA 1
ATOM 5834 C C . TRP B 1 287 ? 50.798 33.216 46.287 1.000 49.396 267 TRP B C 1
ATOM 5835 O O . TRP B 1 287 ? 50.235 34.288 46.058 1.000 50.235 267 TRP B O 1
ATOM 5846 N N . VAL B 1 288 ? 50.394 32.360 47.238 1.000 48.686 268 VAL B N 1
ATOM 5847 C CA . VAL B 1 288 ? 49.199 32.586 48.042 1.000 50.883 268 VAL B CA 1
ATOM 5848 C C . VAL B 1 288 ? 49.371 33.838 48.900 1.000 55.065 268 VAL B C 1
ATOM 5849 O O . VAL B 1 288 ? 48.437 34.627 49.020 1.000 58.911 268 VAL B O 1
ATOM 5853 N N . THR B 1 289 ? 50.563 34.022 49.486 1.000 58.055 269 THR B N 1
ATOM 5854 C CA . THR B 1 289 ? 50.800 35.127 50.405 1.000 56.898 269 THR B CA 1
ATOM 5855 C C . THR B 1 289 ? 50.799 36.471 49.673 1.000 56.669 269 THR B C 1
ATOM 5856 O O . THR B 1 289 ? 50.661 37.504 50.314 1.000 58.370 269 THR B O 1
ATOM 5860 N N . TYR B 1 290 ? 50.934 36.459 48.341 1.000 58.476 270 TYR B N 1
ATOM 5861 C CA . TYR B 1 290 ? 50.983 37.684 47.557 1.000 60.383 270 TYR B CA 1
ATOM 5862 C C . TYR B 1 290 ? 49.598 38.112 47.075 1.000 59.879 270 TYR B C 1
ATOM 5863 O O . TYR B 1 290 ? 49.438 39.253 46.653 1.000 57.293 270 TYR B O 1
ATOM 5872 N N . ILE B 1 291 ? 48.610 37.209 47.128 1.000 61.038 271 ILE B N 1
ATOM 5873 C CA . ILE B 1 291 ? 47.271 37.504 46.635 1.000 65.938 271 ILE B CA 1
ATOM 5874 C C . ILE B 1 291 ? 46.573 38.439 47.623 1.000 65.787 271 ILE B C 1
ATOM 5875 O O . ILE B 1 291 ? 46.756 38.313 48.831 1.000 66.220 271 ILE B O 1
ATOM 5880 N N . ASN B 1 292 ? 45.794 39.390 47.087 1.000 67.603 272 ASN B N 1
ATOM 5881 C CA . ASN B 1 292 ? 45.059 40.346 47.904 1.000 73.765 272 ASN B CA 1
ATOM 5882 C C . ASN B 1 292 ? 43.645 40.557 47.351 1.000 71.384 272 ASN B C 1
ATOM 5883 O O . ASN B 1 292 ? 43.021 41.581 47.623 1.000 69.299 272 ASN B O 1
ATOM 5888 N N . ASN B 1 293 ? 43.123 39.570 46.610 1.000 66.481 273 ASN B N 1
ATOM 5889 C CA . ASN B 1 293 ? 41.776 39.649 46.066 1.000 62.226 273 ASN B CA 1
ATOM 5890 C C . ASN B 1 293 ? 40.805 40.001 47.185 1.000 60.102 273 ASN B C 1
ATOM 5891 O O . ASN B 1 293 ? 41.124 39.867 48.368 1.000 60.387 273 ASN B O 1
ATOM 5896 N N . VAL B 1 294 ? 39.617 40.462 46.781 1.000 59.943 274 VAL B N 1
ATOM 5897 C CA . VAL B 1 294 ? 38.615 40.928 47.724 1.000 56.677 274 VAL B CA 1
ATOM 5898 C C . VAL B 1 294 ? 38.215 39.745 48.602 1.000 49.855 274 VAL B C 1
ATOM 5899 O O . VAL B 1 294 ? 37.795 38.703 48.097 1.000 45.182 274 VAL B O 1
ATOM 5903 N N . SER B 1 295 ? 38.405 39.902 49.916 1.000 45.776 275 SER B N 1
ATOM 5904 C CA . SER B 1 295 ? 37.854 38.978 50.890 1.000 43.059 275 SER B CA 1
ATOM 5905 C C . SER B 1 295 ? 38.709 37.719 51.017 1.000 41.079 275 SER B C 1
ATOM 5906 O O . SER B 1 295 ? 38.205 36.685 51.454 1.000 38.868 275 SER B O 1
ATOM 5909 N N . MET B 1 296 ? 39.990 37.802 50.643 1.000 40.463 276 MET B N 1
ATOM 5910 C CA . MET B 1 296 ? 40.914 36.713 50.920 1.000 41.926 276 MET B CA 1
ATOM 5911 C C . MET B 1 296 ? 40.846 36.404 52.412 1.000 41.866 276 MET B C 1
ATOM 5912 O O . MET B 1 296 ? 40.767 37.328 53.215 1.000 46.123 276 MET B O 1
ATOM 5917 N N . PRO B 1 297 ? 40.874 35.120 52.839 1.000 39.130 277 PRO B N 1
ATOM 5918 C CA . PRO B 1 297 ? 40.973 34.791 54.262 1.000 40.700 277 PRO B CA 1
ATOM 5919 C C . PRO B 1 297 ? 42.330 35.218 54.828 1.000 41.953 277 PRO B C 1
ATOM 5920 O O . PRO B 1 297 ? 43.294 35.354 54.078 1.000 41.460 277 PRO B O 1
ATOM 5924 N N . ILE B 1 298 ? 42.387 35.446 56.146 1.000 45.703 278 ILE B N 1
ATOM 5925 C CA . ILE B 1 298 ? 43.637 35.771 56.821 1.000 47.849 278 ILE B CA 1
ATOM 5926 C C . ILE B 1 298 ? 44.287 34.470 57.286 1.000 43.593 278 ILE B C 1
ATOM 5927 O O . ILE B 1 298 ? 43.712 33.723 58.068 1.000 43.956 278 ILE B O 1
ATOM 5932 N N . ILE B 1 299 ? 45.494 34.213 56.784 1.000 44.538 279 ILE B N 1
ATOM 5933 C CA . ILE B 1 299 ? 46.212 32.979 57.057 1.000 43.182 279 ILE B CA 1
ATOM 5934 C C . ILE B 1 299 ? 47.317 33.289 58.066 1.000 43.012 279 ILE B C 1
ATOM 5935 O O . ILE B 1 299 ? 48.221 34.056 57.758 1.000 39.668 279 ILE B O 1
ATOM 5940 N N . THR B 1 300 ? 47.233 32.689 59.263 1.000 46.409 280 THR B N 1
ATOM 5941 C CA . THR B 1 300 ? 48.160 32.976 60.351 1.000 45.271 280 THR B CA 1
ATOM 5942 C C . THR B 1 300 ? 49.168 31.837 60.513 1.000 47.315 280 THR B C 1
ATOM 5943 O O . THR B 1 300 ? 48.929 30.717 60.069 1.000 47.232 280 THR B O 1
ATOM 5947 N N . LYS B 1 301 ? 50.285 32.131 61.190 1.000 47.641 281 LYS B N 1
ATOM 5948 C CA . LYS B 1 301 ? 51.292 31.133 61.510 1.000 49.818 281 LYS B CA 1
ATOM 5949 C C . LYS B 1 301 ? 50.676 30.006 62.336 1.000 45.894 281 LYS B C 1
ATOM 5950 O O . LYS B 1 301 ? 51.031 28.843 62.155 1.000 45.840 281 LYS B O 1
ATOM 5956 N N . GLU B 1 302 ? 49.761 30.360 63.244 1.000 44.491 282 GLU B N 1
ATOM 5957 C CA . GLU B 1 302 ? 49.106 29.382 64.096 1.000 48.848 282 GLU B CA 1
ATOM 5958 C C . GLU B 1 302 ? 48.228 28.447 63.269 1.000 47.826 282 GLU B C 1
ATOM 5959 O O . GLU B 1 302 ? 48.152 27.260 63.577 1.000 47.934 282 GLU B O 1
ATOM 5965 N N . ASP B 1 303 ? 47.535 29.009 62.265 1.000 43.815 283 ASP B N 1
ATOM 5966 C CA . ASP B 1 303 ? 46.743 28.236 61.317 1.000 42.520 283 ASP B CA 1
ATOM 5967 C C . ASP B 1 303 ? 47.614 27.156 60.675 1.000 42.091 283 ASP B C 1
ATOM 5968 O O . ASP B 1 303 ? 47.198 26.004 60.578 1.000 40.353 283 ASP B O 1
ATOM 5973 N N . MET B 1 304 ? 48.817 27.542 60.227 1.000 40.342 284 MET B N 1
ATOM 5974 C CA . MET B 1 304 ? 49.679 26.646 59.475 1.000 42.265 284 MET B CA 1
ATOM 5975 C C . MET B 1 304 ? 50.208 25.534 60.380 1.000 44.470 284 MET B C 1
ATOM 5976 O O . MET B 1 304 ? 50.372 24.403 59.930 1.000 45.790 284 MET B O 1
ATOM 5981 N N . GLU B 1 305 ? 50.438 25.855 61.659 1.000 45.688 285 GLU B N 1
ATOM 5982 C CA . GLU B 1 305 ? 50.828 24.864 62.653 1.000 47.400 285 GLU B CA 1
ATOM 5983 C C . GLU B 1 305 ? 49.662 23.921 62.946 1.000 43.873 285 GLU B C 1
ATOM 5984 O O . GLU B 1 305 ? 49.864 22.720 63.110 1.000 41.625 285 GLU B O 1
ATOM 5990 N N . LEU B 1 306 ? 48.440 24.463 63.015 1.000 41.403 286 LEU B N 1
ATOM 5991 C CA . LEU B 1 306 ? 47.262 23.625 63.178 1.000 40.638 286 LEU B CA 1
ATOM 5992 C C . LEU B 1 306 ? 47.125 22.679 61.983 1.000 37.808 286 LEU B C 1
ATOM 5993 O O . LEU B 1 306 ? 46.928 21.483 62.146 1.000 35.360 286 LEU B O 1
ATOM 5998 N N . ILE B 1 307 ? 47.233 23.228 60.775 1.000 36.396 287 ILE B N 1
ATOM 5999 C CA . ILE B 1 307 ? 47.056 22.446 59.563 1.000 36.964 287 ILE B CA 1
ATOM 6000 C C . ILE B 1 307 ? 48.054 21.287 59.519 1.000 38.679 287 ILE B C 1
ATOM 6001 O O . ILE B 1 307 ? 47.690 20.179 59.125 1.000 37.861 287 ILE B O 1
ATOM 6006 N N . SER B 1 308 ? 49.302 21.535 59.944 1.000 39.933 288 SER B N 1
ATOM 6007 C CA . SER B 1 308 ? 50.385 20.590 59.707 1.000 41.078 288 SER B CA 1
ATOM 6008 C C . SER B 1 308 ? 50.624 19.676 60.909 1.000 41.142 288 SER B C 1
ATOM 6009 O O . SER B 1 308 ? 51.766 19.428 61.260 1.000 38.077 288 SER B O 1
ATOM 6012 N N . GLN B 1 309 ? 49.558 19.135 61.511 1.000 42.949 289 GLN B N 1
ATOM 6013 C CA . GLN B 1 309 ? 49.717 18.096 62.511 1.000 43.575 289 GLN B CA 1
ATOM 6014 C C . GLN B 1 309 ? 50.489 16.942 61.882 1.000 44.833 289 GLN B C 1
ATOM 6015 O O . GLN B 1 309 ? 50.395 16.731 60.676 1.000 46.801 289 GLN B O 1
ATOM 6021 N N . PRO B 1 310 ? 51.314 16.199 62.655 1.000 41.654 290 PRO B N 1
ATOM 6022 C CA . PRO B 1 310 ? 51.983 15.012 62.127 1.000 41.635 290 PRO B CA 1
ATOM 6023 C C . PRO B 1 310 ? 50.965 13.970 61.674 1.000 39.853 290 PRO B C 1
ATOM 6024 O O . PRO B 1 310 ? 50.032 13.640 62.409 1.000 41.524 290 PRO B O 1
ATOM 6028 N N . ILE B 1 311 ? 51.143 13.460 60.452 1.000 36.317 291 ILE B N 1
ATOM 6029 C CA . ILE B 1 311 ? 50.334 12.349 59.985 1.000 37.384 291 ILE B CA 1
ATOM 6030 C C . ILE B 1 311 ? 51.260 11.212 59.567 1.000 36.858 291 ILE B C 1
ATOM 6031 O O . ILE B 1 311 ? 52.464 11.398 59.432 1.000 36.832 291 ILE B O 1
ATOM 6036 N N . ASP B 1 312 ? 50.662 10.040 59.346 1.000 36.597 292 ASP B N 1
ATOM 6037 C CA . ASP B 1 312 ? 51.389 8.793 59.203 1.000 35.994 292 ASP B CA 1
ATOM 6038 C C . ASP B 1 312 ? 51.558 8.406 57.738 1.000 37.673 292 ASP B C 1
ATOM 6039 O O . ASP B 1 312 ? 52.525 7.729 57.393 1.000 39.595 292 ASP B O 1
ATOM 6044 N N . PHE B 1 313 ? 50.620 8.807 56.870 1.000 36.528 293 PHE B N 1
ATOM 6045 C CA . PHE B 1 313 ? 50.758 8.478 55.460 1.000 35.457 293 PHE B CA 1
ATOM 6046 C C . PHE B 1 313 ? 50.106 9.527 54.557 1.000 36.140 293 PHE B C 1
ATOM 6047 O O . PHE B 1 313 ? 49.188 10.249 54.955 1.000 33.451 293 PHE B O 1
ATOM 6055 N N . VAL B 1 314 ? 50.617 9.582 53.323 1.000 34.087 294 VAL B N 1
ATOM 6056 C CA . VAL B 1 314 ? 50.015 10.340 52.242 1.000 35.116 294 VAL B CA 1
ATOM 6057 C C . VAL B 1 314 ? 49.176 9.377 51.413 1.000 35.867 294 VAL B C 1
ATOM 6058 O O . VAL B 1 314 ? 49.661 8.320 51.016 1.000 34.951 294 VAL B O 1
ATOM 6062 N N . GLY B 1 315 ? 47.914 9.747 51.180 1.000 32.758 295 GLY B N 1
ATOM 6063 C CA . GLY B 1 315 ? 47.069 9.018 50.255 1.000 32.328 295 GLY B CA 1
ATOM 6064 C C . GLY B 1 315 ? 47.163 9.636 48.863 1.000 30.665 295 GLY B C 1
ATOM 6065 O O . GLY B 1 315 ? 47.083 10.850 48.723 1.000 30.324 295 GLY B O 1
ATOM 6066 N N . LEU B 1 316 ? 47.370 8.795 47.850 1.000 29.294 296 LEU B N 1
ATOM 6067 C CA . LEU B 1 316 ? 47.284 9.225 46.467 1.000 29.810 296 LEU B CA 1
ATOM 6068 C C . LEU B 1 316 ? 46.181 8.428 45.775 1.000 29.350 296 LEU B C 1
ATOM 6069 O O . LEU B 1 316 ? 46.192 7.203 45.780 1.000 26.898 296 LEU B O 1
ATOM 6074 N N . ASN B 1 317 ? 45.222 9.156 45.202 1.000 31.400 297 ASN B N 1
ATOM 6075 C CA . ASN B 1 317 ? 44.270 8.598 44.261 1.000 31.541 297 ASN B CA 1
ATOM 6076 C C . ASN B 1 317 ? 44.802 8.861 42.859 1.000 29.465 297 ASN B C 1
ATOM 6077 O O . ASN B 1 317 ? 44.825 10.008 42.421 1.000 29.009 297 ASN B O 1
ATOM 6082 N N . ILE B 1 318 ? 45.280 7.802 42.189 1.000 31.351 298 ILE B N 1
ATOM 6083 C CA . ILE B 1 318 ? 45.882 7.940 40.875 1.000 30.550 298 ILE B CA 1
ATOM 6084 C C . ILE B 1 318 ? 45.132 7.037 39.903 1.000 35.145 298 ILE B C 1
ATOM 6085 O O . ILE B 1 318 ? 44.992 5.839 40.141 1.000 36.028 298 ILE B O 1
ATOM 6090 N N . TYR B 1 319 ? 44.622 7.651 38.827 1.000 35.617 299 TYR B N 1
ATOM 6091 C CA . TYR B 1 319 ? 43.973 6.928 37.746 1.000 34.410 299 TYR B CA 1
ATOM 6092 C C . TYR B 1 319 ? 44.812 7.032 36.478 1.000 33.110 299 TYR B C 1
ATOM 6093 O O . TYR B 1 319 ? 44.971 6.049 35.754 1.000 32.639 299 TYR B O 1
ATOM 6102 N N . ASN B 1 320 ? 45.333 8.232 36.218 1.000 35.133 300 ASN B N 1
ATOM 6103 C CA . ASN B 1 320 ? 46.208 8.446 35.082 1.000 36.393 300 ASN B CA 1
ATOM 6104 C C . ASN B 1 320 ? 47.077 9.666 35.359 1.000 36.215 300 ASN B C 1
ATOM 6105 O O . ASN B 1 320 ? 46.916 10.344 36.373 1.000 36.391 300 ASN B O 1
ATOM 6110 N N . GLY B 1 321 ? 48.033 9.891 34.458 1.000 34.961 301 GLY B N 1
ATOM 6111 C CA . GLY B 1 321 ? 48.889 11.059 34.505 1.000 34.926 301 GLY B CA 1
ATOM 6112 C C . GLY B 1 321 ? 48.945 11.720 33.136 1.000 37.461 301 GLY B C 1
ATOM 6113 O O . GLY B 1 321 ? 48.138 11.418 32.256 1.000 35.881 301 GLY B O 1
ATOM 6114 N N . LYS B 1 322 ? 49.905 12.626 32.975 1.000 39.484 302 LYS B N 1
ATOM 6115 C CA . LYS B 1 322 ? 50.094 13.318 31.714 1.000 42.231 302 LYS B CA 1
ATOM 6116 C C . LYS B 1 322 ? 51.576 13.256 31.364 1.000 39.180 302 LYS B C 1
ATOM 6117 O O . LYS B 1 322 ? 52.435 13.314 32.250 1.000 35.680 302 LYS B O 1
ATOM 6123 N N . TYR B 1 323 ? 51.840 13.088 30.067 1.000 35.162 303 TYR B N 1
ATOM 6124 C CA . TYR B 1 323 ? 53.195 13.054 29.549 1.000 38.283 303 TYR B CA 1
ATOM 6125 C C . TYR B 1 323 ? 53.640 14.493 29.306 1.000 39.732 303 TYR B C 1
ATOM 6126 O O . TYR B 1 323 ? 52.897 15.295 28.741 1.000 40.557 303 TYR B O 1
ATOM 6135 N N . VAL B 1 324 ? 54.846 14.816 29.780 1.000 40.659 304 VAL B N 1
ATOM 6136 C CA . VAL B 1 324 ? 55.412 16.138 29.597 1.000 43.208 304 VAL B CA 1
ATOM 6137 C C . VAL B 1 324 ? 56.639 16.018 28.699 1.000 46.920 304 VAL B C 1
ATOM 6138 O O . VAL B 1 324 ? 57.219 14.939 28.573 1.000 47.042 304 VAL B O 1
ATOM 6142 N N . ASN B 1 325 ? 56.989 17.142 28.059 1.000 47.994 305 ASN B N 1
ATOM 6143 C CA . ASN B 1 325 ? 58.218 17.276 27.294 1.000 47.360 305 ASN B CA 1
ATOM 6144 C C . ASN B 1 325 ? 59.369 17.567 28.258 1.000 48.915 305 ASN B C 1
ATOM 6145 O O . ASN B 1 325 ? 59.185 17.618 29.476 1.000 48.505 305 ASN B O 1
ATOM 6150 N N . GLU B 1 326 ? 60.555 17.796 27.692 1.000 48.737 306 GLU B N 1
ATOM 6151 C CA . GLU B 1 326 ? 61.757 18.001 28.481 1.000 52.651 306 GLU B CA 1
ATOM 6152 C C . GLU B 1 326 ? 61.706 19.325 29.250 1.000 51.118 306 GLU B C 1
ATOM 6153 O O . GLU B 1 326 ? 62.484 19.503 30.179 1.000 51.421 306 GLU B O 1
ATOM 6159 N N . ASP B 1 327 ? 60.814 20.253 28.876 1.000 50.656 307 ASP B N 1
ATOM 6160 C CA . ASP B 1 327 ? 60.666 21.502 29.616 1.000 50.736 307 ASP B CA 1
ATOM 6161 C C . ASP B 1 327 ? 59.512 21.419 30.615 1.000 49.756 307 ASP B C 1
ATOM 6162 O O . ASP B 1 327 ? 59.287 22.359 31.369 1.000 48.940 307 ASP B O 1
ATOM 6167 N N . GLY B 1 328 ? 58.769 20.308 30.622 1.000 51.252 308 GLY B N 1
ATOM 6168 C CA . GLY B 1 328 ? 57.649 20.161 31.539 1.000 50.508 308 GLY B CA 1
ATOM 6169 C C . GLY B 1 328 ? 56.328 20.650 30.947 1.000 49.698 308 GLY B C 1
ATOM 6170 O O . GLY B 1 328 ? 55.305 20.639 31.626 1.000 52.624 308 GLY B O 1
ATOM 6171 N N . GLY B 1 329 ? 56.351 21.068 29.678 1.000 50.101 309 GLY B N 1
ATOM 6172 C CA . GLY B 1 329 ? 55.131 21.374 28.952 1.000 50.136 309 GLY B CA 1
ATOM 6173 C C . GLY B 1 329 ? 54.377 20.093 28.611 1.000 51.451 309 GLY B C 1
ATOM 6174 O O . GLY B 1 329 ? 54.974 19.024 28.517 1.000 50.794 309 GLY B O 1
ATOM 6175 N N . ILE B 1 330 ? 53.062 20.207 28.425 1.000 52.854 310 ILE B N 1
ATOM 6176 C CA . ILE B 1 330 ? 52.237 19.028 28.242 1.000 57.941 310 ILE B CA 1
ATOM 6177 C C . ILE B 1 330 ? 52.365 18.570 26.792 1.000 55.392 310 ILE B C 1
ATOM 6178 O O . ILE B 1 330 ? 52.171 19.364 25.878 1.000 60.894 310 ILE B O 1
ATOM 6183 N N . LEU B 1 331 ? 52.754 17.301 26.610 1.000 54.502 311 LEU B N 1
ATOM 6184 C CA . LEU B 1 331 ? 52.809 16.669 25.302 1.000 56.517 311 LEU B CA 1
ATOM 6185 C C . LEU B 1 331 ? 51.388 16.386 24.833 1.000 61.155 311 LEU B C 1
ATOM 6186 O O . LEU B 1 331 ? 50.494 16.175 25.651 1.000 61.757 311 LEU B O 1
ATOM 6191 N N . GLN B 1 332 ? 51.205 16.362 23.509 1.000 65.636 312 GLN B N 1
ATOM 6192 C CA . GLN B 1 332 ? 49.922 16.030 22.915 1.000 65.850 312 GLN B CA 1
ATOM 6193 C C . GLN B 1 332 ? 49.679 14.535 23.090 1.000 60.013 312 GLN B C 1
ATOM 6194 O O . GLN B 1 332 ? 50.598 13.738 22.932 1.000 57.274 312 GLN B O 1
ATOM 6200 N N . LYS B 1 333 ? 48.430 14.175 23.403 1.000 60.471 313 LYS B N 1
ATOM 6201 C CA . LYS B 1 333 ? 48.043 12.797 23.658 1.000 55.851 313 LYS B CA 1
ATOM 6202 C C . LYS B 1 333 ? 48.141 12.004 22.350 1.000 54.541 313 LYS B C 1
ATOM 6203 O O . LYS B 1 333 ? 47.670 12.455 21.307 1.000 56.144 313 LYS B O 1
ATOM 6209 N N . LYS B 1 334 ? 48.780 10.827 22.406 1.000 50.693 314 LYS B N 1
ATOM 6210 C CA . LYS B 1 334 ? 48.981 9.991 21.233 1.000 49.708 314 LYS B CA 1
ATOM 6211 C C . LYS B 1 334 ? 47.629 9.637 20.622 1.000 48.083 314 LYS B C 1
ATOM 6212 O O . LYS B 1 334 ? 46.652 9.420 21.338 1.000 45.828 314 LYS B O 1
ATOM 6218 N N . GLN B 1 335 ? 47.601 9.543 19.291 1.000 41.924 315 GLN B N 1
ATOM 6219 C CA . GLN B 1 335 ? 46.396 9.214 18.556 1.000 40.934 315 GLN B CA 1
ATOM 6220 C C . GLN B 1 335 ? 45.966 7.779 18.877 1.000 40.561 315 GLN B C 1
ATOM 6221 O O . GLN B 1 335 ? 46.738 6.832 18.728 1.000 42.686 315 GLN B O 1
ATOM 6227 N N . GLY B 1 336 ? 44.714 7.629 19.317 1.000 37.945 316 GLY B N 1
ATOM 6228 C CA . GLY B 1 336 ? 44.141 6.327 19.621 1.000 37.560 316 GLY B CA 1
ATOM 6229 C C . GLY B 1 336 ? 44.753 5.684 20.864 1.000 35.577 316 GLY B C 1
ATOM 6230 O O . GLY B 1 336 ? 44.803 4.460 20.966 1.000 35.945 316 GLY B O 1
ATOM 6231 N N . VAL B 1 337 ? 45.230 6.514 21.796 1.000 37.162 317 VAL B N 1
ATOM 6232 C CA . VAL B 1 337 ? 45.832 6.021 23.027 1.000 40.119 317 VAL B CA 1
ATOM 6233 C C . VAL B 1 337 ? 44.838 5.093 23.726 1.000 38.663 317 VAL B C 1
ATOM 6234 O O . VAL B 1 337 ? 43.634 5.317 23.674 1.000 38.680 317 VAL B O 1
ATOM 6238 N N . PRO B 1 338 ? 45.287 4.017 24.412 1.000 41.909 318 PRO B N 1
ATOM 6239 C CA . PRO B 1 338 ? 44.365 3.203 25.207 1.000 39.443 318 PRO B CA 1
ATOM 6240 C C . PRO B 1 338 ? 43.672 4.065 26.261 1.000 38.508 318 PRO B C 1
ATOM 6241 O O . PRO B 1 338 ? 44.328 4.843 26.954 1.000 35.375 318 PRO B O 1
ATOM 6245 N N . ARG B 1 339 ? 42.344 3.935 26.359 1.000 36.104 319 ARG B N 1
ATOM 6246 C CA . ARG B 1 339 ? 41.573 4.753 27.280 1.000 35.707 319 ARG B CA 1
ATOM 6247 C C . ARG B 1 339 ? 40.563 3.877 28.015 1.000 33.440 319 ARG B C 1
ATOM 6248 O O . ARG B 1 339 ? 40.575 2.660 27.878 1.000 34.585 319 ARG B O 1
ATOM 6256 N N . THR B 1 340 ? 39.717 4.520 28.824 1.000 33.128 320 THR B N 1
ATOM 6257 C CA . THR B 1 340 ? 38.743 3.827 29.646 1.000 33.056 320 THR B CA 1
ATOM 6258 C C . THR B 1 340 ? 37.349 4.321 29.272 1.000 33.147 320 THR B C 1
ATOM 6259 O O . THR B 1 340 ? 37.204 5.232 28.457 1.000 36.988 320 THR B O 1
ATOM 6263 N N . ALA B 1 341 ? 36.332 3.727 29.903 1.000 32.354 321 ALA B N 1
ATOM 6264 C CA . ALA B 1 341 ? 34.943 3.982 29.561 1.000 31.688 321 ALA B CA 1
ATOM 6265 C C . ALA B 1 341 ? 34.562 5.407 29.944 1.000 32.432 321 ALA B C 1
ATOM 6266 O O . ALA B 1 341 ? 33.624 5.966 29.392 1.000 34.385 321 ALA B O 1
ATOM 6268 N N . ILE B 1 342 ? 35.278 5.991 30.907 1.000 32.302 322 ILE B N 1
ATOM 6269 C CA . ILE B 1 342 ? 34.960 7.336 31.342 1.000 31.424 322 ILE B CA 1
ATOM 6270 C C . ILE B 1 342 ? 35.704 8.325 30.447 1.000 31.405 322 ILE B C 1
ATOM 6271 O O . ILE B 1 342 ? 35.466 9.525 30.529 1.000 32.136 322 ILE B O 1
ATOM 6276 N N . GLY B 1 343 ? 36.611 7.820 29.601 1.000 31.542 323 GLY B N 1
ATOM 6277 C CA . GLY B 1 343 ? 37.271 8.642 28.594 1.000 32.277 323 GLY B CA 1
ATOM 6278 C C . GLY B 1 343 ? 38.729 8.952 28.935 1.000 30.939 323 GLY B C 1
ATOM 6279 O O . GLY B 1 343 ? 39.444 9.515 28.115 1.000 33.279 323 GLY B O 1
ATOM 6280 N N . TRP B 1 344 ? 39.166 8.601 30.146 1.000 30.829 324 TRP B N 1
ATOM 6281 C CA . TRP B 1 344 ? 40.515 8.908 30.598 1.000 32.063 324 TRP B CA 1
ATOM 6282 C C . TRP B 1 344 ? 41.520 7.993 29.912 1.000 33.345 324 TRP B C 1
ATOM 6283 O O . TRP B 1 344 ? 41.206 6.836 29.624 1.000 32.996 324 TRP B O 1
ATOM 6294 N N . PRO B 1 345 ? 42.774 8.463 29.702 1.000 33.261 325 PRO B N 1
ATOM 6295 C CA . PRO B 1 345 ? 43.820 7.620 29.128 1.000 32.752 325 PRO B CA 1
ATOM 6296 C C . PRO B 1 345 ? 44.401 6.638 30.145 1.000 34.091 325 PRO B C 1
ATOM 6297 O O . PRO B 1 345 ? 44.370 6.891 31.358 1.000 30.894 325 PRO B O 1
ATOM 6301 N N . ILE B 1 346 ? 44.910 5.513 29.617 1.000 33.039 326 ILE B N 1
ATOM 6302 C CA . ILE B 1 346 ? 45.670 4.545 30.390 1.000 33.878 326 ILE B CA 1
ATOM 6303 C C . ILE B 1 346 ? 47.143 4.942 30.301 1.000 34.207 326 ILE B C 1
ATOM 6304 O O . ILE B 1 346 ? 47.691 5.018 29.207 1.000 32.281 326 ILE B O 1
ATOM 6309 N N . THR B 1 347 ? 47.735 5.272 31.458 1.000 33.836 327 THR B N 1
ATOM 6310 C CA . THR B 1 347 ? 49.101 5.761 31.556 1.000 33.830 327 THR B CA 1
ATOM 6311 C C . THR B 1 347 ? 49.762 5.065 32.739 1.000 32.373 327 THR B C 1
ATOM 6312 O O . THR B 1 347 ? 49.729 5.568 33.858 1.000 31.002 327 THR B O 1
ATOM 6316 N N . GLN B 1 348 ? 50.341 3.896 32.466 1.000 32.927 328 GLN B N 1
ATOM 6317 C CA . GLN B 1 348 ? 50.852 2.998 33.490 1.000 34.276 328 GLN B CA 1
ATOM 6318 C C . GLN B 1 348 ? 51.889 3.700 34.370 1.000 31.188 328 GLN B C 1
ATOM 6319 O O . GLN B 1 348 ? 51.889 3.510 35.581 1.000 33.700 328 GLN B O 1
ATOM 6325 N N . GLU B 1 349 ? 52.735 4.543 33.778 1.000 30.697 329 GLU B N 1
ATOM 6326 C CA . GLU B 1 349 ? 53.892 5.082 34.479 1.000 32.746 329 GLU B CA 1
ATOM 6327 C C . GLU B 1 349 ? 53.469 6.085 35.550 1.000 33.838 329 GLU B C 1
ATOM 6328 O O . GLU B 1 349 ? 54.280 6.465 36.388 1.000 37.257 329 GLU B O 1
ATOM 6334 N N . ALA B 1 350 ? 52.211 6.541 35.509 1.000 33.509 330 ALA B N 1
ATOM 6335 C CA . ALA B 1 350 ? 51.687 7.412 36.546 1.000 32.538 330 ALA B CA 1
ATOM 6336 C C . ALA B 1 350 ? 51.855 6.785 37.934 1.000 31.382 330 ALA B C 1
ATOM 6337 O O . ALA B 1 350 ? 52.095 7.497 38.908 1.000 34.973 330 ALA B O 1
ATOM 6339 N N . LEU B 1 351 ? 51.739 5.457 38.044 1.000 29.884 331 LEU B N 1
ATOM 6340 C CA . LEU B 1 351 ? 51.810 4.830 39.354 1.000 31.127 331 LEU B CA 1
ATOM 6341 C C . LEU B 1 351 ? 53.252 4.504 39.742 1.000 31.929 331 LEU B C 1
ATOM 6342 O O . LEU B 1 351 ? 53.483 3.917 40.798 1.000 31.718 331 LEU B O 1
ATOM 6347 N N . TYR B 1 352 ? 54.217 4.899 38.907 1.000 31.786 332 TYR B N 1
ATOM 6348 C CA . TYR B 1 352 ? 55.608 4.923 39.319 1.000 32.239 332 TYR B CA 1
ATOM 6349 C C . TYR B 1 352 ? 55.990 6.339 39.736 1.000 32.522 332 TYR B C 1
ATOM 6350 O O . TYR B 1 352 ? 56.459 6.554 40.852 1.000 34.832 332 TYR B O 1
ATOM 6359 N N . TRP B 1 353 ? 55.805 7.293 38.815 1.000 32.493 333 TRP B N 1
ATOM 6360 C CA . TRP B 1 353 ? 56.298 8.654 38.980 1.000 31.609 333 TRP B CA 1
ATOM 6361 C C . TRP B 1 353 ? 55.514 9.418 40.035 1.000 30.517 333 TRP B C 1
ATOM 6362 O O . TRP B 1 353 ? 56.091 10.221 40.756 1.000 32.576 333 TRP B O 1
ATOM 6373 N N . GLY B 1 354 ? 54.202 9.179 40.118 1.000 31.313 334 GLY B N 1
ATOM 6374 C CA . GLY B 1 354 ? 53.394 9.837 41.133 1.000 30.089 334 GLY B CA 1
ATOM 6375 C C . GLY B 1 354 ? 53.922 9.542 42.535 1.000 29.586 334 GLY B C 1
ATOM 6376 O O . GLY B 1 354 ? 54.283 10.454 43.275 1.000 31.289 334 GLY B O 1
ATOM 6377 N N . PRO B 1 355 ? 53.954 8.257 42.948 1.000 28.696 335 PRO B N 1
ATOM 6378 C CA . PRO B 1 355 ? 54.539 7.872 44.229 1.000 29.975 335 PRO B CA 1
ATOM 6379 C C . PRO B 1 355 ? 55.983 8.329 44.413 1.000 30.355 335 PRO B C 1
ATOM 6380 O O . PRO B 1 355 ? 56.357 8.763 45.497 1.000 30.701 335 PRO B O 1
ATOM 6384 N N . ARG B 1 356 ? 56.786 8.257 43.349 1.000 31.115 336 ARG B N 1
ATOM 6385 C CA . ARG B 1 356 ? 58.200 8.561 43.478 1.000 31.745 336 ARG B CA 1
ATOM 6386 C C . ARG B 1 356 ? 58.396 10.033 43.845 1.000 32.995 336 ARG B C 1
ATOM 6387 O O . ARG B 1 356 ? 59.083 10.349 44.817 1.000 33.083 336 ARG B O 1
ATOM 6395 N N . PHE B 1 357 ? 57.764 10.925 43.074 1.000 32.570 337 PHE B N 1
ATOM 6396 C CA . PHE B 1 357 ? 57.893 12.356 43.286 1.000 32.008 337 PHE B CA 1
ATOM 6397 C C . PHE B 1 357 ? 57.309 12.743 44.637 1.000 31.088 337 PHE B C 1
ATOM 6398 O O . PHE B 1 357 ? 57.916 13.520 45.369 1.000 31.314 337 PHE B O 1
ATOM 6406 N N . THR B 1 358 ? 56.138 12.199 44.973 1.000 32.033 338 THR B N 1
ATOM 6407 C CA . THR B 1 358 ? 55.558 12.461 46.281 1.000 33.008 338 THR B CA 1
ATOM 6408 C C . THR B 1 358 ? 56.496 11.990 47.402 1.000 32.990 338 THR B C 1
ATOM 6409 O O . THR B 1 358 ? 56.663 12.689 48.404 1.000 30.374 338 THR B O 1
ATOM 6413 N N . SER B 1 359 ? 57.106 10.807 47.231 1.000 34.010 339 SER B N 1
ATOM 6414 C CA . SER B 1 359 ? 58.037 10.261 48.211 1.000 34.656 339 SER B CA 1
ATOM 6415 C C . SER B 1 359 ? 59.246 11.185 48.376 1.000 34.061 339 SER B C 1
ATOM 6416 O O . SER B 1 359 ? 59.640 11.497 49.498 1.000 35.306 339 SER B O 1
ATOM 6419 N N . GLU B 1 360 ? 59.811 11.642 47.252 1.000 33.540 340 GLU B N 1
ATOM 6420 C CA . GLU B 1 360 ? 60.981 12.508 47.262 1.000 36.353 340 GLU B CA 1
ATOM 6421 C C . GLU B 1 360 ? 60.693 13.839 47.957 1.000 39.935 340 GLU B C 1
ATOM 6422 O O . GLU B 1 360 ? 61.536 14.338 48.698 1.000 41.325 340 GLU B O 1
ATOM 6428 N N . ARG B 1 361 ? 59.513 14.418 47.702 1.000 35.986 341 ARG B N 1
ATOM 6429 C CA . ARG B 1 361 ? 59.199 15.747 48.187 1.000 34.167 341 ARG B CA 1
ATOM 6430 C C . ARG B 1 361 ? 58.888 15.740 49.682 1.000 34.689 341 ARG B C 1
ATOM 6431 O O . ARG B 1 361 ? 59.271 16.667 50.383 1.000 32.155 341 ARG B O 1
ATOM 6439 N N . TYR B 1 362 ? 58.116 14.750 50.150 1.000 34.727 342 TYR B N 1
ATOM 6440 C CA . TYR B 1 362 ? 57.562 14.804 51.496 1.000 36.482 342 TYR B CA 1
ATOM 6441 C C . TYR B 1 362 ? 58.207 13.774 52.419 1.000 35.807 342 TYR B C 1
ATOM 6442 O O . TYR B 1 362 ? 58.118 13.929 53.629 1.000 38.047 342 TYR B O 1
ATOM 6451 N N . HIS B 1 363 ? 58.839 12.741 51.852 1.000 37.103 343 HIS B N 1
ATOM 6452 C CA . HIS B 1 363 ? 59.510 11.709 52.633 1.000 41.013 343 HIS B CA 1
ATOM 6453 C C . HIS B 1 363 ? 58.536 11.083 53.626 1.000 40.300 343 HIS B C 1
ATOM 6454 O O . HIS B 1 363 ? 58.868 10.900 54.796 1.000 41.938 343 HIS B O 1
ATOM 6461 N N . LYS B 1 364 ? 57.334 10.755 53.145 1.000 38.057 344 LYS B N 1
ATOM 6462 C CA . LYS B 1 364 ? 56.325 10.124 53.971 1.000 39.321 344 LYS B CA 1
ATOM 6463 C C . LYS B 1 364 ? 55.955 8.785 53.346 1.000 35.139 344 LYS B C 1
ATOM 6464 O O . LYS B 1 364 ? 56.074 8.602 52.138 1.000 39.109 344 LYS B O 1
ATOM 6470 N N . PRO B 1 365 ? 55.514 7.798 54.153 1.000 35.400 345 PRO B N 1
ATOM 6471 C CA . PRO B 1 365 ? 54.921 6.582 53.605 1.000 37.305 345 PRO B CA 1
ATOM 6472 C C . PRO B 1 365 ? 53.723 6.939 52.727 1.000 36.910 345 PRO B C 1
ATOM 6473 O O . PRO B 1 365 ? 53.004 7.898 53.011 1.000 35.235 345 PRO B O 1
ATOM 6477 N N . ILE B 1 366 ? 53.539 6.158 51.660 1.000 35.003 346 ILE B N 1
ATOM 6478 C CA . ILE B 1 366 ? 52.489 6.400 50.693 1.000 35.595 346 ILE B CA 1
ATOM 6479 C C . ILE B 1 366 ? 51.546 5.203 50.672 1.000 37.173 346 ILE B C 1
ATOM 6480 O O . ILE B 1 366 ? 51.974 4.049 50.689 1.000 36.711 346 ILE B O 1
ATOM 6485 N N . MET B 1 367 ? 50.248 5.510 50.619 1.000 33.722 347 MET B N 1
ATOM 6486 C CA . MET B 1 367 ? 49.253 4.521 50.273 1.000 35.104 347 MET B CA 1
ATOM 6487 C C . MET B 1 367 ? 48.539 4.989 49.014 1.000 31.348 347 MET B C 1
ATOM 6488 O O . MET B 1 367 ? 48.252 6.174 48.868 1.000 33.642 347 MET B O 1
ATOM 6493 N N . ILE B 1 368 ? 48.347 4.052 48.088 1.000 28.996 348 ILE B N 1
ATOM 6494 C CA . ILE B 1 368 ? 47.527 4.273 46.916 1.000 28.736 348 ILE B CA 1
ATOM 6495 C C . ILE B 1 368 ? 46.089 3.989 47.341 1.000 30.510 348 ILE B C 1
ATOM 6496 O O . ILE B 1 368 ? 45.643 2.841 47.361 1.000 31.726 348 ILE B O 1
ATOM 6501 N N . THR B 1 369 ? 45.374 5.053 47.710 1.000 31.937 349 THR B N 1
ATOM 6502 C CA . THR B 1 369 ? 44.078 4.906 48.341 1.000 29.691 349 THR B CA 1
ATOM 6503 C C . THR B 1 369 ? 42.991 4.685 47.290 1.000 31.534 349 THR B C 1
ATOM 6504 O O . THR B 1 369 ? 41.905 4.229 47.643 1.000 29.818 349 THR B O 1
ATOM 6508 N N . GLU B 1 370 ? 43.284 4.993 46.015 1.000 30.476 350 GLU B N 1
ATOM 6509 C CA . GLU B 1 370 ? 42.420 4.596 44.913 1.000 30.776 350 GLU B CA 1
ATOM 6510 C C . GLU B 1 370 ? 43.240 4.396 43.643 1.000 29.410 350 GLU B C 1
ATOM 6511 O O . GLU B 1 370 ? 44.105 5.206 43.317 1.000 27.634 350 GLU B O 1
ATOM 6517 N N . ASN B 1 371 ? 42.936 3.300 42.949 1.000 28.547 351 ASN B N 1
ATOM 6518 C CA . ASN B 1 371 ? 43.394 3.056 41.590 1.000 29.130 351 ASN B CA 1
ATOM 6519 C C . ASN B 1 371 ? 42.437 2.047 40.967 1.000 28.460 351 ASN B C 1
ATOM 6520 O O . ASN B 1 371 ? 41.962 1.142 41.642 1.000 28.866 351 ASN B O 1
ATOM 6525 N N . GLY B 1 372 ? 42.144 2.217 39.680 1.000 28.540 352 GLY B N 1
ATOM 6526 C CA . GLY B 1 372 ? 41.104 1.440 39.033 1.000 28.781 352 GLY B CA 1
ATOM 6527 C C . GLY B 1 372 ? 40.700 2.066 37.701 1.000 30.379 352 GLY B C 1
ATOM 6528 O O . GLY B 1 372 ? 41.292 3.052 37.260 1.000 30.074 352 GLY B O 1
ATOM 6529 N N . MET B 1 373 ? 39.647 1.515 37.094 1.000 30.301 353 MET B N 1
ATOM 6530 C CA . MET B 1 373 ? 39.318 1.852 35.724 1.000 30.192 353 MET B CA 1
ATOM 6531 C C . MET B 1 373 ? 37.820 1.668 35.513 1.000 30.777 353 MET B C 1
ATOM 6532 O O . MET B 1 373 ? 37.246 0.702 36.009 1.000 30.206 353 MET B O 1
ATOM 6537 N N . SER B 1 374 ? 37.218 2.605 34.774 1.000 32.237 354 SER B N 1
ATOM 6538 C CA . SER B 1 374 ? 35.857 2.476 34.279 1.000 32.349 354 SER B CA 1
ATOM 6539 C C . SER B 1 374 ? 35.849 1.633 33.005 1.000 32.263 354 SER B C 1
ATOM 6540 O O . SER B 1 374 ? 36.540 1.964 32.049 1.000 31.018 354 SER B O 1
ATOM 6543 N N . CYS B 1 375 ? 35.052 0.558 32.987 1.000 32.641 355 CYS B N 1
ATOM 6544 C CA . CYS B 1 375 ? 34.938 -0.304 31.822 1.000 32.705 355 CYS B CA 1
ATOM 6545 C C . CYS B 1 375 ? 33.472 -0.417 31.419 1.000 33.439 355 CYS B C 1
ATOM 6546 O O . CYS B 1 375 ? 32.590 -0.314 32.272 1.000 34.407 355 CYS B O 1
ATOM 6549 N N . HIS B 1 376 ? 33.234 -0.628 30.118 1.000 32.347 356 HIS B N 1
ATOM 6550 C CA . HIS B 1 376 ? 31.895 -0.862 29.597 1.000 33.283 356 HIS B CA 1
ATOM 6551 C C . HIS B 1 376 ? 31.522 -2.319 29.830 1.000 34.336 356 HIS B C 1
ATOM 6552 O O . HIS B 1 376 ? 31.399 -3.087 28.881 1.000 34.408 356 HIS B O 1
ATOM 6559 N N . ASP B 1 377 ? 31.339 -2.687 31.103 1.000 35.871 357 ASP B N 1
ATOM 6560 C CA . ASP B 1 377 ? 31.128 -4.077 31.474 1.000 36.345 357 ASP B CA 1
ATOM 6561 C C . ASP B 1 377 ? 29.676 -4.481 31.238 1.000 37.366 357 ASP B C 1
ATOM 6562 O O . ASP B 1 377 ? 28.763 -3.661 31.299 1.000 34.788 357 ASP B O 1
ATOM 6567 N N . CYS B 1 378 ? 29.494 -5.783 31.017 1.000 38.839 358 CYS B N 1
ATOM 6568 C CA . CYS B 1 378 ? 28.191 -6.368 30.768 1.000 41.540 358 CYS B CA 1
ATOM 6569 C C . CYS B 1 378 ? 28.218 -7.794 31.301 1.000 40.238 358 CYS B C 1
ATOM 6570 O O . CYS B 1 378 ? 29.291 -8.346 31.546 1.000 37.662 358 CYS B O 1
ATOM 6573 N N . ILE B 1 379 ? 27.029 -8.367 31.482 1.000 37.893 359 ILE B N 1
ATOM 6574 C CA . ILE B 1 379 ? 26.903 -9.785 31.736 1.000 38.659 359 ILE B CA 1
ATOM 6575 C C . ILE B 1 379 ? 26.838 -10.476 30.380 1.000 37.281 359 ILE B C 1
ATOM 6576 O O . ILE B 1 379 ? 25.906 -10.227 29.621 1.000 35.347 359 ILE B O 1
ATOM 6581 N N . SER B 1 380 ? 27.821 -11.344 30.099 1.000 36.213 360 SER B N 1
ATOM 6582 C CA . SER B 1 380 ? 27.862 -12.079 28.845 1.000 37.405 360 SER B CA 1
ATOM 6583 C C . SER B 1 380 ? 26.803 -13.184 28.817 1.000 38.672 360 SER B C 1
ATOM 6584 O O . SER B 1 380 ? 26.113 -13.438 29.804 1.000 37.222 360 SER B O 1
ATOM 6587 N N . LEU B 1 381 ? 26.675 -13.829 27.652 1.000 39.456 361 LEU B N 1
ATOM 6588 C CA . LEU B 1 381 ? 25.734 -14.920 27.467 1.000 40.672 361 LEU B CA 1
ATOM 6589 C C . LEU B 1 381 ? 26.018 -16.045 28.458 1.000 38.566 361 LEU B C 1
ATOM 6590 O O . LEU B 1 381 ? 25.095 -16.743 28.868 1.000 37.913 361 LEU B O 1
ATOM 6595 N N . ASP B 1 382 ? 27.290 -16.195 28.849 1.000 38.262 362 ASP B N 1
ATOM 6596 C CA . ASP B 1 382 ? 27.710 -17.229 29.781 1.000 39.405 362 ASP B CA 1
ATOM 6597 C C . ASP B 1 382 ? 27.402 -16.854 31.234 1.000 40.697 362 ASP B C 1
ATOM 6598 O O . ASP B 1 382 ? 27.772 -17.593 32.136 1.000 46.059 362 ASP B O 1
ATOM 6603 N N . GLY B 1 383 ? 26.755 -15.704 31.468 1.000 41.245 363 GLY B N 1
ATOM 6604 C CA . GLY B 1 383 ? 26.330 -15.301 32.800 1.000 38.944 363 GLY B CA 1
ATOM 6605 C C . GLY B 1 383 ? 27.443 -14.639 33.616 1.000 40.357 363 GLY B C 1
ATOM 6606 O O . GLY B 1 383 ? 27.235 -14.326 34.789 1.000 42.188 363 GLY B O 1
ATOM 6607 N N . LYS B 1 384 ? 28.614 -14.416 32.994 1.000 39.900 364 LYS B N 1
ATOM 6608 C CA . LYS B 1 384 ? 29.789 -13.911 33.690 1.000 39.536 364 LYS B CA 1
ATOM 6609 C C . LYS B 1 384 ? 30.114 -12.492 33.222 1.000 39.705 364 LYS B C 1
ATOM 6610 O O . LYS B 1 384 ? 29.555 -11.999 32.236 1.000 38.001 364 LYS B O 1
ATOM 6616 N N . VAL B 1 385 ? 31.022 -11.841 33.962 1.000 35.389 365 VAL B N 1
ATOM 6617 C CA . VAL B 1 385 ? 31.457 -10.486 33.665 1.000 35.888 365 VAL B CA 1
ATOM 6618 C C . VAL B 1 385 ? 32.959 -10.510 33.394 1.000 36.135 365 VAL B C 1
ATOM 6619 O O . VAL B 1 385 ? 33.758 -10.599 34.325 1.000 36.168 365 VAL B O 1
ATOM 6623 N N . HIS B 1 386 ? 33.326 -10.412 32.111 1.000 35.491 366 HIS B N 1
ATOM 6624 C CA . HIS B 1 386 ? 34.716 -10.479 31.693 1.000 38.409 366 HIS B CA 1
ATOM 6625 C C . HIS B 1 386 ? 35.238 -9.066 31.461 1.000 37.942 366 HIS B C 1
ATOM 6626 O O . HIS B 1 386 ? 34.707 -8.351 30.621 1.000 38.147 366 HIS B O 1
ATOM 6633 N N . ASP B 1 387 ? 36.291 -8.688 32.196 1.000 36.825 367 ASP B N 1
ATOM 6634 C CA . ASP B 1 387 ? 36.841 -7.345 32.139 1.000 34.314 367 ASP B CA 1
ATOM 6635 C C . ASP B 1 387 ? 38.355 -7.430 32.014 1.000 34.628 367 ASP B C 1
ATOM 6636 O O . ASP B 1 387 ? 39.084 -7.020 32.914 1.000 34.824 367 ASP B O 1
ATOM 6641 N N . GLU B 1 388 ? 38.813 -7.931 30.864 1.000 34.604 368 GLU B N 1
ATOM 6642 C CA . GLU B 1 388 ? 40.232 -8.144 30.629 1.000 36.479 368 GLU B CA 1
ATOM 6643 C C . GLU B 1 388 ? 40.956 -6.800 30.550 1.000 35.230 368 GLU B C 1
ATOM 6644 O O . GLU B 1 388 ? 42.131 -6.711 30.915 1.000 30.751 368 GLU B O 1
ATOM 6650 N N . ASN B 1 389 ? 40.253 -5.755 30.086 1.000 31.727 369 ASN B N 1
ATOM 6651 C CA . ASN B 1 389 ? 40.826 -4.421 30.030 1.000 32.939 369 ASN B CA 1
ATOM 6652 C C . ASN B 1 389 ? 41.145 -3.938 31.448 1.000 32.423 369 ASN B C 1
ATOM 6653 O O . ASN B 1 389 ? 42.187 -3.326 31.675 1.000 30.937 369 ASN B O 1
ATOM 6658 N N . ARG B 1 390 ? 40.268 -4.237 32.418 1.000 31.166 370 ARG B N 1
ATOM 6659 C CA . ARG B 1 390 ? 40.546 -3.899 33.805 1.000 31.401 370 ARG B CA 1
ATOM 6660 C C . ARG B 1 390 ? 41.763 -4.679 34.306 1.000 30.921 370 ARG B C 1
ATOM 6661 O O . ARG B 1 390 ? 42.580 -4.139 35.040 1.000 31.332 370 ARG B O 1
ATOM 6669 N N . ILE B 1 391 ? 41.877 -5.952 33.913 1.000 33.398 371 ILE B N 1
ATOM 6670 C CA . ILE B 1 391 ? 42.951 -6.803 34.400 1.000 34.105 371 ILE B CA 1
ATOM 6671 C C . ILE B 1 391 ? 44.285 -6.227 33.929 1.000 34.520 371 ILE B C 1
ATOM 6672 O O . ILE B 1 391 ? 45.188 -6.012 34.733 1.000 32.465 371 ILE B O 1
ATOM 6677 N N . ASP B 1 392 ? 44.362 -5.939 32.628 1.000 31.994 372 ASP B N 1
ATOM 6678 C CA . ASP B 1 392 ? 45.546 -5.369 32.010 1.000 33.182 372 ASP B CA 1
ATOM 6679 C C . ASP B 1 392 ? 45.930 -4.035 32.659 1.000 33.192 372 ASP B C 1
ATOM 6680 O O . ASP B 1 392 ? 47.107 -3.770 32.897 1.000 30.112 372 ASP B O 1
ATOM 6685 N N . TYR B 1 393 ? 44.932 -3.176 32.900 1.000 32.073 373 TYR B N 1
ATOM 6686 C CA . TYR B 1 393 ? 45.154 -1.895 33.548 1.000 31.784 373 TYR B CA 1
ATOM 6687 C C . TYR B 1 393 ? 45.821 -2.129 34.902 1.000 32.881 373 TYR B C 1
ATOM 6688 O O . TYR B 1 393 ? 46.856 -1.540 35.195 1.000 33.513 373 TYR B O 1
ATOM 6697 N N . MET B 1 394 ? 45.227 -3.016 35.706 1.000 34.472 374 MET B N 1
ATOM 6698 C CA . MET B 1 394 ? 45.676 -3.276 37.066 1.000 35.695 374 MET B CA 1
ATOM 6699 C C . MET B 1 394 ? 47.087 -3.865 37.052 1.000 33.985 374 MET B C 1
ATOM 6700 O O . MET B 1 394 ? 47.929 -3.474 37.857 1.000 30.477 374 MET B O 1
ATOM 6705 N N . HIS B 1 395 ? 47.315 -4.797 36.121 1.000 33.186 375 HIS B N 1
ATOM 6706 C CA . HIS B 1 395 ? 48.601 -5.452 35.959 1.000 35.186 375 HIS B CA 1
ATOM 6707 C C . HIS B 1 395 ? 49.664 -4.406 35.639 1.000 35.331 375 HIS B C 1
ATOM 6708 O O . HIS B 1 395 ? 50.692 -4.360 36.311 1.000 35.910 375 HIS B O 1
ATOM 6715 N N . ARG B 1 396 ? 49.401 -3.557 34.635 1.000 33.994 376 ARG B N 1
ATOM 6716 C CA . ARG B 1 396 ? 50.380 -2.566 34.209 1.000 32.412 376 ARG B CA 1
ATOM 6717 C C . ARG B 1 396 ? 50.675 -1.578 35.338 1.000 31.481 376 ARG B C 1
ATOM 6718 O O . ARG B 1 396 ? 51.832 -1.271 35.620 1.000 33.387 376 ARG B O 1
ATOM 6726 N N . TYR B 1 397 ? 49.640 -1.079 36.008 1.000 29.601 377 TYR B N 1
ATOM 6727 C CA . TYR B 1 397 ? 49.852 -0.059 37.026 1.000 31.272 377 TYR B CA 1
ATOM 6728 C C . TYR B 1 397 ? 50.570 -0.659 38.237 1.000 32.002 377 TYR B C 1
ATOM 6729 O O . TYR B 1 397 ? 51.461 -0.028 38.803 1.000 31.852 377 TYR B O 1
ATOM 6738 N N . LEU B 1 398 ? 50.208 -1.882 38.629 1.000 32.777 378 LEU B N 1
ATOM 6739 C CA . LEU B 1 398 ? 50.859 -2.500 39.774 1.000 34.167 378 LEU B CA 1
ATOM 6740 C C . LEU B 1 398 ? 52.329 -2.804 39.477 1.000 33.496 378 LEU B C 1
ATOM 6741 O O . LEU B 1 398 ? 53.171 -2.631 40.356 1.000 36.707 378 LEU B O 1
ATOM 6746 N N . LEU B 1 399 ? 52.653 -3.188 38.236 1.000 33.101 379 LEU B N 1
ATOM 6747 C CA . LEU B 1 399 ? 54.050 -3.345 37.843 1.000 35.566 379 LEU B CA 1
ATOM 6748 C C . LEU B 1 399 ? 54.847 -2.072 38.136 1.000 34.941 379 LEU B C 1
ATOM 6749 O O . LEU B 1 399 ? 55.984 -2.141 38.607 1.000 34.190 379 LEU B O 1
ATOM 6754 N N . GLN B 1 400 ? 54.243 -0.914 37.838 1.000 31.931 380 GLN B N 1
ATOM 6755 C CA . GLN B 1 400 ? 54.898 0.375 37.966 1.000 31.526 380 GLN B CA 1
ATOM 6756 C C . GLN B 1 400 ? 55.051 0.735 39.436 1.000 32.668 380 GLN B C 1
ATOM 6757 O O . GLN B 1 400 ? 56.061 1.308 39.830 1.000 31.004 380 GLN B O 1
ATOM 6763 N N . LEU B 1 401 ? 54.040 0.401 40.243 1.000 33.363 381 LEU B N 1
ATOM 6764 C CA . LEU B 1 401 ? 54.110 0.644 41.674 1.000 32.133 381 LEU B CA 1
ATOM 6765 C C . LEU B 1 401 ? 55.205 -0.224 42.300 1.000 32.110 381 LEU B C 1
ATOM 6766 O O . LEU B 1 401 ? 55.945 0.238 43.162 1.000 31.042 381 LEU B O 1
ATOM 6771 N N . LYS B 1 402 ? 55.294 -1.486 41.864 1.000 35.103 382 LYS B N 1
ATOM 6772 C CA . LYS B 1 402 ? 56.344 -2.400 42.298 1.000 38.183 382 LYS B CA 1
ATOM 6773 C C . LYS B 1 402 ? 57.735 -1.844 41.985 1.000 38.520 382 LYS B C 1
ATOM 6774 O O . LYS B 1 402 ? 58.659 -1.975 42.788 1.000 38.175 382 LYS B O 1
ATOM 6780 N N . LYS B 1 403 ? 57.880 -1.229 40.808 1.000 37.264 383 LYS B N 1
ATOM 6781 C CA . LYS B 1 403 ? 59.140 -0.624 40.405 1.000 38.923 383 LYS B CA 1
ATOM 6782 C C . LYS B 1 403 ? 59.463 0.568 41.311 1.000 37.632 383 LYS B C 1
ATOM 6783 O O . LYS B 1 403 ? 60.620 0.765 41.679 1.000 36.854 383 LYS B O 1
ATOM 6789 N N . ALA B 1 404 ? 58.445 1.354 41.693 1.000 34.487 384 ALA B N 1
ATOM 6790 C CA . ALA B 1 404 ? 58.659 2.474 42.600 1.000 32.439 384 ALA B CA 1
ATOM 6791 C C . ALA B 1 404 ? 59.145 1.966 43.954 1.000 32.532 384 ALA B C 1
ATOM 6792 O O . ALA B 1 404 ? 60.038 2.554 44.562 1.000 31.423 384 ALA B O 1
ATOM 6794 N N . ILE B 1 405 ? 58.537 0.878 44.431 1.000 31.866 385 ILE B N 1
ATOM 6795 C CA . ILE B 1 405 ? 58.935 0.294 45.700 1.000 33.577 385 ILE B CA 1
ATOM 6796 C C . ILE B 1 405 ? 60.399 -0.144 45.608 1.000 34.075 385 ILE B C 1
ATOM 6797 O O . ILE B 1 405 ? 61.171 0.108 46.529 1.000 32.726 385 ILE B O 1
ATOM 6802 N N . ALA B 1 406 ? 60.777 -0.751 44.471 1.000 36.243 386 ALA B N 1
ATOM 6803 C CA . ALA B 1 406 ? 62.140 -1.202 44.227 1.000 35.928 386 ALA B CA 1
ATOM 6804 C C . ALA B 1 406 ? 63.117 -0.027 44.271 1.000 37.837 386 ALA B C 1
ATOM 6805 O O . ALA B 1 406 ? 64.214 -0.174 44.809 1.000 36.991 386 ALA B O 1
ATOM 6807 N N . ASP B 1 407 ? 62.701 1.136 43.737 1.000 35.404 387 ASP B N 1
ATOM 6808 C CA . ASP B 1 407 ? 63.543 2.324 43.675 1.000 35.170 387 ASP B CA 1
ATOM 6809 C C . ASP B 1 407 ? 63.491 3.134 44.968 1.000 32.915 387 ASP B C 1
ATOM 6810 O O . ASP B 1 407 ? 64.039 4.232 45.023 1.000 34.753 387 ASP B O 1
ATOM 6815 N N . GLY B 1 408 ? 62.856 2.599 46.015 1.000 33.531 388 GLY B N 1
ATOM 6816 C CA . GLY B 1 408 ? 63.004 3.138 47.356 1.000 33.553 388 GLY B CA 1
ATOM 6817 C C . GLY B 1 408 ? 61.784 3.908 47.854 1.000 34.699 388 GLY B C 1
ATOM 6818 O O . GLY B 1 408 ? 61.854 4.540 48.903 1.000 34.617 388 GLY B O 1
ATOM 6819 N N . VAL B 1 409 ? 60.666 3.851 47.121 1.000 35.496 389 VAL B N 1
ATOM 6820 C CA . VAL B 1 409 ? 59.444 4.498 47.580 1.000 35.572 389 VAL B CA 1
ATOM 6821 C C . VAL B 1 409 ? 58.806 3.625 48.656 1.000 33.317 389 VAL B C 1
ATOM 6822 O O . VAL B 1 409 ? 58.561 2.444 48.426 1.000 34.089 389 VAL B O 1
ATOM 6826 N N . ASP B 1 410 ? 58.515 4.226 49.813 1.000 33.753 390 ASP B N 1
ATOM 6827 C CA . ASP B 1 410 ? 57.849 3.538 50.905 1.000 36.300 390 ASP B CA 1
ATOM 6828 C C . ASP B 1 410 ? 56.337 3.523 50.639 1.000 38.275 390 ASP B C 1
ATOM 6829 O O . ASP B 1 410 ? 55.659 4.526 50.870 1.000 38.440 390 ASP B O 1
ATOM 6834 N N . VAL B 1 411 ? 55.826 2.386 50.135 1.000 36.757 391 VAL B N 1
ATOM 6835 C CA . VAL B 1 411 ? 54.420 2.207 49.809 1.000 36.098 391 VAL B CA 1
ATOM 6836 C C . VAL B 1 411 ? 53.833 1.145 50.736 1.000 39.888 391 VAL B C 1
ATOM 6837 O O . VAL B 1 411 ? 54.279 -0.003 50.742 1.000 41.879 391 VAL B O 1
ATOM 6841 N N . GLU B 1 412 ? 52.789 1.519 51.480 1.000 40.020 392 GLU B N 1
ATOM 6842 C CA . GLU B 1 412 ? 52.284 0.668 52.543 1.000 42.472 392 GLU B CA 1
ATOM 6843 C C . GLU B 1 412 ? 50.991 -0.035 52.144 1.000 39.669 392 GLU B C 1
ATOM 6844 O O . GLU B 1 412 ? 50.531 -0.906 52.874 1.000 42.335 392 GLU B O 1
ATOM 6850 N N . GLY B 1 413 ? 50.400 0.323 51.001 1.000 37.521 393 GLY B N 1
ATOM 6851 C CA . GLY B 1 413 ? 49.147 -0.304 50.616 1.000 36.291 393 GLY B CA 1
ATOM 6852 C C . GLY B 1 413 ? 48.625 0.187 49.272 1.000 34.024 393 GLY B C 1
ATOM 6853 O O . GLY B 1 413 ? 49.056 1.224 48.772 1.000 33.750 393 GLY B O 1
ATOM 6854 N N . TYR B 1 414 ? 47.704 -0.603 48.711 1.000 32.571 394 TYR B N 1
ATOM 6855 C CA . TYR B 1 414 ? 47.083 -0.317 47.434 1.000 32.348 394 TYR B CA 1
ATOM 6856 C C . TYR B 1 414 ? 45.620 -0.734 47.488 1.000 34.584 394 TYR B C 1
ATOM 6857 O O . TYR B 1 414 ? 45.317 -1.894 47.764 1.000 34.303 394 TYR B O 1
ATOM 6866 N N . TYR B 1 415 ? 44.728 0.231 47.229 1.000 36.746 395 TYR B N 1
ATOM 6867 C CA . TYR B 1 415 ? 43.297 -0.005 47.304 1.000 34.462 395 TYR B CA 1
ATOM 6868 C C . TYR B 1 415 ? 42.699 0.167 45.917 1.000 32.977 395 TYR B C 1
ATOM 6869 O O . TYR B 1 415 ? 42.807 1.239 45.325 1.000 32.866 395 TYR B O 1
ATOM 6878 N N . ALA B 1 416 ? 42.096 -0.916 45.415 1.000 31.267 396 ALA B N 1
ATOM 6879 C CA . ALA B 1 416 ? 41.449 -0.905 44.116 1.000 32.314 396 ALA B CA 1
ATOM 6880 C C . ALA B 1 416 ? 40.111 -0.175 44.225 1.000 33.346 396 ALA B C 1
ATOM 6881 O O . ALA B 1 416 ? 39.312 -0.447 45.124 1.000 30.986 396 ALA B O 1
ATOM 6883 N N . TRP B 1 417 ? 39.898 0.777 43.316 1.000 32.696 397 TRP B N 1
ATOM 6884 C CA . TRP B 1 417 ? 38.613 1.433 43.189 1.000 32.893 397 TRP B CA 1
ATOM 6885 C C . TRP B 1 417 ? 37.888 0.781 42.021 1.000 31.953 397 TRP B C 1
ATOM 6886 O O . TRP B 1 417 ? 38.374 0.881 40.898 1.000 32.744 397 TRP B O 1
ATOM 6897 N N . SER B 1 418 ? 36.760 0.094 42.260 1.000 30.859 398 SER B N 1
ATOM 6898 C CA . SER B 1 418 ? 36.060 -0.027 43.532 1.000 31.014 398 SER B CA 1
ATOM 6899 C C . SER B 1 418 ? 35.713 -1.496 43.775 1.000 30.052 398 SER B C 1
ATOM 6900 O O . SER B 1 418 ? 35.762 -2.313 42.857 1.000 29.950 398 SER B O 1
ATOM 6903 N N . LEU B 1 419 ? 35.316 -1.818 45.009 1.000 31.729 399 LEU B N 1
ATOM 6904 C CA . LEU B 1 419 ? 34.754 -3.128 45.311 1.000 32.128 399 LEU B CA 1
ATOM 6905 C C . LEU B 1 419 ? 33.530 -3.387 44.434 1.000 30.824 399 LEU B C 1
ATOM 6906 O O . LEU B 1 419 ? 33.365 -4.487 43.915 1.000 30.314 399 LEU B O 1
ATOM 6911 N N . LEU B 1 420 ? 32.675 -2.369 44.307 1.000 32.814 400 LEU B N 1
ATOM 6912 C CA . LEU B 1 420 ? 31.408 -2.483 43.595 1.000 33.712 400 LEU B CA 1
ATOM 6913 C C . LEU B 1 420 ? 31.316 -1.412 42.516 1.000 30.240 400 LEU B C 1
ATOM 6914 O O . LEU B 1 420 ? 31.660 -0.262 42.760 1.000 30.329 400 LEU B O 1
ATOM 6919 N N . ASP B 1 421 ? 30.743 -1.775 41.366 1.000 31.120 401 ASP B N 1
ATOM 6920 C CA . ASP B 1 421 ? 30.067 -0.788 40.537 1.000 30.956 401 ASP B CA 1
ATOM 6921 C C . ASP B 1 421 ? 29.155 0.025 41.442 1.000 30.710 401 ASP B C 1
ATOM 6922 O O . ASP B 1 421 ? 28.580 -0.525 42.373 1.000 31.488 401 ASP B O 1
ATOM 6927 N N . ASN B 1 422 ? 29.075 1.336 41.193 1.000 30.403 402 ASN B N 1
ATOM 6928 C CA . ASN B 1 422 ? 28.458 2.240 42.144 1.000 30.793 402 ASN B CA 1
ATOM 6929 C C . ASN B 1 422 ? 28.123 3.551 41.438 1.000 30.607 402 ASN B C 1
ATOM 6930 O O . ASN B 1 422 ? 28.358 3.678 40.241 1.000 30.210 402 ASN B O 1
ATOM 6935 N N . PHE B 1 423 ? 27.570 4.500 42.201 1.000 29.932 403 PHE B N 1
ATOM 6936 C CA . PHE B 1 423 ? 27.168 5.808 41.709 1.000 30.478 403 PHE B CA 1
ATOM 6937 C C . PHE B 1 423 ? 28.402 6.679 41.492 1.000 30.131 403 PHE B C 1
ATOM 6938 O O . PHE B 1 423 ? 29.021 7.092 42.461 1.000 26.925 403 PHE B O 1
ATOM 6946 N N . GLU B 1 424 ? 28.739 6.971 40.225 1.000 30.632 404 GLU B N 1
ATOM 6947 C CA . GLU B 1 424 ? 29.956 7.717 39.919 1.000 31.796 404 GLU B CA 1
ATOM 6948 C C . GLU B 1 424 ? 29.617 9.201 39.738 1.000 29.272 404 GLU B C 1
ATOM 6949 O O . GLU B 1 424 ? 29.798 9.765 38.659 1.000 28.192 404 GLU B O 1
ATOM 6955 N N . TRP B 1 425 ? 29.097 9.808 40.821 1.000 27.829 405 TRP B N 1
ATOM 6956 C CA . TRP B 1 425 ? 28.894 11.244 40.957 1.000 26.408 405 TRP B CA 1
ATOM 6957 C C . TRP B 1 425 ? 28.084 11.801 39.787 1.000 27.465 405 TRP B C 1
ATOM 6958 O O . TRP B 1 425 ? 26.993 11.305 39.530 1.000 29.643 405 TRP B O 1
ATOM 6969 N N . ALA B 1 426 ? 28.602 12.805 39.066 1.000 28.418 406 ALA B N 1
ATOM 6970 C CA . ALA B 1 426 ? 27.834 13.454 38.011 1.000 28.653 406 ALA B CA 1
ATOM 6971 C C . ALA B 1 426 ? 27.616 12.523 36.822 1.000 27.887 406 ALA B C 1
ATOM 6972 O O . ALA B 1 426 ? 26.733 12.774 36.007 1.000 30.126 406 ALA B O 1
ATOM 6974 N N . ASN B 1 427 ? 28.372 11.423 36.739 1.000 30.228 407 ASN B N 1
ATOM 6975 C CA . ASN B 1 427 ? 28.173 10.452 35.672 1.000 29.654 407 ASN B CA 1
ATOM 6976 C C . ASN B 1 427 ? 27.139 9.392 36.051 1.000 30.095 407 ASN B C 1
ATOM 6977 O O . ASN B 1 427 ? 26.872 8.484 35.266 1.000 30.712 407 ASN B O 1
ATOM 6982 N N . GLY B 1 428 ? 26.581 9.480 37.261 1.000 28.847 408 GLY B N 1
ATOM 6983 C CA . GLY B 1 428 ? 25.610 8.498 37.707 1.000 30.150 408 GLY B CA 1
ATOM 6984 C C . GLY B 1 428 ? 26.152 7.079 37.587 1.000 29.733 408 GLY B C 1
ATOM 6985 O O . GLY B 1 428 ? 27.311 6.820 37.908 1.000 29.982 408 GLY B O 1
ATOM 6986 N N . TYR B 1 429 ? 25.300 6.177 37.090 1.000 30.405 409 TYR B N 1
ATOM 6987 C CA . TYR B 1 429 ? 25.597 4.755 37.054 1.000 31.282 409 TYR B CA 1
ATOM 6988 C C . TYR B 1 429 ? 26.158 4.376 35.688 1.000 32.434 409 TYR B C 1
ATOM 6989 O O . TYR B 1 429 ? 26.249 3.197 35.365 1.000 37.073 409 TYR B O 1
ATOM 6998 N N . ASN B 1 430 ? 26.554 5.381 34.904 1.000 32.639 410 ASN B N 1
ATOM 6999 C CA . ASN B 1 430 ? 27.018 5.152 33.549 1.000 33.156 410 ASN B CA 1
ATOM 7000 C C . ASN B 1 430 ? 28.502 4.776 33.525 1.000 31.116 410 ASN B C 1
ATOM 7001 O O . ASN B 1 430 ? 29.048 4.506 32.465 1.000 32.472 410 ASN B O 1
ATOM 7006 N N . ASP B 1 431 ? 29.162 4.752 34.686 1.000 32.689 411 ASP B N 1
ATOM 7007 C CA . ASP B 1 431 ? 30.564 4.375 34.754 1.000 31.673 411 ASP B CA 1
ATOM 7008 C C . ASP B 1 431 ? 30.751 3.340 35.850 1.000 30.648 411 ASP B C 1
ATOM 7009 O O . ASP B 1 431 ? 30.503 3.625 37.023 1.000 33.586 411 ASP B O 1
ATOM 7014 N N . ARG B 1 432 ? 31.209 2.158 35.429 1.000 28.511 412 ARG B N 1
ATOM 7015 C CA . ARG B 1 432 ? 31.402 1.020 36.315 1.000 28.581 412 ARG B CA 1
ATOM 7016 C C . ARG B 1 432 ? 32.895 0.830 36.587 1.000 26.242 412 ARG B C 1
ATOM 7017 O O . ARG B 1 432 ? 33.652 0.556 35.668 1.000 26.240 412 ARG B O 1
ATOM 7025 N N . PHE B 1 433 ? 33.299 0.983 37.854 1.000 26.756 413 PHE B N 1
ATOM 7026 C CA . PHE B 1 433 ? 34.690 0.879 38.266 1.000 29.191 413 PHE B CA 1
ATOM 7027 C C . PHE B 1 433 ? 34.941 -0.392 39.075 1.000 30.031 413 PHE B C 1
ATOM 7028 O O . PHE B 1 433 ? 36.047 -0.595 39.580 1.000 30.075 413 PHE B O 1
ATOM 7036 N N . GLY B 1 434 ? 33.916 -1.238 39.208 1.000 29.262 414 GLY B N 1
ATOM 7037 C CA . GLY B 1 434 ? 33.941 -2.320 40.180 1.000 32.269 414 GLY B CA 1
ATOM 7038 C C . GLY B 1 434 ? 34.817 -3.499 39.748 1.000 32.732 414 GLY B C 1
ATOM 7039 O O . GLY B 1 434 ? 34.938 -3.798 38.559 1.000 28.997 414 GLY B O 1
ATOM 7040 N N . ILE B 1 435 ? 35.413 -4.169 40.746 1.000 31.709 415 ILE B N 1
ATOM 7041 C CA . ILE B 1 435 ? 35.860 -5.543 40.580 1.000 33.580 415 ILE B CA 1
ATOM 7042 C C . ILE B 1 435 ? 34.676 -6.489 40.797 1.000 35.188 415 ILE B C 1
ATOM 7043 O O . ILE B 1 435 ? 34.810 -7.687 40.549 1.000 35.348 415 ILE B O 1
ATOM 7048 N N . THR B 1 436 ? 33.523 -5.936 41.228 1.000 34.011 416 THR B N 1
ATOM 7049 C CA . THR B 1 436 ? 32.269 -6.665 41.322 1.000 32.414 416 THR B CA 1
ATOM 7050 C C . THR B 1 436 ? 31.177 -5.922 40.554 1.000 32.561 416 THR B C 1
ATOM 7051 O O . THR B 1 436 ? 30.951 -4.738 40.788 1.000 33.207 416 THR B O 1
ATOM 7055 N N . TYR B 1 437 ? 30.481 -6.637 39.663 1.000 30.087 417 TYR B N 1
ATOM 7056 C CA . TYR B 1 437 ? 29.388 -6.070 38.898 1.000 29.940 417 TYR B CA 1
ATOM 7057 C C . TYR B 1 437 ? 28.146 -5.990 39.777 1.000 32.604 417 TYR B C 1
ATOM 7058 O O . TYR B 1 437 ? 27.885 -6.899 40.566 1.000 34.916 417 TYR B O 1
ATOM 7067 N N . VAL B 1 438 ? 27.363 -4.922 39.589 1.000 32.770 418 VAL B N 1
ATOM 7068 C CA . VAL B 1 438 ? 26.065 -4.795 40.231 1.000 35.297 418 VAL B CA 1
ATOM 7069 C C . VAL B 1 438 ? 24.986 -4.627 39.165 1.000 35.324 418 VAL B C 1
ATOM 7070 O O . VAL B 1 438 ? 25.030 -3.680 38.389 1.000 34.628 418 VAL B O 1
ATOM 7074 N N . ASP B 1 439 ? 24.014 -5.542 39.160 1.000 35.955 419 ASP B N 1
ATOM 7075 C CA . ASP B 1 439 ? 22.785 -5.366 38.407 1.000 36.083 419 ASP B CA 1
ATOM 7076 C C . ASP B 1 439 ? 21.816 -4.573 39.280 1.000 36.439 419 ASP B C 1
ATOM 7077 O O . ASP B 1 439 ? 21.307 -5.096 40.271 1.000 40.541 419 ASP B O 1
ATOM 7082 N N . TYR B 1 440 ? 21.560 -3.315 38.900 1.000 34.485 420 TYR B N 1
ATOM 7083 C CA . TYR B 1 440 ? 20.806 -2.396 39.734 1.000 34.837 420 TYR B CA 1
ATOM 7084 C C . TYR B 1 440 ? 19.313 -2.734 39.753 1.000 37.837 420 TYR B C 1
ATOM 7085 O O . TYR B 1 440 ? 18.594 -2.221 40.601 1.000 39.423 420 TYR B O 1
ATOM 7094 N N . GLU B 1 441 ? 18.839 -3.586 38.834 1.000 40.011 421 GLU B N 1
ATOM 7095 C CA . GLU B 1 441 ? 17.440 -3.988 38.836 1.000 45.472 421 GLU B CA 1
ATOM 7096 C C . GLU B 1 441 ? 17.192 -4.991 39.960 1.000 43.550 421 GLU B C 1
ATOM 7097 O O . GLU B 1 441 ? 16.143 -4.955 40.597 1.000 41.667 421 GLU B O 1
ATOM 7103 N N . THR B 1 442 ? 18.173 -5.872 40.197 1.000 39.817 422 THR B N 1
ATOM 7104 C CA . THR B 1 442 ? 18.035 -6.951 41.159 1.000 40.052 422 THR B CA 1
ATOM 7105 C C . THR B 1 442 ? 18.933 -6.743 42.377 1.000 39.403 422 THR B C 1
ATOM 7106 O O . THR B 1 442 ? 18.728 -7.414 43.379 1.000 39.242 422 THR B O 1
ATOM 7110 N N . GLN B 1 443 ? 19.919 -5.834 42.265 1.000 38.483 423 GLN B N 1
ATOM 7111 C CA . GLN B 1 443 ? 20.995 -5.622 43.232 1.000 36.342 423 GLN B CA 1
ATOM 7112 C C . GLN B 1 443 ? 21.908 -6.841 43.323 1.000 35.616 423 GLN B C 1
ATOM 7113 O O . GLN B 1 443 ? 22.685 -6.972 44.272 1.000 34.430 423 GLN B O 1
ATOM 7119 N N . GLN B 1 444 ? 21.873 -7.683 42.287 1.000 35.396 424 GLN B N 1
ATOM 7120 C CA . GLN B 1 444 ? 22.732 -8.848 42.226 1.000 36.641 424 GLN B CA 1
ATOM 7121 C C . GLN B 1 444 ? 24.184 -8.408 42.071 1.000 36.494 424 GLN B C 1
ATOM 7122 O O . GLN B 1 444 ? 24.495 -7.557 41.238 1.000 33.749 424 GLN B O 1
ATOM 7128 N N . ARG B 1 445 ? 25.053 -9.013 42.889 1.000 36.886 425 ARG B N 1
ATOM 7129 C CA . ARG B 1 445 ? 26.491 -8.889 42.747 1.000 35.681 425 ARG B CA 1
ATOM 7130 C C . ARG B 1 445 ? 27.016 -10.064 41.927 1.000 36.817 425 ARG B C 1
ATOM 7131 O O . ARG B 1 445 ? 26.600 -11.198 42.133 1.000 41.106 425 ARG B O 1
ATOM 7139 N N . ILE B 1 446 ? 27.908 -9.770 40.971 1.000 39.012 426 ILE B N 1
ATOM 7140 C CA . ILE B 1 446 ? 28.670 -10.786 40.264 1.000 36.174 426 ILE B CA 1
ATOM 7141 C C . ILE B 1 446 ? 30.126 -10.342 40.262 1.000 37.960 426 ILE B C 1
ATOM 7142 O O . ILE B 1 446 ? 30.447 -9.313 39.677 1.000 39.540 426 ILE B O 1
ATOM 7147 N N . ILE B 1 447 ? 30.994 -11.120 40.917 1.000 36.318 427 ILE B N 1
ATOM 7148 C CA . ILE B 1 447 ? 32.417 -10.836 40.907 1.000 36.519 427 ILE B CA 1
ATOM 7149 C C . ILE B 1 447 ? 32.925 -10.982 39.474 1.000 36.018 427 ILE B C 1
ATOM 7150 O O . ILE B 1 447 ? 32.672 -11.989 38.825 1.000 36.381 427 ILE B O 1
ATOM 7155 N N . LYS B 1 448 ? 33.633 -9.946 39.005 1.000 39.354 428 LYS B N 1
ATOM 7156 C CA . LYS B 1 448 ? 34.203 -9.902 37.665 1.000 40.193 428 LYS B CA 1
ATOM 7157 C C . LYS B 1 448 ? 35.526 -10.660 37.668 1.000 40.291 428 LYS B C 1
ATOM 7158 O O . LYS B 1 448 ? 36.104 -10.887 38.732 1.000 40.111 428 LYS B O 1
ATOM 7164 N N . ASP B 1 449 ? 36.010 -11.005 36.467 1.000 39.679 429 ASP B N 1
ATOM 7165 C CA . ASP B 1 449 ? 37.287 -11.689 36.305 1.000 37.884 429 ASP B CA 1
ATOM 7166 C C . ASP B 1 449 ? 38.387 -10.936 37.051 1.000 38.516 429 ASP B C 1
ATOM 7167 O O . ASP B 1 449 ? 39.268 -11.553 37.645 1.000 39.013 429 ASP B O 1
ATOM 7172 N N . SER B 1 450 ? 38.336 -9.599 37.026 1.000 38.386 430 SER B N 1
ATOM 7173 C CA . SER B 1 450 ? 39.354 -8.791 37.678 1.000 35.744 430 SER B CA 1
ATOM 7174 C C . SER B 1 450 ? 39.375 -9.046 39.188 1.000 35.150 430 SER B C 1
ATOM 7175 O O . SER B 1 450 ? 40.410 -8.871 39.830 1.000 32.491 430 SER B O 1
ATOM 7178 N N . GLY B 1 451 ? 38.219 -9.418 39.758 1.000 36.781 431 GLY B N 1
ATOM 7179 C CA . GLY B 1 451 ? 38.121 -9.741 41.175 1.000 37.321 431 GLY B CA 1
ATOM 7180 C C . GLY B 1 451 ? 38.941 -10.978 41.541 1.000 37.786 431 GLY B C 1
ATOM 7181 O O . GLY B 1 451 ? 39.617 -10.990 42.569 1.000 37.427 431 GLY B O 1
ATOM 7182 N N . PHE B 1 452 ? 38.867 -12.006 40.683 1.000 39.069 432 PHE B N 1
ATOM 7183 C CA . PHE B 1 452 ? 39.618 -13.242 40.850 1.000 39.515 432 PHE B CA 1
ATOM 7184 C C . PHE B 1 452 ? 41.092 -13.026 40.520 1.000 41.630 432 PHE B C 1
ATOM 7185 O O . PHE B 1 452 ? 41.956 -13.580 41.192 1.000 38.842 432 PHE B O 1
ATOM 7193 N N . PHE B 1 453 ? 41.371 -12.243 39.473 1.000 39.368 433 PHE B N 1
ATOM 7194 C CA . PHE B 1 453 ? 42.735 -11.848 39.161 1.000 39.308 433 PHE B CA 1
ATOM 7195 C C . PHE B 1 453 ? 43.388 -11.184 40.377 1.000 39.744 433 PHE B C 1
ATOM 7196 O O . PHE B 1 453 ? 44.508 -11.531 40.754 1.000 41.025 433 PHE B O 1
ATOM 7204 N N . TYR B 1 454 ? 42.680 -10.219 40.985 1.000 36.988 434 TYR B N 1
ATOM 7205 C CA . TYR B 1 454 ? 43.188 -9.477 42.130 1.000 37.756 434 TYR B CA 1
ATOM 7206 C C . TYR B 1 454 ? 43.361 -10.404 43.336 1.000 39.568 434 TYR B C 1
ATOM 7207 O O . TYR B 1 454 ? 44.343 -10.292 44.068 1.000 37.545 434 TYR B O 1
ATOM 7216 N N . GLN B 1 455 ? 42.405 -11.319 43.533 1.000 41.698 435 GLN B N 1
ATOM 7217 C CA . GLN B 1 455 ? 42.500 -12.339 44.569 1.000 45.833 435 GLN B CA 1
ATOM 7218 C C . GLN B 1 455 ? 43.839 -13.078 44.467 1.000 45.680 435 GLN B C 1
ATOM 7219 O O . GLN B 1 455 ? 44.497 -13.300 45.482 1.000 45.057 435 GLN B O 1
ATOM 7225 N N . GLN B 1 456 ? 44.251 -13.431 43.241 1.000 45.835 436 GLN B N 1
ATOM 7226 C CA . GLN B 1 456 ? 45.478 -14.186 43.030 1.000 47.675 436 GLN B CA 1
ATOM 7227 C C . GLN B 1 456 ? 46.682 -13.313 43.378 1.000 45.732 436 GLN B C 1
ATOM 7228 O O . GLN B 1 456 ? 47.647 -13.787 43.982 1.000 44.809 436 GLN B O 1
ATOM 7234 N N . ILE B 1 457 ? 46.615 -12.029 43.012 1.000 43.491 437 ILE B N 1
ATOM 7235 C CA . ILE B 1 457 ? 47.684 -11.091 43.316 1.000 41.883 437 ILE B CA 1
ATOM 7236 C C . ILE B 1 457 ? 47.887 -11.039 44.826 1.000 39.354 437 ILE B C 1
ATOM 7237 O O . ILE B 1 457 ? 49.024 -11.081 45.301 1.000 37.973 437 ILE B O 1
ATOM 7242 N N . ILE B 1 458 ? 46.780 -10.935 45.570 1.000 37.608 438 ILE B N 1
ATOM 7243 C CA . ILE B 1 458 ? 46.864 -10.747 47.010 1.000 40.469 438 ILE B CA 1
ATOM 7244 C C . ILE B 1 458 ? 47.514 -11.982 47.633 1.000 40.516 438 ILE B C 1
ATOM 7245 O O . ILE B 1 458 ? 48.385 -11.852 48.486 1.000 41.610 438 ILE B O 1
ATOM 7250 N N . GLU B 1 459 ? 47.112 -13.168 47.159 1.000 43.853 439 GLU B N 1
ATOM 7251 C CA . GLU B 1 459 ? 47.568 -14.434 47.711 1.000 46.299 439 GLU B CA 1
ATOM 7252 C C . GLU B 1 459 ? 49.051 -14.660 47.418 1.000 46.112 439 GLU B C 1
ATOM 7253 O O . GLU B 1 459 ? 49.703 -15.393 48.152 1.000 43.853 439 GLU B O 1
ATOM 7259 N N . THR B 1 460 ? 49.569 -14.038 46.349 1.000 43.899 440 THR B N 1
ATOM 7260 C CA . THR B 1 460 ? 50.966 -14.162 45.965 1.000 40.472 440 THR B CA 1
ATOM 7261 C C . THR B 1 460 ? 51.744 -12.905 46.346 1.000 40.316 440 THR B C 1
ATOM 7262 O O . THR B 1 460 ? 52.926 -12.800 46.028 1.000 39.029 440 THR B O 1
ATOM 7266 N N . ASN B 1 461 ? 51.072 -11.955 47.016 1.000 38.372 441 ASN B N 1
ATOM 7267 C CA . ASN B 1 461 ? 51.645 -10.663 47.371 1.000 40.111 441 ASN B CA 1
ATOM 7268 C C . ASN B 1 461 ? 52.263 -9.978 46.147 1.000 38.747 441 ASN B C 1
ATOM 7269 O O . ASN B 1 461 ? 53.250 -9.250 46.261 1.000 41.926 441 ASN B O 1
ATOM 7274 N N . GLY B 1 462 ? 51.657 -10.193 44.975 1.000 38.132 442 GLY B N 1
ATOM 7275 C CA . GLY B 1 462 ? 52.086 -9.541 43.751 1.000 37.237 442 GLY B CA 1
ATOM 7276 C C . GLY B 1 462 ? 53.455 -10.009 43.262 1.000 40.010 442 GLY B C 1
ATOM 7277 O O . GLY B 1 462 ? 54.089 -9.307 42.479 1.000 40.211 442 GLY B O 1
ATOM 7278 N N . ASP B 1 463 ? 53.885 -11.207 43.686 1.000 42.247 443 ASP B N 1
ATOM 7279 C CA . ASP B 1 463 ? 55.201 -11.718 43.329 1.000 42.148 443 ASP B CA 1
ATOM 7280 C C . ASP B 1 463 ? 55.243 -12.127 41.862 1.000 40.101 443 ASP B C 1
ATOM 7281 O O . ASP B 1 463 ? 56.319 -12.162 41.279 1.000 39.128 443 ASP B O 1
ATOM 7286 N N . LEU B 1 464 ? 54.078 -12.440 41.280 1.000 42.405 444 LEU B N 1
ATOM 7287 C CA . LEU B 1 464 ? 54.007 -13.024 39.949 1.000 43.018 444 LEU B CA 1
ATOM 7288 C C . LEU B 1 464 ? 53.612 -11.985 38.898 1.000 42.406 444 LEU B C 1
ATOM 7289 O O . LEU B 1 464 ? 53.408 -12.353 37.744 1.000 42.500 444 LEU B O 1
ATOM 7294 N N . LEU B 1 465 ? 53.480 -10.707 39.279 1.000 40.702 445 LEU B N 1
ATOM 7295 C CA . LEU B 1 465 ? 53.182 -9.659 38.311 1.000 40.168 445 LEU B CA 1
ATOM 7296 C C . LEU B 1 465 ? 54.235 -9.677 37.194 1.000 38.776 445 LEU B C 1
ATOM 7297 O O . LEU B 1 465 ? 55.402 -9.954 37.517 1.000 41.303 445 LEU B O 1
ATOM 7303 N N . GLY C 1 22 ? 34.793 76.358 5.303 1.000 67.328 2 GLY C N 1
ATOM 7304 C CA . GLY C 1 22 ? 33.573 75.561 5.535 1.000 67.458 2 GLY C CA 1
ATOM 7305 C C . GLY C 1 22 ? 33.474 74.384 4.567 1.000 67.416 2 GLY C C 1
ATOM 7306 O O . GLY C 1 22 ? 34.489 73.948 4.023 1.000 67.370 2 GLY C O 1
ATOM 7307 N N . PHE C 1 23 ? 32.243 73.888 4.366 1.000 63.896 3 PHE C N 1
ATOM 7308 C CA . PHE C 1 23 ? 31.982 72.784 3.452 1.000 59.949 3 PHE C CA 1
ATOM 7309 C C . PHE C 1 23 ? 32.014 73.277 2.008 1.000 60.878 3 PHE C C 1
ATOM 7310 O O . PHE C 1 23 ? 31.482 74.344 1.714 1.000 58.218 3 PHE C O 1
ATOM 7318 N N . PRO C 1 24 ? 32.612 72.508 1.065 1.000 61.969 4 PRO C N 1
ATOM 7319 C CA . PRO C 1 24 ? 32.604 72.868 -0.353 1.000 64.144 4 PRO C CA 1
ATOM 7320 C C . PRO C 1 24 ? 31.212 73.216 -0.877 1.000 70.028 4 PRO C C 1
ATOM 7321 O O . PRO C 1 24 ? 30.203 72.779 -0.322 1.000 64.640 4 PRO C O 1
ATOM 7325 N N . LYS C 1 25 ? 31.191 73.986 -1.974 1.000 75.806 5 LYS C N 1
ATOM 7326 C CA . LYS C 1 25 ? 29.976 74.596 -2.497 1.000 76.456 5 LYS C CA 1
ATOM 7327 C C . LYS C 1 25 ? 29.033 73.511 -3.013 1.000 69.684 5 LYS C C 1
ATOM 7328 O O . LYS C 1 25 ? 27.814 73.665 -2.970 1.000 63.251 5 LYS C O 1
ATOM 7334 N N . ASP C 1 26 ? 29.623 72.413 -3.495 1.000 70.041 6 ASP C N 1
ATOM 7335 C CA . ASP C 1 26 ? 28.901 71.362 -4.194 1.000 69.501 6 ASP C CA 1
ATOM 7336 C C . ASP C 1 26 ? 28.880 70.095 -3.339 1.000 65.493 6 ASP C C 1
ATOM 7337 O O . ASP C 1 26 ? 28.868 68.988 -3.871 1.000 61.834 6 ASP C O 1
ATOM 7342 N N . PHE C 1 27 ? 28.870 70.274 -2.012 1.000 62.870 7 PHE C N 1
ATOM 7343 C CA . PHE C 1 27 ? 28.949 69.166 -1.072 1.000 59.491 7 PHE C CA 1
ATOM 7344 C C . PHE C 1 27 ? 27.656 68.357 -1.129 1.000 54.998 7 PHE C C 1
ATOM 7345 O O . PHE C 1 27 ? 26.568 68.921 -1.032 1.000 56.125 7 PHE C O 1
ATOM 7353 N N . LEU C 1 28 ? 27.790 67.034 -1.274 1.000 51.500 8 LEU C N 1
ATOM 7354 C CA . LEU C 1 28 ? 26.642 66.141 -1.340 1.000 50.984 8 LEU C CA 1
ATOM 7355 C C . LEU C 1 28 ? 26.098 65.881 0.064 1.000 46.290 8 LEU C C 1
ATOM 7356 O O . LEU C 1 28 ? 26.427 64.874 0.688 1.000 43.753 8 LEU C O 1
ATOM 7361 N N . TRP C 1 29 ? 25.271 66.817 0.545 1.000 44.843 9 TRP C N 1
ATOM 7362 C CA . TRP C 1 29 ? 24.435 66.615 1.718 1.000 46.508 9 TRP C CA 1
ATOM 7363 C C . TRP C 1 29 ? 23.345 65.592 1.404 1.000 46.855 9 TRP C C 1
ATOM 7364 O O . TRP C 1 29 ? 22.445 65.876 0.616 1.000 48.444 9 TRP C O 1
ATOM 7375 N N . GLY C 1 30 ? 23.411 64.417 2.040 1.000 43.970 10 GLY C N 1
ATOM 7376 C CA . GLY C 1 30 ? 22.498 63.338 1.705 1.000 44.964 10 GLY C CA 1
ATOM 7377 C C . GLY C 1 30 ? 21.815 62.698 2.912 1.000 42.901 10 GLY C C 1
ATOM 7378 O O . GLY C 1 30 ? 22.026 63.092 4.054 1.000 40.073 10 GLY C O 1
ATOM 7379 N N . THR C 1 31 ? 20.951 61.724 2.611 1.000 44.221 11 THR C N 1
ATOM 7380 C CA . THR C 1 31 ? 20.480 60.746 3.577 1.000 44.345 11 THR C CA 1
ATOM 7381 C C . THR C 1 31 ? 20.561 59.381 2.894 1.000 41.451 11 THR C C 1
ATOM 7382 O O . THR C 1 31 ? 20.616 59.310 1.669 1.000 39.734 11 THR C O 1
ATOM 7386 N N . ALA C 1 32 ? 20.613 58.309 3.694 1.000 43.421 12 ALA C N 1
ATOM 7387 C CA . ALA C 1 32 ? 20.892 56.972 3.184 1.000 42.645 12 ALA C CA 1
ATOM 7388 C C . ALA C 1 32 ? 19.848 55.964 3.674 1.000 40.673 12 ALA C C 1
ATOM 7389 O O . ALA C 1 32 ? 19.305 56.082 4.775 1.000 39.702 12 ALA C O 1
ATOM 7391 N N . THR C 1 33 ? 19.585 54.968 2.817 1.000 38.930 13 THR C N 1
ATOM 7392 C CA . THR C 1 33 ? 18.760 53.818 3.135 1.000 37.346 13 THR C CA 1
ATOM 7393 C C . THR C 1 33 ? 19.320 52.587 2.426 1.000 37.100 13 THR C C 1
ATOM 7394 O O . THR C 1 33 ? 20.249 52.694 1.631 1.000 36.280 13 THR C O 1
ATOM 7398 N N . ALA C 1 34 ? 18.710 51.427 2.689 1.000 36.459 14 ALA C N 1
ATOM 7399 C CA . ALA C 1 34 ? 19.016 50.204 1.972 1.000 35.807 14 ALA C CA 1
ATOM 7400 C C . ALA C 1 34 ? 17.713 49.479 1.664 1.000 37.188 14 ALA C C 1
ATOM 7401 O O . ALA C 1 34 ? 16.726 49.641 2.376 1.000 36.036 14 ALA C O 1
ATOM 7403 N N . SER C 1 35 ? 17.736 48.666 0.606 1.000 39.148 15 SER C N 1
ATOM 7404 C CA . SER C 1 35 ? 16.515 48.119 0.028 1.000 38.923 15 SER C CA 1
ATOM 7405 C C . SER C 1 35 ? 15.736 47.284 1.047 1.000 37.947 15 SER C C 1
ATOM 7406 O O . SER C 1 35 ? 14.556 47.542 1.290 1.000 38.437 15 SER C O 1
ATOM 7409 N N . TYR C 1 36 ? 16.384 46.264 1.624 1.000 38.411 16 TYR C N 1
ATOM 7410 C CA . TYR C 1 36 ? 15.678 45.335 2.496 1.000 38.655 16 TYR C CA 1
ATOM 7411 C C . TYR C 1 36 ? 15.184 46.040 3.768 1.000 37.324 16 TYR C C 1
ATOM 7412 O O . TYR C 1 36 ? 14.168 45.656 4.340 1.000 36.662 16 TYR C O 1
ATOM 7421 N N . GLN C 1 37 ? 15.874 47.095 4.202 1.000 38.645 17 GLN C N 1
ATOM 7422 C CA . GLN C 1 37 ? 15.550 47.718 5.473 1.000 37.515 17 GLN C CA 1
ATOM 7423 C C . GLN C 1 37 ? 14.274 48.560 5.395 1.000 37.106 17 GLN C C 1
ATOM 7424 O O . GLN C 1 37 ? 13.660 48.779 6.436 1.000 35.945 17 GLN C O 1
ATOM 7430 N N . ILE C 1 38 ? 13.862 49.024 4.198 1.000 37.064 18 ILE C N 1
ATOM 7431 C CA . ILE C 1 38 ? 12.721 49.940 4.090 1.000 38.396 18 ILE C CA 1
ATOM 7432 C C . ILE C 1 38 ? 11.602 49.426 3.169 1.000 38.455 18 ILE C C 1
ATOM 7433 O O . ILE C 1 38 ? 10.439 49.765 3.386 1.000 35.558 18 ILE C O 1
ATOM 7438 N N . GLU C 1 39 ? 11.931 48.647 2.127 1.000 40.952 19 GLU C N 1
ATOM 7439 C CA . GLU C 1 39 ? 11.042 48.488 0.977 1.000 41.776 19 GLU C CA 1
ATOM 7440 C C . GLU C 1 39 ? 9.771 47.725 1.344 1.000 42.321 19 GLU C C 1
ATOM 7441 O O . GLU C 1 39 ? 8.665 48.157 1.019 1.000 43.117 19 GLU C O 1
ATOM 7447 N N . GLY C 1 40 ? 9.939 46.572 1.990 1.000 39.997 20 GLY C N 1
ATOM 7448 C CA . GLY C 1 40 ? 8.854 45.617 2.089 1.000 41.068 20 GLY C CA 1
ATOM 7449 C C . GLY C 1 40 ? 8.525 45.074 0.704 1.000 39.693 20 GLY C C 1
ATOM 7450 O O . GLY C 1 40 ? 9.382 45.084 -0.172 1.000 39.401 20 GLY C O 1
ATOM 7451 N N . ALA C 1 41 ? 7.277 44.640 0.508 1.000 40.507 21 ALA C N 1
ATOM 7452 C CA . ALA C 1 41 ? 6.849 44.079 -0.766 1.000 42.180 21 ALA C CA 1
ATOM 7453 C C . ALA C 1 41 ? 7.876 43.054 -1.233 1.000 43.234 21 ALA C C 1
ATOM 7454 O O . ALA C 1 41 ? 8.383 43.137 -2.351 1.000 44.755 21 ALA C O 1
ATOM 7456 N N . ALA C 1 42 ? 8.177 42.102 -0.345 1.000 43.805 22 ALA C N 1
ATOM 7457 C CA . ALA C 1 42 ? 9.237 41.134 -0.557 1.000 44.774 22 ALA C CA 1
ATOM 7458 C C . ALA C 1 42 ? 8.809 40.046 -1.541 1.000 44.584 22 ALA C C 1
ATOM 7459 O O . ALA C 1 42 ? 9.667 39.422 -2.154 1.000 41.144 22 ALA C O 1
ATOM 7461 N N . PHE C 1 43 ? 7.493 39.811 -1.665 1.000 46.383 23 PHE C N 1
ATOM 7462 C CA . PHE C 1 43 ? 6.972 38.667 -2.399 1.000 47.037 23 PHE C CA 1
ATOM 7463 C C . PHE C 1 43 ? 5.982 39.126 -3.469 1.000 51.412 23 PHE C C 1
ATOM 7464 O O . PHE C 1 43 ? 4.988 38.445 -3.709 1.000 51.994 23 PHE C O 1
ATOM 7472 N N . GLU C 1 44 ? 6.264 40.269 -4.107 1.000 52.317 24 GLU C N 1
ATOM 7473 C CA . GLU C 1 44 ? 5.361 40.845 -5.091 1.000 54.301 24 GLU C CA 1
ATOM 7474 C C . GLU C 1 44 ? 6.095 41.115 -6.397 1.000 53.603 24 GLU C C 1
ATOM 7475 O O . GLU C 1 44 ? 7.323 41.221 -6.418 1.000 50.710 24 GLU C O 1
ATOM 7481 N N . ASP C 1 45 ? 5.300 41.264 -7.466 1.000 52.001 25 ASP C N 1
ATOM 7482 C CA . ASP C 1 45 ? 5.775 41.713 -8.765 1.000 51.566 25 ASP C CA 1
ATOM 7483 C C . ASP C 1 45 ? 6.972 40.871 -9.204 1.000 48.265 25 ASP C C 1
ATOM 7484 O O . ASP C 1 45 ? 7.914 41.393 -9.798 1.000 48.525 25 ASP C O 1
ATOM 7489 N N . GLY C 1 46 ? 6.916 39.564 -8.903 1.000 46.704 26 GLY C N 1
ATOM 7490 C CA . GLY C 1 46 ? 7.910 38.608 -9.358 1.000 46.576 26 GLY C CA 1
ATOM 7491 C C . GLY C 1 46 ? 9.290 38.821 -8.736 1.000 44.002 26 GLY C C 1
ATOM 7492 O O . GLY C 1 46 ? 10.290 38.357 -9.279 1.000 44.644 26 GLY C O 1
ATOM 7493 N N . LYS C 1 47 ? 9.355 39.524 -7.602 1.000 43.454 27 LYS C N 1
ATOM 7494 C CA . LYS C 1 47 ? 10.625 39.676 -6.916 1.000 43.420 27 LYS C CA 1
ATOM 7495 C C . LYS C 1 47 ? 11.049 38.310 -6.389 1.000 38.108 27 LYS C C 1
ATOM 7496 O O . LYS C 1 47 ? 10.264 37.630 -5.745 1.000 42.254 27 LYS C O 1
ATOM 7502 N N . GLY C 1 48 ? 12.287 37.915 -6.683 1.000 37.000 28 GLY C N 1
ATOM 7503 C CA . GLY C 1 48 ? 12.840 36.673 -6.168 1.000 38.015 28 GLY C CA 1
ATOM 7504 C C . GLY C 1 48 ? 13.238 36.798 -4.695 1.000 35.518 28 GLY C C 1
ATOM 7505 O O . GLY C 1 48 ? 13.381 37.902 -4.171 1.000 33.653 28 GLY C O 1
ATOM 7506 N N . LEU C 1 49 ? 13.403 35.650 -4.035 1.000 35.960 29 LEU C N 1
ATOM 7507 C CA . LEU C 1 49 ? 13.768 35.620 -2.629 1.000 38.176 29 LEU C CA 1
ATOM 7508 C C . LEU C 1 49 ? 15.231 36.048 -2.474 1.000 38.576 29 LEU C C 1
ATOM 7509 O O . LEU C 1 49 ? 16.059 35.757 -3.334 1.000 38.866 29 LEU C O 1
ATOM 7514 N N . ASN C 1 50 ? 15.537 36.737 -1.368 1.000 37.058 30 ASN C N 1
ATOM 7515 C CA . ASN C 1 50 ? 16.915 36.997 -0.979 1.000 38.230 30 ASN C CA 1
ATOM 7516 C C . ASN C 1 50 ? 17.195 36.270 0.337 1.000 35.530 30 ASN C C 1
ATOM 7517 O O . ASN C 1 50 ? 16.278 35.758 0.971 1.000 33.138 30 ASN C O 1
ATOM 7522 N N . ILE C 1 51 ? 18.471 36.240 0.742 1.000 34.747 31 ILE C N 1
ATOM 7523 C CA . ILE C 1 51 ? 18.904 35.481 1.908 1.000 33.366 31 ILE C CA 1
ATOM 7524 C C . ILE C 1 51 ? 18.265 36.024 3.184 1.000 34.563 31 ILE C C 1
ATOM 7525 O O . ILE C 1 51 ? 18.139 35.286 4.154 1.000 36.089 31 ILE C O 1
ATOM 7530 N N . TRP C 1 52 ? 17.910 37.315 3.197 1.000 36.633 32 TRP C N 1
ATOM 7531 C CA . TRP C 1 52 ? 17.318 37.943 4.368 1.000 36.856 32 TRP C CA 1
ATOM 7532 C C . TRP C 1 52 ? 15.846 37.564 4.494 1.000 36.542 32 TRP C C 1
ATOM 7533 O O . TRP C 1 52 ? 15.356 37.349 5.597 1.000 37.643 32 TRP C O 1
ATOM 7544 N N . ASP C 1 53 ? 15.154 37.418 3.365 1.000 41.209 33 ASP C N 1
ATOM 7545 C CA . ASP C 1 53 ? 13.804 36.877 3.394 1.000 41.271 33 ASP C CA 1
ATOM 7546 C C . ASP C 1 53 ? 13.793 35.544 4.142 1.000 37.780 33 ASP C C 1
ATOM 7547 O O . ASP C 1 53 ? 12.918 35.286 4.963 1.000 42.204 33 ASP C O 1
ATOM 7552 N N . VAL C 1 54 ? 14.768 34.686 3.846 1.000 36.013 34 VAL C N 1
ATOM 7553 C CA . VAL C 1 54 ? 14.804 33.360 4.438 1.000 36.161 34 VAL C CA 1
ATOM 7554 C C . VAL C 1 54 ? 15.344 33.462 5.866 1.000 36.141 34 VAL C C 1
ATOM 7555 O O . VAL C 1 54 ? 14.710 32.986 6.806 1.000 34.063 34 VAL C O 1
ATOM 7559 N N . PHE C 1 55 ? 16.505 34.110 6.027 1.000 36.168 35 PHE C N 1
ATOM 7560 C CA . PHE C 1 55 ? 17.144 34.228 7.331 1.000 34.638 35 PHE C CA 1
ATOM 7561 C C . PHE C 1 55 ? 16.192 34.830 8.371 1.000 35.932 35 PHE C C 1
ATOM 7562 O O . PHE C 1 55 ? 16.057 34.273 9.461 1.000 35.622 35 PHE C O 1
ATOM 7570 N N . SER C 1 56 ? 15.545 35.959 8.033 1.000 34.331 36 SER C N 1
ATOM 7571 C CA . SER C 1 56 ? 14.676 36.678 8.955 1.000 36.974 36 SER C CA 1
ATOM 7572 C C . SER C 1 56 ? 13.502 35.814 9.414 1.000 39.368 36 SER C C 1
ATOM 7573 O O . SER C 1 56 ? 12.970 36.036 10.499 1.000 41.601 36 SER C O 1
ATOM 7576 N N . HIS C 1 57 ? 13.106 34.839 8.588 1.000 40.146 37 HIS C N 1
ATOM 7577 C CA . HIS C 1 57 ? 11.975 33.978 8.892 1.000 43.541 37 HIS C CA 1
ATOM 7578 C C . HIS C 1 57 ? 12.395 32.756 9.703 1.000 44.372 37 HIS C C 1
ATOM 7579 O O . HIS C 1 57 ? 11.548 31.953 10.076 1.000 43.898 37 HIS C O 1
ATOM 7586 N N . GLN C 1 58 ? 13.693 32.613 9.974 1.000 45.053 38 GLN C N 1
ATOM 7587 C CA . GLN C 1 58 ? 14.175 31.514 10.791 1.000 46.194 38 GLN C CA 1
ATOM 7588 C C . GLN C 1 58 ? 14.090 31.942 12.257 1.000 46.364 38 GLN C C 1
ATOM 7589 O O . GLN C 1 58 ? 14.703 32.929 12.657 1.000 43.779 38 GLN C O 1
ATOM 7595 N N . GLU C 1 59 ? 13.296 31.206 13.046 1.000 50.208 39 GLU C N 1
ATOM 7596 C CA . GLU C 1 59 ? 12.980 31.589 14.416 1.000 53.212 39 GLU C CA 1
ATOM 7597 C C . GLU C 1 59 ? 14.274 31.787 15.204 1.000 49.341 39 GLU C C 1
ATOM 7598 O O . GLU C 1 59 ? 15.178 30.957 15.134 1.000 47.406 39 GLU C O 1
ATOM 7604 N N . GLY C 1 60 ? 14.354 32.915 15.921 1.000 46.947 40 GLY C N 1
ATOM 7605 C CA . GLY C 1 60 ? 15.450 33.183 16.838 1.000 44.709 40 GLY C CA 1
ATOM 7606 C C . GLY C 1 60 ? 16.562 34.026 16.216 1.000 42.941 40 GLY C C 1
ATOM 7607 O O . GLY C 1 60 ? 17.441 34.493 16.928 1.000 42.902 40 GLY C O 1
ATOM 7608 N N . LYS C 1 61 ? 16.523 34.225 14.895 1.000 38.941 41 LYS C N 1
ATOM 7609 C CA . LYS C 1 61 ? 17.599 34.914 14.203 1.000 39.025 41 LYS C CA 1
ATOM 7610 C C . LYS C 1 61 ? 17.470 36.423 14.391 1.000 37.055 41 LYS C C 1
ATOM 7611 O O . LYS C 1 61 ? 18.467 37.147 14.352 1.000 34.032 41 LYS C O 1
ATOM 7617 N N . ILE C 1 62 ? 16.233 36.891 14.579 1.000 32.898 42 ILE C N 1
ATOM 7618 C CA . ILE C 1 62 ? 15.970 38.314 14.647 1.000 34.078 42 ILE C CA 1
ATOM 7619 C C . ILE C 1 62 ? 15.287 38.619 15.971 1.000 35.449 42 ILE C C 1
ATOM 7620 O O . ILE C 1 62 ? 14.510 37.808 16.465 1.000 35.106 42 ILE C O 1
ATOM 7625 N N . PHE C 1 63 ? 15.574 39.810 16.508 1.000 35.592 43 PHE C N 1
ATOM 7626 C CA . PHE C 1 63 ? 14.869 40.321 17.669 1.000 37.875 43 PHE C CA 1
ATOM 7627 C C . PHE C 1 63 ? 13.368 40.120 17.466 1.000 37.561 43 PHE C C 1
ATOM 7628 O O . PHE C 1 63 ? 12.813 40.589 16.477 1.000 35.699 43 PHE C O 1
ATOM 7636 N N . GLU C 1 64 ? 12.744 39.377 18.385 1.000 38.432 44 GLU C N 1
ATOM 7637 C CA . GLU C 1 64 ? 11.309 39.122 18.385 1.000 42.502 44 GLU C CA 1
ATOM 7638 C C . GLU C 1 64 ? 10.812 38.685 17.006 1.000 42.066 44 GLU C C 1
ATOM 7639 O O . GLU C 1 64 ? 9.689 38.999 16.625 1.000 43.806 44 GLU C O 1
ATOM 7645 N N . ASN C 1 65 ? 11.647 37.940 16.271 1.000 40.914 45 ASN C N 1
ATOM 7646 C CA . ASN C 1 65 ? 11.262 37.349 14.998 1.000 39.775 45 ASN C CA 1
ATOM 7647 C C . ASN C 1 65 ? 10.726 38.407 14.033 1.000 38.489 45 ASN C C 1
ATOM 7648 O O . ASN C 1 65 ? 9.934 38.088 13.151 1.000 40.824 45 ASN C O 1
ATOM 7653 N N . HIS C 1 66 ? 11.187 39.655 14.177 1.000 35.993 46 HIS C N 1
ATOM 7654 C CA . HIS C 1 66 ? 10.901 40.699 13.212 1.000 35.236 46 HIS C CA 1
ATOM 7655 C C . HIS C 1 66 ? 11.459 40.271 11.858 1.000 33.682 46 HIS C C 1
ATOM 7656 O O . HIS C 1 66 ? 12.336 39.408 11.769 1.000 34.635 46 HIS C O 1
ATOM 7663 N N . ASN C 1 67 ? 10.921 40.872 10.796 1.000 35.208 47 ASN C N 1
ATOM 7664 C CA . ASN C 1 67 ? 11.387 40.618 9.443 1.000 33.191 47 ASN C CA 1
ATOM 7665 C C . ASN C 1 67 ? 11.068 41.834 8.579 1.000 32.198 47 ASN C C 1
ATOM 7666 O O . ASN C 1 67 ? 10.325 42.726 8.989 1.000 31.354 47 ASN C O 1
ATOM 7671 N N . GLY C 1 68 ? 11.623 41.854 7.368 1.000 33.806 48 GLY C N 1
ATOM 7672 C CA . GLY C 1 68 ? 11.407 42.962 6.454 1.000 35.885 48 GLY C CA 1
ATOM 7673 C C . GLY C 1 68 ? 10.410 42.621 5.349 1.000 37.673 48 GLY C C 1
ATOM 7674 O O . GLY C 1 68 ? 10.569 43.090 4.223 1.000 39.853 48 GLY C O 1
ATOM 7675 N N . ASP C 1 69 ? 9.392 41.811 5.678 1.000 38.654 49 ASP C N 1
ATOM 7676 C CA . ASP C 1 69 ? 8.354 41.455 4.722 1.000 38.829 49 ASP C CA 1
ATOM 7677 C C . ASP C 1 69 ? 7.665 42.731 4.256 1.000 40.665 49 ASP C C 1
ATOM 7678 O O . ASP C 1 69 ? 7.407 42.902 3.062 1.000 39.772 49 ASP C O 1
ATOM 7683 N N . VAL C 1 70 ? 7.408 43.621 5.228 1.000 39.412 50 VAL C N 1
ATOM 7684 C CA . VAL C 1 70 ? 6.668 44.855 5.017 1.000 38.717 50 VAL C CA 1
ATOM 7685 C C . VAL C 1 70 ? 7.569 46.050 5.310 1.000 36.226 50 VAL C C 1
ATOM 7686 O O . VAL C 1 70 ? 7.570 47.009 4.547 1.000 34.827 50 VAL C O 1
ATOM 7690 N N . ALA C 1 71 ? 8.299 46.011 6.437 1.000 35.588 51 ALA C N 1
ATOM 7691 C CA . ALA C 1 71 ? 9.224 47.073 6.792 1.000 34.307 51 ALA C CA 1
ATOM 7692 C C . ALA C 1 71 ? 8.516 48.429 6.719 1.000 35.822 51 ALA C C 1
ATOM 7693 O O . ALA C 1 71 ? 7.460 48.604 7.320 1.000 36.330 51 ALA C O 1
ATOM 7695 N N . CYS C 1 72 ? 9.092 49.389 5.984 1.000 39.153 52 CYS C N 1
ATOM 7696 C CA . CYS C 1 72 ? 8.542 50.733 5.918 1.000 41.372 52 CYS C CA 1
ATOM 7697 C C . CYS C 1 72 ? 7.555 50.868 4.756 1.000 40.805 52 CYS C C 1
ATOM 7698 O O . CYS C 1 72 ? 7.010 51.947 4.542 1.000 41.256 52 CYS C O 1
ATOM 7701 N N . ASP C 1 73 ? 7.343 49.779 4.004 1.000 43.019 53 ASP C N 1
ATOM 7702 C CA . ASP C 1 73 ? 6.396 49.764 2.897 1.000 44.104 53 ASP C CA 1
ATOM 7703 C C . ASP C 1 73 ? 6.755 50.877 1.911 1.000 46.196 53 ASP C C 1
ATOM 7704 O O . ASP C 1 73 ? 5.878 51.519 1.335 1.000 49.712 53 ASP C O 1
ATOM 7709 N N . HIS C 1 74 ? 8.064 51.090 1.720 1.000 41.787 54 HIS C N 1
ATOM 7710 C CA . HIS C 1 74 ? 8.570 52.170 0.891 1.000 42.806 54 HIS C CA 1
ATOM 7711 C C . HIS C 1 74 ? 8.328 51.857 -0.585 1.000 44.969 54 HIS C C 1
ATOM 7712 O O . HIS C 1 74 ? 8.249 52.765 -1.410 1.000 44.688 54 HIS C O 1
ATOM 7719 N N . TYR C 1 75 ? 8.237 50.565 -0.919 1.000 46.768 55 TYR C N 1
ATOM 7720 C CA . TYR C 1 75 ? 7.884 50.146 -2.266 1.000 47.073 55 TYR C CA 1
ATOM 7721 C C . TYR C 1 75 ? 6.607 50.854 -2.710 1.000 48.150 55 TYR C C 1
ATOM 7722 O O . TYR C 1 75 ? 6.526 51.329 -3.842 1.000 50.145 55 TYR C O 1
ATOM 7731 N N . ASN C 1 76 ? 5.630 50.925 -1.795 1.000 46.640 56 ASN C N 1
ATOM 7732 C CA . ASN C 1 76 ? 4.292 51.414 -2.096 1.000 45.153 56 ASN C CA 1
ATOM 7733 C C . ASN C 1 76 ? 4.126 52.890 -1.726 1.000 47.200 56 ASN C C 1
ATOM 7734 O O . ASN C 1 76 ? 3.141 53.511 -2.117 1.000 49.439 56 ASN C O 1
ATOM 7739 N N . ARG C 1 77 ? 5.073 53.464 -0.976 1.000 45.444 57 ARG C N 1
ATOM 7740 C CA . ARG C 1 77 ? 4.930 54.831 -0.497 1.000 43.613 57 ARG C CA 1
ATOM 7741 C C . ARG C 1 77 ? 6.123 55.650 -0.965 1.000 44.170 57 ARG C C 1
ATOM 7742 O O . ARG C 1 77 ? 6.598 56.526 -0.248 1.000 45.043 57 ARG C O 1
ATOM 7750 N N . LEU C 1 78 ? 6.572 55.358 -2.189 1.000 47.377 58 LEU C N 1
ATOM 7751 C CA . LEU C 1 78 ? 7.727 56.008 -2.778 1.000 50.699 58 LEU C CA 1
ATOM 7752 C C . LEU C 1 78 ? 7.485 57.512 -2.866 1.000 54.622 58 LEU C C 1
ATOM 7753 O O . LEU C 1 78 ? 8.372 58.307 -2.560 1.000 55.205 58 LEU C O 1
ATOM 7758 N N . GLU C 1 79 ? 6.268 57.889 -3.263 1.000 53.699 59 GLU C N 1
ATOM 7759 C CA . GLU C 1 79 ? 5.942 59.284 -3.497 1.000 55.839 59 GLU C CA 1
ATOM 7760 C C . GLU C 1 79 ? 6.068 60.080 -2.199 1.000 52.223 59 GLU C C 1
ATOM 7761 O O . GLU C 1 79 ? 6.659 61.157 -2.194 1.000 49.802 59 GLU C O 1
ATOM 7767 N N . GLU C 1 80 ? 5.492 59.546 -1.116 1.000 47.842 60 GLU C N 1
ATOM 7768 C CA . GLU C 1 80 ? 5.478 60.221 0.171 1.000 48.919 60 GLU C CA 1
ATOM 7769 C C . GLU C 1 80 ? 6.901 60.443 0.680 1.000 46.920 60 GLU C C 1
ATOM 7770 O O . GLU C 1 80 ? 7.211 61.502 1.220 1.000 47.058 60 GLU C O 1
ATOM 7776 N N . ASP C 1 81 ? 7.750 59.422 0.521 1.000 45.195 61 ASP C N 1
ATOM 7777 C CA . ASP C 1 81 ? 9.123 59.474 0.999 1.000 46.875 61 ASP C CA 1
ATOM 7778 C C . ASP C 1 81 ? 9.935 60.458 0.153 1.000 45.787 61 ASP C C 1
ATOM 7779 O O . ASP C 1 81 ? 10.824 61.137 0.668 1.000 46.538 61 ASP C O 1
ATOM 7784 N N . LEU C 1 82 ? 9.629 60.544 -1.145 1.000 46.467 62 LEU C N 1
ATOM 7785 C CA . LEU C 1 82 ? 10.320 61.487 -2.012 1.000 48.702 62 LEU C CA 1
ATOM 7786 C C . LEU C 1 82 ? 10.007 62.921 -1.579 1.000 50.392 62 LEU C C 1
ATOM 7787 O O . LEU C 1 82 ? 10.885 63.782 -1.617 1.000 50.308 62 LEU C O 1
ATOM 7792 N N . ASP C 1 83 ? 8.761 63.168 -1.146 1.000 47.800 63 ASP C N 1
ATOM 7793 C CA . ASP C 1 83 ? 8.345 64.487 -0.685 1.000 47.993 63 ASP C CA 1
ATOM 7794 C C . ASP C 1 83 ? 9.060 64.856 0.617 1.000 47.826 63 ASP C C 1
ATOM 7795 O O . ASP C 1 83 ? 9.331 66.029 0.875 1.000 43.572 63 ASP C O 1
ATOM 7800 N N . ILE C 1 84 ? 9.357 63.855 1.451 1.000 46.305 64 ILE C N 1
ATOM 7801 C CA . ILE C 1 84 ? 10.093 64.114 2.675 1.000 46.237 64 ILE C CA 1
ATOM 7802 C C . ILE C 1 84 ? 11.505 64.574 2.308 1.000 46.837 64 ILE C C 1
ATOM 7803 O O . ILE C 1 84 ? 11.986 65.578 2.835 1.000 47.530 64 ILE C O 1
ATOM 7808 N N . LEU C 1 85 ? 12.136 63.871 1.360 1.000 45.796 65 LEU C N 1
ATOM 7809 C CA . LEU C 1 85 ? 13.478 64.210 0.914 1.000 46.726 65 LEU C CA 1
ATOM 7810 C C . LEU C 1 85 ? 13.548 65.677 0.494 1.000 49.179 65 LEU C C 1
ATOM 7811 O O . LEU C 1 85 ? 14.420 66.409 0.959 1.000 52.362 65 LEU C O 1
ATOM 7816 N N . SER C 1 86 ? 12.629 66.098 -0.384 1.000 51.876 66 SER C N 1
ATOM 7817 C CA . SER C 1 86 ? 12.660 67.444 -0.937 1.000 51.973 66 SER C CA 1
ATOM 7818 C C . SER C 1 86 ? 12.204 68.468 0.101 1.000 51.815 66 SER C C 1
ATOM 7819 O O . SER C 1 86 ? 12.625 69.619 0.040 1.000 50.378 66 SER C O 1
ATOM 7822 N N . LYS C 1 87 ? 11.362 68.054 1.060 1.000 53.204 67 LYS C N 1
ATOM 7823 C CA . LYS C 1 87 ? 10.959 68.946 2.137 1.000 55.162 67 LYS C CA 1
ATOM 7824 C C . LYS C 1 87 ? 12.167 69.267 3.018 1.000 56.174 67 LYS C C 1
ATOM 7825 O O . LYS C 1 87 ? 12.280 70.384 3.518 1.000 57.498 67 LYS C O 1
ATOM 7831 N N . LEU C 1 88 ? 13.061 68.285 3.198 1.000 52.930 68 LEU C N 1
ATOM 7832 C CA . LEU C 1 88 ? 14.279 68.467 3.977 1.000 56.264 68 LEU C CA 1
ATOM 7833 C C . LEU C 1 88 ? 15.362 69.166 3.151 1.000 57.456 68 LEU C C 1
ATOM 7834 O O . LEU C 1 88 ? 16.337 69.662 3.712 1.000 53.670 68 LEU C O 1
ATOM 7839 N N . GLY C 1 89 ? 15.197 69.196 1.821 1.000 56.584 69 GLY C N 1
ATOM 7840 C CA . GLY C 1 89 ? 16.116 69.902 0.943 1.000 55.247 69 GLY C CA 1
ATOM 7841 C C . GLY C 1 89 ? 17.428 69.143 0.786 1.000 53.400 69 GLY C C 1
ATOM 7842 O O . GLY C 1 89 ? 18.496 69.737 0.691 1.000 53.875 69 GLY C O 1
ATOM 7843 N N . VAL C 1 90 ? 17.320 67.815 0.768 1.000 52.786 70 VAL C N 1
ATOM 7844 C CA . VAL C 1 90 ? 18.474 66.943 0.690 1.000 53.259 70 VAL C CA 1
ATOM 7845 C C . VAL C 1 90 ? 19.015 66.991 -0.736 1.000 49.150 70 VAL C C 1
ATOM 7846 O O . VAL C 1 90 ? 18.252 66.988 -1.692 1.000 48.911 70 VAL C O 1
ATOM 7850 N N . LYS C 1 91 ? 20.339 67.045 -0.874 1.000 49.191 71 LYS C N 1
ATOM 7851 C CA . LYS C 1 91 ? 20.959 67.235 -2.174 1.000 52.377 71 LYS C CA 1
ATOM 7852 C C . LYS C 1 91 ? 21.127 65.894 -2.879 1.000 52.299 71 LYS C C 1
ATOM 7853 O O . LYS C 1 91 ? 21.164 65.834 -4.109 1.000 48.414 71 LYS C O 1
ATOM 7859 N N . SER C 1 92 ? 21.250 64.824 -2.088 1.000 48.902 72 SER C N 1
ATOM 7860 C CA . SER C 1 92 ? 21.514 63.506 -2.637 1.000 48.896 72 SER C CA 1
ATOM 7861 C C . SER C 1 92 ? 20.845 62.438 -1.779 1.000 47.603 72 SER C C 1
ATOM 7862 O O . SER C 1 92 ? 20.768 62.567 -0.563 1.000 45.020 72 SER C O 1
ATOM 7865 N N . TYR C 1 93 ? 20.372 61.376 -2.435 1.000 46.627 73 TYR C N 1
ATOM 7866 C CA . TYR C 1 93 ? 19.735 60.273 -1.743 1.000 44.328 73 TYR C CA 1
ATOM 7867 C C . TYR C 1 93 ? 20.500 58.993 -2.058 1.000 46.706 73 TYR C C 1
ATOM 7868 O O . TYR C 1 93 ? 20.540 58.553 -3.207 1.000 45.884 73 TYR C O 1
ATOM 7877 N N . ARG C 1 94 ? 21.118 58.416 -1.024 1.000 48.217 74 ARG C N 1
ATOM 7878 C CA . ARG C 1 94 ? 21.764 57.125 -1.156 1.000 46.447 74 ARG C CA 1
ATOM 7879 C C . ARG C 1 94 ? 20.741 56.038 -0.857 1.000 43.168 74 ARG C C 1
ATOM 7880 O O . ARG C 1 94 ? 20.040 56.112 0.146 1.000 45.892 74 ARG C O 1
ATOM 7888 N N . PHE C 1 95 ? 20.675 55.044 -1.749 1.000 41.073 75 PHE C N 1
ATOM 7889 C CA . PHE C 1 95 ? 19.763 53.920 -1.629 1.000 40.493 75 PHE C CA 1
ATOM 7890 C C . PHE C 1 95 ? 20.425 52.716 -2.285 1.000 41.092 75 PHE C C 1
ATOM 7891 O O . PHE C 1 95 ? 21.411 52.873 -3.003 1.000 43.019 75 PHE C O 1
ATOM 7899 N N . SER C 1 96 ? 19.869 51.522 -2.065 1.000 39.943 76 SER C N 1
ATOM 7900 C CA . SER C 1 96 ? 20.412 50.328 -2.695 1.000 39.599 76 SER C CA 1
ATOM 7901 C C . SER C 1 96 ? 19.353 49.720 -3.602 1.000 38.679 76 SER C C 1
ATOM 7902 O O . SER C 1 96 ? 18.166 49.887 -3.363 1.000 35.318 76 SER C O 1
ATOM 7905 N N . VAL C 1 97 ? 19.810 48.966 -4.601 1.000 39.225 77 VAL C N 1
ATOM 7906 C CA . VAL C 1 97 ? 18.898 48.228 -5.451 1.000 41.338 77 VAL C CA 1
ATOM 7907 C C . VAL C 1 97 ? 18.826 46.783 -4.963 1.000 38.923 77 VAL C C 1
ATOM 7908 O O . VAL C 1 97 ? 19.853 46.121 -4.813 1.000 40.978 77 VAL C O 1
ATOM 7912 N N . SER C 1 98 ? 17.595 46.306 -4.751 1.000 37.351 78 SER C N 1
ATOM 7913 C CA . SER C 1 98 ? 17.330 44.892 -4.529 1.000 37.332 78 SER C CA 1
ATOM 7914 C C . SER C 1 98 ? 17.672 44.078 -5.776 1.000 40.593 78 SER C C 1
ATOM 7915 O O . SER C 1 98 ? 16.921 44.051 -6.757 1.000 40.573 78 SER C O 1
ATOM 7918 N N . TRP C 1 99 ? 18.823 43.405 -5.704 1.000 41.413 79 TRP C N 1
ATOM 7919 C CA . TRP C 1 99 ? 19.310 42.527 -6.751 1.000 41.051 79 TRP C CA 1
ATOM 7920 C C . TRP C 1 99 ? 18.242 41.499 -7.131 1.000 44.563 79 TRP C C 1
ATOM 7921 O O . TRP C 1 99 ? 18.046 41.210 -8.316 1.000 42.800 79 TRP C O 1
ATOM 7932 N N . SER C 1 100 ? 17.515 40.984 -6.131 1.000 43.140 80 SER C N 1
ATOM 7933 C CA . SER C 1 100 ? 16.516 39.957 -6.369 1.000 43.071 80 SER C CA 1
ATOM 7934 C C . SER C 1 100 ? 15.259 40.539 -7.013 1.000 42.366 80 SER C C 1
ATOM 7935 O O . SER C 1 100 ? 14.485 39.798 -7.617 1.000 42.674 80 SER C O 1
ATOM 7938 N N . ARG C 1 101 ? 15.038 41.849 -6.862 1.000 42.073 81 ARG C N 1
ATOM 7939 C CA . ARG C 1 101 ? 13.845 42.479 -7.407 1.000 45.129 81 ARG C CA 1
ATOM 7940 C C . ARG C 1 101 ? 13.993 42.619 -8.924 1.000 49.295 81 ARG C C 1
ATOM 7941 O O . ARG C 1 101 ? 13.016 42.458 -9.652 1.000 52.374 81 ARG C O 1
ATOM 7949 N N . VAL C 1 102 ? 15.226 42.878 -9.391 1.000 50.612 82 VAL C N 1
ATOM 7950 C CA . VAL C 1 102 ? 15.498 43.141 -10.798 1.000 51.844 82 VAL C CA 1
ATOM 7951 C C . VAL C 1 102 ? 15.945 41.867 -11.518 1.000 53.702 82 VAL C C 1
ATOM 7952 O O . VAL C 1 102 ? 15.717 41.746 -12.719 1.000 55.592 82 VAL C O 1
ATOM 7956 N N . LEU C 1 103 ? 16.617 40.956 -10.797 1.000 51.589 83 LEU C N 1
ATOM 7957 C CA . LEU C 1 103 ? 17.049 39.668 -11.321 1.000 47.595 83 LEU C CA 1
ATOM 7958 C C . LEU C 1 103 ? 16.623 38.570 -10.349 1.000 50.222 83 LEU C C 1
ATOM 7959 O O . LEU C 1 103 ? 17.428 38.130 -9.530 1.000 51.013 83 LEU C O 1
ATOM 7964 N N . PRO C 1 104 ? 15.353 38.102 -10.404 1.000 46.240 84 PRO C N 1
ATOM 7965 C CA . PRO C 1 104 ? 14.805 37.189 -9.397 1.000 46.633 84 PRO C CA 1
ATOM 7966 C C . PRO C 1 104 ? 15.593 35.910 -9.125 1.000 45.315 84 PRO C C 1
ATOM 7967 O O . PRO C 1 104 ? 15.559 35.398 -8.011 1.000 47.666 84 PRO C O 1
ATOM 7971 N N . ALA C 1 105 ? 16.257 35.374 -10.153 1.000 44.266 85 ALA C N 1
ATOM 7972 C CA . ALA C 1 105 ? 17.105 34.203 -9.993 1.000 44.446 85 ALA C CA 1
ATOM 7973 C C . ALA C 1 105 ? 18.552 34.630 -9.759 1.000 45.486 85 ALA C C 1
ATOM 7974 O O . ALA C 1 105 ? 19.435 33.779 -9.660 1.000 42.468 85 ALA C O 1
ATOM 7976 N N . GLY C 1 106 ? 18.783 35.949 -9.702 1.000 44.567 86 GLY C N 1
ATOM 7977 C CA . GLY C 1 106 ? 20.111 36.506 -9.512 1.000 45.603 86 GLY C CA 1
ATOM 7978 C C . GLY C 1 106 ? 20.856 36.696 -10.832 1.000 47.757 86 GLY C C 1
ATOM 7979 O O . GLY C 1 106 ? 21.739 37.548 -10.930 1.000 43.905 86 GLY C O 1
ATOM 7980 N N . ILE C 1 107 ? 20.511 35.872 -11.829 1.000 48.050 87 ILE C N 1
ATOM 7981 C CA . ILE C 1 107 ? 21.039 36.008 -13.177 1.000 49.244 87 ILE C CA 1
ATOM 7982 C C . ILE C 1 107 ? 19.904 35.745 -14.165 1.000 50.283 87 ILE C C 1
ATOM 7983 O O . ILE C 1 107 ? 18.787 35.400 -13.766 1.000 47.072 87 ILE C O 1
ATOM 7988 N N . GLY C 1 108 ? 20.211 35.925 -15.456 1.000 50.329 88 GLY C N 1
ATOM 7989 C CA . GLY C 1 108 ? 19.286 35.608 -16.529 1.000 48.595 88 GLY C CA 1
ATOM 7990 C C . GLY C 1 108 ? 18.147 36.618 -16.621 1.000 47.502 88 GLY C C 1
ATOM 7991 O O . GLY C 1 108 ? 18.374 37.818 -16.734 1.000 48.701 88 GLY C O 1
ATOM 7992 N N . GLN C 1 109 ? 16.918 36.109 -16.552 1.000 49.828 89 GLN C N 1
ATOM 7993 C CA . GLN C 1 109 ? 15.738 36.880 -16.890 1.000 51.889 89 GLN C CA 1
ATOM 7994 C C . GLN C 1 109 ? 15.640 38.114 -15.995 1.000 51.366 89 GLN C C 1
ATOM 7995 O O . GLN C 1 109 ? 15.438 38.008 -14.786 1.000 50.177 89 GLN C O 1
ATOM 8001 N N . VAL C 1 110 ? 15.740 39.290 -16.621 1.000 52.184 90 VAL C N 1
ATOM 8002 C CA . VAL C 1 110 ? 15.522 40.560 -15.948 1.000 50.755 90 VAL C CA 1
ATOM 8003 C C . VAL C 1 110 ? 14.022 40.741 -15.719 1.000 50.616 90 VAL C C 1
ATOM 8004 O O . VAL C 1 110 ? 13.219 40.344 -16.554 1.000 50.010 90 VAL C O 1
ATOM 8008 N N . ASN C 1 111 ? 13.660 41.324 -14.568 1.000 51.302 91 ASN C N 1
ATOM 8009 C CA . ASN C 1 111 ? 12.273 41.597 -14.233 1.000 53.852 91 ASN C CA 1
ATOM 8010 C C . ASN C 1 111 ? 12.027 43.098 -14.377 1.000 56.732 91 ASN C C 1
ATOM 8011 O O . ASN C 1 111 ? 12.550 43.897 -13.597 1.000 55.212 91 ASN C O 1
ATOM 8016 N N . HIS C 1 112 ? 11.194 43.455 -15.365 1.000 55.942 92 HIS C N 1
ATOM 8017 C CA . HIS C 1 112 ? 10.998 44.841 -15.761 1.000 54.258 92 HIS C CA 1
ATOM 8018 C C . HIS C 1 112 ? 10.116 45.575 -14.749 1.000 51.230 92 HIS C C 1
ATOM 8019 O O . HIS C 1 112 ? 10.254 46.784 -14.596 1.000 50.526 92 HIS C O 1
ATOM 8026 N N . LYS C 1 113 ? 9.242 44.853 -14.033 1.000 51.014 93 LYS C N 1
ATOM 8027 C CA . LYS C 1 113 ? 8.447 45.464 -12.974 1.000 52.902 93 LYS C CA 1
ATOM 8028 C C . LYS C 1 113 ? 9.351 45.894 -11.819 1.000 50.621 93 LYS C C 1
ATOM 8029 O O . LYS C 1 113 ? 9.045 46.853 -11.121 1.000 47.008 93 LYS C O 1
ATOM 8035 N N . GLY C 1 114 ? 10.460 45.174 -11.610 1.000 53.296 94 GLY C N 1
ATOM 8036 C CA . GLY C 1 114 ? 11.446 45.573 -10.617 1.000 51.330 94 GLY C CA 1
ATOM 8037 C C . GLY C 1 114 ? 12.200 46.830 -11.049 1.000 51.125 94 GLY C C 1
ATOM 8038 O O . GLY C 1 114 ? 12.427 47.742 -10.253 1.000 50.613 94 GLY C O 1
ATOM 8039 N N . ILE C 1 115 ? 12.576 46.866 -12.331 1.000 52.282 95 ILE C N 1
ATOM 8040 C CA . ILE C 1 115 ? 13.268 48.012 -12.898 1.000 53.155 95 ILE C CA 1
ATOM 8041 C C . ILE C 1 115 ? 12.355 49.235 -12.839 1.000 48.501 95 ILE C C 1
ATOM 8042 O O . ILE C 1 115 ? 12.821 50.317 -12.501 1.000 49.013 95 ILE C O 1
ATOM 8047 N N . ALA C 1 116 ? 11.063 49.045 -13.144 1.000 47.003 96 ALA C N 1
ATOM 8048 C CA . ALA C 1 116 ? 10.093 50.133 -13.156 1.000 48.364 96 ALA C CA 1
ATOM 8049 C C . ALA C 1 116 ? 10.148 50.910 -11.841 1.000 48.668 96 ALA C C 1
ATOM 8050 O O . ALA C 1 116 ? 10.205 52.138 -11.843 1.000 51.877 96 ALA C O 1
ATOM 8052 N N . PHE C 1 117 ? 10.136 50.176 -10.725 1.000 47.602 97 PHE C N 1
ATOM 8053 C CA . PHE C 1 117 ? 10.140 50.770 -9.398 1.000 46.928 97 PHE C CA 1
ATOM 8054 C C . PHE C 1 117 ? 11.316 51.736 -9.227 1.000 44.220 97 PHE C C 1
ATOM 8055 O O . PHE C 1 117 ? 11.130 52.879 -8.810 1.000 43.200 97 PHE C O 1
ATOM 8063 N N . TYR C 1 118 ? 12.528 51.261 -9.526 1.000 44.005 98 TYR C N 1
ATOM 8064 C CA . TYR C 1 118 ? 13.738 52.043 -9.326 1.000 46.294 98 TYR C CA 1
ATOM 8065 C C . TYR C 1 118 ? 13.811 53.159 -10.371 1.000 48.971 98 TYR C C 1
ATOM 8066 O O . TYR C 1 118 ? 14.342 54.237 -10.108 1.000 47.149 98 TYR C O 1
ATOM 8075 N N . GLN C 1 119 ? 13.277 52.887 -11.567 1.000 53.670 99 GLN C N 1
ATOM 8076 C CA . GLN C 1 119 ? 13.122 53.907 -12.591 1.000 53.419 99 GLN C CA 1
ATOM 8077 C C . GLN C 1 119 ? 12.240 55.031 -12.049 1.000 49.757 99 GLN C C 1
ATOM 8078 O O . GLN C 1 119 ? 12.599 56.203 -12.136 1.000 51.535 99 GLN C O 1
ATOM 8084 N N . MET C 1 120 ? 11.094 54.651 -11.474 1.000 49.325 100 MET C N 1
ATOM 8085 C CA . MET C 1 120 ? 10.128 55.599 -10.941 1.000 52.958 100 MET C CA 1
ATOM 8086 C C . MET C 1 120 ? 10.758 56.416 -9.805 1.000 53.033 100 MET C C 1
ATOM 8087 O O . MET C 1 120 ? 10.515 57.617 -9.681 1.000 52.635 100 MET C O 1
ATOM 8092 N N . LEU C 1 121 ? 11.592 55.765 -8.987 1.000 50.946 101 LEU C N 1
ATOM 8093 C CA . LEU C 1 121 ? 12.267 56.428 -7.882 1.000 50.133 101 LEU C CA 1
ATOM 8094 C C . LEU C 1 121 ? 13.252 57.462 -8.420 1.000 47.233 101 LEU C C 1
ATOM 8095 O O . LEU C 1 121 ? 13.239 58.611 -7.985 1.000 44.216 101 LEU C O 1
ATOM 8100 N N . ILE C 1 122 ? 14.110 57.026 -9.351 1.000 47.847 102 ILE C N 1
ATOM 8101 C CA . ILE C 1 122 ? 15.154 57.869 -9.913 1.000 49.252 102 ILE C CA 1
ATOM 8102 C C . ILE C 1 122 ? 14.529 59.068 -10.629 1.000 52.308 102 ILE C C 1
ATOM 8103 O O . ILE C 1 122 ? 15.065 60.173 -10.555 1.000 55.720 102 ILE C O 1
ATOM 8108 N N . SER C 1 123 ? 13.404 58.853 -11.327 1.000 51.575 103 SER C N 1
ATOM 8109 C CA . SER C 1 123 ? 12.677 59.949 -11.949 1.000 52.726 103 SER C CA 1
ATOM 8110 C C . SER C 1 123 ? 12.226 60.933 -10.876 1.000 53.024 103 SER C C 1
ATOM 8111 O O . SER C 1 123 ? 12.475 62.132 -10.992 1.000 55.485 103 SER C O 1
ATOM 8114 N N . GLY C 1 124 ? 11.574 60.401 -9.835 1.000 52.196 104 GLY C N 1
ATOM 8115 C CA . GLY C 1 124 ? 11.144 61.195 -8.697 1.000 51.169 104 GLY C CA 1
ATOM 8116 C C . GLY C 1 124 ? 12.280 62.029 -8.107 1.000 50.262 104 GLY C C 1
ATOM 8117 O O . GLY C 1 124 ? 12.079 63.195 -7.759 1.000 48.814 104 GLY C O 1
ATOM 8118 N N . LEU C 1 125 ? 13.466 61.413 -7.999 1.000 50.713 105 LEU C N 1
ATOM 8119 C CA . LEU C 1 125 ? 14.649 62.081 -7.475 1.000 54.049 105 LEU C CA 1
ATOM 8120 C C . LEU C 1 125 ? 15.076 63.221 -8.402 1.000 53.907 105 LEU C C 1
ATOM 8121 O O . LEU C 1 125 ? 15.357 64.321 -7.936 1.000 54.003 105 LEU C O 1
ATOM 8126 N N . ARG C 1 126 ? 15.137 62.950 -9.711 1.000 56.446 106 ARG C N 1
ATOM 8127 C CA . ARG C 1 126 ? 15.613 63.938 -10.666 1.000 59.290 106 ARG C CA 1
ATOM 8128 C C . ARG C 1 126 ? 14.596 65.068 -10.813 1.000 58.169 106 ARG C C 1
ATOM 8129 O O . ARG C 1 126 ? 14.990 66.216 -10.987 1.000 57.136 106 ARG C O 1
ATOM 8137 N N . GLU C 1 127 ? 13.301 64.746 -10.692 1.000 60.477 107 GLU C N 1
ATOM 8138 C CA . GLU C 1 127 ? 12.242 65.747 -10.710 1.000 64.972 107 GLU C CA 1
ATOM 8139 C C . GLU C 1 127 ? 12.393 66.738 -9.554 1.000 64.298 107 GLU C C 1
ATOM 8140 O O . GLU C 1 127 ? 11.933 67.873 -9.657 1.000 65.835 107 GLU C O 1
ATOM 8146 N N . ARG C 1 128 ? 13.003 66.297 -8.444 1.000 60.689 108 ARG C N 1
ATOM 8147 C CA . ARG C 1 128 ? 13.164 67.135 -7.265 1.000 54.900 108 ARG C CA 1
ATOM 8148 C C . ARG C 1 128 ? 14.602 67.646 -7.152 1.000 53.217 108 ARG C C 1
ATOM 8149 O O . ARG C 1 128 ? 14.952 68.247 -6.139 1.000 51.864 108 ARG C O 1
ATOM 8157 N N . GLY C 1 129 ? 15.425 67.405 -8.186 1.000 53.845 109 GLY C N 1
ATOM 8158 C CA . GLY C 1 129 ? 16.795 67.902 -8.246 1.000 52.757 109 GLY C CA 1
ATOM 8159 C C . GLY C 1 129 ? 17.735 67.245 -7.230 1.000 52.679 109 GLY C C 1
ATOM 8160 O O . GLY C 1 129 ? 18.732 67.849 -6.838 1.000 50.346 109 GLY C O 1
ATOM 8161 N N . ILE C 1 130 ? 17.424 66.004 -6.830 1.000 50.797 110 ILE C N 1
ATOM 8162 C CA . ILE C 1 130 ? 18.191 65.274 -5.830 1.000 49.011 110 ILE C CA 1
ATOM 8163 C C . ILE C 1 130 ? 19.077 64.248 -6.533 1.000 47.675 110 ILE C C 1
ATOM 8164 O O . ILE C 1 130 ? 18.574 63.387 -7.250 1.000 46.700 110 ILE C O 1
ATOM 8169 N N . ILE C 1 131 ? 20.392 64.330 -6.294 1.000 49.246 111 ILE C N 1
ATOM 8170 C CA . ILE C 1 131 ? 21.352 63.498 -7.001 1.000 50.160 111 ILE C CA 1
ATOM 8171 C C . ILE C 1 131 ? 21.269 62.076 -6.458 1.000 50.500 111 ILE C C 1
ATOM 8172 O O . ILE C 1 131 ? 21.499 61.855 -5.273 1.000 50.832 111 ILE C O 1
ATOM 8177 N N . PRO C 1 132 ? 20.969 61.064 -7.301 1.000 52.243 112 PRO C N 1
ATOM 8178 C CA . PRO C 1 132 ? 20.938 59.676 -6.844 1.000 53.409 112 PRO C CA 1
ATOM 8179 C C . PRO C 1 132 ? 22.340 59.128 -6.579 1.000 54.555 112 PRO C C 1
ATOM 8180 O O . PRO C 1 132 ? 23.268 59.393 -7.346 1.000 51.218 112 PRO C O 1
ATOM 8184 N N . CYS C 1 133 ? 22.473 58.390 -5.464 1.000 52.674 113 CYS C N 1
ATOM 8185 C CA . CYS C 1 133 ? 23.678 57.645 -5.133 1.000 49.497 113 CYS C CA 1
ATOM 8186 C C . CYS C 1 133 ? 23.290 56.186 -4.901 1.000 47.606 113 CYS C C 1
ATOM 8187 O O . CYS C 1 133 ? 22.685 55.864 -3.881 1.000 48.419 113 CYS C O 1
ATOM 8190 N N . MET C 1 134 ? 23.628 55.320 -5.866 1.000 46.541 114 MET C N 1
ATOM 8191 C CA . MET C 1 134 ? 23.061 53.982 -5.942 1.000 48.919 114 MET C CA 1
ATOM 8192 C C . MET C 1 134 ? 24.068 52.949 -5.433 1.000 46.510 114 MET C C 1
ATOM 8193 O O . MET C 1 134 ? 25.133 52.752 -6.023 1.000 44.888 114 MET C O 1
ATOM 8198 N N . THR C 1 135 ? 23.696 52.286 -4.331 1.000 42.630 115 THR C N 1
ATOM 8199 C CA . THR C 1 135 ? 24.415 51.128 -3.830 1.000 40.505 115 THR C CA 1
ATOM 8200 C C . THR C 1 135 ? 23.890 49.881 -4.536 1.000 39.976 115 THR C C 1
ATOM 8201 O O . THR C 1 135 ? 22.692 49.601 -4.504 1.000 36.027 115 THR C O 1
ATOM 8205 N N . LEU C 1 136 ? 24.798 49.117 -5.143 1.000 40.016 116 LEU C N 1
ATOM 8206 C CA . LEU C 1 136 ? 24.413 47.904 -5.847 1.000 42.352 116 LEU C CA 1
ATOM 8207 C C . LEU C 1 136 ? 24.118 46.773 -4.857 1.000 44.132 116 LEU C C 1
ATOM 8208 O O . LEU C 1 136 ? 23.031 46.190 -4.888 1.000 40.138 116 LEU C O 1
ATOM 8213 N N . TYR C 1 137 ? 25.100 46.454 -3.995 1.000 43.215 117 TYR C N 1
ATOM 8214 C CA . TYR C 1 137 ? 24.966 45.349 -3.059 1.000 42.795 117 TYR C CA 1
ATOM 8215 C C . TYR C 1 137 ? 24.904 45.854 -1.619 1.000 40.853 117 TYR C C 1
ATOM 8216 O O . TYR C 1 137 ? 25.931 46.236 -1.053 1.000 37.560 117 TYR C O 1
ATOM 8225 N N . HIS C 1 138 ? 23.694 45.830 -1.037 1.000 38.218 118 HIS C N 1
ATOM 8226 C CA . HIS C 1 138 ? 23.515 46.098 0.386 1.000 41.050 118 HIS C CA 1
ATOM 8227 C C . HIS C 1 138 ? 22.942 44.854 1.077 1.000 39.331 118 HIS C C 1
ATOM 8228 O O . HIS C 1 138 ? 21.944 44.942 1.790 1.000 35.453 118 HIS C O 1
ATOM 8235 N N . TRP C 1 139 ? 23.581 43.699 0.814 1.000 38.785 119 TRP C N 1
ATOM 8236 C CA . TRP C 1 139 ? 23.516 42.490 1.633 1.000 39.010 119 TRP C CA 1
ATOM 8237 C C . TRP C 1 139 ? 22.393 41.541 1.211 1.000 39.622 119 TRP C C 1
ATOM 8238 O O . TRP C 1 139 ? 22.321 40.431 1.732 1.000 39.208 119 TRP C O 1
ATOM 8249 N N . ASP C 1 140 ? 21.530 41.952 0.271 1.000 42.616 120 ASP C N 1
ATOM 8250 C CA . ASP C 1 140 ? 20.345 41.166 -0.056 1.000 42.739 120 ASP C CA 1
ATOM 8251 C C . ASP C 1 140 ? 20.662 40.246 -1.230 1.000 42.443 120 ASP C C 1
ATOM 8252 O O . ASP C 1 140 ? 20.083 40.386 -2.303 1.000 42.506 120 ASP C O 1
ATOM 8257 N N . LEU C 1 141 ? 21.575 39.291 -0.994 1.000 42.732 121 LEU C N 1
ATOM 8258 C CA . LEU C 1 141 ? 21.971 38.316 -1.999 1.000 40.230 121 LEU C CA 1
ATOM 8259 C C . LEU C 1 141 ? 20.751 37.511 -2.425 1.000 38.904 121 LEU C C 1
ATOM 8260 O O . LEU C 1 141 ? 20.011 37.027 -1.574 1.000 35.780 121 LEU C O 1
ATOM 8265 N N . PRO C 1 142 ? 20.485 37.366 -3.744 1.000 39.400 122 PRO C N 1
ATOM 8266 C CA . PRO C 1 142 ? 19.362 36.560 -4.222 1.000 38.648 122 PRO C CA 1
ATOM 8267 C C . PRO C 1 142 ? 19.518 35.124 -3.755 1.000 36.851 122 PRO C C 1
ATOM 8268 O O . PRO C 1 142 ? 20.603 34.551 -3.839 1.000 38.022 122 PRO C O 1
ATOM 8272 N N . TYR C 1 143 ? 18.419 34.569 -3.259 1.000 35.894 123 TYR C N 1
ATOM 8273 C CA . TYR C 1 143 ? 18.432 33.278 -2.604 1.000 37.685 123 TYR C CA 1
ATOM 8274 C C . TYR C 1 143 ? 18.850 32.196 -3.598 1.000 39.212 123 TYR C C 1
ATOM 8275 O O . TYR C 1 143 ? 19.593 31.278 -3.249 1.000 37.134 123 TYR C O 1
ATOM 8284 N N . ALA C 1 144 ? 18.419 32.335 -4.856 1.000 39.857 124 ALA C N 1
ATOM 8285 C CA . ALA C 1 144 ? 18.738 31.354 -5.881 1.000 39.002 124 ALA C CA 1
ATOM 8286 C C . ALA C 1 144 ? 20.250 31.216 -6.028 1.000 39.283 124 ALA C C 1
ATOM 8287 O O . ALA C 1 144 ? 20.746 30.129 -6.322 1.000 40.317 124 ALA C O 1
ATOM 8289 N N . LEU C 1 145 ? 20.974 32.327 -5.833 1.000 38.756 125 LEU C N 1
ATOM 8290 C CA . LEU C 1 145 ? 22.425 32.313 -5.921 1.000 38.531 125 LEU C CA 1
ATOM 8291 C C . LEU C 1 145 ? 23.017 31.719 -4.641 1.000 38.209 125 LEU C C 1
ATOM 8292 O O . LEU C 1 145 ? 24.065 31.075 -4.684 1.000 36.722 125 LEU C O 1
ATOM 8297 N N . HIS C 1 146 ? 22.336 31.927 -3.510 1.000 37.084 126 HIS C N 1
ATOM 8298 C CA . HIS C 1 146 ? 22.754 31.330 -2.251 1.000 39.867 126 HIS C CA 1
ATOM 8299 C C . HIS C 1 146 ? 22.677 29.806 -2.347 1.000 39.151 126 HIS C C 1
ATOM 8300 O O . HIS C 1 146 ? 23.568 29.126 -1.867 1.000 38.623 126 HIS C O 1
ATOM 8307 N N . LEU C 1 147 ? 21.643 29.267 -3.007 1.000 40.421 127 LEU C N 1
ATOM 8308 C CA . LEU C 1 147 ? 21.525 27.826 -3.195 1.000 39.862 127 LEU C CA 1
ATOM 8309 C C . LEU C 1 147 ? 22.655 27.274 -4.065 1.000 40.437 127 LEU C C 1
ATOM 8310 O O . LEU C 1 147 ? 22.890 26.071 -4.059 1.000 43.716 127 LEU C O 1
ATOM 8315 N N . LYS C 1 148 ? 23.342 28.145 -4.813 1.000 41.175 128 LYS C N 1
ATOM 8316 C CA . LYS C 1 148 ? 24.474 27.746 -5.634 1.000 42.879 128 LYS C CA 1
ATOM 8317 C C . LYS C 1 148 ? 25.788 28.042 -4.910 1.000 39.604 128 LYS C C 1
ATOM 8318 O O . LYS C 1 148 ? 26.834 28.100 -5.549 1.000 40.176 128 LYS C O 1
ATOM 8324 N N . GLY C 1 149 ? 25.732 28.242 -3.584 1.000 38.857 129 GLY C N 1
ATOM 8325 C CA . GLY C 1 149 ? 26.925 28.443 -2.773 1.000 39.215 129 GLY C CA 1
ATOM 8326 C C . GLY C 1 149 ? 27.266 29.913 -2.508 1.000 38.091 129 GLY C C 1
ATOM 8327 O O . GLY C 1 149 ? 28.265 30.200 -1.855 1.000 38.263 129 GLY C O 1
ATOM 8328 N N . GLY C 1 150 ? 26.470 30.842 -3.050 1.000 38.114 130 GLY C N 1
ATOM 8329 C CA . GLY C 1 150 ? 26.762 32.264 -2.963 1.000 37.402 130 GLY C CA 1
ATOM 8330 C C . GLY C 1 150 ? 28.226 32.592 -3.257 1.000 40.128 130 GLY C C 1
ATOM 8331 O O . GLY C 1 150 ? 28.780 32.184 -4.284 1.000 40.186 130 GLY C O 1
ATOM 8332 N N . TRP C 1 151 ? 28.864 33.300 -2.315 1.000 38.033 131 TRP C N 1
ATOM 8333 C CA . TRP C 1 151 ? 30.168 33.909 -2.541 1.000 36.403 131 TRP C CA 1
ATOM 8334 C C . TRP C 1 151 ? 31.303 32.887 -2.467 1.000 34.172 131 TRP C C 1
ATOM 8335 O O . TRP C 1 151 ? 32.449 33.250 -2.710 1.000 33.198 131 TRP C O 1
ATOM 8346 N N . LEU C 1 152 ? 30.999 31.629 -2.117 1.000 36.120 132 LEU C N 1
ATOM 8347 C CA . LEU C 1 152 ? 31.986 30.554 -2.166 1.000 36.540 132 LEU C CA 1
ATOM 8348 C C . LEU C 1 152 ? 32.156 30.058 -3.600 1.000 37.976 132 LEU C C 1
ATOM 8349 O O . LEU C 1 152 ? 33.155 29.422 -3.924 1.000 37.042 132 LEU C O 1
ATOM 8354 N N . ASN C 1 153 ? 31.153 30.331 -4.438 1.000 39.440 133 ASN C N 1
ATOM 8355 C CA . ASN C 1 153 ? 31.143 29.882 -5.818 1.000 40.193 133 ASN C CA 1
ATOM 8356 C C . ASN C 1 153 ? 32.153 30.685 -6.638 1.000 40.757 133 ASN C C 1
ATOM 8357 O O . ASN C 1 153 ? 32.205 31.913 -6.549 1.000 40.900 133 ASN C O 1
ATOM 8362 N N . ASP C 1 154 ? 32.947 29.962 -7.436 1.000 39.451 134 ASP C N 1
ATOM 8363 C CA . ASP C 1 154 ? 33.939 30.544 -8.324 1.000 40.433 134 ASP C CA 1
ATOM 8364 C C . ASP C 1 154 ? 33.292 31.523 -9.306 1.000 41.608 134 ASP C C 1
ATOM 8365 O O . ASP C 1 154 ? 33.955 32.458 -9.750 1.000 35.773 134 ASP C O 1
ATOM 8370 N N . ASP C 1 155 ? 32.006 31.303 -9.630 1.000 41.402 135 ASP C N 1
ATOM 8371 C CA . ASP C 1 155 ? 31.275 32.122 -10.587 1.000 45.350 135 ASP C CA 1
ATOM 8372 C C . ASP C 1 155 ? 30.641 33.356 -9.948 1.000 47.284 135 ASP C C 1
ATOM 8373 O O . ASP C 1 155 ? 30.007 34.146 -10.661 1.000 44.871 135 ASP C O 1
ATOM 8378 N N . SER C 1 156 ? 30.793 33.522 -8.624 1.000 41.650 136 SER C N 1
ATOM 8379 C CA . SER C 1 156 ? 30.078 34.576 -7.927 1.000 41.243 136 SER C CA 1
ATOM 8380 C C . SER C 1 156 ? 30.495 35.947 -8.461 1.000 40.569 136 SER C C 1
ATOM 8381 O O . SER C 1 156 ? 29.634 36.813 -8.617 1.000 40.936 136 SER C O 1
ATOM 8384 N N . PRO C 1 157 ? 31.790 36.202 -8.785 1.000 39.431 137 PRO C N 1
ATOM 8385 C CA . PRO C 1 157 ? 32.180 37.492 -9.361 1.000 39.795 137 PRO C CA 1
ATOM 8386 C C . PRO C 1 157 ? 31.465 37.760 -10.689 1.000 41.953 137 PRO C C 1
ATOM 8387 O O . PRO C 1 157 ? 31.096 38.900 -10.977 1.000 43.869 137 PRO C O 1
ATOM 8391 N N . ASN C 1 158 ? 31.238 36.700 -11.475 1.000 44.324 138 ASN C N 1
ATOM 8392 C CA . ASN C 1 158 ? 30.572 36.830 -12.764 1.000 48.558 138 ASN C CA 1
ATOM 8393 C C . ASN C 1 158 ? 29.090 37.139 -12.571 1.000 48.351 138 ASN C C 1
ATOM 8394 O O . ASN C 1 158 ? 28.517 37.885 -13.363 1.000 48.073 138 ASN C O 1
ATOM 8399 N N . TRP C 1 159 ? 28.474 36.550 -11.537 1.000 47.037 139 TRP C N 1
ATOM 8400 C CA . TRP C 1 159 ? 27.077 36.819 -11.233 1.000 46.269 139 TRP C CA 1
ATOM 8401 C C . TRP C 1 159 ? 26.902 38.312 -11.001 1.000 45.578 139 TRP C C 1
ATOM 8402 O O . TRP C 1 159 ? 25.979 38.925 -11.528 1.000 42.993 139 TRP C O 1
ATOM 8413 N N . PHE C 1 160 ? 27.804 38.866 -10.183 1.000 44.764 140 PHE C N 1
ATOM 8414 C CA . PHE C 1 160 ? 27.748 40.268 -9.822 1.000 43.952 140 PHE C CA 1
ATOM 8415 C C . PHE C 1 160 ? 27.965 41.119 -11.071 1.000 45.028 140 PHE C C 1
ATOM 8416 O O . PHE C 1 160 ? 27.243 42.087 -11.283 1.000 46.285 140 PHE C O 1
ATOM 8424 N N . ALA C 1 161 ? 28.960 40.752 -11.889 1.000 45.362 141 ALA C N 1
ATOM 8425 C CA . ALA C 1 161 ? 29.263 41.493 -13.108 1.000 46.842 141 ALA C CA 1
ATOM 8426 C C . ALA C 1 161 ? 28.003 41.641 -13.967 1.000 44.359 141 ALA C C 1
ATOM 8427 O O . ALA C 1 161 ? 27.692 42.743 -14.419 1.000 45.500 141 ALA C O 1
ATOM 8429 N N . GLU C 1 162 ? 27.272 40.534 -14.161 1.000 44.148 142 GLU C N 1
ATOM 8430 C CA . GLU C 1 162 ? 26.040 40.527 -14.938 1.000 44.856 142 GLU C CA 1
ATOM 8431 C C . GLU C 1 162 ? 25.040 41.504 -14.321 1.000 45.854 142 GLU C C 1
ATOM 8432 O O . GLU C 1 162 ? 24.387 42.262 -15.036 1.000 44.121 142 GLU C O 1
ATOM 8438 N N . TYR C 1 163 ? 24.944 41.478 -12.986 1.000 45.434 143 TYR C N 1
ATOM 8439 C CA . TYR C 1 163 ? 24.093 42.386 -12.233 1.000 44.528 143 TYR C CA 1
ATOM 8440 C C . TYR C 1 163 ? 24.544 43.835 -12.423 1.000 42.439 143 TYR C C 1
ATOM 8441 O O . TYR C 1 163 ? 23.715 44.727 -12.553 1.000 44.962 143 TYR C O 1
ATOM 8450 N N . ALA C 1 164 ? 25.858 44.073 -12.428 1.000 43.423 144 ALA C N 1
ATOM 8451 C CA . ALA C 1 164 ? 26.392 45.417 -12.598 1.000 44.000 144 ALA C CA 1
ATOM 8452 C C . ALA C 1 164 ? 26.160 45.911 -14.029 1.000 47.809 144 ALA C C 1
ATOM 8453 O O . ALA C 1 164 ? 26.046 47.115 -14.261 1.000 47.628 144 ALA C O 1
ATOM 8455 N N . LYS C 1 165 ? 26.105 44.976 -14.988 1.000 47.554 145 LYS C N 1
ATOM 8456 C CA . LYS C 1 165 ? 25.842 45.327 -16.372 1.000 48.504 145 LYS C CA 1
ATOM 8457 C C . LYS C 1 165 ? 24.373 45.714 -16.538 1.000 48.384 145 LYS C C 1
ATOM 8458 O O . LYS C 1 165 ? 24.067 46.663 -17.257 1.000 50.256 145 LYS C O 1
ATOM 8464 N N . VAL C 1 166 ? 23.470 44.979 -15.883 1.000 45.984 146 VAL C N 1
ATOM 8465 C CA . VAL C 1 166 ? 22.057 45.317 -15.931 1.000 46.063 146 VAL C CA 1
ATOM 8466 C C . VAL C 1 166 ? 21.867 46.712 -15.336 1.000 48.255 146 VAL C C 1
ATOM 8467 O O . VAL C 1 166 ? 21.141 47.536 -15.891 1.000 45.968 146 VAL C O 1
ATOM 8471 N N . ILE C 1 167 ? 22.545 46.980 -14.215 1.000 47.699 147 ILE C N 1
ATOM 8472 C CA . ILE C 1 167 ? 22.438 48.266 -13.547 1.000 47.442 147 ILE C CA 1
ATOM 8473 C C . ILE C 1 167 ? 22.826 49.391 -14.510 1.000 48.150 147 ILE C C 1
ATOM 8474 O O . ILE C 1 167 ? 22.124 50.392 -14.617 1.000 47.343 147 ILE C O 1
ATOM 8479 N N . LYS C 1 168 ? 23.966 49.248 -15.188 1.000 49.336 148 LYS C N 1
ATOM 8480 C CA . LYS C 1 168 ? 24.446 50.316 -16.047 1.000 49.818 148 LYS C CA 1
ATOM 8481 C C . LYS C 1 168 ? 23.462 50.498 -17.201 1.000 49.050 148 LYS C C 1
ATOM 8482 O O . LYS C 1 168 ? 23.098 51.628 -17.523 1.000 46.421 148 LYS C O 1
ATOM 8488 N N . THR C 1 169 ? 23.014 49.374 -17.780 1.000 49.146 149 THR C N 1
ATOM 8489 C CA . THR C 1 169 ? 22.078 49.380 -18.897 1.000 48.775 149 THR C CA 1
ATOM 8490 C C . THR C 1 169 ? 20.883 50.263 -18.542 1.000 50.261 149 THR C C 1
ATOM 8491 O O . THR C 1 169 ? 20.658 51.283 -19.184 1.000 56.117 149 THR C O 1
ATOM 8495 N N . TYR C 1 170 ? 20.149 49.892 -17.489 1.000 49.128 150 TYR C N 1
ATOM 8496 C CA . TYR C 1 170 ? 18.836 50.461 -17.246 1.000 46.812 150 TYR C CA 1
ATOM 8497 C C . TYR C 1 170 ? 18.902 51.759 -16.448 1.000 47.280 150 TYR C C 1
ATOM 8498 O O . TYR C 1 170 ? 17.890 52.442 -16.346 1.000 51.045 150 TYR C O 1
ATOM 8507 N N . PHE C 1 171 ? 20.055 52.098 -15.862 1.000 48.596 151 PHE C N 1
ATOM 8508 C CA . PHE C 1 171 ? 20.104 53.230 -14.944 1.000 50.753 151 PHE C CA 1
ATOM 8509 C C . PHE C 1 171 ? 21.295 54.143 -15.212 1.000 48.535 151 PHE C C 1
ATOM 8510 O O . PHE C 1 171 ? 21.380 55.206 -14.602 1.000 49.709 151 PHE C O 1
ATOM 8518 N N . GLY C 1 172 ? 22.204 53.732 -16.106 1.000 51.043 152 GLY C N 1
ATOM 8519 C CA . GLY C 1 172 ? 23.437 54.467 -16.345 1.000 56.285 152 GLY C CA 1
ATOM 8520 C C . GLY C 1 172 ? 23.182 55.828 -16.988 1.000 59.794 152 GLY C C 1
ATOM 8521 O O . GLY C 1 172 ? 24.034 56.713 -16.934 1.000 61.626 152 GLY C O 1
ATOM 8522 N N . LYS C 1 173 ? 21.997 55.972 -17.591 1.000 63.463 153 LYS C N 1
ATOM 8523 C CA . LYS C 1 173 ? 21.590 57.198 -18.257 1.000 68.190 153 LYS C CA 1
ATOM 8524 C C . LYS C 1 173 ? 21.349 58.297 -17.222 1.000 64.858 153 LYS C C 1
ATOM 8525 O O . LYS C 1 173 ? 21.670 59.455 -17.467 1.000 64.888 153 LYS C O 1
ATOM 8531 N N . GLU C 1 174 ? 20.794 57.924 -16.062 1.000 63.094 154 GLU C N 1
ATOM 8532 C CA . GLU C 1 174 ? 20.280 58.893 -15.107 1.000 61.542 154 GLU C CA 1
ATOM 8533 C C . GLU C 1 174 ? 21.125 58.973 -13.835 1.000 61.891 154 GLU C C 1
ATOM 8534 O O . GLU C 1 174 ? 21.021 59.958 -13.103 1.000 62.688 154 GLU C O 1
ATOM 8540 N N . VAL C 1 175 ? 21.936 57.938 -13.564 1.000 57.163 155 VAL C N 1
ATOM 8541 C CA . VAL C 1 175 ? 22.679 57.839 -12.318 1.000 50.872 155 VAL C CA 1
ATOM 8542 C C . VAL C 1 175 ? 24.173 57.860 -12.629 1.000 49.533 155 VAL C C 1
ATOM 8543 O O . VAL C 1 175 ? 24.628 57.133 -13.508 1.000 47.738 155 VAL C O 1
ATOM 8547 N N . SER C 1 176 ? 24.918 58.696 -11.894 1.000 51.419 156 SER C N 1
ATOM 8548 C CA . SER C 1 176 ? 26.352 58.866 -12.098 1.000 55.257 156 SER C CA 1
ATOM 8549 C C . SER C 1 176 ? 27.126 58.780 -10.775 1.000 50.202 156 SER C C 1
ATOM 8550 O O . SER C 1 176 ? 28.291 59.178 -10.709 1.000 51.281 156 SER C O 1
ATOM 8553 N N . TYR C 1 177 ? 26.475 58.239 -9.736 1.000 48.719 157 TYR C N 1
ATOM 8554 C CA . TYR C 1 177 ? 27.123 57.850 -8.491 1.000 49.421 157 TYR C CA 1
ATOM 8555 C C . TYR C 1 177 ? 26.747 56.410 -8.156 1.000 46.534 157 TYR C C 1
ATOM 8556 O O . TYR C 1 177 ? 25.586 56.103 -7.896 1.000 42.988 157 TYR C O 1
ATOM 8565 N N . PHE C 1 178 ? 27.751 55.533 -8.144 1.000 45.712 158 PHE C N 1
ATOM 8566 C CA . PHE C 1 178 ? 27.535 54.128 -7.849 1.000 45.358 158 PHE C CA 1
ATOM 8567 C C . PHE C 1 178 ? 28.452 53.703 -6.711 1.000 40.499 158 PHE C C 1
ATOM 8568 O O . PHE C 1 178 ? 29.593 54.146 -6.642 1.000 41.391 158 PHE C O 1
ATOM 8576 N N . ILE C 1 179 ? 27.926 52.844 -5.836 1.000 40.898 159 ILE C N 1
ATOM 8577 C CA . ILE C 1 179 ? 28.725 52.137 -4.851 1.000 41.439 159 ILE C CA 1
ATOM 8578 C C . ILE C 1 179 ? 28.519 50.640 -5.063 1.000 42.219 159 ILE C C 1
ATOM 8579 O O . ILE C 1 179 ? 27.388 50.149 -5.027 1.000 41.496 159 ILE C O 1
ATOM 8584 N N . THR C 1 180 ? 29.621 49.926 -5.316 1.000 40.059 160 THR C N 1
ATOM 8585 C CA . THR C 1 180 ? 29.542 48.514 -5.651 1.000 41.032 160 THR C CA 1
ATOM 8586 C C . THR C 1 180 ? 29.035 47.752 -4.430 1.000 40.843 160 THR C C 1
ATOM 8587 O O . THR C 1 180 ? 27.952 47.166 -4.466 1.000 38.734 160 THR C O 1
ATOM 8591 N N . PHE C 1 181 ? 29.806 47.820 -3.338 1.000 39.986 161 PHE C N 1
ATOM 8592 C CA . PHE C 1 181 ? 29.522 47.033 -2.150 1.000 39.981 161 PHE C CA 1
ATOM 8593 C C . PHE C 1 181 ? 29.391 47.934 -0.929 1.000 41.010 161 PHE C C 1
ATOM 8594 O O . PHE C 1 181 ? 30.155 48.880 -0.753 1.000 42.015 161 PHE C O 1
ATOM 8602 N N . ASN C 1 182 ? 28.417 47.601 -0.077 1.000 41.471 162 ASN C N 1
ATOM 8603 C CA . ASN C 1 182 ? 28.280 48.233 1.220 1.000 39.699 162 ASN C CA 1
ATOM 8604 C C . ASN C 1 182 ? 28.835 47.303 2.294 1.000 36.261 162 ASN C C 1
ATOM 8605 O O . ASN C 1 182 ? 28.405 46.162 2.397 1.000 38.235 162 ASN C O 1
ATOM 8610 N N . GLU C 1 183 ? 29.792 47.811 3.072 1.000 36.450 163 GLU C N 1
ATOM 8611 C CA . GLU C 1 183 ? 30.317 47.151 4.256 1.000 34.750 163 GLU C CA 1
ATOM 8612 C C . GLU C 1 183 ? 30.575 45.662 4.035 1.000 35.056 163 GLU C C 1
ATOM 8613 O O . GLU C 1 183 ? 29.934 44.818 4.663 1.000 36.354 163 GLU C O 1
ATOM 8619 N N . PRO C 1 184 ? 31.603 45.292 3.233 1.000 34.539 164 PRO C N 1
ATOM 8620 C CA . PRO C 1 184 ? 32.032 43.897 3.129 1.000 34.855 164 PRO C CA 1
ATOM 8621 C C . PRO C 1 184 ? 32.461 43.331 4.483 1.000 35.316 164 PRO C C 1
ATOM 8622 O O . PRO C 1 184 ? 32.280 42.145 4.739 1.000 35.545 164 PRO C O 1
ATOM 8626 N N . GLN C 1 185 ? 33.011 44.189 5.354 1.000 36.137 165 GLN C N 1
ATOM 8627 C CA . GLN C 1 185 ? 33.335 43.786 6.714 1.000 37.753 165 GLN C CA 1
ATOM 8628 C C . GLN C 1 185 ? 32.131 43.073 7.328 1.000 35.732 165 GLN C C 1
ATOM 8629 O O . GLN C 1 185 ? 32.265 41.982 7.879 1.000 33.690 165 GLN C O 1
ATOM 8635 N N . VAL C 1 186 ? 30.946 43.677 7.181 1.000 34.151 166 VAL C N 1
ATOM 8636 C CA . VAL C 1 186 ? 29.775 43.234 7.916 1.000 34.130 166 VAL C CA 1
ATOM 8637 C C . VAL C 1 186 ? 29.077 42.070 7.204 1.000 33.711 166 VAL C C 1
ATOM 8638 O O . VAL C 1 186 ? 28.828 41.052 7.839 1.000 33.105 166 VAL C O 1
ATOM 8642 N N . PHE C 1 187 ? 28.752 42.172 5.906 1.000 35.178 167 PHE C N 1
ATOM 8643 C CA . PHE C 1 187 ? 27.963 41.106 5.294 1.000 34.981 167 PHE C CA 1
ATOM 8644 C C . PHE C 1 187 ? 28.772 39.811 5.186 1.000 35.302 167 PHE C C 1
ATOM 8645 O O . PHE C 1 187 ? 28.170 38.735 5.145 1.000 36.690 167 PHE C O 1
ATOM 8653 N N . VAL C 1 188 ? 30.114 39.909 5.141 1.000 33.755 168 VAL C N 1
ATOM 8654 C CA . VAL C 1 188 ? 30.976 38.733 5.145 1.000 35.888 168 VAL C CA 1
ATOM 8655 C C . VAL C 1 188 ? 31.249 38.314 6.594 1.000 36.921 168 VAL C C 1
ATOM 8656 O O . VAL C 1 188 ? 30.962 37.180 6.971 1.000 38.382 168 VAL C O 1
ATOM 8660 N N . GLY C 1 189 ? 31.790 39.234 7.405 1.000 33.084 169 GLY C N 1
ATOM 8661 C CA . GLY C 1 189 ? 32.117 38.944 8.795 1.000 36.651 169 GLY C CA 1
ATOM 8662 C C . GLY C 1 189 ? 30.900 38.488 9.610 1.000 35.303 169 GLY C C 1
ATOM 8663 O O . GLY C 1 189 ? 30.930 37.439 10.248 1.000 34.129 169 GLY C O 1
ATOM 8664 N N . CYS C 1 190 ? 29.814 39.261 9.579 1.000 32.373 170 CYS C N 1
ATOM 8665 C CA . CYS C 1 190 ? 28.624 38.873 10.328 1.000 31.116 170 CYS C CA 1
ATOM 8666 C C . CYS C 1 190 ? 27.863 37.770 9.592 1.000 30.680 170 CYS C C 1
ATOM 8667 O O . CYS C 1 190 ? 27.175 36.974 10.220 1.000 28.400 170 CYS C O 1
ATOM 8670 N N . GLY C 1 191 ? 27.988 37.710 8.255 1.000 30.490 171 GLY C N 1
ATOM 8671 C CA . GLY C 1 191 ? 27.188 36.783 7.474 1.000 27.678 171 GLY C CA 1
ATOM 8672 C C . GLY C 1 191 ? 27.776 35.378 7.429 1.000 27.839 171 GLY C C 1
ATOM 8673 O O . GLY C 1 191 ? 27.029 34.417 7.307 1.000 27.653 171 GLY C O 1
ATOM 8674 N N . TYR C 1 192 ? 29.112 35.276 7.520 1.000 30.586 172 TYR C N 1
ATOM 8675 C CA . TYR C 1 192 ? 29.812 34.022 7.293 1.000 31.724 172 TYR C CA 1
ATOM 8676 C C . TYR C 1 192 ? 30.863 33.712 8.366 1.000 33.167 172 TYR C C 1
ATOM 8677 O O . TYR C 1 192 ? 31.332 32.576 8.417 1.000 32.481 172 TYR C O 1
ATOM 8686 N N . LEU C 1 193 ? 31.266 34.681 9.207 1.000 33.095 173 LEU C N 1
ATOM 8687 C CA . LEU C 1 193 ? 32.215 34.368 10.271 1.000 36.143 173 LEU C CA 1
ATOM 8688 C C . LEU C 1 193 ? 31.485 34.190 11.608 1.000 33.312 173 LEU C C 1
ATOM 8689 O O . LEU C 1 193 ? 31.513 33.113 12.172 1.000 32.171 173 LEU C O 1
ATOM 8694 N N . SER C 1 194 ? 30.821 35.233 12.105 1.000 34.430 174 SER C N 1
ATOM 8695 C CA . SER C 1 194 ? 30.113 35.153 13.377 1.000 35.390 174 SER C CA 1
ATOM 8696 C C . SER C 1 194 ? 28.743 34.506 13.185 1.000 34.908 174 SER C C 1
ATOM 8697 O O . SER C 1 194 ? 28.257 33.803 14.059 1.000 37.713 174 SER C O 1
ATOM 8700 N N . GLY C 1 195 ? 28.093 34.780 12.055 1.000 35.744 175 GLY C N 1
ATOM 8701 C CA . GLY C 1 195 ? 26.848 34.106 11.726 1.000 35.612 175 GLY C CA 1
ATOM 8702 C C . GLY C 1 195 ? 25.611 34.822 12.266 1.000 32.842 175 GLY C C 1
ATOM 8703 O O . GLY C 1 195 ? 24.544 34.236 12.304 1.000 30.910 175 GLY C O 1
ATOM 8704 N N . ASN C 1 196 ? 25.748 36.093 12.647 1.000 34.144 176 ASN C N 1
ATOM 8705 C CA . ASN C 1 196 ? 24.630 36.851 13.180 1.000 34.913 176 ASN C CA 1
ATOM 8706 C C . ASN C 1 196 ? 23.815 37.476 12.050 1.000 34.214 176 ASN C C 1
ATOM 8707 O O . ASN C 1 196 ? 22.685 37.908 12.268 1.000 31.418 176 ASN C O 1
ATOM 8712 N N . HIS C 1 197 ? 24.406 37.558 10.853 1.000 31.228 177 HIS C N 1
ATOM 8713 C CA . HIS C 1 197 ? 23.696 38.068 9.693 1.000 31.618 177 HIS C CA 1
ATOM 8714 C C . HIS C 1 197 ? 23.500 36.935 8.696 1.000 33.082 177 HIS C C 1
ATOM 8715 O O . HIS C 1 197 ? 24.121 35.881 8.806 1.000 33.378 177 HIS C O 1
ATOM 8722 N N . ALA C 1 198 ? 22.621 37.171 7.723 1.000 34.285 178 ALA C N 1
ATOM 8723 C CA . ALA C 1 198 ? 22.346 36.185 6.692 1.000 34.923 178 ALA C CA 1
ATOM 8724 C C . ALA C 1 198 ? 23.616 35.950 5.882 1.000 31.931 178 ALA C C 1
ATOM 8725 O O . ALA C 1 198 ? 24.335 36.902 5.607 1.000 32.705 178 ALA C O 1
ATOM 8727 N N . PRO C 1 199 ? 23.902 34.715 5.414 1.000 30.660 179 PRO C N 1
ATOM 8728 C CA . PRO C 1 199 ? 23.039 33.555 5.651 1.000 31.581 179 PRO C CA 1
ATOM 8729 C C . PRO C 1 199 ? 23.178 32.849 7.002 1.000 31.430 179 PRO C C 1
ATOM 8730 O O . PRO C 1 199 ? 22.486 31.868 7.251 1.000 32.386 179 PRO C O 1
ATOM 8734 N N . GLY C 1 200 ? 24.092 33.324 7.856 1.000 35.024 180 GLY C N 1
ATOM 8735 C CA . GLY C 1 200 ? 24.141 32.890 9.247 1.000 35.290 180 GLY C CA 1
ATOM 8736 C C . GLY C 1 200 ? 25.137 31.754 9.454 1.000 34.494 180 GLY C C 1
ATOM 8737 O O . GLY C 1 200 ? 24.899 30.861 10.253 1.000 37.222 180 GLY C O 1
ATOM 8738 N N . TYR C 1 201 ? 26.258 31.813 8.732 1.000 35.745 181 TYR C N 1
ATOM 8739 C CA . TYR C 1 201 ? 27.244 30.751 8.736 1.000 34.485 181 TYR C CA 1
ATOM 8740 C C . TYR C 1 201 ? 28.418 31.150 9.624 1.000 35.636 181 TYR C C 1
ATOM 8741 O O . TYR C 1 201 ? 28.623 32.330 9.928 1.000 32.616 181 TYR C O 1
ATOM 8750 N N . GLN C 1 202 ? 29.182 30.136 10.037 1.000 35.122 182 GLN C N 1
ATOM 8751 C CA . GLN C 1 202 ? 30.414 30.347 10.780 1.000 37.040 182 GLN C CA 1
ATOM 8752 C C . GLN C 1 202 ? 31.514 29.547 10.091 1.000 35.727 182 GLN C C 1
ATOM 8753 O O . GLN C 1 202 ? 31.757 28.398 10.435 1.000 36.081 182 GLN C O 1
ATOM 8759 N N . LEU C 1 203 ? 32.164 30.163 9.100 1.000 34.906 183 LEU C N 1
ATOM 8760 C CA . LEU C 1 203 ? 33.002 29.418 8.177 1.000 36.569 183 LEU C CA 1
ATOM 8761 C C . LEU C 1 203 ? 34.463 29.526 8.600 1.000 35.687 183 LEU C C 1
ATOM 8762 O O . LEU C 1 203 ? 34.847 30.475 9.273 1.000 37.133 183 LEU C O 1
ATOM 8767 N N . PRO C 1 204 ? 35.324 28.566 8.197 1.000 35.047 184 PRO C N 1
ATOM 8768 C CA . PRO C 1 204 ? 36.757 28.657 8.467 1.000 34.993 184 PRO C CA 1
ATOM 8769 C C . PRO C 1 204 ? 37.399 29.849 7.765 1.000 36.783 184 PRO C C 1
ATOM 8770 O O . PRO C 1 204 ? 36.834 30.397 6.823 1.000 36.820 184 PRO C O 1
ATOM 8774 N N . LYS C 1 205 ? 38.591 30.217 8.250 1.000 34.849 185 LYS C N 1
ATOM 8775 C CA . LYS C 1 205 ? 39.350 31.364 7.782 1.000 38.952 185 LYS C CA 1
ATOM 8776 C C . LYS C 1 205 ? 39.551 31.317 6.268 1.000 37.072 185 LYS C C 1
ATOM 8777 O O . LYS C 1 205 ? 39.423 32.335 5.596 1.000 40.258 185 LYS C O 1
ATOM 8783 N N . ALA C 1 206 ? 39.881 30.131 5.751 1.000 35.055 186 ALA C N 1
ATOM 8784 C CA . ALA C 1 206 ? 40.208 29.962 4.344 1.000 37.258 186 ALA C CA 1
ATOM 8785 C C . ALA C 1 206 ? 38.991 30.283 3.479 1.000 37.788 186 ALA C C 1
ATOM 8786 O O . ALA C 1 206 ? 39.136 30.863 2.410 1.000 40.839 186 ALA C O 1
ATOM 8788 N N . GLU C 1 207 ? 37.793 29.916 3.954 1.000 36.482 187 GLU C N 1
ATOM 8789 C CA . GLU C 1 207 ? 36.569 30.177 3.215 1.000 36.994 187 GLU C CA 1
ATOM 8790 C C . GLU C 1 207 ? 36.183 31.650 3.333 1.000 37.717 187 GLU C C 1
ATOM 8791 O O . GLU C 1 207 ? 35.576 32.197 2.413 1.000 37.151 187 GLU C O 1
ATOM 8797 N N . ILE C 1 208 ? 36.532 32.290 4.457 1.000 35.611 188 ILE C N 1
ATOM 8798 C CA . ILE C 1 208 ? 36.316 33.722 4.604 1.000 36.327 188 ILE C CA 1
ATOM 8799 C C . ILE C 1 208 ? 37.166 34.456 3.571 1.000 36.615 188 ILE C C 1
ATOM 8800 O O . ILE C 1 208 ? 36.688 35.383 2.922 1.000 37.079 188 ILE C O 1
ATOM 8805 N N . VAL C 1 209 ? 38.430 34.047 3.426 1.000 36.046 189 VAL C N 1
ATOM 8806 C CA . VAL C 1 209 ? 39.312 34.706 2.477 1.000 36.014 189 VAL C CA 1
ATOM 8807 C C . VAL C 1 209 ? 38.796 34.441 1.064 1.000 36.654 189 VAL C C 1
ATOM 8808 O O . VAL C 1 209 ? 38.749 35.366 0.264 1.000 39.566 189 VAL C O 1
ATOM 8812 N N . ARG C 1 210 ? 38.399 33.191 0.771 1.000 37.684 190 ARG C N 1
ATOM 8813 C CA . ARG C 1 210 ? 37.790 32.856 -0.511 1.000 39.152 190 ARG C CA 1
ATOM 8814 C C . ARG C 1 210 ? 36.616 33.786 -0.799 1.000 37.452 190 ARG C C 1
ATOM 8815 O O . ARG C 1 210 ? 36.472 34.260 -1.926 1.000 37.994 190 ARG C O 1
ATOM 8823 N N . ILE C 1 211 ? 35.768 34.018 0.212 1.000 35.479 191 ILE C N 1
ATOM 8824 C CA . ILE C 1 211 ? 34.600 34.863 0.035 1.000 35.282 191 ILE C CA 1
ATOM 8825 C C . ILE C 1 211 ? 35.064 36.284 -0.238 1.000 34.601 191 ILE C C 1
ATOM 8826 O O . ILE C 1 211 ? 34.569 36.928 -1.160 1.000 35.864 191 ILE C O 1
ATOM 8831 N N . ALA C 1 212 ? 36.044 36.746 0.538 1.000 31.600 192 ALA C N 1
ATOM 8832 C CA . ALA C 1 212 ? 36.509 38.111 0.402 1.000 33.327 192 ALA C CA 1
ATOM 8833 C C . ALA C 1 212 ? 37.074 38.312 -1.001 1.000 35.094 192 ALA C C 1
ATOM 8834 O O . ALA C 1 212 ? 36.812 39.332 -1.629 1.000 35.730 192 ALA C O 1
ATOM 8836 N N . HIS C 1 213 ? 37.824 37.316 -1.487 1.000 38.190 193 HIS C N 1
ATOM 8837 C CA . HIS C 1 213 ? 38.517 37.417 -2.761 1.000 40.386 193 HIS C CA 1
ATOM 8838 C C . HIS C 1 213 ? 37.508 37.446 -3.903 1.000 41.295 193 HIS C C 1
ATOM 8839 O O . HIS C 1 213 ? 37.727 38.153 -4.883 1.000 46.801 193 HIS C O 1
ATOM 8846 N N . ASN C 1 214 ? 36.409 36.696 -3.751 1.000 40.953 194 ASN C N 1
ATOM 8847 C CA . ASN C 1 214 ? 35.334 36.667 -4.732 1.000 40.719 194 ASN C CA 1
ATOM 8848 C C . ASN C 1 214 ? 34.579 37.994 -4.738 1.000 41.578 194 ASN C C 1
ATOM 8849 O O . ASN C 1 214 ? 34.218 38.490 -5.801 1.000 46.485 194 ASN C O 1
ATOM 8854 N N . VAL C 1 215 ? 34.345 38.568 -3.555 1.000 40.540 195 VAL C N 1
ATOM 8855 C CA . VAL C 1 215 ? 33.675 39.857 -3.447 1.000 38.481 195 VAL C CA 1
ATOM 8856 C C . VAL C 1 215 ? 34.531 40.938 -4.107 1.000 37.438 195 VAL C C 1
ATOM 8857 O O . VAL C 1 215 ? 34.006 41.802 -4.802 1.000 38.049 195 VAL C O 1
ATOM 8861 N N . LEU C 1 216 ? 35.844 40.902 -3.864 1.000 38.639 196 LEU C N 1
ATOM 8862 C CA . LEU C 1 216 ? 36.743 41.943 -4.328 1.000 41.951 196 LEU C CA 1
ATOM 8863 C C . LEU C 1 216 ? 36.919 41.851 -5.845 1.000 45.773 196 LEU C C 1
ATOM 8864 O O . LEU C 1 216 ? 36.995 42.883 -6.508 1.000 44.553 196 LEU C O 1
ATOM 8869 N N . LYS C 1 217 ? 36.988 40.618 -6.374 1.000 46.462 197 LYS C N 1
ATOM 8870 C CA . LYS C 1 217 ? 37.017 40.384 -7.811 1.000 48.767 197 LYS C CA 1
ATOM 8871 C C . LYS C 1 217 ? 35.697 40.820 -8.441 1.000 48.053 197 LYS C C 1
ATOM 8872 O O . LYS C 1 217 ? 35.701 41.361 -9.545 1.000 51.247 197 LYS C O 1
ATOM 8878 N N . ALA C 1 218 ? 34.587 40.571 -7.729 1.000 42.550 198 ALA C N 1
ATOM 8879 C CA . ALA C 1 218 ? 33.259 40.982 -8.159 1.000 40.615 198 ALA C CA 1
ATOM 8880 C C . ALA C 1 218 ? 33.197 42.496 -8.327 1.000 41.044 198 ALA C C 1
ATOM 8881 O O . ALA C 1 218 ? 32.623 42.990 -9.293 1.000 43.592 198 ALA C O 1
ATOM 8883 N N . HIS C 1 219 ? 33.773 43.211 -7.359 1.000 39.566 199 HIS C N 1
ATOM 8884 C CA . HIS C 1 219 ? 33.870 44.659 -7.394 1.000 41.089 199 HIS C CA 1
ATOM 8885 C C . HIS C 1 219 ? 34.594 45.123 -8.658 1.000 44.859 199 HIS C C 1
ATOM 8886 O O . HIS C 1 219 ? 34.104 46.006 -9.353 1.000 46.746 199 HIS C O 1
ATOM 8893 N N . GLY C 1 220 ? 35.778 44.551 -8.916 1.000 47.493 200 GLY C N 1
ATOM 8894 C CA . GLY C 1 220 ? 36.570 44.872 -10.093 1.000 48.616 200 GLY C CA 1
ATOM 8895 C C . GLY C 1 220 ? 35.746 44.794 -11.376 1.000 49.119 200 GLY C C 1
ATOM 8896 O O . GLY C 1 220 ? 35.682 45.763 -12.126 1.000 50.762 200 GLY C O 1
ATOM 8897 N N . LEU C 1 221 ? 35.100 43.640 -11.590 1.000 49.313 201 LEU C N 1
ATOM 8898 C CA . LEU C 1 221 ? 34.278 43.392 -12.767 1.000 50.063 201 LEU C CA 1
ATOM 8899 C C . LEU C 1 221 ? 33.100 44.364 -12.828 1.000 50.512 201 LEU C C 1
ATOM 8900 O O . LEU C 1 221 ? 32.696 44.764 -13.917 1.000 50.612 201 LEU C O 1
ATOM 8905 N N . ALA C 1 222 ? 32.527 44.711 -11.667 1.000 48.942 202 ALA C N 1
ATOM 8906 C CA . ALA C 1 222 ? 31.409 45.641 -11.616 1.000 47.300 202 ALA C CA 1
ATOM 8907 C C . ALA C 1 222 ? 31.875 47.060 -11.959 1.000 48.612 202 ALA C C 1
ATOM 8908 O O . ALA C 1 222 ? 31.142 47.819 -12.585 1.000 47.954 202 ALA C O 1
ATOM 8910 N N . VAL C 1 223 ? 33.097 47.422 -11.556 1.000 48.860 203 VAL C N 1
ATOM 8911 C CA . VAL C 1 223 ? 33.670 48.699 -11.950 1.000 50.559 203 VAL C CA 1
ATOM 8912 C C . VAL C 1 223 ? 33.767 48.763 -13.478 1.000 52.757 203 VAL C C 1
ATOM 8913 O O . VAL C 1 223 ? 33.284 49.716 -14.084 1.000 50.922 203 VAL C O 1
ATOM 8917 N N . LYS C 1 224 ? 34.353 47.730 -14.103 1.000 50.736 204 LYS C N 1
ATOM 8918 C CA . LYS C 1 224 ? 34.489 47.680 -15.555 1.000 50.808 204 LYS C CA 1
ATOM 8919 C C . LYS C 1 224 ? 33.128 47.785 -16.241 1.000 52.028 204 LYS C C 1
ATOM 8920 O O . LYS C 1 224 ? 33.012 48.484 -17.245 1.000 54.744 204 LYS C O 1
ATOM 8926 N N . GLU C 1 225 ? 32.107 47.093 -15.711 1.000 52.685 205 GLU C N 1
ATOM 8927 C CA . GLU C 1 225 ? 30.764 47.159 -16.277 1.000 54.076 205 GLU C CA 1
ATOM 8928 C C . GLU C 1 225 ? 30.196 48.570 -16.158 1.000 53.680 205 GLU C C 1
ATOM 8929 O O . GLU C 1 225 ? 29.583 49.070 -17.101 1.000 53.443 205 GLU C O 1
ATOM 8935 N N . LEU C 1 226 ? 30.412 49.204 -15.002 1.000 51.378 206 LEU C N 1
ATOM 8936 C CA . LEU C 1 226 ? 29.879 50.531 -14.740 1.000 53.658 206 LEU C CA 1
ATOM 8937 C C . LEU C 1 226 ? 30.612 51.604 -15.548 1.000 54.543 206 LEU C C 1
ATOM 8938 O O . LEU C 1 226 ? 30.084 52.705 -15.682 1.000 55.556 206 LEU C O 1
ATOM 8943 N N . ARG C 1 227 ? 31.814 51.295 -16.065 1.000 53.804 207 ARG C N 1
ATOM 8944 C CA . ARG C 1 227 ? 32.596 52.233 -16.866 1.000 57.368 207 ARG C CA 1
ATOM 8945 C C . ARG C 1 227 ? 32.118 52.271 -18.323 1.000 56.663 207 ARG C C 1
ATOM 8946 O O . ARG C 1 227 ? 32.398 53.237 -19.034 1.000 54.417 207 ARG C O 1
ATOM 8954 N N . LYS C 1 228 ? 31.423 51.217 -18.774 1.000 54.271 208 LYS C N 1
ATOM 8955 C CA . LYS C 1 228 ? 30.908 51.159 -20.136 1.000 56.673 208 LYS C CA 1
ATOM 8956 C C . LYS C 1 228 ? 29.676 52.051 -20.255 1.000 56.332 208 LYS C C 1
ATOM 8957 O O . LYS C 1 228 ? 28.662 51.790 -19.614 1.000 59.988 208 LYS C O 1
ATOM 8963 N N . GLY C 1 229 ? 29.775 53.086 -21.096 1.000 58.239 209 GLY C N 1
ATOM 8964 C CA . GLY C 1 229 ? 28.693 54.040 -21.284 1.000 57.000 209 GLY C CA 1
ATOM 8965 C C . GLY C 1 229 ? 28.972 55.361 -20.569 1.000 53.925 209 GLY C C 1
ATOM 8966 O O . GLY C 1 229 ? 30.077 55.894 -20.654 1.000 51.961 209 GLY C O 1
ATOM 8967 N N . GLU C 1 230 ? 27.966 55.867 -19.844 1.000 53.853 210 GLU C N 1
ATOM 8968 C CA . GLU C 1 230 ? 28.021 57.214 -19.302 1.000 56.991 210 GLU C CA 1
ATOM 8969 C C . GLU C 1 230 ? 29.215 57.337 -18.365 1.000 59.628 210 GLU C C 1
ATOM 8970 O O . GLU C 1 230 ? 29.599 56.368 -17.709 1.000 60.792 210 GLU C O 1
ATOM 8976 N N . PRO C 1 231 ? 29.837 58.533 -18.279 1.000 58.049 211 PRO C N 1
ATOM 8977 C CA . PRO C 1 231 ? 30.811 58.799 -17.225 1.000 57.245 211 PRO C CA 1
ATOM 8978 C C . PRO C 1 231 ? 30.056 58.803 -15.897 1.000 56.840 211 PRO C C 1
ATOM 8979 O O . PRO C 1 231 ? 28.895 59.213 -15.841 1.000 51.747 211 PRO C O 1
ATOM 8983 N N . CYS C 1 232 ? 30.709 58.288 -14.848 1.000 55.086 212 CYS C N 1
ATOM 8984 C CA . CYS C 1 232 ? 30.103 58.184 -13.529 1.000 52.522 212 CYS C CA 1
ATOM 8985 C C . CYS C 1 232 ? 31.193 58.087 -12.469 1.000 51.696 212 CYS C C 1
ATOM 8986 O O . CYS C 1 232 ? 32.332 57.743 -12.776 1.000 48.765 212 CYS C O 1
ATOM 8989 N N . LYS C 1 233 ? 30.837 58.449 -11.229 1.000 55.805 213 LYS C N 1
ATOM 8990 C CA . LYS C 1 233 ? 31.748 58.313 -10.104 1.000 55.930 213 LYS C CA 1
ATOM 8991 C C . LYS C 1 233 ? 31.440 56.985 -9.412 1.000 55.758 213 LYS C C 1
ATOM 8992 O O . LYS C 1 233 ? 30.288 56.703 -9.091 1.000 51.095 213 LYS C O 1
ATOM 8998 N N . ILE C 1 234 ? 32.475 56.155 -9.225 1.000 55.307 214 ILE C N 1
ATOM 8999 C CA . ILE C 1 234 ? 32.306 54.834 -8.640 1.000 52.515 214 ILE C CA 1
ATOM 9000 C C . ILE C 1 234 ? 33.003 54.797 -7.282 1.000 50.375 214 ILE C C 1
ATOM 9001 O O . ILE C 1 234 ? 34.124 55.286 -7.132 1.000 44.825 214 ILE C O 1
ATOM 9006 N N . GLY C 1 235 ? 32.317 54.185 -6.309 1.000 49.394 215 GLY C N 1
ATOM 9007 C CA . GLY C 1 235 ? 32.800 54.112 -4.941 1.000 46.427 215 GLY C CA 1
ATOM 9008 C C . GLY C 1 235 ? 32.722 52.703 -4.361 1.000 42.273 215 GLY C C 1
ATOM 9009 O O . GLY C 1 235 ? 32.159 51.789 -4.956 1.000 37.611 215 GLY C O 1
ATOM 9010 N N . PHE C 1 236 ? 33.321 52.564 -3.179 1.000 41.405 216 PHE C N 1
ATOM 9011 C CA . PHE C 1 236 ? 33.333 51.335 -2.406 1.000 41.223 216 PHE C CA 1
ATOM 9012 C C . PHE C 1 236 ? 33.234 51.743 -0.939 1.000 41.088 216 PHE C C 1
ATOM 9013 O O . PHE C 1 236 ? 33.975 52.621 -0.498 1.000 42.988 216 PHE C O 1
ATOM 9021 N N . THR C 1 237 ? 32.306 51.129 -0.198 1.000 40.791 217 THR C N 1
ATOM 9022 C CA . THR C 1 237 ? 32.011 51.565 1.155 1.000 41.814 217 THR C CA 1
ATOM 9023 C C . THR C 1 237 ? 32.461 50.519 2.170 1.000 39.669 217 THR C C 1
ATOM 9024 O O . THR C 1 237 ? 32.024 49.371 2.122 1.000 38.373 217 THR C O 1
ATOM 9028 N N . GLY C 1 238 ? 33.312 50.950 3.107 1.000 39.488 218 GLY C N 1
ATOM 9029 C CA . GLY C 1 238 ? 33.714 50.118 4.229 1.000 38.067 218 GLY C CA 1
ATOM 9030 C C . GLY C 1 238 ? 33.019 50.549 5.520 1.000 36.292 218 GLY C C 1
ATOM 9031 O O . GLY C 1 238 ? 32.764 51.735 5.723 1.000 36.222 218 GLY C O 1
ATOM 9032 N N . ALA C 1 239 ? 32.701 49.572 6.377 1.000 37.669 219 ALA C N 1
ATOM 9033 C CA . ALA C 1 239 ? 32.438 49.842 7.779 1.000 38.501 219 ALA C CA 1
ATOM 9034 C C . ALA C 1 239 ? 33.766 50.191 8.435 1.000 41.143 219 ALA C C 1
ATOM 9035 O O . ALA C 1 239 ? 34.678 49.368 8.455 1.000 42.322 219 ALA C O 1
ATOM 9037 N N . SER C 1 240 ? 33.882 51.423 8.935 1.000 40.139 220 SER C N 1
ATOM 9038 C CA . SER C 1 240 ? 35.140 51.892 9.479 1.000 43.634 220 SER C CA 1
ATOM 9039 C C . SER C 1 240 ? 34.939 52.253 10.945 1.000 44.494 220 SER C C 1
ATOM 9040 O O . SER C 1 240 ? 33.991 52.955 11.290 1.000 42.903 220 SER C O 1
ATOM 9043 N N . CYS C 1 241 ? 35.851 51.751 11.786 1.000 50.390 221 CYS C N 1
ATOM 9044 C CA . CYS C 1 241 ? 35.916 52.101 13.194 1.000 52.203 221 CYS C CA 1
ATOM 9045 C C . CYS C 1 241 ? 37.251 52.803 13.447 1.000 51.339 221 CYS C C 1
ATOM 9046 O O . CYS C 1 241 ? 38.249 52.156 13.767 1.000 48.475 221 CYS C O 1
ATOM 9049 N N . PRO C 1 242 ? 37.320 54.146 13.278 1.000 48.828 222 PRO C N 1
ATOM 9050 C CA . PRO C 1 242 ? 38.580 54.886 13.380 1.000 46.339 222 PRO C CA 1
ATOM 9051 C C . PRO C 1 242 ? 39.261 54.834 14.747 1.000 44.554 222 PRO C C 1
ATOM 9052 O O . PRO C 1 242 ? 38.613 54.931 15.787 1.000 45.354 222 PRO C O 1
ATOM 9056 N N . CYS C 1 243 ? 40.590 54.727 14.730 1.000 44.485 223 CYS C N 1
ATOM 9057 C CA . CYS C 1 243 ? 41.382 54.868 15.938 1.000 44.316 223 CYS C CA 1
ATOM 9058 C C . CYS C 1 243 ? 41.652 56.342 16.215 1.000 44.856 223 CYS C C 1
ATOM 9059 O O . CYS C 1 243 ? 42.260 57.025 15.396 1.000 47.487 223 CYS C O 1
ATOM 9062 N N . ILE C 1 244 ? 41.177 56.809 17.376 1.000 43.326 224 ILE C N 1
ATOM 9063 C CA . ILE C 1 244 ? 41.309 58.195 17.787 1.000 43.078 224 ILE C CA 1
ATOM 9064 C C . ILE C 1 244 ? 42.549 58.344 18.666 1.000 43.391 224 ILE C C 1
ATOM 9065 O O . ILE C 1 244 ? 42.596 57.785 19.760 1.000 46.420 224 ILE C O 1
ATOM 9070 N N . PRO C 1 245 ? 43.575 59.116 18.237 1.000 44.521 225 PRO C N 1
ATOM 9071 C CA . PRO C 1 245 ? 44.792 59.297 19.033 1.000 47.415 225 PRO C CA 1
ATOM 9072 C C . PRO C 1 245 ? 44.543 59.845 20.439 1.000 46.863 225 PRO C C 1
ATOM 9073 O O . PRO C 1 245 ? 43.603 60.598 20.671 1.000 44.202 225 PRO C O 1
ATOM 9077 N N . ALA C 1 246 ? 45.417 59.479 21.379 1.000 53.179 226 ALA C N 1
ATOM 9078 C CA . ALA C 1 246 ? 45.311 59.954 22.750 1.000 57.665 226 ALA C CA 1
ATOM 9079 C C . ALA C 1 246 ? 45.374 61.481 22.782 1.000 56.322 226 ALA C C 1
ATOM 9080 O O . ALA C 1 246 ? 44.671 62.124 23.556 1.000 58.466 226 ALA C O 1
ATOM 9082 N N . SER C 1 247 ? 46.214 62.040 21.910 1.000 56.633 227 SER C N 1
ATOM 9083 C CA . SER C 1 247 ? 46.467 63.467 21.854 1.000 58.636 227 SER C CA 1
ATOM 9084 C C . SER C 1 247 ? 47.000 63.819 20.469 1.000 59.893 227 SER C C 1
ATOM 9085 O O . SER C 1 247 ? 47.200 62.934 19.641 1.000 55.882 227 SER C O 1
ATOM 9088 N N . ASP C 1 248 ? 47.264 65.111 20.235 1.000 63.435 228 ASP C N 1
ATOM 9089 C CA . ASP C 1 248 ? 47.719 65.573 18.932 1.000 64.355 228 ASP C CA 1
ATOM 9090 C C . ASP C 1 248 ? 49.229 65.403 18.780 1.000 62.170 228 ASP C C 1
ATOM 9091 O O . ASP C 1 248 ? 49.791 65.905 17.812 1.000 61.222 228 ASP C O 1
ATOM 9096 N N . ARG C 1 249 ? 49.874 64.693 19.718 1.000 63.424 229 ARG C N 1
ATOM 9097 C CA . ARG C 1 249 ? 51.293 64.394 19.614 1.000 67.661 229 ARG C CA 1
ATOM 9098 C C . ARG C 1 249 ? 51.531 63.489 18.407 1.000 70.931 229 ARG C C 1
ATOM 9099 O O . ARG C 1 249 ? 50.784 62.536 18.188 1.000 71.299 229 ARG C O 1
ATOM 9107 N N . LYS C 1 250 ? 52.586 63.805 17.644 1.000 70.012 230 LYS C N 1
ATOM 9108 C CA . LYS C 1 250 ? 52.922 63.135 16.394 1.000 69.871 230 LYS C CA 1
ATOM 9109 C C . LYS C 1 250 ? 52.924 61.614 16.547 1.000 70.598 230 LYS C C 1
ATOM 9110 O O . LYS C 1 250 ? 52.502 60.904 15.635 1.000 67.946 230 LYS C O 1
ATOM 9116 N N . GLU C 1 251 ? 53.447 61.128 17.679 1.000 70.628 231 GLU C N 1
ATOM 9117 C CA . GLU C 1 251 ? 53.666 59.705 17.889 1.000 72.175 231 GLU C CA 1
ATOM 9118 C C . GLU C 1 251 ? 52.342 59.011 18.212 1.000 67.670 231 GLU C C 1
ATOM 9119 O O . GLU C 1 251 ? 52.147 57.857 17.828 1.000 61.843 231 GLU C O 1
ATOM 9125 N N . ASP C 1 252 ? 51.446 59.715 18.921 1.000 63.418 232 ASP C N 1
ATOM 9126 C CA . ASP C 1 252 ? 50.128 59.190 19.246 1.000 61.171 232 ASP C CA 1
ATOM 9127 C C . ASP C 1 252 ? 49.303 59.054 17.970 1.000 56.019 232 ASP C C 1
ATOM 9128 O O . ASP C 1 252 ? 48.497 58.134 17.852 1.000 55.584 232 ASP C O 1
ATOM 9133 N N . ILE C 1 253 ? 49.517 59.985 17.031 1.000 54.149 233 ILE C N 1
ATOM 9134 C CA . ILE C 1 253 ? 48.823 59.985 15.754 1.000 53.530 233 ILE C CA 1
ATOM 9135 C C . ILE C 1 253 ? 49.324 58.815 14.912 1.000 51.466 233 ILE C C 1
ATOM 9136 O O . ILE C 1 253 ? 48.525 58.132 14.282 1.000 51.031 233 ILE C O 1
ATOM 9141 N N . GLU C 1 254 ? 50.641 58.582 14.914 1.000 51.978 234 GLU C N 1
ATOM 9142 C CA . GLU C 1 254 ? 51.221 57.489 14.144 1.000 53.981 234 GLU C CA 1
ATOM 9143 C C . GLU C 1 254 ? 50.800 56.132 14.715 1.000 49.323 234 GLU C C 1
ATOM 9144 O O . GLU C 1 254 ? 50.537 55.194 13.964 1.000 45.392 234 GLU C O 1
ATOM 9150 N N . ALA C 1 255 ? 50.762 56.020 16.045 1.000 48.582 235 ALA C N 1
ATOM 9151 C CA . ALA C 1 255 ? 50.329 54.792 16.692 1.000 48.892 235 ALA C CA 1
ATOM 9152 C C . ALA C 1 255 ? 48.877 54.498 16.314 1.000 44.300 235 ALA C C 1
ATOM 9153 O O . ALA C 1 255 ? 48.538 53.353 16.031 1.000 39.781 235 ALA C O 1
ATOM 9155 N N . ALA C 1 256 ? 48.041 55.544 16.297 1.000 41.158 236 ALA C N 1
ATOM 9156 C CA . ALA C 1 256 ? 46.632 55.381 15.979 1.000 42.021 236 ALA C CA 1
ATOM 9157 C C . ALA C 1 256 ? 46.489 54.913 14.533 1.000 43.328 236 ALA C C 1
ATOM 9158 O O . ALA C 1 256 ? 45.760 53.961 14.256 1.000 44.190 236 ALA C O 1
ATOM 9160 N N . TYR C 1 257 ? 47.228 55.571 13.632 1.000 42.983 237 TYR C N 1
ATOM 9161 C CA . TYR C 1 257 ? 47.207 55.260 12.213 1.000 40.880 237 TYR C CA 1
ATOM 9162 C C . TYR C 1 257 ? 47.557 53.793 11.983 1.000 45.351 237 TYR C C 1
ATOM 9163 O O . TYR C 1 257 ? 46.892 53.114 11.200 1.000 45.513 237 TYR C O 1
ATOM 9172 N N . ASN C 1 258 ? 48.625 53.323 12.646 1.000 44.403 238 ASN C N 1
ATOM 9173 C CA . ASN C 1 258 ? 49.116 51.970 12.445 1.000 42.659 238 ASN C CA 1
ATOM 9174 C C . ASN C 1 258 ? 48.086 50.967 12.959 1.000 41.294 238 ASN C C 1
ATOM 9175 O O . ASN C 1 258 ? 47.852 49.942 12.324 1.000 39.602 238 ASN C O 1
ATOM 9180 N N . GLN C 1 259 ? 47.461 51.278 14.100 1.000 40.019 239 GLN C N 1
ATOM 9181 C CA . GLN C 1 259 ? 46.418 50.428 14.645 1.000 40.867 239 GLN C CA 1
ATOM 9182 C C . GLN C 1 259 ? 45.258 50.390 13.656 1.000 38.899 239 GLN C C 1
ATOM 9183 O O . GLN C 1 259 ? 44.799 49.315 13.281 1.000 40.436 239 GLN C O 1
ATOM 9189 N N . TYR C 1 260 ? 44.830 51.572 13.208 1.000 40.207 240 TYR C N 1
ATOM 9190 C CA . TYR C 1 260 ? 43.699 51.697 12.306 1.000 41.598 240 TYR C CA 1
ATOM 9191 C C . TYR C 1 260 ? 43.893 50.823 11.068 1.000 43.213 240 TYR C C 1
ATOM 9192 O O . TYR C 1 260 ? 42.943 50.201 10.602 1.000 40.711 240 TYR C O 1
ATOM 9201 N N . PHE C 1 261 ? 45.121 50.770 10.536 1.000 41.962 241 PHE C N 1
ATOM 9202 C CA . PHE C 1 261 ? 45.349 50.065 9.284 1.000 41.643 241 PHE C CA 1
ATOM 9203 C C . PHE C 1 261 ? 46.054 48.728 9.498 1.000 39.798 241 PHE C C 1
ATOM 9204 O O . PHE C 1 261 ? 46.532 48.136 8.531 1.000 39.398 241 PHE C O 1
ATOM 9212 N N . SER C 1 262 ? 46.058 48.223 10.740 1.000 38.767 242 SER C N 1
ATOM 9213 C CA . SER C 1 262 ? 46.615 46.908 11.022 1.000 37.668 242 SER C CA 1
ATOM 9214 C C . SER C 1 262 ? 45.597 45.821 10.693 1.000 36.222 242 SER C C 1
ATOM 9215 O O . SER C 1 262 ? 44.400 46.080 10.583 1.000 40.098 242 SER C O 1
ATOM 9218 N N . SER C 1 263 ? 46.103 44.593 10.560 1.000 36.621 243 SER C N 1
ATOM 9219 C CA . SER C 1 263 ? 45.284 43.397 10.441 1.000 37.578 243 SER C CA 1
ATOM 9220 C C . SER C 1 263 ? 46.192 42.180 10.532 1.000 38.557 243 SER C C 1
ATOM 9221 O O . SER C 1 263 ? 47.397 42.299 10.330 1.000 37.737 243 SER C O 1
ATOM 9224 N N . ASN C 1 264 ? 45.592 41.016 10.810 1.000 39.868 244 ASN C N 1
ATOM 9225 C CA . ASN C 1 264 ? 46.331 39.768 10.920 1.000 39.906 244 ASN C CA 1
ATOM 9226 C C . ASN C 1 264 ? 45.363 38.600 10.737 1.000 39.518 244 ASN C C 1
ATOM 9227 O O . ASN C 1 264 ? 44.146 38.787 10.684 1.000 38.106 244 ASN C O 1
ATOM 9232 N N . SER C 1 265 ? 45.924 37.388 10.678 1.000 41.397 245 SER C N 1
ATOM 9233 C CA . SER C 1 265 ? 45.170 36.193 10.337 1.000 45.246 245 SER C CA 1
ATOM 9234 C C . SER C 1 265 ? 44.020 35.938 11.314 1.000 47.735 245 SER C C 1
ATOM 9235 O O . SER C 1 265 ? 43.010 35.352 10.923 1.000 46.379 245 SER C O 1
ATOM 9238 N N . ASN C 1 266 ? 44.162 36.387 12.570 1.000 47.342 246 ASN C N 1
ATOM 9239 C CA . ASN C 1 266 ? 43.178 36.092 13.600 1.000 50.511 246 ASN C CA 1
ATOM 9240 C C . ASN C 1 266 ? 42.199 37.246 13.794 1.000 49.839 246 ASN C C 1
ATOM 9241 O O . ASN C 1 266 ? 41.276 37.130 14.595 1.000 52.393 246 ASN C O 1
ATOM 9246 N N . GLU C 1 267 ? 42.418 38.362 13.092 1.000 48.158 247 GLU C N 1
ATOM 9247 C CA . GLU C 1 267 ? 41.520 39.501 13.175 1.000 44.737 247 GLU C CA 1
ATOM 9248 C C . GLU C 1 267 ? 41.750 40.374 11.945 1.000 42.567 247 GLU C C 1
ATOM 9249 O O . GLU C 1 267 ? 42.660 41.196 11.917 1.000 40.381 247 GLU C O 1
ATOM 9255 N N . PHE C 1 268 ? 40.940 40.144 10.907 1.000 41.393 248 PHE C N 1
ATOM 9256 C CA . PHE C 1 268 ? 41.063 40.899 9.672 1.000 38.108 248 PHE C CA 1
ATOM 9257 C C . PHE C 1 268 ? 39.714 41.286 9.082 1.000 35.792 248 PHE C C 1
ATOM 9258 O O . PHE C 1 268 ? 39.609 42.350 8.489 1.000 40.084 248 PHE C O 1
ATOM 9266 N N . VAL C 1 269 ? 38.699 40.426 9.206 1.000 36.095 249 VAL C N 1
ATOM 9267 C CA . VAL C 1 269 ? 37.506 40.559 8.380 1.000 37.667 249 VAL C CA 1
ATOM 9268 C C . VAL C 1 269 ? 36.848 41.926 8.606 1.000 37.756 249 VAL C C 1
ATOM 9269 O O . VAL C 1 269 ? 36.230 42.466 7.693 1.000 38.361 249 VAL C O 1
ATOM 9273 N N . PHE C 1 270 ? 36.999 42.493 9.810 1.000 36.814 250 PHE C N 1
ATOM 9274 C CA . PHE C 1 270 ? 36.305 43.716 10.179 1.000 39.422 250 PHE C CA 1
ATOM 9275 C C . PHE C 1 270 ? 37.212 44.941 10.057 1.000 39.154 250 PHE C C 1
ATOM 9276 O O . PHE C 1 270 ? 36.780 46.041 10.380 1.000 39.009 250 PHE C O 1
ATOM 9284 N N . THR C 1 271 ? 38.455 44.769 9.592 1.000 37.585 251 THR C N 1
ATOM 9285 C CA . THR C 1 271 ? 39.379 45.889 9.499 1.000 37.768 251 THR C CA 1
ATOM 9286 C C . THR C 1 271 ? 39.212 46.621 8.171 1.000 39.393 251 THR C C 1
ATOM 9287 O O . THR C 1 271 ? 38.607 46.098 7.238 1.000 39.139 251 THR C O 1
ATOM 9291 N N . ASP C 1 272 ? 39.796 47.824 8.098 1.000 37.121 252 ASP C N 1
ATOM 9292 C CA . ASP C 1 272 ? 39.750 48.650 6.903 1.000 38.553 252 ASP C CA 1
ATOM 9293 C C . ASP C 1 272 ? 40.758 48.133 5.870 1.000 39.727 252 ASP C C 1
ATOM 9294 O O . ASP C 1 272 ? 40.425 47.994 4.695 1.000 39.814 252 ASP C O 1
ATOM 9299 N N . ALA C 1 273 ? 41.991 47.850 6.315 1.000 36.987 253 ALA C N 1
ATOM 9300 C CA . ALA C 1 273 ? 43.100 47.579 5.412 1.000 37.004 253 ALA C CA 1
ATOM 9301 C C . ALA C 1 273 ? 42.890 46.282 4.633 1.000 38.072 253 ALA C C 1
ATOM 9302 O O . ALA C 1 273 ? 43.357 46.162 3.500 1.000 37.671 253 ALA C O 1
ATOM 9304 N N . PHE C 1 274 ? 42.212 45.300 5.240 1.000 37.105 254 PHE C N 1
ATOM 9305 C CA . PHE C 1 274 ? 42.048 44.003 4.601 1.000 34.334 254 PHE C CA 1
ATOM 9306 C C . PHE C 1 274 ? 41.271 44.164 3.296 1.000 34.291 254 PHE C C 1
ATOM 9307 O O . PHE C 1 274 ? 41.491 43.401 2.360 1.000 32.482 254 PHE C O 1
ATOM 9315 N N . TRP C 1 275 ? 40.356 45.143 3.255 1.000 35.507 255 TRP C N 1
ATOM 9316 C CA . TRP C 1 275 ? 39.484 45.343 2.106 1.000 36.719 255 TRP C CA 1
ATOM 9317 C C . TRP C 1 275 ? 39.987 46.481 1.217 1.000 37.088 255 TRP C C 1
ATOM 9318 O O . TRP C 1 275 ? 39.957 46.351 0.005 1.000 36.214 255 TRP C O 1
ATOM 9329 N N . PHE C 1 276 ? 40.433 47.592 1.817 1.000 37.635 256 PHE C N 1
ATOM 9330 C CA . PHE C 1 276 ? 40.756 48.783 1.050 1.000 39.172 256 PHE C CA 1
ATOM 9331 C C . PHE C 1 276 ? 42.130 48.668 0.383 1.000 39.108 256 PHE C C 1
ATOM 9332 O O . PHE C 1 276 ? 42.303 49.167 -0.719 1.000 38.976 256 PHE C O 1
ATOM 9340 N N . ASP C 1 277 ? 43.115 48.041 1.031 1.000 39.932 257 ASP C N 1
ATOM 9341 C CA . ASP C 1 277 ? 44.420 47.889 0.406 1.000 41.147 257 ASP C CA 1
ATOM 9342 C C . ASP C 1 277 ? 44.275 47.158 -0.929 1.000 43.108 257 ASP C C 1
ATOM 9343 O O . ASP C 1 277 ? 44.795 47.640 -1.933 1.000 43.167 257 ASP C O 1
ATOM 9348 N N . PRO C 1 278 ? 43.594 45.985 -1.001 1.000 44.775 258 PRO C N 1
ATOM 9349 C CA . PRO C 1 278 ? 43.311 45.338 -2.284 1.000 46.324 258 PRO C CA 1
ATOM 9350 C C . PRO C 1 278 ? 42.675 46.269 -3.312 1.000 45.804 258 PRO C C 1
ATOM 9351 O O . PRO C 1 278 ? 43.153 46.361 -4.438 1.000 44.425 258 PRO C O 1
ATOM 9355 N N . VAL C 1 279 ? 41.613 46.970 -2.901 1.000 47.581 259 VAL C N 1
ATOM 9356 C CA . VAL C 1 279 ? 40.846 47.813 -3.805 1.000 47.510 259 VAL C CA 1
ATOM 9357 C C . VAL C 1 279 ? 41.717 48.961 -4.328 1.000 49.113 259 VAL C C 1
ATOM 9358 O O . VAL C 1 279 ? 41.675 49.274 -5.514 1.000 48.816 259 VAL C O 1
ATOM 9362 N N . LEU C 1 280 ? 42.503 49.592 -3.448 1.000 46.498 260 LEU C N 1
ATOM 9363 C CA . LEU C 1 280 ? 43.119 50.870 -3.768 1.000 46.479 260 LEU C CA 1
ATOM 9364 C C . LEU C 1 280 ? 44.619 50.722 -4.036 1.000 48.172 260 LEU C C 1
ATOM 9365 O O . LEU C 1 280 ? 45.153 51.436 -4.880 1.000 51.212 260 LEU C O 1
ATOM 9370 N N . LYS C 1 281 ? 45.311 49.807 -3.343 1.000 46.637 261 LYS C N 1
ATOM 9371 C CA . LYS C 1 281 ? 46.744 49.641 -3.553 1.000 46.064 261 LYS C CA 1
ATOM 9372 C C . LYS C 1 281 ? 47.044 48.399 -4.393 1.000 44.563 261 LYS C C 1
ATOM 9373 O O . LYS C 1 281 ? 48.195 48.175 -4.762 1.000 45.566 261 LYS C O 1
ATOM 9379 N N . GLY C 1 282 ? 46.020 47.597 -4.704 1.000 44.780 262 GLY C N 1
ATOM 9380 C CA . GLY C 1 282 ? 46.219 46.364 -5.449 1.000 44.593 262 GLY C CA 1
ATOM 9381 C C . GLY C 1 282 ? 47.112 45.357 -4.719 1.000 46.253 262 GLY C C 1
ATOM 9382 O O . GLY C 1 282 ? 47.860 44.618 -5.354 1.000 45.831 262 GLY C O 1
ATOM 9383 N N . ARG C 1 283 ? 47.041 45.321 -3.383 1.000 45.059 263 ARG C N 1
ATOM 9384 C CA . ARG C 1 283 ? 47.706 44.268 -2.633 1.000 46.729 263 ARG C CA 1
ATOM 9385 C C . ARG C 1 283 ? 46.957 44.013 -1.322 1.000 45.935 263 ARG C C 1
ATOM 9386 O O . ARG C 1 283 ? 46.432 44.931 -0.699 1.000 43.025 263 ARG C O 1
ATOM 9394 N N . TYR C 1 284 ? 46.872 42.732 -0.952 1.000 42.145 264 TYR C N 1
ATOM 9395 C CA . TYR C 1 284 ? 46.430 42.330 0.369 1.000 41.729 264 TYR C CA 1
ATOM 9396 C C . TYR C 1 284 ? 47.513 42.656 1.391 1.000 41.756 264 TYR C C 1
ATOM 9397 O O . TYR C 1 284 ? 48.672 42.864 1.028 1.000 41.198 264 TYR C O 1
ATOM 9406 N N . PRO C 1 285 ? 47.173 42.688 2.701 1.000 41.942 265 PRO C N 1
ATOM 9407 C CA . PRO C 1 285 ? 48.192 42.644 3.748 1.000 40.626 265 PRO C CA 1
ATOM 9408 C C . PRO C 1 285 ? 49.092 41.425 3.543 1.000 43.297 265 PRO C C 1
ATOM 9409 O O . PRO C 1 285 ? 48.651 40.382 3.051 1.000 39.869 265 PRO C O 1
ATOM 9413 N N . LYS C 1 286 ? 50.364 41.594 3.916 1.000 45.413 266 LYS C N 1
ATOM 9414 C CA . LYS C 1 286 ? 51.430 40.636 3.645 1.000 44.577 266 LYS C CA 1
ATOM 9415 C C . LYS C 1 286 ? 51.043 39.236 4.128 1.000 41.301 266 LYS C C 1
ATOM 9416 O O . LYS C 1 286 ? 51.284 38.258 3.428 1.000 38.602 266 LYS C O 1
ATOM 9422 N N . TRP C 1 287 ? 50.420 39.153 5.313 1.000 39.214 267 TRP C N 1
ATOM 9423 C CA . TRP C 1 287 ? 50.150 37.885 5.973 1.000 38.564 267 TRP C CA 1
ATOM 9424 C C . TRP C 1 287 ? 49.238 37.000 5.124 1.000 39.774 267 TRP C C 1
ATOM 9425 O O . TRP C 1 287 ? 49.343 35.776 5.204 1.000 37.842 267 TRP C O 1
ATOM 9436 N N . VAL C 1 288 ? 48.382 37.615 4.293 1.000 41.694 268 VAL C N 1
ATOM 9437 C CA . VAL C 1 288 ? 47.375 36.888 3.533 1.000 46.066 268 VAL C CA 1
ATOM 9438 C C . VAL C 1 288 ? 48.040 35.874 2.602 1.000 49.736 268 VAL C C 1
ATOM 9439 O O . VAL C 1 288 ? 47.561 34.752 2.463 1.000 49.812 268 VAL C O 1
ATOM 9443 N N . THR C 1 289 ? 49.147 36.278 1.973 1.000 55.152 269 THR C N 1
ATOM 9444 C CA . THR C 1 289 ? 49.863 35.435 1.026 1.000 60.906 269 THR C CA 1
ATOM 9445 C C . THR C 1 289 ? 50.577 34.273 1.720 1.000 59.161 269 THR C C 1
ATOM 9446 O O . THR C 1 289 ? 50.819 33.245 1.094 1.000 61.051 269 THR C O 1
ATOM 9450 N N . TYR C 1 290 ? 50.937 34.439 2.997 1.000 58.457 270 TYR C N 1
ATOM 9451 C CA . TYR C 1 290 ? 51.771 33.464 3.682 1.000 63.556 270 TYR C CA 1
ATOM 9452 C C . TYR C 1 290 ? 50.929 32.324 4.258 1.000 60.076 270 TYR C C 1
ATOM 9453 O O . TYR C 1 290 ? 51.482 31.315 4.682 1.000 58.507 270 TYR C O 1
ATOM 9462 N N . ILE C 1 291 ? 49.601 32.491 4.293 1.000 57.175 271 ILE C N 1
ATOM 9463 C CA . ILE C 1 291 ? 48.705 31.438 4.747 1.000 58.442 271 ILE C CA 1
ATOM 9464 C C . ILE C 1 291 ? 48.674 30.320 3.703 1.000 59.685 271 ILE C C 1
ATOM 9465 O O . ILE C 1 291 ? 48.745 30.574 2.503 1.000 61.068 271 ILE C O 1
ATOM 9470 N N . ASN C 1 292 ? 48.563 29.076 4.175 1.000 60.206 272 ASN C N 1
ATOM 9471 C CA . ASN C 1 292 ? 48.430 27.927 3.294 1.000 61.934 272 ASN C CA 1
ATOM 9472 C C . ASN C 1 292 ? 47.471 26.919 3.921 1.000 59.834 272 ASN C C 1
ATOM 9473 O O . ASN C 1 292 ? 47.671 25.715 3.797 1.000 59.104 272 ASN C O 1
ATOM 9478 N N . ASN C 1 293 ? 46.429 27.420 4.598 1.000 59.396 273 ASN C N 1
ATOM 9479 C CA . ASN C 1 293 ? 45.355 26.571 5.088 1.000 58.555 273 ASN C CA 1
ATOM 9480 C C . ASN C 1 293 ? 44.794 25.778 3.913 1.000 59.072 273 ASN C C 1
ATOM 9481 O O . ASN C 1 293 ? 44.771 26.257 2.777 1.000 56.251 273 ASN C O 1
ATOM 9486 N N . VAL C 1 294 ? 44.360 24.550 4.198 1.000 57.182 274 VAL C N 1
ATOM 9487 C CA . VAL C 1 294 ? 43.684 23.747 3.196 1.000 58.582 274 VAL C CA 1
ATOM 9488 C C . VAL C 1 294 ? 42.520 24.572 2.645 1.000 55.730 274 VAL C C 1
ATOM 9489 O O . VAL C 1 294 ? 41.793 25.207 3.415 1.000 54.153 274 VAL C O 1
ATOM 9493 N N . SER C 1 295 ? 42.406 24.606 1.308 1.000 49.507 275 SER C N 1
ATOM 9494 C CA . SER C 1 295 ? 41.274 25.198 0.605 1.000 46.775 275 SER C CA 1
ATOM 9495 C C . SER C 1 295 ? 41.418 26.713 0.444 1.000 45.637 275 SER C C 1
ATOM 9496 O O . SER C 1 295 ? 40.471 27.354 -0.008 1.000 43.956 275 SER C O 1
ATOM 9499 N N . MET C 1 296 ? 42.578 27.287 0.802 1.000 44.485 276 MET C N 1
ATOM 9500 C CA . MET C 1 296 ? 42.809 28.710 0.603 1.000 47.525 276 MET C CA 1
ATOM 9501 C C . MET C 1 296 ? 42.693 29.023 -0.884 1.000 46.502 276 MET C C 1
ATOM 9502 O O . MET C 1 296 ? 43.192 28.258 -1.699 1.000 47.301 276 MET C O 1
ATOM 9507 N N . PRO C 1 297 ? 42.069 30.155 -1.285 1.000 45.313 277 PRO C N 1
ATOM 9508 C CA . PRO C 1 297 ? 42.019 30.541 -2.697 1.000 46.010 277 PRO C CA 1
ATOM 9509 C C . PRO C 1 297 ? 43.400 30.934 -3.224 1.000 49.099 277 PRO C C 1
ATOM 9510 O O . PRO C 1 297 ? 44.256 31.373 -2.452 1.000 46.083 277 PRO C O 1
ATOM 9514 N N . ILE C 1 298 ? 43.600 30.759 -4.541 1.000 51.554 278 ILE C N 1
ATOM 9515 C CA . ILE C 1 298 ? 44.830 31.149 -5.214 1.000 50.047 278 ILE C CA 1
ATOM 9516 C C . ILE C 1 298 ? 44.701 32.618 -5.606 1.000 45.388 278 ILE C C 1
ATOM 9517 O O . ILE C 1 298 ? 43.833 32.983 -6.391 1.000 46.529 278 ILE C O 1
ATOM 9522 N N . ILE C 1 299 ? 45.559 33.454 -5.019 1.000 44.921 279 ILE C N 1
ATOM 9523 C CA . ILE C 1 299 ? 45.553 34.887 -5.266 1.000 45.155 279 ILE C CA 1
ATOM 9524 C C . ILE C 1 299 ? 46.690 35.223 -6.234 1.000 44.953 279 ILE C C 1
ATOM 9525 O O . ILE C 1 299 ? 47.863 35.114 -5.883 1.000 44.461 279 ILE C O 1
ATOM 9530 N N . THR C 1 300 ? 46.323 35.649 -7.451 1.000 49.689 280 THR C N 1
ATOM 9531 C CA . THR C 1 300 ? 47.271 35.903 -8.530 1.000 50.495 280 THR C CA 1
ATOM 9532 C C . THR C 1 300 ? 47.481 37.405 -8.717 1.000 53.442 280 THR C C 1
ATOM 9533 O O . THR C 1 300 ? 46.728 38.217 -8.183 1.000 48.673 280 THR C O 1
ATOM 9537 N N . LYS C 1 301 ? 48.498 37.761 -9.516 1.000 54.618 281 LYS C N 1
ATOM 9538 C CA . LYS C 1 301 ? 48.751 39.149 -9.869 1.000 55.284 281 LYS C CA 1
ATOM 9539 C C . LYS C 1 301 ? 47.570 39.723 -10.659 1.000 50.238 281 LYS C C 1
ATOM 9540 O O . LYS C 1 301 ? 47.220 40.890 -10.489 1.000 48.356 281 LYS C O 1
ATOM 9546 N N . GLU C 1 302 ? 46.976 38.907 -11.538 1.000 50.678 282 GLU C N 1
ATOM 9547 C CA . GLU C 1 302 ? 45.887 39.353 -12.399 1.000 51.581 282 GLU C CA 1
ATOM 9548 C C . GLU C 1 302 ? 44.654 39.652 -11.549 1.000 49.609 282 GLU C C 1
ATOM 9549 O O . GLU C 1 302 ? 43.969 40.653 -11.776 1.000 46.689 282 GLU C O 1
ATOM 9555 N N . ASP C 1 303 ? 44.382 38.765 -10.579 1.000 47.793 283 ASP C N 1
ATOM 9556 C CA . ASP C 1 303 ? 43.320 38.982 -9.608 1.000 45.180 283 ASP C CA 1
ATOM 9557 C C . ASP C 1 303 ? 43.440 40.396 -9.053 1.000 41.347 283 ASP C C 1
ATOM 9558 O O . ASP C 1 303 ? 42.470 41.147 -9.045 1.000 42.776 283 ASP C O 1
ATOM 9563 N N . MET C 1 304 ? 44.648 40.749 -8.606 1.000 39.606 284 MET C N 1
ATOM 9564 C CA . MET C 1 304 ? 44.857 41.985 -7.872 1.000 42.073 284 MET C CA 1
ATOM 9565 C C . MET C 1 304 ? 44.735 43.188 -8.804 1.000 44.782 284 MET C C 1
ATOM 9566 O O . MET C 1 304 ? 44.343 44.269 -8.364 1.000 44.164 284 MET C O 1
ATOM 9571 N N . GLU C 1 305 ? 45.098 43.008 -10.081 1.000 49.494 285 GLU C N 1
ATOM 9572 C CA . GLU C 1 305 ? 44.894 44.048 -11.079 1.000 50.344 285 GLU C CA 1
ATOM 9573 C C . GLU C 1 305 ? 43.404 44.175 -11.382 1.000 46.856 285 GLU C C 1
ATOM 9574 O O . GLU C 1 305 ? 42.894 45.284 -11.524 1.000 44.719 285 GLU C O 1
ATOM 9580 N N . LEU C 1 306 ? 42.702 43.042 -11.452 1.000 45.691 286 LEU C N 1
ATOM 9581 C CA . LEU C 1 306 ? 41.265 43.071 -11.662 1.000 44.687 286 LEU C CA 1
ATOM 9582 C C . LEU C 1 306 ? 40.571 43.776 -10.496 1.000 47.753 286 LEU C C 1
ATOM 9583 O O . LEU C 1 306 ? 39.626 44.531 -10.713 1.000 47.871 286 LEU C O 1
ATOM 9588 N N . ILE C 1 307 ? 41.033 43.510 -9.266 1.000 47.946 287 ILE C N 1
ATOM 9589 C CA . ILE C 1 307 ? 40.403 44.040 -8.061 1.000 46.669 287 ILE C CA 1
ATOM 9590 C C . ILE C 1 307 ? 40.629 45.549 -7.971 1.000 43.062 287 ILE C C 1
ATOM 9591 O O . ILE C 1 307 ? 39.735 46.277 -7.549 1.000 39.894 287 ILE C O 1
ATOM 9596 N N . SER C 1 308 ? 41.823 46.011 -8.372 1.000 44.076 288 SER C N 1
ATOM 9597 C CA . SER C 1 308 ? 42.232 47.382 -8.107 1.000 47.097 288 SER C CA 1
ATOM 9598 C C . SER C 1 308 ? 41.963 48.296 -9.302 1.000 46.271 288 SER C C 1
ATOM 9599 O O . SER C 1 308 ? 42.794 49.151 -9.606 1.000 44.930 288 SER C O 1
ATOM 9602 N N . GLN C 1 309 ? 40.781 48.157 -9.924 1.000 45.307 289 GLN C N 1
ATOM 9603 C CA . GLN C 1 309 ? 40.329 49.099 -10.933 1.000 47.928 289 GLN C CA 1
ATOM 9604 C C . GLN C 1 309 ? 40.319 50.499 -10.330 1.000 48.673 289 GLN C C 1
ATOM 9605 O O . GLN C 1 309 ? 39.977 50.662 -9.163 1.000 54.162 289 GLN C O 1
ATOM 9611 N N . PRO C 1 310 ? 40.686 51.550 -11.098 1.000 48.002 290 PRO C N 1
ATOM 9612 C CA . PRO C 1 310 ? 40.536 52.928 -10.629 1.000 47.030 290 PRO C CA 1
ATOM 9613 C C . PRO C 1 310 ? 39.090 53.221 -10.236 1.000 46.545 290 PRO C C 1
ATOM 9614 O O . PRO C 1 310 ? 38.171 52.932 -11.003 1.000 48.027 290 PRO C O 1
ATOM 9618 N N . ILE C 1 311 ? 38.911 53.761 -9.023 1.000 45.186 291 ILE C N 1
ATOM 9619 C CA . ILE C 1 311 ? 37.622 54.243 -8.552 1.000 44.361 291 ILE C CA 1
ATOM 9620 C C . ILE C 1 311 ? 37.787 55.700 -8.128 1.000 44.606 291 ILE C C 1
ATOM 9621 O O . ILE C 1 311 ? 38.907 56.185 -8.002 1.000 43.749 291 ILE C O 1
ATOM 9626 N N . ASP C 1 312 ? 36.659 56.378 -7.884 1.000 45.361 292 ASP C N 1
ATOM 9627 C CA . ASP C 1 312 ? 36.630 57.829 -7.804 1.000 46.132 292 ASP C CA 1
ATOM 9628 C C . ASP C 1 312 ? 36.523 58.313 -6.361 1.000 49.728 292 ASP C C 1
ATOM 9629 O O . ASP C 1 312 ? 36.927 59.438 -6.067 1.000 55.490 292 ASP C O 1
ATOM 9634 N N . PHE C 1 313 ? 35.970 57.493 -5.458 1.000 48.452 293 PHE C N 1
ATOM 9635 C CA . PHE C 1 313 ? 35.924 57.886 -4.061 1.000 47.001 293 PHE C CA 1
ATOM 9636 C C . PHE C 1 313 ? 35.922 56.669 -3.139 1.000 45.208 293 PHE C C 1
ATOM 9637 O O . PHE C 1 313 ? 35.658 55.547 -3.562 1.000 44.079 293 PHE C O 1
ATOM 9645 N N . VAL C 1 314 ? 36.245 56.938 -1.870 1.000 43.171 294 VAL C N 1
ATOM 9646 C CA . VAL C 1 314 ? 36.164 55.965 -0.796 1.000 42.003 294 VAL C CA 1
ATOM 9647 C C . VAL C 1 314 ? 34.941 56.302 0.048 1.000 40.922 294 VAL C C 1
ATOM 9648 O O . VAL C 1 314 ? 34.796 57.436 0.503 1.000 40.069 294 VAL C O 1
ATOM 9652 N N . GLY C 1 315 ? 34.079 55.303 0.253 1.000 42.824 295 GLY C N 1
ATOM 9653 C CA . GLY C 1 315 ? 32.944 55.432 1.153 1.000 43.249 295 GLY C CA 1
ATOM 9654 C C . GLY C 1 315 ? 33.308 54.982 2.566 1.000 41.045 295 GLY C C 1
ATOM 9655 O O . GLY C 1 315 ? 33.804 53.876 2.747 1.000 41.305 295 GLY C O 1
ATOM 9656 N N . LEU C 1 316 ? 33.072 55.850 3.555 1.000 39.384 296 LEU C N 1
ATOM 9657 C CA . LEU C 1 316 ? 33.278 55.503 4.953 1.000 40.358 296 LEU C CA 1
ATOM 9658 C C . LEU C 1 316 ? 31.939 55.535 5.680 1.000 40.647 296 LEU C C 1
ATOM 9659 O O . LEU C 1 316 ? 31.300 56.581 5.749 1.000 40.180 296 LEU C O 1
ATOM 9664 N N . ASN C 1 317 ? 31.524 54.377 6.206 1.000 40.390 297 ASN C N 1
ATOM 9665 C CA . ASN C 1 317 ? 30.430 54.314 7.160 1.000 39.503 297 ASN C CA 1
ATOM 9666 C C . ASN C 1 317 ? 31.006 54.397 8.567 1.000 38.049 297 ASN C C 1
ATOM 9667 O O . ASN C 1 317 ? 31.601 53.438 9.052 1.000 36.606 297 ASN C O 1
ATOM 9672 N N . ILE C 1 318 ? 30.828 55.556 9.200 1.000 38.242 298 ILE C N 1
ATOM 9673 C CA . ILE C 1 318 ? 31.397 55.798 10.512 1.000 39.447 298 ILE C CA 1
ATOM 9674 C C . ILE C 1 318 ? 30.265 56.126 11.472 1.000 37.442 298 ILE C C 1
ATOM 9675 O O . ILE C 1 318 ? 29.503 57.062 11.248 1.000 38.027 298 ILE C O 1
ATOM 9680 N N . TYR C 1 319 ? 30.205 55.329 12.541 1.000 37.507 299 TYR C N 1
ATOM 9681 C CA . TYR C 1 319 ? 29.253 55.490 13.626 1.000 37.253 299 TYR C CA 1
ATOM 9682 C C . TYR C 1 319 ? 30.000 55.890 14.896 1.000 35.061 299 TYR C C 1
ATOM 9683 O O . TYR C 1 319 ? 29.573 56.777 15.622 1.000 35.686 299 TYR C O 1
ATOM 9692 N N . ASN C 1 320 ? 31.133 55.237 15.143 1.000 34.936 300 ASN C N 1
ATOM 9693 C CA . ASN C 1 320 ? 31.955 55.551 16.294 1.000 37.639 300 ASN C CA 1
ATOM 9694 C C . ASN C 1 320 ? 33.322 54.909 16.091 1.000 38.261 300 ASN C C 1
ATOM 9695 O O . ASN C 1 320 ? 33.494 54.047 15.233 1.000 35.470 300 ASN C O 1
ATOM 9700 N N . GLY C 1 321 ? 34.279 55.350 16.904 1.000 38.818 301 GLY C N 1
ATOM 9701 C CA . GLY C 1 321 ? 35.635 54.843 16.846 1.000 41.712 301 GLY C CA 1
ATOM 9702 C C . GLY C 1 321 ? 36.088 54.383 18.224 1.000 43.595 301 GLY C C 1
ATOM 9703 O O . GLY C 1 321 ? 35.271 54.248 19.134 1.000 41.782 301 GLY C O 1
ATOM 9704 N N . LYS C 1 322 ? 37.398 54.166 18.358 1.000 45.456 302 LYS C N 1
ATOM 9705 C CA . LYS C 1 322 ? 37.976 53.718 19.610 1.000 47.315 302 LYS C CA 1
ATOM 9706 C C . LYS C 1 322 ? 39.212 54.568 19.882 1.000 46.745 302 LYS C C 1
ATOM 9707 O O . LYS C 1 322 ? 39.941 54.927 18.961 1.000 48.362 302 LYS C O 1
ATOM 9713 N N . TYR C 1 323 ? 39.394 54.920 21.155 1.000 44.388 303 TYR C N 1
ATOM 9714 C CA . TYR C 1 323 ? 40.518 55.719 21.610 1.000 45.686 303 TYR C CA 1
ATOM 9715 C C . TYR C 1 323 ? 41.723 54.796 21.790 1.000 47.951 303 TYR C C 1
ATOM 9716 O O . TYR C 1 323 ? 41.586 53.692 22.308 1.000 49.863 303 TYR C O 1
ATOM 9725 N N . VAL C 1 324 ? 42.897 55.244 21.336 1.000 48.990 304 VAL C N 1
ATOM 9726 C CA . VAL C 1 324 ? 44.105 54.441 21.438 1.000 53.949 304 VAL C CA 1
ATOM 9727 C C . VAL C 1 324 ? 45.132 55.189 22.286 1.000 54.677 304 VAL C C 1
ATOM 9728 O O . VAL C 1 324 ? 45.205 56.415 22.232 1.000 54.387 304 VAL C O 1
ATOM 9732 N N . ASN C 1 325 ? 45.921 54.428 23.061 1.000 58.012 305 ASN C N 1
ATOM 9733 C CA . ASN C 1 325 ? 46.997 54.982 23.872 1.000 58.259 305 ASN C CA 1
ATOM 9734 C C . ASN C 1 325 ? 48.144 55.400 22.953 1.000 60.881 305 ASN C C 1
ATOM 9735 O O . ASN C 1 325 ? 48.028 55.319 21.734 1.000 56.660 305 ASN C O 1
ATOM 9740 N N . GLU C 1 326 ? 49.256 55.831 23.557 1.000 68.124 306 GLU C N 1
ATOM 9741 C CA . GLU C 1 326 ? 50.400 56.342 22.819 1.000 71.450 306 GLU C CA 1
ATOM 9742 C C . GLU C 1 326 ? 51.196 55.207 22.164 1.000 68.139 306 GLU C C 1
ATOM 9743 O O . GLU C 1 326 ? 52.165 55.476 21.459 1.000 69.702 306 GLU C O 1
ATOM 9749 N N . ASP C 1 327 ? 50.796 53.946 22.389 1.000 68.615 307 ASP C N 1
ATOM 9750 C CA . ASP C 1 327 ? 51.449 52.800 21.768 1.000 66.953 307 ASP C CA 1
ATOM 9751 C C . ASP C 1 327 ? 50.509 52.065 20.809 1.000 65.431 307 ASP C C 1
ATOM 9752 O O . ASP C 1 327 ? 50.852 50.990 20.323 1.000 70.665 307 ASP C O 1
ATOM 9757 N N . GLY C 1 328 ? 49.316 52.620 20.553 1.000 63.749 308 GLY C N 1
ATOM 9758 C CA . GLY C 1 328 ? 48.373 52.021 19.618 1.000 60.218 308 GLY C CA 1
ATOM 9759 C C . GLY C 1 328 ? 47.382 51.060 20.282 1.000 57.365 308 GLY C C 1
ATOM 9760 O O . GLY C 1 328 ? 46.458 50.578 19.627 1.000 56.088 308 GLY C O 1
ATOM 9761 N N . GLY C 1 329 ? 47.583 50.775 21.576 1.000 53.950 309 GLY C N 1
ATOM 9762 C CA . GLY C 1 329 ? 46.677 49.928 22.327 1.000 51.221 309 GLY C CA 1
ATOM 9763 C C . GLY C 1 329 ? 45.353 50.644 22.571 1.000 50.864 309 GLY C C 1
ATOM 9764 O O . GLY C 1 329 ? 45.339 51.819 22.935 1.000 44.487 309 GLY C O 1
ATOM 9765 N N . ILE C 1 330 ? 44.251 49.929 22.325 1.000 54.480 310 ILE C N 1
ATOM 9766 C CA . ILE C 1 330 ? 42.918 50.465 22.542 1.000 57.992 310 ILE C CA 1
ATOM 9767 C C . ILE C 1 330 ? 42.765 50.744 24.036 1.000 51.831 310 ILE C C 1
ATOM 9768 O O . ILE C 1 330 ? 43.139 49.911 24.853 1.000 50.171 310 ILE C O 1
ATOM 9773 N N . LEU C 1 331 ? 42.269 51.939 24.374 1.000 50.625 311 LEU C N 1
ATOM 9774 C CA . LEU C 1 331 ? 41.954 52.287 25.750 1.000 52.836 311 LEU C CA 1
ATOM 9775 C C . LEU C 1 331 ? 40.605 51.668 26.103 1.000 55.842 311 LEU C C 1
ATOM 9776 O O . LEU C 1 331 ? 39.799 51.394 25.215 1.000 57.197 311 LEU C O 1
ATOM 9781 N N . GLN C 1 332 ? 40.362 51.449 27.402 1.000 59.430 312 GLN C N 1
ATOM 9782 C CA . GLN C 1 332 ? 39.063 50.976 27.862 1.000 58.086 312 GLN C CA 1
ATOM 9783 C C . GLN C 1 332 ? 38.054 52.116 27.727 1.000 51.721 312 GLN C C 1
ATOM 9784 O O . GLN C 1 332 ? 38.383 53.274 27.981 1.000 50.146 312 GLN C O 1
ATOM 9790 N N . LYS C 1 333 ? 36.823 51.780 27.333 1.000 49.044 313 LYS C N 1
ATOM 9791 C CA . LYS C 1 333 ? 35.754 52.762 27.259 1.000 46.797 313 LYS C CA 1
ATOM 9792 C C . LYS C 1 333 ? 35.620 53.478 28.603 1.000 41.757 313 LYS C C 1
ATOM 9793 O O . LYS C 1 333 ? 35.695 52.848 29.654 1.000 42.298 313 LYS C O 1
ATOM 9799 N N . LYS C 1 334 ? 35.440 54.801 28.564 1.000 38.789 314 LYS C N 1
ATOM 9800 C CA . LYS C 1 334 ? 35.248 55.572 29.782 1.000 38.714 314 LYS C CA 1
ATOM 9801 C C . LYS C 1 334 ? 33.977 55.094 30.472 1.000 36.424 314 LYS C C 1
ATOM 9802 O O . LYS C 1 334 ? 33.023 54.679 29.813 1.000 37.300 314 LYS C O 1
ATOM 9808 N N . GLN C 1 335 ? 33.986 55.158 31.806 1.000 33.523 315 GLN C N 1
ATOM 9809 C CA . GLN C 1 335 ? 32.821 54.839 32.606 1.000 33.223 315 GLN C CA 1
ATOM 9810 C C . GLN C 1 335 ? 31.713 55.846 32.308 1.000 34.117 315 GLN C C 1
ATOM 9811 O O . GLN C 1 335 ? 31.950 57.048 32.332 1.000 34.636 315 GLN C O 1
ATOM 9817 N N . GLY C 1 336 ? 30.516 55.334 32.010 1.000 34.732 316 GLY C N 1
ATOM 9818 C CA . GLY C 1 336 ? 29.346 56.151 31.747 1.000 33.943 316 GLY C CA 1
ATOM 9819 C C . GLY C 1 336 ? 29.450 56.957 30.454 1.000 33.761 316 GLY C C 1
ATOM 9820 O O . GLY C 1 336 ? 28.765 57.971 30.327 1.000 32.286 316 GLY C O 1
ATOM 9821 N N . VAL C 1 337 ? 30.279 56.496 29.501 1.000 32.671 317 VAL C N 1
ATOM 9822 C CA . VAL C 1 337 ? 30.486 57.206 28.243 1.000 33.921 317 VAL C CA 1
ATOM 9823 C C . VAL C 1 337 ? 29.128 57.458 27.590 1.000 33.538 317 VAL C C 1
ATOM 9824 O O . VAL C 1 337 ? 28.257 56.596 27.645 1.000 36.422 317 VAL C O 1
ATOM 9828 N N . PRO C 1 338 ? 28.880 58.641 26.979 1.000 34.990 318 PRO C N 1
ATOM 9829 C CA . PRO C 1 338 ? 27.679 58.841 26.162 1.000 35.153 318 PRO C CA 1
ATOM 9830 C C . PRO C 1 338 ? 27.538 57.757 25.094 1.000 33.936 318 PRO C C 1
ATOM 9831 O O . PRO C 1 338 ? 28.496 57.474 24.370 1.000 33.185 318 PRO C O 1
ATOM 9835 N N . ARG C 1 339 ? 26.343 57.151 25.010 1.000 34.447 319 ARG C N 1
ATOM 9836 C CA . ARG C 1 339 ? 26.108 56.007 24.138 1.000 34.851 319 ARG C CA 1
ATOM 9837 C C . ARG C 1 339 ? 24.762 56.156 23.439 1.000 36.008 319 ARG C C 1
ATOM 9838 O O . ARG C 1 339 ? 24.030 57.098 23.711 1.000 34.499 319 ARG C O 1
ATOM 9846 N N . THR C 1 340 ? 24.470 55.207 22.537 1.000 37.248 320 THR C N 1
ATOM 9847 C CA . THR C 1 340 ? 23.272 55.224 21.714 1.000 37.114 320 THR C CA 1
ATOM 9848 C C . THR C 1 340 ? 22.354 54.080 22.135 1.000 36.312 320 THR C C 1
ATOM 9849 O O . THR C 1 340 ? 22.711 53.251 22.970 1.000 35.019 320 THR C O 1
ATOM 9853 N N . ALA C 1 341 ? 21.174 54.019 21.515 1.000 34.627 321 ALA C N 1
ATOM 9854 C CA . ALA C 1 341 ? 20.150 53.064 21.915 1.000 34.209 321 ALA C CA 1
ATOM 9855 C C . ALA C 1 341 ? 20.549 51.644 21.523 1.000 32.552 321 ALA C C 1
ATOM 9856 O O . ALA C 1 341 ? 19.959 50.696 22.019 1.000 32.127 321 ALA C O 1
ATOM 9858 N N . ILE C 1 342 ? 21.527 51.497 20.619 1.000 35.219 322 ILE C N 1
ATOM 9859 C CA . ILE C 1 342 ? 21.992 50.184 20.194 1.000 36.238 322 ILE C CA 1
ATOM 9860 C C . ILE C 1 342 ? 23.211 49.762 21.016 1.000 37.448 322 ILE C C 1
ATOM 9861 O O . ILE C 1 342 ? 23.686 48.640 20.869 1.000 38.443 322 ILE C O 1
ATOM 9866 N N . GLY C 1 343 ? 23.729 50.667 21.854 1.000 38.957 323 GLY C N 1
ATOM 9867 C CA . GLY C 1 343 ? 24.776 50.334 22.808 1.000 39.190 323 GLY C CA 1
ATOM 9868 C C . GLY C 1 343 ? 26.130 50.957 22.457 1.000 37.641 323 GLY C C 1
ATOM 9869 O O . GLY C 1 343 ? 27.029 50.949 23.289 1.000 34.569 323 GLY C O 1
ATOM 9870 N N . TRP C 1 344 ? 26.272 51.498 21.239 1.000 36.990 324 TRP C N 1
ATOM 9871 C CA . TRP C 1 344 ? 27.560 51.979 20.754 1.000 36.669 324 TRP C CA 1
ATOM 9872 C C . TRP C 1 344 ? 27.941 53.270 21.469 1.000 35.170 324 TRP C C 1
ATOM 9873 O O . TRP C 1 344 ? 27.079 54.070 21.814 1.000 32.893 324 TRP C O 1
ATOM 9884 N N . PRO C 1 345 ? 29.248 53.542 21.676 1.000 36.126 325 PRO C N 1
ATOM 9885 C CA . PRO C 1 345 ? 29.669 54.815 22.255 1.000 36.148 325 PRO C CA 1
ATOM 9886 C C . PRO C 1 345 ? 29.577 55.927 21.212 1.000 35.976 325 PRO C C 1
ATOM 9887 O O . PRO C 1 345 ? 29.629 55.670 20.008 1.000 34.904 325 PRO C O 1
ATOM 9891 N N . ILE C 1 346 ? 29.428 57.157 21.710 1.000 36.406 326 ILE C N 1
ATOM 9892 C CA . ILE C 1 346 ? 29.510 58.360 20.903 1.000 37.464 326 ILE C CA 1
ATOM 9893 C C . ILE C 1 346 ? 30.951 58.862 20.978 1.000 38.428 326 ILE C C 1
ATOM 9894 O O . ILE C 1 346 ? 31.453 59.142 22.062 1.000 36.107 326 ILE C O 1
ATOM 9899 N N . THR C 1 347 ? 31.627 58.906 19.824 1.000 38.538 327 THR C N 1
ATOM 9900 C CA . THR C 1 347 ? 33.026 59.292 19.760 1.000 38.431 327 THR C CA 1
ATOM 9901 C C . THR C 1 347 ? 33.218 60.265 18.603 1.000 36.406 327 THR C C 1
ATOM 9902 O O . THR C 1 347 ? 33.644 59.866 17.527 1.000 41.283 327 THR C O 1
ATOM 9906 N N . GLN C 1 348 ? 32.917 61.542 18.848 1.000 35.716 328 GLN C N 1
ATOM 9907 C CA . GLN C 1 348 ? 32.831 62.548 17.800 1.000 38.721 328 GLN C CA 1
ATOM 9908 C C . GLN C 1 348 ? 34.090 62.566 16.929 1.000 38.546 328 GLN C C 1
ATOM 9909 O O . GLN C 1 348 ? 33.997 62.669 15.710 1.000 37.132 328 GLN C O 1
ATOM 9915 N N . GLU C 1 349 ? 35.268 62.417 17.539 1.000 38.409 329 GLU C N 1
ATOM 9916 C CA . GLU C 1 349 ? 36.520 62.600 16.817 1.000 39.079 329 GLU C CA 1
ATOM 9917 C C . GLU C 1 349 ? 36.681 61.561 15.702 1.000 40.120 329 GLU C C 1
ATOM 9918 O O . GLU C 1 349 ? 37.582 61.691 14.866 1.000 36.830 329 GLU C O 1
ATOM 9924 N N . ALA C 1 350 ? 35.807 60.542 15.676 1.000 39.713 330 ALA C N 1
ATOM 9925 C CA . ALA C 1 350 ? 35.889 59.488 14.675 1.000 39.919 330 ALA C CA 1
ATOM 9926 C C . ALA C 1 350 ? 35.652 60.041 13.271 1.000 41.436 330 ALA C C 1
ATOM 9927 O O . ALA C 1 350 ? 36.197 59.520 12.299 1.000 41.277 330 ALA C O 1
ATOM 9929 N N . LEU C 1 351 ? 34.815 61.075 13.156 1.000 44.325 331 LEU C N 1
ATOM 9930 C CA . LEU C 1 351 ? 34.484 61.597 11.842 1.000 47.033 331 LEU C CA 1
ATOM 9931 C C . LEU C 1 351 ? 35.525 62.636 11.418 1.000 46.830 331 LEU C C 1
ATOM 9932 O O . LEU C 1 351 ? 35.391 63.236 10.358 1.000 46.957 331 LEU C O 1
ATOM 9937 N N . TYR C 1 352 ? 36.560 62.833 12.245 1.000 44.665 332 TYR C N 1
ATOM 9938 C CA . TYR C 1 352 ? 37.750 63.569 11.850 1.000 44.909 332 TYR C CA 1
ATOM 9939 C C . TYR C 1 352 ? 38.840 62.592 11.417 1.000 43.643 332 TYR C C 1
ATOM 9940 O O . TYR C 1 352 ? 39.307 62.642 10.281 1.000 46.701 332 TYR C O 1
ATOM 9949 N N . TRP C 1 353 ? 39.240 61.705 12.337 1.000 44.407 333 TRP C N 1
ATOM 9950 C CA . TRP C 1 353 ? 40.420 60.871 12.155 1.000 41.714 333 TRP C CA 1
ATOM 9951 C C . TRP C 1 353 ? 40.191 59.806 11.090 1.000 41.828 333 TRP C C 1
ATOM 9952 O O . TRP C 1 353 ? 41.124 59.453 10.369 1.000 41.551 333 TRP C O 1
ATOM 9963 N N . GLY C 1 354 ? 38.954 59.304 10.991 1.000 40.490 334 GLY C N 1
ATOM 9964 C CA . GLY C 1 354 ? 38.628 58.301 9.993 1.000 40.445 334 GLY C CA 1
ATOM 9965 C C . GLY C 1 354 ? 38.893 58.824 8.584 1.000 41.527 334 GLY C C 1
ATOM 9966 O O . GLY C 1 354 ? 39.692 58.257 7.839 1.000 45.380 334 GLY C O 1
ATOM 9967 N N . PRO C 1 355 ? 38.215 59.913 8.164 1.000 43.929 335 PRO C N 1
ATOM 9968 C CA . PRO C 1 355 ? 38.519 60.557 6.885 1.000 44.102 335 PRO C CA 1
ATOM 9969 C C . PRO C 1 355 ? 39.992 60.933 6.712 1.000 43.576 335 PRO C C 1
ATOM 9970 O O . PRO C 1 355 ? 40.569 60.674 5.663 1.000 44.296 335 PRO C O 1
ATOM 9974 N N . ARG C 1 356 ? 40.596 61.536 7.740 1.000 41.905 336 ARG C N 1
ATOM 9975 C CA . ARG C 1 356 ? 41.947 62.055 7.610 1.000 44.257 336 ARG C CA 1
ATOM 9976 C C . ARG C 1 356 ? 42.936 60.918 7.350 1.000 47.174 336 ARG C C 1
ATOM 9977 O O . ARG C 1 356 ? 43.758 61.025 6.441 1.000 49.110 336 ARG C O 1
ATOM 9985 N N . PHE C 1 357 ? 42.863 59.845 8.150 1.000 44.831 337 PHE C N 1
ATOM 9986 C CA . PHE C 1 357 ? 43.771 58.714 8.006 1.000 46.465 337 PHE C CA 1
ATOM 9987 C C . PHE C 1 357 ? 43.546 58.003 6.673 1.000 43.801 337 PHE C C 1
ATOM 9988 O O . PHE C 1 357 ? 44.510 57.552 6.058 1.000 42.869 337 PHE C O 1
ATOM 9996 N N . THR C 1 358 ? 42.281 57.901 6.244 1.000 44.145 338 THR C N 1
ATOM 9997 C CA . THR C 1 358 ? 41.943 57.234 4.994 1.000 44.735 338 THR C CA 1
ATOM 9998 C C . THR C 1 358 ? 42.442 58.070 3.812 1.000 44.834 338 THR C C 1
ATOM 9999 O O . THR C 1 358 ? 42.918 57.529 2.811 1.000 41.154 338 THR C O 1
ATOM 10003 N N . SER C 1 359 ? 42.333 59.394 3.957 1.000 44.351 339 SER C N 1
ATOM 10004 C CA . SER C 1 359 ? 42.808 60.344 2.968 1.000 44.948 339 SER C CA 1
ATOM 10005 C C . SER C 1 359 ? 44.323 60.225 2.811 1.000 45.429 339 SER C C 1
ATOM 10006 O O . SER C 1 359 ? 44.828 60.119 1.695 1.000 46.186 339 SER C O 1
ATOM 10009 N N . GLU C 1 360 ? 45.027 60.213 3.947 1.000 45.394 340 GLU C N 1
ATOM 10010 C CA . GLU C 1 360 ? 46.479 60.154 3.971 1.000 47.810 340 GLU C CA 1
ATOM 10011 C C . GLU C 1 360 ? 46.977 58.865 3.316 1.000 47.153 340 GLU C C 1
ATOM 10012 O O . GLU C 1 360 ? 47.938 58.902 2.556 1.000 46.177 340 GLU C O 1
ATOM 10018 N N . ARG C 1 361 ? 46.295 57.741 3.578 1.000 47.978 341 ARG C N 1
ATOM 10019 C CA . ARG C 1 361 ? 46.761 56.429 3.154 1.000 47.397 341 ARG C CA 1
ATOM 10020 C C . ARG C 1 361 ? 46.461 56.179 1.677 1.000 46.079 341 ARG C C 1
ATOM 10021 O O . ARG C 1 361 ? 47.259 55.531 0.997 1.000 44.994 341 ARG C O 1
ATOM 10029 N N . TYR C 1 362 ? 45.301 56.651 1.195 1.000 44.551 342 TYR C N 1
ATOM 10030 C CA . TYR C 1 362 ? 44.814 56.266 -0.124 1.000 43.189 342 TYR C CA 1
ATOM 10031 C C . TYR C 1 362 ? 44.733 57.449 -1.091 1.000 44.310 342 TYR C C 1
ATOM 10032 O O . TYR C 1 362 ? 44.601 57.224 -2.288 1.000 44.145 342 TYR C O 1
ATOM 10041 N N . HIS C 1 363 ? 44.792 58.691 -0.585 1.000 47.217 343 HIS C N 1
ATOM 10042 C CA . HIS C 1 363 ? 44.812 59.883 -1.425 1.000 52.654 343 HIS C CA 1
ATOM 10043 C C . HIS C 1 363 ? 43.662 59.856 -2.428 1.000 52.883 343 HIS C C 1
ATOM 10044 O O . HIS C 1 363 ? 43.862 60.160 -3.600 1.000 50.714 343 HIS C O 1
ATOM 10051 N N . LYS C 1 364 ? 42.471 59.472 -1.952 1.000 51.937 344 LYS C N 1
ATOM 10052 C CA . LYS C 1 364 ? 41.253 59.516 -2.742 1.000 49.949 344 LYS C CA 1
ATOM 10053 C C . LYS C 1 364 ? 40.258 60.421 -2.027 1.000 47.376 344 LYS C C 1
ATOM 10054 O O . LYS C 1 364 ? 40.349 60.614 -0.815 1.000 48.349 344 LYS C O 1
ATOM 10060 N N . PRO C 1 365 ? 39.293 61.013 -2.759 1.000 47.717 345 PRO C N 1
ATOM 10061 C CA . PRO C 1 365 ? 38.177 61.722 -2.131 1.000 47.650 345 PRO C CA 1
ATOM 10062 C C . PRO C 1 365 ? 37.341 60.800 -1.242 1.000 49.389 345 PRO C C 1
ATOM 10063 O O . PRO C 1 365 ? 37.054 59.660 -1.617 1.000 50.132 345 PRO C O 1
ATOM 10067 N N . ILE C 1 366 ? 36.958 61.314 -0.067 1.000 46.335 346 ILE C N 1
ATOM 10068 C CA . ILE C 1 366 ? 36.182 60.562 0.905 1.000 45.819 346 ILE C CA 1
ATOM 10069 C C . ILE C 1 366 ? 34.712 60.939 0.754 1.000 44.870 346 ILE C C 1
ATOM 10070 O O . ILE C 1 366 ? 34.379 62.097 0.515 1.000 43.295 346 ILE C O 1
ATOM 10075 N N . MET C 1 367 ? 33.850 59.933 0.906 1.000 44.642 347 MET C N 1
ATOM 10076 C CA . MET C 1 367 ? 32.423 60.140 1.052 1.000 45.371 347 MET C CA 1
ATOM 10077 C C . MET C 1 367 ? 31.981 59.443 2.336 1.000 42.384 347 MET C C 1
ATOM 10078 O O . MET C 1 367 ? 32.224 58.251 2.503 1.000 42.073 347 MET C O 1
ATOM 10083 N N . ILE C 1 368 ? 31.362 60.195 3.250 1.000 42.875 348 ILE C N 1
ATOM 10084 C CA . ILE C 1 368 ? 30.733 59.597 4.420 1.000 41.429 348 ILE C CA 1
ATOM 10085 C C . ILE C 1 368 ? 29.390 59.042 3.972 1.000 38.198 348 ILE C C 1
ATOM 10086 O O . ILE C 1 368 ? 28.406 59.778 3.913 1.000 35.864 348 ILE C O 1
ATOM 10091 N N . THR C 1 369 ? 29.373 57.746 3.653 1.000 40.264 349 THR C N 1
ATOM 10092 C CA . THR C 1 369 ? 28.211 57.127 3.040 1.000 39.883 349 THR C CA 1
ATOM 10093 C C . THR C 1 369 ? 27.181 56.729 4.098 1.000 42.687 349 THR C C 1
ATOM 10094 O O . THR C 1 369 ? 26.037 56.452 3.740 1.000 43.231 349 THR C O 1
ATOM 10098 N N . GLU C 1 370 ? 27.577 56.710 5.385 1.000 40.769 350 GLU C N 1
ATOM 10099 C CA . GLU C 1 370 ? 26.633 56.579 6.489 1.000 39.100 350 GLU C CA 1
ATOM 10100 C C . GLU C 1 370 ? 27.198 57.210 7.758 1.000 39.259 350 GLU C C 1
ATOM 10101 O O . GLU C 1 370 ? 28.359 56.997 8.109 1.000 37.557 350 GLU C O 1
ATOM 10107 N N . ASN C 1 371 ? 26.331 57.951 8.453 1.000 36.668 351 ASN C N 1
ATOM 10108 C CA . ASN C 1 371 ? 26.592 58.413 9.803 1.000 37.338 351 ASN C CA 1
ATOM 10109 C C . ASN C 1 371 ? 25.252 58.713 10.467 1.000 37.005 351 ASN C C 1
ATOM 10110 O O . ASN C 1 371 ? 24.397 59.381 9.882 1.000 36.353 351 ASN C O 1
ATOM 10115 N N . GLY C 1 372 ? 25.064 58.202 11.685 1.000 36.685 352 GLY C N 1
ATOM 10116 C CA . GLY C 1 372 ? 23.824 58.433 12.411 1.000 35.002 352 GLY C CA 1
ATOM 10117 C C . GLY C 1 372 ? 23.825 57.744 13.770 1.000 36.453 352 GLY C C 1
ATOM 10118 O O . GLY C 1 372 ? 24.851 57.232 14.212 1.000 35.112 352 GLY C O 1
ATOM 10119 N N . MET C 1 373 ? 22.657 57.736 14.424 1.000 36.992 353 MET C N 1
ATOM 10120 C CA . MET C 1 373 ? 22.564 57.284 15.799 1.000 36.694 353 MET C CA 1
ATOM 10121 C C . MET C 1 373 ? 21.210 56.631 16.036 1.000 37.366 353 MET C C 1
ATOM 10122 O O . MET C 1 373 ? 20.189 57.114 15.558 1.000 38.270 353 MET C O 1
ATOM 10127 N N . SER C 1 374 ? 21.235 55.519 16.777 1.000 37.463 354 SER C N 1
ATOM 10128 C CA . SER C 1 374 ? 20.031 54.853 17.242 1.000 37.863 354 SER C CA 1
ATOM 10129 C C . SER C 1 374 ? 19.594 55.527 18.537 1.000 35.682 354 SER C C 1
ATOM 10130 O O . SER C 1 374 ? 20.408 55.706 19.436 1.000 36.940 354 SER C O 1
ATOM 10133 N N . CYS C 1 375 ? 18.329 55.942 18.591 1.000 35.095 355 CYS C N 1
ATOM 10134 C CA . CYS C 1 375 ? 17.762 56.578 19.764 1.000 35.315 355 CYS C CA 1
ATOM 10135 C C . CYS C 1 375 ? 16.467 55.868 20.128 1.000 34.482 355 CYS C C 1
ATOM 10136 O O . CYS C 1 375 ? 15.802 55.306 19.259 1.000 34.053 355 CYS C O 1
ATOM 10139 N N . HIS C 1 376 ? 16.125 55.931 21.416 1.000 33.554 356 HIS C N 1
ATOM 10140 C CA . HIS C 1 376 ? 14.837 55.475 21.901 1.000 34.919 356 HIS C CA 1
ATOM 10141 C C . HIS C 1 376 ? 13.806 56.564 21.615 1.000 37.924 356 HIS C C 1
ATOM 10142 O O . HIS C 1 376 ? 13.381 57.297 22.505 1.000 36.967 356 HIS C O 1
ATOM 10149 N N . ASP C 1 377 ? 13.413 56.672 20.346 1.000 38.664 357 ASP C N 1
ATOM 10150 C CA . ASP C 1 377 ? 12.473 57.701 19.954 1.000 37.130 357 ASP C CA 1
ATOM 10151 C C . ASP C 1 377 ? 11.052 57.205 20.148 1.000 38.167 357 ASP C C 1
ATOM 10152 O O . ASP C 1 377 ? 10.760 56.018 20.018 1.000 37.775 357 ASP C O 1
ATOM 10157 N N . CYS C 1 378 ? 10.186 58.163 20.466 1.000 39.002 358 CYS C N 1
ATOM 10158 C CA . CYS C 1 378 ? 8.768 57.911 20.583 1.000 41.687 358 CYS C CA 1
ATOM 10159 C C . CYS C 1 378 ? 8.035 59.205 20.263 1.000 41.016 358 CYS C C 1
ATOM 10160 O O . CYS C 1 378 ? 8.641 60.272 20.164 1.000 37.484 358 CYS C O 1
ATOM 10163 N N . ILE C 1 379 ? 6.728 59.068 20.076 1.000 43.483 359 ILE C N 1
ATOM 10164 C CA . ILE C 1 379 ? 5.858 60.209 19.912 1.000 42.178 359 ILE C CA 1
ATOM 10165 C C . ILE C 1 379 ? 5.501 60.692 21.312 1.000 38.261 359 ILE C C 1
ATOM 10166 O O . ILE C 1 379 ? 4.941 59.939 22.103 1.000 40.430 359 ILE C O 1
ATOM 10171 N N . SER C 1 380 ? 5.848 61.946 21.608 1.000 38.756 360 SER C N 1
ATOM 10172 C CA . SER C 1 380 ? 5.524 62.553 22.889 1.000 42.092 360 SER C CA 1
ATOM 10173 C C . SER C 1 380 ? 4.031 62.897 22.950 1.000 42.699 360 SER C C 1
ATOM 10174 O O . SER C 1 380 ? 3.316 62.749 21.959 1.000 39.050 360 SER C O 1
ATOM 10177 N N . LEU C 1 381 ? 3.589 63.391 24.117 1.000 41.948 361 LEU C N 1
ATOM 10178 C CA . LEU C 1 381 ? 2.220 63.840 24.337 1.000 42.100 361 LEU C CA 1
ATOM 10179 C C . LEU C 1 381 ? 1.835 64.957 23.364 1.000 43.560 361 LEU C C 1
ATOM 10180 O O . LEU C 1 381 ? 0.671 65.087 23.009 1.000 45.008 361 LEU C O 1
ATOM 10185 N N . ASP C 1 382 ? 2.818 65.742 22.912 1.000 42.583 362 ASP C N 1
ATOM 10186 C CA . ASP C 1 382 ? 2.581 66.848 21.997 1.000 43.918 362 ASP C CA 1
ATOM 10187 C C . ASP C 1 382 ? 2.514 66.383 20.540 1.000 42.839 362 ASP C C 1
ATOM 10188 O O . ASP C 1 382 ? 2.459 67.219 19.641 1.000 44.307 362 ASP C O 1
ATOM 10193 N N . GLY C 1 383 ? 2.595 65.068 20.294 1.000 41.513 363 GLY C N 1
ATOM 10194 C CA . GLY C 1 383 ? 2.448 64.512 18.956 1.000 39.588 363 GLY C CA 1
ATOM 10195 C C . GLY C 1 383 ? 3.706 64.618 18.090 1.000 39.977 363 GLY C C 1
ATOM 10196 O O . GLY C 1 383 ? 3.680 64.252 16.922 1.000 40.013 363 GLY C O 1
ATOM 10197 N N . LYS C 1 384 ? 4.816 65.105 18.654 1.000 43.878 364 LYS C N 1
ATOM 10198 C CA . LYS C 1 384 ? 6.053 65.267 17.903 1.000 44.741 364 LYS C CA 1
ATOM 10199 C C . LYS C 1 384 ? 7.078 64.223 18.346 1.000 43.362 364 LYS C C 1
ATOM 10200 O O . LYS C 1 384 ? 6.875 63.513 19.331 1.000 41.953 364 LYS C O 1
ATOM 10206 N N . VAL C 1 385 ? 8.187 64.135 17.602 1.000 40.847 365 VAL C N 1
ATOM 10207 C CA . VAL C 1 385 ? 9.268 63.228 17.947 1.000 42.139 365 VAL C CA 1
ATOM 10208 C C . VAL C 1 385 ? 10.515 64.058 18.239 1.000 41.301 365 VAL C C 1
ATOM 10209 O O . VAL C 1 385 ? 11.117 64.627 17.333 1.000 43.354 365 VAL C O 1
ATOM 10213 N N . HIS C 1 386 ? 10.882 64.100 19.523 1.000 40.522 366 HIS C N 1
ATOM 10214 C CA . HIS C 1 386 ? 11.985 64.906 20.008 1.000 42.380 366 HIS C CA 1
ATOM 10215 C C . HIS C 1 386 ? 13.206 64.007 20.146 1.000 40.225 366 HIS C C 1
ATOM 10216 O O . HIS C 1 386 ? 13.171 63.039 20.891 1.000 44.496 366 HIS C O 1
ATOM 10223 N N . ASP C 1 387 ? 14.276 64.339 19.421 1.000 40.287 367 ASP C N 1
ATOM 10224 C CA . ASP C 1 387 ? 15.485 63.534 19.410 1.000 37.756 367 ASP C CA 1
ATOM 10225 C C . ASP C 1 387 ? 16.704 64.438 19.575 1.000 37.040 367 ASP C C 1
ATOM 10226 O O . ASP C 1 387 ? 17.600 64.429 18.739 1.000 36.046 367 ASP C O 1
ATOM 10231 N N . GLU C 1 388 ? 16.748 65.191 20.681 1.000 39.911 368 GLU C N 1
ATOM 10232 C CA . GLU C 1 388 ? 17.832 66.131 20.927 1.000 42.332 368 GLU C CA 1
ATOM 10233 C C . GLU C 1 388 ? 19.179 65.401 20.945 1.000 42.652 368 GLU C C 1
ATOM 10234 O O . GLU C 1 388 ? 20.205 65.970 20.574 1.000 43.143 368 GLU C O 1
ATOM 10240 N N . ASN C 1 389 ? 19.182 64.137 21.380 1.000 39.422 369 ASN C N 1
ATOM 10241 C CA . ASN C 1 389 ? 20.406 63.355 21.418 1.000 37.742 369 ASN C CA 1
ATOM 10242 C C . ASN C 1 389 ? 20.941 63.172 20.002 1.000 38.921 369 ASN C C 1
ATOM 10243 O O . ASN C 1 389 ? 22.136 63.339 19.773 1.000 40.407 369 ASN C O 1
ATOM 10248 N N . ARG C 1 390 ? 20.050 62.842 19.053 1.000 37.243 370 ARG C N 1
ATOM 10249 C CA . ARG C 1 390 ? 20.448 62.693 17.663 1.000 36.175 370 ARG C CA 1
ATOM 10250 C C . ARG C 1 390 ? 21.014 64.019 17.153 1.000 35.564 370 ARG C C 1
ATOM 10251 O O . ARG C 1 390 ? 21.986 64.031 16.398 1.000 37.730 370 ARG C O 1
ATOM 10259 N N . ILE C 1 391 ? 20.413 65.138 17.567 1.000 36.246 371 ILE C N 1
ATOM 10260 C CA . ILE C 1 391 ? 20.847 66.445 17.093 1.000 40.233 371 ILE C CA 1
ATOM 10261 C C . ILE C 1 391 ? 22.271 66.724 17.583 1.000 41.189 371 ILE C C 1
ATOM 10262 O O . ILE C 1 391 ? 23.115 67.176 16.810 1.000 40.838 371 ILE C O 1
ATOM 10267 N N . ASP C 1 392 ? 22.525 66.459 18.870 1.000 40.749 372 ASP C N 1
ATOM 10268 C CA . ASP C 1 392 ? 23.844 66.647 19.456 1.000 40.079 372 ASP C CA 1
ATOM 10269 C C . ASP C 1 392 ? 24.859 65.737 18.760 1.000 40.193 372 ASP C C 1
ATOM 10270 O O . ASP C 1 392 ? 25.957 66.173 18.412 1.000 36.844 372 ASP C O 1
ATOM 10275 N N . TYR C 1 393 ? 24.492 64.465 18.561 1.000 38.589 373 TYR C N 1
ATOM 10276 C CA . TYR C 1 393 ? 25.362 63.528 17.862 1.000 38.771 373 TYR C CA 1
ATOM 10277 C C . TYR C 1 393 ? 25.767 64.100 16.496 1.000 38.555 373 TYR C C 1
ATOM 10278 O O . TYR C 1 393 ? 26.952 64.192 16.176 1.000 36.056 373 TYR C O 1
ATOM 10287 N N . MET C 1 394 ? 24.776 64.494 15.688 1.000 38.554 374 MET C N 1
ATOM 10288 C CA . MET C 1 394 ? 25.037 64.988 14.345 1.000 39.947 374 MET C CA 1
ATOM 10289 C C . MET C 1 394 ? 25.888 66.255 14.390 1.000 42.326 374 MET C C 1
ATOM 10290 O O . MET C 1 394 ? 26.872 66.362 13.661 1.000 44.037 374 MET C O 1
ATOM 10295 N N . HIS C 1 395 ? 25.490 67.206 15.242 1.000 39.474 375 HIS C N 1
ATOM 10296 C CA . HIS C 1 395 ? 26.207 68.461 15.412 1.000 42.314 375 HIS C CA 1
ATOM 10297 C C . HIS C 1 395 ? 27.684 68.184 15.710 1.000 43.515 375 HIS C C 1
ATOM 10298 O O . HIS C 1 395 ? 28.565 68.673 15.003 1.000 45.534 375 HIS C O 1
ATOM 10305 N N . ARG C 1 396 ? 27.938 67.383 16.750 1.000 42.655 376 ARG C N 1
ATOM 10306 C CA . ARG C 1 396 ? 29.286 67.062 17.202 1.000 43.654 376 ARG C CA 1
ATOM 10307 C C . ARG C 1 396 ? 30.116 66.426 16.087 1.000 41.800 376 ARG C C 1
ATOM 10308 O O . ARG C 1 396 ? 31.252 66.836 15.855 1.000 40.703 376 ARG C O 1
ATOM 10316 N N . TYR C 1 397 ? 29.544 65.411 15.425 1.000 41.080 377 TYR C N 1
ATOM 10317 C CA . TYR C 1 397 ? 30.253 64.647 14.410 1.000 41.845 377 TYR C CA 1
ATOM 10318 C C . TYR C 1 397 ? 30.543 65.515 13.184 1.000 42.681 377 TYR C C 1
ATOM 10319 O O . TYR C 1 397 ? 31.611 65.390 12.590 1.000 42.324 377 TYR C O 1
ATOM 10328 N N . LEU C 1 398 ? 29.589 66.378 12.801 1.000 43.299 378 LEU C N 1
ATOM 10329 C CA . LEU C 1 398 ? 29.734 67.202 11.609 1.000 44.570 378 LEU C CA 1
ATOM 10330 C C . LEU C 1 398 ? 30.780 68.299 11.838 1.000 45.659 378 LEU C C 1
ATOM 10331 O O . LEU C 1 398 ? 31.517 68.660 10.917 1.000 41.999 378 LEU C O 1
ATOM 10336 N N . LEU C 1 399 ? 30.848 68.817 13.069 1.000 44.080 379 LEU C N 1
ATOM 10337 C CA . LEU C 1 399 ? 31.921 69.716 13.456 1.000 44.945 379 LEU C CA 1
ATOM 10338 C C . LEU C 1 399 ? 33.263 69.055 13.152 1.000 46.921 379 LEU C C 1
ATOM 10339 O O . LEU C 1 399 ? 34.165 69.685 12.601 1.000 48.229 379 LEU C O 1
ATOM 10344 N N . GLN C 1 400 ? 33.380 67.772 13.505 1.000 46.098 380 GLN C N 1
ATOM 10345 C CA . GLN C 1 400 ? 34.634 67.058 13.350 1.000 43.780 380 GLN C CA 1
ATOM 10346 C C . GLN C 1 400 ? 34.965 66.897 11.873 1.000 43.521 380 GLN C C 1
ATOM 10347 O O . GLN C 1 400 ? 36.109 67.110 11.477 1.000 46.374 380 GLN C O 1
ATOM 10353 N N . LEU C 1 401 ? 33.966 66.525 11.066 1.000 42.732 381 LEU C N 1
ATOM 10354 C CA . LEU C 1 401 ? 34.170 66.349 9.636 1.000 40.859 381 LEU C CA 1
ATOM 10355 C C . LEU C 1 401 ? 34.600 67.673 8.999 1.000 43.735 381 LEU C C 1
ATOM 10356 O O . LEU C 1 401 ? 35.483 67.687 8.136 1.000 38.262 381 LEU C O 1
ATOM 10361 N N . LYS C 1 402 ? 33.975 68.774 9.451 1.000 44.239 382 LYS C N 1
ATOM 10362 C CA . LYS C 1 402 ? 34.275 70.111 8.965 1.000 46.929 382 LYS C CA 1
ATOM 10363 C C . LYS C 1 402 ? 35.721 70.477 9.299 1.000 49.624 382 LYS C C 1
ATOM 10364 O O . LYS C 1 402 ? 36.366 71.177 8.525 1.000 48.825 382 LYS C O 1
ATOM 10370 N N . LYS C 1 403 ? 36.229 69.997 10.443 1.000 50.439 383 LYS C N 1
ATOM 10371 C CA . LYS C 1 403 ? 37.612 70.246 10.825 1.000 54.889 383 LYS C CA 1
ATOM 10372 C C . LYS C 1 403 ? 38.558 69.444 9.929 1.000 52.860 383 LYS C C 1
ATOM 10373 O O . LYS C 1 403 ? 39.633 69.925 9.578 1.000 53.588 383 LYS C O 1
ATOM 10379 N N . ALA C 1 404 ? 38.158 68.222 9.562 1.000 51.024 384 ALA C N 1
ATOM 10380 C CA . ALA C 1 404 ? 38.940 67.403 8.647 1.000 52.073 384 ALA C CA 1
ATOM 10381 C C . ALA C 1 404 ? 39.083 68.120 7.306 1.000 52.762 384 ALA C C 1
ATOM 10382 O O . ALA C 1 404 ? 40.161 68.125 6.710 1.000 49.390 384 ALA C O 1
ATOM 10384 N N . ILE C 1 405 ? 37.980 68.726 6.849 1.000 52.006 385 ILE C N 1
ATOM 10385 C CA . ILE C 1 405 ? 37.975 69.491 5.615 1.000 53.179 385 ILE C CA 1
ATOM 10386 C C . ILE C 1 405 ? 38.918 70.687 5.765 1.000 51.313 385 ILE C C 1
ATOM 10387 O O . ILE C 1 405 ? 39.785 70.893 4.919 1.000 46.372 385 ILE C O 1
ATOM 10392 N N . ALA C 1 406 ? 38.768 71.441 6.863 1.000 53.268 386 ALA C N 1
ATOM 10393 C CA . ALA C 1 406 ? 39.650 72.558 7.176 1.000 51.863 386 ALA C CA 1
ATOM 10394 C C . ALA C 1 406 ? 41.118 72.140 7.073 1.000 52.541 386 ALA C C 1
ATOM 10395 O O . ALA C 1 406 ? 41.934 72.893 6.552 1.000 55.904 386 ALA C O 1
ATOM 10397 N N . ASP C 1 407 ? 41.446 70.928 7.542 1.000 51.979 387 ASP C N 1
ATOM 10398 C CA . ASP C 1 407 ? 42.819 70.448 7.556 1.000 48.402 387 ASP C CA 1
ATOM 10399 C C . ASP C 1 407 ? 43.157 69.733 6.250 1.000 48.377 387 ASP C C 1
ATOM 10400 O O . ASP C 1 407 ? 44.099 68.951 6.209 1.000 48.694 387 ASP C O 1
ATOM 10405 N N . GLY C 1 408 ? 42.380 69.993 5.189 1.000 50.142 388 GLY C N 1
ATOM 10406 C CA . GLY C 1 408 ? 42.771 69.636 3.834 1.000 48.094 388 GLY C CA 1
ATOM 10407 C C . GLY C 1 408 ? 42.285 68.259 3.388 1.000 48.837 388 GLY C C 1
ATOM 10408 O O . GLY C 1 408 ? 42.667 67.804 2.313 1.000 50.613 388 GLY C O 1
ATOM 10409 N N . VAL C 1 409 ? 41.439 67.597 4.191 1.000 48.414 389 VAL C N 1
ATOM 10410 C CA . VAL C 1 409 ? 40.898 66.304 3.800 1.000 46.209 389 VAL C CA 1
ATOM 10411 C C . VAL C 1 409 ? 39.786 66.542 2.781 1.000 43.777 389 VAL C C 1
ATOM 10412 O O . VAL C 1 409 ? 38.875 67.320 3.041 1.000 47.642 389 VAL C O 1
ATOM 10416 N N . ASP C 1 410 ? 39.874 65.858 1.634 1.000 44.372 390 ASP C N 1
ATOM 10417 C CA . ASP C 1 410 ? 38.897 65.977 0.560 1.000 47.835 390 ASP C CA 1
ATOM 10418 C C . ASP C 1 410 ? 37.711 65.054 0.849 1.000 47.492 390 ASP C C 1
ATOM 10419 O O . ASP C 1 410 ? 37.793 63.845 0.630 1.000 43.531 390 ASP C O 1
ATOM 10424 N N . VAL C 1 411 ? 36.610 65.657 1.322 1.000 49.644 391 VAL C N 1
ATOM 10425 C CA . VAL C 1 411 ? 35.359 64.967 1.591 1.000 47.847 391 VAL C CA 1
ATOM 10426 C C . VAL C 1 411 ? 34.286 65.554 0.676 1.000 46.287 391 VAL C C 1
ATOM 10427 O O . VAL C 1 411 ? 34.029 66.753 0.721 1.000 45.011 391 VAL C O 1
ATOM 10431 N N . GLU C 1 412 ? 33.626 64.690 -0.104 1.000 46.792 392 GLU C N 1
ATOM 10432 C CA . GLU C 1 412 ? 32.754 65.134 -1.179 1.000 49.931 392 GLU C CA 1
ATOM 10433 C C . GLU C 1 412 ? 31.282 65.021 -0.799 1.000 48.337 392 GLU C C 1
ATOM 10434 O O . GLU C 1 412 ? 30.426 65.488 -1.546 1.000 48.010 392 GLU C O 1
ATOM 10440 N N . GLY C 1 413 ? 30.976 64.384 0.334 1.000 49.581 393 GLY C N 1
ATOM 10441 C CA . GLY C 1 413 ? 29.585 64.143 0.678 1.000 47.659 393 GLY C CA 1
ATOM 10442 C C . GLY C 1 413 ? 29.400 63.488 2.044 1.000 45.757 393 GLY C C 1
ATOM 10443 O O . GLY C 1 413 ? 30.254 62.733 2.504 1.000 44.106 393 GLY C O 1
ATOM 10444 N N . TYR C 1 414 ? 28.238 63.767 2.649 1.000 44.498 394 TYR C N 1
ATOM 10445 C CA . TYR C 1 414 ? 27.860 63.223 3.942 1.000 43.592 394 TYR C CA 1
ATOM 10446 C C . TYR C 1 414 ? 26.397 62.794 3.918 1.000 42.167 394 TYR C C 1
ATOM 10447 O O . TYR C 1 414 ? 25.514 63.634 3.744 1.000 39.403 394 TYR C O 1
ATOM 10456 N N . TYR C 1 415 ? 26.168 61.491 4.127 1.000 40.649 395 TYR C N 1
ATOM 10457 C CA . TYR C 1 415 ? 24.835 60.917 4.086 1.000 41.721 395 TYR C CA 1
ATOM 10458 C C . TYR C 1 415 ? 24.420 60.476 5.482 1.000 40.539 395 TYR C C 1
ATOM 10459 O O . TYR C 1 415 ? 25.036 59.585 6.066 1.000 38.569 395 TYR C O 1
ATOM 10468 N N . ALA C 1 416 ? 23.360 61.105 6.000 1.000 39.973 396 ALA C N 1
ATOM 10469 C CA . ALA C 1 416 ? 22.812 60.740 7.295 1.000 40.359 396 ALA C CA 1
ATOM 10470 C C . ALA C 1 416 ? 22.088 59.400 7.187 1.000 41.527 396 ALA C C 1
ATOM 10471 O O . ALA C 1 416 ? 21.216 59.223 6.339 1.000 37.255 396 ALA C O 1
ATOM 10473 N N . TRP C 1 417 ? 22.490 58.453 8.041 1.000 39.726 397 TRP C N 1
ATOM 10474 C CA . TRP C 1 417 ? 21.734 57.233 8.236 1.000 39.441 397 TRP C CA 1
ATOM 10475 C C . TRP C 1 417 ? 20.786 57.447 9.411 1.000 40.170 397 TRP C C 1
ATOM 10476 O O . TRP C 1 417 ? 21.260 57.637 10.531 1.000 43.912 397 TRP C O 1
ATOM 10487 N N . SER C 1 418 ? 19.463 57.414 9.191 1.000 40.298 398 SER C N 1
ATOM 10488 C CA . SER C 1 418 ? 18.804 57.084 7.935 1.000 42.184 398 SER C CA 1
ATOM 10489 C C . SER C 1 418 ? 17.654 58.060 7.688 1.000 40.198 398 SER C C 1
ATOM 10490 O O . SER C 1 418 ? 17.234 58.783 8.590 1.000 40.907 398 SER C O 1
ATOM 10493 N N . LEU C 1 419 ? 17.133 58.060 6.460 1.000 40.665 399 LEU C N 1
ATOM 10494 C CA . LEU C 1 419 ? 15.930 58.816 6.144 1.000 40.623 399 LEU C CA 1
ATOM 10495 C C . LEU C 1 419 ? 14.781 58.390 7.059 1.000 41.888 399 LEU C C 1
ATOM 10496 O O . LEU C 1 419 ? 14.061 59.233 7.597 1.000 44.684 399 LEU C O 1
ATOM 10501 N N . LEU C 1 420 ? 14.600 57.072 7.197 1.000 43.829 400 LEU C N 1
ATOM 10502 C CA . LEU C 1 420 ? 13.497 56.501 7.953 1.000 44.331 400 LEU C CA 1
ATOM 10503 C C . LEU C 1 420 ? 14.044 55.567 9.027 1.000 40.981 400 LEU C C 1
ATOM 10504 O O . LEU C 1 420 ? 15.014 54.858 8.778 1.000 41.230 400 LEU C O 1
ATOM 10509 N N . ASP C 1 421 ? 13.371 55.529 10.183 1.000 38.850 401 ASP C N 1
ATOM 10510 C CA . ASP C 1 421 ? 13.407 54.354 11.039 1.000 38.543 401 ASP C CA 1
ATOM 10511 C C . ASP C 1 421 ? 13.091 53.130 10.188 1.000 38.215 401 ASP C C 1
ATOM 10512 O O . ASP C 1 421 ? 12.183 53.172 9.363 1.000 40.377 401 ASP C O 1
ATOM 10517 N N . ASN C 1 422 ? 13.822 52.034 10.407 1.000 36.873 402 ASN C N 1
ATOM 10518 C CA . ASN C 1 422 ? 13.742 50.911 9.494 1.000 35.997 402 ASN C CA 1
ATOM 10519 C C . ASN C 1 422 ? 14.099 49.625 10.233 1.000 35.554 402 ASN C C 1
ATOM 10520 O O . ASN C 1 422 ? 14.243 49.624 11.456 1.000 36.911 402 ASN C O 1
ATOM 10525 N N . PHE C 1 423 ? 14.172 48.529 9.470 1.000 33.206 403 PHE C N 1
ATOM 10526 C CA . PHE C 1 423 ? 14.542 47.222 9.984 1.000 34.188 403 PHE C CA 1
ATOM 10527 C C . PHE C 1 423 ? 16.054 47.197 10.161 1.000 33.852 403 PHE C C 1
ATOM 10528 O O . PHE C 1 423 ? 16.779 47.254 9.175 1.000 31.700 403 PHE C O 1
ATOM 10536 N N . GLU C 1 424 ? 16.526 47.141 11.413 1.000 34.230 404 GLU C N 1
ATOM 10537 C CA . GLU C 1 424 ? 17.956 47.153 11.677 1.000 35.094 404 GLU C CA 1
ATOM 10538 C C . GLU C 1 424 ? 18.444 45.713 11.837 1.000 34.213 404 GLU C C 1
ATOM 10539 O O . GLU C 1 424 ? 18.892 45.303 12.905 1.000 34.006 404 GLU C O 1
ATOM 10545 N N . TRP C 1 425 ? 18.298 44.939 10.757 1.000 32.261 405 TRP C N 1
ATOM 10546 C CA . TRP C 1 425 ? 18.920 43.635 10.625 1.000 31.741 405 TRP C CA 1
ATOM 10547 C C . TRP C 1 425 ? 18.550 42.753 11.819 1.000 31.550 405 TRP C C 1
ATOM 10548 O O . TRP C 1 425 ? 17.362 42.590 12.097 1.000 29.916 405 TRP C O 1
ATOM 10559 N N . ALA C 1 426 ? 19.545 42.184 12.523 1.000 30.843 406 ALA C N 1
ATOM 10560 C CA . ALA C 1 426 ? 19.280 41.235 13.597 1.000 31.620 406 ALA C CA 1
ATOM 10561 C C . ALA C 1 426 ? 18.602 41.904 14.793 1.000 30.144 406 ALA C C 1
ATOM 10562 O O . ALA C 1 426 ? 18.054 41.212 15.641 1.000 31.687 406 ALA C O 1
ATOM 10564 N N . ASN C 1 427 ? 18.615 43.239 14.854 1.000 32.612 407 ASN C N 1
ATOM 10565 C CA . ASN C 1 427 ? 17.928 43.969 15.909 1.000 36.428 407 ASN C CA 1
ATOM 10566 C C . ASN C 1 427 ? 16.478 44.297 15.541 1.000 35.036 407 ASN C C 1
ATOM 10567 O O . ASN C 1 427 ? 15.778 44.910 16.346 1.000 36.723 407 ASN C O 1
ATOM 10572 N N . GLY C 1 428 ? 16.042 43.934 14.327 1.000 33.553 408 GLY C N 1
ATOM 10573 C CA . GLY C 1 428 ? 14.702 44.258 13.861 1.000 34.262 408 GLY C CA 1
ATOM 10574 C C . GLY C 1 428 ? 14.391 45.749 13.978 1.000 34.907 408 GLY C C 1
ATOM 10575 O O . GLY C 1 428 ? 15.236 46.594 13.699 1.000 37.732 408 GLY C O 1
ATOM 10576 N N . TYR C 1 429 ? 13.170 46.058 14.424 1.000 36.273 409 TYR C N 1
ATOM 10577 C CA . TYR C 1 429 ? 12.671 47.423 14.478 1.000 35.329 409 TYR C CA 1
ATOM 10578 C C . TYR C 1 429 ? 12.948 48.042 15.846 1.000 37.622 409 TYR C C 1
ATOM 10579 O O . TYR C 1 429 ? 12.426 49.105 16.157 1.000 37.790 409 TYR C O 1
ATOM 10588 N N . ASN C 1 430 ? 13.789 47.378 16.649 1.000 39.467 410 ASN C N 1
ATOM 10589 C CA . ASN C 1 430 ? 14.059 47.811 18.009 1.000 38.087 410 ASN C CA 1
ATOM 10590 C C . ASN C 1 430 ? 15.075 48.954 18.007 1.000 35.930 410 ASN C C 1
ATOM 10591 O O . ASN C 1 430 ? 15.324 49.539 19.051 1.000 34.206 410 ASN C O 1
ATOM 10596 N N . ASP C 1 431 ? 15.660 49.273 16.846 1.000 35.891 411 ASP C N 1
ATOM 10597 C CA . ASP C 1 431 ? 16.620 50.359 16.753 1.000 36.240 411 ASP C CA 1
ATOM 10598 C C . ASP C 1 431 ? 16.197 51.336 15.657 1.000 37.614 411 ASP C C 1
ATOM 10599 O O . ASP C 1 431 ? 16.114 50.987 14.475 1.000 38.681 411 ASP C O 1
ATOM 10604 N N . ARG C 1 432 ? 15.967 52.582 16.084 1.000 35.455 412 ARG C N 1
ATOM 10605 C CA . ARG C 1 432 ? 15.491 53.647 15.221 1.000 35.099 412 ARG C CA 1
ATOM 10606 C C . ARG C 1 432 ? 16.635 54.619 14.936 1.000 34.088 412 ARG C C 1
ATOM 10607 O O . ARG C 1 432 ? 17.075 55.336 15.834 1.000 37.008 412 ARG C O 1
ATOM 10615 N N . PHE C 1 433 ? 17.093 54.618 13.676 1.000 32.317 413 PHE C N 1
ATOM 10616 C CA . PHE C 1 433 ? 18.179 55.457 13.204 1.000 35.117 413 PHE C CA 1
ATOM 10617 C C . PHE C 1 433 ? 17.662 56.612 12.339 1.000 37.358 413 PHE C C 1
ATOM 10618 O O . PHE C 1 433 ? 18.453 57.376 11.781 1.000 34.414 413 PHE C O 1
ATOM 10626 N N . GLY C 1 434 ? 16.335 56.730 12.199 1.000 37.882 414 GLY C N 1
ATOM 10627 C CA . GLY C 1 434 ? 15.753 57.656 11.238 1.000 37.321 414 GLY C CA 1
ATOM 10628 C C . GLY C 1 434 ? 15.808 59.114 11.697 1.000 35.744 414 GLY C C 1
ATOM 10629 O O . GLY C 1 434 ? 15.797 59.402 12.895 1.000 32.746 414 GLY C O 1
ATOM 10630 N N . ILE C 1 435 ? 15.890 60.028 10.720 1.000 35.387 415 ILE C N 1
ATOM 10631 C CA . ILE C 1 435 ? 15.536 61.426 10.934 1.000 36.934 415 ILE C CA 1
ATOM 10632 C C . ILE C 1 435 ? 14.024 61.587 10.775 1.000 34.499 415 ILE C C 1
ATOM 10633 O O . ILE C 1 435 ? 13.460 62.589 11.189 1.000 33.184 415 ILE C O 1
ATOM 10638 N N . THR C 1 436 ? 13.377 60.589 10.171 1.000 35.777 416 THR C N 1
ATOM 10639 C CA . THR C 1 436 ? 11.927 60.511 10.142 1.000 36.813 416 THR C CA 1
ATOM 10640 C C . THR C 1 436 ? 11.486 59.306 10.961 1.000 36.885 416 THR C C 1
ATOM 10641 O O . THR C 1 436 ? 11.986 58.203 10.758 1.000 38.224 416 THR C O 1
ATOM 10645 N N . TYR C 1 437 ? 10.530 59.534 11.863 1.000 36.867 417 TYR C N 1
ATOM 10646 C CA . TYR C 1 437 ? 9.927 58.467 12.637 1.000 38.182 417 TYR C CA 1
ATOM 10647 C C . TYR C 1 437 ? 8.881 57.747 11.794 1.000 41.483 417 TYR C C 1
ATOM 10648 O O . TYR C 1 437 ? 8.132 58.392 11.059 1.000 42.717 417 TYR C O 1
ATOM 10657 N N . VAL C 1 438 ? 8.840 56.416 11.924 1.000 40.222 418 VAL C N 1
ATOM 10658 C CA . VAL C 1 438 ? 7.816 55.595 11.297 1.000 40.545 418 VAL C CA 1
ATOM 10659 C C . VAL C 1 438 ? 7.030 54.871 12.389 1.000 39.734 418 VAL C C 1
ATOM 10660 O O . VAL C 1 438 ? 7.581 54.065 13.136 1.000 38.548 418 VAL C O 1
ATOM 10664 N N . ASP C 1 439 ? 5.723 55.133 12.454 1.000 42.529 419 ASP C N 1
ATOM 10665 C CA . ASP C 1 439 ? 4.840 54.291 13.237 1.000 42.305 419 ASP C CA 1
ATOM 10666 C C . ASP C 1 439 ? 4.444 53.109 12.361 1.000 42.474 419 ASP C C 1
ATOM 10667 O O . ASP C 1 439 ? 3.762 53.292 11.356 1.000 45.002 419 ASP C O 1
ATOM 10672 N N . TYR C 1 440 ? 4.864 51.908 12.772 1.000 40.820 420 TYR C N 1
ATOM 10673 C CA . TYR C 1 440 ? 4.764 50.718 11.942 1.000 42.624 420 TYR C CA 1
ATOM 10674 C C . TYR C 1 440 ? 3.326 50.198 11.915 1.000 43.079 420 TYR C C 1
ATOM 10675 O O . TYR C 1 440 ? 2.987 49.396 11.051 1.000 42.523 420 TYR C O 1
ATOM 10684 N N . GLU C 1 441 ? 2.488 50.668 12.847 1.000 43.093 421 GLU C N 1
ATOM 10685 C CA . GLU C 1 441 ? 1.095 50.257 12.904 1.000 44.581 421 GLU C CA 1
ATOM 10686 C C . GLU C 1 441 ? 0.327 50.908 11.751 1.000 43.631 421 GLU C C 1
ATOM 10687 O O . GLU C 1 441 ? -0.574 50.294 11.182 1.000 43.374 421 GLU C O 1
ATOM 10693 N N . THR C 1 442 ? 0.703 52.143 11.394 1.000 43.259 422 THR C N 1
ATOM 10694 C CA . THR C 1 442 ? -0.013 52.914 10.388 1.000 43.646 422 THR C CA 1
ATOM 10695 C C . THR C 1 442 ? 0.885 53.313 9.221 1.000 43.385 422 THR C C 1
ATOM 10696 O O . THR C 1 442 ? 0.385 53.898 8.267 1.000 42.622 422 THR C O 1
ATOM 10700 N N . GLN C 1 443 ? 2.195 53.030 9.321 1.000 42.440 423 GLN C N 1
ATOM 10701 C CA . GLN C 1 443 ? 3.212 53.455 8.363 1.000 42.092 423 GLN C CA 1
ATOM 10702 C C . GLN C 1 443 ? 3.324 54.978 8.271 1.000 42.597 423 GLN C C 1
ATOM 10703 O O . GLN C 1 443 ? 3.912 55.497 7.323 1.000 44.493 423 GLN C O 1
ATOM 10709 N N . GLN C 1 444 ? 2.820 55.698 9.277 1.000 44.391 424 GLN C N 1
ATOM 10710 C CA . GLN C 1 444 ? 2.877 57.147 9.260 1.000 41.977 424 GLN C CA 1
ATOM 10711 C C . GLN C 1 444 ? 4.320 57.600 9.457 1.000 43.785 424 GLN C C 1
ATOM 10712 O O . GLN C 1 444 ? 5.009 57.106 10.342 1.000 41.541 424 GLN C O 1
ATOM 10718 N N . ARG C 1 445 ? 4.763 58.524 8.596 1.000 43.404 425 ARG C N 1
ATOM 10719 C CA . ARG C 1 445 ? 6.033 59.204 8.760 1.000 43.174 425 ARG C CA 1
ATOM 10720 C C . ARG C 1 445 ? 5.800 60.474 9.574 1.000 45.289 425 ARG C C 1
ATOM 10721 O O . ARG C 1 445 ? 4.822 61.181 9.349 1.000 47.003 425 ARG C O 1
ATOM 10729 N N . ILE C 1 446 ? 6.685 60.731 10.545 1.000 44.837 426 ILE C N 1
ATOM 10730 C CA . ILE C 1 446 ? 6.702 61.981 11.284 1.000 43.130 426 ILE C CA 1
ATOM 10731 C C . ILE C 1 446 ? 8.153 62.432 11.387 1.000 45.787 426 ILE C C 1
ATOM 10732 O O . ILE C 1 446 ? 8.974 61.754 12.003 1.000 42.005 426 ILE C O 1
ATOM 10737 N N . ILE C 1 447 ? 8.443 63.593 10.798 1.000 44.905 427 ILE C N 1
ATOM 10738 C CA . ILE C 1 447 ? 9.791 64.123 10.800 1.000 46.758 427 ILE C CA 1
ATOM 10739 C C . ILE C 1 447 ? 10.163 64.451 12.246 1.000 47.840 427 ILE C C 1
ATOM 10740 O O . ILE C 1 447 ? 9.360 65.014 12.995 1.000 48.204 427 ILE C O 1
ATOM 10745 N N . LYS C 1 448 ? 11.366 64.014 12.638 1.000 43.560 428 LYS C N 1
ATOM 10746 C CA . LYS C 1 448 ? 11.890 64.262 13.969 1.000 43.807 428 LYS C CA 1
ATOM 10747 C C . LYS C 1 448 ? 12.521 65.649 13.987 1.000 39.237 428 LYS C C 1
ATOM 10748 O O . LYS C 1 448 ? 12.797 66.219 12.939 1.000 36.610 428 LYS C O 1
ATOM 10754 N N . ASP C 1 449 ? 12.779 66.168 15.189 1.000 37.117 429 ASP C N 1
ATOM 10755 C CA . ASP C 1 449 ? 13.485 67.430 15.340 1.000 37.008 429 ASP C CA 1
ATOM 10756 C C . ASP C 1 449 ? 14.809 67.393 14.575 1.000 37.663 429 ASP C C 1
ATOM 10757 O O . ASP C 1 449 ? 15.241 68.413 14.048 1.000 37.876 429 ASP C O 1
ATOM 10762 N N . SER C 1 450 ? 15.443 66.215 14.512 1.000 39.031 430 SER C N 1
ATOM 10763 C CA . SER C 1 450 ? 16.720 66.068 13.830 1.000 39.864 430 SER C CA 1
ATOM 10764 C C . SER C 1 450 ? 16.577 66.363 12.339 1.000 39.834 430 SER C C 1
ATOM 10765 O O . SER C 1 450 ? 17.488 66.917 11.738 1.000 42.718 430 SER C O 1
ATOM 10768 N N . GLY C 1 451 ? 15.448 65.962 11.742 1.000 41.051 431 GLY C N 1
ATOM 10769 C CA . GLY C 1 451 ? 15.178 66.235 10.337 1.000 41.899 431 GLY C CA 1
ATOM 10770 C C . GLY C 1 451 ? 15.173 67.731 10.020 1.000 41.435 431 GLY C C 1
ATOM 10771 O O . GLY C 1 451 ? 15.684 68.142 8.982 1.000 41.287 431 GLY C O 1
ATOM 10772 N N . PHE C 1 452 ? 14.597 68.536 10.924 1.000 42.547 432 PHE C N 1
ATOM 10773 C CA . PHE C 1 452 ? 14.550 69.982 10.748 1.000 45.096 432 PHE C CA 1
ATOM 10774 C C . PHE C 1 452 ? 15.919 70.590 11.035 1.000 44.785 432 PHE C C 1
ATOM 10775 O O . PHE C 1 452 ? 16.336 71.522 10.352 1.000 43.315 432 PHE C O 1
ATOM 10783 N N . PHE C 1 453 ? 16.616 70.047 12.037 1.000 42.589 433 PHE C N 1
ATOM 10784 C CA . PHE C 1 453 ? 17.978 70.463 12.316 1.000 42.967 433 PHE C CA 1
ATOM 10785 C C . PHE C 1 453 ? 18.825 70.294 11.057 1.000 41.034 433 PHE C C 1
ATOM 10786 O O . PHE C 1 453 ? 19.556 71.204 10.670 1.000 39.311 433 PHE C O 1
ATOM 10794 N N . TYR C 1 454 ? 18.695 69.123 10.419 1.000 41.032 434 TYR C N 1
ATOM 10795 C CA . TYR C 1 454 ? 19.496 68.777 9.254 1.000 39.530 434 TYR C CA 1
ATOM 10796 C C . TYR C 1 454 ? 19.111 69.661 8.067 1.000 41.210 434 TYR C C 1
ATOM 10797 O O . TYR C 1 454 ? 19.976 70.207 7.389 1.000 40.775 434 TYR C O 1
ATOM 10806 N N . GLN C 1 455 ? 17.805 69.791 7.815 1.000 44.752 435 GLN C N 1
ATOM 10807 C CA . GLN C 1 455 ? 17.309 70.707 6.800 1.000 47.686 435 GLN C CA 1
ATOM 10808 C C . GLN C 1 455 ? 18.070 72.031 6.892 1.000 49.983 435 GLN C C 1
ATOM 10809 O O . GLN C 1 455 ? 18.565 72.537 5.889 1.000 48.064 435 GLN C O 1
ATOM 10815 N N . GLN C 1 456 ? 18.186 72.561 8.115 1.000 50.655 436 GLN C N 1
ATOM 10816 C CA . GLN C 1 456 ? 18.777 73.867 8.358 1.000 53.180 436 GLN C CA 1
ATOM 10817 C C . GLN C 1 456 ? 20.283 73.824 8.082 1.000 53.781 436 GLN C C 1
ATOM 10818 O O . GLN C 1 456 ? 20.845 74.784 7.553 1.000 53.688 436 GLN C O 1
ATOM 10824 N N . ILE C 1 457 ? 20.936 72.712 8.443 1.000 50.584 437 ILE C N 1
ATOM 10825 C CA . ILE C 1 457 ? 22.359 72.539 8.192 1.000 50.428 437 ILE C CA 1
ATOM 10826 C C . ILE C 1 457 ? 22.631 72.593 6.689 1.000 50.221 437 ILE C C 1
ATOM 10827 O O . ILE C 1 457 ? 23.607 73.205 6.256 1.000 47.714 437 ILE C O 1
ATOM 10832 N N . ILE C 1 458 ? 21.777 71.936 5.900 1.000 49.600 438 ILE C N 1
ATOM 10833 C CA . ILE C 1 458 ? 21.989 71.865 4.464 1.000 51.898 438 ILE C CA 1
ATOM 10834 C C . ILE C 1 458 ? 21.786 73.257 3.864 1.000 51.013 438 ILE C C 1
ATOM 10835 O O . ILE C 1 458 ? 22.640 73.745 3.126 1.000 46.028 438 ILE C O 1
ATOM 10840 N N . GLU C 1 459 ? 20.670 73.904 4.221 1.000 52.604 439 GLU C N 1
ATOM 10841 C CA . GLU C 1 459 ? 20.347 75.226 3.709 1.000 56.164 439 GLU C CA 1
ATOM 10842 C C . GLU C 1 459 ? 21.521 76.181 3.909 1.000 54.653 439 GLU C C 1
ATOM 10843 O O . GLU C 1 459 ? 21.767 77.014 3.043 1.000 50.860 439 GLU C O 1
ATOM 10849 N N . THR C 1 460 ? 22.250 76.038 5.029 1.000 52.067 440 THR C N 1
ATOM 10850 C CA . THR C 1 460 ? 23.347 76.938 5.352 1.000 51.452 440 THR C CA 1
ATOM 10851 C C . THR C 1 460 ? 24.694 76.332 4.950 1.000 51.525 440 THR C C 1
ATOM 10852 O O . THR C 1 460 ? 25.737 76.912 5.238 1.000 52.503 440 THR C O 1
ATOM 10856 N N . ASN C 1 461 ? 24.664 75.168 4.286 1.000 52.628 441 ASN C N 1
ATOM 10857 C CA . ASN C 1 461 ? 25.853 74.426 3.881 1.000 53.660 441 ASN C CA 1
ATOM 10858 C C . ASN C 1 461 ? 26.786 74.182 5.073 1.000 53.001 441 ASN C C 1
ATOM 10859 O O . ASN C 1 461 ? 27.991 74.008 4.893 1.000 49.215 441 ASN C O 1
ATOM 10864 N N . GLY C 1 462 ? 26.220 74.135 6.287 1.000 55.058 442 GLY C N 1
ATOM 10865 C CA . GLY C 1 462 ? 26.977 73.838 7.494 1.000 58.630 442 GLY C CA 1
ATOM 10866 C C . GLY C 1 462 ? 27.820 75.012 7.992 1.000 65.885 442 GLY C C 1
ATOM 10867 O O . GLY C 1 462 ? 28.771 74.811 8.750 1.000 67.366 442 GLY C O 1
ATOM 10868 N N . ASP C 1 463 ? 27.453 76.238 7.594 1.000 67.865 443 ASP C N 1
ATOM 10869 C CA . ASP C 1 463 ? 28.213 77.423 7.965 1.000 68.072 443 ASP C CA 1
ATOM 10870 C C . ASP C 1 463 ? 27.882 77.847 9.396 1.000 66.653 443 ASP C C 1
ATOM 10871 O O . ASP C 1 463 ? 28.643 78.616 9.981 1.000 65.390 443 ASP C O 1
ATOM 10876 N N . LEU C 1 464 ? 26.765 77.347 9.956 1.000 62.437 444 LEU C N 1
ATOM 10877 C CA . LEU C 1 464 ? 26.334 77.732 11.294 1.000 62.339 444 LEU C CA 1
ATOM 10878 C C . LEU C 1 464 ? 26.649 76.649 12.329 1.000 60.961 444 LEU C C 1
ATOM 10879 O O . LEU C 1 464 ? 26.271 76.800 13.489 1.000 58.594 444 LEU C O 1
ATOM 10884 N N . LEU C 1 465 ? 27.337 75.570 11.924 1.000 58.854 445 LEU C N 1
ATOM 10885 C CA . LEU C 1 465 ? 27.702 74.493 12.837 1.000 57.286 445 LEU C CA 1
ATOM 10886 C C . LEU C 1 465 ? 28.620 75.019 13.950 1.000 57.538 445 LEU C C 1
ATOM 10887 O O . LEU C 1 465 ? 29.352 75.999 13.688 1.000 59.070 445 LEU C O 1
ATOM 10893 N N . GLY D 1 22 ? 18.283 -22.088 9.990 1.000 70.300 2 GLY D N 1
ATOM 10894 C CA . GLY D 1 22 ? 19.607 -21.439 10.066 1.000 70.674 2 GLY D CA 1
ATOM 10895 C C . GLY D 1 22 ? 19.744 -20.298 9.060 1.000 71.931 2 GLY D C 1
ATOM 10896 O O . GLY D 1 22 ? 18.778 -19.931 8.390 1.000 71.483 2 GLY D O 1
ATOM 10897 N N . PHE D 1 23 ? 20.958 -19.736 8.982 1.000 68.385 3 PHE D N 1
ATOM 10898 C CA . PHE D 1 23 ? 21.273 -18.688 8.023 1.000 62.065 3 PHE D CA 1
ATOM 10899 C C . PHE D 1 23 ? 21.278 -19.281 6.619 1.000 62.660 3 PHE D C 1
ATOM 10900 O O . PHE D 1 23 ? 21.760 -20.394 6.427 1.000 61.293 3 PHE D O 1
ATOM 10908 N N . PRO D 1 24 ? 20.740 -18.574 5.599 1.000 64.538 4 PRO D N 1
ATOM 10909 C CA . PRO D 1 24 ? 20.789 -19.065 4.221 1.000 66.863 4 PRO D CA 1
ATOM 10910 C C . PRO D 1 24 ? 22.189 -19.480 3.760 1.000 67.780 4 PRO D C 1
ATOM 10911 O O . PRO D 1 24 ? 23.194 -19.100 4.360 1.000 60.250 4 PRO D O 1
ATOM 10915 N N . LYS D 1 25 ? 22.223 -20.279 2.687 1.000 73.187 5 LYS D N 1
ATOM 10916 C CA . LYS D 1 25 ? 23.457 -20.796 2.112 1.000 76.368 5 LYS D CA 1
ATOM 10917 C C . LYS D 1 25 ? 24.274 -19.673 1.472 1.000 71.037 5 LYS D C 1
ATOM 10918 O O . LYS D 1 25 ? 25.502 -19.676 1.554 1.000 67.184 5 LYS D O 1
ATOM 10924 N N . ASP D 1 26 ? 23.582 -18.727 0.821 1.000 70.518 6 ASP D N 1
ATOM 10925 C CA . ASP D 1 26 ? 24.229 -17.666 0.059 1.000 70.515 6 ASP D CA 1
ATOM 10926 C C . ASP D 1 26 ? 24.327 -16.389 0.895 1.000 68.194 6 ASP D C 1
ATOM 10927 O O . ASP D 1 26 ? 24.454 -15.297 0.340 1.000 62.668 6 ASP D O 1
ATOM 10932 N N . PHE D 1 27 ? 24.271 -16.529 2.228 1.000 67.415 7 PHE D N 1
ATOM 10933 C CA . PHE D 1 27 ? 24.278 -15.381 3.118 1.000 62.900 7 PHE D CA 1
ATOM 10934 C C . PHE D 1 27 ? 25.584 -14.614 2.928 1.000 59.163 7 PHE D C 1
ATOM 10935 O O . PHE D 1 27 ? 26.655 -15.212 2.852 1.000 62.818 7 PHE D O 1
ATOM 10943 N N . LEU D 1 28 ? 25.468 -13.287 2.827 1.000 56.479 8 LEU D N 1
ATOM 10944 C CA . LEU D 1 28 ? 26.614 -12.420 2.618 1.000 54.631 8 LEU D CA 1
ATOM 10945 C C . LEU D 1 28 ? 27.195 -12.021 3.975 1.000 54.106 8 LEU D C 1
ATOM 10946 O O . LEU D 1 28 ? 26.852 -10.972 4.521 1.000 53.297 8 LEU D O 1
ATOM 10951 N N . TRP D 1 29 ? 28.052 -12.898 4.520 1.000 52.831 9 TRP D N 1
ATOM 10952 C CA . TRP D 1 29 ? 28.808 -12.621 5.733 1.000 52.233 9 TRP D CA 1
ATOM 10953 C C . TRP D 1 29 ? 29.964 -11.684 5.407 1.000 51.131 9 TRP D C 1
ATOM 10954 O O . TRP D 1 29 ? 30.943 -12.106 4.799 1.000 47.017 9 TRP D O 1
ATOM 10965 N N . GLY D 1 30 ? 29.855 -10.425 5.845 1.000 51.855 10 GLY D N 1
ATOM 10966 C CA . GLY D 1 30 ? 30.784 -9.400 5.409 1.000 50.330 10 GLY D CA 1
ATOM 10967 C C . GLY D 1 30 ? 31.341 -8.555 6.549 1.000 50.487 10 GLY D C 1
ATOM 10968 O O . GLY D 1 30 ? 31.054 -8.786 7.727 1.000 49.800 10 GLY D O 1
ATOM 10969 N N . THR D 1 31 ? 32.168 -7.587 6.144 1.000 47.898 11 THR D N 1
ATOM 10970 C CA . THR D 1 31 ? 32.612 -6.487 6.984 1.000 47.221 11 THR D CA 1
ATOM 10971 C C . THR D 1 31 ? 32.567 -5.208 6.146 1.000 46.627 11 THR D C 1
ATOM 10972 O O . THR D 1 31 ? 32.526 -5.268 4.915 1.000 41.085 11 THR D O 1
ATOM 10976 N N . ALA D 1 32 ? 32.576 -4.051 6.818 1.000 46.218 12 ALA D N 1
ATOM 10977 C CA . ALA D 1 32 ? 32.322 -2.785 6.150 1.000 42.676 12 ALA D CA 1
ATOM 10978 C C . ALA D 1 32 ? 33.345 -1.744 6.583 1.000 40.294 12 ALA D C 1
ATOM 10979 O O . ALA D 1 32 ? 33.869 -1.794 7.696 1.000 38.295 12 ALA D O 1
ATOM 10981 N N . THR D 1 33 ? 33.609 -0.814 5.659 1.000 39.365 13 THR D N 1
ATOM 10982 C CA . THR D 1 33 ? 34.407 0.373 5.907 1.000 38.957 13 THR D CA 1
ATOM 10983 C C . THR D 1 33 ? 33.843 1.530 5.089 1.000 38.494 13 THR D C 1
ATOM 10984 O O . THR D 1 33 ? 32.851 1.365 4.375 1.000 40.584 13 THR D O 1
ATOM 10988 N N . ALA D 1 34 ? 34.486 2.699 5.220 1.000 37.408 14 ALA D N 1
ATOM 10989 C CA . ALA D 1 34 ? 34.182 3.863 4.403 1.000 37.396 14 ALA D CA 1
ATOM 10990 C C . ALA D 1 34 ? 35.488 4.543 4.023 1.000 35.563 14 ALA D C 1
ATOM 10991 O O . ALA D 1 34 ? 36.461 4.485 4.778 1.000 32.833 14 ALA D O 1
ATOM 10993 N N . SER D 1 35 ? 35.474 5.195 2.857 1.000 35.101 15 SER D N 1
ATOM 10994 C CA . SER D 1 35 ? 36.674 5.739 2.243 1.000 37.243 15 SER D CA 1
ATOM 10995 C C . SER D 1 35 ? 37.457 6.630 3.203 1.000 36.086 15 SER D C 1
ATOM 10996 O O . SER D 1 35 ? 38.638 6.380 3.460 1.000 34.584 15 SER D O 1
ATOM 10999 N N . TYR D 1 36 ? 36.811 7.699 3.693 1.000 35.202 16 TYR D N 1
ATOM 11000 C CA . TYR D 1 36 ? 37.515 8.710 4.462 1.000 34.509 16 TYR D CA 1
ATOM 11001 C C . TYR D 1 36 ? 38.013 8.130 5.781 1.000 33.874 16 TYR D C 1
ATOM 11002 O O . TYR D 1 36 ? 39.013 8.588 6.318 1.000 31.682 16 TYR D O 1
ATOM 11011 N N . GLN D 1 37 ? 37.320 7.115 6.301 1.000 35.612 17 GLN D N 1
ATOM 11012 C CA . GLN D 1 37 ? 37.599 6.645 7.648 1.000 36.902 17 GLN D CA 1
ATOM 11013 C C . GLN D 1 37 ? 38.876 5.805 7.675 1.000 38.394 17 GLN D C 1
ATOM 11014 O O . GLN D 1 37 ? 39.497 5.728 8.733 1.000 37.533 17 GLN D O 1
ATOM 11020 N N . ILE D 1 38 ? 39.271 5.218 6.526 1.000 38.496 18 ILE D N 1
ATOM 11021 C CA . ILE D 1 38 ? 40.423 4.322 6.471 1.000 39.862 18 ILE D CA 1
ATOM 11022 C C . ILE D 1 38 ? 41.502 4.798 5.489 1.000 41.484 18 ILE D C 1
ATOM 11023 O O . ILE D 1 38 ? 42.689 4.637 5.781 1.000 40.967 18 ILE D O 1
ATOM 11028 N N . GLU D 1 39 ? 41.117 5.360 4.331 1.000 40.489 19 GLU D N 1
ATOM 11029 C CA . GLU D 1 39 ? 42.019 5.446 3.182 1.000 41.402 19 GLU D CA 1
ATOM 11030 C C . GLU D 1 39 ? 43.276 6.256 3.498 1.000 41.427 19 GLU D C 1
ATOM 11031 O O . GLU D 1 39 ? 44.391 5.818 3.214 1.000 39.980 19 GLU D O 1
ATOM 11037 N N . GLY D 1 40 ? 43.097 7.439 4.085 1.000 40.481 20 GLY D N 1
ATOM 11038 C CA . GLY D 1 40 ? 44.156 8.430 4.078 1.000 40.663 20 GLY D CA 1
ATOM 11039 C C . GLY D 1 40 ? 44.496 8.820 2.641 1.000 43.896 20 GLY D C 1
ATOM 11040 O O . GLY D 1 40 ? 43.617 8.810 1.775 1.000 44.045 20 GLY D O 1
ATOM 11041 N N . ALA D 1 41 ? 45.773 9.144 2.403 1.000 43.676 21 ALA D N 1
ATOM 11042 C CA . ALA D 1 41 ? 46.234 9.605 1.105 1.000 45.695 21 ALA D CA 1
ATOM 11043 C C . ALA D 1 41 ? 45.279 10.667 0.565 1.000 47.732 21 ALA D C 1
ATOM 11044 O O . ALA D 1 41 ? 44.816 10.568 -0.572 1.000 43.093 21 ALA D O 1
ATOM 11046 N N . ALA D 1 42 ? 45.007 11.684 1.397 1.000 47.530 22 ALA D N 1
ATOM 11047 C CA . ALA D 1 42 ? 43.945 12.644 1.130 1.000 47.330 22 ALA D CA 1
ATOM 11048 C C . ALA D 1 42 ? 44.351 13.674 0.078 1.000 44.702 22 ALA D C 1
ATOM 11049 O O . ALA D 1 42 ? 43.465 14.262 -0.543 1.000 46.052 22 ALA D O 1
ATOM 11051 N N . PHE D 1 43 ? 45.662 13.888 -0.119 1.000 41.299 23 PHE D N 1
ATOM 11052 C CA . PHE D 1 43 ? 46.140 14.986 -0.953 1.000 46.862 23 PHE D CA 1
ATOM 11053 C C . PHE D 1 43 ? 47.143 14.520 -2.013 1.000 46.235 23 PHE D C 1
ATOM 11054 O O . PHE D 1 43 ? 48.141 15.199 -2.245 1.000 47.005 23 PHE D O 1
ATOM 11062 N N . GLU D 1 44 ? 46.869 13.387 -2.671 1.000 48.397 24 GLU D N 1
ATOM 11063 C CA . GLU D 1 44 ? 47.827 12.768 -3.579 1.000 50.823 24 GLU D CA 1
ATOM 11064 C C . GLU D 1 44 ? 47.120 12.183 -4.794 1.000 46.862 24 GLU D C 1
ATOM 11065 O O . GLU D 1 44 ? 45.907 11.984 -4.787 1.000 43.774 24 GLU D O 1
ATOM 11071 N N . ASP D 1 45 ? 47.923 11.867 -5.814 1.000 44.960 25 ASP D N 1
ATOM 11072 C CA . ASP D 1 45 ? 47.440 11.182 -7.000 1.000 45.655 25 ASP D CA 1
ATOM 11073 C C . ASP D 1 45 ? 46.217 11.914 -7.551 1.000 41.322 25 ASP D C 1
ATOM 11074 O O . ASP D 1 45 ? 45.261 11.282 -7.990 1.000 44.232 25 ASP D O 1
ATOM 11079 N N . GLY D 1 46 ? 46.256 13.253 -7.501 1.000 42.121 26 GLY D N 1
ATOM 11080 C CA . GLY D 1 46 ? 45.253 14.094 -8.138 1.000 42.060 26 GLY D CA 1
ATOM 11081 C C . GLY D 1 46 ? 43.898 14.113 -7.428 1.000 42.538 26 GLY D C 1
ATOM 11082 O O . GLY D 1 46 ? 42.954 14.731 -7.922 1.000 41.262 26 GLY D O 1
ATOM 11083 N N . LYS D 1 47 ? 43.797 13.445 -6.271 1.000 43.202 27 LYS D N 1
ATOM 11084 C CA . LYS D 1 47 ? 42.538 13.391 -5.545 1.000 41.605 27 LYS D CA 1
ATOM 11085 C C . LYS D 1 47 ? 42.130 14.814 -5.171 1.000 38.535 27 LYS D C 1
ATOM 11086 O O . LYS D 1 47 ? 42.930 15.547 -4.611 1.000 40.123 27 LYS D O 1
ATOM 11092 N N . GLY D 1 48 ? 40.887 15.195 -5.490 1.000 35.868 28 GLY D N 1
ATOM 11093 C CA . GLY D 1 48 ? 40.354 16.482 -5.074 1.000 37.363 28 GLY D CA 1
ATOM 11094 C C . GLY D 1 48 ? 40.016 16.486 -3.583 1.000 38.166 28 GLY D C 1
ATOM 11095 O O . GLY D 1 48 ? 39.866 15.423 -2.981 1.000 39.700 28 GLY D O 1
ATOM 11096 N N . LEU D 1 49 ? 39.918 17.688 -3.005 1.000 36.513 29 LEU D N 1
ATOM 11097 C CA . LEU D 1 49 ? 39.477 17.857 -1.630 1.000 37.790 29 LEU D CA 1
ATOM 11098 C C . LEU D 1 49 ? 38.022 17.419 -1.504 1.000 36.370 29 LEU D C 1
ATOM 11099 O O . LEU D 1 49 ? 37.264 17.512 -2.463 1.000 39.760 29 LEU D O 1
ATOM 11104 N N . ASN D 1 50 ? 37.665 16.927 -0.312 1.000 36.602 30 ASN D N 1
ATOM 11105 C CA . ASN D 1 50 ? 36.283 16.674 0.079 1.000 37.285 30 ASN D CA 1
ATOM 11106 C C . ASN D 1 50 ? 35.994 17.448 1.368 1.000 35.683 30 ASN D C 1
ATOM 11107 O O . ASN D 1 50 ? 36.917 17.922 2.025 1.000 39.947 30 ASN D O 1
ATOM 11112 N N . ILE D 1 51 ? 34.712 17.546 1.737 1.000 34.927 31 ILE D N 1
ATOM 11113 C CA . ILE D 1 51 ? 34.268 18.408 2.830 1.000 34.576 31 ILE D CA 1
ATOM 11114 C C . ILE D 1 51 ? 34.934 18.006 4.146 1.000 34.331 31 ILE D C 1
ATOM 11115 O O . ILE D 1 51 ? 35.189 18.861 4.984 1.000 36.514 31 ILE D O 1
ATOM 11120 N N . TRP D 1 52 ? 35.218 16.710 4.318 1.000 36.063 32 TRP D N 1
ATOM 11121 C CA . TRP D 1 52 ? 35.813 16.204 5.544 1.000 35.530 32 TRP D CA 1
ATOM 11122 C C . TRP D 1 52 ? 37.289 16.582 5.625 1.000 37.373 32 TRP D C 1
ATOM 11123 O O . TRP D 1 52 ? 37.799 16.814 6.717 1.000 37.121 32 TRP D O 1
ATOM 11134 N N . ASP D 1 53 ? 37.960 16.695 4.474 1.000 39.145 33 ASP D N 1
ATOM 11135 C CA . ASP D 1 53 ? 39.318 17.213 4.449 1.000 39.639 33 ASP D CA 1
ATOM 11136 C C . ASP D 1 53 ? 39.355 18.597 5.088 1.000 38.847 33 ASP D C 1
ATOM 11137 O O . ASP D 1 53 ? 40.271 18.891 5.847 1.000 38.364 33 ASP D O 1
ATOM 11142 N N . VAL D 1 54 ? 38.380 19.448 4.742 1.000 37.421 34 VAL D N 1
ATOM 11143 C CA . VAL D 1 54 ? 38.383 20.831 5.189 1.000 37.512 34 VAL D CA 1
ATOM 11144 C C . VAL D 1 54 ? 37.807 20.909 6.609 1.000 36.470 34 VAL D C 1
ATOM 11145 O O . VAL D 1 54 ? 38.401 21.526 7.486 1.000 34.756 34 VAL D O 1
ATOM 11149 N N . PHE D 1 55 ? 36.660 20.258 6.847 1.000 35.394 35 PHE D N 1
ATOM 11150 C CA . PHE D 1 55 ? 36.002 20.302 8.145 1.000 33.710 35 PHE D CA 1
ATOM 11151 C C . PHE D 1 55 ? 36.933 19.836 9.266 1.000 34.221 35 PHE D C 1
ATOM 11152 O O . PHE D 1 55 ? 36.983 20.462 10.323 1.000 36.878 35 PHE D O 1
ATOM 11160 N N . SER D 1 56 ? 37.676 18.746 9.032 1.000 34.788 36 SER D N 1
ATOM 11161 C CA . SER D 1 56 ? 38.481 18.117 10.071 1.000 34.131 36 SER D CA 1
ATOM 11162 C C . SER D 1 56 ? 39.689 18.981 10.443 1.000 35.202 36 SER D C 1
ATOM 11163 O O . SER D 1 56 ? 40.259 18.805 11.521 1.000 33.705 36 SER D O 1
ATOM 11166 N N . HIS D 1 57 ? 40.052 19.933 9.571 1.000 36.153 37 HIS D N 1
ATOM 11167 C CA . HIS D 1 57 ? 41.176 20.831 9.804 1.000 36.769 37 HIS D CA 1
ATOM 11168 C C . HIS D 1 57 ? 40.702 22.124 10.465 1.000 37.042 37 HIS D C 1
ATOM 11169 O O . HIS D 1 57 ? 41.512 22.963 10.844 1.000 33.235 37 HIS D O 1
ATOM 11176 N N . GLN D 1 58 ? 39.385 22.272 10.634 1.000 38.549 38 GLN D N 1
ATOM 11177 C CA . GLN D 1 58 ? 38.839 23.440 11.308 1.000 41.222 38 GLN D CA 1
ATOM 11178 C C . GLN D 1 58 ? 38.955 23.234 12.822 1.000 38.844 38 GLN D C 1
ATOM 11179 O O . GLN D 1 58 ? 38.596 22.184 13.351 1.000 35.568 38 GLN D O 1
ATOM 11185 N N . GLU D 1 59 ? 39.477 24.253 13.513 1.000 44.821 39 GLU D N 1
ATOM 11186 C CA . GLU D 1 59 ? 39.805 24.165 14.929 1.000 44.685 39 GLU D CA 1
ATOM 11187 C C . GLU D 1 59 ? 38.580 23.730 15.732 1.000 38.812 39 GLU D C 1
ATOM 11188 O O . GLU D 1 59 ? 37.518 24.327 15.613 1.000 39.721 39 GLU D O 1
ATOM 11194 N N . GLY D 1 60 ? 38.743 22.667 16.529 1.000 37.466 40 GLY D N 1
ATOM 11195 C CA . GLY D 1 60 ? 37.758 22.267 17.519 1.000 35.495 40 GLY D CA 1
ATOM 11196 C C . GLY D 1 60 ? 36.547 21.536 16.938 1.000 36.126 40 GLY D C 1
ATOM 11197 O O . GLY D 1 60 ? 35.594 21.275 17.665 1.000 35.816 40 GLY D O 1
ATOM 11198 N N . LYS D 1 61 ? 36.577 21.182 15.648 1.000 33.052 41 LYS D N 1
ATOM 11199 C CA . LYS D 1 61 ? 35.476 20.438 15.061 1.000 31.791 41 LYS D CA 1
ATOM 11200 C C . LYS D 1 61 ? 35.591 18.961 15.415 1.000 29.841 41 LYS D C 1
ATOM 11201 O O . LYS D 1 61 ? 34.578 18.279 15.529 1.000 30.294 41 LYS D O 1
ATOM 11207 N N . ILE D 1 62 ? 36.818 18.472 15.590 1.000 26.755 42 ILE D N 1
ATOM 11208 C CA . ILE D 1 62 ? 37.037 17.055 15.803 1.000 28.375 42 ILE D CA 1
ATOM 11209 C C . ILE D 1 62 ? 37.724 16.867 17.153 1.000 30.047 42 ILE D C 1
ATOM 11210 O O . ILE D 1 62 ? 38.548 17.690 17.535 1.000 30.315 42 ILE D O 1
ATOM 11215 N N . PHE D 1 63 ? 37.379 15.763 17.836 1.000 30.935 43 PHE D N 1
ATOM 11216 C CA . PHE D 1 63 ? 38.060 15.320 19.044 1.000 31.698 43 PHE D CA 1
ATOM 11217 C C . PHE D 1 63 ? 39.561 15.502 18.863 1.000 32.656 43 PHE D C 1
ATOM 11218 O O . PHE D 1 63 ? 40.149 14.918 17.953 1.000 29.199 43 PHE D O 1
ATOM 11226 N N . GLU D 1 64 ? 40.143 16.355 19.712 1.000 32.048 44 GLU D N 1
ATOM 11227 C CA . GLU D 1 64 ? 41.572 16.620 19.741 1.000 35.458 44 GLU D CA 1
ATOM 11228 C C . GLU D 1 64 ? 42.138 16.897 18.351 1.000 34.400 44 GLU D C 1
ATOM 11229 O O . GLU D 1 64 ? 43.279 16.550 18.084 1.000 34.158 44 GLU D O 1
ATOM 11235 N N . ASN D 1 65 ? 41.338 17.534 17.488 1.000 34.200 45 ASN D N 1
ATOM 11236 C CA . ASN D 1 65 ? 41.773 17.983 16.177 1.000 35.760 45 ASN D CA 1
ATOM 11237 C C . ASN D 1 65 ? 42.349 16.830 15.353 1.000 34.369 45 ASN D C 1
ATOM 11238 O O . ASN D 1 65 ? 43.212 17.049 14.513 1.000 34.895 45 ASN D O 1
ATOM 11243 N N . HIS D 1 66 ? 41.821 15.618 15.544 1.000 31.737 46 HIS D N 1
ATOM 11244 C CA . HIS D 1 66 ? 42.134 14.498 14.676 1.000 32.660 46 HIS D CA 1
ATOM 11245 C C . HIS D 1 66 ? 41.558 14.784 13.287 1.000 34.248 46 HIS D C 1
ATOM 11246 O O . HIS D 1 66 ? 40.571 15.507 13.150 1.000 34.053 46 HIS D O 1
ATOM 11253 N N . ASN D 1 67 ? 42.192 14.212 12.258 1.000 34.247 47 ASN D N 1
ATOM 11254 C CA . ASN D 1 67 ? 41.687 14.275 10.896 1.000 34.134 47 ASN D CA 1
ATOM 11255 C C . ASN D 1 67 ? 41.985 12.950 10.197 1.000 34.608 47 ASN D C 1
ATOM 11256 O O . ASN D 1 67 ? 42.659 12.084 10.750 1.000 33.449 47 ASN D O 1
ATOM 11261 N N . GLY D 1 68 ? 41.482 12.806 8.967 1.000 38.298 48 GLY D N 1
ATOM 11262 C CA . GLY D 1 68 ? 41.733 11.616 8.164 1.000 37.963 48 GLY D CA 1
ATOM 11263 C C . GLY D 1 68 ? 42.815 11.819 7.102 1.000 37.516 48 GLY D C 1
ATOM 11264 O O . GLY D 1 68 ? 42.801 11.145 6.076 1.000 41.316 48 GLY D O 1
ATOM 11265 N N . ASP D 1 69 ? 43.761 12.730 7.340 1.000 36.621 49 ASP D N 1
ATOM 11266 C CA . ASP D 1 69 ? 44.844 12.913 6.387 1.000 37.444 49 ASP D CA 1
ATOM 11267 C C . ASP D 1 69 ? 45.454 11.551 6.067 1.000 36.886 49 ASP D C 1
ATOM 11268 O O . ASP D 1 69 ? 45.607 11.186 4.903 1.000 37.397 49 ASP D O 1
ATOM 11273 N N . VAL D 1 70 ? 45.749 10.780 7.112 1.000 35.911 50 VAL D N 1
ATOM 11274 C CA . VAL D 1 70 ? 46.454 9.520 6.969 1.000 37.149 50 VAL D CA 1
ATOM 11275 C C . VAL D 1 70 ? 45.531 8.357 7.328 1.000 39.259 50 VAL D C 1
ATOM 11276 O O . VAL D 1 70 ? 45.552 7.330 6.657 1.000 38.165 50 VAL D O 1
ATOM 11280 N N . ALA D 1 71 ? 44.751 8.517 8.408 1.000 38.162 51 ALA D N 1
ATOM 11281 C CA . ALA D 1 71 ? 43.843 7.487 8.879 1.000 36.739 51 ALA D CA 1
ATOM 11282 C C . ALA D 1 71 ? 44.592 6.161 9.009 1.000 36.049 51 ALA D C 1
ATOM 11283 O O . ALA D 1 71 ? 45.645 6.108 9.648 1.000 34.589 51 ALA D O 1
ATOM 11285 N N . CYS D 1 72 ? 44.044 5.095 8.406 1.000 35.894 52 CYS D N 1
ATOM 11286 C CA . CYS D 1 72 ? 44.639 3.770 8.480 1.000 37.151 52 CYS D CA 1
ATOM 11287 C C . CYS D 1 72 ? 45.596 3.506 7.313 1.000 37.587 52 CYS D C 1
ATOM 11288 O O . CYS D 1 72 ? 46.136 2.410 7.213 1.000 35.208 52 CYS D O 1
ATOM 11291 N N . ASP D 1 73 ? 45.790 4.502 6.438 1.000 39.597 53 ASP D N 1
ATOM 11292 C CA . ASP D 1 73 ? 46.755 4.429 5.347 1.000 41.350 53 ASP D CA 1
ATOM 11293 C C . ASP D 1 73 ? 46.443 3.232 4.446 1.000 39.917 53 ASP D C 1
ATOM 11294 O O . ASP D 1 73 ? 47.332 2.662 3.818 1.000 44.800 53 ASP D O 1
ATOM 11299 N N . HIS D 1 74 ? 45.152 2.900 4.363 1.000 39.020 54 HIS D N 1
ATOM 11300 C CA . HIS D 1 74 ? 44.637 1.757 3.630 1.000 41.461 54 HIS D CA 1
ATOM 11301 C C . HIS D 1 74 ? 44.913 1.904 2.138 1.000 43.043 54 HIS D C 1
ATOM 11302 O O . HIS D 1 74 ? 45.013 0.902 1.433 1.000 42.967 54 HIS D O 1
ATOM 11309 N N . TYR D 1 75 ? 44.982 3.156 1.673 1.000 43.391 55 TYR D N 1
ATOM 11310 C CA . TYR D 1 75 ? 45.362 3.456 0.301 1.000 45.930 55 TYR D CA 1
ATOM 11311 C C . TYR D 1 75 ? 46.676 2.751 -0.017 1.000 45.649 55 TYR D C 1
ATOM 11312 O O . TYR D 1 75 ? 46.766 2.042 -1.014 1.000 49.430 55 TYR D O 1
ATOM 11321 N N . ASN D 1 76 ? 47.662 2.915 0.870 1.000 44.885 56 ASN D N 1
ATOM 11322 C CA . ASN D 1 76 ? 49.012 2.436 0.623 1.000 44.019 56 ASN D CA 1
ATOM 11323 C C . ASN D 1 76 ? 49.247 1.043 1.201 1.000 41.907 56 ASN D C 1
ATOM 11324 O O . ASN D 1 76 ? 50.384 0.589 1.184 1.000 43.501 56 ASN D O 1
ATOM 11329 N N . ARG D 1 77 ? 48.207 0.383 1.733 1.000 43.455 57 ARG D N 1
ATOM 11330 C CA . ARG D 1 77 ? 48.365 -0.905 2.404 1.000 42.075 57 ARG D CA 1
ATOM 11331 C C . ARG D 1 77 ? 47.211 -1.826 2.025 1.000 43.626 57 ARG D C 1
ATOM 11332 O O . ARG D 1 77 ? 46.733 -2.600 2.854 1.000 45.406 57 ARG D O 1
ATOM 11340 N N . LEU D 1 78 ? 46.804 -1.751 0.753 1.000 45.399 58 LEU D N 1
ATOM 11341 C CA . LEU D 1 78 ? 45.649 -2.472 0.248 1.000 50.058 58 LEU D CA 1
ATOM 11342 C C . LEU D 1 78 ? 45.862 -3.981 0.378 1.000 53.459 58 LEU D C 1
ATOM 11343 O O . LEU D 1 78 ? 44.952 -4.700 0.793 1.000 55.436 58 LEU D O 1
ATOM 11348 N N . GLU D 1 79 ? 47.070 -4.446 0.026 1.000 56.908 59 GLU D N 1
ATOM 11349 C CA . GLU D 1 79 ? 47.401 -5.866 0.025 1.000 58.228 59 GLU D CA 1
ATOM 11350 C C . GLU D 1 79 ? 47.261 -6.461 1.426 1.000 55.239 59 GLU D C 1
ATOM 11351 O O . GLU D 1 79 ? 46.670 -7.529 1.584 1.000 50.637 59 GLU D O 1
ATOM 11357 N N . GLU D 1 80 ? 47.830 -5.783 2.432 1.000 50.192 60 GLU D N 1
ATOM 11358 C CA . GLU D 1 80 ? 47.789 -6.282 3.797 1.000 48.242 60 GLU D CA 1
ATOM 11359 C C . GLU D 1 80 ? 46.341 -6.417 4.263 1.000 44.747 60 GLU D C 1
ATOM 11360 O O . GLU D 1 80 ? 45.991 -7.376 4.944 1.000 45.604 60 GLU D O 1
ATOM 11366 N N . ASP D 1 81 ? 45.499 -5.447 3.895 1.000 46.409 61 ASP D N 1
ATOM 11367 C CA . ASP D 1 81 ? 44.138 -5.396 4.408 1.000 46.466 61 ASP D CA 1
ATOM 11368 C C . ASP D 1 81 ? 43.283 -6.451 3.704 1.000 46.518 61 ASP D C 1
ATOM 11369 O O . ASP D 1 81 ? 42.489 -7.133 4.352 1.000 40.246 61 ASP D O 1
ATOM 11374 N N . LEU D 1 82 ? 43.487 -6.613 2.387 1.000 50.128 62 LEU D N 1
ATOM 11375 C CA . LEU D 1 82 ? 42.892 -7.706 1.625 1.000 49.795 62 LEU D CA 1
ATOM 11376 C C . LEU D 1 82 ? 43.307 -9.063 2.203 1.000 45.906 62 LEU D C 1
ATOM 11377 O O . LEU D 1 82 ? 42.495 -9.981 2.281 1.000 43.088 62 LEU D O 1
ATOM 11382 N N . ASP D 1 83 ? 44.574 -9.190 2.613 1.000 43.283 63 ASP D N 1
ATOM 11383 C CA . ASP D 1 83 ? 45.061 -10.432 3.199 1.000 44.577 63 ASP D CA 1
ATOM 11384 C C . ASP D 1 83 ? 44.317 -10.740 4.501 1.000 45.019 63 ASP D C 1
ATOM 11385 O O . ASP D 1 83 ? 44.005 -11.900 4.768 1.000 45.787 63 ASP D O 1
ATOM 11390 N N . ILE D 1 84 ? 44.007 -9.703 5.290 1.000 44.579 64 ILE D N 1
ATOM 11391 C CA . ILE D 1 84 ? 43.242 -9.881 6.515 1.000 43.525 64 ILE D CA 1
ATOM 11392 C C . ILE D 1 84 ? 41.810 -10.294 6.169 1.000 43.102 64 ILE D C 1
ATOM 11393 O O . ILE D 1 84 ? 41.267 -11.199 6.793 1.000 44.430 64 ILE D O 1
ATOM 11398 N N . LEU D 1 85 ? 41.217 -9.667 5.146 1.000 47.074 65 LEU D N 1
ATOM 11399 C CA . LEU D 1 85 ? 39.872 -10.012 4.702 1.000 46.775 65 LEU D CA 1
ATOM 11400 C C . LEU D 1 85 ? 39.748 -11.503 4.384 1.000 46.954 65 LEU D C 1
ATOM 11401 O O . LEU D 1 85 ? 38.773 -12.131 4.791 1.000 48.481 65 LEU D O 1
ATOM 11406 N N . SER D 1 86 ? 40.725 -12.070 3.661 1.000 48.499 66 SER D N 1
ATOM 11407 C CA . SER D 1 86 ? 40.670 -13.475 3.275 1.000 47.401 66 SER D CA 1
ATOM 11408 C C . SER D 1 86 ? 41.040 -14.364 4.458 1.000 49.185 66 SER D C 1
ATOM 11409 O O . SER D 1 86 ? 40.470 -15.441 4.612 1.000 48.118 66 SER D O 1
ATOM 11412 N N . LYS D 1 87 ? 41.988 -13.903 5.289 1.000 52.279 67 LYS D N 1
ATOM 11413 C CA . LYS D 1 87 ? 42.367 -14.609 6.506 1.000 55.620 67 LYS D CA 1
ATOM 11414 C C . LYS D 1 87 ? 41.144 -14.797 7.409 1.000 55.330 67 LYS D C 1
ATOM 11415 O O . LYS D 1 87 ? 41.011 -15.830 8.055 1.000 58.896 67 LYS D O 1
ATOM 11421 N N . LEU D 1 88 ? 40.245 -13.808 7.448 1.000 56.119 68 LEU D N 1
ATOM 11422 C CA . LEU D 1 88 ? 39.050 -13.888 8.278 1.000 57.517 68 LEU D CA 1
ATOM 11423 C C . LEU D 1 88 ? 37.978 -14.758 7.621 1.000 55.325 68 LEU D C 1
ATOM 11424 O O . LEU D 1 88 ? 37.030 -15.167 8.288 1.000 54.431 68 LEU D O 1
ATOM 11429 N N . GLY D 1 89 ? 38.103 -14.996 6.308 1.000 52.925 69 GLY D N 1
ATOM 11430 C CA . GLY D 1 89 ? 37.148 -15.812 5.574 1.000 50.717 69 GLY D CA 1
ATOM 11431 C C . GLY D 1 89 ? 35.868 -15.049 5.235 1.000 50.889 69 GLY D C 1
ATOM 11432 O O . GLY D 1 89 ? 34.817 -15.657 5.063 1.000 51.935 69 GLY D O 1
ATOM 11433 N N . VAL D 1 90 ? 35.979 -13.718 5.124 1.000 53.641 70 VAL D N 1
ATOM 11434 C CA . VAL D 1 90 ? 34.859 -12.841 4.810 1.000 55.225 70 VAL D CA 1
ATOM 11435 C C . VAL D 1 90 ? 34.302 -13.203 3.431 1.000 54.667 70 VAL D C 1
ATOM 11436 O O . VAL D 1 90 ? 35.076 -13.464 2.515 1.000 55.547 70 VAL D O 1
ATOM 11440 N N . LYS D 1 91 ? 32.965 -13.184 3.282 1.000 55.731 71 LYS D N 1
ATOM 11441 C CA . LYS D 1 91 ? 32.308 -13.498 2.015 1.000 55.759 71 LYS D CA 1
ATOM 11442 C C . LYS D 1 91 ? 32.069 -12.241 1.174 1.000 53.989 71 LYS D C 1
ATOM 11443 O O . LYS D 1 91 ? 32.100 -12.306 -0.056 1.000 57.102 71 LYS D O 1
ATOM 11449 N N . SER D 1 92 ? 31.788 -11.106 1.830 1.000 54.218 72 SER D N 1
ATOM 11450 C CA . SER D 1 92 ? 31.622 -9.837 1.134 1.000 52.178 72 SER D CA 1
ATOM 11451 C C . SER D 1 92 ? 32.334 -8.711 1.882 1.000 50.726 72 SER D C 1
ATOM 11452 O O . SER D 1 92 ? 32.417 -8.731 3.106 1.000 47.157 72 SER D O 1
ATOM 11455 N N . TYR D 1 93 ? 32.846 -7.734 1.121 1.000 48.109 73 TYR D N 1
ATOM 11456 C CA . TYR D 1 93 ? 33.484 -6.553 1.679 1.000 47.503 73 TYR D CA 1
ATOM 11457 C C . TYR D 1 93 ? 32.727 -5.313 1.212 1.000 48.131 73 TYR D C 1
ATOM 11458 O O . TYR D 1 93 ? 32.687 -5.010 0.018 1.000 51.245 73 TYR D O 1
ATOM 11467 N N . ARG D 1 94 ? 32.112 -4.616 2.172 1.000 44.872 74 ARG D N 1
ATOM 11468 C CA . ARG D 1 94 ? 31.492 -3.331 1.916 1.000 43.400 74 ARG D CA 1
ATOM 11469 C C . ARG D 1 94 ? 32.511 -2.222 2.143 1.000 43.789 74 ARG D C 1
ATOM 11470 O O . ARG D 1 94 ? 33.139 -2.142 3.196 1.000 47.896 74 ARG D O 1
ATOM 11478 N N . PHE D 1 95 ? 32.647 -1.365 1.130 1.000 43.745 75 PHE D N 1
ATOM 11479 C CA . PHE D 1 95 ? 33.496 -0.192 1.187 1.000 43.499 75 PHE D CA 1
ATOM 11480 C C . PHE D 1 95 ? 32.768 0.944 0.481 1.000 43.408 75 PHE D C 1
ATOM 11481 O O . PHE D 1 95 ? 31.757 0.721 -0.185 1.000 42.332 75 PHE D O 1
ATOM 11489 N N . SER D 1 96 ? 33.298 2.160 0.619 1.000 44.156 76 SER D N 1
ATOM 11490 C CA . SER D 1 96 ? 32.778 3.283 -0.140 1.000 44.396 76 SER D CA 1
ATOM 11491 C C . SER D 1 96 ? 33.869 3.750 -1.090 1.000 42.208 76 SER D C 1
ATOM 11492 O O . SER D 1 96 ? 35.048 3.594 -0.777 1.000 39.694 76 SER D O 1
ATOM 11495 N N . VAL D 1 97 ? 33.449 4.304 -2.235 1.000 41.365 77 VAL D N 1
ATOM 11496 C CA . VAL D 1 97 ? 34.367 4.965 -3.147 1.000 40.254 77 VAL D CA 1
ATOM 11497 C C . VAL D 1 97 ? 34.388 6.456 -2.829 1.000 39.345 77 VAL D C 1
ATOM 11498 O O . VAL D 1 97 ? 33.339 7.068 -2.621 1.000 40.194 77 VAL D O 1
ATOM 11502 N N . SER D 1 98 ? 35.604 7.014 -2.816 1.000 40.043 78 SER D N 1
ATOM 11503 C CA . SER D 1 98 ? 35.811 8.446 -2.696 1.000 40.863 78 SER D CA 1
ATOM 11504 C C . SER D 1 98 ? 35.498 9.127 -4.025 1.000 43.661 78 SER D C 1
ATOM 11505 O O . SER D 1 98 ? 36.279 9.038 -4.975 1.000 42.613 78 SER D O 1
ATOM 11508 N N . TRP D 1 99 ? 34.354 9.815 -4.043 1.000 43.622 79 TRP D N 1
ATOM 11509 C CA . TRP D 1 99 ? 33.917 10.664 -5.138 1.000 43.026 79 TRP D CA 1
ATOM 11510 C C . TRP D 1 99 ? 35.049 11.573 -5.605 1.000 46.244 79 TRP D C 1
ATOM 11511 O O . TRP D 1 99 ? 35.310 11.678 -6.802 1.000 45.969 79 TRP D O 1
ATOM 11522 N N . SER D 1 100 ? 35.724 12.215 -4.648 1.000 44.618 80 SER D N 1
ATOM 11523 C CA . SER D 1 100 ? 36.729 13.218 -4.957 1.000 45.450 80 SER D CA 1
ATOM 11524 C C . SER D 1 100 ? 38.033 12.571 -5.433 1.000 44.928 80 SER D C 1
ATOM 11525 O O . SER D 1 100 ? 38.883 13.245 -6.010 1.000 42.071 80 SER D O 1
ATOM 11528 N N . ARG D 1 101 ? 38.198 11.264 -5.206 1.000 45.847 81 ARG D N 1
ATOM 11529 C CA . ARG D 1 101 ? 39.389 10.574 -5.680 1.000 48.626 81 ARG D CA 1
ATOM 11530 C C . ARG D 1 101 ? 39.251 10.227 -7.166 1.000 49.250 81 ARG D C 1
ATOM 11531 O O . ARG D 1 101 ? 40.254 10.197 -7.874 1.000 49.119 81 ARG D O 1
ATOM 11539 N N . VAL D 1 102 ? 38.015 9.979 -7.633 1.000 51.033 82 VAL D N 1
ATOM 11540 C CA . VAL D 1 102 ? 37.762 9.579 -9.014 1.000 54.985 82 VAL D CA 1
ATOM 11541 C C . VAL D 1 102 ? 37.348 10.785 -9.866 1.000 54.223 82 VAL D C 1
ATOM 11542 O O . VAL D 1 102 ? 37.689 10.843 -11.048 1.000 56.734 82 VAL D O 1
ATOM 11546 N N . LEU D 1 103 ? 36.599 11.727 -9.274 1.000 50.156 83 LEU D N 1
ATOM 11547 C CA . LEU D 1 103 ? 36.221 12.974 -9.925 1.000 47.611 83 LEU D CA 1
ATOM 11548 C C . LEU D 1 103 ? 36.661 14.141 -9.048 1.000 46.514 83 LEU D C 1
ATOM 11549 O O . LEU D 1 103 ? 35.870 14.654 -8.261 1.000 50.536 83 LEU D O 1
ATOM 11554 N N . PRO D 1 104 ? 37.927 14.598 -9.153 1.000 46.286 84 PRO D N 1
ATOM 11555 C CA . PRO D 1 104 ? 38.466 15.605 -8.239 1.000 47.162 84 PRO D CA 1
ATOM 11556 C C . PRO D 1 104 ? 37.685 16.911 -8.133 1.000 48.944 84 PRO D C 1
ATOM 11557 O O . PRO D 1 104 ? 37.807 17.591 -7.118 1.000 50.299 84 PRO D O 1
ATOM 11561 N N . ALA D 1 105 ? 36.918 17.267 -9.177 1.000 45.061 85 ALA D N 1
ATOM 11562 C CA . ALA D 1 105 ? 36.078 18.458 -9.152 1.000 46.256 85 ALA D CA 1
ATOM 11563 C C . ALA D 1 105 ? 34.616 18.095 -8.910 1.000 45.654 85 ALA D C 1
ATOM 11564 O O . ALA D 1 105 ? 33.763 18.977 -8.933 1.000 47.280 85 ALA D O 1
ATOM 11566 N N . GLY D 1 106 ? 34.333 16.800 -8.708 1.000 45.103 86 GLY D N 1
ATOM 11567 C CA . GLY D 1 106 ? 32.976 16.324 -8.481 1.000 46.661 86 GLY D CA 1
ATOM 11568 C C . GLY D 1 106 ? 32.247 15.968 -9.777 1.000 47.043 86 GLY D C 1
ATOM 11569 O O . GLY D 1 106 ? 31.410 15.065 -9.795 1.000 44.053 86 GLY D O 1
ATOM 11570 N N . ILE D 1 107 ? 32.560 16.710 -10.847 1.000 49.242 87 ILE D N 1
ATOM 11571 C CA . ILE D 1 107 ? 32.106 16.407 -12.197 1.000 49.948 87 ILE D CA 1
ATOM 11572 C C . ILE D 1 107 ? 33.267 16.645 -13.168 1.000 49.572 87 ILE D C 1
ATOM 11573 O O . ILE D 1 107 ? 34.287 17.234 -12.803 1.000 47.411 87 ILE D O 1
ATOM 11578 N N . GLY D 1 108 ? 33.090 16.185 -14.412 1.000 48.705 88 GLY D N 1
ATOM 11579 C CA . GLY D 1 108 ? 34.059 16.426 -15.468 1.000 48.428 88 GLY D CA 1
ATOM 11580 C C . GLY D 1 108 ? 35.189 15.400 -15.459 1.000 47.182 88 GLY D C 1
ATOM 11581 O O . GLY D 1 108 ? 34.947 14.198 -15.484 1.000 46.190 88 GLY D O 1
ATOM 11582 N N . GLN D 1 109 ? 36.427 15.898 -15.413 1.000 48.546 89 GLN D N 1
ATOM 11583 C CA . GLN D 1 109 ? 37.604 15.086 -15.665 1.000 51.144 89 GLN D CA 1
ATOM 11584 C C . GLN D 1 109 ? 37.680 13.931 -14.669 1.000 51.844 89 GLN D C 1
ATOM 11585 O O . GLN D 1 109 ? 37.697 14.133 -13.458 1.000 55.600 89 GLN D O 1
ATOM 11591 N N . VAL D 1 110 ? 37.748 12.712 -15.206 1.000 52.012 90 VAL D N 1
ATOM 11592 C CA . VAL D 1 110 ? 37.924 11.513 -14.408 1.000 51.967 90 VAL D CA 1
ATOM 11593 C C . VAL D 1 110 ? 39.406 11.363 -14.085 1.000 53.990 90 VAL D C 1
ATOM 11594 O O . VAL D 1 110 ? 40.257 11.618 -14.937 1.000 53.517 90 VAL D O 1
ATOM 11598 N N . ASN D 1 111 ? 39.693 10.958 -12.842 1.000 54.357 91 ASN D N 1
ATOM 11599 C CA . ASN D 1 111 ? 41.054 10.735 -12.382 1.000 56.556 91 ASN D CA 1
ATOM 11600 C C . ASN D 1 111 ? 41.336 9.234 -12.413 1.000 55.368 91 ASN D C 1
ATOM 11601 O O . ASN D 1 111 ? 40.804 8.488 -11.593 1.000 51.801 91 ASN D O 1
ATOM 11606 N N . HIS D 1 112 ? 42.187 8.807 -13.361 1.000 53.084 92 HIS D N 1
ATOM 11607 C CA . HIS D 1 112 ? 42.371 7.392 -13.650 1.000 51.494 92 HIS D CA 1
ATOM 11608 C C . HIS D 1 112 ? 43.239 6.730 -12.577 1.000 48.899 92 HIS D C 1
ATOM 11609 O O . HIS D 1 112 ? 43.149 5.520 -12.387 1.000 49.362 92 HIS D O 1
ATOM 11616 N N . LYS D 1 113 ? 44.064 7.508 -11.867 1.000 49.364 93 LYS D N 1
ATOM 11617 C CA . LYS D 1 113 ? 44.807 6.977 -10.731 1.000 54.088 93 LYS D CA 1
ATOM 11618 C C . LYS D 1 113 ? 43.841 6.635 -9.595 1.000 53.699 93 LYS D C 1
ATOM 11619 O O . LYS D 1 113 ? 44.028 5.650 -8.885 1.000 57.329 93 LYS D O 1
ATOM 11625 N N . GLY D 1 114 ? 42.793 7.445 -9.437 1.000 52.249 94 GLY D N 1
ATOM 11626 C CA . GLY D 1 114 ? 41.731 7.128 -8.500 1.000 51.842 94 GLY D CA 1
ATOM 11627 C C . GLY D 1 114 ? 41.018 5.835 -8.881 1.000 52.942 94 GLY D C 1
ATOM 11628 O O . GLY D 1 114 ? 40.834 4.957 -8.041 1.000 49.028 94 GLY D O 1
ATOM 11629 N N . ILE D 1 115 ? 40.637 5.729 -10.162 1.000 54.602 95 ILE D N 1
ATOM 11630 C CA . ILE D 1 115 ? 39.940 4.559 -10.679 1.000 52.824 95 ILE D CA 1
ATOM 11631 C C . ILE D 1 115 ? 40.809 3.326 -10.447 1.000 51.893 95 ILE D C 1
ATOM 11632 O O . ILE D 1 115 ? 40.303 2.272 -10.058 1.000 49.665 95 ILE D O 1
ATOM 11637 N N . ALA D 1 116 ? 42.113 3.478 -10.718 1.000 52.044 96 ALA D N 1
ATOM 11638 C CA . ALA D 1 116 ? 43.066 2.378 -10.654 1.000 53.951 96 ALA D CA 1
ATOM 11639 C C . ALA D 1 116 ? 43.009 1.723 -9.279 1.000 50.908 96 ALA D C 1
ATOM 11640 O O . ALA D 1 116 ? 42.891 0.505 -9.176 1.000 50.206 96 ALA D O 1
ATOM 11642 N N . PHE D 1 117 ? 43.100 2.556 -8.238 1.000 51.007 97 PHE D N 1
ATOM 11643 C CA . PHE D 1 117 ? 43.081 2.099 -6.860 1.000 49.085 97 PHE D CA 1
ATOM 11644 C C . PHE D 1 117 ? 41.883 1.178 -6.620 1.000 47.671 97 PHE D C 1
ATOM 11645 O O . PHE D 1 117 ? 42.048 0.061 -6.133 1.000 45.346 97 PHE D O 1
ATOM 11653 N N . TYR D 1 118 ? 40.678 1.647 -6.964 1.000 47.647 98 TYR D N 1
ATOM 11654 C CA . TYR D 1 118 ? 39.457 0.888 -6.730 1.000 49.489 98 TYR D CA 1
ATOM 11655 C C . TYR D 1 118 ? 39.400 -0.327 -7.660 1.000 51.370 98 TYR D C 1
ATOM 11656 O O . TYR D 1 118 ? 38.822 -1.355 -7.307 1.000 47.562 98 TYR D O 1
ATOM 11665 N N . GLN D 1 119 ? 40.014 -0.212 -8.845 1.000 51.347 99 GLN D N 1
ATOM 11666 C CA . GLN D 1 119 ? 40.116 -1.336 -9.761 1.000 53.223 99 GLN D CA 1
ATOM 11667 C C . GLN D 1 119 ? 41.006 -2.400 -9.126 1.000 51.513 99 GLN D C 1
ATOM 11668 O O . GLN D 1 119 ? 40.696 -3.587 -9.185 1.000 54.957 99 GLN D O 1
ATOM 11674 N N . MET D 1 120 ? 42.107 -1.948 -8.515 1.000 48.615 100 MET D N 1
ATOM 11675 C CA . MET D 1 120 ? 43.022 -2.815 -7.791 1.000 50.229 100 MET D CA 1
ATOM 11676 C C . MET D 1 120 ? 42.324 -3.485 -6.608 1.000 52.272 100 MET D C 1
ATOM 11677 O O . MET D 1 120 ? 42.549 -4.666 -6.343 1.000 50.991 100 MET D O 1
ATOM 11682 N N . LEU D 1 121 ? 41.493 -2.721 -5.886 1.000 51.438 101 LEU D N 1
ATOM 11683 C CA . LEU D 1 121 ? 40.781 -3.255 -4.736 1.000 51.116 101 LEU D CA 1
ATOM 11684 C C . LEU D 1 121 ? 39.865 -4.385 -5.192 1.000 49.844 101 LEU D C 1
ATOM 11685 O O . LEU D 1 121 ? 39.911 -5.487 -4.648 1.000 49.783 101 LEU D O 1
ATOM 11690 N N . ILE D 1 122 ? 39.048 -4.094 -6.209 1.000 51.951 102 ILE D N 1
ATOM 11691 C CA . ILE D 1 122 ? 38.029 -5.017 -6.676 1.000 53.244 102 ILE D CA 1
ATOM 11692 C C . ILE D 1 122 ? 38.696 -6.271 -7.248 1.000 56.389 102 ILE D C 1
ATOM 11693 O O . ILE D 1 122 ? 38.204 -7.376 -7.027 1.000 55.783 102 ILE D O 1
ATOM 11698 N N . SER D 1 123 ? 39.821 -6.102 -7.962 1.000 58.254 103 SER D N 1
ATOM 11699 C CA . SER D 1 123 ? 40.596 -7.230 -8.463 1.000 60.037 103 SER D CA 1
ATOM 11700 C C . SER D 1 123 ? 40.998 -8.143 -7.309 1.000 60.734 103 SER D C 1
ATOM 11701 O O . SER D 1 123 ? 40.746 -9.349 -7.354 1.000 62.200 103 SER D O 1
ATOM 11704 N N . GLY D 1 124 ? 41.613 -7.541 -6.282 1.000 56.706 104 GLY D N 1
ATOM 11705 C CA . GLY D 1 124 ? 42.054 -8.252 -5.091 1.000 58.602 104 GLY D CA 1
ATOM 11706 C C . GLY D 1 124 ? 40.927 -8.983 -4.359 1.000 56.559 104 GLY D C 1
ATOM 11707 O O . GLY D 1 124 ? 41.176 -9.993 -3.708 1.000 59.236 104 GLY D O 1
ATOM 11708 N N . LEU D 1 125 ? 39.698 -8.460 -4.451 1.000 57.956 105 LEU D N 1
ATOM 11709 C CA . LEU D 1 125 ? 38.537 -9.083 -3.827 1.000 62.054 105 LEU D CA 1
ATOM 11710 C C . LEU D 1 125 ? 38.112 -10.310 -4.633 1.000 64.518 105 LEU D C 1
ATOM 11711 O O . LEU D 1 125 ? 37.939 -11.393 -4.074 1.000 59.396 105 LEU D O 1
ATOM 11716 N N . ARG D 1 126 ? 37.927 -10.115 -5.947 1.000 69.941 106 ARG D N 1
ATOM 11717 C CA . ARG D 1 126 ? 37.515 -11.181 -6.848 1.000 67.344 106 ARG D CA 1
ATOM 11718 C C . ARG D 1 126 ? 38.543 -12.305 -6.816 1.000 61.628 106 ARG D C 1
ATOM 11719 O O . ARG D 1 126 ? 38.185 -13.474 -6.709 1.000 59.015 106 ARG D O 1
ATOM 11727 N N . GLU D 1 127 ? 39.821 -11.923 -6.908 1.000 59.013 107 GLU D N 1
ATOM 11728 C CA . GLU D 1 127 ? 40.930 -12.858 -6.827 1.000 59.547 107 GLU D CA 1
ATOM 11729 C C . GLU D 1 127 ? 40.797 -13.743 -5.588 1.000 58.942 107 GLU D C 1
ATOM 11730 O O . GLU D 1 127 ? 41.132 -14.922 -5.644 1.000 58.083 107 GLU D O 1
ATOM 11736 N N . ARG D 1 128 ? 40.310 -13.171 -4.478 1.000 61.306 108 ARG D N 1
ATOM 11737 C CA . ARG D 1 128 ? 40.206 -13.882 -3.210 1.000 55.849 108 ARG D CA 1
ATOM 11738 C C . ARG D 1 128 ? 38.800 -14.440 -2.992 1.000 54.237 108 ARG D C 1
ATOM 11739 O O . ARG D 1 128 ? 38.520 -14.983 -1.925 1.000 54.225 108 ARG D O 1
ATOM 11747 N N . GLY D 1 129 ? 37.918 -14.307 -3.992 1.000 53.049 109 GLY D N 1
ATOM 11748 C CA . GLY D 1 129 ? 36.563 -14.833 -3.906 1.000 52.057 109 GLY D CA 1
ATOM 11749 C C . GLY D 1 129 ? 35.692 -14.059 -2.914 1.000 54.950 109 GLY D C 1
ATOM 11750 O O . GLY D 1 129 ? 34.849 -14.654 -2.241 1.000 51.964 109 GLY D O 1
ATOM 11751 N N . ILE D 1 130 ? 35.888 -12.730 -2.854 1.000 55.304 110 ILE D N 1
ATOM 11752 C CA . ILE D 1 130 ? 35.162 -11.861 -1.940 1.000 57.645 110 ILE D CA 1
ATOM 11753 C C . ILE D 1 130 ? 34.245 -10.945 -2.749 1.000 55.611 110 ILE D C 1
ATOM 11754 O O . ILE D 1 130 ? 34.720 -10.177 -3.579 1.000 54.187 110 ILE D O 1
ATOM 11759 N N . ILE D 1 131 ? 32.935 -11.013 -2.470 1.000 55.946 111 ILE D N 1
ATOM 11760 C CA . ILE D 1 131 ? 31.950 -10.242 -3.212 1.000 57.116 111 ILE D CA 1
ATOM 11761 C C . ILE D 1 131 ? 32.090 -8.766 -2.850 1.000 59.635 111 ILE D C 1
ATOM 11762 O O . ILE D 1 131 ? 31.895 -8.389 -1.698 1.000 61.598 111 ILE D O 1
ATOM 11767 N N . PRO D 1 132 ? 32.412 -7.874 -3.813 1.000 59.546 112 PRO D N 1
ATOM 11768 C CA . PRO D 1 132 ? 32.425 -6.437 -3.545 1.000 56.044 112 PRO D CA 1
ATOM 11769 C C . PRO D 1 132 ? 31.026 -5.903 -3.253 1.000 57.327 112 PRO D C 1
ATOM 11770 O O . PRO D 1 132 ? 30.054 -6.313 -3.883 1.000 55.930 112 PRO D O 1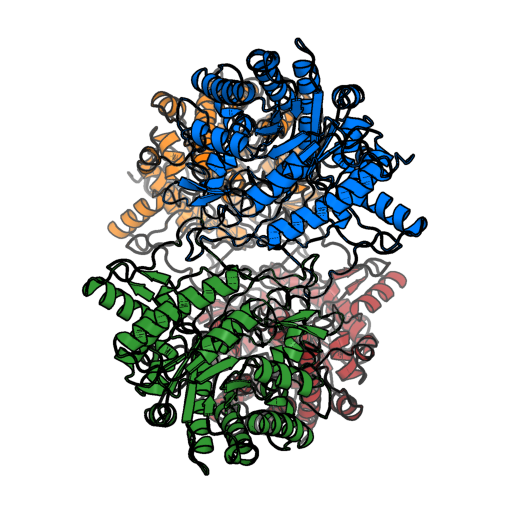
ATOM 11774 N N . CYS D 1 133 ? 30.946 -4.995 -2.273 1.000 58.375 113 CYS D N 1
ATOM 11775 C CA . CYS D 1 133 ? 29.735 -4.245 -1.983 1.000 54.774 113 CYS D CA 1
ATOM 11776 C C . CYS D 1 133 ? 30.101 -2.765 -1.906 1.000 54.939 113 CYS D C 1
ATOM 11777 O O . CYS D 1 133 ? 30.765 -2.332 -0.968 1.000 54.288 113 CYS D O 1
ATOM 11780 N N . MET D 1 134 ? 29.706 -2.004 -2.931 1.000 54.733 114 MET D N 1
ATOM 11781 C CA . MET D 1 134 ? 30.223 -0.661 -3.118 1.000 50.561 114 MET D CA 1
ATOM 11782 C C . MET D 1 134 ? 29.184 0.359 -2.659 1.000 48.398 114 MET D C 1
ATOM 11783 O O . MET D 1 134 ? 28.066 0.404 -3.175 1.000 47.127 114 MET D O 1
ATOM 11788 N N . THR D 1 135 ? 29.579 1.180 -1.680 1.000 45.246 115 THR D N 1
ATOM 11789 C CA . THR D 1 135 ? 28.829 2.374 -1.324 1.000 43.011 115 THR D CA 1
ATOM 11790 C C . THR D 1 135 ? 29.342 3.529 -2.186 1.000 39.852 115 THR D C 1
ATOM 11791 O O . THR D 1 135 ? 30.541 3.794 -2.215 1.000 37.416 115 THR D O 1
ATOM 11795 N N . LEU D 1 136 ? 28.426 4.206 -2.889 1.000 39.322 116 LEU D N 1
ATOM 11796 C CA . LEU D 1 136 ? 28.783 5.354 -3.709 1.000 43.773 116 LEU D CA 1
ATOM 11797 C C . LEU D 1 136 ? 29.070 6.563 -2.814 1.000 43.952 116 LEU D C 1
ATOM 11798 O O . LEU D 1 136 ? 30.150 7.156 -2.878 1.000 39.223 116 LEU D O 1
ATOM 11803 N N . TYR D 1 137 ? 28.075 6.935 -1.995 1.000 43.180 117 TYR D N 1
ATOM 11804 C CA . TYR D 1 137 ? 28.184 8.114 -1.150 1.000 43.113 117 TYR D CA 1
ATOM 11805 C C . TYR D 1 137 ? 28.252 7.711 0.322 1.000 40.449 117 TYR D C 1
ATOM 11806 O O . TYR D 1 137 ? 27.246 7.290 0.895 1.000 36.119 117 TYR D O 1
ATOM 11815 N N . HIS D 1 138 ? 29.448 7.848 0.917 1.000 38.709 118 HIS D N 1
ATOM 11816 C CA . HIS D 1 138 ? 29.604 7.732 2.361 1.000 39.868 118 HIS D CA 1
ATOM 11817 C C . HIS D 1 138 ? 30.175 9.034 2.931 1.000 38.264 118 HIS D C 1
ATOM 11818 O O . HIS D 1 138 ? 31.160 9.008 3.664 1.000 33.308 118 HIS D O 1
ATOM 11825 N N . TRP D 1 139 ? 29.541 10.158 2.545 1.000 37.582 119 TRP D N 1
ATOM 11826 C CA . TRP D 1 139 ? 29.571 11.440 3.241 1.000 36.062 119 TRP D CA 1
ATOM 11827 C C . TRP D 1 139 ? 30.667 12.359 2.704 1.000 36.287 119 TRP D C 1
ATOM 11828 O O . TRP D 1 139 ? 30.689 13.538 3.056 1.000 37.235 119 TRP D O 1
ATOM 11839 N N . ASP D 1 140 ? 31.582 11.838 1.871 1.000 37.649 120 ASP D N 1
ATOM 11840 C CA . ASP D 1 140 ? 32.745 12.610 1.457 1.000 37.388 120 ASP D CA 1
ATOM 11841 C C . ASP D 1 140 ? 32.435 13.367 0.167 1.000 41.183 120 ASP D C 1
ATOM 11842 O O . ASP D 1 140 ? 32.992 13.069 -0.888 1.000 42.549 120 ASP D O 1
ATOM 11847 N N . LEU D 1 141 ? 31.571 14.386 0.285 1.000 43.520 121 LEU D N 1
ATOM 11848 C CA . LEU D 1 141 ? 31.200 15.232 -0.837 1.000 40.673 121 LEU D CA 1
ATOM 11849 C C . LEU D 1 141 ? 32.425 16.001 -1.313 1.000 40.677 121 LEU D C 1
ATOM 11850 O O . LEU D 1 141 ? 33.119 16.612 -0.502 1.000 41.284 121 LEU D O 1
ATOM 11855 N N . PRO D 1 142 ? 32.725 15.993 -2.634 1.000 41.716 122 PRO D N 1
ATOM 11856 C CA . PRO D 1 142 ? 33.844 16.762 -3.175 1.000 41.874 122 PRO D CA 1
ATOM 11857 C C . PRO D 1 142 ? 33.683 18.241 -2.844 1.000 39.892 122 PRO D C 1
ATOM 11858 O O . PRO D 1 142 ? 32.586 18.797 -2.943 1.000 38.547 122 PRO D O 1
ATOM 11862 N N . TYR D 1 143 ? 34.795 18.863 -2.455 1.000 37.857 123 TYR D N 1
ATOM 11863 C CA . TYR D 1 143 ? 34.775 20.214 -1.925 1.000 37.380 123 TYR D CA 1
ATOM 11864 C C . TYR D 1 143 ? 34.307 21.174 -3.012 1.000 40.303 123 TYR D C 1
ATOM 11865 O O . TYR D 1 143 ? 33.512 22.075 -2.748 1.000 37.565 123 TYR D O 1
ATOM 11874 N N . ALA D 1 144 ? 34.770 20.931 -4.246 1.000 40.714 124 ALA D N 1
ATOM 11875 C CA . ALA D 1 144 ? 34.394 21.749 -5.385 1.000 41.159 124 ALA D CA 1
ATOM 11876 C C . ALA D 1 144 ? 32.872 21.878 -5.473 1.000 40.657 124 ALA D C 1
ATOM 11877 O O . ALA D 1 144 ? 32.373 22.972 -5.731 1.000 44.138 124 ALA D O 1
ATOM 11879 N N . LEU D 1 145 ? 32.143 20.773 -5.249 1.000 39.825 125 LEU D N 1
ATOM 11880 C CA . LEU D 1 145 ? 30.683 20.779 -5.282 1.000 38.429 125 LEU D CA 1
ATOM 11881 C C . LEU D 1 145 ? 30.110 21.511 -4.067 1.000 38.838 125 LEU D C 1
ATOM 11882 O O . LEU D 1 145 ? 29.068 22.160 -4.169 1.000 39.863 125 LEU D O 1
ATOM 11887 N N . HIS D 1 146 ? 30.772 21.373 -2.911 1.000 39.027 126 HIS D N 1
ATOM 11888 C CA . HIS D 1 146 ? 30.389 22.118 -1.723 1.000 39.256 126 HIS D CA 1
ATOM 11889 C C . HIS D 1 146 ? 30.425 23.618 -2.011 1.000 36.843 126 HIS D C 1
ATOM 11890 O O . HIS D 1 146 ? 29.491 24.328 -1.662 1.000 36.713 126 HIS D O 1
ATOM 11897 N N . LEU D 1 147 ? 31.482 24.086 -2.684 1.000 37.765 127 LEU D N 1
ATOM 11898 C CA . LEU D 1 147 ? 31.625 25.499 -3.007 1.000 37.137 127 LEU D CA 1
ATOM 11899 C C . LEU D 1 147 ? 30.476 25.958 -3.901 1.000 39.189 127 LEU D C 1
ATOM 11900 O O . LEU D 1 147 ? 30.186 27.152 -3.959 1.000 38.503 127 LEU D O 1
ATOM 11905 N N . LYS D 1 148 ? 29.851 25.004 -4.605 1.000 43.662 128 LYS D N 1
ATOM 11906 C CA . LYS D 1 148 ? 28.758 25.284 -5.522 1.000 45.656 128 LYS D CA 1
ATOM 11907 C C . LYS D 1 148 ? 27.416 25.074 -4.821 1.000 42.851 128 LYS D C 1
ATOM 11908 O O . LYS D 1 148 ? 26.377 25.056 -5.483 1.000 39.580 128 LYS D O 1
ATOM 11914 N N . GLY D 1 149 ? 27.456 24.913 -3.489 1.000 38.889 129 GLY D N 1
ATOM 11915 C CA . GLY D 1 149 ? 26.265 24.887 -2.658 1.000 35.608 129 GLY D CA 1
ATOM 11916 C C . GLY D 1 149 ? 25.834 23.478 -2.252 1.000 36.527 129 GLY D C 1
ATOM 11917 O O . GLY D 1 149 ? 24.770 23.315 -1.657 1.000 34.173 129 GLY D O 1
ATOM 11918 N N . GLY D 1 150 ? 26.642 22.467 -2.599 1.000 36.932 130 GLY D N 1
ATOM 11919 C CA . GLY D 1 150 ? 26.345 21.081 -2.269 1.000 36.915 130 GLY D CA 1
ATOM 11920 C C . GLY D 1 150 ? 24.905 20.686 -2.594 1.000 39.167 130 GLY D C 1
ATOM 11921 O O . GLY D 1 150 ? 24.425 20.912 -3.704 1.000 39.588 130 GLY D O 1
ATOM 11922 N N . TRP D 1 151 ? 24.210 20.122 -1.598 1.000 38.696 131 TRP D N 1
ATOM 11923 C CA . TRP D 1 151 ? 22.915 19.495 -1.804 1.000 38.553 131 TRP D CA 1
ATOM 11924 C C . TRP D 1 151 ? 21.788 20.523 -1.818 1.000 39.137 131 TRP D C 1
ATOM 11925 O O . TRP D 1 151 ? 20.626 20.139 -1.946 1.000 38.575 131 TRP D O 1
ATOM 11936 N N . LEU D 1 152 ? 22.133 21.807 -1.664 1.000 36.705 132 LEU D N 1
ATOM 11937 C CA . LEU D 1 152 ? 21.174 22.892 -1.812 1.000 37.034 132 LEU D CA 1
ATOM 11938 C C . LEU D 1 152 ? 20.990 23.250 -3.289 1.000 37.982 132 LEU D C 1
ATOM 11939 O O . LEU D 1 152 ? 19.978 23.843 -3.652 1.000 38.254 132 LEU D O 1
ATOM 11944 N N . ASN D 1 153 ? 21.988 22.921 -4.121 1.000 38.720 133 ASN D N 1
ATOM 11945 C CA . ASN D 1 153 ? 21.997 23.289 -5.530 1.000 40.750 133 ASN D CA 1
ATOM 11946 C C . ASN D 1 153 ? 21.055 22.373 -6.304 1.000 41.263 133 ASN D C 1
ATOM 11947 O O . ASN D 1 153 ? 21.065 21.161 -6.110 1.000 42.114 133 ASN D O 1
ATOM 11952 N N . ASP D 1 154 ? 20.268 22.973 -7.204 1.000 46.257 134 ASP D N 1
ATOM 11953 C CA . ASP D 1 154 ? 19.293 22.252 -8.008 1.000 46.723 134 ASP D CA 1
ATOM 11954 C C . ASP D 1 154 ? 19.952 21.179 -8.869 1.000 43.462 134 ASP D C 1
ATOM 11955 O O . ASP D 1 154 ? 19.275 20.224 -9.232 1.000 41.869 134 ASP D O 1
ATOM 11960 N N . ASP D 1 155 ? 21.246 21.355 -9.190 1.000 45.143 135 ASP D N 1
ATOM 11961 C CA . ASP D 1 155 ? 21.996 20.453 -10.058 1.000 45.729 135 ASP D CA 1
ATOM 11962 C C . ASP D 1 155 ? 22.676 19.310 -9.303 1.000 45.385 135 ASP D C 1
ATOM 11963 O O . ASP D 1 155 ? 23.382 18.518 -9.928 1.000 41.413 135 ASP D O 1
ATOM 11968 N N . SER D 1 156 ? 22.485 19.216 -7.977 1.000 44.094 136 SER D N 1
ATOM 11969 C CA . SER D 1 156 ? 23.206 18.232 -7.180 1.000 41.892 136 SER D CA 1
ATOM 11970 C C . SER D 1 156 ? 22.765 16.810 -7.529 1.000 41.518 136 SER D C 1
ATOM 11971 O O . SER D 1 156 ? 23.591 15.898 -7.507 1.000 40.803 136 SER D O 1
ATOM 11974 N N . PRO D 1 157 ? 21.483 16.544 -7.876 1.000 41.336 137 PRO D N 1
ATOM 11975 C CA . PRO D 1 157 ? 21.095 15.208 -8.329 1.000 44.975 137 PRO D CA 1
ATOM 11976 C C . PRO D 1 157 ? 21.811 14.814 -9.623 1.000 45.774 137 PRO D C 1
ATOM 11977 O O . PRO D 1 157 ? 22.137 13.642 -9.808 1.000 47.863 137 PRO D O 1
ATOM 11981 N N . ASN D 1 158 ? 22.082 15.803 -10.489 1.000 46.069 138 ASN D N 1
ATOM 11982 C CA . ASN D 1 158 ? 22.755 15.563 -11.759 1.000 48.384 138 ASN D CA 1
ATOM 11983 C C . ASN D 1 158 ? 24.237 15.284 -11.533 1.000 45.986 138 ASN D C 1
ATOM 11984 O O . ASN D 1 158 ? 24.820 14.463 -12.244 1.000 42.753 138 ASN D O 1
ATOM 11989 N N . TRP D 1 159 ? 24.840 15.999 -10.572 1.000 44.722 139 TRP D N 1
ATOM 11990 C CA . TRP D 1 159 ? 26.231 15.775 -10.206 1.000 46.626 139 TRP D CA 1
ATOM 11991 C C . TRP D 1 159 ? 26.420 14.323 -9.787 1.000 45.376 139 TRP D C 1
ATOM 11992 O O . TRP D 1 159 ? 27.394 13.686 -10.193 1.000 44.031 139 TRP D O 1
ATOM 12003 N N . PHE D 1 160 ? 25.481 13.843 -8.954 1.000 44.761 140 PHE D N 1
ATOM 12004 C CA . PHE D 1 160 ? 25.500 12.488 -8.421 1.000 44.087 140 PHE D CA 1
ATOM 12005 C C . PHE D 1 160 ? 25.194 11.463 -9.520 1.000 44.730 140 PHE D C 1
ATOM 12006 O O . PHE D 1 160 ? 25.787 10.383 -9.529 1.000 41.624 140 PHE D O 1
ATOM 12014 N N . ALA D 1 161 ? 24.271 11.800 -10.437 1.000 45.672 141 ALA D N 1
ATOM 12015 C CA . ALA D 1 161 ? 23.969 10.955 -11.589 1.000 47.874 141 ALA D CA 1
ATOM 12016 C C . ALA D 1 161 ? 25.230 10.728 -12.423 1.000 45.912 141 ALA D C 1
ATOM 12017 O O . ALA D 1 161 ? 25.563 9.599 -12.774 1.000 48.234 141 ALA D O 1
ATOM 12019 N N . GLU D 1 162 ? 25.934 11.822 -12.719 1.000 48.508 142 GLU D N 1
ATOM 12020 C CA . GLU D 1 162 ? 27.187 11.770 -13.455 1.000 49.757 142 GLU D CA 1
ATOM 12021 C C . GLU D 1 162 ? 28.173 10.852 -12.728 1.000 52.266 142 GLU D C 1
ATOM 12022 O O . GLU D 1 162 ? 28.812 10.020 -13.363 1.000 53.287 142 GLU D O 1
ATOM 12028 N N . TYR D 1 163 ? 28.275 10.989 -11.395 1.000 52.907 143 TYR D N 1
ATOM 12029 C CA . TYR D 1 163 ? 29.165 10.170 -10.580 1.000 49.271 143 TYR D CA 1
ATOM 12030 C C . TYR D 1 163 ? 28.775 8.698 -10.690 1.000 45.775 143 TYR D C 1
ATOM 12031 O O . TYR D 1 163 ? 29.637 7.836 -10.840 1.000 45.426 143 TYR D O 1
ATOM 12040 N N . ALA D 1 164 ? 27.468 8.426 -10.611 1.000 43.876 144 ALA D N 1
ATOM 12041 C CA . ALA D 1 164 ? 26.950 7.070 -10.676 1.000 45.744 144 ALA D CA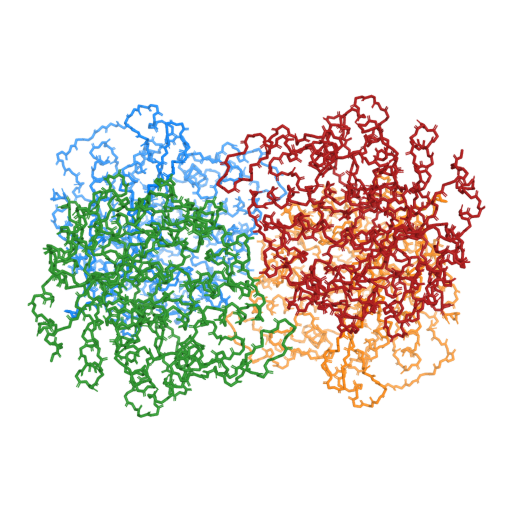 1
ATOM 12042 C C . ALA D 1 164 ? 27.185 6.451 -12.060 1.000 53.063 144 ALA D C 1
ATOM 12043 O O . ALA D 1 164 ? 27.336 5.234 -12.170 1.000 52.567 144 ALA D O 1
ATOM 12045 N N . LYS D 1 165 ? 27.200 7.281 -13.117 1.000 56.110 145 LYS D N 1
ATOM 12046 C CA . LYS D 1 165 ? 27.524 6.799 -14.454 1.000 58.788 145 LYS D CA 1
ATOM 12047 C C . LYS D 1 165 ? 28.997 6.408 -14.515 1.000 52.892 145 LYS D C 1
ATOM 12048 O O . LYS D 1 165 ? 29.340 5.399 -15.124 1.000 53.194 145 LYS D O 1
ATOM 12054 N N . VAL D 1 166 ? 29.859 7.218 -13.891 1.000 52.903 146 VAL D N 1
ATOM 12055 C CA . VAL D 1 166 ? 31.286 6.939 -13.866 1.000 50.914 146 VAL D CA 1
ATOM 12056 C C . VAL D 1 166 ? 31.541 5.655 -13.078 1.000 52.087 146 VAL D C 1
ATOM 12057 O O . VAL D 1 166 ? 32.390 4.860 -13.465 1.000 51.816 146 VAL D O 1
ATOM 12061 N N . ILE D 1 167 ? 30.800 5.449 -11.981 1.000 52.251 147 ILE D N 1
ATOM 12062 C CA . ILE D 1 167 ? 30.947 4.231 -11.199 1.000 53.409 147 ILE D CA 1
ATOM 12063 C C . ILE D 1 167 ? 30.624 3.026 -12.087 1.000 55.725 147 ILE D C 1
ATOM 12064 O O . ILE D 1 167 ? 31.435 2.109 -12.207 1.000 57.446 147 ILE D O 1
ATOM 12069 N N . LYS D 1 168 ? 29.437 3.039 -12.706 1.000 55.230 148 LYS D N 1
ATOM 12070 C CA . LYS D 1 168 ? 28.970 1.915 -13.503 1.000 57.942 148 LYS D CA 1
ATOM 12071 C C . LYS D 1 168 ? 29.953 1.615 -14.636 1.000 57.396 148 LYS D C 1
ATOM 12072 O O . LYS D 1 168 ? 30.242 0.450 -14.893 1.000 58.869 148 LYS D O 1
ATOM 12078 N N . THR D 1 169 ? 30.464 2.669 -15.289 1.000 52.367 149 THR D N 1
ATOM 12079 C CA . THR D 1 169 ? 31.384 2.553 -16.412 1.000 50.849 149 THR D CA 1
ATOM 12080 C C . THR D 1 169 ? 32.630 1.753 -16.025 1.000 49.725 149 THR D C 1
ATOM 12081 O O . THR D 1 169 ? 33.038 0.845 -16.742 1.000 48.231 149 THR D O 1
ATOM 12085 N N . TYR D 1 170 ? 33.254 2.096 -14.899 1.000 50.914 150 TYR D N 1
ATOM 12086 C CA . TYR D 1 170 ? 34.571 1.561 -14.599 1.000 50.972 150 TYR D CA 1
ATOM 12087 C C . TYR D 1 170 ? 34.489 0.346 -13.679 1.000 49.143 150 TYR D C 1
ATOM 12088 O O . TYR D 1 170 ? 35.472 -0.375 -13.544 1.000 54.106 150 TYR D O 1
ATOM 12097 N N . PHE D 1 171 ? 33.327 0.115 -13.059 1.000 48.271 151 PHE D N 1
ATOM 12098 C CA . PHE D 1 171 ? 33.212 -0.913 -12.033 1.000 50.484 151 PHE D CA 1
ATOM 12099 C C . PHE D 1 171 ? 31.971 -1.780 -12.246 1.000 54.043 151 PHE D C 1
ATOM 12100 O O . PHE D 1 171 ? 31.744 -2.717 -11.483 1.000 56.643 151 PHE D O 1
ATOM 12108 N N . GLY D 1 172 ? 31.167 -1.474 -13.274 1.000 56.599 152 GLY D N 1
ATOM 12109 C CA . GLY D 1 172 ? 29.924 -2.190 -13.507 1.000 57.401 152 GLY D CA 1
ATOM 12110 C C . GLY D 1 172 ? 30.168 -3.645 -13.896 1.000 60.657 152 GLY D C 1
ATOM 12111 O O . GLY D 1 172 ? 29.316 -4.501 -13.668 1.000 65.614 152 GLY D O 1
ATOM 12112 N N . LYS D 1 173 ? 31.348 -3.903 -14.471 1.000 63.753 153 LYS D N 1
ATOM 12113 C CA . LYS D 1 173 ? 31.730 -5.231 -14.916 1.000 70.013 153 LYS D CA 1
ATOM 12114 C C . LYS D 1 173 ? 31.934 -6.160 -13.718 1.000 69.721 153 LYS D C 1
ATOM 12115 O O . LYS D 1 173 ? 31.427 -7.279 -13.719 1.000 68.137 153 LYS D O 1
ATOM 12121 N N . GLU D 1 174 ? 32.661 -5.688 -12.696 1.000 67.309 154 GLU D N 1
ATOM 12122 C CA . GLU D 1 174 ? 33.149 -6.558 -11.634 1.000 64.744 154 GLU D CA 1
ATOM 12123 C C . GLU D 1 174 ? 32.366 -6.399 -10.326 1.000 62.217 154 GLU D C 1
ATOM 12124 O O . GLU D 1 174 ? 32.611 -7.148 -9.384 1.000 62.498 154 GLU D O 1
ATOM 12130 N N . VAL D 1 175 ? 31.419 -5.451 -10.267 1.000 57.812 155 VAL D N 1
ATOM 12131 C CA . VAL D 1 175 ? 30.674 -5.174 -9.047 1.000 53.056 155 VAL D CA 1
ATOM 12132 C C . VAL D 1 175 ? 29.180 -5.288 -9.343 1.000 50.578 155 VAL D C 1
ATOM 12133 O O . VAL D 1 175 ? 28.679 -4.662 -10.275 1.000 49.707 155 VAL D O 1
ATOM 12137 N N . SER D 1 176 ? 28.482 -6.077 -8.521 1.000 50.215 156 SER D N 1
ATOM 12138 C CA . SER D 1 176 ? 27.074 -6.382 -8.720 1.000 51.284 156 SER D CA 1
ATOM 12139 C C . SER D 1 176 ? 26.232 -5.941 -7.522 1.000 49.038 156 SER D C 1
ATOM 12140 O O . SER D 1 176 ? 25.013 -6.112 -7.533 1.000 49.175 156 SER D O 1
ATOM 12143 N N . TYR D 1 177 ? 26.890 -5.389 -6.492 1.000 49.051 157 TYR D N 1
ATOM 12144 C CA . TYR D 1 177 ? 26.209 -4.859 -5.322 1.000 47.818 157 TYR D CA 1
ATOM 12145 C C . TYR D 1 177 ? 26.555 -3.382 -5.163 1.000 45.450 157 TYR D C 1
ATOM 12146 O O . TYR D 1 177 ? 27.727 -3.009 -5.101 1.000 43.602 157 TYR D O 1
ATOM 12155 N N . PHE D 1 178 ? 25.514 -2.544 -5.109 1.000 45.824 158 PHE D N 1
ATOM 12156 C CA . PHE D 1 178 ? 25.693 -1.106 -4.984 1.000 48.067 158 PHE D CA 1
ATOM 12157 C C . PHE D 1 178 ? 24.770 -0.543 -3.906 1.000 48.893 158 PHE D C 1
ATOM 12158 O O . PHE D 1 178 ? 23.626 -0.977 -3.767 1.000 46.930 158 PHE D O 1
ATOM 12166 N N . ILE D 1 179 ? 25.302 0.420 -3.140 1.000 47.634 159 ILE D N 1
ATOM 12167 C CA . ILE D 1 179 ? 24.504 1.235 -2.240 1.000 43.812 159 ILE D CA 1
ATOM 12168 C C . ILE D 1 179 ? 24.737 2.695 -2.621 1.000 40.926 159 ILE D C 1
ATOM 12169 O O . ILE D 1 179 ? 25.870 3.169 -2.594 1.000 40.576 159 ILE D O 1
ATOM 12174 N N . THR D 1 180 ? 23.653 3.386 -3.000 1.000 40.131 160 THR D N 1
ATOM 12175 C CA . THR D 1 180 ? 23.708 4.774 -3.428 1.000 37.608 160 THR D CA 1
ATOM 12176 C C . THR D 1 180 ? 24.155 5.666 -2.271 1.000 38.300 160 THR D C 1
ATOM 12177 O O . THR D 1 180 ? 25.202 6.309 -2.344 1.000 34.407 160 THR D O 1
ATOM 12181 N N . PHE D 1 181 ? 23.357 5.682 -1.196 1.000 40.631 161 PHE D N 1
ATOM 12182 C CA . PHE D 1 181 ? 23.598 6.569 -0.068 1.000 41.476 161 PHE D CA 1
ATOM 12183 C C . PHE D 1 181 ? 23.699 5.775 1.228 1.000 40.887 161 PHE D C 1
ATOM 12184 O O . PHE D 1 181 ? 22.877 4.898 1.499 1.000 41.661 161 PHE D O 1
ATOM 12192 N N . ASN D 1 182 ? 24.718 6.125 2.021 1.000 38.886 162 ASN D N 1
ATOM 12193 C CA . ASN D 1 182 ? 24.836 5.679 3.396 1.000 38.945 162 ASN D CA 1
ATOM 12194 C C . ASN D 1 182 ? 24.243 6.724 4.342 1.000 38.235 162 ASN D C 1
ATOM 12195 O O . ASN D 1 182 ? 24.649 7.882 4.322 1.000 37.876 162 ASN D O 1
ATOM 12200 N N . GLU D 1 183 ? 23.277 6.291 5.163 1.000 40.345 163 GLU D N 1
ATOM 12201 C CA . GLU D 1 183 ? 22.799 7.035 6.321 1.000 40.416 163 GLU D CA 1
ATOM 12202 C C . GLU D 1 183 ? 22.511 8.493 5.969 1.000 39.639 163 GLU D C 1
ATOM 12203 O O . GLU D 1 183 ? 23.194 9.395 6.452 1.000 36.754 163 GLU D O 1
ATOM 12209 N N . PRO D 1 184 ? 21.475 8.779 5.148 1.000 37.709 164 PRO D N 1
ATOM 12210 C CA . PRO D 1 184 ? 21.098 10.163 4.862 1.000 37.451 164 PRO D CA 1
ATOM 12211 C C . PRO D 1 184 ? 20.686 10.878 6.152 1.000 37.800 164 PRO D C 1
ATOM 12212 O O . PRO D 1 184 ? 20.822 12.095 6.270 1.000 35.967 164 PRO D O 1
ATOM 12216 N N . GLN D 1 185 ? 20.183 10.103 7.121 1.000 36.098 165 GLN D N 1
ATOM 12217 C CA . GLN D 1 185 ? 19.825 10.639 8.423 1.000 36.472 165 GLN D CA 1
ATOM 12218 C C . GLN D 1 185 ? 21.003 11.418 8.997 1.000 34.935 165 GLN D C 1
ATOM 12219 O O . GLN D 1 185 ? 20.823 12.532 9.477 1.000 36.967 165 GLN D O 1
ATOM 12225 N N . VAL D 1 186 ? 22.202 10.833 8.912 1.000 31.588 166 VAL D N 1
ATOM 12226 C CA . VAL D 1 186 ? 23.357 11.368 9.603 1.000 34.202 166 VAL D CA 1
ATOM 12227 C C . VAL D 1 186 ? 24.002 12.477 8.779 1.000 35.329 166 VAL D C 1
ATOM 12228 O O . VAL D 1 186 ? 24.245 13.550 9.318 1.000 38.210 166 VAL D O 1
ATOM 12232 N N . PHE D 1 187 ? 24.283 12.245 7.490 1.000 35.696 167 PHE D N 1
ATOM 12233 C CA . PHE D 1 187 ? 25.045 13.241 6.752 1.000 35.248 167 PHE D CA 1
ATOM 12234 C C . PHE D 1 187 ? 24.194 14.491 6.522 1.000 33.877 167 PHE D C 1
ATOM 12235 O O . PHE D 1 187 ? 24.754 15.583 6.443 1.000 34.047 167 PHE D O 1
ATOM 12243 N N . VAL D 1 188 ? 22.861 14.347 6.471 1.000 30.760 168 VAL D N 1
ATOM 12244 C CA . VAL D 1 188 ? 21.990 15.511 6.369 1.000 32.671 168 VAL D CA 1
ATOM 12245 C C . VAL D 1 188 ? 21.667 16.063 7.761 1.000 32.074 168 VAL D C 1
ATOM 12246 O O . VAL D 1 188 ? 21.674 17.277 7.963 1.000 31.838 168 VAL D O 1
ATOM 12250 N N . GLY D 1 189 ? 21.315 15.181 8.702 1.000 31.885 169 GLY D N 1
ATOM 12251 C CA . GLY D 1 189 ? 20.936 15.614 10.039 1.000 33.722 169 GLY D CA 1
ATOM 12252 C C . GLY D 1 189 ? 22.114 16.254 10.776 1.000 33.914 169 GLY D C 1
ATOM 12253 O O . GLY D 1 189 ? 21.999 17.367 11.283 1.000 34.443 169 GLY D O 1
ATOM 12254 N N . CYS D 1 190 ? 23.251 15.549 10.798 1.000 31.885 170 CYS D N 1
ATOM 12255 C CA . CYS D 1 190 ? 24.439 16.018 11.495 1.000 32.729 170 CYS D CA 1
ATOM 12256 C C . CYS D 1 190 ? 25.202 17.022 10.637 1.000 31.235 170 CYS D C 1
ATOM 12257 O O . CYS D 1 190 ? 25.829 17.933 11.172 1.000 30.331 170 CYS D O 1
ATOM 12260 N N . GLY D 1 191 ? 25.123 16.875 9.303 1.000 30.463 171 GLY D N 1
ATOM 12261 C CA . GLY D 1 191 ? 25.871 17.736 8.400 1.000 27.896 171 GLY D CA 1
ATOM 12262 C C . GLY D 1 191 ? 25.264 19.131 8.262 1.000 28.653 171 GLY D C 1
ATOM 12263 O O . GLY D 1 191 ? 25.993 20.108 8.084 1.000 30.040 171 GLY D O 1
ATOM 12264 N N . TYR D 1 192 ? 23.931 19.228 8.359 1.000 29.540 172 TYR D N 1
ATOM 12265 C CA . TYR D 1 192 ? 23.221 20.441 7.970 1.000 30.690 172 TYR D CA 1
ATOM 12266 C C . TYR D 1 192 ? 22.179 20.909 8.993 1.000 31.085 172 TYR D C 1
ATOM 12267 O O . TYR D 1 192 ? 21.725 22.048 8.893 1.000 32.537 172 TYR D O 1
ATOM 12276 N N . LEU D 1 193 ? 21.792 20.069 9.964 1.000 31.173 173 LEU D N 1
ATOM 12277 C CA . LEU D 1 193 ? 20.869 20.508 11.001 1.000 34.296 173 LEU D CA 1
ATOM 12278 C C . LEU D 1 193 ? 21.617 20.785 12.311 1.000 32.364 173 LEU D C 1
ATOM 12279 O O . LEU D 1 193 ? 21.615 21.916 12.776 1.000 32.994 173 LEU D O 1
ATOM 12284 N N . SER D 1 194 ? 22.273 19.773 12.892 1.000 35.150 174 SER D N 1
ATOM 12285 C CA . SER D 1 194 ? 22.982 19.925 14.161 1.000 32.775 174 SER D CA 1
ATOM 12286 C C . SER D 1 194 ? 24.373 20.537 13.961 1.000 33.620 174 SER D C 1
ATOM 12287 O O . SER D 1 194 ? 24.902 21.204 14.850 1.000 31.774 174 SER D O 1
ATOM 12290 N N . GLY D 1 195 ? 25.008 20.266 12.819 1.000 30.578 175 GLY D N 1
ATOM 12291 C CA . GLY D 1 195 ? 26.250 20.939 12.479 1.000 30.191 175 GLY D CA 1
ATOM 12292 C C . GLY D 1 195 ? 27.496 20.252 13.035 1.000 30.740 175 GLY D C 1
ATOM 12293 O O . GLY D 1 195 ? 28.579 20.816 12.956 1.000 29.375 175 GLY D O 1
ATOM 12294 N N . ASN D 1 196 ? 27.353 19.027 13.557 1.000 33.517 176 ASN D N 1
ATOM 12295 C CA . ASN D 1 196 ? 28.463 18.321 14.179 1.000 35.716 176 ASN D CA 1
ATOM 12296 C C . ASN D 1 196 ? 29.315 17.574 13.151 1.000 34.728 176 ASN D C 1
ATOM 12297 O O . ASN D 1 196 ? 30.433 17.178 13.463 1.000 35.183 176 ASN D O 1
ATOM 12302 N N . HIS D 1 197 ? 28.762 17.345 11.955 1.000 33.924 177 HIS D N 1
ATOM 12303 C CA . HIS D 1 197 ? 29.462 16.679 10.870 1.000 32.909 177 HIS D CA 1
ATOM 12304 C C . HIS D 1 197 ? 29.644 17.654 9.712 1.000 32.140 177 HIS D C 1
ATOM 12305 O O . HIS D 1 197 ? 28.950 18.668 9.621 1.000 33.854 177 HIS D O 1
ATOM 12312 N N . ALA D 1 198 ? 30.567 17.317 8.811 1.000 32.142 178 ALA D N 1
ATOM 12313 C CA . ALA D 1 198 ? 30.846 18.166 7.666 1.000 34.046 178 ALA D CA 1
ATOM 12314 C C . ALA D 1 198 ? 29.571 18.307 6.845 1.000 31.508 178 ALA D C 1
ATOM 12315 O O . ALA D 1 198 ? 28.805 17.351 6.764 1.000 32.983 178 ALA D O 1
ATOM 12317 N N . PRO D 1 199 ? 29.280 19.488 6.248 1.000 32.543 179 PRO D N 1
ATOM 12318 C CA . PRO D 1 199 ? 30.162 20.659 6.309 1.000 31.768 179 PRO D CA 1
ATOM 12319 C C . PRO D 1 199 ? 30.058 21.521 7.568 1.000 32.786 179 PRO D C 1
ATOM 12320 O O . PRO D 1 199 ? 30.808 22.480 7.708 1.000 36.560 179 PRO D O 1
ATOM 12324 N N . GLY D 1 200 ? 29.090 21.226 8.443 1.000 35.545 180 GLY D N 1
ATOM 12325 C CA . GLY D 1 200 ? 29.036 21.820 9.772 1.000 33.599 180 GLY D CA 1
ATOM 12326 C C . GLY D 1 200 ? 27.945 22.883 9.894 1.000 36.636 180 GLY D C 1
ATOM 12327 O O . GLY D 1 200 ? 28.093 23.832 10.658 1.000 34.389 180 GLY D O 1
ATOM 12328 N N . TYR D 1 201 ? 26.837 22.715 9.159 1.000 35.744 181 TYR D N 1
ATOM 12329 C CA . TYR D 1 201 ? 25.840 23.768 9.067 1.000 35.177 181 TYR D CA 1
ATOM 12330 C C . TYR D 1 201 ? 24.670 23.479 10.003 1.000 34.235 181 TYR D C 1
ATOM 12331 O O . TYR D 1 201 ? 24.472 22.349 10.440 1.000 32.454 181 TYR D O 1
ATOM 12340 N N . GLN D 1 202 ? 23.902 24.538 10.283 1.000 35.561 182 GLN D N 1
ATOM 12341 C CA . GLN D 1 202 ? 22.676 24.464 11.059 1.000 35.268 182 GLN D CA 1
ATOM 12342 C C . GLN D 1 202 ? 21.584 25.205 10.299 1.000 35.585 182 GLN D C 1
ATOM 12343 O O . GLN D 1 202 ? 21.350 26.384 10.546 1.000 35.822 182 GLN D O 1
ATOM 12349 N N . LEU D 1 203 ? 20.925 24.500 9.377 1.000 33.106 183 LEU D N 1
ATOM 12350 C CA . LEU D 1 203 ? 20.057 25.141 8.404 1.000 33.578 183 LEU D CA 1
ATOM 12351 C C . LEU D 1 203 ? 18.609 25.052 8.868 1.000 33.283 183 LEU D C 1
ATOM 12352 O O . LEU D 1 203 ? 18.273 24.199 9.683 1.000 33.551 183 LEU D O 1
ATOM 12357 N N . PRO D 1 204 ? 17.715 25.934 8.366 1.000 36.054 184 PRO D N 1
ATOM 12358 C CA . PRO D 1 204 ? 16.281 25.830 8.657 1.000 38.038 184 PRO D CA 1
ATOM 12359 C C . PRO D 1 204 ? 15.634 24.591 8.036 1.000 37.576 184 PRO D C 1
ATOM 12360 O O . PRO D 1 204 ? 16.175 24.001 7.106 1.000 38.676 184 PRO D O 1
ATOM 12364 N N . LYS D 1 205 ? 14.444 24.262 8.542 1.000 37.648 185 LYS D N 1
ATOM 12365 C CA . LYS D 1 205 ? 13.686 23.078 8.180 1.000 40.806 185 LYS D CA 1
ATOM 12366 C C . LYS D 1 205 ? 13.530 22.953 6.664 1.000 40.285 185 LYS D C 1
ATOM 12367 O O . LYS D 1 205 ? 13.759 21.881 6.111 1.000 40.655 185 LYS D O 1
ATOM 12373 N N . ALA D 1 206 ? 13.135 24.052 6.007 1.000 39.978 186 ALA D N 1
ATOM 12374 C CA . ALA D 1 206 ? 12.882 24.067 4.574 1.000 40.404 186 ALA D CA 1
ATOM 12375 C C . ALA D 1 206 ? 14.141 23.698 3.787 1.000 40.938 186 ALA D C 1
ATOM 12376 O O . ALA D 1 206 ? 14.051 23.018 2.766 1.000 40.899 186 ALA D O 1
ATOM 12378 N N . GLU D 1 207 ? 15.313 24.156 4.249 1.000 38.986 187 GLU D N 1
ATOM 12379 C CA . GLU D 1 207 ? 16.560 23.854 3.565 1.000 38.754 187 GLU D CA 1
ATOM 12380 C C . GLU D 1 207 ? 16.958 22.400 3.809 1.000 37.490 187 GLU D C 1
ATOM 12381 O O . GLU D 1 207 ? 17.617 21.802 2.964 1.000 38.748 187 GLU D O 1
ATOM 12387 N N . ILE D 1 208 ? 16.545 21.834 4.952 1.000 38.075 188 ILE D N 1
ATOM 12388 C CA . ILE D 1 208 ? 16.775 20.425 5.240 1.000 38.311 188 ILE D CA 1
ATOM 12389 C C . ILE D 1 208 ? 15.930 19.566 4.300 1.000 39.164 188 ILE D C 1
ATOM 12390 O O . ILE D 1 208 ? 16.426 18.583 3.759 1.000 40.393 188 ILE D O 1
ATOM 12395 N N . VAL D 1 209 ? 14.646 19.920 4.141 1.000 41.062 189 VAL D N 1
ATOM 12396 C CA . VAL D 1 209 ? 13.760 19.202 3.236 1.000 41.676 189 VAL D CA 1
ATOM 12397 C C . VAL D 1 209 ? 14.290 19.338 1.807 1.000 41.521 189 VAL D C 1
ATOM 12398 O O . VAL D 1 209 ? 14.270 18.371 1.055 1.000 43.506 189 VAL D O 1
ATOM 12402 N N . ARG D 1 210 ? 14.784 20.526 1.441 1.000 40.834 190 ARG D N 1
ATOM 12403 C CA . ARG D 1 210 ? 15.347 20.736 0.116 1.000 40.178 190 ARG D CA 1
ATOM 12404 C C . ARG D 1 210 ? 16.511 19.784 -0.115 1.000 41.097 190 ARG D C 1
ATOM 12405 O O . ARG D 1 210 ? 16.603 19.174 -1.181 1.000 39.389 190 ARG D O 1
ATOM 12413 N N . ILE D 1 211 ? 17.394 19.684 0.886 1.000 41.614 191 ILE D N 1
ATOM 12414 C CA . ILE D 1 211 ? 18.565 18.831 0.791 1.000 39.319 191 ILE D CA 1
ATOM 12415 C C . ILE D 1 211 ? 18.109 17.380 0.716 1.000 40.219 191 ILE D C 1
ATOM 12416 O O . ILE D 1 211 ? 18.621 16.610 -0.093 1.000 42.992 191 ILE D O 1
ATOM 12421 N N . ALA D 1 212 ? 17.149 17.007 1.565 1.000 38.648 192 ALA D N 1
ATOM 12422 C CA . ALA D 1 212 ? 16.638 15.647 1.553 1.000 39.114 192 ALA D CA 1
ATOM 12423 C C . ALA D 1 212 ? 16.141 15.295 0.150 1.000 40.780 192 ALA D C 1
ATOM 12424 O O . ALA D 1 212 ? 16.554 14.283 -0.414 1.000 39.046 192 ALA D O 1
ATOM 12426 N N . HIS D 1 213 ? 15.290 16.167 -0.413 1.000 43.257 193 HIS D N 1
ATOM 12427 C CA . HIS D 1 213 ? 14.673 15.958 -1.717 1.000 44.783 193 HIS D CA 1
ATOM 12428 C C . HIS D 1 213 ? 15.727 15.755 -2.805 1.000 44.376 193 HIS D C 1
ATOM 12429 O O . HIS D 1 213 ? 15.577 14.874 -3.649 1.000 46.247 193 HIS D O 1
ATOM 12436 N N . ASN D 1 214 ? 16.786 16.576 -2.769 1.000 43.601 194 ASN D N 1
ATOM 12437 C CA . ASN D 1 214 ? 17.846 16.539 -3.764 1.000 42.892 194 ASN D CA 1
ATOM 12438 C C . ASN D 1 214 ? 18.648 15.250 -3.637 1.000 44.671 194 ASN D C 1
ATOM 12439 O O . ASN D 1 214 ? 19.030 14.659 -4.645 1.000 42.708 194 ASN D O 1
ATOM 12444 N N . VAL D 1 215 ? 18.917 14.838 -2.394 1.000 44.162 195 VAL D N 1
ATOM 12445 C CA . VAL D 1 215 ? 19.594 13.582 -2.128 1.000 43.681 195 VAL D CA 1
ATOM 12446 C C . VAL D 1 215 ? 18.750 12.434 -2.676 1.000 42.739 195 VAL D C 1
ATOM 12447 O O . VAL D 1 215 ? 19.279 11.530 -3.317 1.000 45.119 195 VAL D O 1
ATOM 12451 N N . LEU D 1 216 ? 17.447 12.471 -2.385 1.000 41.541 196 LEU D N 1
ATOM 12452 C CA . LEU D 1 216 ? 16.527 11.420 -2.788 1.000 40.920 196 LEU D CA 1
ATOM 12453 C C . LEU D 1 216 ? 16.415 11.363 -4.312 1.000 42.364 196 LEU D C 1
ATOM 12454 O O . LEU D 1 216 ? 16.473 10.280 -4.889 1.000 38.196 196 LEU D O 1
ATOM 12459 N N . LYS D 1 217 ? 16.255 12.523 -4.960 1.000 40.849 197 LYS D N 1
ATOM 12460 C CA . LYS D 1 217 ? 16.237 12.569 -6.414 1.000 43.203 197 LYS D CA 1
ATOM 12461 C C . LYS D 1 217 ? 17.571 12.064 -6.949 1.000 43.611 197 LYS D C 1
ATOM 12462 O O . LYS D 1 217 ? 17.601 11.278 -7.892 1.000 43.359 197 LYS D O 1
ATOM 12468 N N . ALA D 1 218 ? 18.669 12.523 -6.339 1.000 47.044 198 ALA D N 1
ATOM 12469 C CA . ALA D 1 218 ? 19.996 12.024 -6.664 1.000 44.942 198 ALA D CA 1
ATOM 12470 C C . ALA D 1 218 ? 19.992 10.498 -6.648 1.000 45.811 198 ALA D C 1
ATOM 12471 O O . ALA D 1 218 ? 20.535 9.870 -7.555 1.000 48.411 198 ALA D O 1
ATOM 12473 N N . HIS D 1 219 ? 19.377 9.917 -5.611 1.000 43.572 199 HIS D N 1
ATOM 12474 C CA . HIS D 1 219 ? 19.274 8.472 -5.491 1.000 43.852 199 HIS D CA 1
ATOM 12475 C C . HIS D 1 219 ? 18.620 7.882 -6.744 1.000 44.147 199 HIS D C 1
ATOM 12476 O O . HIS D 1 219 ? 19.180 6.980 -7.358 1.000 40.454 199 HIS D O 1
ATOM 12483 N N . GLY D 1 220 ? 17.428 8.385 -7.092 1.000 46.012 200 GLY D N 1
ATOM 12484 C CA . GLY D 1 220 ? 16.670 7.916 -8.243 1.000 47.887 200 GLY D CA 1
ATOM 12485 C C . GLY D 1 220 ? 17.490 7.905 -9.536 1.000 49.548 200 GLY D C 1
ATOM 12486 O O . GLY D 1 220 ? 17.483 6.916 -10.275 1.000 49.251 200 GLY D O 1
ATOM 12487 N N . LEU D 1 221 ? 18.196 9.012 -9.804 1.000 48.041 201 LEU D N 1
ATOM 12488 C CA . LEU D 1 221 ? 19.026 9.123 -10.995 1.000 48.926 201 LEU D CA 1
ATOM 12489 C C . LEU D 1 221 ? 20.183 8.130 -10.933 1.000 47.529 201 LEU D C 1
ATOM 12490 O O . LEU D 1 221 ? 20.593 7.598 -11.957 1.000 51.341 201 LEU D O 1
ATOM 12495 N N . ALA D 1 222 ? 20.703 7.877 -9.732 1.000 48.032 202 ALA D N 1
ATOM 12496 C CA . ALA D 1 222 ? 21.807 6.945 -9.563 1.000 49.366 202 ALA D CA 1
ATOM 12497 C C . ALA D 1 222 ? 21.351 5.514 -9.856 1.000 48.051 202 ALA D C 1
ATOM 12498 O O . ALA D 1 222 ? 22.103 4.735 -10.432 1.000 46.338 202 ALA D O 1
ATOM 12500 N N . VAL D 1 223 ? 20.127 5.161 -9.453 1.000 46.739 203 VAL D N 1
ATOM 12501 C CA . VAL D 1 223 ? 19.622 3.823 -9.718 1.000 51.009 203 VAL D CA 1
ATOM 12502 C C . VAL D 1 223 ? 19.548 3.617 -11.231 1.000 52.735 203 VAL D C 1
ATOM 12503 O O . VAL D 1 223 ? 20.041 2.614 -11.740 1.000 58.226 203 VAL D O 1
ATOM 12507 N N . LYS D 1 224 ? 18.966 4.591 -11.938 1.000 49.542 204 LYS D N 1
ATOM 12508 C CA . LYS D 1 224 ? 18.808 4.521 -13.383 1.000 49.049 204 LYS D CA 1
ATOM 12509 C C . LYS D 1 224 ? 20.164 4.407 -14.076 1.000 53.249 204 LYS D C 1
ATOM 12510 O O . LYS D 1 224 ? 20.262 3.758 -15.115 1.000 59.162 204 LYS D O 1
ATOM 12516 N N . GLU D 1 225 ? 21.198 5.046 -13.515 1.000 52.757 205 GLU D N 1
ATOM 12517 C CA . GLU D 1 225 ? 22.526 4.995 -14.110 1.000 56.893 205 GLU D CA 1
ATOM 12518 C C . GLU D 1 225 ? 23.164 3.626 -13.878 1.000 59.087 205 GLU D C 1
ATOM 12519 O O . GLU D 1 225 ? 23.923 3.139 -14.719 1.000 58.410 205 GLU D O 1
ATOM 12525 N N . LEU D 1 226 ? 22.844 3.016 -12.730 1.000 56.946 206 LEU D N 1
ATOM 12526 C CA . LEU D 1 226 ? 23.422 1.740 -12.336 1.000 56.943 206 LEU D CA 1
ATOM 12527 C C . LEU D 1 226 ? 22.725 0.579 -13.051 1.000 56.377 206 LEU D C 1
ATOM 12528 O O . LEU D 1 226 ? 23.244 -0.534 -13.064 1.000 54.088 206 LEU D O 1
ATOM 12533 N N . ARG D 1 227 ? 21.544 0.840 -13.628 1.000 59.047 207 ARG D N 1
ATOM 12534 C CA . ARG D 1 227 ? 20.805 -0.164 -14.377 1.000 58.320 207 ARG D CA 1
ATOM 12535 C C . ARG D 1 227 ? 21.384 -0.316 -15.789 1.000 61.065 207 ARG D C 1
ATOM 12536 O O . ARG D 1 227 ? 21.351 -1.406 -16.355 1.000 62.408 207 ARG D O 1
ATOM 12544 N N . LYS D 1 228 ? 21.932 0.765 -16.356 1.000 57.906 208 LYS D N 1
ATOM 12545 C CA . LYS D 1 228 ? 22.446 0.727 -17.717 1.000 57.213 208 LYS D CA 1
ATOM 12546 C C . LYS D 1 228 ? 23.668 -0.185 -17.799 1.000 56.488 208 LYS D C 1
ATOM 12547 O O . LYS D 1 228 ? 24.744 0.184 -17.342 1.000 57.066 208 LYS D O 1
ATOM 12553 N N . GLY D 1 229 ? 23.493 -1.359 -18.420 1.000 57.138 209 GLY D N 1
ATOM 12554 C CA . GLY D 1 229 ? 24.558 -2.338 -18.571 1.000 54.663 209 GLY D CA 1
ATOM 12555 C C . GLY D 1 229 ? 24.252 -3.614 -17.791 1.000 54.671 209 GLY D C 1
ATOM 12556 O O . GLY D 1 229 ? 23.118 -4.088 -17.808 1.000 50.694 209 GLY D O 1
ATOM 12557 N N . GLU D 1 230 ? 25.267 -4.141 -17.087 1.000 57.138 210 GLU D N 1
ATOM 12558 C CA . GLU D 1 230 ? 25.156 -5.409 -16.377 1.000 58.457 210 GLU D CA 1
ATOM 12559 C C . GLU D 1 230 ? 23.978 -5.342 -15.409 1.000 60.991 210 GLU D C 1
ATOM 12560 O O . GLU D 1 230 ? 23.664 -4.274 -14.883 1.000 60.947 210 GLU D O 1
ATOM 12566 N N . PRO D 1 231 ? 23.287 -6.474 -15.142 1.000 62.461 211 PRO D N 1
ATOM 12567 C CA . PRO D 1 231 ? 22.295 -6.526 -14.069 1.000 61.574 211 PRO D CA 1
ATOM 12568 C C . PRO D 1 231 ? 23.018 -6.536 -12.724 1.000 59.334 211 PRO D C 1
ATOM 12569 O O . PRO D 1 231 ? 24.095 -7.119 -12.603 1.000 56.485 211 PRO D O 1
ATOM 12573 N N . CYS D 1 232 ? 22.434 -5.866 -11.727 1.000 56.219 212 CYS D N 1
ATOM 12574 C CA . CYS D 1 232 ? 23.074 -5.725 -10.428 1.000 53.732 212 CYS D CA 1
ATOM 12575 C C . CYS D 1 232 ? 22.011 -5.536 -9.352 1.000 56.463 212 CYS D C 1
ATOM 12576 O O . CYS D 1 232 ? 20.845 -5.292 -9.666 1.000 55.355 212 CYS D O 1
ATOM 12579 N N . LYS D 1 233 ? 22.438 -5.679 -8.089 1.000 56.605 213 LYS D N 1
ATOM 12580 C CA . LYS D 1 233 ? 21.590 -5.442 -6.930 1.000 55.595 213 LYS D CA 1
ATOM 12581 C C . LYS D 1 233 ? 21.943 -4.076 -6.341 1.000 54.330 213 LYS D C 1
ATOM 12582 O O . LYS D 1 233 ? 23.097 -3.838 -5.978 1.000 50.733 213 LYS D O 1
ATOM 12588 N N . ILE D 1 234 ? 20.941 -3.190 -6.272 1.000 55.256 214 ILE D N 1
ATOM 12589 C CA . ILE D 1 234 ? 21.105 -1.819 -5.812 1.000 52.114 214 ILE D CA 1
ATOM 12590 C C . ILE D 1 234 ? 20.283 -1.634 -4.544 1.000 52.346 214 ILE D C 1
ATOM 12591 O O . ILE D 1 234 ? 19.090 -1.944 -4.534 1.000 49.628 214 ILE D O 1
ATOM 12596 N N . GLY D 1 235 ? 20.935 -1.107 -3.498 1.000 48.848 215 GLY D N 1
ATOM 12597 C CA . GLY D 1 235 ? 20.277 -0.831 -2.232 1.000 48.487 215 GLY D CA 1
ATOM 12598 C C . GLY D 1 235 ? 20.434 0.622 -1.780 1.000 45.478 215 GLY D C 1
ATOM 12599 O O . GLY D 1 235 ? 21.115 1.424 -2.423 1.000 40.515 215 GLY D O 1
ATOM 12600 N N . PHE D 1 236 ? 19.768 0.926 -0.659 1.000 42.410 216 PHE D N 1
ATOM 12601 C CA . PHE D 1 236 ? 19.803 2.233 -0.024 1.000 43.429 216 PHE D CA 1
ATOM 12602 C C . PHE D 1 236 ? 19.889 2.024 1.488 1.000 43.450 216 PHE D C 1
ATOM 12603 O O . PHE D 1 236 ? 19.060 1.319 2.054 1.000 38.633 216 PHE D O 1
ATOM 12611 N N . THR D 1 237 ? 20.899 2.632 2.129 1.000 45.739 217 THR D N 1
ATOM 12612 C CA . THR D 1 237 ? 21.217 2.343 3.520 1.000 43.914 217 THR D CA 1
ATOM 12613 C C . THR D 1 237 ? 20.727 3.472 4.425 1.000 43.586 217 THR D C 1
ATOM 12614 O O . THR D 1 237 ? 21.045 4.644 4.211 1.000 44.092 217 THR D O 1
ATOM 12618 N N . GLY D 1 238 ? 19.959 3.095 5.453 1.000 41.935 218 GLY D N 1
ATOM 12619 C CA . GLY D 1 238 ? 19.483 4.047 6.443 1.000 40.853 218 GLY D CA 1
ATOM 12620 C C . GLY D 1 238 ? 20.117 3.811 7.811 1.000 41.245 218 GLY D C 1
ATOM 12621 O O . GLY D 1 238 ? 20.399 2.671 8.177 1.000 41.555 218 GLY D O 1
ATOM 12622 N N . ALA D 1 239 ? 20.354 4.904 8.549 1.000 40.006 219 ALA D N 1
ATOM 12623 C CA . ALA D 1 239 ? 20.630 4.811 9.971 1.000 39.582 219 ALA D CA 1
ATOM 12624 C C . ALA D 1 239 ? 19.305 4.534 10.672 1.000 38.806 219 ALA D C 1
ATOM 12625 O O . ALA D 1 239 ? 18.375 5.328 10.578 1.000 37.184 219 ALA D O 1
ATOM 12627 N N . SER D 1 240 ? 19.218 3.393 11.355 1.000 41.162 220 SER D N 1
ATOM 12628 C CA . SER D 1 240 ? 17.956 2.968 11.928 1.000 43.792 220 SER D CA 1
ATOM 12629 C C . SER D 1 240 ? 18.112 2.780 13.433 1.000 45.371 220 SER D C 1
ATOM 12630 O O . SER D 1 240 ? 19.079 2.175 13.887 1.000 41.567 220 SER D O 1
ATOM 12633 N N . CYS D 1 241 ? 17.140 3.308 14.187 1.000 48.361 221 CYS D N 1
ATOM 12634 C CA . CYS D 1 241 ? 17.039 3.083 15.620 1.000 49.415 221 CYS D CA 1
ATOM 12635 C C . CYS D 1 241 ? 15.741 2.319 15.882 1.000 47.812 221 CYS D C 1
ATOM 12636 O O . CYS D 1 241 ? 14.694 2.929 16.084 1.000 47.816 221 CYS D O 1
ATOM 12639 N N . PRO D 1 242 ? 15.752 0.963 15.828 1.000 45.941 222 PRO D N 1
ATOM 12640 C CA . PRO D 1 242 ? 14.528 0.167 15.972 1.000 43.472 222 PRO D CA 1
ATOM 12641 C C . PRO D 1 242 ? 13.837 0.345 17.323 1.000 44.611 222 PRO D C 1
ATOM 12642 O O . PRO D 1 242 ? 14.497 0.433 18.356 1.000 44.813 222 PRO D O 1
ATOM 12646 N N . CYS D 1 243 ? 12.504 0.400 17.307 1.000 41.874 223 CYS D N 1
ATOM 12647 C CA . CYS D 1 243 ? 11.738 0.414 18.541 1.000 41.407 223 CYS D CA 1
ATOM 12648 C C . CYS D 1 243 ? 11.472 -1.023 18.971 1.000 41.127 223 CYS D C 1
ATOM 12649 O O . CYS D 1 243 ? 10.898 -1.801 18.212 1.000 41.842 223 CYS D O 1
ATOM 12652 N N . ILE D 1 244 ? 11.919 -1.371 20.184 1.000 41.478 224 ILE D N 1
ATOM 12653 C CA . ILE D 1 244 ? 11.776 -2.718 20.697 1.000 41.582 224 ILE D CA 1
ATOM 12654 C C . ILE D 1 244 ? 10.521 -2.748 21.560 1.000 44.261 224 ILE D C 1
ATOM 12655 O O . ILE D 1 244 ? 10.433 -2.026 22.551 1.000 43.640 224 ILE D O 1
ATOM 12660 N N . PRO D 1 245 ? 9.514 -3.584 21.219 1.000 49.109 225 PRO D N 1
ATOM 12661 C CA . PRO D 1 245 ? 8.310 -3.684 22.036 1.000 51.772 225 PRO D CA 1
ATOM 12662 C C . PRO D 1 245 ? 8.694 -4.238 23.400 1.000 48.589 225 PRO D C 1
ATOM 12663 O O . PRO D 1 245 ? 9.578 -5.087 23.493 1.000 50.601 225 PRO D O 1
ATOM 12667 N N . ALA D 1 246 ? 8.034 -3.727 24.442 1.000 50.722 226 ALA D N 1
ATOM 12668 C CA . ALA D 1 246 ? 8.289 -4.163 25.803 1.000 56.504 226 ALA D CA 1
ATOM 12669 C C . ALA D 1 246 ? 8.136 -5.681 25.898 1.000 57.077 226 ALA D C 1
ATOM 12670 O O . ALA D 1 246 ? 9.013 -6.362 26.424 1.000 57.252 226 ALA D O 1
ATOM 12672 N N . SER D 1 247 ? 7.024 -6.197 25.358 1.000 56.149 227 SER D N 1
ATOM 12673 C CA . SER D 1 247 ? 6.711 -7.617 25.389 1.000 55.613 227 SER D CA 1
ATOM 12674 C C . SER D 1 247 ? 6.345 -8.104 23.986 1.000 57.027 227 SER D C 1
ATOM 12675 O O . SER D 1 247 ? 6.375 -7.336 23.029 1.000 53.681 227 SER D O 1
ATOM 12678 N N . ASP D 1 248 ? 5.969 -9.384 23.881 1.000 61.655 228 ASP D N 1
ATOM 12679 C CA . ASP D 1 248 ? 5.544 -9.970 22.621 1.000 61.955 228 ASP D CA 1
ATOM 12680 C C . ASP D 1 248 ? 4.041 -9.788 22.416 1.000 60.744 228 ASP D C 1
ATOM 12681 O O . ASP D 1 248 ? 3.490 -10.332 21.463 1.000 61.761 228 ASP D O 1
ATOM 12686 N N . ARG D 1 249 ? 3.375 -9.023 23.288 1.000 58.932 229 ARG D N 1
ATOM 12687 C CA . ARG D 1 249 ? 1.951 -8.783 23.131 1.000 60.164 229 ARG D CA 1
ATOM 12688 C C . ARG D 1 249 ? 1.706 -7.975 21.862 1.000 61.546 229 ARG D C 1
ATOM 12689 O O . ARG D 1 249 ? 2.510 -7.115 21.519 1.000 61.110 229 ARG D O 1
ATOM 12697 N N . LYS D 1 250 ? 0.575 -8.254 21.198 1.000 67.965 230 LYS D N 1
ATOM 12698 C CA . LYS D 1 250 ? 0.199 -7.621 19.942 1.000 71.207 230 LYS D CA 1
ATOM 12699 C C . LYS D 1 250 ? 0.147 -6.105 20.108 1.000 72.938 230 LYS D C 1
ATOM 12700 O O . LYS D 1 250 ? 0.589 -5.373 19.224 1.000 72.946 230 LYS D O 1
ATOM 12706 N N . GLU D 1 251 ? -0.420 -5.650 21.233 1.000 71.088 231 GLU D N 1
ATOM 12707 C CA . GLU D 1 251 ? -0.560 -4.228 21.501 1.000 73.904 231 GLU D CA 1
ATOM 12708 C C . GLU D 1 251 ? 0.819 -3.570 21.554 1.000 70.394 231 GLU D C 1
ATOM 12709 O O . GLU D 1 251 ? 1.018 -2.524 20.943 1.000 73.635 231 GLU D O 1
ATOM 12715 N N . ASP D 1 252 ? 1.768 -4.195 22.265 1.000 65.483 232 ASP D N 1
ATOM 12716 C CA . ASP D 1 252 ? 3.094 -3.625 22.451 1.000 62.370 232 ASP D CA 1
ATOM 12717 C C . ASP D 1 252 ? 3.813 -3.570 21.108 1.000 59.005 232 ASP D C 1
ATOM 12718 O O . ASP D 1 252 ? 4.496 -2.595 20.805 1.000 58.912 232 ASP D O 1
ATOM 12723 N N . ILE D 1 253 ? 3.648 -4.637 20.320 1.000 59.964 233 ILE D N 1
ATOM 12724 C CA . ILE D 1 253 ? 4.273 -4.751 19.013 1.000 57.594 233 ILE D CA 1
ATOM 12725 C C . ILE D 1 253 ? 3.771 -3.631 18.104 1.000 56.374 233 ILE D C 1
ATOM 12726 O O . ILE D 1 253 ? 4.576 -2.925 17.504 1.000 57.977 233 ILE D O 1
ATOM 12731 N N . GLU D 1 254 ? 2.448 -3.448 18.024 1.000 58.750 234 GLU D N 1
ATOM 12732 C CA . GLU D 1 254 ? 1.883 -2.492 17.077 1.000 60.417 234 GLU D CA 1
ATOM 12733 C C . GLU D 1 254 ? 2.303 -1.072 17.469 1.000 54.215 234 GLU D C 1
ATOM 12734 O O . GLU D 1 254 ? 2.495 -0.224 16.599 1.000 48.770 234 GLU D O 1
ATOM 12740 N N . ALA D 1 255 ? 2.437 -0.822 18.780 1.000 52.042 235 ALA D N 1
ATOM 12741 C CA . ALA D 1 255 ? 2.836 0.480 19.294 1.000 50.564 235 ALA D CA 1
ATOM 12742 C C . ALA D 1 255 ? 4.299 0.754 18.947 1.000 48.969 235 ALA D C 1
ATOM 12743 O O . ALA D 1 255 ? 4.667 1.881 18.623 1.000 49.712 235 ALA D O 1
ATOM 12745 N N . ALA D 1 256 ? 5.128 -0.291 19.024 1.000 47.227 236 ALA D N 1
ATOM 12746 C CA . ALA D 1 256 ? 6.529 -0.185 18.657 1.000 48.075 236 ALA D CA 1
ATOM 12747 C C . ALA D 1 256 ? 6.665 0.118 17.166 1.000 48.830 236 ALA D C 1
ATOM 12748 O O . ALA D 1 256 ? 7.486 0.942 16.776 1.000 50.212 236 ALA D O 1
ATOM 12750 N N . TYR D 1 257 ? 5.847 -0.553 16.347 1.000 47.032 237 TYR D N 1
ATOM 12751 C CA . TYR D 1 257 ? 5.848 -0.372 14.905 1.000 46.157 237 TYR D CA 1
ATOM 12752 C C . TYR D 1 257 ? 5.499 1.075 14.560 1.000 47.577 237 TYR D C 1
ATOM 12753 O O . TYR D 1 257 ? 6.201 1.717 13.782 1.000 50.978 237 TYR D O 1
ATOM 12762 N N . ASN D 1 258 ? 4.418 1.599 15.151 1.000 50.013 238 ASN D N 1
ATOM 12763 C CA . ASN D 1 258 ? 3.964 2.948 14.847 1.000 50.373 238 ASN D CA 1
ATOM 12764 C C . ASN D 1 258 ? 5.044 3.962 15.211 1.000 48.418 238 ASN D C 1
ATOM 12765 O O . ASN D 1 258 ? 5.330 4.873 14.435 1.000 47.694 238 ASN D O 1
ATOM 12770 N N . GLN D 1 259 ? 5.627 3.803 16.405 1.000 46.096 239 GLN D N 1
ATOM 12771 C CA . GLN D 1 259 ? 6.642 4.730 16.878 1.000 46.196 239 GLN D CA 1
ATOM 12772 C C . GLN D 1 259 ? 7.827 4.668 15.919 1.000 43.105 239 GLN D C 1
ATOM 12773 O O . GLN D 1 259 ? 8.299 5.706 15.467 1.000 42.345 239 GLN D O 1
ATOM 12779 N N . TYR D 1 260 ? 8.225 3.441 15.549 1.000 40.324 240 TYR D N 1
ATOM 12780 C CA . TYR D 1 260 ? 9.381 3.203 14.698 1.000 40.766 240 TYR D CA 1
ATOM 12781 C C . TYR D 1 260 ? 9.250 3.936 13.364 1.000 41.477 240 TYR D C 1
ATOM 12782 O O . TYR D 1 260 ? 10.250 4.393 12.822 1.000 40.068 240 TYR D O 1
ATOM 12791 N N . PHE D 1 261 ? 8.028 4.052 12.837 1.000 40.499 241 PHE D N 1
ATOM 12792 C CA . PHE D 1 261 ? 7.841 4.654 11.527 1.000 42.956 241 PHE D CA 1
ATOM 12793 C C . PHE D 1 261 ? 7.147 6.014 11.619 1.000 45.402 241 PHE D C 1
ATOM 12794 O O . PHE D 1 261 ? 6.687 6.532 10.603 1.000 46.657 241 PHE D O 1
ATOM 12802 N N . SER D 1 262 ? 7.110 6.609 12.820 1.000 47.161 242 SER D N 1
ATOM 12803 C CA . SER D 1 262 ? 6.514 7.924 13.005 1.000 48.335 242 SER D CA 1
ATOM 12804 C C . SER D 1 262 ? 7.526 9.003 12.630 1.000 45.290 242 SER D C 1
ATOM 12805 O O . SER D 1 262 ? 8.726 8.748 12.593 1.000 41.707 242 SER D O 1
ATOM 12808 N N . SER D 1 263 ? 7.021 10.199 12.310 1.000 43.484 243 SER D N 1
ATOM 12809 C CA . SER D 1 263 ? 7.858 11.372 12.124 1.000 43.246 243 SER D CA 1
ATOM 12810 C C . SER D 1 263 ? 6.975 12.609 12.168 1.000 44.212 243 SER D C 1
ATOM 12811 O O . SER D 1 263 ? 5.764 12.495 12.038 1.000 48.108 243 SER D O 1
ATOM 12814 N N . ASN D 1 264 ? 7.584 13.782 12.350 1.000 45.139 244 ASN D N 1
ATOM 12815 C CA . ASN D 1 264 ? 6.850 15.037 12.300 1.000 44.034 244 ASN D CA 1
ATOM 12816 C C . ASN D 1 264 ? 7.823 16.133 11.897 1.000 45.760 244 ASN D C 1
ATOM 12817 O O . ASN D 1 264 ? 9.025 15.901 11.853 1.000 49.234 244 ASN D O 1
ATOM 12822 N N . SER D 1 265 ? 7.292 17.323 11.612 1.000 48.358 245 SER D N 1
ATOM 12823 C CA . SER D 1 265 ? 8.091 18.417 11.082 1.000 50.093 245 SER D CA 1
ATOM 12824 C C . SER D 1 265 ? 9.163 18.859 12.082 1.000 51.499 245 SER D C 1
ATOM 12825 O O . SER D 1 265 ? 10.158 19.454 11.676 1.000 55.486 245 SER D O 1
ATOM 12828 N N . ASN D 1 266 ? 8.977 18.563 13.375 1.000 48.426 246 ASN D N 1
ATOM 12829 C CA . ASN D 1 266 ? 9.961 18.926 14.386 1.000 49.840 246 ASN D CA 1
ATOM 12830 C C . ASN D 1 266 ? 10.985 17.809 14.599 1.000 46.173 246 ASN D C 1
ATOM 12831 O O . ASN D 1 266 ? 12.033 18.051 15.187 1.000 46.801 246 ASN D O 1
ATOM 12836 N N . GLU D 1 267 ? 10.698 16.600 14.108 1.000 44.630 247 GLU D N 1
ATOM 12837 C CA . GLU D 1 267 ? 11.550 15.448 14.357 1.000 47.526 247 GLU D CA 1
ATOM 12838 C C . GLU D 1 267 ? 11.380 14.443 13.215 1.000 42.762 247 GLU D C 1
ATOM 12839 O O . GLU D 1 267 ? 10.574 13.519 13.319 1.000 41.810 247 GLU D O 1
ATOM 12845 N N . PHE D 1 268 ? 12.143 14.630 12.125 1.000 40.244 248 PHE D N 1
ATOM 12846 C CA . PHE D 1 268 ? 12.021 13.778 10.951 1.000 40.656 248 PHE D CA 1
ATOM 12847 C C . PHE D 1 268 ? 13.369 13.357 10.366 1.000 38.491 248 PHE D C 1
ATOM 12848 O O . PHE D 1 268 ? 13.468 12.280 9.786 1.000 39.693 248 PHE D O 1
ATOM 12856 N N . VAL D 1 269 ? 14.400 14.196 10.454 1.000 38.853 249 VAL D N 1
ATOM 12857 C CA . VAL D 1 269 ? 15.597 13.966 9.653 1.000 41.473 249 VAL D CA 1
ATOM 12858 C C . VAL D 1 269 ? 16.304 12.677 10.083 1.000 41.033 249 VAL D C 1
ATOM 12859 O O . VAL D 1 269 ? 16.970 12.043 9.265 1.000 38.885 249 VAL D O 1
ATOM 12863 N N . PHE D 1 270 ? 16.165 12.283 11.359 1.000 40.415 250 PHE D N 1
ATOM 12864 C CA . PHE D 1 270 ? 16.850 11.102 11.866 1.000 40.194 250 PHE D CA 1
ATOM 12865 C C . PHE D 1 270 ? 15.931 9.875 11.855 1.000 39.625 250 PHE D C 1
ATOM 12866 O O . PHE D 1 270 ? 16.318 8.823 12.339 1.000 39.551 250 PHE D O 1
ATOM 12874 N N . THR D 1 271 ? 14.728 9.986 11.281 1.000 40.583 251 THR D N 1
ATOM 12875 C CA . THR D 1 271 ? 13.758 8.897 11.296 1.000 39.494 251 THR D CA 1
ATOM 12876 C C . THR D 1 271 ? 13.927 7.981 10.083 1.000 39.571 251 THR D C 1
ATOM 12877 O O . THR D 1 271 ? 14.602 8.331 9.122 1.000 41.210 251 THR D O 1
ATOM 12881 N N . ASP D 1 272 ? 13.307 6.797 10.140 1.000 39.057 252 ASP D N 1
ATOM 12882 C CA . ASP D 1 272 ? 13.333 5.854 9.034 1.000 41.693 252 ASP D CA 1
ATOM 12883 C C . ASP D 1 272 ? 12.317 6.275 7.973 1.000 41.856 252 ASP D C 1
ATOM 12884 O O . ASP D 1 272 ? 12.657 6.378 6.797 1.000 43.711 252 ASP D O 1
ATOM 12889 N N . ALA D 1 273 ? 11.076 6.525 8.407 1.000 39.278 253 ALA D N 1
ATOM 12890 C CA . ALA D 1 273 ? 9.955 6.705 7.497 1.000 41.978 253 ALA D CA 1
ATOM 12891 C C . ALA D 1 273 ? 10.218 7.870 6.547 1.000 41.534 253 ALA D C 1
ATOM 12892 O O . ALA D 1 273 ? 9.855 7.805 5.378 1.000 42.950 253 ALA D O 1
ATOM 12894 N N . PHE D 1 274 ? 10.859 8.930 7.055 1.000 41.057 254 PHE D N 1
ATOM 12895 C CA . PHE D 1 274 ? 11.024 10.154 6.291 1.000 39.319 254 PHE D CA 1
ATOM 12896 C C . PHE D 1 274 ? 11.822 9.887 5.020 1.000 38.969 254 PHE D C 1
ATOM 12897 O O . PHE D 1 274 ? 11.575 10.541 4.010 1.000 41.470 254 PHE D O 1
ATOM 12905 N N . TRP D 1 275 ? 12.768 8.939 5.083 1.000 39.644 255 TRP D N 1
ATOM 12906 C CA . TRP D 1 275 ? 13.654 8.637 3.966 1.000 39.600 255 TRP D CA 1
ATOM 12907 C C . TRP D 1 275 ? 13.171 7.423 3.173 1.000 41.110 255 TRP D C 1
ATOM 12908 O O . TRP D 1 275 ? 13.327 7.379 1.954 1.000 40.067 255 TRP D O 1
ATOM 12919 N N . PHE D 1 276 ? 12.629 6.417 3.866 1.000 42.135 256 PHE D N 1
ATOM 12920 C CA . PHE D 1 276 ? 12.323 5.149 3.221 1.000 46.370 256 PHE D CA 1
ATOM 12921 C C . PHE D 1 276 ? 10.979 5.217 2.491 1.000 47.382 256 PHE D C 1
ATOM 12922 O O . PHE D 1 276 ? 10.834 4.617 1.428 1.000 49.789 256 PHE D O 1
ATOM 12930 N N . ASP D 1 277 ? 10.002 5.944 3.041 1.000 46.626 257 ASP D N 1
ATOM 12931 C CA . ASP D 1 277 ? 8.712 6.076 2.381 1.000 47.898 257 ASP D CA 1
ATOM 12932 C C . ASP D 1 277 ? 8.902 6.678 0.985 1.000 49.058 257 ASP D C 1
ATOM 12933 O O . ASP D 1 277 ? 8.428 6.103 0.006 1.000 50.264 257 ASP D O 1
ATOM 12938 N N . PRO D 1 278 ? 9.583 7.837 0.817 1.000 50.869 258 PRO D N 1
ATOM 12939 C CA . PRO D 1 278 ? 9.854 8.370 -0.521 1.000 52.275 258 PRO D CA 1
ATOM 12940 C C . PRO D 1 278 ? 10.501 7.366 -1.475 1.000 54.366 258 PRO D C 1
ATOM 12941 O O . PRO D 1 278 ? 10.139 7.309 -2.649 1.000 54.654 258 PRO D O 1
ATOM 12945 N N . VAL D 1 279 ? 11.445 6.566 -0.960 1.000 51.925 259 VAL D N 1
ATOM 12946 C CA . VAL D 1 279 ? 12.215 5.660 -1.797 1.000 52.696 259 VAL D CA 1
ATOM 12947 C C . VAL D 1 279 ? 11.337 4.486 -2.230 1.000 53.696 259 VAL D C 1
ATOM 12948 O O . VAL D 1 279 ? 11.355 4.114 -3.398 1.000 54.422 259 VAL D O 1
ATOM 12952 N N . LEU D 1 280 ? 10.587 3.905 -1.284 1.000 50.330 260 LEU D N 1
ATOM 12953 C CA . LEU D 1 280 ? 9.969 2.601 -1.473 1.000 49.533 260 LEU D CA 1
ATOM 12954 C C . LEU D 1 280 ? 8.466 2.728 -1.715 1.000 50.612 260 LEU D C 1
ATOM 12955 O O . LEU D 1 280 ? 7.887 1.893 -2.404 1.000 56.753 260 LEU D O 1
ATOM 12960 N N . LYS D 1 281 ? 7.831 3.748 -1.128 1.000 52.046 261 LYS D N 1
ATOM 12961 C CA . LYS D 1 281 ? 6.401 3.964 -1.289 1.000 48.431 261 LYS D CA 1
ATOM 12962 C C . LYS D 1 281 ? 6.118 5.144 -2.219 1.000 48.323 261 LYS D C 1
ATOM 12963 O O . LYS D 1 281 ? 4.973 5.335 -2.623 1.000 48.933 261 LYS D O 1
ATOM 12969 N N . GLY D 1 282 ? 7.144 5.940 -2.546 1.000 45.193 262 GLY D N 1
ATOM 12970 C CA . GLY D 1 282 ? 6.980 7.043 -3.480 1.000 44.104 262 GLY D CA 1
ATOM 12971 C C . GLY D 1 282 ? 6.165 8.200 -2.902 1.000 46.166 262 GLY D C 1
ATOM 12972 O O . GLY D 1 282 ? 5.647 9.027 -3.659 1.000 42.008 262 GLY D O 1
ATOM 12973 N N . ARG D 1 283 ? 6.068 8.252 -1.563 1.000 45.527 263 ARG D N 1
ATOM 12974 C CA . ARG D 1 283 ? 5.402 9.345 -0.872 1.000 47.094 263 ARG D CA 1
ATOM 12975 C C . ARG D 1 283 ? 6.209 9.764 0.363 1.000 48.685 263 ARG D C 1
ATOM 12976 O O . ARG D 1 283 ? 6.867 8.945 1.006 1.000 42.587 263 ARG D O 1
ATOM 12984 N N . TYR D 1 284 ? 6.144 11.063 0.684 1.000 49.322 264 TYR D N 1
ATOM 12985 C CA . TYR D 1 284 ? 6.617 11.585 1.958 1.000 47.776 264 TYR D CA 1
ATOM 12986 C C . TYR D 1 284 ? 5.532 11.388 3.009 1.000 49.415 264 TYR D C 1
ATOM 12987 O O . TYR D 1 284 ? 4.362 11.259 2.657 1.000 49.221 264 TYR D O 1
ATOM 12996 N N . PRO D 1 285 ? 5.872 11.369 4.320 1.000 47.188 265 PRO D N 1
ATOM 12997 C CA . PRO D 1 285 ? 4.854 11.363 5.372 1.000 46.866 265 PRO D CA 1
ATOM 12998 C C . PRO D 1 285 ? 3.896 12.551 5.249 1.000 45.917 265 PRO D C 1
ATOM 12999 O O . PRO D 1 285 ? 4.218 13.554 4.614 1.000 42.271 265 PRO D O 1
ATOM 13003 N N . LYS D 1 286 ? 2.727 12.422 5.888 1.000 46.612 266 LYS D N 1
ATOM 13004 C CA . LYS D 1 286 ? 1.606 13.331 5.701 1.000 47.497 266 LYS D CA 1
ATOM 13005 C C . LYS D 1 286 ? 2.000 14.771 6.019 1.000 46.101 266 LYS D C 1
ATOM 13006 O O . LYS D 1 286 ? 1.637 15.691 5.282 1.000 42.714 266 LYS D O 1
ATOM 13012 N N . TRP D 1 287 ? 2.736 14.952 7.123 1.000 42.336 267 TRP D N 1
ATOM 13013 C CA . TRP D 1 287 ? 3.000 16.275 7.668 1.000 41.798 267 TRP D CA 1
ATOM 13014 C C . TRP D 1 287 ? 3.711 17.155 6.643 1.000 41.534 267 TRP D C 1
ATOM 13015 O O . TRP D 1 287 ? 3.602 18.376 6.727 1.000 41.334 267 TRP D O 1
ATOM 13026 N N . VAL D 1 288 ? 4.413 16.539 5.677 1.000 40.489 268 VAL D N 1
ATOM 13027 C CA . VAL D 1 288 ? 5.248 17.277 4.732 1.000 43.635 268 VAL D CA 1
ATOM 13028 C C . VAL D 1 288 ? 4.372 18.139 3.818 1.000 47.899 268 VAL D C 1
ATOM 13029 O O . VAL D 1 288 ? 4.805 19.188 3.341 1.000 45.043 268 VAL D O 1
ATOM 13033 N N . THR D 1 289 ? 3.132 17.682 3.598 1.000 50.383 269 THR D N 1
ATOM 13034 C CA . THR D 1 289 ? 2.132 18.390 2.817 1.000 50.320 269 THR D CA 1
ATOM 13035 C C . THR D 1 289 ? 1.880 19.774 3.417 1.000 51.102 269 THR D C 1
ATOM 13036 O O . THR D 1 289 ? 1.647 20.736 2.687 1.000 50.626 269 THR D O 1
ATOM 13040 N N . TYR D 1 290 ? 1.947 19.875 4.750 1.000 52.455 270 TYR D N 1
ATOM 13041 C CA . TYR D 1 290 ? 1.387 21.011 5.468 1.000 54.366 270 TYR D CA 1
ATOM 13042 C C . TYR D 1 290 ? 2.454 22.041 5.836 1.000 53.517 270 TYR D C 1
ATOM 13043 O O . TYR D 1 290 ? 2.171 22.947 6.612 1.000 54.594 270 TYR D O 1
ATOM 13052 N N . ILE D 1 291 ? 3.659 21.936 5.258 1.000 58.022 271 ILE D N 1
ATOM 13053 C CA . ILE D 1 291 ? 4.693 22.940 5.468 1.000 58.897 271 ILE D CA 1
ATOM 13054 C C . ILE D 1 291 ? 4.611 23.950 4.332 1.000 59.911 271 ILE D C 1
ATOM 13055 O O . ILE D 1 291 ? 4.695 23.568 3.169 1.000 64.086 271 ILE D O 1
ATOM 13060 N N . ASN D 1 292 ? 4.503 25.235 4.684 1.000 63.528 272 ASN D N 1
ATOM 13061 C CA . ASN D 1 292 ? 4.404 26.301 3.700 1.000 70.806 272 ASN D CA 1
ATOM 13062 C C . ASN D 1 292 ? 5.535 27.314 3.897 1.000 72.148 272 ASN D C 1
ATOM 13063 O O . ASN D 1 292 ? 5.483 28.408 3.342 1.000 74.000 272 ASN D O 1
ATOM 13068 N N . ASN D 1 293 ? 6.572 26.936 4.660 1.000 70.041 273 ASN D N 1
ATOM 13069 C CA . ASN D 1 293 ? 7.668 27.836 4.983 1.000 70.560 273 ASN D CA 1
ATOM 13070 C C . ASN D 1 293 ? 8.261 28.424 3.706 1.000 70.566 273 ASN D C 1
ATOM 13071 O O . ASN D 1 293 ? 8.253 27.788 2.648 1.000 66.984 273 ASN D O 1
ATOM 13076 N N . VAL D 1 294 ? 8.785 29.646 3.840 1.000 65.591 274 VAL D N 1
ATOM 13077 C CA . VAL D 1 294 ? 9.505 30.302 2.764 1.000 68.094 274 VAL D CA 1
ATOM 13078 C C . VAL D 1 294 ? 10.671 29.399 2.349 1.000 61.921 274 VAL D C 1
ATOM 13079 O O . VAL D 1 294 ? 11.378 28.866 3.204 1.000 57.107 274 VAL D O 1
ATOM 13083 N N . SER D 1 295 ? 10.819 29.192 1.032 1.000 53.546 275 SER D N 1
ATOM 13084 C CA . SER D 1 295 ? 11.950 28.483 0.443 1.000 51.288 275 SER D CA 1
ATOM 13085 C C . SER D 1 295 ? 11.692 26.979 0.345 1.000 47.162 275 SER D C 1
ATOM 13086 O O . SER D 1 295 ? 12.569 26.246 -0.111 1.000 44.186 275 SER D O 1
ATOM 13089 N N . MET D 1 296 ? 10.513 26.511 0.776 1.000 43.859 276 MET D N 1
ATOM 13090 C CA . MET D 1 296 ? 10.230 25.084 0.733 1.000 48.470 276 MET D CA 1
ATOM 13091 C C . MET D 1 296 ? 10.378 24.608 -0.710 1.000 50.134 276 MET D C 1
ATOM 13092 O O . MET D 1 296 ? 9.999 25.325 -1.631 1.000 51.291 276 MET D O 1
ATOM 13097 N N . PRO D 1 297 ? 10.942 23.406 -0.962 1.000 51.206 277 PRO D N 1
ATOM 13098 C CA . PRO D 1 297 ? 11.108 22.912 -2.327 1.000 52.694 277 PRO D CA 1
ATOM 13099 C C . PRO D 1 297 ? 9.749 22.463 -2.845 1.000 51.225 277 PRO D C 1
ATOM 13100 O O . PRO D 1 297 ? 8.898 22.051 -2.055 1.000 51.661 277 PRO D O 1
ATOM 13104 N N . ILE D 1 298 ? 9.559 22.580 -4.164 1.000 53.516 278 ILE D N 1
ATOM 13105 C CA . ILE D 1 298 ? 8.346 22.093 -4.807 1.000 52.620 278 ILE D CA 1
ATOM 13106 C C . ILE D 1 298 ? 8.538 20.614 -5.138 1.000 49.826 278 ILE D C 1
ATOM 13107 O O . ILE D 1 298 ? 9.410 20.243 -5.927 1.000 47.785 278 ILE D O 1
ATOM 13112 N N . ILE D 1 299 ? 7.744 19.771 -4.471 1.000 51.162 279 ILE D N 1
ATOM 13113 C CA . ILE D 1 299 ? 7.815 18.331 -4.654 1.000 57.541 279 ILE D CA 1
ATOM 13114 C C . ILE D 1 299 ? 6.761 17.940 -5.689 1.000 57.431 279 ILE D C 1
ATOM 13115 O O . ILE D 1 299 ? 5.564 17.996 -5.401 1.000 58.472 279 ILE D O 1
ATOM 13120 N N . THR D 1 300 ? 7.234 17.598 -6.898 1.000 60.142 280 THR D N 1
ATOM 13121 C CA . THR D 1 300 ? 6.378 17.222 -8.016 1.000 58.586 280 THR D CA 1
ATOM 13122 C C . THR D 1 300 ? 6.175 15.709 -7.997 1.000 60.142 280 THR D C 1
ATOM 13123 O O . THR D 1 300 ? 6.934 14.982 -7.356 1.000 58.823 280 THR D O 1
ATOM 13127 N N . LYS D 1 301 ? 5.159 15.250 -8.732 1.000 62.440 281 LYS D N 1
ATOM 13128 C CA . LYS D 1 301 ? 4.853 13.830 -8.835 1.000 61.584 281 LYS D CA 1
ATOM 13129 C C . LYS D 1 301 ? 5.949 13.140 -9.651 1.000 54.602 281 LYS D C 1
ATOM 13130 O O . LYS D 1 301 ? 6.239 11.964 -9.439 1.000 50.111 281 LYS D O 1
ATOM 13136 N N . GLU D 1 302 ? 6.566 13.903 -10.564 1.000 54.122 282 GLU D N 1
ATOM 13137 C CA . GLU D 1 302 ? 7.697 13.450 -11.363 1.000 56.554 282 GLU D CA 1
ATOM 13138 C C . GLU D 1 302 ? 8.901 13.190 -10.458 1.000 53.228 282 GLU D C 1
ATOM 13139 O O . GLU D 1 302 ? 9.601 12.190 -10.617 1.000 46.690 282 GLU D O 1
ATOM 13145 N N . ASP D 1 303 ? 9.135 14.120 -9.521 1.000 52.579 283 ASP D N 1
ATOM 13146 C CA . ASP D 1 303 ? 10.174 13.977 -8.513 1.000 50.383 283 ASP D CA 1
ATOM 13147 C C . ASP D 1 303 ? 9.988 12.648 -7.784 1.000 48.988 283 ASP D C 1
ATOM 13148 O O . ASP D 1 303 ? 10.943 11.884 -7.645 1.000 46.928 283 ASP D O 1
ATOM 13153 N N . MET D 1 304 ? 8.749 12.385 -7.339 1.000 46.798 284 MET D N 1
ATOM 13154 C CA . MET D 1 304 ? 8.447 11.240 -6.493 1.000 48.478 284 MET D CA 1
ATOM 13155 C C . MET D 1 304 ? 8.630 9.932 -7.259 1.000 50.618 284 MET D C 1
ATOM 13156 O O . MET D 1 304 ? 9.109 8.953 -6.693 1.000 48.681 284 MET D O 1
ATOM 13161 N N . GLU D 1 305 ? 8.209 9.911 -8.532 1.000 53.882 285 GLU D N 1
ATOM 13162 C CA . GLU D 1 305 ? 8.365 8.732 -9.369 1.000 55.013 285 GLU D CA 1
ATOM 13163 C C . GLU D 1 305 ? 9.849 8.470 -9.611 1.000 50.956 285 GLU D C 1
ATOM 13164 O O . GLU D 1 305 ? 10.290 7.326 -9.561 1.000 54.140 285 GLU D O 1
ATOM 13170 N N . LEU D 1 306 ? 10.611 9.536 -9.866 1.000 46.118 286 LEU D N 1
ATOM 13171 C CA . LEU D 1 306 ? 12.051 9.433 -10.020 1.000 47.810 286 LEU D CA 1
ATOM 13172 C C . LEU D 1 306 ? 12.691 8.847 -8.759 1.000 50.648 286 LEU D C 1
ATOM 13173 O O . LEU D 1 306 ? 13.497 7.924 -8.841 1.000 48.697 286 LEU D O 1
ATOM 13178 N N . ILE D 1 307 ? 12.341 9.394 -7.588 1.000 52.294 287 ILE D N 1
ATOM 13179 C CA . ILE D 1 307 ? 12.922 8.946 -6.328 1.000 51.217 287 ILE D CA 1
ATOM 13180 C C . ILE D 1 307 ? 12.665 7.450 -6.147 1.000 49.401 287 ILE D C 1
ATOM 13181 O O . ILE D 1 307 ? 13.570 6.720 -5.739 1.000 50.303 287 ILE D O 1
ATOM 13186 N N . SER D 1 308 ? 11.442 7.005 -6.479 1.000 48.684 288 SER D N 1
ATOM 13187 C CA . SER D 1 308 ? 10.947 5.694 -6.075 1.000 49.515 288 SER D CA 1
ATOM 13188 C C . SER D 1 308 ? 11.213 4.631 -7.142 1.000 49.026 288 SER D C 1
ATOM 13189 O O . SER D 1 308 ? 10.351 3.794 -7.403 1.000 46.795 288 SER D O 1
ATOM 13192 N N . GLN D 1 309 ? 12.422 4.644 -7.723 1.000 48.466 289 GLN D N 1
ATOM 13193 C CA . GLN D 1 309 ? 12.855 3.585 -8.615 1.000 46.809 289 GLN D CA 1
ATOM 13194 C C . GLN D 1 309 ? 12.825 2.269 -7.848 1.000 50.409 289 GLN D C 1
ATOM 13195 O O . GLN D 1 309 ? 13.108 2.237 -6.654 1.000 52.482 289 GLN D O 1
ATOM 13201 N N . PRO D 1 310 ? 12.469 1.140 -8.498 1.000 51.560 290 PRO D N 1
ATOM 13202 C CA . PRO D 1 310 ? 12.618 -0.167 -7.867 1.000 50.750 290 PRO D CA 1
ATOM 13203 C C . PRO D 1 310 ? 14.074 -0.365 -7.455 1.000 50.443 290 PRO D C 1
ATOM 13204 O O . PRO D 1 310 ? 14.990 0.021 -8.184 1.000 47.107 290 PRO D O 1
ATOM 13208 N N . ILE D 1 311 ? 14.263 -0.913 -6.247 1.000 48.827 291 ILE D N 1
ATOM 13209 C CA . ILE D 1 311 ? 15.578 -1.294 -5.761 1.000 49.480 291 ILE D CA 1
ATOM 13210 C C . ILE D 1 311 ? 15.473 -2.709 -5.202 1.000 49.024 291 ILE D C 1
ATOM 13211 O O . ILE D 1 311 ? 14.376 -3.218 -4.969 1.000 48.601 291 ILE D O 1
ATOM 13216 N N . ASP D 1 312 ? 16.638 -3.316 -4.960 1.000 48.455 292 ASP D N 1
ATOM 13217 C CA . ASP D 1 312 ? 16.734 -4.749 -4.758 1.000 50.140 292 ASP D CA 1
ATOM 13218 C C . ASP D 1 312 ? 16.757 -5.076 -3.265 1.000 55.100 292 ASP D C 1
ATOM 13219 O O . ASP D 1 312 ? 16.234 -6.118 -2.870 1.000 55.692 292 ASP D O 1
ATOM 13224 N N . PHE D 1 313 ? 17.336 -4.192 -2.436 1.000 53.645 293 PHE D N 1
ATOM 13225 C CA . PHE D 1 313 ? 17.338 -4.421 -0.998 1.000 50.843 293 PHE D CA 1
ATOM 13226 C C . PHE D 1 313 ? 17.332 -3.113 -0.209 1.000 49.576 293 PHE D C 1
ATOM 13227 O O . PHE D 1 313 ? 17.704 -2.058 -0.718 1.000 47.182 293 PHE D O 1
ATOM 13235 N N . VAL D 1 314 ? 16.886 -3.220 1.049 1.000 47.594 294 VAL D N 1
ATOM 13236 C CA . VAL D 1 314 ? 16.974 -2.145 2.020 1.000 46.632 294 VAL D CA 1
ATOM 13237 C C . VAL D 1 314 ? 18.164 -2.435 2.931 1.000 43.223 294 VAL D C 1
ATOM 13238 O O . VAL D 1 314 ? 18.238 -3.500 3.539 1.000 41.930 294 VAL D O 1
ATOM 13242 N N . GLY D 1 315 ? 19.105 -1.488 2.976 1.000 42.548 295 GLY D N 1
ATOM 13243 C CA . GLY D 1 315 ? 20.218 -1.525 3.912 1.000 40.165 295 GLY D CA 1
ATOM 13244 C C . GLY D 1 315 ? 19.830 -0.895 5.250 1.000 39.218 295 GLY D C 1
ATOM 13245 O O . GLY D 1 315 ? 19.314 0.220 5.297 1.000 35.179 295 GLY D O 1
ATOM 13246 N N . LEU D 1 316 ? 20.051 -1.641 6.336 1.000 40.916 296 LEU D N 1
ATOM 13247 C CA . LEU D 1 316 ? 19.878 -1.130 7.683 1.000 39.375 296 LEU D CA 1
ATOM 13248 C C . LEU D 1 316 ? 21.240 -1.074 8.371 1.000 40.689 296 LEU D C 1
ATOM 13249 O O . LEU D 1 316 ? 21.951 -2.076 8.412 1.000 37.786 296 LEU D O 1
ATOM 13254 N N . ASN D 1 317 ? 21.591 0.117 8.885 1.000 41.831 297 ASN D N 1
ATOM 13255 C CA . ASN D 1 317 ? 22.655 0.272 9.868 1.000 40.152 297 ASN D CA 1
ATOM 13256 C C . ASN D 1 317 ? 22.038 0.344 11.259 1.000 38.042 297 ASN D C 1
ATOM 13257 O O . ASN D 1 317 ? 21.437 1.351 11.626 1.000 39.021 297 ASN D O 1
ATOM 13262 N N . ILE D 1 318 ? 22.202 -0.739 12.018 1.000 39.454 298 ILE D N 1
ATOM 13263 C CA . ILE D 1 318 ? 21.612 -0.852 13.337 1.000 39.681 298 ILE D CA 1
ATOM 13264 C C . ILE D 1 318 ? 22.733 -1.123 14.330 1.000 39.885 298 ILE D C 1
ATOM 13265 O O . ILE D 1 318 ? 23.454 -2.109 14.204 1.000 38.829 298 ILE D O 1
ATOM 13270 N N . TYR D 1 319 ? 22.840 -0.223 15.313 1.000 41.839 299 TYR D N 1
ATOM 13271 C CA . TYR D 1 319 ? 23.774 -0.353 16.421 1.000 39.713 299 TYR D CA 1
ATOM 13272 C C . TYR D 1 319 ? 23.009 -0.654 17.708 1.000 38.996 299 TYR D C 1
ATOM 13273 O O . TYR D 1 319 ? 23.415 -1.498 18.504 1.000 40.109 299 TYR D O 1
ATOM 13282 N N . ASN D 1 320 ? 21.894 0.048 17.903 1.000 39.882 300 ASN D N 1
ATOM 13283 C CA . ASN D 1 320 ? 21.084 -0.140 19.092 1.000 43.363 300 ASN D CA 1
ATOM 13284 C C . ASN D 1 320 ? 19.681 0.385 18.813 1.000 43.090 300 ASN D C 1
ATOM 13285 O O . ASN D 1 320 ? 19.442 1.006 17.779 1.000 43.025 300 ASN D O 1
ATOM 13290 N N . GLY D 1 321 ? 18.770 0.111 19.750 1.000 40.766 301 GLY D N 1
ATOM 13291 C CA . GLY D 1 321 ? 17.404 0.584 19.652 1.000 43.623 301 GLY D CA 1
ATOM 13292 C C . GLY D 1 321 ? 16.967 1.257 20.945 1.000 43.768 301 GLY D C 1
ATOM 13293 O O . GLY D 1 321 ? 17.792 1.590 21.788 1.000 44.665 301 GLY D O 1
ATOM 13294 N N . LYS D 1 322 ? 15.655 1.443 21.067 1.000 45.201 302 LYS D N 1
ATOM 13295 C CA . LYS D 1 322 ? 15.023 1.990 22.252 1.000 45.661 302 LYS D CA 1
ATOM 13296 C C . LYS D 1 322 ? 13.795 1.131 22.548 1.000 45.653 302 LYS D C 1
ATOM 13297 O O . LYS D 1 322 ? 13.159 0.629 21.630 1.000 43.139 302 LYS D O 1
ATOM 13303 N N . TYR D 1 323 ? 13.485 0.947 23.832 1.000 46.725 303 TYR D N 1
ATOM 13304 C CA . TYR D 1 323 ? 12.361 0.131 24.257 1.000 48.164 303 TYR D CA 1
ATOM 13305 C C . TYR D 1 323 ? 11.125 1.024 24.355 1.000 50.522 303 TYR D C 1
ATOM 13306 O O . TYR D 1 323 ? 11.211 2.151 24.828 1.000 51.845 303 TYR D O 1
ATOM 13315 N N . VAL D 1 324 ? 9.976 0.536 23.877 1.000 55.166 304 VAL D N 1
ATOM 13316 C CA . VAL D 1 324 ? 8.749 1.319 23.942 1.000 61.958 304 VAL D CA 1
ATOM 13317 C C . VAL D 1 324 ? 7.684 0.529 24.704 1.000 68.820 304 VAL D C 1
ATOM 13318 O O . VAL D 1 324 ? 7.538 -0.678 24.506 1.000 70.566 304 VAL D O 1
ATOM 13322 N N . ASN D 1 325 ? 6.935 1.241 25.560 1.000 70.679 305 ASN D N 1
ATOM 13323 C CA . ASN D 1 325 ? 5.890 0.650 26.387 1.000 75.165 305 ASN D CA 1
ATOM 13324 C C . ASN D 1 325 ? 4.711 0.251 25.496 1.000 70.851 305 ASN D C 1
ATOM 13325 O O . ASN D 1 325 ? 4.776 0.408 24.280 1.000 65.703 305 ASN D O 1
ATOM 13330 N N . GLU D 1 326 ? 3.639 -0.260 26.118 1.000 77.989 306 GLU D N 1
ATOM 13331 C CA . GLU D 1 326 ? 2.438 -0.703 25.416 1.000 81.225 306 GLU D CA 1
ATOM 13332 C C . GLU D 1 326 ? 1.708 0.469 24.762 1.000 82.005 306 GLU D C 1
ATOM 13333 O O . GLU D 1 326 ? 0.957 0.269 23.810 1.000 84.066 306 GLU D O 1
ATOM 13339 N N . ASP D 1 327 ? 1.883 1.670 25.326 1.000 79.891 307 ASP D N 1
ATOM 13340 C CA . ASP D 1 327 ? 1.278 2.885 24.807 1.000 80.304 307 ASP D CA 1
ATOM 13341 C C . ASP D 1 327 ? 1.998 3.327 23.529 1.000 83.091 307 ASP D C 1
ATOM 13342 O O . ASP D 1 327 ? 1.404 4.005 22.692 1.000 78.912 307 ASP D O 1
ATOM 13347 N N . GLY D 1 328 ? 3.273 2.929 23.382 1.000 89.244 308 GLY D N 1
ATOM 13348 C CA . GLY D 1 328 ? 4.125 3.366 22.283 1.000 86.398 308 GLY D CA 1
ATOM 13349 C C . GLY D 1 328 ? 5.163 4.396 22.731 1.000 85.162 308 GLY D C 1
ATOM 13350 O O . GLY D 1 328 ? 6.024 4.793 21.943 1.000 79.077 308 GLY D O 1
ATOM 13351 N N . GLY D 1 329 ? 5.062 4.822 24.001 1.000 80.937 309 GLY D N 1
ATOM 13352 C CA . GLY D 1 329 ? 5.971 5.792 24.586 1.000 71.996 309 GLY D CA 1
ATOM 13353 C C . GLY D 1 329 ? 7.358 5.189 24.771 1.000 65.048 309 GLY D C 1
ATOM 13354 O O . GLY D 1 329 ? 7.485 4.021 25.132 1.000 57.568 309 GLY D O 1
ATOM 13355 N N . ILE D 1 330 ? 8.384 5.996 24.488 1.000 62.782 310 ILE D N 1
ATOM 13356 C CA . ILE D 1 330 ? 9.759 5.552 24.624 1.000 61.109 310 ILE D CA 1
ATOM 13357 C C . ILE D 1 330 ? 10.046 5.392 26.115 1.000 54.578 310 ILE D C 1
ATOM 13358 O O . ILE D 1 330 ? 9.811 6.318 26.885 1.000 48.951 310 ILE D O 1
ATOM 13363 N N . LEU D 1 331 ? 10.514 4.201 26.507 1.000 51.395 311 LEU D N 1
ATOM 13364 C CA . LEU D 1 331 ? 10.845 3.905 27.892 1.000 53.554 311 LEU D CA 1
ATOM 13365 C C . LEU D 1 331 ? 12.206 4.499 28.242 1.000 51.481 311 LEU D C 1
ATOM 13366 O O . LEU D 1 331 ? 13.090 4.604 27.393 1.000 47.575 311 LEU D O 1
ATOM 13371 N N . GLN D 1 332 ? 12.371 4.859 29.519 1.000 53.093 312 GLN D N 1
ATOM 13372 C CA . GLN D 1 332 ? 13.640 5.380 29.997 1.000 53.232 312 GLN D CA 1
ATOM 13373 C C . GLN D 1 332 ? 14.686 4.274 29.877 1.000 47.454 312 GLN D C 1
ATOM 13374 O O . GLN D 1 332 ? 14.366 3.097 29.981 1.000 47.827 312 GLN D O 1
ATOM 13380 N N . LYS D 1 333 ? 15.940 4.668 29.652 1.000 50.152 313 LYS D N 1
ATOM 13381 C CA . LYS D 1 333 ? 17.039 3.718 29.612 1.000 48.776 313 LYS D CA 1
ATOM 13382 C C . LYS D 1 333 ? 17.239 3.150 31.011 1.000 43.181 313 LYS D C 1
ATOM 13383 O O . LYS D 1 333 ? 17.225 3.898 31.978 1.000 44.423 313 LYS D O 1
ATOM 13389 N N . LYS D 1 334 ? 17.431 1.832 31.101 1.000 42.495 314 LYS D N 1
ATOM 13390 C CA . LYS D 1 334 ? 17.658 1.164 32.374 1.000 43.574 314 LYS D CA 1
ATOM 13391 C C . LYS D 1 334 ? 18.932 1.705 33.023 1.000 39.879 314 LYS D C 1
ATOM 13392 O O . LYS D 1 334 ? 19.932 1.981 32.352 1.000 34.900 314 LYS D O 1
ATOM 13398 N N . GLN D 1 335 ? 18.880 1.842 34.350 1.000 37.293 315 GLN D N 1
ATOM 13399 C CA . GLN D 1 335 ? 20.025 2.263 35.131 1.000 35.236 315 GLN D CA 1
ATOM 13400 C C . GLN D 1 335 ? 21.131 1.220 35.004 1.000 36.097 315 GLN D C 1
ATOM 13401 O O . GLN D 1 335 ? 20.923 0.068 35.368 1.000 37.413 315 GLN D O 1
ATOM 13407 N N . GLY D 1 336 ? 22.287 1.635 34.465 1.000 35.976 316 GLY D N 1
ATOM 13408 C CA . GLY D 1 336 ? 23.469 0.791 34.384 1.000 33.403 316 GLY D CA 1
ATOM 13409 C C . GLY D 1 336 ? 23.419 -0.175 33.200 1.000 34.229 316 GLY D C 1
ATOM 13410 O O . GLY D 1 336 ? 24.129 -1.181 33.179 1.000 33.166 316 GLY D O 1
ATOM 13411 N N . VAL D 1 337 ? 22.573 0.143 32.217 1.000 35.553 317 VAL D N 1
ATOM 13412 C CA . VAL D 1 337 ? 22.412 -0.695 31.040 1.000 36.513 317 VAL D CA 1
ATOM 13413 C C . VAL D 1 337 ? 23.792 -0.900 30.417 1.000 36.771 317 VAL D C 1
ATOM 13414 O O . VAL D 1 337 ? 24.576 0.040 30.323 1.000 38.114 317 VAL D O 1
ATOM 13418 N N . PRO D 1 338 ? 24.156 -2.135 30.006 1.000 37.411 318 PRO D N 1
ATOM 13419 C CA . PRO D 1 338 ? 25.388 -2.347 29.251 1.000 37.907 318 PRO D CA 1
ATOM 13420 C C . PRO D 1 338 ? 25.481 -1.375 28.076 1.000 37.801 318 PRO D C 1
ATOM 13421 O O . PRO D 1 338 ? 24.507 -1.193 27.338 1.000 34.731 318 PRO D O 1
ATOM 13425 N N . ARG D 1 339 ? 26.661 -0.758 27.916 1.000 33.545 319 ARG D N 1
ATOM 13426 C CA . ARG D 1 339 ? 26.852 0.275 26.916 1.000 33.615 319 ARG D CA 1
ATOM 13427 C C . ARG D 1 339 ? 28.191 0.056 26.224 1.000 31.711 319 ARG D C 1
ATOM 13428 O O . ARG D 1 339 ? 28.903 -0.873 26.560 1.000 31.512 319 ARG D O 1
ATOM 13436 N N . THR D 1 340 ? 28.493 0.910 25.239 1.000 33.741 320 THR D N 1
ATOM 13437 C CA . THR D 1 340 ? 29.724 0.823 24.470 1.000 32.938 320 THR D CA 1
ATOM 13438 C C . THR D 1 340 ? 30.628 2.008 24.813 1.000 32.724 320 THR D C 1
ATOM 13439 O O . THR D 1 340 ? 30.226 2.921 25.525 1.000 32.526 320 THR D O 1
ATOM 13443 N N . ALA D 1 341 ? 31.841 2.000 24.245 1.000 33.363 321 ALA D N 1
ATOM 13444 C CA . ALA D 1 341 ? 32.851 3.013 24.506 1.000 32.811 321 ALA D CA 1
ATOM 13445 C C . ALA D 1 341 ? 32.469 4.375 23.917 1.000 31.673 321 ALA D C 1
ATOM 13446 O O . ALA D 1 341 ? 33.076 5.378 24.278 1.000 30.872 321 ALA D O 1
ATOM 13448 N N . ILE D 1 342 ? 31.494 4.415 22.996 1.000 32.242 322 ILE D N 1
ATOM 13449 C CA . ILE D 1 342 ? 31.000 5.668 22.435 1.000 34.275 322 ILE D CA 1
ATOM 13450 C C . ILE D 1 342 ? 29.768 6.157 23.203 1.000 34.725 322 ILE D C 1
ATOM 13451 O O . ILE D 1 342 ? 29.262 7.236 22.915 1.000 33.791 322 ILE D O 1
ATOM 13456 N N . GLY D 1 343 ? 29.263 5.345 24.141 1.000 35.291 323 GLY D N 1
ATOM 13457 C CA . GLY D 1 343 ? 28.207 5.757 25.050 1.000 36.419 323 GLY D CA 1
ATOM 13458 C C . GLY D 1 343 ? 26.865 5.088 24.762 1.000 37.033 323 GLY D C 1
ATOM 13459 O O . GLY D 1 343 ? 25.978 5.114 25.610 1.000 39.332 323 GLY D O 1
ATOM 13460 N N . TRP D 1 344 ? 26.703 4.501 23.573 1.000 37.275 324 TRP D N 1
ATOM 13461 C CA . TRP D 1 344 ? 25.418 3.943 23.171 1.000 37.673 324 TRP D CA 1
ATOM 13462 C C . TRP D 1 344 ? 25.078 2.723 24.022 1.000 37.780 324 TRP D C 1
ATOM 13463 O O . TRP D 1 344 ? 25.972 2.022 24.489 1.000 36.555 324 TRP D O 1
ATOM 13474 N N . PRO D 1 345 ? 23.778 2.407 24.223 1.000 35.833 325 PRO D N 1
ATOM 13475 C CA . PRO D 1 345 ? 23.395 1.182 24.919 1.000 36.016 325 PRO D CA 1
ATOM 13476 C C . PRO D 1 345 ? 23.507 -0.049 24.017 1.000 39.302 325 PRO D C 1
ATOM 13477 O O . PRO D 1 345 ? 23.503 0.060 22.788 1.000 41.127 325 PRO D O 1
ATOM 13481 N N . ILE D 1 346 ? 23.620 -1.224 24.647 1.000 39.826 326 ILE D N 1
ATOM 13482 C CA . ILE D 1 346 ? 23.552 -2.498 23.951 1.000 38.084 326 ILE D CA 1
ATOM 13483 C C . ILE D 1 346 ? 22.122 -3.031 24.058 1.000 38.516 326 ILE D C 1
ATOM 13484 O O . ILE D 1 346 ? 21.640 -3.311 25.150 1.000 34.705 326 ILE D O 1
ATOM 13489 N N . THR D 1 347 ? 21.441 -3.130 22.909 1.000 37.288 327 THR D N 1
ATOM 13490 C CA . THR D 1 347 ? 20.052 -3.555 22.850 1.000 38.489 327 THR D CA 1
ATOM 13491 C C . THR D 1 347 ? 19.910 -4.639 21.783 1.000 38.624 327 THR D C 1
ATOM 13492 O O . THR D 1 347 ? 19.590 -4.347 20.634 1.000 37.966 327 THR D O 1
ATOM 13496 N N . GLN D 1 348 ? 20.155 -5.889 22.185 1.000 38.059 328 GLN D N 1
ATOM 13497 C CA . GLN D 1 348 ? 20.295 -7.007 21.266 1.000 40.127 328 GLN D CA 1
ATOM 13498 C C . GLN D 1 348 ? 19.065 -7.144 20.368 1.000 42.148 328 GLN D C 1
ATOM 13499 O O . GLN D 1 348 ? 19.210 -7.480 19.188 1.000 41.908 328 GLN D O 1
ATOM 13505 N N . GLU D 1 349 ? 17.875 -6.846 20.916 1.000 41.249 329 GLU D N 1
ATOM 13506 C CA . GLU D 1 349 ? 16.619 -7.108 20.225 1.000 44.203 329 GLU D CA 1
ATOM 13507 C C . GLU D 1 349 ? 16.440 -6.152 19.049 1.000 44.492 329 GLU D C 1
ATOM 13508 O O . GLU D 1 349 ? 15.534 -6.340 18.240 1.000 46.219 329 GLU D O 1
ATOM 13514 N N . ALA D 1 350 ? 17.287 -5.118 18.970 1.000 46.068 330 ALA D N 1
ATOM 13515 C CA . ALA D 1 350 ? 17.252 -4.170 17.866 1.000 45.891 330 ALA D CA 1
ATOM 13516 C C . ALA D 1 350 ? 17.437 -4.880 16.529 1.000 43.493 330 ALA D C 1
ATOM 13517 O O . ALA D 1 350 ? 16.857 -4.462 15.529 1.000 42.848 330 ALA D O 1
ATOM 13519 N N . LEU D 1 351 ? 18.254 -5.941 16.511 1.000 44.057 331 LEU D N 1
ATOM 13520 C CA . LEU D 1 351 ? 18.598 -6.600 15.262 1.000 45.115 331 LEU D CA 1
ATOM 13521 C C . LEU D 1 351 ? 17.610 -7.727 14.957 1.000 47.531 331 LEU D C 1
ATOM 13522 O O . LEU D 1 351 ? 17.857 -8.542 14.068 1.000 45.155 331 LEU D O 1
ATOM 13527 N N . TYR D 1 352 ? 16.495 -7.754 15.697 1.000 46.071 332 TYR D N 1
ATOM 13528 C CA . TYR D 1 352 ? 15.343 -8.579 15.372 1.000 47.766 332 TYR D CA 1
ATOM 13529 C C . TYR D 1 352 ? 14.204 -7.713 14.836 1.000 47.815 332 TYR D C 1
ATOM 13530 O O . TYR D 1 352 ? 13.667 -7.992 13.768 1.000 48.003 332 TYR D O 1
ATOM 13539 N N . TRP D 1 353 ? 13.831 -6.682 15.608 1.000 45.796 333 TRP D N 1
ATOM 13540 C CA . TRP D 1 353 ? 12.651 -5.878 15.331 1.000 44.560 333 TRP D CA 1
ATOM 13541 C C . TRP D 1 353 ? 12.911 -4.891 14.203 1.000 45.886 333 TRP D C 1
ATOM 13542 O O . TRP D 1 353 ? 12.003 -4.588 13.431 1.000 47.328 333 TRP D O 1
ATOM 13553 N N . GLY D 1 354 ? 14.142 -4.369 14.132 1.000 48.079 334 GLY D N 1
ATOM 13554 C CA . GLY D 1 354 ? 14.540 -3.495 13.041 1.000 44.581 334 GLY D CA 1
ATOM 13555 C C . GLY D 1 354 ? 14.302 -4.169 11.689 1.000 46.288 334 GLY D C 1
ATOM 13556 O O . GLY D 1 354 ? 13.516 -3.681 10.878 1.000 45.518 334 GLY D O 1
ATOM 13557 N N . PRO D 1 355 ? 14.962 -5.318 11.413 1.000 48.378 335 PRO D N 1
ATOM 13558 C CA . PRO D 1 355 ? 14.708 -6.089 10.194 1.000 50.420 335 PRO D CA 1
ATOM 13559 C C . PRO D 1 355 ? 13.236 -6.451 9.996 1.000 50.122 335 PRO D C 1
ATOM 13560 O O . PRO D 1 355 ? 12.674 -6.179 8.938 1.000 51.526 335 PRO D O 1
ATOM 13564 N N . ARG D 1 356 ? 12.617 -7.042 11.025 1.000 47.490 336 ARG D N 1
ATOM 13565 C CA . ARG D 1 356 ? 11.261 -7.558 10.904 1.000 47.996 336 ARG D CA 1
ATOM 13566 C C . ARG D 1 356 ? 10.291 -6.430 10.560 1.000 48.285 336 ARG D C 1
ATOM 13567 O O . ARG D 1 356 ? 9.505 -6.563 9.624 1.000 51.702 336 ARG D O 1
ATOM 13575 N N . PHE D 1 357 ? 10.341 -5.328 11.317 1.000 45.311 337 PHE D N 1
ATOM 13576 C CA . PHE D 1 357 ? 9.414 -4.226 11.111 1.000 43.063 337 PHE D CA 1
ATOM 13577 C C . PHE D 1 357 ? 9.634 -3.587 9.743 1.000 44.512 337 PHE D C 1
ATOM 13578 O O . PHE D 1 357 ? 8.669 -3.210 9.078 1.000 44.315 337 PHE D O 1
ATOM 13586 N N . THR D 1 358 ? 10.901 -3.447 9.336 1.000 42.570 338 THR D N 1
ATOM 13587 C CA . THR D 1 358 ? 11.228 -2.885 8.035 1.000 43.062 338 THR D CA 1
ATOM 13588 C C . THR D 1 358 ? 10.716 -3.816 6.933 1.000 46.628 338 THR D C 1
ATOM 13589 O O . THR D 1 358 ? 10.204 -3.358 5.908 1.000 45.019 338 THR D O 1
ATOM 13593 N N . SER D 1 359 ? 10.889 -5.125 7.161 1.000 49.800 339 SER D N 1
ATOM 13594 C CA . SER D 1 359 ? 10.516 -6.154 6.206 1.000 51.374 339 SER D CA 1
ATOM 13595 C C . SER D 1 359 ? 8.999 -6.193 6.034 1.000 51.069 339 SER D C 1
ATOM 13596 O O . SER D 1 359 ? 8.513 -6.383 4.924 1.000 54.208 339 SER D O 1
ATOM 13599 N N . GLU D 1 360 ? 8.269 -6.000 7.138 1.000 49.902 340 GLU D N 1
ATOM 13600 C CA . GLU D 1 360 ? 6.813 -5.981 7.125 1.000 51.888 340 GLU D CA 1
ATOM 13601 C C . GLU D 1 360 ? 6.275 -4.746 6.402 1.000 53.845 340 GLU D C 1
ATOM 13602 O O . GLU D 1 360 ? 5.268 -4.837 5.706 1.000 54.495 340 GLU D O 1
ATOM 13608 N N . ARG D 1 361 ? 6.930 -3.593 6.573 1.000 52.060 341 ARG D N 1
ATOM 13609 C CA . ARG D 1 361 ? 6.411 -2.348 6.030 1.000 51.910 341 ARG D CA 1
ATOM 13610 C C . ARG D 1 361 ? 6.698 -2.240 4.532 1.000 56.225 341 ARG D C 1
ATOM 13611 O O . ARG D 1 361 ? 5.889 -1.687 3.786 1.000 53.890 341 ARG D O 1
ATOM 13619 N N . TYR D 1 362 ? 7.865 -2.738 4.102 1.000 54.088 342 TYR D N 1
ATOM 13620 C CA . TYR D 1 362 ? 8.369 -2.440 2.771 1.000 55.537 342 TYR D CA 1
ATOM 13621 C C . TYR D 1 362 ? 8.497 -3.690 1.899 1.000 55.347 342 TYR D C 1
ATOM 13622 O O . TYR D 1 362 ? 8.740 -3.555 0.704 1.000 58.810 342 TYR D O 1
ATOM 13631 N N . HIS D 1 363 ? 8.340 -4.888 2.484 1.000 55.218 343 HIS D N 1
ATOM 13632 C CA . HIS D 1 363 ? 8.386 -6.141 1.742 1.000 54.364 343 HIS D CA 1
ATOM 13633 C C . HIS D 1 363 ? 9.575 -6.139 0.792 1.000 53.645 343 HIS D C 1
ATOM 13634 O O . HIS D 1 363 ? 9.439 -6.492 -0.377 1.000 48.646 343 HIS D O 1
ATOM 13641 N N . LYS D 1 364 ? 10.734 -5.731 1.317 1.000 54.817 344 LYS D N 1
ATOM 13642 C CA . LYS D 1 364 ? 11.982 -5.774 0.576 1.000 55.920 344 LYS D CA 1
ATOM 13643 C C . LYS D 1 364 ? 12.942 -6.676 1.338 1.000 52.920 344 LYS D C 1
ATOM 13644 O O . LYS D 1 364 ? 12.807 -6.820 2.549 1.000 53.787 344 LYS D O 1
ATOM 13650 N N . PRO D 1 365 ? 13.898 -7.339 0.648 1.000 57.430 345 PRO D N 1
ATOM 13651 C CA . PRO D 1 365 ? 15.020 -8.001 1.317 1.000 57.313 345 PRO D CA 1
ATOM 13652 C C . PRO D 1 365 ? 15.847 -7.021 2.145 1.000 57.239 345 PRO D C 1
ATOM 13653 O O . PRO D 1 365 ? 16.070 -5.891 1.720 1.000 58.406 345 PRO D O 1
ATOM 13657 N N . ILE D 1 366 ? 16.305 -7.475 3.318 1.000 55.854 346 ILE D N 1
ATOM 13658 C CA . ILE D 1 366 ? 17.053 -6.630 4.232 1.000 52.479 346 ILE D CA 1
ATOM 13659 C C . ILE D 1 366 ? 18.524 -7.025 4.181 1.000 50.413 346 ILE D C 1
ATOM 13660 O O . ILE D 1 366 ? 18.844 -8.208 4.113 1.000 50.639 346 ILE D O 1
ATOM 13665 N N . MET D 1 367 ? 19.399 -6.013 4.220 1.000 46.534 347 MET D N 1
ATOM 13666 C CA . MET D 1 367 ? 20.818 -6.223 4.442 1.000 48.411 347 MET D CA 1
ATOM 13667 C C . MET D 1 367 ? 21.261 -5.348 5.613 1.000 48.041 347 MET D C 1
ATOM 13668 O O . MET D 1 367 ? 21.144 -4.128 5.554 1.000 48.534 347 MET D O 1
ATOM 13673 N N . ILE D 1 368 ? 21.772 -5.986 6.672 1.000 46.660 348 ILE D N 1
ATOM 13674 C CA . ILE D 1 368 ? 22.434 -5.275 7.755 1.000 43.769 348 ILE D CA 1
ATOM 13675 C C . ILE D 1 368 ? 23.772 -4.780 7.223 1.000 40.890 348 ILE D C 1
ATOM 13676 O O . ILE D 1 368 ? 24.760 -5.510 7.273 1.000 41.437 348 ILE D O 1
ATOM 13681 N N . THR D 1 369 ? 23.785 -3.539 6.722 1.000 41.970 349 THR D N 1
ATOM 13682 C CA . THR D 1 369 ? 24.962 -2.994 6.065 1.000 42.432 349 THR D CA 1
ATOM 13683 C C . THR D 1 369 ? 25.978 -2.499 7.092 1.000 41.740 349 THR D C 1
ATOM 13684 O O . THR D 1 369 ? 27.122 -2.261 6.717 1.000 41.905 349 THR D O 1
ATOM 13688 N N . GLU D 1 370 ? 25.566 -2.358 8.365 1.000 40.208 350 GLU D N 1
ATOM 13689 C CA . GLU D 1 370 ? 26.487 -2.033 9.450 1.000 40.827 350 GLU D CA 1
ATOM 13690 C C . GLU D 1 370 ? 25.946 -2.513 10.794 1.000 38.115 350 GLU D C 1
ATOM 13691 O O . GLU D 1 370 ? 24.791 -2.269 11.127 1.000 35.771 350 GLU D O 1
ATOM 13697 N N . ASN D 1 371 ? 26.823 -3.150 11.577 1.000 38.260 351 ASN D N 1
ATOM 13698 C CA . ASN D 1 371 ? 26.533 -3.510 12.952 1.000 39.140 351 ASN D CA 1
ATOM 13699 C C . ASN D 1 371 ? 27.849 -3.789 13.663 1.000 37.789 351 ASN D C 1
ATOM 13700 O O . ASN D 1 371 ? 28.697 -4.532 13.173 1.000 36.585 351 ASN D O 1
ATOM 13705 N N . GLY D 1 372 ? 28.022 -3.163 14.822 1.000 37.178 352 GLY D N 1
ATOM 13706 C CA . GLY D 1 372 ? 29.239 -3.352 15.593 1.000 36.369 352 GLY D CA 1
ATOM 13707 C C . GLY D 1 372 ? 29.201 -2.554 16.891 1.000 36.518 352 GLY D C 1
ATOM 13708 O O . GLY D 1 372 ? 28.143 -2.076 17.299 1.000 38.057 352 GLY D O 1
ATOM 13709 N N . MET D 1 373 ? 30.375 -2.415 17.517 1.000 36.936 353 MET D N 1
ATOM 13710 C CA . MET D 1 373 ? 30.482 -1.848 18.849 1.000 35.724 353 MET D CA 1
ATOM 13711 C C . MET D 1 373 ? 31.839 -1.162 18.980 1.000 36.253 353 MET D C 1
ATOM 13712 O O . MET D 1 373 ? 32.862 -1.711 18.575 1.000 32.662 353 MET D O 1
ATOM 13717 N N . SER D 1 374 ? 31.814 0.070 19.498 1.000 36.793 354 SER D N 1
ATOM 13718 C CA . SER D 1 374 ? 33.015 0.757 19.945 1.000 37.030 354 SER D CA 1
ATOM 13719 C C . SER D 1 374 ? 33.426 0.211 21.313 1.000 36.313 354 SER D C 1
ATOM 13720 O O . SER D 1 374 ? 32.600 0.138 22.228 1.000 35.232 354 SER D O 1
ATOM 13723 N N . CYS D 1 375 ? 34.701 -0.184 21.433 1.000 36.632 355 CYS D N 1
ATOM 13724 C CA . CYS D 1 375 ? 35.247 -0.725 22.669 1.000 34.948 355 CYS D CA 1
ATOM 13725 C C . CYS D 1 375 ? 36.552 -0.008 22.992 1.000 35.702 355 CYS D C 1
ATOM 13726 O O . CYS D 1 375 ? 37.250 0.437 22.079 1.000 37.327 355 CYS D O 1
ATOM 13729 N N . HIS D 1 376 ? 36.855 0.114 24.290 1.000 34.510 356 HIS D N 1
ATOM 13730 C CA . HIS D 1 376 ? 38.105 0.709 24.732 1.000 36.514 356 HIS D CA 1
ATOM 13731 C C . HIS D 1 376 ? 39.214 -0.331 24.588 1.000 34.914 356 HIS D C 1
ATOM 13732 O O . HIS D 1 376 ? 39.727 -0.847 25.576 1.000 36.598 356 HIS D O 1
ATOM 13739 N N . ASP D 1 377 ? 39.600 -0.614 23.342 1.000 34.878 357 ASP D N 1
ATOM 13740 C CA . ASP D 1 377 ? 40.520 -1.708 23.071 1.000 34.480 357 ASP D CA 1
ATOM 13741 C C . ASP D 1 377 ? 41.956 -1.229 23.232 1.000 34.966 357 ASP D C 1
ATOM 13742 O O . ASP D 1 377 ? 42.287 -0.082 22.937 1.000 35.361 357 ASP D O 1
ATOM 13747 N N . CYS D 1 378 ? 42.817 -2.153 23.658 1.000 35.975 358 CYS D N 1
ATOM 13748 C CA . CYS D 1 378 ? 44.245 -1.893 23.681 1.000 37.716 358 CYS D CA 1
ATOM 13749 C C . CYS D 1 378 ? 45.011 -3.197 23.485 1.000 38.603 358 CYS D C 1
ATOM 13750 O O . CYS D 1 378 ? 44.425 -4.282 23.430 1.000 35.968 358 CYS D O 1
ATOM 13753 N N . ILE D 1 379 ? 46.332 -3.056 23.342 1.000 38.889 359 ILE D N 1
ATOM 13754 C CA . ILE D 1 379 ? 47.232 -4.192 23.304 1.000 39.456 359 ILE D CA 1
ATOM 13755 C C . ILE D 1 379 ? 47.531 -4.589 24.744 1.000 38.328 359 ILE D C 1
ATOM 13756 O O . ILE D 1 379 ? 48.179 -3.837 25.465 1.000 41.898 359 ILE D O 1
ATOM 13761 N N . SER D 1 380 ? 47.066 -5.769 25.153 1.000 39.223 360 SER D N 1
ATOM 13762 C CA . SER D 1 380 ? 47.369 -6.274 26.481 1.000 40.805 360 SER D CA 1
ATOM 13763 C C . SER D 1 380 ? 48.865 -6.552 26.601 1.000 41.362 360 SER D C 1
ATOM 13764 O O . SER D 1 380 ? 49.602 -6.460 25.618 1.000 39.044 360 SER D O 1
ATOM 13767 N N . LEU D 1 381 ? 49.303 -6.897 27.816 1.000 40.857 361 LEU D N 1
ATOM 13768 C CA . LEU D 1 381 ? 50.687 -7.270 28.070 1.000 39.793 361 LEU D CA 1
ATOM 13769 C C . LEU D 1 381 ? 51.101 -8.484 27.235 1.000 41.602 361 LEU D C 1
ATOM 13770 O O . LEU D 1 381 ? 52.257 -8.586 26.841 1.000 42.817 361 LEU D O 1
ATOM 13775 N N . ASP D 1 382 ? 50.153 -9.383 26.938 1.000 42.049 362 ASP D N 1
ATOM 13776 C CA . ASP D 1 382 ? 50.423 -10.579 26.152 1.000 42.079 362 ASP D CA 1
ATOM 13777 C C . ASP D 1 382 ? 50.493 -10.248 24.656 1.000 44.215 362 ASP D C 1
ATOM 13778 O O . ASP D 1 382 ? 50.586 -11.160 23.836 1.000 44.623 362 ASP D O 1
ATOM 13783 N N . GLY D 1 383 ? 50.410 -8.958 24.296 1.000 41.468 363 GLY D N 1
ATOM 13784 C CA . GLY D 1 383 ? 50.552 -8.528 22.914 1.000 38.466 363 GLY D CA 1
ATOM 13785 C C . GLY D 1 383 ? 49.293 -8.765 22.083 1.000 40.922 363 GLY D C 1
ATOM 13786 O O . GLY D 1 383 ? 49.293 -8.517 20.883 1.000 46.091 363 GLY D O 1
ATOM 13787 N N . LYS D 1 384 ? 48.216 -9.226 22.723 1.000 42.935 364 LYS D N 1
ATOM 13788 C CA . LYS D 1 384 ? 46.966 -9.481 22.031 1.000 46.708 364 LYS D CA 1
ATOM 13789 C C . LYS D 1 384 ? 45.980 -8.344 22.299 1.000 45.466 364 LYS D C 1
ATOM 13790 O O . LYS D 1 384 ? 46.194 -7.512 23.185 1.000 42.296 364 LYS D O 1
ATOM 13796 N N . VAL D 1 385 ? 44.899 -8.335 21.505 1.000 44.298 365 VAL D N 1
ATOM 13797 C CA . VAL D 1 385 ? 43.814 -7.380 21.657 1.000 42.704 365 VAL D CA 1
ATOM 13798 C C . VAL D 1 385 ? 42.547 -8.154 22.003 1.000 42.189 365 VAL D C 1
ATOM 13799 O O . VAL D 1 385 ? 41.902 -8.719 21.122 1.000 45.284 365 VAL D O 1
ATOM 13803 N N . HIS D 1 386 ? 42.213 -8.167 23.298 1.000 40.407 366 HIS D N 1
ATOM 13804 C CA . HIS D 1 386 ? 41.072 -8.914 23.800 1.000 40.340 366 HIS D CA 1
ATOM 13805 C C . HIS D 1 386 ? 39.858 -7.997 23.880 1.000 40.158 366 HIS D C 1
ATOM 13806 O O . HIS D 1 386 ? 39.911 -6.967 24.540 1.000 43.096 366 HIS D O 1
ATOM 13813 N N . ASP D 1 387 ? 38.761 -8.402 23.227 1.000 40.733 367 ASP D N 1
ATOM 13814 C CA . ASP D 1 387 ? 37.555 -7.593 23.154 1.000 39.872 367 ASP D CA 1
ATOM 13815 C C . ASP D 1 387 ? 36.330 -8.477 23.368 1.000 40.907 367 ASP D C 1
ATOM 13816 O O . ASP D 1 387 ? 35.481 -8.593 22.483 1.000 39.194 367 ASP D O 1
ATOM 13821 N N . GLU D 1 388 ? 36.220 -9.050 24.574 1.000 40.570 368 GLU D N 1
ATOM 13822 C CA . GLU D 1 388 ? 35.154 -9.991 24.878 1.000 43.690 368 GLU D CA 1
ATOM 13823 C C . GLU D 1 388 ? 33.795 -9.291 24.788 1.000 42.294 368 GLU D C 1
ATOM 13824 O O . GLU D 1 388 ? 32.787 -9.920 24.460 1.000 39.546 368 GLU D O 1
ATOM 13830 N N . ASN D 1 389 ? 33.765 -7.984 25.068 1.000 40.384 369 ASN D N 1
ATOM 13831 C CA . ASN D 1 389 ? 32.514 -7.244 25.020 1.000 39.210 369 ASN D CA 1
ATOM 13832 C C . ASN D 1 389 ? 32.007 -7.204 23.580 1.000 38.517 369 ASN D C 1
ATOM 13833 O O . ASN D 1 389 ? 30.818 -7.367 23.332 1.000 37.799 369 ASN D O 1
ATOM 13838 N N . ARG D 1 390 ? 32.916 -6.997 22.625 1.000 36.943 370 ARG D N 1
ATOM 13839 C CA . ARG D 1 390 ? 32.520 -6.953 21.228 1.000 37.987 370 ARG D CA 1
ATOM 13840 C C . ARG D 1 390 ? 32.042 -8.338 20.799 1.000 37.669 370 ARG D C 1
ATOM 13841 O O . ARG D 1 390 ? 31.087 -8.448 20.038 1.000 39.845 370 ARG D O 1
ATOM 13849 N N . ILE D 1 391 ? 32.717 -9.387 21.287 1.000 38.989 371 ILE D N 1
ATOM 13850 C CA . ILE D 1 391 ? 32.331 -10.760 20.999 1.000 40.865 371 ILE D CA 1
ATOM 13851 C C . ILE D 1 391 ? 30.912 -10.998 21.521 1.000 41.857 371 ILE D C 1
ATOM 13852 O O . ILE D 1 391 ? 30.053 -11.510 20.801 1.000 38.195 371 ILE D O 1
ATOM 13857 N N . ASP D 1 392 ? 30.657 -10.595 22.769 1.000 40.436 372 ASP D N 1
ATOM 13858 C CA . ASP D 1 392 ? 29.348 -10.803 23.356 1.000 42.045 372 ASP D CA 1
ATOM 13859 C C . ASP D 1 392 ? 28.305 -9.995 22.579 1.000 42.746 372 ASP D C 1
ATOM 13860 O O . ASP D 1 392 ? 27.234 -10.514 22.262 1.000 41.742 372 ASP D O 1
ATOM 13865 N N . TYR D 1 393 ? 28.632 -8.734 22.264 1.000 40.046 373 TYR D N 1
ATOM 13866 C CA . TYR D 1 393 ? 27.750 -7.874 21.488 1.000 40.017 373 TYR D CA 1
ATOM 13867 C C . TYR D 1 393 ? 27.362 -8.572 20.183 1.000 40.095 373 TYR D C 1
ATOM 13868 O O . TYR D 1 393 ? 26.184 -8.661 19.837 1.000 38.584 373 TYR D O 1
ATOM 13877 N N . MET D 1 394 ? 28.367 -9.073 19.460 1.000 39.675 374 MET D N 1
ATOM 13878 C CA . MET D 1 394 ? 28.137 -9.645 18.141 1.000 42.222 374 MET D CA 1
ATOM 13879 C C . MET D 1 394 ? 27.280 -10.904 18.262 1.000 42.303 374 MET D C 1
ATOM 13880 O O . MET D 1 394 ? 26.339 -11.092 17.491 1.000 43.604 374 MET D O 1
ATOM 13885 N N . HIS D 1 395 ? 27.602 -11.741 19.255 1.000 41.669 375 HIS D N 1
ATOM 13886 C CA . HIS D 1 395 ? 26.903 -12.994 19.484 1.000 44.321 375 HIS D CA 1
ATOM 13887 C C . HIS D 1 395 ? 25.436 -12.703 19.798 1.000 45.733 375 HIS D C 1
ATOM 13888 O O . HIS D 1 395 ? 24.544 -13.351 19.256 1.000 45.412 375 HIS D O 1
ATOM 13895 N N . ARG D 1 396 ? 25.199 -11.698 20.650 1.000 44.338 376 ARG D N 1
ATOM 13896 C CA . ARG D 1 396 ? 23.859 -11.384 21.117 1.000 43.928 376 ARG D CA 1
ATOM 13897 C C . ARG D 1 396 ? 23.007 -10.855 19.970 1.000 41.475 376 ARG D C 1
ATOM 13898 O O . ARG D 1 396 ? 21.845 -11.240 19.844 1.000 40.478 376 ARG D O 1
ATOM 13906 N N . TYR D 1 397 ? 23.595 -9.974 19.151 1.000 40.385 377 TYR D N 1
ATOM 13907 C CA . TYR D 1 397 ? 22.878 -9.367 18.039 1.000 41.062 377 TYR D CA 1
ATOM 13908 C C . TYR D 1 397 ? 22.605 -10.398 16.944 1.000 39.428 377 TYR D C 1
ATOM 13909 O O . TYR D 1 397 ? 21.500 -10.442 16.407 1.000 41.589 377 TYR D O 1
ATOM 13918 N N . LEU D 1 398 ? 23.602 -11.232 16.627 1.000 40.335 378 LEU D N 1
ATOM 13919 C CA . LEU D 1 398 ? 23.468 -12.203 15.551 1.000 43.475 378 LEU D CA 1
ATOM 13920 C C . LEU D 1 398 ? 22.415 -13.261 15.895 1.000 46.574 378 LEU D C 1
ATOM 13921 O O . LEU D 1 398 ? 21.691 -13.708 15.007 1.000 44.618 378 LEU D O 1
ATOM 13926 N N . LEU D 1 399 ? 22.310 -13.636 17.180 1.000 43.538 379 LEU D N 1
ATOM 13927 C CA . LEU D 1 399 ? 21.262 -14.542 17.622 1.000 43.819 379 LEU D CA 1
ATOM 13928 C C . LEU D 1 399 ? 19.892 -13.936 17.323 1.000 46.795 379 LEU D C 1
ATOM 13929 O O . LEU D 1 399 ? 18.977 -14.645 16.901 1.000 49.151 379 LEU D O 1
ATOM 13934 N N . GLN D 1 400 ? 19.774 -12.616 17.521 1.000 47.109 380 GLN D N 1
ATOM 13935 C CA . GLN D 1 400 ? 18.532 -11.899 17.291 1.000 45.189 380 GLN D CA 1
ATOM 13936 C C . GLN D 1 400 ? 18.220 -11.807 15.798 1.000 46.466 380 GLN D C 1
ATOM 13937 O O . GLN D 1 400 ? 17.053 -11.839 15.405 1.000 44.493 380 GLN D O 1
ATOM 13943 N N . LEU D 1 401 ? 19.260 -11.675 14.970 1.000 46.283 381 LEU D N 1
ATOM 13944 C CA . LEU D 1 401 ? 19.068 -11.633 13.529 1.000 45.292 381 LEU D CA 1
ATOM 13945 C C . LEU D 1 401 ? 18.635 -13.012 13.036 1.000 48.631 381 LEU D C 1
ATOM 13946 O O . LEU D 1 401 ? 17.718 -13.119 12.226 1.000 47.644 381 LEU D O 1
ATOM 13951 N N . LYS D 1 402 ? 19.290 -14.061 13.548 1.000 50.130 382 LYS D N 1
ATOM 13952 C CA . LYS D 1 402 ? 18.934 -15.433 13.228 1.000 53.169 382 LYS D CA 1
ATOM 13953 C C . LYS D 1 402 ? 17.448 -15.664 13.500 1.000 55.626 382 LYS D C 1
ATOM 13954 O O . LYS D 1 402 ? 16.753 -16.228 12.661 1.000 56.902 382 LYS D O 1
ATOM 13960 N N . LYS D 1 403 ? 16.972 -15.227 14.673 1.000 55.387 383 LYS D N 1
ATOM 13961 C CA . LYS D 1 403 ? 15.595 -15.457 15.085 1.000 57.022 383 LYS D CA 1
ATOM 13962 C C . LYS D 1 403 ? 14.630 -14.767 14.120 1.000 58.879 383 LYS D C 1
ATOM 13963 O O . LYS D 1 403 ? 13.531 -15.271 13.896 1.000 60.266 383 LYS D O 1
ATOM 13969 N N . ALA D 1 404 ? 15.041 -13.618 13.561 1.000 54.753 384 ALA D N 1
ATOM 13970 C CA . ALA D 1 404 ? 14.238 -12.903 12.577 1.000 54.627 384 ALA D CA 1
ATOM 13971 C C . ALA D 1 404 ? 14.123 -13.719 11.290 1.000 54.872 384 ALA D C 1
ATOM 13972 O O . ALA D 1 404 ? 13.052 -13.784 10.684 1.000 55.444 384 ALA D O 1
ATOM 13974 N N . ILE D 1 405 ? 15.236 -14.334 10.881 1.000 52.667 385 ILE D N 1
ATOM 13975 C CA . ILE D 1 405 ? 15.263 -15.176 9.698 1.000 52.884 385 ILE D CA 1
ATOM 13976 C C . ILE D 1 405 ? 14.389 -16.408 9.940 1.000 53.519 385 ILE D C 1
ATOM 13977 O O . ILE D 1 405 ? 13.643 -16.813 9.051 1.000 55.111 385 ILE D O 1
ATOM 13982 N N . ALA D 1 406 ? 14.454 -16.968 11.157 1.000 52.956 386 ALA D N 1
ATOM 13983 C CA . ALA D 1 406 ? 13.618 -18.096 11.544 1.000 53.069 386 ALA D CA 1
ATOM 13984 C C . ALA D 1 406 ? 12.141 -17.729 11.421 1.000 54.264 386 ALA D C 1
ATOM 13985 O O . ALA D 1 406 ? 11.341 -18.554 10.989 1.000 56.627 386 ALA D O 1
ATOM 13987 N N . ASP D 1 407 ? 11.794 -16.487 11.784 1.000 54.295 387 ASP D N 1
ATOM 13988 C CA . ASP D 1 407 ? 10.416 -16.019 11.746 1.000 53.884 387 ASP D CA 1
ATOM 13989 C C . ASP D 1 407 ? 10.069 -15.465 10.361 1.000 52.012 387 ASP D C 1
ATOM 13990 O O . ASP D 1 407 ? 9.023 -14.845 10.196 1.000 52.981 387 ASP D O 1
ATOM 13995 N N . GLY D 1 408 ? 10.947 -15.677 9.372 1.000 54.521 388 GLY D N 1
ATOM 13996 C CA . GLY D 1 408 ? 10.603 -15.508 7.967 1.000 54.875 388 GLY D CA 1
ATOM 13997 C C . GLY D 1 408 ? 10.967 -14.137 7.399 1.000 55.073 388 GLY D C 1
ATOM 13998 O O . GLY D 1 408 ? 10.372 -13.709 6.413 1.000 53.912 388 GLY D O 1
ATOM 13999 N N . VAL D 1 409 ? 11.953 -13.459 8.000 1.000 52.174 389 VAL D N 1
ATOM 14000 C CA . VAL D 1 409 ? 12.387 -12.164 7.505 1.000 50.940 389 VAL D CA 1
ATOM 14001 C C . VAL D 1 409 ? 13.482 -12.394 6.470 1.000 48.241 389 VAL D C 1
ATOM 14002 O O . VAL D 1 409 ? 14.453 -13.089 6.741 1.000 47.097 389 VAL D O 1
ATOM 14006 N N . ASP D 1 410 ? 13.324 -11.782 5.294 1.000 47.889 390 ASP D N 1
ATOM 14007 C CA . ASP D 1 410 ? 14.283 -11.948 4.219 1.000 49.616 390 ASP D CA 1
ATOM 14008 C C . ASP D 1 410 ? 15.507 -11.072 4.489 1.000 48.770 390 ASP D C 1
ATOM 14009 O O . ASP D 1 410 ? 15.509 -9.890 4.150 1.000 49.597 390 ASP D O 1
ATOM 14014 N N . VAL D 1 411 ? 16.548 -11.662 5.091 1.000 49.329 391 VAL D N 1
ATOM 14015 C CA . VAL D 1 411 ? 17.799 -10.958 5.334 1.000 49.281 391 VAL D CA 1
ATOM 14016 C C . VAL D 1 411 ? 18.894 -11.593 4.483 1.000 49.892 391 VAL D C 1
ATOM 14017 O O . VAL D 1 411 ? 19.183 -12.777 4.633 1.000 52.109 391 VAL D O 1
ATOM 14021 N N . GLU D 1 412 ? 19.542 -10.773 3.647 1.000 51.837 392 GLU D N 1
ATOM 14022 C CA . GLU D 1 412 ? 20.453 -11.265 2.627 1.000 51.091 392 GLU D CA 1
ATOM 14023 C C . GLU D 1 412 ? 21.915 -11.163 3.058 1.000 49.803 392 GLU D C 1
ATOM 14024 O O . GLU D 1 412 ? 22.781 -11.694 2.365 1.000 46.302 392 GLU D O 1
ATOM 14030 N N . GLY D 1 413 ? 22.204 -10.455 4.160 1.000 49.107 393 GLY D N 1
ATOM 14031 C CA . GLY D 1 413 ? 23.577 -10.381 4.638 1.000 49.532 393 GLY D CA 1
ATOM 14032 C C . GLY D 1 413 ? 23.770 -9.479 5.856 1.000 48.990 393 GLY D C 1
ATOM 14033 O O . GLY D 1 413 ? 22.899 -8.692 6.208 1.000 47.196 393 GLY D O 1
ATOM 14034 N N . TYR D 1 414 ? 24.951 -9.615 6.474 1.000 48.543 394 TYR D N 1
ATOM 14035 C CA . TYR D 1 414 ? 25.321 -8.899 7.683 1.000 46.015 394 TYR D CA 1
ATOM 14036 C C . TYR D 1 414 ? 26.769 -8.444 7.544 1.000 46.180 394 TYR D C 1
ATOM 14037 O O . TYR D 1 414 ? 27.646 -9.284 7.348 1.000 46.715 394 TYR D O 1
ATOM 14046 N N . TYR D 1 415 ? 27.002 -7.125 7.629 1.000 43.016 395 TYR D N 1
ATOM 14047 C CA . TYR D 1 415 ? 28.345 -6.578 7.496 1.000 43.459 395 TYR D CA 1
ATOM 14048 C C . TYR D 1 415 ? 28.796 -5.959 8.817 1.000 46.090 395 TYR D C 1
ATOM 14049 O O . TYR D 1 415 ? 28.232 -4.956 9.258 1.000 46.470 395 TYR D O 1
ATOM 14058 N N . ALA D 1 416 ? 29.832 -6.560 9.418 1.000 43.262 396 ALA D N 1
ATOM 14059 C CA . ALA D 1 416 ? 30.378 -6.098 10.685 1.000 42.615 396 ALA D CA 1
ATOM 14060 C C . ALA D 1 416 ? 31.134 -4.790 10.478 1.000 42.455 396 ALA D C 1
ATOM 14061 O O . ALA D 1 416 ? 32.093 -4.740 9.704 1.000 38.160 396 ALA D O 1
ATOM 14063 N N . TRP D 1 417 ? 30.675 -3.745 11.181 1.000 40.795 397 TRP D N 1
ATOM 14064 C CA . TRP D 1 417 ? 31.396 -2.489 11.246 1.000 39.433 397 TRP D CA 1
ATOM 14065 C C . TRP D 1 417 ? 32.317 -2.514 12.463 1.000 37.907 397 TRP D C 1
ATOM 14066 O O . TRP D 1 417 ? 31.820 -2.600 13.580 1.000 37.886 397 TRP D O 1
ATOM 14077 N N . SER D 1 418 ? 33.642 -2.440 12.265 1.000 37.782 398 SER D N 1
ATOM 14078 C CA . SER D 1 418 ? 34.295 -2.292 10.973 1.000 37.771 398 SER D CA 1
ATOM 14079 C C . SER D 1 418 ? 35.464 -3.270 10.867 1.000 38.793 398 SER D C 1
ATOM 14080 O O . SER D 1 418 ? 35.867 -3.889 11.850 1.000 34.367 398 SER D O 1
ATOM 14083 N N . LEU D 1 419 ? 36.011 -3.395 9.654 1.000 39.973 399 LEU D N 1
ATOM 14084 C CA . LEU D 1 419 ? 37.184 -4.221 9.432 1.000 40.939 399 LEU D CA 1
ATOM 14085 C C . LEU D 1 419 ? 38.316 -3.737 10.334 1.000 40.255 399 LEU D C 1
ATOM 14086 O O . LEU D 1 419 ? 38.959 -4.532 11.011 1.000 40.942 399 LEU D O 1
ATOM 14091 N N . LEU D 1 420 ? 38.545 -2.423 10.317 1.000 40.601 400 LEU D N 1
ATOM 14092 C CA . LEU D 1 420 ? 39.632 -1.797 11.046 1.000 39.224 400 LEU D CA 1
ATOM 14093 C C . LEU D 1 420 ? 39.070 -0.732 11.980 1.000 39.319 400 LEU D C 1
ATOM 14094 O O . LEU D 1 420 ? 38.127 -0.031 11.620 1.000 36.681 400 LEU D O 1
ATOM 14099 N N . ASP D 1 421 ? 39.720 -0.562 13.137 1.000 39.690 401 ASP D N 1
ATOM 14100 C CA . ASP D 1 421 ? 39.657 0.697 13.859 1.000 37.757 401 ASP D CA 1
ATOM 14101 C C . ASP D 1 421 ? 39.977 1.799 12.861 1.000 37.621 401 ASP D C 1
ATOM 14102 O O . ASP D 1 421 ? 40.832 1.605 11.992 1.000 33.799 401 ASP D O 1
ATOM 14107 N N . ASN D 1 422 ? 39.313 2.949 13.003 1.000 35.779 402 ASN D N 1
ATOM 14108 C CA . ASN D 1 422 ? 39.414 3.981 11.991 1.000 36.808 402 ASN D CA 1
ATOM 14109 C C . ASN D 1 422 ? 39.026 5.335 12.575 1.000 37.380 402 ASN D C 1
ATOM 14110 O O . ASN D 1 422 ? 38.759 5.450 13.771 1.000 39.151 402 ASN D O 1
ATOM 14115 N N . PHE D 1 423 ? 39.049 6.349 11.696 1.000 36.215 403 PHE D N 1
ATOM 14116 C CA . PHE D 1 423 ? 38.611 7.700 11.997 1.000 36.545 403 PHE D CA 1
ATOM 14117 C C . PHE D 1 423 ? 37.090 7.731 12.139 1.000 37.527 403 PHE D C 1
ATOM 14118 O O . PHE D 1 423 ? 36.379 7.642 11.142 1.000 33.080 403 PHE D O 1
ATOM 14126 N N . GLU D 1 424 ? 36.609 7.869 13.382 1.000 38.375 404 GLU D N 1
ATOM 14127 C CA . GLU D 1 424 ? 35.184 7.841 13.677 1.000 38.084 404 GLU D CA 1
ATOM 14128 C C . GLU D 1 424 ? 34.652 9.271 13.749 1.000 36.926 404 GLU D C 1
ATOM 14129 O O . GLU D 1 424 ? 34.123 9.707 14.773 1.000 36.724 404 GLU D O 1
ATOM 14135 N N . TRP D 1 425 ? 34.811 9.991 12.630 1.000 35.588 405 TRP D N 1
ATOM 14136 C CA . TRP D 1 425 ? 34.174 11.276 12.386 1.000 34.493 405 TRP D CA 1
ATOM 14137 C C . TRP D 1 425 ? 34.517 12.293 13.478 1.000 31.885 405 TRP D C 1
ATOM 14138 O O . TRP D 1 425 ? 35.693 12.556 13.719 1.000 31.045 405 TRP D O 1
ATOM 14149 N N . ALA D 1 426 ? 33.503 12.883 14.118 1.000 31.258 406 ALA D N 1
ATOM 14150 C CA . ALA D 1 426 ? 33.732 13.941 15.090 1.000 32.536 406 ALA D CA 1
ATOM 14151 C C . ALA D 1 426 ? 34.464 13.403 16.316 1.000 30.757 406 ALA D C 1
ATOM 14152 O O . ALA D 1 426 ? 35.012 14.192 17.071 1.000 32.662 406 ALA D O 1
ATOM 14154 N N . ASN D 1 427 ? 34.476 12.077 16.499 1.000 31.377 407 ASN D N 1
ATOM 14155 C CA . ASN D 1 427 ? 35.111 11.448 17.650 1.000 34.446 407 ASN D CA 1
ATOM 14156 C C . ASN D 1 427 ? 36.551 11.041 17.340 1.000 34.157 407 ASN D C 1
ATOM 14157 O O . ASN D 1 427 ? 37.219 10.444 18.193 1.000 31.772 407 ASN D O 1
ATOM 14162 N N . GLY D 1 428 ? 37.011 11.351 16.116 1.000 33.781 408 GLY D N 1
ATOM 14163 C CA . GLY D 1 428 ? 38.374 11.056 15.709 1.000 32.703 408 GLY D CA 1
ATOM 14164 C C . GLY D 1 428 ? 38.706 9.590 15.950 1.000 33.070 408 GLY D C 1
ATOM 14165 O O . GLY D 1 428 ? 37.857 8.718 15.769 1.000 33.085 408 GLY D O 1
ATOM 14166 N N . TYR D 1 429 ? 39.930 9.333 16.418 1.000 35.398 409 TYR D N 1
ATOM 14167 C CA . TYR D 1 429 ? 40.400 7.970 16.613 1.000 33.785 409 TYR D CA 1
ATOM 14168 C C . TYR D 1 429 ? 40.129 7.498 18.039 1.000 34.067 409 TYR D C 1
ATOM 14169 O O . TYR D 1 429 ? 40.756 6.551 18.500 1.000 33.562 409 TYR D O 1
ATOM 14178 N N . ASN D 1 430 ? 39.166 8.132 18.718 1.000 35.797 410 ASN D N 1
ATOM 14179 C CA . ASN D 1 430 ? 38.889 7.836 20.114 1.000 37.315 410 ASN D CA 1
ATOM 14180 C C . ASN D 1 430 ? 37.886 6.692 20.237 1.000 36.628 410 ASN D C 1
ATOM 14181 O O . ASN D 1 430 ? 37.662 6.174 21.333 1.000 31.902 410 ASN D O 1
ATOM 14186 N N . ASP D 1 431 ? 37.266 6.317 19.115 1.000 35.434 411 ASP D N 1
ATOM 14187 C CA . ASP D 1 431 ? 36.312 5.224 19.113 1.000 36.826 411 ASP D CA 1
ATOM 14188 C C . ASP D 1 431 ? 36.798 4.166 18.128 1.000 37.006 411 ASP D C 1
ATOM 14189 O O . ASP D 1 431 ? 36.942 4.428 16.928 1.000 38.182 411 ASP D O 1
ATOM 14194 N N . ARG D 1 432 ? 37.076 2.980 18.683 1.000 34.526 412 ARG D N 1
ATOM 14195 C CA . ARG D 1 432 ? 37.559 1.837 17.929 1.000 33.299 412 ARG D CA 1
ATOM 14196 C C . ARG D 1 432 ? 36.420 0.836 17.747 1.000 32.286 412 ARG D C 1
ATOM 14197 O O . ARG D 1 432 ? 35.968 0.220 18.709 1.000 31.408 412 ARG D O 1
ATOM 14205 N N . PHE D 1 433 ? 35.974 0.695 16.494 1.000 32.203 413 PHE D N 1
ATOM 14206 C CA . PHE D 1 433 ? 34.910 -0.216 16.107 1.000 33.908 413 PHE D CA 1
ATOM 14207 C C . PHE D 1 433 ? 35.442 -1.491 15.437 1.000 36.238 413 PHE D C 1
ATOM 14208 O O . PHE D 1 433 ? 34.656 -2.347 15.021 1.000 36.242 413 PHE D O 1
ATOM 14216 N N . GLY D 1 434 ? 36.769 -1.624 15.302 1.000 35.432 414 GLY D N 1
ATOM 14217 C CA . GLY D 1 434 ? 37.325 -2.638 14.418 1.000 35.937 414 GLY D CA 1
ATOM 14218 C C . GLY D 1 434 ? 37.260 -4.051 14.997 1.000 36.385 414 GLY D C 1
ATOM 14219 O O . GLY D 1 434 ? 37.294 -4.235 16.212 1.000 35.515 414 GLY D O 1
ATOM 14220 N N . ILE D 1 435 ? 37.201 -5.055 14.111 1.000 36.512 415 ILE D N 1
ATOM 14221 C CA . ILE D 1 435 ? 37.565 -6.418 14.483 1.000 36.526 415 ILE D CA 1
ATOM 14222 C C . ILE D 1 435 ? 39.074 -6.603 14.315 1.000 35.951 415 ILE D C 1
ATOM 14223 O O . ILE D 1 435 ? 39.621 -7.626 14.714 1.000 37.130 415 ILE D O 1
ATOM 14228 N N . THR D 1 436 ? 39.739 -5.599 13.733 1.000 34.815 416 THR D N 1
ATOM 14229 C CA . THR D 1 436 ? 41.188 -5.519 13.705 1.000 37.375 416 THR D CA 1
ATOM 14230 C C . THR D 1 436 ? 41.630 -4.229 14.383 1.000 37.381 416 THR D C 1
ATOM 14231 O O . THR D 1 436 ? 41.176 -3.152 14.017 1.000 39.571 416 THR D O 1
ATOM 14235 N N . TYR D 1 437 ? 42.521 -4.347 15.365 1.000 38.109 417 TYR D N 1
ATOM 14236 C CA . TYR D 1 437 ? 43.133 -3.190 15.993 1.000 38.512 417 TYR D CA 1
ATOM 14237 C C . TYR D 1 437 ? 44.111 -2.529 15.024 1.000 41.164 417 TYR D C 1
ATOM 14238 O O . TYR D 1 437 ? 44.816 -3.226 14.300 1.000 45.408 417 TYR D O 1
ATOM 14247 N N . VAL D 1 438 ? 44.189 -1.192 15.056 1.000 40.222 418 VAL D N 1
ATOM 14248 C CA . VAL D 1 438 ? 45.215 -0.458 14.329 1.000 39.627 418 VAL D CA 1
ATOM 14249 C C . VAL D 1 438 ? 46.012 0.419 15.297 1.000 41.041 418 VAL D C 1
ATOM 14250 O O . VAL D 1 438 ? 45.448 1.274 15.975 1.000 38.683 418 VAL D O 1
ATOM 14254 N N . ASP D 1 439 ? 47.336 0.222 15.324 1.000 40.519 419 ASP D N 1
ATOM 14255 C CA . ASP D 1 439 ? 48.233 1.070 16.091 1.000 40.928 419 ASP D CA 1
ATOM 14256 C C . ASP D 1 439 ? 48.673 2.210 15.183 1.000 41.068 419 ASP D C 1
ATOM 14257 O O . ASP D 1 439 ? 49.429 1.987 14.246 1.000 41.371 419 ASP D O 1
ATOM 14262 N N . TYR D 1 440 ? 48.207 3.428 15.477 1.000 41.232 420 TYR D N 1
ATOM 14263 C CA . TYR D 1 440 ? 48.351 4.539 14.552 1.000 43.477 420 TYR D CA 1
ATOM 14264 C C . TYR D 1 440 ? 49.797 5.035 14.518 1.000 45.590 420 TYR D C 1
ATOM 14265 O O . TYR D 1 440 ? 50.190 5.703 13.563 1.000 45.621 420 TYR D O 1
ATOM 14274 N N . GLU D 1 441 ? 50.590 4.700 15.543 1.000 49.912 421 GLU D N 1
ATOM 14275 C CA . GLU D 1 441 ? 52.013 5.020 15.545 1.000 54.597 421 GLU D CA 1
ATOM 14276 C C . GLU D 1 441 ? 52.714 4.320 14.373 1.000 53.334 421 GLU D C 1
ATOM 14277 O O . GLU D 1 441 ? 53.469 4.953 13.636 1.000 51.590 421 GLU D O 1
ATOM 14283 N N . THR D 1 442 ? 52.446 3.017 14.202 1.000 48.613 422 THR D N 1
ATOM 14284 C CA . THR D 1 442 ? 53.187 2.173 13.273 1.000 46.409 422 THR D CA 1
ATOM 14285 C C . THR D 1 442 ? 52.318 1.702 12.108 1.000 45.032 422 THR D C 1
ATOM 14286 O O . THR D 1 442 ? 52.845 1.132 11.162 1.000 42.461 422 THR D O 1
ATOM 14290 N N . GLN D 1 443 ? 50.996 1.896 12.215 1.000 41.621 423 GLN D N 1
ATOM 14291 C CA . GLN D 1 443 ? 50.007 1.393 11.270 1.000 39.830 423 GLN D CA 1
ATOM 14292 C C . GLN D 1 443 ? 49.929 -0.136 11.286 1.000 39.304 423 GLN D C 1
ATOM 14293 O O . GLN D 1 443 ? 49.308 -0.726 10.404 1.000 41.469 423 GLN D O 1
ATOM 14299 N N . GLN D 1 444 ? 50.477 -0.776 12.325 1.000 39.772 424 GLN D N 1
ATOM 14300 C CA . GLN D 1 444 ? 50.349 -2.217 12.486 1.000 39.712 424 GLN D CA 1
ATOM 14301 C C . GLN D 1 444 ? 48.877 -2.605 12.645 1.000 41.370 424 GLN D C 1
ATOM 14302 O O . GLN D 1 444 ? 48.109 -1.907 13.311 1.000 39.079 424 GLN D O 1
ATOM 14308 N N . ARG D 1 445 ? 48.486 -3.722 12.019 1.000 42.274 425 ARG D N 1
ATOM 14309 C CA . ARG D 1 445 ? 47.181 -4.322 12.249 1.000 43.789 425 ARG D CA 1
ATOM 14310 C C . ARG D 1 445 ? 47.359 -5.532 13.160 1.000 44.728 425 ARG D C 1
ATOM 14311 O O . ARG D 1 445 ? 48.303 -6.293 12.993 1.000 45.000 425 ARG D O 1
ATOM 14319 N N . ILE D 1 446 ? 46.459 -5.673 14.138 1.000 42.982 426 ILE D N 1
ATOM 14320 C CA . ILE D 1 446 ? 46.392 -6.855 14.978 1.000 41.693 426 ILE D CA 1
ATOM 14321 C C . ILE D 1 446 ? 44.934 -7.295 15.025 1.000 42.764 426 ILE D C 1
ATOM 14322 O O . ILE D 1 446 ? 44.081 -6.552 15.509 1.000 46.084 426 ILE D O 1
ATOM 14327 N N . ILE D 1 447 ? 44.661 -8.497 14.513 1.000 41.161 427 ILE D N 1
ATOM 14328 C CA . ILE D 1 447 ? 43.311 -9.036 14.525 1.000 42.576 427 ILE D CA 1
ATOM 14329 C C . ILE D 1 447 ? 42.912 -9.259 15.981 1.000 41.973 427 ILE D C 1
ATOM 14330 O O . ILE D 1 447 ? 43.665 -9.861 16.745 1.000 39.982 427 ILE D O 1
ATOM 14335 N N . LYS D 1 448 ? 41.740 -8.736 16.358 1.000 41.551 428 LYS D N 1
ATOM 14336 C CA . LYS D 1 448 ? 41.244 -8.880 17.719 1.000 41.979 428 LYS D CA 1
ATOM 14337 C C . LYS D 1 448 ? 40.616 -10.261 17.870 1.000 39.956 428 LYS D C 1
ATOM 14338 O O . LYS D 1 448 ? 40.328 -10.938 16.882 1.000 37.846 428 LYS D O 1
ATOM 14344 N N . ASP D 1 449 ? 40.367 -10.661 19.118 1.000 40.032 429 ASP D N 1
ATOM 14345 C CA . ASP D 1 449 ? 39.687 -11.920 19.368 1.000 40.478 429 ASP D CA 1
ATOM 14346 C C . ASP D 1 449 ? 38.361 -11.951 18.608 1.000 39.108 429 ASP D C 1
ATOM 14347 O O . ASP D 1 449 ? 37.902 -13.024 18.217 1.000 40.082 429 ASP D O 1
ATOM 14352 N N . SER D 1 450 ? 37.749 -10.780 18.386 1.000 40.187 430 SER D N 1
ATOM 14353 C CA . SER D 1 450 ? 36.456 -10.722 17.714 1.000 40.474 430 SER D CA 1
ATOM 14354 C C . SER D 1 450 ? 36.581 -11.122 16.243 1.000 42.990 430 SER D C 1
ATOM 14355 O O . SER D 1 450 ? 35.655 -11.704 15.685 1.000 43.877 430 SER D O 1
ATOM 14358 N N . GLY D 1 451 ? 37.710 -10.778 15.612 1.000 45.238 431 GLY D N 1
ATOM 14359 C CA . GLY D 1 451 ? 37.981 -11.212 14.249 1.000 47.369 431 GLY D CA 1
ATOM 14360 C C . GLY D 1 451 ? 37.906 -12.733 14.125 1.000 44.112 431 GLY D C 1
ATOM 14361 O O . GLY D 1 451 ? 37.188 -13.257 13.281 1.000 44.485 431 GLY D O 1
ATOM 14362 N N . PHE D 1 452 ? 38.626 -13.419 15.016 1.000 45.303 432 PHE D N 1
ATOM 14363 C CA . PHE D 1 452 ? 38.680 -14.871 15.047 1.000 46.738 432 PHE D CA 1
ATOM 14364 C C . PHE D 1 452 ? 37.308 -15.448 15.392 1.000 45.798 432 PHE D C 1
ATOM 14365 O O . PHE D 1 452 ? 36.884 -16.441 14.804 1.000 47.138 432 PHE D O 1
ATOM 14373 N N . PHE D 1 453 ? 36.609 -14.817 16.338 1.000 42.934 433 PHE D N 1
ATOM 14374 C CA . PHE D 1 453 ? 35.266 -15.240 16.691 1.000 41.791 433 PHE D CA 1
ATOM 14375 C C . PHE D 1 453 ? 34.374 -15.211 15.453 1.000 43.513 433 PHE D C 1
ATOM 14376 O O . PHE D 1 453 ? 33.635 -16.161 15.195 1.000 42.445 433 PHE D O 1
ATOM 14384 N N . TYR D 1 454 ? 34.464 -14.113 14.693 1.000 45.534 434 TYR D N 1
ATOM 14385 C CA . TYR D 1 454 ? 33.633 -13.902 13.518 1.000 45.019 434 TYR D CA 1
ATOM 14386 C C . TYR D 1 454 ? 34.006 -14.915 12.431 1.000 47.480 434 TYR D C 1
ATOM 14387 O O . TYR D 1 454 ? 33.131 -15.504 11.799 1.000 47.381 434 TYR D O 1
ATOM 14396 N N . GLN D 1 455 ? 35.312 -15.114 12.228 1.000 46.554 435 GLN D N 1
ATOM 14397 C CA . GLN D 1 455 ? 35.812 -16.111 11.295 1.000 50.663 435 GLN D CA 1
ATOM 14398 C C . GLN D 1 455 ? 35.084 -17.436 11.512 1.000 53.616 435 GLN D C 1
ATOM 14399 O O . GLN D 1 455 ? 34.578 -18.032 10.565 1.000 54.508 435 GLN D O 1
ATOM 14405 N N . GLN D 1 456 ? 35.029 -17.869 12.776 1.000 57.426 436 GLN D N 1
ATOM 14406 C CA . GLN D 1 456 ? 34.438 -19.141 13.153 1.000 57.078 436 GLN D CA 1
ATOM 14407 C C . GLN D 1 456 ? 32.944 -19.135 12.821 1.000 56.696 436 GLN D C 1
ATOM 14408 O O . GLN D 1 456 ? 32.409 -20.141 12.361 1.000 58.079 436 GLN D O 1
ATOM 14414 N N . ILE D 1 457 ? 32.274 -18.000 13.049 1.000 54.630 437 ILE D N 1
ATOM 14415 C CA . ILE D 1 457 ? 30.844 -17.888 12.791 1.000 55.610 437 ILE D CA 1
ATOM 14416 C C . ILE D 1 457 ? 30.579 -18.058 11.295 1.000 53.625 437 ILE D C 1
ATOM 14417 O O . ILE D 1 457 ? 29.588 -18.678 10.913 1.000 51.257 437 ILE D O 1
ATOM 14422 N N . ILE D 1 458 ? 31.462 -17.503 10.459 1.000 51.715 438 ILE D N 1
ATOM 14423 C CA . ILE D 1 458 ? 31.283 -17.551 9.016 1.000 57.185 438 ILE D CA 1
ATOM 14424 C C . ILE D 1 458 ? 31.461 -18.989 8.528 1.000 59.299 438 ILE D C 1
ATOM 14425 O O . ILE D 1 458 ? 30.606 -19.510 7.813 1.000 53.902 438 ILE D O 1
ATOM 14430 N N . GLU D 1 459 ? 32.559 -19.630 8.947 1.000 61.903 439 GLU D N 1
ATOM 14431 C CA . GLU D 1 459 ? 32.854 -21.005 8.572 1.000 62.731 439 GLU D CA 1
ATOM 14432 C C . GLU D 1 459 ? 31.701 -21.930 8.953 1.000 64.335 439 GLU D C 1
ATOM 14433 O O . GLU D 1 459 ? 31.383 -22.847 8.202 1.000 71.308 439 GLU D O 1
ATOM 14439 N N . THR D 1 460 ? 31.072 -21.688 10.109 1.000 59.598 440 THR D N 1
ATOM 14440 C CA . THR D 1 460 ? 29.974 -22.525 10.569 1.000 62.677 440 THR D CA 1
ATOM 14441 C C . THR D 1 460 ? 28.628 -21.975 10.094 1.000 60.053 440 THR D C 1
ATOM 14442 O O . THR D 1 460 ? 27.595 -22.588 10.353 1.000 54.972 440 THR D O 1
ATOM 14446 N N . ASN D 1 461 ? 28.652 -20.815 9.424 1.000 59.813 441 ASN D N 1
ATOM 14447 C CA . ASN D 1 461 ? 27.465 -20.151 8.897 1.000 63.282 441 ASN D CA 1
ATOM 14448 C C . ASN D 1 461 ? 26.499 -19.794 10.032 1.000 60.932 441 ASN D C 1
ATOM 14449 O O . ASN D 1 461 ? 25.288 -19.724 9.825 1.000 56.370 441 ASN D O 1
ATOM 14454 N N . GLY D 1 462 ? 27.051 -19.536 11.226 1.000 61.758 442 GLY D N 1
ATOM 14455 C CA . GLY D 1 462 ? 26.269 -19.131 12.383 1.000 61.807 442 GLY D CA 1
ATOM 14456 C C . GLY D 1 462 ? 25.374 -20.241 12.936 1.000 63.724 442 GLY D C 1
ATOM 14457 O O . GLY D 1 462 ? 24.355 -19.943 13.560 1.000 59.589 442 GLY D O 1
ATOM 14458 N N . ASP D 1 463 ? 25.762 -21.511 12.727 1.000 66.147 443 ASP D N 1
ATOM 14459 C CA . ASP D 1 463 ? 24.991 -22.650 13.210 1.000 66.710 443 ASP D CA 1
ATOM 14460 C C . ASP D 1 463 ? 25.268 -22.889 14.696 1.000 65.700 443 ASP D C 1
ATOM 14461 O O . ASP D 1 463 ? 24.428 -23.457 15.390 1.000 64.578 443 ASP D O 1
ATOM 14466 N N . LEU D 1 464 ? 26.444 -22.461 15.178 1.000 64.192 444 LEU D N 1
ATOM 14467 C CA . LEU D 1 464 ? 26.862 -22.725 16.549 1.000 64.597 444 LEU D CA 1
ATOM 14468 C C . LEU D 1 464 ? 26.510 -21.561 17.478 1.000 63.085 444 LEU D C 1
ATOM 14469 O O . LEU D 1 464 ? 26.745 -21.645 18.681 1.000 60.576 444 LEU D O 1
ATOM 14474 N N . LEU D 1 465 ? 25.946 -20.479 16.927 1.000 62.567 445 LEU D N 1
ATOM 14475 C CA . LEU D 1 465 ? 25.524 -19.339 17.728 1.000 59.393 445 LEU D CA 1
ATOM 14476 C C . LEU D 1 465 ? 24.534 -19.799 18.804 1.000 58.509 445 LEU D C 1
ATOM 14477 O O . LEU D 1 465 ? 23.806 -20.779 18.530 1.000 58.031 445 LEU D O 1
#

Nearest PDB structures (foldseek):
  8j3m-assembly1_C  TM=1.002E+00  e=4.481E-96  uncultured bacterium
  8j5m-assembly1_C  TM=1.002E+00  e=7.120E-93  uncultured bacterium
  8j5l-assembly1_A  TM=1.002E+00  e=1.704E-91  uncultured bacterium
  3ta9-assembly1_A  TM=9.086E-01  e=1.055E-51  Halothermothrix orenii H 168
  1gon-assembly2_B  TM=9.059E-01  e=1.945E-49  Streptomyces sp.

Solvent-accessible surface area: 60079 Å² total; per-residue (Å²): 84,130,97,164,40,85,190,55,8,0,26,154,124,6,11,3,0,0,0,0,0,2,10,0,3,6,4,14,3,107,102,45,53,20,10,45,1,7,1,0,9,5,2,74,36,141,60,67,7,62,79,74,20,38,1,37,87,2,0,16,6,29,104,87,6,94,70,1,2,73,15,2,50,118,0,25,6,99,0,1,0,5,2,0,2,2,0,2,0,0,38,54,0,47,50,134,22,21,111,128,0,10,52,14,0,61,112,3,3,55,7,0,92,138,48,56,2,51,0,0,0,0,0,3,4,12,1,2,0,9,34,0,10,15,68,10,0,2,6,13,101,70,2,5,82,19,0,14,65,0,0,120,18,0,13,95,72,3,2,168,65,0,38,36,0,0,0,0,1,14,0,1,25,7,0,0,25,0,6,69,44,12,90,22,5,18,20,17,129,10,29,60,2,5,1,0,30,0,0,4,8,0,0,43,0,0,0,42,0,1,87,26,0,93,125,65,72,123,18,81,0,0,0,0,0,22,9,56,0,9,6,11,54,34,118,155,174,108,8,25,108,17,0,49,81,64,9,16,48,23,72,28,130,121,10,3,105,20,5,1,0,0,1,7,0,2,41,69,20,141,21,17,148,21,6,116,161,38,133,60,36,13,33,13,148,52,37,146,120,17,24,122,30,0,33,37,102,5,38,0,1,0,0,2,0,30,22,2,103,75,0,46,111,121,2,30,90,82,148,68,134,73,7,20,44,16,4,9,34,32,92,20,21,3,46,47,0,0,14,21,0,0,48,0,2,7,46,51,16,143,57,31,0,0,0,0,7,0,5,2,0,3,5,4,8,47,4,75,81,39,121,1,41,4,51,14,3,31,5,4,3,39,45,0,0,62,42,0,41,112,0,5,13,38,21,3,74,2,43,0,0,0,2,9,0,0,0,0,3,0,22,9,30,57,0,2,33,5,11,4,0,2,0,8,0,40,22,126,82,14,89,20,28,26,0,47,0,0,88,46,0,41,87,5,7,127,36,26,0,77,129,46,87,132,90,94,34,97,166,103,5,4,25,160,116,6,12,0,0,0,0,1,0,3,11,1,4,7,4,6,4,103,82,46,48,21,12,48,1,7,1,0,7,2,2,75,27,144,61,73,6,70,62,71,14,37,1,35,86,2,0,16,5,28,95,88,5,92,72,0,2,71,14,2,48,120,0,30,5,96,0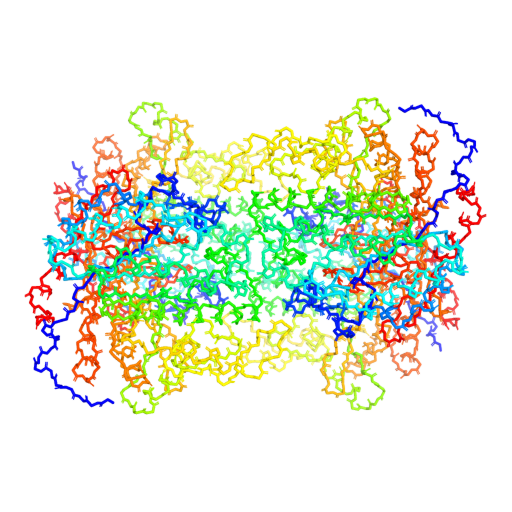,1,0,5,2,0,2,1,0,2,0,0,37,50,0,47,50,143,23,24,101,124,0,9,56,14,1,57,105,2,0,51,6,0,94,145,57,63,3,52,0,0,0,0,0,2,4,12,1,2,0,8,31,0,10,16,60,11,0,2,6,8,96,68,2,5,81,18,0,13,61,0,0,113,15,0,11,97,75,1,2,170,52,1,37,40,0,0,0,0,0,14,0,1,24,7,0,0,23,0,6,70,45,11,92,22,4,15,20,18,125,8,23,51,2,6,1,0,28,0,0,5,7,0,0,43,0,0,0,41,0,0,88,24,0,93,129,67,70,120,20,52,0,0,1,0,0,20,9,47,0,2,6,13,55,43,114,153,159,96,8,25,109,18,0,51,83,70,9,16,49,24,73,26,126,119,12,3,102,22,6,1,0,0,2,7,0,2,38,71,20,139,17,19,148,36,4,101,154,40,135,67,34,15,29,15,146,51,51,178,129,20,22,116,32,0,33,36,100,7,39,0,1,0,0,2,0,31,24,4,80,80,0,48,111,127,1,31,103,80,146,60,130,72,6,21,41,16,3,10,36,38,92,26,20,2,48,44,0,0,4,15,0,0,51,0,1,6,46,45,17,142,57,30,0,0,0,0,8,0,4,2,0,4,5,2,8,45,5,78,84,40,118,1,40,4,49,13,2,34,6,3,3,40,47,0,0,60,31,0,38,96,0,2,12,49,20,3,74,3,48,0,0,0,3,8,0,0,0,0,3,0,23,10,29,58,0,3,38,6,14,6,0,2,0,7,0,40,23,129,85,14,90,20,32,24,0,46,0,0,88,46,0,40,90,9,7,125,37,35,1,86,127,44,74,3,52,179,120,3,10,0,0,0,0,1,0,3,11,1,4,6,4,10,3,105,80,54,49,20,13,48,1,7,2,0,10,6,2,79,38,146,58,69,7,68,59,77,18,38,1,32,88,2,0,19,6,27,91,86,10,112,70,0,3,74,15,2,49,117,0,31,5,85,0,1,0,5,1,0,2,1,0,2,0,0,36,51,0,50,47,150,26,19,106,123,0,10,49,8,2,57,119,3,0,37,5,0,125,141,60,62,5,69,9,0,0,0,0,2,3,11,1,2,0,8,33,0,11,15,67,13,1,2,7,11,97,70,1,5,83,20,0,14,67,0,0,117,16,0,12,82,74,1,2,168,47,1,49,41,0,0,0,0,0,14,0,1,26,7,0,0,24,0,6,66,47,11,90,23,3,17,20,20,124,9,24,61,3,5,0,0,28,0,0,4,7,0,0,44,0,0,0,41,0,2,91,24,0,88,124,67,65,119,2,85,0,0,1,0,0,21,8,54,0,0,5,10,55,33,122,141,166,90,0,27,111,15,0,51,89,58,8,17,51,24,73,34,131,110,11,4,100,22,5,2,0,0,2,7,0,2,40,96,20,170,17,6,151,39,0,100,174,30,135,66,36,14,27,16,144,47,54,154,117,20,21,113,35,0,33,34,102,5,37,0,1,0,0,2,0,31,23,3,73,75,0,45,104,125,4,29,105,82,160,76,130,70,7,25,42,16,4,9,37,28,91,18,20,3,43,48,0,0,17,18,0,0,56,0,1,19,77,43,15,150,57,30,0,0,0,0,8,0,4,1,0,4,7,3,7,49,5,79,86,41,123,1,40,4,50,14,3,33,7,4,3,43,46,0,0,58,41,0,42,114,0,26,76,73,66,10,72,2,60,0,0,0,2,9,0,0,0,0,2,0,24,9,29,60,0,2,30,5,13,5,0,2,0,8,0,39,21,125,82,14,92,19,32,27,0,45,0,0,89,43,0,39,81,5,6,126,38,24,0,90,124,36,81,11,50,202,119,3,9,0,0,0,0,1,0,2,12,0,3,6,5,7,3,96,85,49,48,21,12,47,1,7,2,0,8,6,2,79,32,141,58,70,6,66,70,74,11,38,1,34,87,2,0,18,5,28,92,85,19,109,70,0,3,71,16,1,50,99,0,28,7,91,0,0,0,5,1,0,2,2,0,2,0,0,37,51,0,51,47,146,26,23,108,126,0,7,42,10,1,57,117,2,0,50,5,0,126,137,54,62,4,71,10,0,0,0,0,3,3,13,2,2,0,9,32,0,11,16,67,12,2,2,7,8,98,64,2,5,81,16,0,13,58,0,0,112,14,0,14,92,69,0,2,166,46,1,54,39,0,0,0,0,0,14,0,1,24,7,0,0,24,0,6,69,41,10,89,23,4,16,20,18,119,9,27,58,3,6,0,0,30,0,0,5,7,0,0,42,0,0,0,41,0,1,89,27,0,86,135,65,63,128,15,101,0,0,1,0,0,19,9,54,0,2,4,5,57,39,122,144,170,83,2,32,101,10,0,56,90,55,9,16,51,26,72,32,132,120,10,4,105,21,6,2,0,0,2,7,0,2,44,69,21,138,23,22,174,36,9,107,164,25,139,68,35,12,35,15,143,58,48,165,124,17,22,127,30,0,34,36,106,4,33,0,0,0,0,2,0,31,23,5,74,70,0,37,98,137,8,26,93,75,138,83,119,68,9,35,40,18,4,8,34,32,87,15,20,3,44,44,0,0,6,14,0,0,57,0,0,17,81,50,18,151,50,27,0,0,0,0,8,0,5,1,0,3,6,3,6,51,4,78,86,39,115,2,37,4,51,12,2,33,8,2,3,41,48,0,0,56,27,0,45,95,0,26,84,89,67,12,74,3,49,0,0,0,2,8,0,0,0,0,2,0,21,10,28,57,0,2,30,5,13,5,0,2,0,10,0,34,22,126,82,15,90,18,33,32,0,43,0,0,88,39,0,34,73,6,11,127,38,35,0,90,124,36

Radius of gyration: 38.05 Å; Cα contacts (8 Å, |Δi|>4): 4254; chains: 4; bounding box: 83×100×94 Å

InterPro domains:
  IPR001360 Glycoside hydrolase family 1 [PF00232] (3-442)
  IPR001360 Glycoside hydrolase family 1 [PR00131] (290-304)
  IPR001360 Glycoside hydrolase family 1 [PR00131] (346-354)
  IPR001360 Glycoside hydrolase family 1 [PR00131] (367-378)
  IPR001360 Glycoside hydrolase family 1 [PR00131] (388-405)
  IPR001360 Glycoside hydrolase family 1 [PR00131] (412-424)
  IPR001360 Glycoside hydrolase family 1 [PTHR10353] (3-442)
  IPR017736 Glycoside hydrolase, family 1, beta-glucosidase [TIGR03356] (3-434)
  IPR017853 Glycoside hydrolase superfamily [SSF51445] (2-442)
  IPR033132 Glycosyl hydrolases family 1, N-terminal conserved site [PS00653] (7-21)

B-factor: mean 43.22, std 10.48, range [20.89, 101.0]